Protein 7KZ3 (pdb70)

InterPro domains:
  IPR000653 DegT/DnrJ/EryC1/StrS aminotransferase [PF01041] (89-435)
  IPR000653 DegT/DnrJ/EryC1/StrS aminotransferase [PIRSF000390] (58-438)
  IPR000653 DegT/DnrJ/EryC1/StrS aminotransferase [PTHR30244] (85-436)
  IPR000653 DegT/DnrJ/EryC1/StrS aminotransferase [cd00616] (93-436)
  IPR015421 Pyridoxal phosphate-dependent transferase, major domain [G3DSA:3.40.640.10] (1-314)
  IPR015422 Pyridoxal phosphate-dependent transferase, small domain [G3DSA:3.90.1150.10] (316-441)
  IPR015424 Pyridoxal phosphate-dependent transferase [SSF53383] (87-439)
  IPR054367 Oxo-glucose-6-phosphate:glutamate aminotransferase, N-terminal domain [PF22127] (3-73)

Nearest PDB structures (foldseek):
  7kz3-assembly1_C  TM=1.001E+00  e=3.396E-87  Bacillus cereus
  4k2i-assembly1_A  TM=9.865E-01  e=1.171E-63  Bacillus subtilis subsp. subtilis str. 168
  8sng-assembly1_B  TM=9.076E-01  e=1.128E-33  Klebsiella aerogenes KCTC 2190
  8e75-assembly1_A  TM=9.270E-01  e=1.984E-32  Psychrobacter cryohalolentis K5
  1mdo-assembly1_A  TM=8.933E-01  e=9.555E-33  Salmonella enterica subsp. enterica serovar Typhimurium

Foldseek 3Di:
DEDEALLFLQSLVVVVCVLVVVDDPYWYFYDPALLAQVVCVQAHDPRTGDPPDDCQCRQQVDDLDDDQFADQPDPVLQDDVQLVVQLVVLCVVPVVVVQWADDDLLVVLQVSVCVSLVFDFKFKWQALLQLLLLLCVLLPQAAAAEEEEAFQAPVSNVVSCPVRNYHYDHAFCDDAQRKGDLVGPLVRDDPRYAEYEIECPQQHDDPQVSNLVSCVVVVHAYEYACQLHPRFPNPPVRHQKYKYWQPSLLHHFPHTMIMIGHNDVSSNQSSCCQCCFQAHVPGPPHHPDPTHHVIGHTSSRSSSRSSRSSCNSVQLSLLLVLLVVCCVLCVVCVVVVQKAAHDDDSRGSRSWGKIFGPPLCQVVLQVCCCPVQNYHKDQSPLATNLGDPDPCNVVPPPPDDRPNSVRRSSTMITHRTGNNDRVSNSVSVSVSSVVSRD/DEDEALLFQQSLVVVVCVLVVVDDPYWYFYDPALLAQVVCVQQHDPRGGDPDDDCQCRQQVADPDDDAAADQCDLVLQDDPQLVVQLVVLCVVVVVVVQWADDDLLVVLQVSLCVSQVFDFKFKWQALLQLLLLLCVLLPDAAAAEEEEAFQADCSQVVSQVVRNYHYQHAFCDDAQRKGDLVGPLVRDDPRYAEYEIECPQQHDDPQVSNLVSCVVVVHAYEYACQQHPRFPNPPVRHQKYKYWQPSLLHHFPHTMIMITHNPVSSSQSSNCQCCFQAHVVGPPHHPDPTHHVIGHTSSRSSSRSSRSSCNSVQLSLQLVLLVVCCVLCVVCVVVVQKAAHDDDSRGSRSWGKMFGDPLCQVVLQVCCCPPLNYHKDQSPQATNLGDPDPCSVVPRPVDDRPNVVRRSSTIIIHRTGRNDHVVSSVSVSVSSVVSSD/DEDEALLFQQSLVVVVCCLVVVDVPYWYFYDPALLQQVVCVQQHDPRGGDPDDDCQCRQQVADPDDDQAADQCDPVLQADVQLVVQLVVLCVVVVVVVQWADDDLLVVLQVSVCVSQVFDFKFKWQALLQLQLLLCVLLPDAAAAEEEEAFQADVSNVVSQVVRRYHYDHAFCDDAQRKGDLVGPLVSDDPRYAEYEIECPQQHDDPQVSNLVSCVVVVHAYEYACQLHPRFPPPPVRHQKYKYWQPPLLHHFPHTMIMITHNDVSSSQSSNCQCCFQAHVPGPPHHDDPTHHVIGHTSSRSSSRSSRSSCNSVFLSLQLVLLVVCCVLCVVCVVVVQKAFHDDDSRGSRSWGKMFGPPLCQVVLQVCCCPPLNYHKDQSPLATNLGDPDPVNVVPRVPDDHPVVVRSSSTMITHRTGRNDHVVSSVSVSVSNVVSVD/DEEEALLFLQSLVVVVCVLVVVDDPYWYFYDPAQLQQVVCVQAHDPRTGDPPDDCQCRQQVDDLDDDAFADQPDPVLQADVQLVVQLVVLCVVPVVVVQWADDDLLVVLQVSVCVSLVFDFKFKWQALLQLLLLLCVLLPQAAAAEEEEAFQADVSNVVSQVVRNYHYDHAFCDDAQRKGDLVGPLVRDDPRYAEYEIECPQQHDDPQVSNLVSCVVVVHAYEYACQLHPRFPNPPVRHAKYKYWQPSLLHHFPHTMIMITHNDVSSSQSSQCQCCFQAHVPGPPHHPDPTHHVIGHTSSRSSSRSSRSSNNSVQLSLQLVLLVVCCVLCVVCVVVVQKAAHDDDSGGSRSWGKMFGDPLCQVVLQVCCCPVLNYHKDQSPLATNLGDPDPCNVVPRPPDDRPVSVRRSSTIITHRTGNNDRVSNSVSVSVSSVVSRD

Structure (mmCIF, N/CA/C/O backbone):
data_7KZ3
#
_entry.id   7KZ3
#
_cell.length_a   66.460
_cell.length_b   66.680
_cell.length_c   111.830
_cell.angle_alpha   81.080
_cell.angle_beta   77.410
_cell.angle_gamma   88.050
#
_symmetry.space_group_name_H-M   'P 1'
#
loop_
_entity.id
_entity.type
_entity.pdbx_description
1 polymer 'Aminotransferase class I/II-fold pyridoxal phosphate-dependent enzyme'
2 non-polymer 1,2-ETHANEDIOL
3 non-polymer 'SODIUM ION'
4 water water
#
loop_
_atom_site.group_PDB
_atom_site.id
_atom_site.type_symbol
_atom_site.label_atom_id
_atom_site.label_alt_id
_atom_site.label_comp_id
_atom_site.label_asym_id
_atom_site.label_entity_id
_atom_site.label_seq_id
_atom_site.pdbx_PDB_ins_code
_atom_site.Cartn_x
_atom_site.Cartn_y
_atom_site.Cartn_z
_atom_site.occupancy
_atom_site.B_iso_or_equiv
_atom_site.auth_seq_id
_atom_site.auth_comp_id
_atom_site.auth_asym_id
_atom_site.auth_atom_id
_atom_site.pdbx_PDB_model_num
ATOM 1 N N . THR A 1 7 ? 0.796 -27.130 -17.279 1.00 54.39 5 THR A N 1
ATOM 2 C CA . THR A 1 7 ? -0.028 -26.323 -16.398 1.00 58.37 5 THR A CA 1
ATOM 3 C C . THR A 1 7 ? -0.261 -24.951 -17.006 1.00 53.43 5 THR A C 1
ATOM 4 O O . THR A 1 7 ? 0.690 -24.274 -17.381 1.00 58.21 5 THR A O 1
ATOM 8 N N . LEU A 1 8 ? -1.524 -24.553 -17.126 1.00 46.54 6 LEU A N 1
ATOM 9 C CA . LEU A 1 8 ? -1.866 -23.222 -17.600 1.00 31.50 6 LEU A CA 1
ATOM 10 C C . LEU A 1 8 ? -2.463 -22.420 -16.453 1.00 36.67 6 LEU A C 1
ATOM 11 O O . LEU A 1 8 ? -3.332 -22.899 -15.721 1.00 40.01 6 LEU A O 1
ATOM 16 N N . THR A 1 9 ? -1.923 -21.236 -16.266 1.00 30.33 7 THR A N 1
ATOM 17 C CA . THR A 1 9 ? -2.325 -20.317 -15.219 1.00 33.78 7 THR A CA 1
ATOM 18 C C . THR A 1 9 ? -2.835 -19.036 -15.867 1.00 29.76 7 THR A C 1
ATOM 19 O O . THR A 1 9 ? -2.195 -18.513 -16.780 1.00 27.57 7 THR A O 1
ATOM 23 N N . THR A 1 10 ? -3.968 -18.517 -15.393 1.00 28.19 8 THR A N 1
ATOM 24 C CA . THR A 1 10 ? -4.440 -17.206 -15.808 1.00 25.97 8 THR A CA 1
ATOM 25 C C . THR A 1 10 ? -3.919 -16.129 -14.872 1.00 25.21 8 THR A C 1
ATOM 26 O O . THR A 1 10 ? -4.250 -16.120 -13.681 1.00 27.76 8 THR A O 1
ATOM 30 N N . ILE A 1 11 ? -3.104 -15.229 -15.406 1.00 20.51 9 ILE A N 1
ATOM 31 C CA . ILE A 1 11 ? -2.601 -14.104 -14.621 1.00 19.27 9 ILE A CA 1
ATOM 32 C C . ILE A 1 11 ? -3.779 -13.180 -14.255 1.00 18.38 9 ILE A C 1
ATOM 33 O O . ILE A 1 11 ? -4.388 -12.564 -15.141 1.00 19.20 9 ILE A O 1
ATOM 38 N N . SER A 1 12 ? -4.075 -13.032 -12.945 1.00 17.96 10 SER A N 1
ATOM 39 C CA . SER A 1 12 ? -5.238 -12.243 -12.488 1.00 17.74 10 SER A CA 1
ATOM 40 C C . SER A 1 12 ? -4.900 -10.780 -12.255 1.00 17.50 10 SER A C 1
ATOM 41 O O . SER A 1 12 ? -5.808 -9.944 -12.061 1.00 20.24 10 SER A O 1
ATOM 44 N N . GLY A 1 13 ? -3.619 -10.442 -12.232 1.00 16.68 11 GLY A N 1
ATOM 45 C CA . GLY A 1 13 ? -3.176 -9.105 -11.906 1.00 16.59 11 GLY A CA 1
ATOM 46 C C . GLY A 1 13 ? -2.860 -8.884 -10.452 1.00 14.86 11 GLY A C 1
ATOM 47 O O . GLY A 1 13 ? -2.483 -7.758 -10.106 1.00 16.63 11 GLY A O 1
ATOM 48 N N . HIS A 1 14 ? -2.914 -9.930 -9.620 1.00 15.14 12 HIS A N 1
ATOM 49 C CA . HIS A 1 14 ? -2.567 -9.799 -8.210 1.00 15.07 12 HIS A CA 1
ATOM 50 C C . HIS A 1 14 ? -1.148 -10.314 -7.930 1.00 15.67 12 HIS A C 1
ATOM 51 O O . HIS A 1 14 ? -0.453 -10.784 -8.814 1.00 16.83 12 HIS A O 1
ATOM 58 N N . SER A 1 15 ? -0.752 -10.198 -6.666 1.00 15.80 13 SER A N 1
ATOM 59 C CA . SER A 1 15 ? 0.654 -10.389 -6.315 1.00 16.34 13 SER A CA 1
ATOM 60 C C . SER A 1 15 ? 1.061 -11.838 -6.489 1.00 17.65 13 SER A C 1
ATOM 61 O O . SER A 1 15 ? 2.214 -12.107 -6.848 1.00 18.17 13 SER A O 1
ATOM 64 N N . LYS A 1 16 ? 0.175 -12.781 -6.156 1.00 18.37 14 LYS A N 1
ATOM 65 C CA . LYS A 1 16 ? 0.619 -14.165 -6.208 1.00 19.86 14 LYS A CA 1
ATOM 66 C C . LYS A 1 16 ? 0.950 -14.543 -7.639 1.00 20.01 14 LYS A C 1
ATOM 67 O O . LYS A 1 16 ? 1.991 -15.186 -7.897 1.00 20.93 14 LYS A O 1
ATOM 73 N N . ASP A 1 17 ? 0.104 -14.153 -8.571 1.00 19.26 15 ASP A N 1
ATOM 74 C CA . ASP A 1 17 ? 0.393 -14.546 -9.944 1.00 19.59 15 ASP A CA 1
ATOM 75 C C . ASP A 1 17 ? 1.557 -13.739 -10.544 1.00 22.22 15 ASP A C 1
ATOM 76 O O . ASP A 1 17 ? 2.280 -14.269 -11.404 1.00 19.72 15 ASP A O 1
ATOM 81 N N . ASN A 1 18 ? 1.816 -12.519 -10.058 1.00 18.02 16 ASN A N 1
ATOM 82 C CA . ASN A 1 18 ? 2.992 -11.773 -10.511 1.00 17.72 16 ASN A CA 1
ATOM 83 C C . ASN A 1 18 ? 4.243 -12.499 -10.083 1.00 18.78 16 ASN A C 1
ATOM 84 O O . ASN A 1 18 ? 5.221 -12.556 -10.833 1.00 20.01 16 ASN A O 1
ATOM 89 N N . LEU A 1 19 ? 4.233 -13.066 -8.866 1.00 19.41 17 LEU A N 1
ATOM 90 C CA . LEU A 1 19 ? 5.421 -13.802 -8.434 1.00 20.67 17 LEU A CA 1
ATOM 91 C C . LEU A 1 19 ? 5.614 -15.032 -9.297 1.00 21.83 17 LEU A C 1
ATOM 92 O O . LEU A 1 19 ? 6.758 -15.354 -9.670 1.00 22.63 17 LEU A O 1
ATOM 97 N N . ALA A 1 20 ? 4.509 -15.722 -9.631 1.00 22.05 18 ALA A N 1
ATOM 98 C CA . ALA A 1 20 ? 4.647 -16.927 -10.467 1.00 24.11 18 ALA A CA 1
ATOM 99 C C . ALA A 1 20 ? 5.152 -16.551 -11.842 1.00 22.98 18 ALA A C 1
ATOM 100 O O . ALA A 1 20 ? 5.997 -17.240 -12.411 1.00 24.05 18 ALA A O 1
ATOM 102 N N . LEU A 1 21 ? 4.652 -15.427 -12.376 1.00 21.61 19 LEU A N 1
ATOM 103 C CA . LEU A 1 21 ? 5.115 -14.995 -13.698 1.00 21.41 19 LEU A CA 1
ATOM 104 C C . LEU A 1 21 ? 6.593 -14.640 -13.664 1.00 21.66 19 LEU A C 1
ATOM 105 O O . LEU A 1 21 ? 7.342 -15.029 -14.557 1.00 22.66 19 LEU A O 1
ATOM 110 N N . LEU A 1 22 ? 7.034 -13.911 -12.634 1.00 21.14 20 LEU A N 1
ATOM 111 C CA . LEU A 1 22 ? 8.438 -13.538 -12.500 1.00 24.74 20 LEU A CA 1
ATOM 112 C C . LEU A 1 22 ? 9.306 -14.768 -12.458 1.00 26.29 20 LEU A C 1
ATOM 113 O O . LEU A 1 22 ? 10.371 -14.836 -13.116 1.00 25.21 20 LEU A O 1
ATOM 118 N N . LYS A 1 23 ? 8.875 -15.756 -11.669 1.00 23.88 21 LYS A N 1
ATOM 119 C CA . LYS A 1 23 ? 9.714 -16.959 -11.582 1.00 25.65 21 LYS A CA 1
ATOM 120 C C . LYS A 1 23 ? 9.798 -17.621 -12.928 1.00 26.31 21 LYS A C 1
ATOM 121 O O . LYS A 1 23 ? 10.868 -18.130 -13.294 1.00 28.75 21 LYS A O 1
ATOM 127 N N . CYS A 1 24 ? 8.715 -17.569 -13.712 1.00 25.64 22 CYS A N 1
ATOM 128 C CA . CYS A 1 24 ? 8.776 -18.184 -15.029 1.00 31.94 22 CYS A CA 1
ATOM 129 C C . CYS A 1 24 ? 9.666 -17.376 -15.944 1.00 26.04 22 CYS A C 1
ATOM 130 O O . CYS A 1 24 ? 10.526 -17.983 -16.621 1.00 30.45 22 CYS A O 1
ATOM 133 N N . LEU A 1 25 ? 9.538 -16.056 -15.957 1.00 31.85 23 LEU A N 1
ATOM 134 C CA . LEU A 1 25 ? 10.398 -15.235 -16.798 1.00 32.66 23 LEU A CA 1
ATOM 135 C C . LEU A 1 25 ? 11.866 -15.487 -16.478 1.00 35.65 23 LEU A C 1
ATOM 136 O O . LEU A 1 25 ? 12.716 -15.380 -17.364 1.00 40.98 23 LEU A O 1
ATOM 141 N N . GLN A 1 26 ? 12.188 -15.771 -15.212 1.00 31.01 24 GLN A N 1
ATOM 142 C CA . GLN A 1 26 ? 13.584 -16.059 -14.855 1.00 36.23 24 GLN A CA 1
ATOM 143 C C . GLN A 1 26 ? 13.946 -17.539 -14.856 1.00 40.19 24 GLN A C 1
ATOM 144 O O . GLN A 1 26 ? 15.046 -17.887 -14.411 1.00 40.93 24 GLN A O 1
ATOM 150 N N . GLY A 1 27 ? 13.065 -18.428 -15.296 1.00 36.02 25 GLY A N 1
ATOM 151 C CA . GLY A 1 27 ? 13.469 -19.813 -15.414 1.00 41.79 25 GLY A CA 1
ATOM 152 C C . GLY A 1 27 ? 13.620 -20.584 -14.120 1.00 42.49 25 GLY A C 1
ATOM 153 O O . GLY A 1 27 ? 14.336 -21.593 -14.077 1.00 39.73 25 GLY A O 1
ATOM 154 N N . GLU A 1 28 ? 12.995 -20.149 -13.057 1.00 36.58 26 GLU A N 1
ATOM 155 C CA . GLU A 1 28 ? 12.957 -20.867 -11.800 1.00 36.12 26 GLU A CA 1
ATOM 156 C C . GLU A 1 28 ? 11.794 -21.836 -11.734 1.00 41.24 26 GLU A C 1
ATOM 157 O O . GLU A 1 28 ? 11.503 -22.374 -10.659 1.00 48.05 26 GLU A O 1
ATOM 163 N N . THR A 1 29 ? 11.133 -22.061 -12.874 1.00 46.62 27 THR A N 1
ATOM 164 C CA . THR A 1 29 ? 9.846 -22.726 -12.980 1.00 60.85 27 THR A CA 1
ATOM 165 C C . THR A 1 29 ? 9.927 -24.003 -13.804 1.00 67.78 27 THR A C 1
ATOM 166 O O . THR A 1 29 ? 10.684 -24.099 -14.777 1.00 67.91 27 THR A O 1
ATOM 170 N N . LYS A 1 30 ? 9.113 -24.979 -13.403 1.00 71.12 28 LYS A N 1
ATOM 171 C CA . LYS A 1 30 ? 8.629 -26.028 -14.289 1.00 73.91 28 LYS A CA 1
ATOM 172 C C . LYS A 1 30 ? 8.173 -25.401 -15.612 1.00 73.67 28 LYS A C 1
ATOM 173 O O . LYS A 1 30 ? 7.864 -24.206 -15.660 1.00 72.47 28 LYS A O 1
ATOM 179 N N . GLU A 1 31 ? 8.159 -26.169 -16.699 1.00 72.70 29 GLU A N 1
ATOM 180 C CA . GLU A 1 31 ? 7.583 -25.697 -17.956 1.00 64.20 29 GLU A CA 1
ATOM 181 C C . GLU A 1 31 ? 6.137 -25.292 -17.716 1.00 61.42 29 GLU A C 1
ATOM 182 O O . GLU A 1 31 ? 5.280 -26.161 -17.524 1.00 66.10 29 GLU A O 1
ATOM 188 N N . LYS A 1 32 ? 5.863 -23.984 -17.670 1.00 49.56 30 LYS A N 1
ATOM 189 C CA . LYS A 1 32 ? 4.541 -23.475 -17.335 1.00 48.75 30 LYS A CA 1
ATOM 190 C C . LYS A 1 32 ? 4.097 -22.520 -18.425 1.00 50.93 30 LYS A C 1
ATOM 191 O O . LYS A 1 32 ? 4.924 -21.885 -19.085 1.00 53.23 30 LYS A O 1
ATOM 197 N N . GLU A 1 33 ? 2.778 -22.444 -18.610 1.00 41.71 31 GLU A N 1
ATOM 198 C CA . GLU A 1 33 ? 2.156 -21.616 -19.625 1.00 38.02 31 GLU A CA 1
ATOM 199 C C . GLU A 1 33 ? 1.222 -20.626 -18.951 1.00 32.07 31 GLU A C 1
ATOM 200 O O . GLU A 1 33 ? 0.648 -20.905 -17.891 1.00 32.08 31 GLU A O 1
ATOM 206 N N . PHE A 1 34 ? 1.090 -19.459 -19.559 1.00 28.64 32 PHE A N 1
ATOM 207 C CA . PHE A 1 34 ? 0.276 -18.405 -18.973 1.00 25.02 32 PHE A CA 1
ATOM 208 C C . PHE A 1 34 ? -0.715 -17.821 -19.967 1.00 28.76 32 PHE A C 1
ATOM 209 O O . PHE A 1 34 ? -0.387 -17.653 -21.148 1.00 33.44 32 PHE A O 1
ATOM 217 N N . GLU A 1 35 ? -1.944 -17.597 -19.482 1.00 25.65 33 GLU A N 1
ATOM 218 C CA . GLU A 1 35 ? -3.009 -16.774 -20.051 1.00 24.40 33 GLU A CA 1
ATOM 219 C C . GLU A 1 35 ? -3.070 -15.479 -19.234 1.00 24.13 33 GLU A C 1
ATOM 220 O O . GLU A 1 35 ? -2.620 -15.433 -18.076 1.00 26.28 33 GLU A O 1
ATOM 226 N N . ILE A 1 36 ? -3.643 -14.437 -19.795 1.00 22.19 34 ILE A N 1
ATOM 227 C CA . ILE A 1 36 ? -3.847 -13.220 -18.995 1.00 20.27 34 ILE A CA 1
ATOM 228 C C . ILE A 1 36 ? -5.321 -12.845 -18.929 1.00 21.62 34 ILE A C 1
ATOM 229 O O . ILE A 1 36 ? -6.012 -12.786 -19.950 1.00 21.74 34 ILE A O 1
ATOM 234 N N . SER A 1 37 ? -5.798 -12.552 -17.730 1.00 19.36 35 SER A N 1
ATOM 235 C CA . SER A 1 37 ? -7.192 -12.159 -17.627 1.00 19.27 35 SER A CA 1
ATOM 236 C C . SER A 1 37 ? -7.402 -10.771 -18.215 1.00 18.69 35 SER A C 1
ATOM 237 O O . SER A 1 37 ? -6.600 -9.857 -17.995 1.00 18.67 35 SER A O 1
ATOM 240 N N . ASN A 1 38 ? -8.463 -10.621 -18.990 1.00 20.89 36 ASN A N 1
ATOM 241 C CA . ASN A 1 38 ? -8.728 -9.347 -19.673 1.00 22.05 36 ASN A CA 1
ATOM 242 C C . ASN A 1 38 ? -9.520 -8.386 -18.796 1.00 24.86 36 ASN A C 1
ATOM 243 O O . ASN A 1 38 ? -10.644 -7.997 -19.102 1.00 31.55 36 ASN A O 1
ATOM 248 N N . VAL A 1 39 ? -8.941 -8.105 -17.674 1.00 20.32 37 VAL A N 1
ATOM 249 C CA . VAL A 1 39 ? -9.426 -7.124 -16.710 1.00 20.67 37 VAL A CA 1
ATOM 250 C C . VAL A 1 39 ? -8.589 -5.870 -16.834 1.00 16.88 37 VAL A C 1
ATOM 251 O O . VAL A 1 39 ? -7.451 -5.902 -17.267 1.00 19.11 37 VAL A O 1
ATOM 255 N N . LEU A 1 40 ? -9.190 -4.716 -16.491 1.00 16.85 38 LEU A N 1
ATOM 256 C CA . LEU A 1 40 ? -8.510 -3.462 -16.789 1.00 18.05 38 LEU A CA 1
ATOM 257 C C . LEU A 1 40 ? -7.150 -3.344 -16.130 1.00 14.34 38 LEU A C 1
ATOM 258 O O . LEU A 1 40 ? -6.239 -2.798 -16.779 1.00 15.63 38 LEU A O 1
ATOM 263 N N . PRO A 1 41 ? -6.928 -3.829 -14.897 1.00 14.54 39 PRO A N 1
ATOM 264 C CA . PRO A 1 41 ? -5.591 -3.682 -14.306 1.00 13.26 39 PRO A CA 1
ATOM 265 C C . PRO A 1 41 ? -4.489 -4.469 -15.009 1.00 13.86 39 PRO A C 1
ATOM 266 O O . PRO A 1 41 ? -3.304 -4.246 -14.710 1.00 13.50 39 PRO A O 1
ATOM 270 N N . ASN A 1 42 ? -4.871 -5.320 -15.959 1.00 14.48 40 ASN A N 1
ATOM 271 C CA . ASN A 1 42 ? -3.860 -6.075 -16.718 1.00 15.33 40 ASN A CA 1
ATOM 272 C C . ASN A 1 42 ? -3.615 -5.505 -18.114 1.00 15.66 40 ASN A C 1
ATOM 273 O O . ASN A 1 42 ? -2.861 -6.082 -18.881 1.00 17.48 40 ASN A O 1
ATOM 278 N N A HIS A 1 43 ? -4.247 -4.384 -18.463 0.57 15.64 41 HIS A N 1
ATOM 279 N N B HIS A 1 43 ? -4.228 -4.378 -18.497 0.43 15.66 41 HIS A N 1
ATOM 280 C CA A HIS A 1 43 ? -4.180 -3.900 -19.841 0.57 16.51 41 HIS A CA 1
ATOM 281 C CA B HIS A 1 43 ? -4.152 -4.039 -19.923 0.43 16.59 41 HIS A CA 1
ATOM 282 C C A HIS A 1 43 ? -2.740 -3.715 -20.326 0.57 20.44 41 HIS A C 1
ATOM 283 C C B HIS A 1 43 ? -2.723 -3.694 -20.375 0.43 19.62 41 HIS A C 1
ATOM 284 O O A HIS A 1 43 ? -2.342 -4.227 -21.386 0.57 18.98 41 HIS A O 1
ATOM 285 O O B HIS A 1 43 ? -2.301 -4.089 -21.474 0.43 18.34 41 HIS A O 1
ATOM 298 N N . LYS A 1 44 ? -1.916 -3.033 -19.535 1.00 16.06 42 LYS A N 1
ATOM 299 C CA . LYS A 1 44 ? -0.539 -2.808 -19.976 1.00 16.40 42 LYS A CA 1
ATOM 300 C C . LYS A 1 44 ? 0.254 -4.123 -20.034 1.00 16.67 42 LYS A C 1
ATOM 301 O O . LYS A 1 44 ? 1.041 -4.358 -20.965 1.00 18.87 42 LYS A O 1
ATOM 307 N N . MET A 1 45 ? 0.066 -4.980 -19.038 1.00 16.17 43 MET A N 1
ATOM 308 C CA . MET A 1 45 ? 0.792 -6.261 -19.038 1.00 16.61 43 MET A CA 1
ATOM 309 C C . MET A 1 45 ? 0.427 -7.101 -20.246 1.00 17.61 43 MET A C 1
ATOM 310 O O . MET A 1 45 ? 1.297 -7.747 -20.872 1.00 18.37 43 MET A O 1
ATOM 315 N N . LYS A 1 46 ? -0.860 -7.097 -20.604 1.00 17.77 44 LYS A N 1
ATOM 316 C CA . LYS A 1 46 ? -1.278 -7.861 -21.763 1.00 18.87 44 LYS A CA 1
ATOM 317 C C . LYS A 1 46 ? -0.667 -7.289 -23.029 1.00 21.94 44 LYS A C 1
ATOM 318 O O . LYS A 1 46 ? -0.218 -8.033 -23.906 1.00 21.27 44 LYS A O 1
ATOM 324 N N . GLU A 1 47 ? -0.617 -5.966 -23.148 1.00 19.41 45 GLU A N 1
ATOM 325 C CA . GLU A 1 47 ? -0.023 -5.393 -24.360 1.00 20.38 45 GLU A CA 1
ATOM 326 C C . GLU A 1 47 ? 1.473 -5.673 -24.437 1.00 22.27 45 GLU A C 1
ATOM 327 O O . GLU A 1 47 ? 2.010 -5.944 -25.526 1.00 25.68 45 GLU A O 1
ATOM 333 N N . LYS A 1 48 ? 2.160 -5.564 -23.310 1.00 21.72 46 LYS A N 1
ATOM 334 C CA . LYS A 1 48 ? 3.621 -5.571 -23.307 1.00 23.44 46 LYS A CA 1
ATOM 335 C C . LYS A 1 48 ? 4.181 -7.001 -23.330 1.00 27.52 46 LYS A C 1
ATOM 336 O O . LYS A 1 48 ? 5.176 -7.294 -24.033 1.00 26.23 46 LYS A O 1
ATOM 342 N N . LEU A 1 49 ? 3.517 -7.924 -22.636 1.00 23.68 47 LEU A N 1
ATOM 343 C CA . LEU A 1 49 ? 4.076 -9.258 -22.423 1.00 23.05 47 LEU A CA 1
ATOM 344 C C . LEU A 1 49 ? 3.348 -10.391 -23.108 1.00 21.84 47 LEU A C 1
ATOM 345 O O . LEU A 1 49 ? 3.859 -11.521 -23.059 1.00 23.14 47 LEU A O 1
ATOM 350 N N . PHE A 1 50 ? 2.144 -10.173 -23.640 1.00 22.65 48 PHE A N 1
ATOM 351 C CA . PHE A 1 50 ? 1.369 -11.257 -24.229 1.00 23.33 48 PHE A CA 1
ATOM 352 C C . PHE A 1 50 ? 1.120 -11.000 -25.714 1.00 24.44 48 PHE A C 1
ATOM 353 O O . PHE A 1 50 ? 1.138 -9.850 -26.170 1.00 27.27 48 PHE A O 1
ATOM 361 N N . ARG A 1 51 ? 0.873 -12.096 -26.442 1.00 24.85 49 ARG A N 1
ATOM 362 C CA . ARG A 1 51 ? 0.512 -12.092 -27.856 1.00 26.75 49 ARG A CA 1
ATOM 363 C C . ARG A 1 51 ? -0.392 -13.293 -28.085 1.00 29.39 49 ARG A C 1
ATOM 364 O O . ARG A 1 51 ? -0.001 -14.408 -27.730 1.00 31.60 49 ARG A O 1
ATOM 372 N N . GLU A 1 52 ? -1.596 -13.073 -28.627 1.00 38.68 50 GLU A N 1
ATOM 373 C CA . GLU A 1 52 ? -2.611 -14.129 -28.807 1.00 47.24 50 GLU A CA 1
ATOM 374 C C . GLU A 1 52 ? -2.881 -14.885 -27.502 1.00 45.23 50 GLU A C 1
ATOM 375 O O . GLU A 1 52 ? -2.935 -16.114 -27.452 1.00 45.74 50 GLU A O 1
ATOM 381 N N . ASN A 1 53 ? -3.048 -14.112 -26.434 1.00 34.70 51 ASN A N 1
ATOM 382 C CA . ASN A 1 53 ? -3.313 -14.615 -25.083 1.00 43.04 51 ASN A CA 1
ATOM 383 C C . ASN A 1 53 ? -2.297 -15.657 -24.628 1.00 36.60 51 ASN A C 1
ATOM 384 O O . ASN A 1 53 ? -2.619 -16.548 -23.836 1.00 35.61 51 ASN A O 1
ATOM 389 N N . LYS A 1 54 ? -1.054 -15.564 -25.104 1.00 27.83 52 LYS A N 1
ATOM 390 C CA . LYS A 1 54 ? 0.018 -16.391 -24.575 1.00 28.15 52 LYS A CA 1
ATOM 391 C C . LYS A 1 54 ? 1.212 -15.502 -24.286 1.00 25.16 52 LYS A C 1
ATOM 392 O O . LYS A 1 54 ? 1.389 -14.455 -24.901 1.00 24.97 52 LYS A O 1
ATOM 398 N N . LEU A 1 55 ? 2.036 -15.933 -23.345 1.00 27.61 53 LEU A N 1
ATOM 399 C CA . LEU A 1 55 ? 3.214 -15.167 -23.009 1.00 24.38 53 LEU A CA 1
ATOM 400 C C . LEU A 1 55 ? 4.126 -15.055 -24.235 1.00 24.89 53 LEU A C 1
ATOM 401 O O . LEU A 1 55 ? 4.346 -16.043 -24.941 1.00 25.67 53 LEU A O 1
ATOM 406 N N . LYS A 1 56 ? 4.642 -13.849 -24.492 1.00 24.50 54 LYS A N 1
ATOM 407 C CA . LYS A 1 56 ? 5.601 -13.659 -25.582 1.00 25.00 54 LYS A CA 1
ATOM 408 C C . LYS A 1 56 ? 6.845 -14.493 -25.296 1.00 25.26 54 LYS A C 1
ATOM 409 O O . LYS A 1 56 ? 7.321 -14.555 -24.152 1.00 24.77 54 LYS A O 1
ATOM 415 N N . ILE A 1 57 ? 7.394 -15.124 -26.342 1.00 26.09 55 ILE A N 1
ATOM 416 C CA . ILE A 1 57 ? 8.548 -15.993 -26.134 1.00 26.45 55 ILE A CA 1
ATOM 417 C C . ILE A 1 57 ? 9.854 -15.218 -26.008 1.00 26.19 55 ILE A C 1
ATOM 418 O O . ILE A 1 57 ? 10.855 -15.769 -25.529 1.00 26.30 55 ILE A O 1
ATOM 423 N N . ASP A 1 58 ? 9.894 -13.957 -26.426 1.00 25.90 56 ASP A N 1
ATOM 424 C CA . ASP A 1 58 ? 11.162 -13.239 -26.540 1.00 25.86 56 ASP A CA 1
ATOM 425 C C . ASP A 1 58 ? 11.265 -12.113 -25.515 1.00 27.62 56 ASP A C 1
ATOM 426 O O . ASP A 1 58 ? 11.861 -11.077 -25.787 1.00 30.87 56 ASP A O 1
ATOM 431 N N . ILE A 1 59 ? 10.726 -12.320 -24.321 1.00 24.36 57 ILE A N 1
ATOM 432 C CA . ILE A 1 59 ? 10.850 -11.333 -23.252 1.00 23.54 57 ILE A CA 1
ATOM 433 C C . ILE A 1 59 ? 12.216 -11.419 -22.579 1.00 26.04 57 ILE A C 1
ATOM 434 O O . ILE A 1 59 ? 12.600 -12.463 -22.038 1.00 25.30 57 ILE A O 1
ATOM 439 N N . ASP A 1 60 ? 12.943 -10.312 -22.565 1.00 23.28 58 ASP A N 1
ATOM 440 C CA . ASP A 1 60 ? 14.132 -10.178 -21.723 1.00 23.34 58 ASP A CA 1
ATOM 441 C C . ASP A 1 60 ? 13.830 -9.122 -20.668 1.00 22.34 58 ASP A C 1
ATOM 442 O O . ASP A 1 60 ? 13.574 -7.961 -21.013 1.00 22.65 58 ASP A O 1
ATOM 447 N N . ILE A 1 61 ? 13.778 -9.527 -19.386 1.00 21.99 59 ILE A N 1
ATOM 448 C CA . ILE A 1 61 ? 13.345 -8.598 -18.342 1.00 21.27 59 ILE A CA 1
ATOM 449 C C . ILE A 1 61 ? 14.198 -7.343 -18.348 1.00 21.13 59 ILE A C 1
ATOM 450 O O . ILE A 1 61 ? 13.683 -6.234 -18.374 1.00 20.75 59 ILE A O 1
ATOM 455 N N . GLU A 1 62 ? 15.510 -7.504 -18.251 1.00 22.61 60 GLU A N 1
ATOM 456 C CA . GLU A 1 62 ? 16.380 -6.334 -18.137 1.00 23.00 60 GLU A CA 1
ATOM 457 C C . GLU A 1 62 ? 16.285 -5.427 -19.366 1.00 21.58 60 GLU A C 1
ATOM 458 O O . GLU A 1 62 ? 16.147 -4.201 -19.230 1.00 23.95 60 GLU A O 1
ATOM 464 N N . LYS A 1 63 ? 16.307 -6.003 -20.582 1.00 22.16 61 LYS A N 1
ATOM 465 C CA . LYS A 1 63 ? 16.356 -5.152 -21.768 1.00 22.48 61 LYS A CA 1
ATOM 466 C C . LYS A 1 63 ? 14.960 -4.661 -22.172 1.00 23.90 61 LYS A C 1
ATOM 467 O O . LYS A 1 63 ? 14.788 -3.512 -22.589 1.00 26.70 61 LYS A O 1
ATOM 473 N N . ASP A 1 64 ? 13.940 -5.505 -22.069 1.00 22.05 62 ASP A N 1
ATOM 474 C CA . ASP A 1 64 ? 12.632 -5.115 -22.591 1.00 21.91 62 ASP A CA 1
ATOM 475 C C . ASP A 1 64 ? 11.731 -4.502 -21.539 1.00 24.65 62 ASP A C 1
ATOM 476 O O . ASP A 1 64 ? 10.901 -3.623 -21.844 1.00 23.80 62 ASP A O 1
ATOM 481 N N . ILE A 1 65 ? 11.841 -4.940 -20.290 1.00 20.74 63 ILE A N 1
ATOM 482 C CA . ILE A 1 65 ? 10.935 -4.367 -19.293 1.00 20.07 63 ILE A CA 1
ATOM 483 C C . ILE A 1 65 ? 11.588 -3.161 -18.620 1.00 24.23 63 ILE A C 1
ATOM 484 O O . ILE A 1 65 ? 10.931 -2.149 -18.333 1.00 22.07 63 ILE A O 1
ATOM 489 N N . PHE A 1 66 ? 12.896 -3.240 -18.406 1.00 19.96 64 PHE A N 1
ATOM 490 C CA . PHE A 1 66 ? 13.630 -2.172 -17.737 1.00 21.20 64 PHE A CA 1
ATOM 491 C C . PHE A 1 66 ? 14.516 -1.343 -18.667 1.00 26.26 64 PHE A C 1
ATOM 492 O O . PHE A 1 66 ? 15.104 -0.371 -18.208 1.00 22.04 64 PHE A O 1
ATOM 500 N N . ASN A 1 67 ? 14.586 -1.661 -19.963 1.00 23.53 65 ASN A N 1
ATOM 501 C CA . ASN A 1 67 ? 15.280 -0.799 -20.923 1.00 23.19 65 ASN A CA 1
ATOM 502 C C . ASN A 1 67 ? 16.733 -0.610 -20.533 1.00 25.09 65 ASN A C 1
ATOM 503 O O . ASN A 1 67 ? 17.291 0.481 -20.689 1.00 29.05 65 ASN A O 1
ATOM 508 N N . TYR A 1 68 ? 17.337 -1.660 -19.993 1.00 22.38 66 TYR A N 1
ATOM 509 C CA . TYR A 1 68 ? 18.721 -1.564 -19.579 1.00 25.14 66 TYR A CA 1
ATOM 510 C C . TYR A 1 68 ? 19.603 -1.250 -20.767 1.00 30.86 66 TYR A C 1
ATOM 511 O O . TYR A 1 68 ? 19.500 -1.900 -21.822 1.00 29.78 66 TYR A O 1
ATOM 520 N N . SER A 1 69 ? 20.521 -0.290 -20.560 1.00 27.19 67 SER A N 1
ATOM 521 C CA . SER A 1 69 ? 21.463 0.073 -21.620 1.00 29.83 67 SER A CA 1
ATOM 522 C C . SER A 1 69 ? 22.809 0.569 -21.090 1.00 35.20 67 SER A C 1
ATOM 523 O O . SER A 1 69 ? 23.526 1.254 -21.833 1.00 38.29 67 SER A O 1
ATOM 526 N N . ARG A 1 70 ? 23.206 0.202 -19.859 1.00 29.68 68 ARG A N 1
ATOM 527 C CA . ARG A 1 70 ? 24.442 0.691 -19.248 1.00 29.18 68 ARG A CA 1
ATOM 528 C C . ARG A 1 70 ? 24.454 2.207 -19.149 1.00 28.41 68 ARG A C 1
ATOM 529 O O . ARG A 1 70 ? 25.503 2.830 -19.311 1.00 32.23 68 ARG A O 1
ATOM 537 N N . LYS A 1 71 ? 23.303 2.842 -18.939 1.00 27.27 69 LYS A N 1
ATOM 538 C CA . LYS A 1 71 ? 23.277 4.297 -18.811 1.00 27.38 69 LYS A CA 1
ATOM 539 C C . LYS A 1 71 ? 24.090 4.737 -17.600 1.00 30.87 69 LYS A C 1
ATOM 540 O O . LYS A 1 71 ? 24.052 4.091 -16.552 1.00 28.49 69 LYS A O 1
ATOM 546 N N . ASN A 1 72 ? 24.805 5.861 -17.727 1.00 27.75 70 ASN A N 1
ATOM 547 C CA . ASN A 1 72 ? 25.578 6.359 -16.596 1.00 31.71 70 ASN A CA 1
ATOM 548 C C . ASN A 1 72 ? 24.672 7.099 -15.624 1.00 26.53 70 ASN A C 1
ATOM 549 O O . ASN A 1 72 ? 23.846 7.919 -16.035 1.00 29.66 70 ASN A O 1
ATOM 554 N N . ILE A 1 73 ? 24.772 6.756 -14.333 1.00 27.02 71 ILE A N 1
ATOM 555 C CA . ILE A 1 73 ? 23.990 7.373 -13.265 1.00 23.96 71 ILE A CA 1
ATOM 556 C C . ILE A 1 73 ? 24.943 8.121 -12.332 1.00 23.23 71 ILE A C 1
ATOM 557 O O . ILE A 1 73 ? 26.008 7.588 -11.982 1.00 24.52 71 ILE A O 1
ATOM 562 N N . GLN A 1 74 ? 24.576 9.333 -11.929 1.00 26.51 72 GLN A N 1
ATOM 563 C CA . GLN A 1 74 ? 25.410 10.148 -11.037 1.00 22.67 72 GLN A CA 1
ATOM 564 C C . GLN A 1 74 ? 24.804 10.443 -9.674 1.00 26.00 72 GLN A C 1
ATOM 565 O O . GLN A 1 74 ? 25.544 10.850 -8.755 1.00 27.11 72 GLN A O 1
ATOM 571 N N . LYS A 1 75 ? 23.505 10.190 -9.490 1.00 22.04 73 LYS A N 1
ATOM 572 C CA . LYS A 1 75 ? 22.833 10.426 -8.214 1.00 21.01 73 LYS A CA 1
ATOM 573 C C . LYS A 1 75 ? 21.498 9.690 -8.233 1.00 20.29 73 LYS A C 1
ATOM 574 O O . LYS A 1 75 ? 20.999 9.311 -9.289 1.00 20.14 73 LYS A O 1
ATOM 580 N N . ILE A 1 76 ? 20.912 9.526 -7.042 1.00 19.91 74 ILE A N 1
ATOM 581 C CA . ILE A 1 76 ? 19.625 8.844 -6.897 1.00 19.28 74 ILE A CA 1
ATOM 582 C C . ILE A 1 76 ? 18.755 9.691 -5.992 1.00 18.94 74 ILE A C 1
ATOM 583 O O . ILE A 1 76 ? 19.161 10.042 -4.880 1.00 19.11 74 ILE A O 1
ATOM 588 N N . GLU A 1 77 ? 17.521 9.978 -6.439 1.00 18.48 75 GLU A N 1
ATOM 589 C CA . GLU A 1 77 ? 16.510 10.565 -5.566 1.00 18.10 75 GLU A CA 1
ATOM 590 C C . GLU A 1 77 ? 15.558 9.463 -5.171 1.00 17.66 75 GLU A C 1
ATOM 591 O O . GLU A 1 77 ? 15.347 8.499 -5.926 1.00 18.61 75 GLU A O 1
ATOM 597 N N . PHE A 1 78 ? 14.920 9.650 -4.019 1.00 17.44 76 PHE A N 1
ATOM 598 C CA . PHE A 1 78 ? 14.146 8.548 -3.485 1.00 17.15 76 PHE A CA 1
ATOM 599 C C . PHE A 1 78 ? 12.874 8.352 -4.278 1.00 21.00 76 PHE A C 1
ATOM 600 O O . PHE A 1 78 ? 12.498 7.212 -4.603 1.00 19.64 76 PHE A O 1
ATOM 608 N N . MET A 1 79 ? 12.191 9.448 -4.583 1.00 19.33 77 MET A N 1
ATOM 609 C CA . MET A 1 79 ? 10.911 9.359 -5.298 1.00 21.91 77 MET A CA 1
ATOM 610 C C . MET A 1 79 ? 10.670 10.637 -6.087 1.00 17.99 77 MET A C 1
ATOM 611 O O . MET A 1 79 ? 9.826 11.477 -5.722 1.00 22.02 77 MET A O 1
ATOM 616 N N . PRO A 1 80 ? 11.335 10.774 -7.198 1.00 18.36 78 PRO A N 1
ATOM 617 C CA . PRO A 1 80 ? 11.080 11.907 -8.115 1.00 19.80 78 PRO A CA 1
ATOM 618 C C . PRO A 1 80 ? 9.710 11.762 -8.775 1.00 16.30 78 PRO A C 1
ATOM 619 O O . PRO A 1 80 ? 9.496 10.850 -9.570 1.00 18.79 78 PRO A O 1
ATOM 623 N N . VAL A 1 81 ? 8.798 12.679 -8.427 1.00 19.79 79 VAL A N 1
ATOM 624 C CA . VAL A 1 81 ? 7.404 12.421 -8.803 1.00 19.10 79 VAL A CA 1
ATOM 625 C C . VAL A 1 81 ? 7.196 12.499 -10.316 1.00 19.65 79 VAL A C 1
ATOM 626 O O . VAL A 1 81 ? 6.284 11.832 -10.818 1.00 20.21 79 VAL A O 1
ATOM 630 N N . ASN A 1 82 ? 8.075 13.192 -11.060 1.00 18.33 80 ASN A N 1
ATOM 631 C CA . ASN A 1 82 ? 7.918 13.188 -12.512 1.00 23.61 80 ASN A CA 1
ATOM 632 C C . ASN A 1 82 ? 8.137 11.786 -13.094 1.00 24.42 80 ASN A C 1
ATOM 633 O O . ASN A 1 82 ? 7.621 11.477 -14.185 1.00 25.20 80 ASN A O 1
ATOM 638 N N . ARG A 1 83 ? 8.870 10.915 -12.387 1.00 21.64 81 ARG A N 1
ATOM 639 C CA . ARG A 1 83 ? 9.119 9.566 -12.877 1.00 23.02 81 ARG A CA 1
ATOM 640 C C . ARG A 1 83 ? 7.985 8.575 -12.606 1.00 23.02 81 ARG A C 1
ATOM 641 O O . ARG A 1 83 ? 8.039 7.438 -13.086 1.00 22.79 81 ARG A O 1
ATOM 649 N N . LEU A 1 84 ? 6.952 8.965 -11.852 1.00 17.47 82 LEU A N 1
ATOM 650 C CA . LEU A 1 84 ? 5.892 8.058 -11.474 1.00 18.52 82 LEU A CA 1
ATOM 651 C C . LEU A 1 84 ? 4.796 8.017 -12.497 1.00 18.73 82 LEU A C 1
ATOM 652 O O . LEU A 1 84 ? 3.943 7.119 -12.412 1.00 19.20 82 LEU A O 1
ATOM 657 N N . ILE A 1 85 ? 4.871 8.878 -13.515 1.00 17.67 83 ILE A N 1
ATOM 658 C CA . ILE A 1 85 ? 3.872 8.858 -14.576 1.00 17.81 83 ILE A CA 1
ATOM 659 C C . ILE A 1 85 ? 4.609 8.809 -15.893 1.00 19.06 83 ILE A C 1
ATOM 660 O O . ILE A 1 85 ? 5.566 9.569 -16.105 1.00 21.36 83 ILE A O 1
ATOM 665 N N . SER A 1 86 ? 4.140 7.940 -16.780 1.00 18.29 84 SER A N 1
ATOM 666 C CA . SER A 1 86 ? 4.739 7.733 -18.094 1.00 20.45 84 SER A CA 1
ATOM 667 C C . SER A 1 86 ? 4.046 8.547 -19.180 1.00 22.46 84 SER A C 1
ATOM 668 O O . SER A 1 86 ? 2.890 8.948 -19.037 1.00 19.78 84 SER A O 1
ATOM 671 N N . GLN A 1 87 ? 4.747 8.753 -20.295 1.00 21.92 85 GLN A N 1
ATOM 672 C CA . GLN A 1 87 ? 4.108 9.479 -21.391 1.00 22.49 85 GLN A CA 1
ATOM 673 C C . GLN A 1 87 ? 2.895 8.706 -21.942 1.00 22.45 85 GLN A C 1
ATOM 674 O O . GLN A 1 87 ? 1.905 9.321 -22.353 1.00 21.70 85 GLN A O 1
ATOM 680 N N . SER A 1 88 ? 2.937 7.363 -21.913 1.00 24.03 86 SER A N 1
ATOM 681 C CA . SER A 1 88 ? 1.785 6.547 -22.312 1.00 23.53 86 SER A CA 1
ATOM 682 C C . SER A 1 88 ? 0.556 6.863 -21.456 1.00 20.77 86 SER A C 1
ATOM 683 O O . SER A 1 88 ? -0.558 7.045 -21.967 1.00 22.37 86 SER A O 1
ATOM 686 N N . GLU A 1 89 ? 0.752 6.952 -20.153 1.00 18.86 87 GLU A N 1
ATOM 687 C CA . GLU A 1 89 ? -0.334 7.330 -19.268 1.00 17.82 87 GLU A CA 1
ATOM 688 C C . GLU A 1 89 ? -0.836 8.729 -19.587 1.00 20.82 87 GLU A C 1
ATOM 689 O O . GLU A 1 89 ? -2.050 8.940 -19.676 1.00 20.53 87 GLU A O 1
ATOM 695 N N . ILE A 1 90 ? 0.076 9.670 -19.821 1.00 18.26 88 ILE A N 1
ATOM 696 C CA . ILE A 1 90 ? -0.371 11.036 -20.142 1.00 18.01 88 ILE A CA 1
ATOM 697 C C . ILE A 1 90 ? -1.212 11.069 -21.402 1.00 20.49 88 ILE A C 1
ATOM 698 O O . ILE A 1 90 ? -2.266 11.713 -21.446 1.00 20.50 88 ILE A O 1
ATOM 703 N N . ASP A 1 91 ? -0.755 10.406 -22.449 1.00 19.07 89 ASP A N 1
ATOM 704 C CA . ASP A 1 91 ? -1.507 10.398 -23.700 1.00 20.64 89 ASP A CA 1
ATOM 705 C C . ASP A 1 91 ? -2.896 9.855 -23.483 1.00 21.61 89 ASP A C 1
ATOM 706 O O . ASP A 1 91 ? -3.879 10.397 -24.026 1.00 24.04 89 ASP A O 1
ATOM 711 N N . GLY A 1 92 ? -3.011 8.786 -22.702 1.00 20.42 90 GLY A N 1
ATOM 712 C CA . GLY A 1 92 ? -4.340 8.233 -22.443 1.00 20.39 90 GLY A CA 1
ATOM 713 C C . GLY A 1 92 ? -5.215 9.143 -21.599 1.00 21.13 90 GLY A C 1
ATOM 714 O O . GLY A 1 92 ? -6.455 9.114 -21.728 1.00 21.08 90 GLY A O 1
ATOM 715 N N . ILE A 1 93 ? -4.597 9.802 -20.601 1.00 18.33 91 ILE A N 1
ATOM 716 C CA . ILE A 1 93 ? -5.324 10.732 -19.742 1.00 18.44 91 ILE A CA 1
ATOM 717 C C . ILE A 1 93 ? -5.860 11.892 -20.551 1.00 22.31 91 ILE A C 1
ATOM 718 O O . ILE A 1 93 ? -7.025 12.293 -20.395 1.00 20.98 91 ILE A O 1
ATOM 723 N N . ILE A 1 94 ? -5.039 12.446 -21.442 1.00 20.43 92 ILE A N 1
ATOM 724 C CA . ILE A 1 94 ? -5.574 13.508 -22.320 1.00 21.26 92 ILE A CA 1
ATOM 725 C C . ILE A 1 94 ? -6.750 12.988 -23.156 1.00 22.57 92 ILE A C 1
ATOM 726 O O . ILE A 1 94 ? -7.789 13.668 -23.300 1.00 21.68 92 ILE A O 1
ATOM 731 N N . GLY A 1 95 ? -6.641 11.783 -23.702 1.00 19.88 93 GLY A N 1
ATOM 732 C CA . GLY A 1 95 ? -7.744 11.232 -24.470 1.00 21.48 93 GLY A CA 1
ATOM 733 C C . GLY A 1 95 ? -9.014 11.097 -23.647 1.00 21.97 93 GLY A C 1
ATOM 734 O O . GLY A 1 95 ? -10.104 11.422 -24.121 1.00 24.69 93 GLY A O 1
ATOM 735 N N . THR A 1 96 ? -8.902 10.609 -22.402 1.00 21.17 94 THR A N 1
ATOM 736 C CA . THR A 1 96 ? -10.163 10.434 -21.692 1.00 21.75 94 THR A CA 1
ATOM 737 C C . THR A 1 96 ? -10.694 11.764 -21.151 1.00 24.51 94 THR A C 1
ATOM 738 O O . THR A 1 96 ? -11.918 11.942 -21.115 1.00 27.86 94 THR A O 1
ATOM 742 N N . LEU A 1 97 ? -9.815 12.713 -20.823 1.00 21.27 95 LEU A N 1
ATOM 743 C CA . LEU A 1 97 ? -10.289 14.061 -20.452 1.00 23.59 95 LEU A CA 1
ATOM 744 C C . LEU A 1 97 ? -11.052 14.742 -21.601 1.00 21.97 95 LEU A C 1
ATOM 745 O O . LEU A 1 97 ? -12.007 15.523 -21.356 1.00 21.54 95 LEU A O 1
ATOM 750 N N . LYS A 1 98 ? -10.703 14.440 -22.875 1.00 20.46 96 LYS A N 1
ATOM 751 C CA . LYS A 1 98 ? -11.436 15.021 -23.994 1.00 20.80 96 LYS A CA 1
ATOM 752 C C . LYS A 1 98 ? -12.879 14.502 -24.062 1.00 21.03 96 LYS A C 1
ATOM 753 O O . LYS A 1 98 ? -13.764 15.195 -24.589 1.00 26.32 96 LYS A O 1
ATOM 759 N N . GLU A 1 99 ? -13.127 13.301 -23.527 1.00 22.35 97 GLU A N 1
ATOM 760 C CA . GLU A 1 99 ? -14.472 12.756 -23.398 1.00 28.70 97 GLU A CA 1
ATOM 761 C C . GLU A 1 99 ? -15.199 13.267 -22.168 1.00 23.53 97 GLU A C 1
ATOM 762 O O . GLU A 1 99 ? -16.403 13.588 -22.252 1.00 27.70 97 GLU A O 1
ATOM 768 N N . VAL A 1 100 ? -14.514 13.310 -21.024 1.00 23.82 98 VAL A N 1
ATOM 769 C CA . VAL A 1 100 ? -15.181 13.716 -19.789 1.00 20.58 98 VAL A CA 1
ATOM 770 C C . VAL A 1 100 ? -15.500 15.204 -19.802 1.00 24.36 98 VAL A C 1
ATOM 771 O O . VAL A 1 100 ? -16.597 15.605 -19.387 1.00 21.22 98 VAL A O 1
ATOM 775 N N . LEU A 1 101 ? -14.562 16.057 -20.233 1.00 19.34 99 LEU A N 1
ATOM 776 C CA . LEU A 1 101 ? -14.825 17.500 -20.047 1.00 20.21 99 LEU A CA 1
ATOM 777 C C . LEU A 1 101 ? -16.110 18.009 -20.688 1.00 20.48 99 LEU A C 1
ATOM 778 O O . LEU A 1 101 ? -16.812 18.796 -20.027 1.00 20.04 99 LEU A O 1
ATOM 783 N N . PRO A 1 102 ? -16.485 17.665 -21.924 1.00 20.80 100 PRO A N 1
ATOM 784 C CA . PRO A 1 102 ? -17.729 18.226 -22.480 1.00 22.26 100 PRO A CA 1
ATOM 785 C C . PRO A 1 102 ? -18.975 17.720 -21.810 1.00 24.53 100 PRO A C 1
ATOM 786 O O . PRO A 1 102 ? -20.021 18.353 -21.988 1.00 25.78 100 PRO A O 1
ATOM 790 N N . THR A 1 103 ? -18.923 16.606 -21.051 1.00 21.26 101 THR A N 1
ATOM 791 C CA . THR A 1 103 ? -20.130 16.183 -20.325 1.00 22.00 101 THR A CA 1
ATOM 792 C C . THR A 1 103 ? -20.471 17.145 -19.214 1.00 20.58 101 THR A C 1
ATOM 793 O O . THR A 1 103 ? -21.633 17.184 -18.765 1.00 21.21 101 THR A O 1
ATOM 797 N N . GLY A 1 104 ? -19.478 17.881 -18.686 1.00 19.40 102 GLY A N 1
ATOM 798 C CA . GLY A 1 104 ? -19.683 18.752 -17.533 1.00 18.91 102 GLY A CA 1
ATOM 799 C C . GLY A 1 104 ? -19.909 18.019 -16.236 1.00 18.30 102 GLY A C 1
ATOM 800 O O . GLY A 1 104 ? -20.225 18.663 -15.242 1.00 18.28 102 GLY A O 1
ATOM 801 N N . GLN A 1 105 ? -19.804 16.688 -16.236 1.00 18.04 103 GLN A N 1
ATOM 802 C CA . GLN A 1 105 ? -20.055 15.861 -15.049 1.00 19.20 103 GLN A CA 1
ATOM 803 C C . GLN A 1 105 ? -18.788 15.777 -14.213 1.00 17.83 103 GLN A C 1
ATOM 804 O O . GLN A 1 105 ? -17.867 15.005 -14.516 1.00 17.86 103 GLN A O 1
ATOM 810 N N . PHE A 1 106 ? -18.736 16.612 -13.170 1.00 17.65 104 PHE A N 1
ATOM 811 C CA . PHE A 1 106 ? -17.545 16.842 -12.404 1.00 16.32 104 PHE A CA 1
ATOM 812 C C . PHE A 1 106 ? -17.710 16.512 -10.930 1.00 16.00 104 PHE A C 1
ATOM 813 O O . PHE A 1 106 ? -16.793 16.774 -10.167 1.00 20.43 104 PHE A O 1
ATOM 821 N N . THR A 1 107 ? -18.851 15.986 -10.534 1.00 18.36 105 THR A N 1
ATOM 822 C CA . THR A 1 107 ? -18.990 15.519 -9.160 1.00 22.52 105 THR A CA 1
ATOM 823 C C . THR A 1 107 ? -19.193 14.013 -9.285 1.00 18.41 105 THR A C 1
ATOM 824 O O . THR A 1 107 ? -18.273 13.272 -9.656 1.00 17.35 105 THR A O 1
ATOM 828 N N . SER A 1 108 ? -20.379 13.508 -9.033 1.00 21.39 106 SER A N 1
ATOM 829 C CA . SER A 1 108 ? -20.452 12.108 -9.402 1.00 28.48 106 SER A CA 1
ATOM 830 C C . SER A 1 108 ? -20.752 11.992 -10.897 1.00 29.73 106 SER A C 1
ATOM 831 O O . SER A 1 108 ? -20.993 12.971 -11.612 1.00 33.49 106 SER A O 1
ATOM 834 N N . GLY A 1 109 ? -20.557 10.806 -11.404 1.00 22.16 107 GLY A N 1
ATOM 835 C CA . GLY A 1 109 ? -20.773 10.582 -12.812 1.00 17.63 107 GLY A CA 1
ATOM 836 C C . GLY A 1 109 ? -20.428 9.156 -13.179 1.00 20.90 107 GLY A C 1
ATOM 837 O O . GLY A 1 109 ? -20.167 8.297 -12.346 1.00 20.99 107 GLY A O 1
ATOM 838 N N . PRO A 1 110 ? -20.495 8.871 -14.461 1.00 19.69 108 PRO A N 1
ATOM 839 C CA . PRO A 1 110 ? -20.432 7.474 -14.900 1.00 19.20 108 PRO A CA 1
ATOM 840 C C . PRO A 1 110 ? -19.067 6.910 -14.767 1.00 19.84 108 PRO A C 1
ATOM 841 O O . PRO A 1 110 ? -18.942 5.689 -14.630 1.00 22.13 108 PRO A O 1
ATOM 845 N N . PHE A 1 111 ? -18.017 7.745 -14.830 1.00 16.48 109 PHE A N 1
ATOM 846 C CA . PHE A 1 111 ? -16.693 7.158 -14.616 1.00 16.76 109 PHE A CA 1
ATOM 847 C C . PHE A 1 111 ? -16.531 6.752 -13.160 1.00 18.06 109 PHE A C 1
ATOM 848 O O . PHE A 1 111 ? -15.803 5.782 -12.875 1.00 16.71 109 PHE A O 1
ATOM 856 N N . SER A 1 112 ? -17.101 7.526 -12.196 1.00 14.86 110 SER A N 1
ATOM 857 C CA . SER A 1 112 ? -17.026 7.073 -10.796 1.00 14.38 110 SER A CA 1
ATOM 858 C C . SER A 1 112 ? -17.614 5.668 -10.659 1.00 16.49 110 SER A C 1
ATOM 859 O O . SER A 1 112 ? -17.025 4.796 -9.994 1.00 14.96 110 SER A O 1
ATOM 862 N N . LYS A 1 113 ? -18.802 5.444 -11.251 1.00 16.30 111 LYS A N 1
ATOM 863 C CA . LYS A 1 113 ? -19.448 4.137 -11.172 1.00 18.52 111 LYS A CA 1
ATOM 864 C C . LYS A 1 113 ? -18.601 3.065 -11.831 1.00 17.99 111 LYS A C 1
ATOM 865 O O . LYS A 1 113 ? -18.474 1.960 -11.294 1.00 17.90 111 LYS A O 1
ATOM 871 N N . LYS A 1 114 ? -18.044 3.360 -13.010 1.00 16.07 112 LYS A N 1
ATOM 872 C CA . LYS A 1 114 ? -17.214 2.367 -13.682 1.00 20.66 112 LYS A CA 1
ATOM 873 C C . LYS A 1 114 ? -16.001 2.013 -12.831 1.00 17.61 112 LYS A C 1
ATOM 874 O O . LYS A 1 114 ? -15.586 0.839 -12.751 1.00 16.44 112 LYS A O 1
ATOM 880 N N . LEU A 1 115 ? -15.382 3.013 -12.202 1.00 14.04 113 LEU A N 1
ATOM 881 C CA . LEU A 1 115 ? -14.186 2.670 -11.405 1.00 13.74 113 LEU A CA 1
ATOM 882 C C . LEU A 1 115 ? -14.580 1.841 -10.196 1.00 13.80 113 LEU A C 1
ATOM 883 O O . LEU A 1 115 ? -13.876 0.889 -9.818 1.00 14.42 113 LEU A O 1
ATOM 888 N N . GLU A 1 116 ? -15.738 2.128 -9.609 1.00 14.16 114 GLU A N 1
ATOM 889 C CA . GLU A 1 116 ? -16.209 1.304 -8.503 1.00 15.11 114 GLU A CA 1
ATOM 890 C C . GLU A 1 116 ? -16.415 -0.138 -8.948 1.00 16.80 114 GLU A C 1
ATOM 891 O O . GLU A 1 116 ? -16.100 -1.059 -8.195 1.00 18.06 114 GLU A O 1
ATOM 897 N N . GLU A 1 117 ? -16.976 -0.344 -10.153 1.00 15.43 115 GLU A N 1
ATOM 898 C CA . GLU A 1 117 ? -17.172 -1.699 -10.651 1.00 16.09 115 GLU A CA 1
ATOM 899 C C . GLU A 1 117 ? -15.826 -2.383 -10.887 1.00 15.57 115 GLU A C 1
ATOM 900 O O . GLU A 1 117 ? -15.681 -3.565 -10.547 1.00 19.13 115 GLU A O 1
ATOM 906 N N . VAL A 1 118 ? -14.869 -1.666 -11.496 1.00 14.97 116 VAL A N 1
ATOM 907 C CA . VAL A 1 118 ? -13.528 -2.254 -11.764 1.00 13.70 116 VAL A CA 1
ATOM 908 C C . VAL A 1 118 ? -12.864 -2.663 -10.468 1.00 15.03 116 VAL A C 1
ATOM 909 O O . VAL A 1 118 ? -12.318 -3.775 -10.356 1.00 17.64 116 VAL A O 1
ATOM 913 N N . ILE A 1 119 ? -12.889 -1.781 -9.467 1.00 15.18 117 ILE A N 1
ATOM 914 C CA . ILE A 1 119 ? -12.245 -2.118 -8.193 1.00 14.47 117 ILE A CA 1
ATOM 915 C C . ILE A 1 119 ? -12.979 -3.258 -7.508 1.00 16.41 117 ILE A C 1
ATOM 916 O O . ILE A 1 119 ? -12.366 -4.155 -6.928 1.00 16.56 117 ILE A O 1
ATOM 921 N N . GLY A 1 120 ? -14.312 -3.260 -7.542 1.00 14.95 118 GLY A N 1
ATOM 922 C CA . GLY A 1 120 ? -15.024 -4.371 -6.966 1.00 16.46 118 GLY A CA 1
ATOM 923 C C . GLY A 1 120 ? -14.635 -5.685 -7.601 1.00 18.36 118 GLY A C 1
ATOM 924 O O . GLY A 1 120 ? -14.443 -6.677 -6.904 1.00 20.08 118 GLY A O 1
ATOM 925 N N . ASP A 1 121 ? -14.538 -5.709 -8.937 1.00 16.64 119 ASP A N 1
ATOM 926 C CA . ASP A 1 121 ? -14.164 -6.925 -9.662 1.00 17.51 119 ASP A CA 1
ATOM 927 C C . ASP A 1 121 ? -12.756 -7.339 -9.236 1.00 20.22 119 ASP A C 1
ATOM 928 O O . ASP A 1 121 ? -12.499 -8.521 -8.959 1.00 22.83 119 ASP A O 1
ATOM 933 N N . TYR A 1 122 ? -11.845 -6.363 -9.122 1.00 16.17 120 TYR A N 1
ATOM 934 C CA . TYR A 1 122 ? -10.448 -6.693 -8.817 1.00 19.69 120 TYR A CA 1
ATOM 935 C C . TYR A 1 122 ? -10.271 -7.151 -7.374 1.00 23.22 120 TYR A C 1
ATOM 936 O O . TYR A 1 122 ? -9.366 -7.939 -7.070 1.00 27.27 120 TYR A O 1
ATOM 945 N N . LEU A 1 123 ? -11.052 -6.613 -6.450 1.00 19.91 121 LEU A N 1
ATOM 946 C CA . LEU A 1 123 ? -10.942 -7.036 -5.073 1.00 19.90 121 LEU A CA 1
ATOM 947 C C . LEU A 1 123 ? -11.885 -8.191 -4.757 1.00 22.72 121 LEU A C 1
ATOM 948 O O . LEU A 1 123 ? -11.852 -8.701 -3.633 1.00 23.60 121 LEU A O 1
ATOM 953 N N . ASN A 1 124 ? -12.735 -8.604 -5.713 1.00 19.07 122 ASN A N 1
ATOM 954 C CA . ASN A 1 124 ? -13.766 -9.627 -5.492 1.00 19.57 122 ASN A CA 1
ATOM 955 C C . ASN A 1 124 ? -14.643 -9.281 -4.283 1.00 24.51 122 ASN A C 1
ATOM 956 O O . ASN A 1 124 ? -14.828 -10.076 -3.359 1.00 24.90 122 ASN A O 1
ATOM 961 N N . LYS A 1 125 ? -15.139 -8.045 -4.276 1.00 17.88 123 LYS A N 1
ATOM 962 C CA . LYS A 1 125 ? -16.065 -7.566 -3.259 1.00 19.28 123 LYS A CA 1
ATOM 963 C C . LYS A 1 125 ? -17.283 -6.943 -3.929 1.00 16.89 123 LYS A C 1
ATOM 964 O O . LYS A 1 125 ? -17.191 -6.388 -5.033 1.00 21.61 123 LYS A O 1
ATOM 970 N N . LYS A 1 126 ? -18.403 -7.036 -3.237 1.00 16.58 124 LYS A N 1
ATOM 971 C CA . LYS A 1 126 ? -19.715 -6.696 -3.811 1.00 15.55 124 LYS A CA 1
ATOM 972 C C . LYS A 1 126 ? -19.952 -5.186 -3.898 1.00 18.96 124 LYS A C 1
ATOM 973 O O . LYS A 1 126 ? -20.585 -4.723 -4.839 1.00 20.84 124 LYS A O 1
ATOM 979 N N . TYR A 1 127 ? -19.449 -4.408 -2.943 1.00 18.46 125 TYR A N 1
ATOM 980 C CA . TYR A 1 127 ? -19.762 -2.980 -2.839 1.00 16.07 125 TYR A CA 1
ATOM 981 C C . TYR A 1 127 ? -18.514 -2.122 -2.763 1.00 14.94 125 TYR A C 1
ATOM 982 O O . TYR A 1 127 ? -17.572 -2.394 -1.987 1.00 15.86 125 TYR A O 1
ATOM 991 N N . VAL A 1 128 ? -18.463 -1.094 -3.598 1.00 14.46 126 VAL A N 1
ATOM 992 C CA . VAL A 1 128 ? -17.364 -0.137 -3.575 1.00 13.44 126 VAL A CA 1
ATOM 993 C C . VAL A 1 128 ? -17.913 1.278 -3.584 1.00 16.53 126 VAL A C 1
ATOM 994 O O . VAL A 1 128 ? -18.828 1.615 -4.366 1.00 17.77 126 VAL A O 1
ATOM 998 N N . ILE A 1 129 ? -17.412 2.089 -2.659 1.00 12.69 127 ILE A N 1
ATOM 999 C CA . ILE A 1 129 ? -17.720 3.531 -2.648 1.00 12.14 127 ILE A CA 1
ATOM 1000 C C . ILE A 1 129 ? -16.418 4.264 -2.912 1.00 12.68 127 ILE A C 1
ATOM 1001 O O . ILE A 1 129 ? -15.495 4.203 -2.065 1.00 13.34 127 ILE A O 1
ATOM 1006 N N . ALA A 1 130 ? -16.269 4.855 -4.091 1.00 11.69 128 ALA A N 1
ATOM 1007 C CA . ALA A 1 130 ? -15.042 5.569 -4.412 1.00 11.18 128 ALA A CA 1
ATOM 1008 C C . ALA A 1 130 ? -15.090 6.944 -3.761 1.00 13.86 128 ALA A C 1
ATOM 1009 O O . ALA A 1 130 ? -16.095 7.659 -3.884 1.00 13.36 128 ALA A O 1
ATOM 1011 N N . THR A 1 131 ? -14.029 7.324 -3.062 1.00 12.50 129 THR A N 1
ATOM 1012 C CA . THR A 1 131 ? -14.006 8.480 -2.193 1.00 11.23 129 THR A CA 1
ATOM 1013 C C . THR A 1 131 ? -12.951 9.491 -2.673 1.00 12.66 129 THR A C 1
ATOM 1014 O O . THR A 1 131 ? -12.139 9.261 -3.615 1.00 13.01 129 THR A O 1
ATOM 1018 N N . SER A 1 132 ? -12.951 10.634 -1.995 1.00 10.74 130 SER A N 1
ATOM 1019 C CA . SER A 1 132 ? -12.052 11.718 -2.307 1.00 12.34 130 SER A CA 1
ATOM 1020 C C . SER A 1 132 ? -10.652 11.533 -1.747 1.00 10.07 130 SER A C 1
ATOM 1021 O O . SER A 1 132 ? -9.799 12.299 -2.094 1.00 12.56 130 SER A O 1
ATOM 1024 N N . SER A 1 133 ? -10.460 10.563 -0.891 1.00 10.86 131 SER A N 1
ATOM 1025 C CA . SER A 1 133 ? -9.174 10.234 -0.340 1.00 12.54 131 SER A CA 1
ATOM 1026 C C . SER A 1 133 ? -9.270 8.947 0.456 1.00 9.87 131 SER A C 1
ATOM 1027 O O . SER A 1 133 ? -10.326 8.542 0.798 1.00 11.31 131 SER A O 1
ATOM 1030 N N . GLY A 1 134 ? -8.145 8.328 0.711 1.00 8.92 132 GLY A N 1
ATOM 1031 C CA . GLY A 1 134 ? -8.136 7.197 1.603 1.00 12.87 132 GLY A CA 1
ATOM 1032 C C . GLY A 1 134 ? -8.438 7.643 3.036 1.00 10.58 132 GLY A C 1
ATOM 1033 O O . GLY A 1 134 ? -9.070 6.934 3.761 1.00 11.50 132 GLY A O 1
ATOM 1034 N N . THR A 1 135 ? -7.945 8.827 3.402 1.00 10.64 133 THR A N 1
ATOM 1035 C CA . THR A 1 135 ? -8.219 9.319 4.754 1.00 10.41 133 THR A CA 1
ATOM 1036 C C . THR A 1 135 ? -9.740 9.484 4.895 1.00 13.78 133 THR A C 1
ATOM 1037 O O . THR A 1 135 ? -10.327 9.055 5.891 1.00 13.06 133 THR A O 1
ATOM 1041 N N . ASP A 1 136 ? -10.391 10.054 3.879 1.00 11.94 134 ASP A N 1
ATOM 1042 C CA . ASP A 1 136 ? -11.845 10.211 3.962 1.00 12.02 134 ASP A CA 1
ATOM 1043 C C . ASP A 1 136 ? -12.538 8.853 3.969 1.00 11.62 134 ASP A C 1
ATOM 1044 O O . ASP A 1 136 ? -13.583 8.667 4.635 1.00 12.50 134 ASP A O 1
ATOM 1049 N N . ALA A 1 137 ? -12.064 7.926 3.163 1.00 9.55 135 ALA A N 1
ATOM 1050 C CA . ALA A 1 137 ? -12.650 6.604 3.163 1.00 9.82 135 ALA A CA 1
ATOM 1051 C C . ALA A 1 137 ? -12.596 6.002 4.563 1.00 11.17 135 ALA A C 1
ATOM 1052 O O . ALA A 1 137 ? -13.555 5.339 4.989 1.00 13.17 135 ALA A O 1
ATOM 1054 N N . LEU A 1 138 ? -11.426 6.111 5.237 1.00 10.38 136 LEU A N 1
ATOM 1055 C CA . LEU A 1 138 ? -11.329 5.559 6.598 1.00 11.29 136 LEU A CA 1
ATOM 1056 C C . LEU A 1 138 ? -12.317 6.239 7.558 1.00 13.58 136 LEU A C 1
ATOM 1057 O O . LEU A 1 138 ? -13.023 5.566 8.333 1.00 11.97 136 LEU A O 1
ATOM 1062 N N . MET A 1 139 ? -12.380 7.562 7.507 1.00 12.60 137 MET A N 1
ATOM 1063 C CA . MET A 1 139 ? -13.307 8.310 8.382 1.00 13.08 137 MET A CA 1
ATOM 1064 C C . MET A 1 139 ? -14.745 7.856 8.184 1.00 14.65 137 MET A C 1
ATOM 1065 O O . MET A 1 139 ? -15.443 7.573 9.155 1.00 14.09 137 MET A O 1
ATOM 1070 N N . VAL A 1 140 ? -15.187 7.784 6.921 1.00 11.81 138 VAL A N 1
ATOM 1071 C CA . VAL A 1 140 ? -16.541 7.351 6.608 1.00 14.87 138 VAL A CA 1
ATOM 1072 C C . VAL A 1 140 ? -16.756 5.916 7.061 1.00 14.01 138 VAL A C 1
ATOM 1073 O O . VAL A 1 140 ? -17.785 5.601 7.638 1.00 15.97 138 VAL A O 1
ATOM 1077 N N A SER A 1 141 ? -15.775 5.028 6.843 0.34 12.24 139 SER A N 1
ATOM 1078 N N B SER A 1 141 ? -15.749 5.044 6.875 0.66 12.35 139 SER A N 1
ATOM 1079 C CA A SER A 1 141 ? -15.998 3.638 7.229 0.34 12.30 139 SER A CA 1
ATOM 1080 C CA B SER A 1 141 ? -15.952 3.652 7.242 0.66 12.15 139 SER A CA 1
ATOM 1081 C C A SER A 1 141 ? -16.131 3.488 8.743 0.34 14.17 139 SER A C 1
ATOM 1082 C C B SER A 1 141 ? -16.105 3.478 8.745 0.66 11.45 139 SER A C 1
ATOM 1083 O O A SER A 1 141 ? -16.926 2.663 9.218 0.34 14.63 139 SER A O 1
ATOM 1084 O O B SER A 1 141 ? -16.907 2.644 9.198 0.66 14.78 139 SER A O 1
ATOM 1089 N N . LEU A 1 142 ? -15.382 4.284 9.511 1.00 11.35 140 LEU A N 1
ATOM 1090 C CA . LEU A 1 142 ? -15.499 4.232 10.961 1.00 12.69 140 LEU A CA 1
ATOM 1091 C C . LEU A 1 142 ? -16.861 4.681 11.395 1.00 15.04 140 LEU A C 1
ATOM 1092 O O . LEU A 1 142 ? -17.465 4.053 12.278 1.00 14.95 140 LEU A O 1
ATOM 1097 N N . LEU A 1 143 ? -17.361 5.746 10.779 1.00 15.58 141 LEU A N 1
ATOM 1098 C CA . LEU A 1 143 ? -18.739 6.160 11.107 1.00 13.15 141 LEU A CA 1
ATOM 1099 C C . LEU A 1 143 ? -19.731 5.053 10.749 1.00 15.08 141 LEU A C 1
ATOM 1100 O O . LEU A 1 143 ? -20.713 4.799 11.468 1.00 18.19 141 LEU A O 1
ATOM 1105 N N . SER A 1 144 ? -19.491 4.371 9.637 1.00 13.83 142 SER A N 1
ATOM 1106 C CA . SER A 1 144 ? -20.517 3.404 9.193 1.00 13.45 142 SER A CA 1
ATOM 1107 C C . SER A 1 144 ? -20.656 2.220 10.135 1.00 15.21 142 SER A C 1
ATOM 1108 O O . SER A 1 144 ? -21.751 1.635 10.249 1.00 16.05 142 SER A O 1
ATOM 1111 N N . ILE A 1 145 ? -19.553 1.842 10.821 1.00 16.64 143 ILE A N 1
ATOM 1112 C CA . ILE A 1 145 ? -19.694 0.748 11.783 1.00 16.45 143 ILE A CA 1
ATOM 1113 C C . ILE A 1 145 ? -20.158 1.233 13.129 1.00 17.88 143 ILE A C 1
ATOM 1114 O O . ILE A 1 145 ? -20.314 0.405 14.048 1.00 20.26 143 ILE A O 1
ATOM 1119 N N . GLY A 1 146 ? -20.468 2.528 13.269 1.00 17.26 144 GLY A N 1
ATOM 1120 C CA . GLY A 1 146 ? -21.116 2.998 14.462 1.00 18.24 144 GLY A CA 1
ATOM 1121 C C . GLY A 1 146 ? -20.223 3.669 15.446 1.00 17.89 144 GLY A C 1
ATOM 1122 O O . GLY A 1 146 ? -20.666 3.881 16.576 1.00 23.09 144 GLY A O 1
ATOM 1123 N N . ILE A 1 147 ? -18.992 4.010 15.058 1.00 17.25 145 ILE A N 1
ATOM 1124 C CA . ILE A 1 147 ? -18.041 4.618 15.977 1.00 23.98 145 ILE A CA 1
ATOM 1125 C C . ILE A 1 147 ? -18.620 5.925 16.482 1.00 23.95 145 ILE A C 1
ATOM 1126 O O . ILE A 1 147 ? -19.041 6.782 15.695 1.00 23.48 145 ILE A O 1
ATOM 1131 N N . GLN A 1 148 ? -18.622 6.094 17.808 1.00 20.32 146 GLN A N 1
ATOM 1132 C CA . GLN A 1 148 ? -19.049 7.314 18.471 1.00 23.50 146 GLN A CA 1
ATOM 1133 C C . GLN A 1 148 ? -17.869 7.946 19.171 1.00 21.27 146 GLN A C 1
ATOM 1134 O O . GLN A 1 148 ? -16.897 7.259 19.468 1.00 19.91 146 GLN A O 1
ATOM 1140 N N . PRO A 1 149 ? -17.931 9.232 19.526 1.00 21.74 147 PRO A N 1
ATOM 1141 C CA . PRO A 1 149 ? -16.794 9.816 20.251 1.00 20.11 147 PRO A CA 1
ATOM 1142 C C . PRO A 1 149 ? -16.516 9.044 21.530 1.00 22.68 147 PRO A C 1
ATOM 1143 O O . PRO A 1 149 ? -17.445 8.668 22.268 1.00 23.01 147 PRO A O 1
ATOM 1147 N N . GLY A 1 150 ? -15.216 8.812 21.782 1.00 20.35 148 GLY A N 1
ATOM 1148 C CA . GLY A 1 150 ? -14.824 8.035 22.942 1.00 19.03 148 GLY A CA 1
ATOM 1149 C C . GLY A 1 150 ? -14.610 6.557 22.682 1.00 24.39 148 GLY A C 1
ATOM 1150 O O . GLY A 1 150 ? -13.951 5.899 23.496 1.00 24.16 148 GLY A O 1
ATOM 1151 N N . ASP A 1 151 ? -15.136 6.005 21.586 1.00 17.93 149 ASP A N 1
ATOM 1152 C CA . ASP A 1 151 ? -14.854 4.604 21.318 1.00 19.72 149 ASP A CA 1
ATOM 1153 C C . ASP A 1 151 ? -13.378 4.414 21.005 1.00 19.00 149 ASP A C 1
ATOM 1154 O O . ASP A 1 151 ? -12.712 5.295 20.439 1.00 20.24 149 ASP A O 1
ATOM 1159 N N . GLU A 1 152 ? -12.877 3.224 21.309 1.00 16.56 150 GLU A N 1
ATOM 1160 C CA . GLU A 1 152 ? -11.457 2.920 21.081 1.00 15.06 150 GLU A CA 1
ATOM 1161 C C . GLU A 1 152 ? -11.292 2.133 19.789 1.00 16.95 150 GLU A C 1
ATOM 1162 O O . GLU A 1 152 ? -12.123 1.278 19.449 1.00 16.61 150 GLU A O 1
ATOM 1168 N N . VAL A 1 153 ? -10.160 2.377 19.107 1.00 14.91 151 VAL A N 1
ATOM 1169 C CA . VAL A 1 153 ? -9.819 1.680 17.868 1.00 13.15 151 VAL A CA 1
ATOM 1170 C C . VAL A 1 153 ? -8.390 1.222 18.063 1.00 13.56 151 VAL A C 1
ATOM 1171 O O . VAL A 1 153 ? -7.505 2.055 18.234 1.00 16.18 151 VAL A O 1
ATOM 1175 N N . ILE A 1 154 ? -8.186 -0.090 18.083 1.00 15.20 152 ILE A N 1
ATOM 1176 C CA . ILE A 1 154 ? -6.843 -0.682 18.233 1.00 13.31 152 ILE A CA 1
ATOM 1177 C C . ILE A 1 154 ? -6.106 -0.596 16.888 1.00 14.56 152 ILE A C 1
ATOM 1178 O O . ILE A 1 154 ? -6.648 -0.984 15.835 1.00 14.62 152 ILE A O 1
ATOM 1183 N N . MET A 1 155 ? -4.849 -0.130 16.916 1.00 12.76 153 MET A N 1
ATOM 1184 C CA . MET A 1 155 ? -4.132 0.114 15.682 1.00 11.82 153 MET A CA 1
ATOM 1185 C C . MET A 1 155 ? -2.652 0.143 16.020 1.00 12.04 153 MET A C 1
ATOM 1186 O O . MET A 1 155 ? -2.282 0.369 17.185 1.00 13.50 153 MET A O 1
ATOM 1191 N N . PRO A 1 156 ? -1.810 0.032 15.049 1.00 13.21 154 PRO A N 1
ATOM 1192 C CA . PRO A 1 156 ? -0.358 0.168 15.297 1.00 11.77 154 PRO A CA 1
ATOM 1193 C C . PRO A 1 156 ? 0.035 1.655 15.348 1.00 12.78 154 PRO A C 1
ATOM 1194 O O . PRO A 1 156 ? -0.729 2.542 14.954 1.00 14.34 154 PRO A O 1
ATOM 1198 N N . ALA A 1 157 ? 1.278 1.922 15.807 1.00 13.17 155 ALA A N 1
ATOM 1199 C CA . ALA A 1 157 ? 1.778 3.278 15.997 1.00 12.91 155 ALA A CA 1
ATOM 1200 C C . ALA A 1 157 ? 2.797 3.699 14.947 1.00 16.16 155 ALA A C 1
ATOM 1201 O O . ALA A 1 157 ? 3.459 4.737 15.113 1.00 14.81 155 ALA A O 1
ATOM 1203 N N . ASN A 1 158 ? 2.989 2.870 13.915 1.00 14.05 156 ASN A N 1
ATOM 1204 C CA . ASN A 1 158 ? 3.997 3.142 12.909 1.00 11.18 156 ASN A CA 1
ATOM 1205 C C . ASN A 1 158 ? 3.437 3.380 11.519 1.00 11.03 156 ASN A C 1
ATOM 1206 O O . ASN A 1 158 ? 4.232 3.374 10.534 1.00 13.96 156 ASN A O 1
ATOM 1211 N N . SER A 1 159 ? 2.136 3.700 11.425 1.00 11.34 157 SER A N 1
ATOM 1212 C CA . SER A 1 159 ? 1.562 3.994 10.101 1.00 12.14 157 SER A CA 1
ATOM 1213 C C . SER A 1 159 ? 1.701 5.493 9.760 1.00 13.50 157 SER A C 1
ATOM 1214 O O . SER A 1 159 ? 2.141 6.309 10.562 1.00 14.20 157 SER A O 1
ATOM 1217 N N . PHE A 1 160 ? 1.348 5.842 8.519 1.00 12.65 158 PHE A N 1
ATOM 1218 C CA . PHE A 1 160 ? 1.246 7.253 8.187 1.00 12.61 158 PHE A CA 1
ATOM 1219 C C . PHE A 1 160 ? 0.231 7.894 9.101 1.00 12.04 158 PHE A C 1
ATOM 1220 O O . PHE A 1 160 ? -0.730 7.241 9.527 1.00 12.31 158 PHE A O 1
ATOM 1228 N N . ALA A 1 161 ? 0.431 9.194 9.372 1.00 13.98 159 ALA A N 1
ATOM 1229 C CA . ALA A 1 161 ? -0.491 9.915 10.278 1.00 14.40 159 ALA A CA 1
ATOM 1230 C C . ALA A 1 161 ? -1.945 9.804 9.886 1.00 13.54 159 ALA A C 1
ATOM 1231 O O . ALA A 1 161 ? -2.836 9.955 10.739 1.00 13.62 159 ALA A O 1
ATOM 1233 N N . ALA A 1 162 ? -2.231 9.643 8.572 1.00 11.24 160 ALA A N 1
ATOM 1234 C CA . ALA A 1 162 ? -3.647 9.589 8.208 1.00 10.98 160 ALA A CA 1
ATOM 1235 C C . ALA A 1 162 ? -4.436 8.530 8.950 1.00 11.83 160 ALA A C 1
ATOM 1236 O O . ALA A 1 162 ? -5.639 8.740 9.197 1.00 12.68 160 ALA A O 1
ATOM 1238 N N . THR A 1 163 ? -3.824 7.377 9.286 1.00 10.28 161 THR A N 1
ATOM 1239 C CA . THR A 1 163 ? -4.555 6.296 9.914 1.00 9.43 161 THR A CA 1
ATOM 1240 C C . THR A 1 163 ? -5.111 6.750 11.270 1.00 11.98 161 THR A C 1
ATOM 1241 O O . THR A 1 163 ? -6.336 6.762 11.484 1.00 11.86 161 THR A O 1
ATOM 1245 N N . GLU A 1 164 ? -4.240 7.232 12.160 1.00 11.94 162 GLU A N 1
ATOM 1246 C CA . GLU A 1 164 ? -4.745 7.754 13.445 1.00 11.34 162 GLU A CA 1
ATOM 1247 C C . GLU A 1 164 ? -5.613 9.013 13.262 1.00 11.86 162 GLU A C 1
ATOM 1248 O O . GLU A 1 164 ? -6.543 9.252 14.049 1.00 14.08 162 GLU A O 1
ATOM 1254 N N . ASN A 1 165 ? -5.322 9.838 12.232 1.00 11.15 163 ASN A N 1
ATOM 1255 C CA . ASN A 1 165 ? -6.082 11.079 12.097 1.00 12.54 163 ASN A CA 1
ATOM 1256 C C . ASN A 1 165 ? -7.518 10.802 11.758 1.00 12.90 163 ASN A C 1
ATOM 1257 O O . ASN A 1 165 ? -8.399 11.531 12.212 1.00 13.45 163 ASN A O 1
ATOM 1262 N N . ALA A 1 166 ? -7.794 9.764 10.942 1.00 11.97 164 ALA A N 1
ATOM 1263 C CA . ALA A 1 166 ? -9.208 9.471 10.654 1.00 11.27 164 ALA A CA 1
ATOM 1264 C C . ALA A 1 166 ? -9.961 9.083 11.924 1.00 13.28 164 ALA A C 1
ATOM 1265 O O . ALA A 1 166 ? -11.126 9.434 12.083 1.00 13.86 164 ALA A O 1
ATOM 1267 N N . VAL A 1 167 ? -9.326 8.298 12.797 1.00 13.73 165 VAL A N 1
ATOM 1268 C CA . VAL A 1 167 ? -9.881 7.943 14.093 1.00 12.14 165 VAL A CA 1
ATOM 1269 C C . VAL A 1 167 ? -10.107 9.194 14.938 1.00 14.10 165 VAL A C 1
ATOM 1270 O O . VAL A 1 167 ? -11.183 9.395 15.501 1.00 14.49 165 VAL A O 1
ATOM 1274 N N . LEU A 1 168 ? -9.120 10.052 15.016 1.00 13.93 166 LEU A N 1
ATOM 1275 C CA . LEU A 1 168 ? -9.250 11.220 15.891 1.00 12.61 166 LEU A CA 1
ATOM 1276 C C . LEU A 1 168 ? -10.244 12.224 15.351 1.00 14.88 166 LEU A C 1
ATOM 1277 O O . LEU A 1 168 ? -10.939 12.886 16.150 1.00 18.00 166 LEU A O 1
ATOM 1282 N N . ALA A 1 169 ? -10.338 12.340 14.017 1.00 14.32 167 ALA A N 1
ATOM 1283 C CA . ALA A 1 169 ? -11.232 13.409 13.499 1.00 12.86 167 ALA A CA 1
ATOM 1284 C C . ALA A 1 169 ? -12.686 13.171 13.821 1.00 17.93 167 ALA A C 1
ATOM 1285 O O . ALA A 1 169 ? -13.435 14.151 13.888 1.00 22.23 167 ALA A O 1
ATOM 1287 N N . ILE A 1 170 ? -13.092 11.922 14.051 1.00 16.15 168 ILE A N 1
ATOM 1288 C CA . ILE A 1 170 ? -14.464 11.617 14.420 1.00 19.77 168 ILE A CA 1
ATOM 1289 C C . ILE A 1 170 ? -14.609 11.455 15.929 1.00 22.43 168 ILE A C 1
ATOM 1290 O O . ILE A 1 170 ? -15.704 11.094 16.416 1.00 22.74 168 ILE A O 1
ATOM 1295 N N . GLY A 1 171 ? -13.557 11.825 16.694 1.00 15.72 169 GLY A N 1
ATOM 1296 C CA . GLY A 1 171 ? -13.626 11.846 18.141 1.00 17.43 169 GLY A CA 1
ATOM 1297 C C . GLY A 1 171 ? -13.357 10.516 18.795 1.00 21.14 169 GLY A C 1
ATOM 1298 O O . GLY A 1 171 ? -13.537 10.402 20.026 1.00 21.20 169 GLY A O 1
ATOM 1299 N N . ALA A 1 172 ? -12.913 9.520 18.017 1.00 15.71 170 ALA A N 1
ATOM 1300 C CA . ALA A 1 172 ? -12.547 8.235 18.616 1.00 16.36 170 ALA A CA 1
ATOM 1301 C C . ALA A 1 172 ? -11.110 8.263 19.147 1.00 15.66 170 ALA A C 1
ATOM 1302 O O . ALA A 1 172 ? -10.337 9.210 18.923 1.00 17.19 170 ALA A O 1
ATOM 1304 N N . LYS A 1 173 ? -10.766 7.195 19.868 1.00 13.99 171 LYS A N 1
ATOM 1305 C CA . LYS A 1 173 ? -9.489 7.102 20.597 1.00 15.99 171 LYS A CA 1
ATOM 1306 C C . LYS A 1 173 ? -8.609 5.977 20.080 1.00 17.16 171 LYS A C 1
ATOM 1307 O O . LYS A 1 173 ? -8.947 4.797 20.295 1.00 16.11 171 LYS A O 1
ATOM 1313 N N . PRO A 1 174 ? -7.493 6.275 19.419 1.00 13.40 172 PRO A N 1
ATOM 1314 C CA . PRO A 1 174 ? -6.499 5.226 19.096 1.00 15.77 172 PRO A CA 1
ATOM 1315 C C . PRO A 1 174 ? -5.995 4.543 20.347 1.00 17.56 172 PRO A C 1
ATOM 1316 O O . PRO A 1 174 ? -5.756 5.181 21.384 1.00 16.89 172 PRO A O 1
ATOM 1320 N N . VAL A 1 175 ? -5.917 3.218 20.264 1.00 14.32 173 VAL A N 1
ATOM 1321 C CA . VAL A 1 175 ? -5.248 2.403 21.290 1.00 14.67 173 VAL A CA 1
ATOM 1322 C C . VAL A 1 175 ? -4.134 1.650 20.591 1.00 16.80 173 VAL A C 1
ATOM 1323 O O . VAL A 1 175 ? -4.402 0.816 19.718 1.00 14.71 173 VAL A O 1
ATOM 1327 N N . PHE A 1 176 ? -2.879 1.947 20.969 1.00 13.82 174 PHE A N 1
ATOM 1328 C CA . PHE A 1 176 ? -1.734 1.457 20.204 1.00 15.89 174 PHE A CA 1
ATOM 1329 C C . PHE A 1 176 ? -1.222 0.104 20.704 1.00 14.38 174 PHE A C 1
ATOM 1330 O O . PHE A 1 176 ? -1.081 -0.126 21.912 1.00 17.06 174 PHE A O 1
ATOM 1338 N N . VAL A 1 177 ? -0.951 -0.794 19.742 1.00 15.25 175 VAL A N 1
ATOM 1339 C CA . VAL A 1 177 ? -0.484 -2.135 20.066 1.00 16.69 175 VAL A CA 1
ATOM 1340 C C . VAL A 1 177 ? 0.796 -2.304 19.257 1.00 14.41 175 VAL A C 1
ATOM 1341 O O . VAL A 1 177 ? 0.929 -1.761 18.150 1.00 15.12 175 VAL A O 1
ATOM 1345 N N . ASP A 1 178 ? 1.719 -3.052 19.828 1.00 14.84 176 ASP A N 1
ATOM 1346 C CA . ASP A 1 178 ? 3.050 -3.230 19.254 1.00 14.84 176 ASP A CA 1
ATOM 1347 C C . ASP A 1 178 ? 2.992 -4.06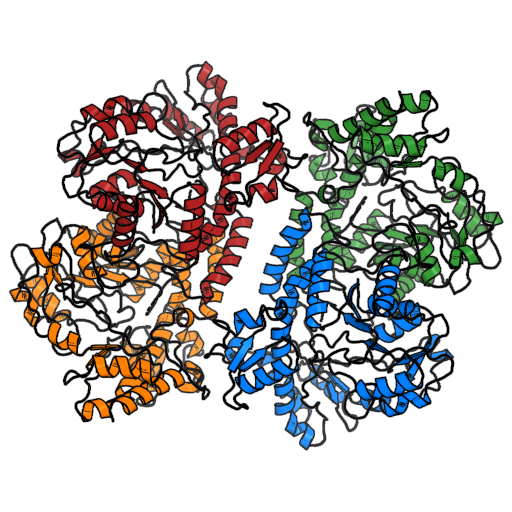5 17.975 1.00 18.64 176 ASP A C 1
ATOM 1348 O O . ASP A 1 178 ? 2.097 -4.898 17.767 1.00 17.76 176 ASP A O 1
ATOM 1353 N N . ILE A 1 179 ? 4.007 -3.889 17.159 1.00 17.07 177 ILE A N 1
ATOM 1354 C CA . ILE A 1 179 ? 4.162 -4.672 15.931 1.00 17.91 177 ILE A CA 1
ATOM 1355 C C . ILE A 1 179 ? 4.866 -5.999 16.209 1.00 24.91 177 ILE A C 1
ATOM 1356 O O . ILE A 1 179 ? 5.524 -6.161 17.254 1.00 21.79 177 ILE A O 1
ATOM 1361 N N . ASP A 1 180 ? 4.780 -6.931 15.244 1.00 23.52 178 ASP A N 1
ATOM 1362 C CA . ASP A 1 180 ? 5.411 -8.253 15.328 1.00 27.14 178 ASP A CA 1
ATOM 1363 C C . ASP A 1 180 ? 6.907 -8.143 15.060 1.00 28.24 178 ASP A C 1
ATOM 1364 O O . ASP A 1 180 ? 7.431 -7.054 14.851 1.00 26.56 178 ASP A O 1
ATOM 1369 N N . HIS A 1 181 ? 7.608 -9.300 15.027 1.00 30.56 179 HIS A N 1
ATOM 1370 C CA . HIS A 1 181 ? 9.057 -9.310 14.822 1.00 25.71 179 HIS A CA 1
ATOM 1371 C C . HIS A 1 181 ? 9.488 -9.755 13.436 1.00 26.75 179 HIS A C 1
ATOM 1372 O O . HIS A 1 181 ? 10.613 -10.243 13.274 1.00 39.59 179 HIS A O 1
ATOM 1379 N N . LYS A 1 182 ? 8.706 -9.477 12.407 1.00 32.27 180 LYS A N 1
ATOM 1380 C CA . LYS A 1 182 ? 9.071 -10.102 11.157 1.00 26.51 180 LYS A CA 1
ATOM 1381 C C . LYS A 1 182 ? 8.466 -9.361 9.983 1.00 36.09 180 LYS A C 1
ATOM 1382 O O . LYS A 1 182 ? 8.906 -9.580 8.841 1.00 33.75 180 LYS A O 1
ATOM 1388 N N . SER A 1 183 ? 7.473 -8.450 10.245 1.00 26.39 181 SER A N 1
ATOM 1389 C CA . SER A 1 183 ? 6.731 -7.924 9.096 1.00 21.85 181 SER A CA 1
ATOM 1390 C C . SER A 1 183 ? 6.268 -6.480 9.172 1.00 21.08 181 SER A C 1
ATOM 1391 O O . SER A 1 183 ? 5.667 -6.033 8.180 1.00 23.45 181 SER A O 1
ATOM 1394 N N . TYR A 1 184 ? 6.568 -5.739 10.247 1.00 15.35 182 TYR A N 1
ATOM 1395 C CA . TYR A 1 184 ? 6.193 -4.333 10.512 1.00 15.36 182 TYR A CA 1
ATOM 1396 C C . TYR A 1 184 ? 4.707 -4.200 10.749 1.00 13.66 182 TYR A C 1
ATOM 1397 O O . TYR A 1 184 ? 4.185 -3.068 10.818 1.00 16.51 182 TYR A O 1
ATOM 1406 N N . CYS A 1 185 ? 4.006 -5.306 10.944 1.00 16.41 183 CYS A N 1
ATOM 1407 C CA . CYS A 1 185 ? 2.537 -5.241 11.066 1.00 14.93 183 CYS A CA 1
ATOM 1408 C C . CYS A 1 185 ? 2.123 -5.467 12.518 1.00 13.91 183 CYS A C 1
ATOM 1409 O O . CYS A 1 185 ? 2.868 -5.992 13.332 1.00 18.21 183 CYS A O 1
ATOM 1412 N N . ILE A 1 186 ? 0.893 -5.029 12.841 1.00 14.10 184 ILE A N 1
ATOM 1413 C CA . ILE A 1 186 ? 0.384 -5.177 14.206 1.00 14.53 184 ILE A CA 1
ATOM 1414 C C . ILE A 1 186 ? 0.498 -6.633 14.681 1.00 19.00 184 ILE A C 1
ATOM 1415 O O . ILE A 1 186 ? 0.153 -7.572 13.964 1.00 19.40 184 ILE A O 1
ATOM 1420 N N . ASP A 1 187 ? 0.986 -6.827 15.921 1.00 17.50 185 ASP A N 1
ATOM 1421 C CA . ASP A 1 187 ? 1.164 -8.180 16.437 1.00 18.94 185 ASP A CA 1
ATOM 1422 C C . ASP A 1 187 ? -0.184 -8.767 16.890 1.00 16.87 185 ASP A C 1
ATOM 1423 O O . ASP A 1 187 ? -0.753 -8.280 17.868 1.00 19.16 185 ASP A O 1
ATOM 1428 N N . PRO A 1 188 ? -0.737 -9.787 16.215 1.00 19.11 186 PRO A N 1
ATOM 1429 C CA . PRO A 1 188 ? -2.013 -10.344 16.693 1.00 20.78 186 PRO A CA 1
ATOM 1430 C C . PRO A 1 188 ? -1.954 -10.793 18.141 1.00 22.77 186 PRO A C 1
ATOM 1431 O O . PRO A 1 188 ? -2.996 -10.757 18.808 1.00 23.70 186 PRO A O 1
ATOM 1435 N N . LEU A 1 189 ? -0.780 -11.218 18.631 1.00 21.95 187 LEU A N 1
ATOM 1436 C CA . LEU A 1 189 ? -0.686 -11.741 20.001 1.00 24.42 187 LEU A CA 1
ATOM 1437 C C . LEU A 1 189 ? -0.760 -10.655 21.048 1.00 27.33 187 LEU A C 1
ATOM 1438 O O . LEU A 1 189 ? -0.794 -10.985 22.238 1.00 28.56 187 LEU A O 1
ATOM 1443 N N . LYS A 1 190 ? -0.736 -9.385 20.658 1.00 22.18 188 LYS A N 1
ATOM 1444 C CA . LYS A 1 190 ? -0.835 -8.299 21.619 1.00 25.16 188 LYS A CA 1
ATOM 1445 C C . LYS A 1 190 ? -2.183 -7.593 21.531 1.00 23.09 188 LYS A C 1
ATOM 1446 O O . LYS A 1 190 ? -2.428 -6.629 22.255 1.00 21.86 188 LYS A O 1
ATOM 1452 N N . ILE A 1 191 ? -3.068 -8.027 20.641 1.00 20.38 189 ILE A N 1
ATOM 1453 C CA . ILE A 1 191 ? -4.320 -7.298 20.465 1.00 20.88 189 ILE A CA 1
ATOM 1454 C C . ILE A 1 191 ? -5.261 -7.544 21.642 1.00 21.76 189 ILE A C 1
ATOM 1455 O O . ILE A 1 191 ? -5.869 -6.601 22.181 1.00 22.58 189 ILE A O 1
ATOM 1460 N N . GLU A 1 192 ? -5.431 -8.813 22.051 1.00 23.01 190 GLU A N 1
ATOM 1461 C CA . GLU A 1 192 ? -6.510 -9.124 22.998 1.00 24.58 190 GLU A CA 1
ATOM 1462 C C . GLU A 1 192 ? -6.319 -8.382 24.324 1.00 25.59 190 GLU A C 1
ATOM 1463 O O . GLU A 1 192 ? -7.290 -7.911 24.932 1.00 27.41 190 GLU A O 1
ATOM 1469 N N . GLU A 1 193 ? -5.072 -8.240 24.780 1.00 22.42 191 GLU A N 1
ATOM 1470 C CA . GLU A 1 193 ? -4.836 -7.579 26.074 1.00 23.77 191 GLU A CA 1
ATOM 1471 C C . GLU A 1 193 ? -5.147 -6.088 26.027 1.00 24.44 191 GLU A C 1
ATOM 1472 O O . GLU A 1 193 ? -5.378 -5.485 27.089 1.00 26.39 191 GLU A O 1
ATOM 1478 N N . ALA A 1 194 ? -5.325 -5.506 24.828 1.00 20.72 192 ALA A N 1
ATOM 1479 C CA . ALA A 1 194 ? -5.700 -4.091 24.725 1.00 21.55 192 ALA A CA 1
ATOM 1480 C C . ALA A 1 194 ? -7.201 -3.856 24.584 1.00 20.57 192 ALA A C 1
ATOM 1481 O O . ALA A 1 194 ? -7.631 -2.684 24.545 1.00 23.02 192 ALA A O 1
ATOM 1483 N N . ILE A 1 195 ? -7.968 -4.915 24.448 1.00 21.54 193 ILE A N 1
ATOM 1484 C CA . ILE A 1 195 ? -9.418 -4.798 24.352 1.00 20.92 193 ILE A CA 1
ATOM 1485 C C . ILE A 1 195 ? -10.067 -4.351 25.641 1.00 22.44 193 ILE A C 1
ATOM 1486 O O . ILE A 1 195 ? -9.747 -4.884 26.683 1.00 25.52 193 ILE A O 1
ATOM 1491 N N . THR A 1 196 ? -10.894 -3.338 25.561 1.00 21.70 194 THR A N 1
ATOM 1492 C CA . THR A 1 196 ? -11.634 -2.856 26.690 1.00 20.16 194 THR A CA 1
ATOM 1493 C C . THR A 1 196 ? -13.113 -2.835 26.292 1.00 21.77 194 THR A C 1
ATOM 1494 O O . THR A 1 196 ? -13.464 -3.193 25.199 1.00 21.68 194 THR A O 1
ATOM 1498 N N . GLN A 1 197 ? -13.960 -2.385 27.202 1.00 25.01 195 GLN A N 1
ATOM 1499 C CA . GLN A 1 197 ? -15.366 -2.244 26.898 1.00 22.84 195 GLN A CA 1
ATOM 1500 C C . GLN A 1 197 ? -15.651 -1.148 25.863 1.00 24.78 195 GLN A C 1
ATOM 1501 O O . GLN A 1 197 ? -16.684 -1.157 25.262 1.00 23.75 195 GLN A O 1
ATOM 1507 N N . LYS A 1 198 ? -14.702 -0.237 25.651 1.00 21.26 196 LYS A N 1
ATOM 1508 C CA . LYS A 1 198 ? -14.843 0.834 24.651 1.00 20.05 196 LYS A CA 1
ATOM 1509 C C . LYS A 1 198 ? -14.341 0.469 23.252 1.00 19.05 196 LYS A C 1
ATOM 1510 O O . LYS A 1 198 ? -14.630 1.152 22.326 1.00 19.69 196 LYS A O 1
ATOM 1516 N N . THR A 1 199 ? -13.626 -0.623 23.164 1.00 30.00 197 THR A N 1
ATOM 1517 C CA . THR A 1 199 ? -13.129 -1.088 21.876 1.00 30.00 197 THR A CA 1
ATOM 1518 C C . THR A 1 199 ? -14.249 -1.451 20.907 1.00 30.00 197 THR A C 1
ATOM 1519 O O . THR A 1 199 ? -15.123 -2.204 21.232 1.00 30.00 197 THR A O 1
ATOM 1523 N N . LYS A 1 200 ? -14.183 -0.918 19.698 1.00 19.61 198 LYS A N 1
ATOM 1524 C CA . LYS A 1 200 ? -15.187 -1.206 18.704 1.00 21.74 198 LYS A CA 1
ATOM 1525 C C . LYS A 1 200 ? -14.600 -1.690 17.400 1.00 20.79 198 LYS A C 1
ATOM 1526 O O . LYS A 1 200 ? -15.282 -2.266 16.592 1.00 22.57 198 LYS A O 1
ATOM 1532 N N . CYS A 1 201 ? -13.304 -1.483 17.227 1.00 17.39 199 CYS A N 1
ATOM 1533 C CA . CYS A 1 201 ? -12.706 -1.831 15.992 1.00 15.70 199 CYS A CA 1
ATOM 1534 C C . CYS A 1 201 ? -11.248 -2.123 16.076 1.00 16.60 199 CYS A C 1
ATOM 1535 O O . CYS A 1 201 ? -10.570 -1.574 16.900 1.00 16.31 199 CYS A O 1
ATOM 1538 N N . ILE A 1 202 ? -10.824 -3.053 15.262 1.00 15.70 200 ILE A N 1
ATOM 1539 C CA . ILE A 1 202 ? -9.394 -3.294 15.061 1.00 13.06 200 ILE A CA 1
ATOM 1540 C C . ILE A 1 202 ? -9.060 -2.733 13.692 1.00 13.68 200 ILE A C 1
ATOM 1541 O O . ILE A 1 202 ? -9.708 -3.071 12.703 1.00 14.13 200 ILE A O 1
ATOM 1546 N N . LEU A 1 203 ? -7.996 -1.914 13.613 1.00 13.41 201 LEU A N 1
ATOM 1547 C CA . LEU A 1 203 ? -7.609 -1.214 12.375 1.00 14.08 201 LEU A CA 1
ATOM 1548 C C . LEU A 1 203 ? -6.162 -1.619 12.054 1.00 15.23 201 LEU A C 1
ATOM 1549 O O . LEU A 1 203 ? -5.192 -0.862 12.296 1.00 15.17 201 LEU A O 1
ATOM 1554 N N . PRO A 1 204 ? -5.962 -2.836 11.523 1.00 14.05 202 PRO A N 1
ATOM 1555 C CA . PRO A 1 204 ? -4.605 -3.244 11.074 1.00 13.92 202 PRO A CA 1
ATOM 1556 C C . PRO A 1 204 ? -4.215 -2.462 9.844 1.00 11.41 202 PRO A C 1
ATOM 1557 O O . PRO A 1 204 ? -5.070 -2.069 9.036 1.00 13.81 202 PRO A O 1
ATOM 1561 N N . VAL A 1 205 ? -2.914 -2.265 9.665 1.00 12.95 203 VAL A N 1
ATOM 1562 C CA . VAL A 1 205 ? -2.411 -1.539 8.501 1.00 10.69 203 VAL A CA 1
ATOM 1563 C C . VAL A 1 205 ? -1.519 -2.491 7.732 1.00 11.08 203 VAL A C 1
ATOM 1564 O O . VAL A 1 205 ? -0.610 -3.105 8.296 1.00 13.81 203 VAL A O 1
ATOM 1568 N N . HIS A 1 206 ? -1.776 -2.607 6.417 1.00 11.38 204 HIS A N 1
ATOM 1569 C CA . HIS A 1 206 ? -0.926 -3.490 5.606 1.00 13.37 204 HIS A CA 1
ATOM 1570 C C . HIS A 1 206 ? 0.306 -2.702 5.137 1.00 11.06 204 HIS A C 1
ATOM 1571 O O . HIS A 1 206 ? 0.385 -2.216 4.014 1.00 12.24 204 HIS A O 1
ATOM 1578 N N . LEU A 1 207 ? 1.221 -2.466 6.072 1.00 11.53 205 LEU A N 1
ATOM 1579 C CA . LEU A 1 207 ? 2.213 -1.440 5.874 1.00 11.80 205 LEU A CA 1
ATOM 1580 C C . LEU A 1 207 ? 3.268 -1.856 4.824 1.00 12.73 205 LEU A C 1
ATOM 1581 O O . LEU A 1 207 ? 3.718 -3.011 4.749 1.00 13.14 205 LEU A O 1
ATOM 1586 N N . TYR A 1 208 ? 3.633 -0.895 3.974 1.00 12.12 206 TYR A N 1
ATOM 1587 C CA . TYR A 1 208 ? 4.711 -1.003 2.963 1.00 10.93 206 TYR A CA 1
ATOM 1588 C C . TYR A 1 208 ? 4.258 -1.907 1.806 1.00 15.06 206 TYR A C 1
ATOM 1589 O O . TYR A 1 208 ? 5.050 -2.126 0.895 1.00 13.12 206 TYR A O 1
ATOM 1598 N N . GLY A 1 209 ? 2.984 -2.334 1.820 1.00 13.85 207 GLY A N 1
ATOM 1599 C CA . GLY A 1 209 ? 2.417 -3.246 0.812 1.00 14.63 207 GLY A CA 1
ATOM 1600 C C . GLY A 1 209 ? 2.391 -4.694 1.256 1.00 15.50 207 GLY A C 1
ATOM 1601 O O . GLY A 1 209 ? 1.948 -5.554 0.479 1.00 14.00 207 GLY A O 1
ATOM 1602 N N . LYS A 1 210 ? 2.777 -4.980 2.520 1.00 14.20 208 LYS A N 1
ATOM 1603 C CA . LYS A 1 210 ? 2.716 -6.333 3.078 1.00 14.85 208 LYS A CA 1
ATOM 1604 C C . LYS A 1 210 ? 1.444 -6.554 3.884 1.00 13.74 208 LYS A C 1
ATOM 1605 O O . LYS A 1 210 ? 1.050 -5.661 4.627 1.00 14.44 208 LYS A O 1
ATOM 1611 N N . GLN A 1 211 ? 0.761 -7.704 3.729 1.00 15.18 209 GLN A N 1
ATOM 1612 C CA . GLN A 1 211 ? -0.475 -7.885 4.516 1.00 16.03 209 GLN A CA 1
ATOM 1613 C C . GLN A 1 211 ? -0.178 -8.343 5.940 1.00 17.86 209 GLN A C 1
ATOM 1614 O O . GLN A 1 211 ? 0.725 -9.157 6.175 1.00 20.40 209 GLN A O 1
ATOM 1620 N N . CYS A 1 212 ? -0.975 -7.854 6.861 1.00 16.93 210 CYS A N 1
ATOM 1621 C CA . CYS A 1 212 ? -1.006 -8.391 8.221 1.00 16.30 210 CYS A CA 1
ATOM 1622 C C . CYS A 1 212 ? -1.551 -9.823 8.237 1.00 15.79 210 CYS A C 1
ATOM 1623 O O . CYS A 1 212 ? -2.266 -10.256 7.337 1.00 20.18 210 CYS A O 1
ATOM 1626 N N . ASP A 1 213 ? -1.354 -10.491 9.395 1.00 17.94 211 ASP A N 1
ATOM 1627 C CA . ASP A 1 213 ? -1.871 -11.840 9.627 1.00 17.01 211 ASP A CA 1
ATOM 1628 C C . ASP A 1 213 ? -3.356 -11.740 9.978 1.00 20.33 211 ASP A C 1
ATOM 1629 O O . ASP A 1 213 ? -3.777 -11.784 11.142 1.00 21.56 211 ASP A O 1
ATOM 1634 N N . MET A 1 214 ? -4.169 -11.737 8.955 1.00 18.25 212 MET A N 1
ATOM 1635 C CA . MET A 1 214 ? -5.577 -11.361 9.146 1.00 18.32 212 MET A CA 1
ATOM 1636 C C . MET A 1 214 ? -6.399 -12.517 9.690 1.00 20.97 212 MET A C 1
ATOM 1637 O O . MET A 1 214 ? -7.401 -12.295 10.386 1.00 24.02 212 MET A O 1
ATOM 1642 N N . LYS A 1 215 ? -5.984 -13.759 9.424 1.00 22.35 213 LYS A N 1
ATOM 1643 C CA . LYS A 1 215 ? -6.742 -14.872 9.969 1.00 27.96 213 LYS A CA 1
ATOM 1644 C C . LYS A 1 215 ? -6.736 -14.842 11.494 1.00 25.76 213 LYS A C 1
ATOM 1645 O O . LYS A 1 215 ? -7.804 -14.953 12.129 1.00 22.84 213 LYS A O 1
ATOM 1651 N N . ARG A 1 216 ? -5.551 -14.627 12.105 1.00 23.80 214 ARG A N 1
ATOM 1652 C CA . ARG A 1 216 ? -5.474 -14.539 13.550 1.00 21.30 214 ARG A CA 1
ATOM 1653 C C . ARG A 1 216 ? -6.226 -13.329 14.078 1.00 23.25 214 ARG A C 1
ATOM 1654 O O . ARG A 1 216 ? -6.893 -13.428 15.109 1.00 24.69 214 ARG A O 1
ATOM 1662 N N . ILE A 1 217 ? -6.121 -12.185 13.396 1.00 22.31 215 ILE A N 1
ATOM 1663 C CA . ILE A 1 217 ? -6.827 -11.005 13.881 1.00 23.71 215 ILE A CA 1
ATOM 1664 C C . ILE A 1 217 ? -8.346 -11.240 13.856 1.00 22.02 215 ILE A C 1
ATOM 1665 O O . ILE A 1 217 ? -9.046 -10.882 14.792 1.00 20.44 215 ILE A O 1
ATOM 1670 N N . ARG A 1 218 ? -8.862 -11.881 12.809 1.00 22.87 216 ARG A N 1
ATOM 1671 C CA . ARG A 1 218 ? -10.294 -12.171 12.764 1.00 20.09 216 ARG A CA 1
ATOM 1672 C C . ARG A 1 218 ? -10.717 -13.133 13.876 1.00 24.93 216 ARG A C 1
ATOM 1673 O O . ARG A 1 218 ? -11.795 -12.981 14.452 1.00 25.53 216 ARG A O 1
ATOM 1681 N N . GLU A 1 219 ? -9.853 -14.086 14.244 1.00 24.98 217 GLU A N 1
ATOM 1682 C CA . GLU A 1 219 ? -10.236 -14.993 15.311 1.00 27.36 217 GLU A CA 1
ATOM 1683 C C . GLU A 1 219 ? -10.436 -14.236 16.610 1.00 27.44 217 GLU A C 1
ATOM 1684 O O . GLU A 1 219 ? -11.403 -14.479 17.328 1.00 27.83 217 GLU A O 1
ATOM 1690 N N . ILE A 1 220 ? -9.572 -13.259 16.882 1.00 25.04 218 ILE A N 1
ATOM 1691 C CA . ILE A 1 220 ? -9.736 -12.435 18.070 1.00 24.22 218 ILE A CA 1
ATOM 1692 C C . ILE A 1 220 ? -10.981 -11.567 17.949 1.00 26.46 218 ILE A C 1
ATOM 1693 O O . ILE A 1 220 ? -11.728 -11.422 18.913 1.00 24.86 218 ILE A O 1
ATOM 1698 N N . ALA A 1 221 ? -11.145 -10.880 16.806 1.00 20.81 219 ALA A N 1
ATOM 1699 C CA . ALA A 1 221 ? -12.299 -10.001 16.608 1.00 24.51 219 ALA A CA 1
ATOM 1700 C C . ALA A 1 221 ? -13.578 -10.745 16.867 1.00 25.77 219 ALA A C 1
ATOM 1701 O O . ALA A 1 221 ? -14.518 -10.211 17.485 1.00 27.43 219 ALA A O 1
ATOM 1703 N N . ASP A 1 222 ? -13.674 -11.971 16.343 1.00 23.46 220 ASP A N 1
ATOM 1704 C CA . ASP A 1 222 ? -14.940 -12.688 16.502 1.00 25.81 220 ASP A CA 1
ATOM 1705 C C . ASP A 1 222 ? -15.219 -13.031 17.964 1.00 30.82 220 ASP A C 1
ATOM 1706 O O . ASP A 1 222 ? -16.373 -12.999 18.382 1.00 29.77 220 ASP A O 1
ATOM 1711 N N . VAL A 1 223 ? -14.197 -13.327 18.769 1.00 30.50 221 VAL A N 1
ATOM 1712 C CA . VAL A 1 223 ? -14.469 -13.583 20.192 1.00 32.63 221 VAL A CA 1
ATOM 1713 C C . VAL A 1 223 ? -15.067 -12.347 20.866 1.00 31.55 221 VAL A C 1
ATOM 1714 O O . VAL A 1 223 ? -15.965 -12.455 21.710 1.00 30.91 221 VAL A O 1
ATOM 1718 N N . TYR A 1 224 ? -14.544 -11.163 20.558 1.00 26.98 222 TYR A N 1
ATOM 1719 C CA . TYR A 1 224 ? -14.982 -9.941 21.212 1.00 29.38 222 TYR A CA 1
ATOM 1720 C C . TYR A 1 224 ? -16.013 -9.163 20.411 1.00 29.86 222 TYR A C 1
ATOM 1721 O O . TYR A 1 224 ? -16.339 -8.042 20.794 1.00 27.31 222 TYR A O 1
ATOM 1730 N N . GLN A 1 225 ? -16.529 -9.735 19.329 1.00 24.82 223 GLN A N 1
ATOM 1731 C CA . GLN A 1 225 ? -17.562 -9.118 18.495 1.00 26.07 223 GLN A CA 1
ATOM 1732 C C . GLN A 1 225 ? -17.132 -7.736 18.032 1.00 24.83 223 GLN A C 1
ATOM 1733 O O . GLN A 1 225 ? -17.887 -6.761 18.096 1.00 25.03 223 GLN A O 1
ATOM 1739 N N . LEU A 1 226 ? -15.886 -7.647 17.579 1.00 21.73 224 LEU A N 1
ATOM 1740 C CA . LEU A 1 226 ? -15.334 -6.420 17.044 1.00 16.75 224 LEU A CA 1
ATOM 1741 C C . LEU A 1 226 ? -15.394 -6.390 15.532 1.00 17.43 224 LEU A C 1
ATOM 1742 O O . LEU A 1 226 ? -15.278 -7.420 14.864 1.00 23.00 224 LEU A O 1
ATOM 1747 N N . ARG A 1 227 ? -15.530 -5.195 14.989 1.00 17.67 225 ARG A N 1
ATOM 1748 C CA . ARG A 1 227 ? -15.296 -5.044 13.556 1.00 17.57 225 ARG A CA 1
ATOM 1749 C C . ARG A 1 227 ? -13.819 -4.940 13.235 1.00 17.20 225 ARG A C 1
ATOM 1750 O O . ARG A 1 227 ? -12.972 -4.592 14.079 1.00 19.22 225 ARG A O 1
ATOM 1758 N N . ILE A 1 228 ? -13.505 -5.260 11.981 1.00 15.74 226 ILE A N 1
ATOM 1759 C CA . ILE A 1 228 ? -12.173 -5.030 11.407 1.00 15.96 226 ILE A CA 1
ATOM 1760 C C . ILE A 1 228 ? -12.280 -4.146 10.180 1.00 15.43 226 ILE A C 1
ATOM 1761 O O . ILE A 1 228 ? -12.985 -4.505 9.220 1.00 16.04 226 ILE A O 1
ATOM 1766 N N . ILE A 1 229 ? -11.607 -2.987 10.210 1.00 14.08 227 ILE A N 1
ATOM 1767 C CA . ILE A 1 229 ? -11.432 -2.116 9.033 1.00 11.13 227 ILE A CA 1
ATOM 1768 C C . ILE A 1 229 ? -9.951 -2.198 8.686 1.00 14.68 227 ILE A C 1
ATOM 1769 O O . ILE A 1 229 ? -9.077 -1.933 9.525 1.00 15.05 227 ILE A O 1
ATOM 1774 N N . GLU A 1 230 ? -9.651 -2.613 7.478 1.00 12.56 228 GLU A N 1
ATOM 1775 C CA . GLU A 1 230 ? -8.257 -2.785 7.108 1.00 13.19 228 GLU A CA 1
ATOM 1776 C C . GLU A 1 230 ? -7.777 -1.533 6.401 1.00 13.43 228 GLU A C 1
ATOM 1777 O O . GLU A 1 230 ? -8.343 -1.159 5.370 1.00 13.90 228 GLU A O 1
ATOM 1783 N N . ASP A 1 231 ? -6.626 -0.981 6.828 1.00 11.81 229 ASP A N 1
ATOM 1784 C CA . ASP A 1 231 ? -5.990 0.090 6.089 1.00 9.80 229 ASP A CA 1
ATOM 1785 C C . ASP A 1 231 ? -5.082 -0.519 5.048 1.00 14.18 229 ASP A C 1
ATOM 1786 O O . ASP A 1 231 ? -3.933 -0.917 5.346 1.00 12.85 229 ASP A O 1
ATOM 1791 N N . ALA A 1 232 ? -5.626 -0.647 3.837 1.00 12.37 230 ALA A N 1
ATOM 1792 C CA . ALA A 1 232 ? -4.916 -1.253 2.715 1.00 12.57 230 ALA A CA 1
ATOM 1793 C C . ALA A 1 232 ? -4.469 -0.187 1.728 1.00 12.02 230 ALA A C 1
ATOM 1794 O O . ALA A 1 232 ? -4.311 -0.450 0.524 1.00 12.11 230 ALA A O 1
ATOM 1796 N N . CYS A 1 233 ? -4.280 1.038 2.222 1.00 10.55 231 CYS A N 1
ATOM 1797 C CA . CYS A 1 233 ? -3.925 2.147 1.332 1.00 10.61 231 CYS A CA 1
ATOM 1798 C C . CYS A 1 233 ? -2.595 1.935 0.599 1.00 11.30 231 CYS A C 1
ATOM 1799 O O . CYS A 1 233 ? -2.446 2.544 -0.469 1.00 14.07 231 CYS A O 1
ATOM 1802 N N . GLN A 1 234 ? -1.704 1.050 1.068 1.00 10.93 232 GLN A N 1
ATOM 1803 C CA . GLN A 1 234 ? -0.428 0.766 0.398 1.00 10.51 232 GLN A CA 1
ATOM 1804 C C . GLN A 1 234 ? -0.427 -0.600 -0.262 1.00 11.60 232 GLN A C 1
ATOM 1805 O O . GLN A 1 234 ? 0.605 -0.989 -0.814 1.00 13.61 232 GLN A O 1
ATOM 1811 N N . ALA A 1 235 ? -1.552 -1.339 -0.274 1.00 11.60 233 ALA A N 1
ATOM 1812 C CA . ALA A 1 235 ? -1.504 -2.754 -0.603 1.00 13.01 233 ALA A CA 1
ATOM 1813 C C . ALA A 1 235 ? -2.344 -3.161 -1.821 1.00 13.03 233 ALA A C 1
ATOM 1814 O O . ALA A 1 235 ? -2.624 -4.365 -1.973 1.00 13.17 233 ALA A O 1
ATOM 1816 N N . ILE A 1 236 ? -2.753 -2.220 -2.682 1.00 12.74 234 ILE A N 1
ATOM 1817 C CA . ILE A 1 236 ? -3.549 -2.637 -3.839 1.00 12.18 234 ILE A CA 1
ATOM 1818 C C . ILE A 1 236 ? -2.849 -3.691 -4.687 1.00 12.27 234 ILE A C 1
ATOM 1819 O O . ILE A 1 236 ? -1.652 -3.579 -4.988 1.00 13.80 234 ILE A O 1
ATOM 1824 N N . GLY A 1 237 ? -3.627 -4.711 -5.071 1.00 12.60 235 GLY A N 1
ATOM 1825 C CA . GLY A 1 237 ? -3.069 -5.819 -5.824 1.00 16.03 235 GLY A CA 1
ATOM 1826 C C . GLY A 1 237 ? -2.677 -6.992 -4.959 1.00 12.25 235 GLY A C 1
ATOM 1827 O O . GLY A 1 237 ? -2.341 -8.053 -5.495 1.00 15.89 235 GLY A O 1
ATOM 1828 N N . SER A 1 238 ? -2.618 -6.834 -3.640 1.00 11.84 236 SER A N 1
ATOM 1829 C CA . SER A 1 238 ? -2.167 -7.980 -2.849 1.00 11.62 236 SER A CA 1
ATOM 1830 C C . SER A 1 238 ? -3.192 -9.121 -2.869 1.00 12.26 236 SER A C 1
ATOM 1831 O O . SER A 1 238 ? -4.387 -8.865 -2.660 1.00 16.12 236 SER A O 1
ATOM 1834 N N . SER A 1 239 ? -2.735 -10.366 -3.185 1.00 14.26 237 SER A N 1
ATOM 1835 C CA . SER A 1 239 ? -3.668 -11.480 -3.375 1.00 16.74 237 SER A CA 1
ATOM 1836 C C . SER A 1 239 ? -4.501 -11.710 -2.103 1.00 19.24 237 SER A C 1
ATOM 1837 O O . SER A 1 239 ? -3.996 -11.630 -0.983 1.00 18.56 237 SER A O 1
ATOM 1840 N N . ASN A 1 240 ? -5.804 -11.938 -2.293 1.00 17.62 238 ASN A N 1
ATOM 1841 C CA . ASN A 1 240 ? -6.800 -12.240 -1.247 1.00 20.34 238 ASN A CA 1
ATOM 1842 C C . ASN A 1 240 ? -6.974 -11.113 -0.224 1.00 20.58 238 ASN A C 1
ATOM 1843 O O . ASN A 1 240 ? -7.461 -11.355 0.888 1.00 20.19 238 ASN A O 1
ATOM 1848 N N . LEU A 1 241 ? -6.643 -9.890 -0.599 1.00 17.29 239 LEU A N 1
ATOM 1849 C CA . LEU A 1 241 ? -6.855 -8.748 0.280 1.00 16.86 239 LEU A CA 1
ATOM 1850 C C . LEU A 1 241 ? -8.304 -8.703 0.761 1.00 16.19 239 LEU A C 1
ATOM 1851 O O . LEU A 1 241 ? -9.237 -8.750 -0.049 1.00 19.58 239 LEU A O 1
ATOM 1856 N N . GLY A 1 242 ? -8.487 -8.560 2.089 1.00 17.12 240 GLY A N 1
ATOM 1857 C CA . GLY A 1 242 ? -9.821 -8.300 2.627 1.00 17.32 240 GLY A CA 1
ATOM 1858 C C . GLY A 1 242 ? -10.631 -9.535 2.954 1.00 15.67 240 GLY A C 1
ATOM 1859 O O . GLY A 1 242 ? -11.806 -9.395 3.310 1.00 18.68 240 GLY A O 1
ATOM 1860 N N . GLU A 1 243 ? -10.049 -10.738 2.805 1.00 19.85 241 GLU A N 1
ATOM 1861 C CA . GLU A 1 243 ? -10.800 -11.966 3.015 1.00 18.10 241 GLU A CA 1
ATOM 1862 C C . GLU A 1 243 ? -11.497 -11.965 4.373 1.00 20.79 241 GLU A C 1
ATOM 1863 O O . GLU A 1 243 ? -12.668 -12.365 4.478 1.00 22.74 241 GLU A O 1
ATOM 1869 N N . TYR A 1 244 ? -10.824 -11.459 5.409 1.00 17.59 242 TYR A N 1
ATOM 1870 C CA . TYR A 1 244 ? -11.389 -11.496 6.754 1.00 22.53 242 TYR A CA 1
ATOM 1871 C C . TYR A 1 244 ? -11.864 -10.150 7.288 1.00 16.87 242 TYR A C 1
ATOM 1872 O O . TYR A 1 244 ? -12.189 -10.061 8.488 1.00 21.75 242 TYR A O 1
ATOM 1881 N N . GLY A 1 245 ? -11.825 -9.094 6.495 1.00 14.87 243 GLY A N 1
ATOM 1882 C CA . GLY A 1 245 ? -12.108 -7.756 7.018 1.00 16.02 243 GLY A CA 1
ATOM 1883 C C . GLY A 1 245 ? -13.570 -7.397 6.788 1.00 18.73 243 GLY A C 1
ATOM 1884 O O . GLY A 1 245 ? -14.180 -7.797 5.771 1.00 19.77 243 GLY A O 1
ATOM 1885 N N . ASP A 1 246 ? -14.160 -6.610 7.682 1.00 15.95 244 ASP A N 1
ATOM 1886 C CA . ASP A 1 246 ? -15.524 -6.080 7.352 1.00 13.90 244 ASP A CA 1
ATOM 1887 C C . ASP A 1 246 ? -15.459 -5.058 6.219 1.00 15.21 244 ASP A C 1
ATOM 1888 O O . ASP A 1 246 ? -16.239 -5.111 5.273 1.00 17.21 244 ASP A O 1
ATOM 1893 N N . ILE A 1 247 ? -14.510 -4.116 6.283 1.00 13.64 245 ILE A N 1
ATOM 1894 C CA . ILE A 1 247 ? -14.323 -3.063 5.301 1.00 12.47 245 ILE A CA 1
ATOM 1895 C C . ILE A 1 247 ? -12.830 -2.976 5.006 1.00 13.04 245 ILE A C 1
ATOM 1896 O O . ILE A 1 247 ? -12.006 -3.079 5.927 1.00 14.57 245 ILE A O 1
ATOM 1901 N N . ILE A 1 248 ? -12.508 -2.753 3.735 1.00 12.28 246 ILE A N 1
ATOM 1902 C CA . ILE A 1 248 ? -11.131 -2.535 3.287 1.00 12.26 246 ILE A CA 1
ATOM 1903 C C . ILE A 1 248 ? -11.032 -1.119 2.743 1.00 11.79 246 ILE A C 1
ATOM 1904 O O . ILE A 1 248 ? -11.900 -0.691 1.961 1.00 14.03 246 ILE A O 1
ATOM 1909 N N . ILE A 1 249 ? -9.974 -0.405 3.139 1.00 11.70 247 ILE A N 1
ATOM 1910 C CA . ILE A 1 249 ? -9.770 0.977 2.693 1.00 11.84 247 ILE A CA 1
ATOM 1911 C C . ILE A 1 249 ? -8.637 0.995 1.705 1.00 10.96 247 ILE A C 1
ATOM 1912 O O . ILE A 1 249 ? -7.589 0.419 1.960 1.00 11.03 247 ILE A O 1
ATOM 1917 N N . LEU A 1 250 ? -8.859 1.649 0.558 1.00 10.73 248 LEU A N 1
ATOM 1918 C CA . LEU A 1 250 ? -7.837 1.861 -0.455 1.00 12.44 248 LEU A CA 1
ATOM 1919 C C . LEU A 1 250 ? -7.544 3.351 -0.590 1.00 10.49 248 LEU A C 1
ATOM 1920 O O . LEU A 1 250 ? -8.442 4.205 -0.382 1.00 10.33 248 LEU A O 1
ATOM 1925 N N . SER A 1 251 ? -6.322 3.686 -1.008 1.00 10.93 249 SER A N 1
ATOM 1926 C CA . SER A 1 251 ? -5.978 5.054 -1.413 1.00 9.81 249 SER A CA 1
ATOM 1927 C C . SER A 1 251 ? -5.534 4.966 -2.862 1.00 11.07 249 SER A C 1
ATOM 1928 O O . SER A 1 251 ? -4.757 4.059 -3.224 1.00 11.09 249 SER A O 1
ATOM 1931 N N . PHE A 1 252 ? -5.925 5.938 -3.654 1.00 11.35 250 PHE A N 1
ATOM 1932 C CA . PHE A 1 252 ? -5.394 6.110 -5.008 1.00 10.71 250 PHE A CA 1
ATOM 1933 C C . PHE A 1 252 ? -4.580 7.394 -5.106 1.00 10.63 250 PHE A C 1
ATOM 1934 O O . PHE A 1 252 ? -4.536 8.058 -6.153 1.00 12.33 250 PHE A O 1
ATOM 1942 N N . ASN A 1 253 ? -3.962 7.775 -3.987 1.00 11.25 251 ASN A N 1
ATOM 1943 C CA . ASN A 1 253 ? -3.069 8.892 -4.045 1.00 9.69 251 ASN A CA 1
ATOM 1944 C C . ASN A 1 253 ? -2.018 8.698 -5.142 1.00 12.08 251 ASN A C 1
ATOM 1945 O O . ASN A 1 253 ? -1.657 7.546 -5.503 1.00 12.04 251 ASN A O 1
ATOM 1950 N N . PRO A 1 254 ? -1.517 9.786 -5.731 1.00 11.84 252 PRO A N 1
ATOM 1951 C CA . PRO A 1 254 ? -0.770 9.676 -6.973 1.00 13.30 252 PRO A CA 1
ATOM 1952 C C . PRO A 1 254 ? 0.568 8.996 -6.785 1.00 14.42 252 PRO A C 1
ATOM 1953 O O . PRO A 1 254 ? 1.147 8.499 -7.758 1.00 16.66 252 PRO A O 1
ATOM 1957 N N . TYR A 1 255 ? 0.991 8.812 -5.539 1.00 12.20 253 TYR A N 1
ATOM 1958 C CA . TYR A 1 255 ? 2.296 8.170 -5.314 1.00 16.24 253 TYR A CA 1
ATOM 1959 C C . TYR A 1 255 ? 2.144 6.721 -4.847 1.00 12.47 253 TYR A C 1
ATOM 1960 O O . TYR A 1 255 ? 3.185 6.012 -4.547 1.00 16.70 253 TYR A O 1
ATOM 1993 N N . ASN A 1 257 ? 0.870 2.547 -5.405 1.00 13.31 255 ASN A N 1
ATOM 1994 C CA . ASN A 1 257 ? 1.126 1.615 -6.503 1.00 13.13 255 ASN A CA 1
ATOM 1995 C C . ASN A 1 257 ? 0.244 1.802 -7.721 1.00 11.94 255 ASN A C 1
ATOM 1996 O O . ASN A 1 257 ? 0.693 1.640 -8.843 1.00 13.72 255 ASN A O 1
ATOM 2001 N N . PHE A 1 258 ? -1.026 2.232 -7.432 1.00 13.15 256 PHE A N 1
ATOM 2002 C CA . PHE A 1 258 ? -1.994 2.728 -8.410 1.00 14.69 256 PHE A CA 1
ATOM 2003 C C . PHE A 1 258 ? -2.472 4.074 -7.897 1.00 13.29 256 PHE A C 1
ATOM 2004 O O . PHE A 1 258 ? -2.890 4.177 -6.749 1.00 14.96 256 PHE A O 1
ATOM 2012 N N . GLY A 1 259 ? -2.348 5.107 -8.724 1.00 13.18 257 GLY A N 1
ATOM 2013 C CA . GLY A 1 259 ? -2.822 6.409 -8.307 1.00 13.59 257 GLY A CA 1
ATOM 2014 C C . GLY A 1 259 ? -3.477 7.141 -9.451 1.00 12.91 257 GLY A C 1
ATOM 2015 O O . GLY A 1 259 ? -3.288 6.832 -10.625 1.00 14.20 257 GLY A O 1
ATOM 2016 N N . VAL A 1 260 ? -4.309 8.092 -9.053 1.00 12.46 258 VAL A N 1
ATOM 2017 C CA . VAL A 1 260 ? -4.913 9.049 -9.993 1.00 12.90 258 VAL A CA 1
ATOM 2018 C C . VAL A 1 260 ? -4.041 10.311 -10.075 1.00 12.46 258 VAL A C 1
ATOM 2019 O O . VAL A 1 260 ? -2.811 10.223 -9.891 1.00 14.69 258 VAL A O 1
ATOM 2023 N N . CYS A 1 261 ? -4.582 11.452 -10.538 1.00 12.89 259 CYS A N 1
ATOM 2024 C CA . CYS A 1 261 ? -3.749 12.673 -10.680 1.00 13.47 259 CYS A CA 1
ATOM 2025 C C . CYS A 1 261 ? -4.286 13.730 -9.725 1.00 14.66 259 CYS A C 1
ATOM 2026 O O . CYS A 1 261 ? -4.604 14.875 -10.096 1.00 14.18 259 CYS A O 1
ATOM 2029 N N . GLY A 1 262 ? -4.385 13.305 -8.477 1.00 12.36 260 GLY A N 1
ATOM 2030 C CA . GLY A 1 262 ? -5.015 14.090 -7.415 1.00 11.74 260 GLY A CA 1
ATOM 2031 C C . GLY A 1 262 ? -5.383 13.111 -6.304 1.00 12.47 260 GLY A C 1
ATOM 2032 O O . GLY A 1 262 ? -4.944 11.971 -6.322 1.00 14.33 260 GLY A O 1
ATOM 2033 N N . LYS A 1 263 ? -6.259 13.547 -5.390 1.00 12.55 261 LYS A N 1
ATOM 2034 C CA . LYS A 1 263 ? -6.611 12.670 -4.283 1.00 10.68 261 LYS A CA 1
ATOM 2035 C C . LYS A 1 263 ? -7.808 11.815 -4.642 1.00 11.66 261 LYS A C 1
ATOM 2036 O O . LYS A 1 263 ? -8.774 12.289 -5.300 1.00 14.14 261 LYS A O 1
ATOM 2042 N N . ALA A 1 264 ? -7.787 10.587 -4.136 1.00 11.40 262 ALA A N 1
ATOM 2043 C CA . ALA A 1 264 ? -8.913 9.675 -4.293 1.00 10.09 262 ALA A CA 1
ATOM 2044 C C . ALA A 1 264 ? -8.681 8.441 -3.419 1.00 11.95 262 ALA A C 1
ATOM 2045 O O . ALA A 1 264 ? -7.524 8.127 -3.046 1.00 12.30 262 ALA A O 1
ATOM 2047 N N . GLY A 1 265 ? -9.746 7.680 -3.192 1.00 10.98 263 GLY A N 1
ATOM 2048 C CA . GLY A 1 265 ? -9.590 6.420 -2.476 1.00 11.39 263 GLY A CA 1
ATOM 2049 C C . GLY A 1 265 ? -10.836 5.578 -2.641 1.00 11.98 263 GLY A C 1
ATOM 2050 O O . GLY A 1 265 ? -11.680 5.864 -3.520 1.00 11.04 263 GLY A O 1
ATOM 2051 N N . ALA A 1 266 ? -10.928 4.511 -1.827 1.00 11.66 264 ALA A N 1
ATOM 2052 C CA . ALA A 1 266 ? -12.161 3.750 -1.904 1.00 12.26 264 ALA A CA 1
ATOM 2053 C C . ALA A 1 266 ? -12.442 2.974 -0.630 1.00 13.67 264 ALA A C 1
ATOM 2054 O O . ALA A 1 266 ? -11.549 2.664 0.167 1.00 13.76 264 ALA A O 1
ATOM 2056 N N . ILE A 1 267 ? -13.744 2.680 -0.448 1.00 10.00 265 ILE A N 1
ATOM 2057 C CA . ILE A 1 267 ? -14.254 1.837 0.628 1.00 11.15 265 ILE A CA 1
ATOM 2058 C C . ILE A 1 267 ? -14.756 0.573 -0.064 1.00 13.44 265 ILE A C 1
ATOM 2059 O O . ILE A 1 267 ? -15.563 0.681 -1.015 1.00 13.18 265 ILE A O 1
ATOM 2064 N N . VAL A 1 268 ? -14.294 -0.623 0.371 1.00 12.27 266 VAL A N 1
ATOM 2065 C CA . VAL A 1 268 ? -14.689 -1.883 -0.255 1.00 12.09 266 VAL A CA 1
ATOM 2066 C C . VAL A 1 268 ? -15.256 -2.822 0.806 1.00 14.24 266 VAL A C 1
ATOM 2067 O O . VAL A 1 268 ? -14.651 -2.995 1.862 1.00 13.26 266 VAL A O 1
ATOM 2071 N N . THR A 1 269 ? -16.398 -3.465 0.520 1.00 12.83 267 THR A N 1
ATOM 2072 C CA . THR A 1 269 ? -17.028 -4.319 1.531 1.00 14.62 267 THR A CA 1
ATOM 2073 C C . THR A 1 269 ? -18.010 -5.262 0.851 1.00 15.81 267 THR A C 1
ATOM 2074 O O . THR A 1 269 ? -18.533 -4.959 -0.234 1.00 16.04 267 THR A O 1
ATOM 2078 N N . ASN A 1 270 ? -18.255 -6.418 1.488 1.00 15.58 268 ASN A N 1
ATOM 2079 C CA . ASN A 1 270 ? -19.393 -7.259 1.095 1.00 16.81 268 ASN A CA 1
ATOM 2080 C C . ASN A 1 270 ? -20.668 -6.996 1.890 1.00 19.00 268 ASN A C 1
ATOM 2081 O O . ASN A 1 270 ? -21.717 -7.622 1.585 1.00 19.04 268 ASN A O 1
ATOM 2086 N N . ASN A 1 271 ? -20.623 -6.087 2.876 1.00 16.36 269 ASN A N 1
ATOM 2087 C CA . ASN A 1 271 ? -21.704 -5.923 3.839 1.00 17.98 269 ASN A CA 1
ATOM 2088 C C . ASN A 1 271 ? -22.567 -4.788 3.321 1.00 15.29 269 ASN A C 1
ATOM 2089 O O . ASN A 1 271 ? -22.116 -3.624 3.271 1.00 16.29 269 ASN A O 1
ATOM 2094 N N . GLU A 1 272 ? -23.798 -5.141 2.869 1.00 18.18 270 GLU A N 1
ATOM 2095 C CA . GLU A 1 272 ? -24.662 -4.140 2.239 1.00 20.38 270 GLU A CA 1
ATOM 2096 C C . GLU A 1 272 ? -25.070 -3.033 3.215 1.00 17.74 270 GLU A C 1
ATOM 2097 O O . GLU A 1 272 ? -25.078 -1.841 2.859 1.00 17.62 270 GLU A O 1
ATOM 2103 N N . ASN A 1 273 ? -25.350 -3.390 4.466 1.00 18.64 271 ASN A N 1
ATOM 2104 C CA . ASN A 1 273 ? -25.697 -2.352 5.443 1.00 23.83 271 ASN A CA 1
ATOM 2105 C C . ASN A 1 273 ? -24.551 -1.368 5.616 1.00 18.98 271 ASN A C 1
ATOM 2106 O O . ASN A 1 273 ? -24.759 -0.157 5.628 1.00 18.63 271 ASN A O 1
ATOM 2111 N N . LEU A 1 274 ? -23.330 -1.872 5.780 1.00 15.45 272 LEU A N 1
ATOM 2112 C CA . LEU A 1 274 ? -22.224 -0.932 5.903 1.00 15.07 272 LEU A CA 1
ATOM 2113 C C . LEU A 1 274 ? -22.041 -0.129 4.624 1.00 14.95 272 LEU A C 1
ATOM 2114 O O . LEU A 1 274 ? -21.690 1.057 4.687 1.00 15.14 272 LEU A O 1
ATOM 2119 N N . ALA A 1 275 ? -22.235 -0.768 3.452 1.00 15.00 273 ALA A N 1
ATOM 2120 C CA . ALA A 1 275 ? -21.995 -0.053 2.213 1.00 14.48 273 ALA A CA 1
ATOM 2121 C C . ALA A 1 275 ? -22.983 1.111 2.052 1.00 15.35 273 ALA A C 1
ATOM 2122 O O . ALA A 1 275 ? -22.577 2.231 1.691 1.00 16.68 273 ALA A O 1
ATOM 2124 N N . ILE A 1 276 ? -24.250 0.873 2.372 1.00 15.93 274 ILE A N 1
ATOM 2125 C CA . ILE A 1 276 ? -25.265 1.930 2.333 1.00 17.24 274 ILE A CA 1
ATOM 2126 C C . ILE A 1 276 ? -24.862 3.062 3.248 1.00 16.76 274 ILE A C 1
ATOM 2127 O O . ILE A 1 276 ? -24.956 4.233 2.872 1.00 16.60 274 ILE A O 1
ATOM 2132 N N . ARG A 1 277 ? -24.529 2.739 4.502 1.00 13.35 275 ARG A N 1
ATOM 2133 C CA . ARG A 1 277 ? -24.165 3.815 5.433 1.00 14.44 275 ARG A CA 1
ATOM 2134 C C . ARG A 1 277 ? -22.926 4.581 4.977 1.00 13.72 275 ARG A C 1
ATOM 2135 O O . ARG A 1 277 ? -22.824 5.811 5.137 1.00 14.65 275 ARG A O 1
ATOM 2143 N N . CYS A 1 278 ? -21.934 3.860 4.401 1.00 13.00 276 CYS A N 1
ATOM 2144 C CA . CYS A 1 278 ? -20.789 4.551 3.815 1.00 12.86 276 CYS A CA 1
ATOM 2145 C C . CYS A 1 278 ? -21.191 5.494 2.709 1.00 15.29 276 CYS A C 1
ATOM 2146 O O . CYS A 1 278 ? -20.688 6.610 2.635 1.00 15.36 276 CYS A O 1
ATOM 2149 N N . ASN A 1 279 ? -22.102 5.055 1.822 1.00 14.76 277 ASN A N 1
ATOM 2150 C CA . ASN A 1 279 ? -22.541 5.913 0.720 1.00 13.85 277 ASN A CA 1
ATOM 2151 C C . ASN A 1 279 ? -23.200 7.162 1.295 1.00 18.88 277 ASN A C 1
ATOM 2152 O O . ASN A 1 279 ? -22.908 8.280 0.880 1.00 20.69 277 ASN A O 1
ATOM 2157 N N . GLN A 1 280 ? -24.020 6.976 2.317 1.00 15.02 278 GLN A N 1
ATOM 2158 C CA . GLN A 1 280 ? -24.739 8.125 2.922 1.00 14.87 278 GLN A CA 1
ATOM 2159 C C . GLN A 1 280 ? -23.768 9.091 3.625 1.00 17.64 278 GLN A C 1
ATOM 2160 O O . GLN A 1 280 ? -23.815 10.304 3.414 1.00 15.14 278 GLN A O 1
ATOM 2166 N N . TYR A 1 281 ? -22.880 8.580 4.494 1.00 14.28 279 TYR A N 1
ATOM 2167 C CA . TYR A 1 281 ? -21.928 9.456 5.173 1.00 13.59 279 TYR A CA 1
ATOM 2168 C C . TYR A 1 281 ? -20.954 10.136 4.204 1.00 16.35 279 TYR A C 1
ATOM 2169 O O . TYR A 1 281 ? -20.449 11.218 4.520 1.00 17.81 279 TYR A O 1
ATOM 2178 N N . SER A 1 282 ? -20.631 9.497 3.070 1.00 11.78 280 SER A N 1
ATOM 2179 C CA . SER A 1 282 ? -19.659 10.086 2.132 1.00 14.29 280 SER A CA 1
ATOM 2180 C C . SER A 1 282 ? -20.278 11.236 1.371 1.00 16.36 280 SER A C 1
ATOM 2181 O O . SER A 1 282 ? -19.561 11.984 0.721 1.00 14.98 280 SER A O 1
ATOM 2184 N N . TYR A 1 283 ? -21.615 11.439 1.477 1.00 14.96 281 TYR A N 1
ATOM 2185 C CA . TYR A 1 283 ? -22.255 12.563 0.771 1.00 14.55 281 TYR A CA 1
ATOM 2186 C C . TYR A 1 283 ? -23.351 13.151 1.678 1.00 12.83 281 TYR A C 1
ATOM 2187 O O . TYR A 1 283 ? -24.549 12.958 1.513 1.00 15.24 281 TYR A O 1
ATOM 2196 N N . HIS A 1 284 ? -22.899 13.857 2.717 1.00 13.43 282 HIS A N 1
ATOM 2197 C CA . HIS A 1 284 ? -23.715 14.780 3.515 1.00 16.58 282 HIS A CA 1
ATOM 2198 C C . HIS A 1 284 ? -24.790 14.107 4.345 1.00 13.91 282 HIS A C 1
ATOM 2199 O O . HIS A 1 284 ? -25.629 14.813 4.912 1.00 14.70 282 HIS A O 1
ATOM 2206 N N . GLY A 1 285 ? -24.767 12.775 4.488 1.00 14.81 283 GLY A N 1
ATOM 2207 C CA . GLY A 1 285 ? -25.864 12.141 5.231 1.00 14.44 283 GLY A CA 1
ATOM 2208 C C . GLY A 1 285 ? -27.096 11.925 4.389 1.00 16.62 283 GLY A C 1
ATOM 2209 O O . GLY A 1 285 ? -28.118 11.470 4.914 1.00 15.34 283 GLY A O 1
ATOM 2210 N N . PHE A 1 286 ? -27.042 12.297 3.116 1.00 14.86 284 PHE A N 1
ATOM 2211 C CA . PHE A 1 286 ? -28.270 12.216 2.298 1.00 14.29 284 PHE A CA 1
ATOM 2212 C C . PHE A 1 286 ? -28.594 10.760 1.997 1.00 17.29 284 PHE A C 1
ATOM 2213 O O . PHE A 1 286 ? -27.688 9.916 1.853 1.00 17.62 284 PHE A O 1
ATOM 2221 N N . GLU A 1 287 ? -29.883 10.461 1.832 1.00 16.65 285 GLU A N 1
ATOM 2222 C CA . GLU A 1 287 ? -30.235 9.144 1.336 1.00 15.76 285 GLU A CA 1
ATOM 2223 C C . GLU A 1 287 ? -29.644 8.975 -0.057 1.00 17.88 285 GLU A C 1
ATOM 2224 O O . GLU A 1 287 ? -29.431 9.940 -0.777 1.00 19.43 285 GLU A O 1
ATOM 2230 N N . VAL A 1 288 ? -29.283 7.734 -0.377 1.00 18.99 286 VAL A N 1
ATOM 2231 C CA . VAL A 1 288 ? -28.643 7.388 -1.634 1.00 18.37 286 VAL A CA 1
ATOM 2232 C C . VAL A 1 288 ? -29.474 7.906 -2.807 1.00 23.52 286 VAL A C 1
ATOM 2233 O O . VAL A 1 288 ? -30.669 7.583 -2.933 1.00 24.14 286 VAL A O 1
ATOM 2237 N N . ASP A 1 289 ? -28.846 8.720 -3.669 1.00 23.80 287 ASP A N 1
ATOM 2238 C CA . ASP A 1 289 ? -29.455 9.334 -4.851 1.00 22.81 287 ASP A CA 1
ATOM 2239 C C . ASP A 1 289 ? -30.572 10.321 -4.517 1.00 23.21 287 ASP A C 1
ATOM 2240 O O . ASP A 1 289 ? -31.333 10.705 -5.399 1.00 24.37 287 ASP A O 1
ATOM 2245 N N . LYS A 1 290 ? -30.651 10.816 -3.271 1.00 19.25 288 LYS A N 1
ATOM 2246 C CA . LYS A 1 290 ? -31.676 11.790 -2.899 1.00 20.89 288 LYS A CA 1
ATOM 2247 C C . LYS A 1 290 ? -30.936 13.023 -2.366 1.00 21.05 288 LYS A C 1
ATOM 2248 O O . LYS A 1 290 ? -30.892 13.275 -1.162 1.00 20.38 288 LYS A O 1
ATOM 2254 N N . LYS A 1 291 ? -30.384 13.833 -3.259 1.00 21.06 289 LYS A N 1
ATOM 2255 C CA . LYS A 1 291 ? -29.653 15.007 -2.782 1.00 21.05 289 LYS A CA 1
ATOM 2256 C C . LYS A 1 291 ? -30.566 15.928 -1.955 1.00 17.52 289 LYS A C 1
ATOM 2257 O O . LYS A 1 291 ? -31.795 16.070 -2.208 1.00 18.71 289 LYS A O 1
ATOM 2263 N N . ASN A 1 292 ? -29.982 16.504 -0.911 1.00 17.29 290 ASN A N 1
ATOM 2264 C CA . ASN A 1 292 ? -30.635 17.463 0.007 1.00 17.79 290 ASN A CA 1
ATOM 2265 C C . ASN A 1 292 ? -31.604 16.829 0.981 1.00 21.08 290 ASN A C 1
ATOM 2266 O O . ASN A 1 292 ? -32.200 17.556 1.791 1.00 21.80 290 ASN A O 1
ATOM 2271 N N . LYS A 1 293 ? -31.764 15.513 0.983 1.00 15.18 291 LYS A N 1
ATOM 2272 C CA . LYS A 1 293 ? -32.653 14.846 1.908 1.00 16.73 291 LYS A CA 1
ATOM 2273 C C . LYS A 1 293 ? -31.862 13.989 2.876 1.00 18.18 291 LYS A C 1
ATOM 2274 O O . LYS A 1 293 ? -31.489 12.883 2.540 1.00 19.31 291 LYS A O 1
ATOM 2280 N N . LYS A 1 294 ? -31.596 14.473 4.091 1.00 17.56 292 LYS A N 1
ATOM 2281 C CA . LYS A 1 294 ? -30.720 13.684 5.003 1.00 16.81 292 LYS A CA 1
ATOM 2282 C C . LYS A 1 294 ? -31.520 12.519 5.610 1.00 17.26 292 LYS A C 1
ATOM 2283 O O . LYS A 1 294 ? -32.716 12.631 5.932 1.00 21.24 292 LYS A O 1
ATOM 2289 N N . VAL A 1 295 ? -30.809 11.383 5.751 1.00 15.97 293 VAL A N 1
ATOM 2290 C CA . VAL A 1 295 ? -31.318 10.247 6.515 1.00 16.47 293 VAL A CA 1
ATOM 2291 C C . VAL A 1 295 ? -30.400 9.973 7.689 1.00 15.85 293 VAL A C 1
ATOM 2292 O O . VAL A 1 295 ? -30.882 9.624 8.784 1.00 19.04 293 VAL A O 1
ATOM 2296 N N . LEU A 1 296 ? -29.081 10.214 7.511 1.00 15.40 294 LEU A N 1
ATOM 2297 C CA . LEU A 1 296 ? -28.191 10.214 8.671 1.00 16.30 294 LEU A CA 1
ATOM 2298 C C . LEU A 1 296 ? -27.959 11.626 9.189 1.00 18.55 294 LEU A C 1
ATOM 2299 O O . LEU A 1 296 ? -28.331 12.624 8.564 1.00 17.12 294 LEU A O 1
ATOM 2304 N N . ASP A 1 297 ? -27.384 11.723 10.397 1.00 18.38 295 ASP A N 1
ATOM 2305 C CA . ASP A 1 297 ? -27.439 13.004 11.074 1.00 19.57 295 ASP A CA 1
ATOM 2306 C C . ASP A 1 297 ? -26.606 14.074 10.386 1.00 16.12 295 ASP A C 1
ATOM 2307 O O . ASP A 1 297 ? -26.973 15.270 10.441 1.00 18.86 295 ASP A O 1
ATOM 2312 N N . PHE A 1 298 ? -25.500 13.671 9.761 1.00 15.40 296 PHE A N 1
ATOM 2313 C CA . PHE A 1 298 ? -24.629 14.543 9.010 1.00 19.00 296 PHE A CA 1
ATOM 2314 C C . PHE A 1 298 ? -23.815 13.657 8.084 1.00 15.76 296 PHE A C 1
ATOM 2315 O O . PHE A 1 298 ? -23.932 12.428 8.111 1.00 15.46 296 PHE A O 1
ATOM 2323 N N . GLY A 1 299 ? -23.020 14.289 7.249 1.00 14.36 297 GLY A N 1
ATOM 2324 C CA . GLY A 1 299 ? -21.977 13.545 6.565 1.00 13.30 297 GLY A CA 1
ATOM 2325 C C . GLY A 1 299 ? -20.961 14.507 6.000 1.00 14.20 297 GLY A C 1
ATOM 2326 O O . GLY A 1 299 ? -20.905 15.669 6.375 1.00 16.13 297 GLY A O 1
ATOM 2327 N N . PHE A 1 300 ? -20.111 13.987 5.121 1.00 16.72 298 PHE A N 1
ATOM 2328 C CA . PHE A 1 300 ? -18.961 14.714 4.536 1.00 13.41 298 PHE A CA 1
ATOM 2329 C C . PHE A 1 300 ? -19.179 14.926 3.037 1.00 13.91 298 PHE A C 1
ATOM 2330 O O . PHE A 1 300 ? -20.174 14.460 2.455 1.00 17.23 298 PHE A O 1
ATOM 2338 N N . ASN A 1 301 ? -18.269 15.664 2.406 1.00 13.39 299 ASN A N 1
ATOM 2339 C CA . ASN A 1 301 ? -18.302 15.779 0.931 1.00 13.36 299 ASN A CA 1
ATOM 2340 C C . ASN A 1 301 ? -17.107 15.003 0.384 1.00 13.68 299 ASN A C 1
ATOM 2341 O O . ASN A 1 301 ? -16.041 15.585 0.069 1.00 16.60 299 ASN A O 1
ATOM 2346 N N . SER A 1 302 ? -17.257 13.667 0.343 1.00 11.84 300 SER A N 1
ATOM 2347 C CA . SER A 1 302 ? -16.100 12.768 0.263 1.00 11.48 300 SER A CA 1
ATOM 2348 C C . SER A 1 302 ? -16.247 11.705 -0.809 1.00 12.58 300 SER A C 1
ATOM 2349 O O . SER A 1 302 ? -15.522 10.713 -0.724 1.00 13.92 300 SER A O 1
ATOM 2352 N N . LYS A 1 303 ? -17.108 11.895 -1.834 1.00 15.04 301 LYS A N 1
ATOM 2353 C CA . LYS A 1 303 ? -17.030 10.962 -2.973 1.00 15.91 301 LYS A CA 1
ATOM 2354 C C . LYS A 1 303 ? -15.887 11.338 -3.913 1.00 10.95 301 LYS A C 1
ATOM 2355 O O . LYS A 1 303 ? -15.372 12.466 -3.859 1.00 13.05 301 LYS A O 1
ATOM 2361 N N . ILE A 1 304 ? -15.434 10.358 -4.718 1.00 11.65 302 ILE A N 1
ATOM 2362 C CA . ILE A 1 304 ? -14.428 10.683 -5.744 1.00 12.79 302 ILE A CA 1
ATOM 2363 C C . ILE A 1 304 ? -14.974 11.712 -6.742 1.00 12.03 302 ILE A C 1
ATOM 2364 O O . ILE A 1 304 ? -16.178 11.730 -7.058 1.00 12.59 302 ILE A O 1
ATOM 2369 N N . ASP A 1 305 ? -14.085 12.527 -7.285 1.00 12.91 303 ASP A N 1
ATOM 2370 C CA . ASP A 1 305 ? -14.413 13.329 -8.478 1.00 11.89 303 ASP A CA 1
ATOM 2371 C C . ASP A 1 305 ? -14.547 12.424 -9.710 1.00 12.84 303 ASP A C 1
ATOM 2372 O O . ASP A 1 305 ? -13.673 11.576 -9.951 1.00 12.76 303 ASP A O 1
ATOM 2377 N N . ASN A 1 306 ? -15.623 12.589 -10.485 1.00 12.40 304 ASN A N 1
ATOM 2378 C CA . ASN A 1 306 ? -15.757 11.868 -11.753 1.00 11.92 304 ASN A CA 1
ATOM 2379 C C . ASN A 1 306 ? -14.502 12.022 -12.620 1.00 11.68 304 ASN A C 1
ATOM 2380 O O . ASN A 1 306 ? -14.092 11.089 -13.323 1.00 13.01 304 ASN A O 1
ATOM 2385 N N . LEU A 1 307 ? -13.917 13.220 -12.668 1.00 11.76 305 LEU A N 1
ATOM 2386 C CA . LEU A 1 307 ? -12.713 13.393 -13.481 1.00 13.72 305 LEU A CA 1
ATOM 2387 C C . LEU A 1 307 ? -11.569 12.506 -12.997 1.00 14.33 305 LEU A C 1
ATOM 2388 O O . LEU A 1 307 ? -10.807 11.942 -13.804 1.00 12.98 305 LEU A O 1
ATOM 2393 N N . GLN A 1 308 ? -11.370 12.428 -11.670 1.00 13.68 306 GLN A N 1
ATOM 2394 C CA . GLN A 1 308 ? -10.296 11.563 -11.222 1.00 11.14 306 GLN A CA 1
ATOM 2395 C C . GLN A 1 308 ? -10.638 10.103 -11.424 1.00 12.29 306 GLN A C 1
ATOM 2396 O O . GLN A 1 308 ? -9.740 9.293 -11.642 1.00 12.83 306 GLN A O 1
ATOM 2402 N N . ALA A 1 309 ? -11.907 9.727 -11.379 1.00 12.50 307 ALA A N 1
ATOM 2403 C CA . ALA A 1 309 ? -12.260 8.337 -11.677 1.00 12.10 307 ALA A CA 1
ATOM 2404 C C . ALA A 1 309 ? -11.949 8.005 -13.126 1.00 12.06 307 ALA A C 1
ATOM 2405 O O . ALA A 1 309 ? -11.427 6.893 -13.410 1.00 13.44 307 ALA A O 1
ATOM 2407 N N . ALA A 1 310 ? -12.185 8.957 -14.045 1.00 12.25 308 ALA A N 1
ATOM 2408 C CA . ALA A 1 310 ? -11.821 8.744 -15.455 1.00 13.64 308 ALA A CA 1
ATOM 2409 C C . ALA A 1 310 ? -10.318 8.595 -15.577 1.00 12.38 308 ALA A C 1
ATOM 2410 O O . ALA A 1 310 ? -9.827 7.690 -16.293 1.00 13.58 308 ALA A O 1
ATOM 2412 N N . ILE A 1 311 ? -9.560 9.451 -14.882 1.00 11.70 309 ILE A N 1
ATOM 2413 C CA . ILE A 1 311 ? -8.107 9.312 -14.914 1.00 12.80 309 ILE A CA 1
ATOM 2414 C C . ILE A 1 311 ? -7.724 7.953 -14.350 1.00 14.08 309 ILE A C 1
ATOM 2415 O O . ILE A 1 311 ? -6.781 7.304 -14.843 1.00 13.59 309 ILE A O 1
ATOM 2420 N N . GLY A 1 312 ? -8.325 7.578 -13.230 1.00 11.43 310 GLY A N 1
ATOM 2421 C CA . GLY A 1 312 ? -8.034 6.257 -12.637 1.00 12.89 310 GLY A CA 1
ATOM 2422 C C . GLY A 1 312 ? -8.256 5.088 -13.583 1.00 15.20 310 GLY A C 1
ATOM 2423 O O . GLY A 1 312 ? -7.515 4.102 -13.560 1.00 13.62 310 GLY A O 1
ATOM 2424 N N . LEU A 1 313 ? -9.326 5.149 -14.399 1.00 14.29 311 LEU A N 1
ATOM 2425 C CA . LEU A 1 313 ? -9.549 4.051 -15.333 1.00 14.81 311 LEU A CA 1
ATOM 2426 C C . LEU A 1 313 ? -8.482 3.962 -16.398 1.00 16.43 311 LEU A C 1
ATOM 2427 O O . LEU A 1 313 ? -8.268 2.864 -16.931 1.00 18.80 311 LEU A O 1
ATOM 2432 N N . GLU A 1 314 ? -7.806 5.065 -16.741 1.00 12.93 312 GLU A N 1
ATOM 2433 C CA . GLU A 1 314 ? -6.656 5.022 -17.625 1.00 16.52 312 GLU A CA 1
ATOM 2434 C C . GLU A 1 314 ? -5.406 4.548 -16.886 1.00 15.35 312 GLU A C 1
ATOM 2435 O O . GLU A 1 314 ? -4.669 3.668 -17.384 1.00 16.55 312 GLU A O 1
ATOM 2441 N N . ARG A 1 315 ? -5.151 5.086 -15.680 1.00 12.03 313 ARG A N 1
ATOM 2442 C CA . ARG A 1 315 ? -3.884 4.748 -15.027 1.00 10.58 313 ARG A CA 1
ATOM 2443 C C . ARG A 1 315 ? -3.892 3.327 -14.504 1.00 13.85 313 ARG A C 1
ATOM 2444 O O . ARG A 1 315 ? -2.788 2.725 -14.407 1.00 12.92 313 ARG A O 1
ATOM 2452 N N . ILE A 1 316 ? -5.049 2.796 -14.069 1.00 12.68 314 ILE A N 1
ATOM 2453 C CA . ILE A 1 316 ? -5.055 1.452 -13.511 1.00 11.85 314 ILE A CA 1
ATOM 2454 C C . ILE A 1 316 ? -4.664 0.428 -14.547 1.00 13.94 314 ILE A C 1
ATOM 2455 O O . ILE A 1 316 ? -4.296 -0.683 -14.168 1.00 13.83 314 ILE A O 1
ATOM 2460 N N . LYS A 1 317 ? -4.706 0.765 -15.837 1.00 13.45 315 LYS A N 1
ATOM 2461 C CA . LYS A 1 317 ? -4.240 -0.203 -16.829 1.00 12.88 315 LYS A CA 1
ATOM 2462 C C . LYS A 1 317 ? -2.806 -0.624 -16.570 1.00 13.24 315 LYS A C 1
ATOM 2463 O O . LYS A 1 317 ? -2.384 -1.695 -17.050 1.00 13.97 315 LYS A O 1
ATOM 2469 N N . PHE A 1 318 ? -2.029 0.217 -15.921 1.00 13.88 316 PHE A N 1
ATOM 2470 C CA . PHE A 1 318 ? -0.614 -0.104 -15.705 1.00 12.07 316 PHE A CA 1
ATOM 2471 C C . PHE A 1 318 ? -0.362 -0.834 -14.394 1.00 14.71 316 PHE A C 1
ATOM 2472 O O . PHE A 1 318 ? 0.785 -1.213 -14.108 1.00 14.93 316 PHE A O 1
ATOM 2480 N N . LEU A 1 319 ? -1.390 -1.124 -13.596 1.00 13.40 317 LEU A N 1
ATOM 2481 C CA . LEU A 1 319 ? -1.136 -1.570 -12.209 1.00 12.60 317 LEU A CA 1
ATOM 2482 C C . LEU A 1 319 ? -0.466 -2.941 -12.144 1.00 13.88 317 LEU A C 1
ATOM 2483 O O . LEU A 1 319 ? 0.533 -3.094 -11.432 1.00 13.97 317 LEU A O 1
ATOM 2488 N N . SER A 1 320 ? -0.972 -3.942 -12.857 1.00 11.12 318 SER A N 1
ATOM 2489 C CA . SER A 1 320 ? -0.319 -5.233 -12.632 1.00 11.46 318 SER A CA 1
ATOM 2490 C C . SER A 1 320 ? 1.103 -5.230 -13.163 1.00 14.62 318 SER A C 1
ATOM 2491 O O . SER A 1 320 ? 2.004 -5.851 -12.548 1.00 14.10 318 SER A O 1
ATOM 2494 N N . TYR A 1 321 ? 1.343 -4.532 -14.278 1.00 13.55 319 TYR A N 1
ATOM 2495 C CA . TYR A 1 321 ? 2.682 -4.468 -14.860 1.00 13.88 319 TYR A CA 1
ATOM 2496 C C . TYR A 1 321 ? 3.630 -3.698 -13.934 1.00 12.34 319 TYR A C 1
ATOM 2497 O O . TYR A 1 321 ? 4.772 -4.146 -13.699 1.00 13.87 319 TYR A O 1
ATOM 2506 N N . ASN A 1 322 ? 3.182 -2.546 -13.403 1.00 13.74 320 ASN A N 1
ATOM 2507 C CA . ASN A 1 322 ? 4.022 -1.809 -12.477 1.00 12.09 320 ASN A CA 1
ATOM 2508 C C . ASN A 1 322 ? 4.280 -2.609 -11.220 1.00 14.48 320 ASN A C 1
ATOM 2509 O O . ASN A 1 322 ? 5.402 -2.584 -10.689 1.00 12.73 320 ASN A O 1
ATOM 2514 N N . ASN A 1 323 ? 3.295 -3.385 -10.769 1.00 13.99 321 ASN A N 1
ATOM 2515 C CA . ASN A 1 323 ? 3.496 -4.227 -9.589 1.00 13.11 321 ASN A CA 1
ATOM 2516 C C . ASN A 1 323 ? 4.507 -5.308 -9.885 1.00 13.25 321 ASN A C 1
ATOM 2517 O O . ASN A 1 323 ? 5.320 -5.649 -9.011 1.00 14.44 321 ASN A O 1
ATOM 2522 N N . LEU A 1 324 ? 4.482 -5.857 -11.108 1.00 11.26 322 LEU A N 1
ATOM 2523 C CA . LEU A 1 324 ? 5.481 -6.877 -11.450 1.00 14.21 322 LEU A CA 1
ATOM 2524 C C . LEU A 1 324 ? 6.880 -6.274 -11.425 1.00 15.46 322 LEU A C 1
ATOM 2525 O O . LEU A 1 324 ? 7.863 -6.899 -10.930 1.00 14.19 322 LEU A O 1
ATOM 2530 N N . LYS A 1 325 ? 7.032 -5.086 -11.991 1.00 12.71 323 LYS A N 1
ATOM 2531 C CA . LYS A 1 325 ? 8.312 -4.405 -11.954 1.00 14.63 323 LYS A CA 1
ATOM 2532 C C . LYS A 1 325 ? 8.788 -4.181 -10.521 1.00 15.55 323 LYS A C 1
ATOM 2533 O O . LYS A 1 325 ? 9.978 -4.369 -10.235 1.00 14.13 323 LYS A O 1
ATOM 2539 N N . ARG A 1 326 ? 7.876 -3.769 -9.614 1.00 11.58 324 ARG A N 1
ATOM 2540 C CA . ARG A 1 326 ? 8.242 -3.637 -8.205 1.00 10.59 324 ARG A CA 1
ATOM 2541 C C . ARG A 1 326 ? 8.774 -4.948 -7.605 1.00 13.16 324 ARG A C 1
ATOM 2542 O O . ARG A 1 326 ? 9.744 -4.904 -6.825 1.00 13.92 324 ARG A O 1
ATOM 2550 N N A VAL A 1 327 ? 8.117 -6.087 -7.868 0.37 12.71 325 VAL A N 1
ATOM 2551 N N B VAL A 1 327 ? 8.082 -6.082 -7.837 0.63 12.62 325 VAL A N 1
ATOM 2552 C CA A VAL A 1 327 ? 8.583 -7.316 -7.231 0.37 14.11 325 VAL A CA 1
ATOM 2553 C CA B VAL A 1 327 ? 8.552 -7.359 -7.291 0.63 13.78 325 VAL A CA 1
ATOM 2554 C C A VAL A 1 327 ? 9.912 -7.748 -7.826 0.37 14.17 325 VAL A C 1
ATOM 2555 C C B VAL A 1 327 ? 9.952 -7.639 -7.788 0.63 14.75 325 VAL A C 1
ATOM 2556 O O A VAL A 1 327 ? 10.746 -8.366 -7.126 0.37 15.08 325 VAL A O 1
ATOM 2557 O O B VAL A 1 327 ? 10.843 -8.108 -7.024 0.63 12.68 325 VAL A O 1
ATOM 2564 N N . PHE A 1 328 ? 10.178 -7.404 -9.098 1.00 12.65 326 PHE A N 1
ATOM 2565 C CA . PHE A 1 328 ? 11.517 -7.704 -9.627 1.00 13.01 326 PHE A CA 1
ATOM 2566 C C . PHE A 1 328 ? 12.574 -6.853 -8.933 1.00 14.60 326 PHE A C 1
ATOM 2567 O O . PHE A 1 328 ? 13.643 -7.380 -8.523 1.00 14.92 326 PHE A O 1
ATOM 2575 N N . LEU A 1 329 ? 12.289 -5.565 -8.745 1.00 14.40 327 LEU A N 1
ATOM 2576 C CA . LEU A 1 329 ? 13.249 -4.701 -8.064 1.00 13.54 327 LEU A CA 1
ATOM 2577 C C . LEU A 1 329 ? 13.463 -5.185 -6.631 1.00 17.37 327 LEU A C 1
ATOM 2578 O O . LEU A 1 329 ? 14.591 -5.168 -6.149 1.00 15.44 327 LEU A O 1
ATOM 2583 N N . ALA A 1 330 ? 12.379 -5.555 -5.920 1.00 13.95 328 ALA A N 1
ATOM 2584 C CA . ALA A 1 330 ? 12.517 -6.057 -4.541 1.00 13.83 328 ALA A CA 1
ATOM 2585 C C . ALA A 1 330 ? 13.426 -7.291 -4.489 1.00 15.82 328 ALA A C 1
ATOM 2586 O O . ALA A 1 330 ? 14.338 -7.346 -3.655 1.00 13.87 328 ALA A O 1
ATOM 2588 N N . GLN A 1 331 ? 13.127 -8.311 -5.313 1.00 12.92 329 GLN A N 1
ATOM 2589 C CA . GLN A 1 331 ? 13.991 -9.503 -5.408 1.00 13.29 329 GLN A CA 1
ATOM 2590 C C . GLN A 1 331 ? 15.441 -9.126 -5.641 1.00 15.79 329 GLN A C 1
ATOM 2591 O O . GLN A 1 331 ? 16.338 -9.757 -5.056 1.00 17.46 329 GLN A O 1
ATOM 2597 N N . ARG A 1 332 ? 15.686 -8.164 -6.526 1.00 16.14 330 ARG A N 1
ATOM 2598 C CA . ARG A 1 332 ? 17.041 -7.809 -6.891 1.00 18.75 330 ARG A CA 1
ATOM 2599 C C . ARG A 1 332 ? 17.762 -7.142 -5.708 1.00 18.77 330 ARG A C 1
ATOM 2600 O O . ARG A 1 332 ? 18.930 -7.450 -5.444 1.00 17.88 330 ARG A O 1
ATOM 2608 N N . TYR A 1 333 ? 17.069 -6.336 -4.915 1.00 16.09 331 TYR A N 1
ATOM 2609 C CA . TYR A 1 333 ? 17.679 -5.833 -3.676 1.00 15.45 331 TYR A CA 1
ATOM 2610 C C . TYR A 1 333 ? 17.977 -6.983 -2.721 1.00 20.92 331 TYR A C 1
ATOM 2611 O O . TYR A 1 333 ? 19.047 -7.020 -2.111 1.00 19.05 331 TYR A O 1
ATOM 2620 N N . ILE A 1 334 ? 17.017 -7.877 -2.515 1.00 18.29 332 ILE A N 1
ATOM 2621 C CA . ILE A 1 334 ? 17.205 -8.965 -1.544 1.00 20.79 332 ILE A CA 1
ATOM 2622 C C . ILE A 1 334 ? 18.403 -9.826 -1.921 1.00 19.68 332 ILE A C 1
ATOM 2623 O O . ILE A 1 334 ? 19.271 -10.132 -1.079 1.00 21.24 332 ILE A O 1
ATOM 2628 N N . ARG A 1 335 ? 18.486 -10.201 -3.215 1.00 15.41 333 ARG A N 1
ATOM 2629 C CA . ARG A 1 335 ? 19.554 -11.133 -3.625 1.00 15.24 333 ARG A CA 1
ATOM 2630 C C . ARG A 1 335 ? 20.918 -10.465 -3.588 1.00 20.94 333 ARG A C 1
ATOM 2631 O O . ARG A 1 335 ? 21.906 -11.115 -3.211 1.00 24.29 333 ARG A O 1
ATOM 2639 N N . ASN A 1 336 ? 21.012 -9.178 -3.973 1.00 19.68 334 ASN A N 1
ATOM 2640 C CA . ASN A 1 336 ? 22.323 -8.524 -4.108 1.00 20.11 334 ASN A CA 1
ATOM 2641 C C . ASN A 1 336 ? 22.849 -7.925 -2.818 1.00 23.86 334 ASN A C 1
ATOM 2642 O O . ASN A 1 336 ? 24.049 -7.588 -2.763 1.00 24.76 334 ASN A O 1
ATOM 2647 N N . LEU A 1 337 ? 22.011 -7.814 -1.804 1.00 23.06 335 LEU A N 1
ATOM 2648 C CA . LEU A 1 337 ? 22.365 -7.305 -0.468 1.00 20.00 335 LEU A CA 1
ATOM 2649 C C . LEU A 1 337 ? 22.531 -8.424 0.559 1.00 21.79 335 LEU A C 1
ATOM 2650 O O . LEU A 1 337 ? 22.855 -8.141 1.733 1.00 21.88 335 LEU A O 1
ATOM 2655 N N . LYS A 1 338 ? 22.338 -9.692 0.139 1.00 20.64 336 LYS A N 1
ATOM 2656 C CA . LYS A 1 338 ? 22.422 -10.817 1.061 1.00 25.12 336 LYS A CA 1
ATOM 2657 C C . LYS A 1 338 ? 23.752 -10.832 1.825 1.00 21.81 336 LYS A C 1
ATOM 2658 O O . LYS A 1 338 ? 23.775 -11.148 3.020 1.00 26.31 336 LYS A O 1
ATOM 2664 N N . GLU A 1 339 ? 24.862 -10.462 1.174 1.00 26.42 337 GLU A N 1
ATOM 2665 C CA . GLU A 1 339 ? 26.138 -10.499 1.888 1.00 29.25 337 GLU A CA 1
ATOM 2666 C C . GLU A 1 339 ? 26.112 -9.606 3.129 1.00 25.17 337 GLU A C 1
ATOM 2667 O O . GLU A 1 339 ? 26.774 -9.937 4.147 1.00 29.05 337 GLU A O 1
ATOM 2673 N N . LEU A 1 340 ? 25.429 -8.448 3.057 1.00 23.53 338 LEU A N 1
ATOM 2674 C CA . LEU A 1 340 ? 25.417 -7.547 4.201 1.00 18.57 338 LEU A CA 1
ATOM 2675 C C . LEU A 1 340 ? 24.635 -8.149 5.336 1.00 21.96 338 LEU A C 1
ATOM 2676 O O . LEU A 1 340 ? 24.933 -7.862 6.505 1.00 23.09 338 LEU A O 1
ATOM 2681 N N . GLU A 1 341 ? 23.606 -8.940 5.006 1.00 25.03 339 GLU A N 1
ATOM 2682 C CA . GLU A 1 341 ? 22.866 -9.657 6.027 1.00 22.98 339 GLU A CA 1
ATOM 2683 C C . GLU A 1 341 ? 23.692 -10.819 6.589 1.00 21.32 339 GLU A C 1
ATOM 2684 O O . GLU A 1 341 ? 23.669 -11.070 7.810 1.00 25.82 339 GLU A O 1
ATOM 2690 N N . ASP A 1 342 ? 24.488 -11.519 5.739 1.00 28.51 340 ASP A N 1
ATOM 2691 C CA . ASP A 1 342 ? 25.320 -12.590 6.278 1.00 29.93 340 ASP A CA 1
ATOM 2692 C C . ASP A 1 342 ? 26.368 -12.018 7.228 1.00 31.02 340 ASP A C 1
ATOM 2693 O O . ASP A 1 342 ? 26.762 -12.687 8.188 1.00 35.49 340 ASP A O 1
ATOM 2698 N N . ARG A 1 343 ? 26.826 -10.783 6.995 1.00 26.95 341 ARG A N 1
ATOM 2699 C CA . ARG A 1 343 ? 27.779 -10.112 7.893 1.00 26.24 341 ARG A CA 1
ATOM 2700 C C . ARG A 1 343 ? 27.120 -9.482 9.097 1.00 27.09 341 ARG A C 1
ATOM 2701 O O . ARG A 1 343 ? 27.811 -8.845 9.898 1.00 26.58 341 ARG A O 1
ATOM 2709 N N . GLU A 1 344 ? 25.814 -9.678 9.258 1.00 23.39 342 GLU A N 1
ATOM 2710 C CA . GLU A 1 344 ? 25.063 -9.188 10.402 1.00 26.86 342 GLU A CA 1
ATOM 2711 C C . GLU A 1 344 ? 25.135 -7.664 10.501 1.00 25.96 342 GLU A C 1
ATOM 2712 O O . GLU A 1 344 ? 25.148 -7.094 11.597 1.00 27.51 342 GLU A O 1
ATOM 2718 N N . LEU A 1 345 ? 25.147 -6.995 9.344 1.00 21.86 343 LEU A N 1
ATOM 2719 C CA . LEU A 1 345 ? 25.060 -5.544 9.345 1.00 21.05 343 LEU A CA 1
ATOM 2720 C C . LEU A 1 345 ? 23.647 -5.056 9.092 1.00 17.98 343 LEU A C 1
ATOM 2721 O O . LEU A 1 345 ? 23.250 -3.977 9.553 1.00 22.19 343 LEU A O 1
ATOM 2726 N N . ILE A 1 346 ? 22.858 -5.835 8.329 1.00 17.72 344 ILE A N 1
ATOM 2727 C CA . ILE A 1 346 ? 21.480 -5.443 8.034 1.00 15.41 344 ILE A CA 1
ATOM 2728 C C . ILE A 1 346 ? 20.588 -6.661 8.156 1.00 21.83 344 ILE A C 1
ATOM 2729 O O . ILE A 1 346 ? 21.054 -7.799 8.222 1.00 24.21 344 ILE A O 1
ATOM 2734 N N . LYS A 1 347 ? 19.279 -6.390 8.171 1.00 21.69 345 LYS A N 1
ATOM 2735 C CA . LYS A 1 347 ? 18.246 -7.403 7.990 1.00 22.28 345 LYS A CA 1
ATOM 2736 C C . LYS A 1 347 ? 17.402 -7.031 6.775 1.00 19.70 345 LYS A C 1
ATOM 2737 O O . LYS A 1 347 ? 17.034 -5.865 6.593 1.00 18.17 345 LYS A O 1
ATOM 2743 N N . LEU A 1 348 ? 17.155 -8.007 5.929 1.00 17.61 346 LEU A N 1
ATOM 2744 C CA . LEU A 1 348 ? 16.425 -7.812 4.700 1.00 17.14 346 LEU A CA 1
ATOM 2745 C C . LEU A 1 348 ? 15.015 -8.371 4.802 1.00 16.47 346 LEU A C 1
ATOM 2746 O O . LEU A 1 348 ? 14.755 -9.298 5.578 1.00 19.75 346 LEU A O 1
ATOM 2751 N N . PRO A 1 349 ? 14.076 -7.816 4.028 1.00 17.62 347 PRO A N 1
ATOM 2752 C CA . PRO A 1 349 ? 12.764 -8.469 3.909 1.00 18.67 347 PRO A CA 1
ATOM 2753 C C . PRO A 1 349 ? 12.890 -9.780 3.146 1.00 19.87 347 PRO A C 1
ATOM 2754 O O . PRO A 1 349 ? 13.888 -10.036 2.471 1.00 22.11 347 PRO A O 1
ATOM 2758 N N . ARG A 1 350 ? 11.882 -10.633 3.318 1.00 21.21 348 ARG A N 1
ATOM 2759 C CA . ARG A 1 350 ? 11.756 -11.881 2.607 1.00 25.28 348 ARG A CA 1
ATOM 2760 C C . ARG A 1 350 ? 10.747 -11.726 1.494 1.00 19.75 348 ARG A C 1
ATOM 2761 O O . ARG A 1 350 ? 9.820 -10.900 1.558 1.00 22.22 348 ARG A O 1
ATOM 2769 N N . MET A 1 351 ? 10.930 -12.504 0.463 1.00 21.05 349 MET A N 1
ATOM 2770 C CA . MET A 1 351 ? 9.968 -12.521 -0.623 1.00 19.91 349 MET A CA 1
ATOM 2771 C C . MET A 1 351 ? 8.741 -13.318 -0.189 1.00 18.72 349 MET A C 1
ATOM 2772 O O . MET A 1 351 ? 8.869 -14.418 0.326 1.00 23.23 349 MET A O 1
ATOM 2777 N N . THR A 1 352 ? 7.532 -12.694 -0.256 1.00 18.02 350 THR A N 1
ATOM 2778 C CA . THR A 1 352 ? 6.319 -13.456 0.028 1.00 19.23 350 THR A CA 1
ATOM 2779 C C . THR A 1 352 ? 5.289 -13.116 -1.059 1.00 18.74 350 THR A C 1
ATOM 2780 O O . THR A 1 352 ? 5.446 -12.126 -1.787 1.00 18.04 350 THR A O 1
ATOM 2784 N N . GLU A 1 353 ? 4.282 -13.968 -1.195 1.00 20.40 351 GLU A N 1
ATOM 2785 C CA . GLU A 1 353 ? 3.339 -13.856 -2.293 1.00 19.92 351 GLU A CA 1
ATOM 2786 C C . GLU A 1 353 ? 2.321 -12.750 -2.098 1.00 18.84 351 GLU A C 1
ATOM 2787 O O . GLU A 1 353 ? 1.668 -12.382 -3.069 1.00 20.12 351 GLU A O 1
ATOM 2793 N N . ASP A 1 354 ? 2.236 -12.165 -0.900 1.00 18.44 352 ASP A N 1
ATOM 2794 C CA . ASP A 1 354 ? 1.247 -11.105 -0.680 1.00 17.93 352 ASP A CA 1
ATOM 2795 C C . ASP A 1 354 ? 1.847 -9.706 -0.815 1.00 15.95 352 ASP A C 1
ATOM 2796 O O . ASP A 1 354 ? 1.079 -8.746 -1.001 1.00 17.59 352 ASP A O 1
ATOM 2801 N N . ASN A 1 355 ? 3.172 -9.543 -0.787 1.00 15.36 353 ASN A N 1
ATOM 2802 C CA . ASN A 1 355 ? 3.721 -8.197 -0.721 1.00 14.18 353 ASN A CA 1
ATOM 2803 C C . ASN A 1 355 ? 3.650 -7.540 -2.095 1.00 15.28 353 ASN A C 1
ATOM 2804 O O . ASN A 1 355 ? 4.025 -8.177 -3.095 1.00 15.22 353 ASN A O 1
ATOM 2809 N N . VAL A 1 356 ? 3.153 -6.279 -2.159 1.00 12.47 354 VAL A N 1
ATOM 2810 C CA . VAL A 1 356 ? 3.188 -5.553 -3.423 1.00 11.91 354 VAL A CA 1
ATOM 2811 C C . VAL A 1 356 ? 4.255 -4.481 -3.427 1.00 11.11 354 VAL A C 1
ATOM 2812 O O . VAL A 1 356 ? 4.382 -3.772 -4.429 1.00 11.91 354 VAL A O 1
ATOM 2816 N N . TRP A 1 357 ? 5.098 -4.392 -2.375 1.00 12.51 355 TRP A N 1
ATOM 2817 C CA . TRP A 1 357 ? 6.355 -3.661 -2.463 1.00 12.22 355 TRP A CA 1
ATOM 2818 C C . TRP A 1 357 ? 6.096 -2.201 -2.818 1.00 12.12 355 TRP A C 1
ATOM 2819 O O . TRP A 1 357 ? 6.742 -1.631 -3.710 1.00 12.71 355 TRP A O 1
ATOM 2830 N N . HIS A 1 358 ? 5.158 -1.574 -2.062 1.00 12.38 356 HIS A N 1
ATOM 2831 C CA . HIS A 1 358 ? 5.001 -0.129 -2.152 1.00 10.31 356 HIS A CA 1
ATOM 2832 C C . HIS A 1 358 ? 6.270 0.567 -1.649 1.00 12.94 356 HIS A C 1
ATOM 2833 O O . HIS A 1 358 ? 6.730 1.569 -2.252 1.00 13.29 356 HIS A O 1
ATOM 2840 N N . LEU A 1 359 ? 6.828 0.089 -0.533 1.00 12.41 357 LEU A N 1
ATOM 2841 C CA . LEU A 1 359 ? 8.083 0.615 0.029 1.00 11.46 357 LEU A CA 1
ATOM 2842 C C . LEU A 1 359 ? 8.950 -0.591 0.386 1.00 13.46 357 LEU A C 1
ATOM 2843 O O . LEU A 1 359 ? 8.424 -1.687 0.616 1.00 13.66 357 LEU A O 1
ATOM 2848 N N . PHE A 1 360 ? 10.276 -0.390 0.422 1.00 11.47 358 PHE A N 1
ATOM 2849 C CA . PHE A 1 360 ? 11.249 -1.487 0.540 1.00 12.73 358 PHE A CA 1
ATOM 2850 C C . PHE A 1 360 ? 12.039 -1.218 1.812 1.00 12.69 358 PHE A C 1
ATOM 2851 O O . PHE A 1 360 ? 12.952 -0.384 1.791 1.00 13.37 358 PHE A O 1
ATOM 2859 N N . PRO A 1 361 ? 11.683 -1.836 2.933 1.00 11.11 359 PRO A N 1
ATOM 2860 C CA . PRO A 1 361 ? 12.410 -1.559 4.176 1.00 12.83 359 PRO A CA 1
ATOM 2861 C C . PRO A 1 361 ? 13.557 -2.519 4.399 1.00 14.65 359 PRO A C 1
ATOM 2862 O O . PRO A 1 361 ? 13.444 -3.733 4.209 1.00 14.82 359 PRO A O 1
ATOM 2866 N N . ILE A 1 362 ? 14.642 -1.975 4.964 1.00 14.06 360 ILE A N 1
ATOM 2867 C CA . ILE A 1 362 ? 15.675 -2.823 5.512 1.00 13.51 360 ILE A CA 1
ATOM 2868 C C . ILE A 1 362 ? 15.871 -2.336 6.951 1.00 17.51 360 ILE A C 1
ATOM 2869 O O . ILE A 1 362 ? 15.434 -1.260 7.333 1.00 15.84 360 ILE A O 1
ATOM 2874 N N . ARG A 1 363 ? 16.573 -3.129 7.747 1.00 16.26 361 ARG A N 1
ATOM 2875 C CA . ARG A 1 363 ? 16.958 -2.698 9.091 1.00 15.72 361 ARG A CA 1
ATOM 2876 C C . ARG A 1 363 ? 18.483 -2.643 9.142 1.00 16.68 361 ARG A C 1
ATOM 2877 O O . ARG A 1 363 ? 19.143 -3.597 8.755 1.00 19.05 361 ARG A O 1
ATOM 2885 N N . ILE A 1 364 ? 19.014 -1.510 9.595 1.00 16.47 362 ILE A N 1
ATOM 2886 C CA . ILE A 1 364 ? 20.446 -1.331 9.846 1.00 14.16 362 ILE A CA 1
ATOM 2887 C C . ILE A 1 364 ? 20.653 -1.531 11.342 1.00 14.99 362 ILE A C 1
ATOM 2888 O O . ILE A 1 364 ? 20.182 -0.716 12.124 1.00 20.51 362 ILE A O 1
ATOM 2893 N N . ILE A 1 365 ? 21.411 -2.580 11.740 1.00 20.13 363 ILE A N 1
ATOM 2894 C CA . ILE A 1 365 ? 21.387 -2.877 13.168 1.00 23.47 363 ILE A CA 1
ATOM 2895 C C . ILE A 1 365 ? 22.642 -2.304 13.811 1.00 25.95 363 ILE A C 1
ATOM 2896 O O . ILE A 1 365 ? 23.410 -1.582 13.163 1.00 25.01 363 ILE A O 1
ATOM 2901 N N . ASN A 1 366 ? 22.824 -2.554 15.108 1.00 26.56 364 ASN A N 1
ATOM 2902 C CA . ASN A 1 366 ? 24.048 -2.106 15.827 1.00 34.16 364 ASN A CA 1
ATOM 2903 C C . ASN A 1 366 ? 24.139 -0.586 15.848 1.00 30.34 364 ASN A C 1
ATOM 2904 O O . ASN A 1 366 ? 25.243 -0.023 15.844 1.00 26.49 364 ASN A O 1
ATOM 2909 N N . GLY A 1 367 ? 22.991 0.059 15.762 1.00 27.24 365 GLY A N 1
ATOM 2910 C CA . GLY A 1 367 ? 22.838 1.486 15.890 1.00 27.49 365 GLY A CA 1
ATOM 2911 C C . GLY A 1 367 ? 23.395 2.299 14.743 1.00 27.25 365 GLY A C 1
ATOM 2912 O O . GLY A 1 367 ? 23.552 3.514 14.878 1.00 25.43 365 GLY A O 1
ATOM 2913 N N . ARG A 1 368 ? 23.671 1.672 13.612 1.00 22.07 366 ARG A N 1
ATOM 2914 C CA . ARG A 1 368 ? 24.302 2.397 12.532 1.00 18.99 366 ARG A CA 1
ATOM 2915 C C . ARG A 1 368 ? 23.358 3.014 11.520 1.00 20.15 366 ARG A C 1
ATOM 2916 O O . ARG A 1 368 ? 23.836 3.575 10.535 1.00 18.53 366 ARG A O 1
ATOM 2924 N N . ARG A 1 369 ? 22.033 3.017 11.750 1.00 16.03 367 ARG A N 1
ATOM 2925 C CA . ARG A 1 369 ? 21.119 3.458 10.699 1.00 18.33 367 ARG A CA 1
ATOM 2926 C C . ARG A 1 369 ? 21.369 4.917 10.312 1.00 17.82 367 ARG A C 1
ATOM 2927 O O . ARG A 1 369 ? 21.416 5.255 9.121 1.00 17.61 367 ARG A O 1
ATOM 2935 N N . ASP A 1 370 ? 21.531 5.807 11.301 1.00 18.58 368 ASP A N 1
ATOM 2936 C CA . ASP A 1 370 ? 21.620 7.223 10.950 1.00 17.64 368 ASP A CA 1
ATOM 2937 C C . ASP A 1 370 ? 22.916 7.492 10.172 1.00 19.05 368 ASP A C 1
ATOM 2938 O O . ASP A 1 370 ? 22.913 8.264 9.194 1.00 19.08 368 ASP A O 1
ATOM 2943 N N . GLU A 1 371 ? 24.003 6.819 10.574 1.00 19.69 369 GLU A N 1
ATOM 2944 C CA . GLU A 1 371 ? 25.295 7.023 9.923 1.00 18.06 369 GLU A CA 1
ATOM 2945 C C . GLU A 1 371 ? 25.195 6.496 8.494 1.00 18.47 369 GLU A C 1
ATOM 2946 O O . GLU A 1 371 ? 25.688 7.133 7.556 1.00 19.50 369 GLU A O 1
ATOM 2952 N N . VAL A 1 372 ? 24.543 5.352 8.307 1.00 17.63 370 VAL A N 1
ATOM 2953 C CA . VAL A 1 372 ? 24.479 4.818 6.942 1.00 18.50 370 VAL A CA 1
ATOM 2954 C C . VAL A 1 372 ? 23.592 5.722 6.086 1.00 18.33 370 VAL A C 1
ATOM 2955 O O . VAL A 1 372 ? 23.942 6.023 4.930 1.00 18.09 370 VAL A O 1
ATOM 2959 N N . LYS A 1 373 ? 22.400 6.125 6.617 1.00 16.44 371 LYS A N 1
ATOM 2960 C CA . LYS A 1 373 ? 21.532 7.038 5.858 1.00 15.17 371 LYS A CA 1
ATOM 2961 C C . LYS A 1 373 ? 22.291 8.303 5.466 1.00 15.00 371 LYS A C 1
ATOM 2962 O O . LYS A 1 373 ? 22.275 8.736 4.310 1.00 18.27 371 LYS A O 1
ATOM 2968 N N . ASN A 1 374 ? 22.988 8.900 6.408 1.00 15.99 372 ASN A N 1
ATOM 2969 C CA . ASN A 1 374 ? 23.568 10.211 6.135 1.00 15.87 372 ASN A CA 1
ATOM 2970 C C . ASN A 1 374 ? 24.762 10.092 5.166 1.00 19.71 372 ASN A C 1
ATOM 2971 O O . ASN A 1 374 ? 24.968 10.947 4.296 1.00 21.26 372 ASN A O 1
ATOM 2976 N N . LYS A 1 375 ? 25.579 9.056 5.340 1.00 17.70 373 LYS A N 1
ATOM 2977 C CA . LYS A 1 375 ? 26.714 8.808 4.439 1.00 16.88 373 LYS A CA 1
ATOM 2978 C C . LYS A 1 375 ? 26.236 8.388 3.051 1.00 17.83 373 LYS A C 1
ATOM 2979 O O . LYS A 1 375 ? 26.853 8.810 2.045 1.00 19.04 373 LYS A O 1
ATOM 2985 N N . LEU A 1 376 ? 25.110 7.666 2.955 1.00 17.73 374 LEU A N 1
ATOM 2986 C CA . LEU A 1 376 ? 24.640 7.343 1.611 1.00 15.63 374 LEU A CA 1
ATOM 2987 C C . LEU A 1 376 ? 24.373 8.632 0.841 1.00 17.02 374 LEU A C 1
ATOM 2988 O O . LEU A 1 376 ? 24.657 8.710 -0.376 1.00 17.42 374 LEU A O 1
ATOM 2993 N N . TYR A 1 377 ? 23.741 9.627 1.512 1.00 20.47 375 TYR A N 1
ATOM 2994 C CA . TYR A 1 377 ? 23.439 10.879 0.845 1.00 16.28 375 TYR A CA 1
ATOM 2995 C C . TYR A 1 377 ? 24.701 11.718 0.620 1.00 16.40 375 TYR A C 1
ATOM 2996 O O . TYR A 1 377 ? 25.001 12.128 -0.506 1.00 19.86 375 TYR A O 1
ATOM 3005 N N . GLN A 1 378 ? 25.483 11.970 1.693 1.00 18.25 376 GLN A N 1
ATOM 3006 C CA . GLN A 1 378 ? 26.569 12.931 1.609 1.00 21.50 376 GLN A CA 1
ATOM 3007 C C . GLN A 1 378 ? 27.769 12.385 0.843 1.00 27.25 376 GLN A C 1
ATOM 3008 O O . GLN A 1 378 ? 28.428 13.123 0.092 1.00 29.20 376 GLN A O 1
ATOM 3014 N N . LEU A 1 379 ? 28.073 11.094 1.018 1.00 22.82 377 LEU A N 1
ATOM 3015 C CA . LEU A 1 379 ? 29.247 10.505 0.373 1.00 23.91 377 LEU A CA 1
ATOM 3016 C C . LEU A 1 379 ? 28.891 9.852 -0.956 1.00 25.63 377 LEU A C 1
ATOM 3017 O O . LEU A 1 379 ? 29.740 9.843 -1.862 1.00 28.01 377 LEU A O 1
ATOM 3022 N N . TYR A 1 380 ? 27.636 9.349 -1.136 1.00 22.01 378 TYR A N 1
ATOM 3023 C CA . TYR A 1 380 ? 27.339 8.559 -2.325 1.00 22.61 378 TYR A CA 1
ATOM 3024 C C . TYR A 1 380 ? 26.233 9.154 -3.181 1.00 21.49 378 TYR A C 1
ATOM 3025 O O . TYR A 1 380 ? 25.932 8.590 -4.240 1.00 23.06 378 TYR A O 1
ATOM 3034 N N . ASN A 1 381 ? 25.652 10.285 -2.755 1.00 17.60 379 ASN A N 1
ATOM 3035 C CA . ASN A 1 381 ? 24.558 10.965 -3.493 1.00 18.99 379 ASN A CA 1
ATOM 3036 C C . ASN A 1 381 ? 23.341 10.070 -3.693 1.00 20.24 379 ASN A C 1
ATOM 3037 O O . ASN A 1 381 ? 22.744 10.040 -4.770 1.00 18.16 379 ASN A O 1
ATOM 3042 N N . ILE A 1 382 ? 22.985 9.317 -2.667 1.00 15.14 380 ILE A N 1
ATOM 3043 C CA . ILE A 1 382 ? 21.820 8.440 -2.694 1.00 19.82 380 ILE A CA 1
ATOM 3044 C C . ILE A 1 382 ? 20.871 8.902 -1.610 1.00 19.95 380 ILE A C 1
ATOM 3045 O O . ILE A 1 382 ? 21.212 8.850 -0.411 1.00 16.82 380 ILE A O 1
ATOM 3050 N N . GLU A 1 383 ? 19.669 9.279 -2.010 1.00 18.30 381 GLU A N 1
ATOM 3051 C CA . GLU A 1 383 ? 18.599 9.588 -1.045 1.00 13.69 381 GLU A CA 1
ATOM 3052 C C . GLU A 1 383 ? 17.957 8.317 -0.589 1.00 15.36 381 GLU A C 1
ATOM 3053 O O . GLU A 1 383 ? 17.535 7.500 -1.406 1.00 19.91 381 GLU A O 1
ATOM 3059 N N . THR A 1 384 ? 17.844 8.140 0.718 1.00 13.13 382 THR A N 1
ATOM 3060 C CA . THR A 1 384 ? 16.982 7.125 1.280 1.00 16.19 382 THR A CA 1
ATOM 3061 C C . THR A 1 384 ? 16.024 7.861 2.201 1.00 17.62 382 THR A C 1
ATOM 3062 O O . THR A 1 384 ? 16.205 9.047 2.492 1.00 20.43 382 THR A O 1
ATOM 3066 N N . ASP A 1 385 ? 15.056 7.142 2.718 1.00 15.69 383 ASP A N 1
ATOM 3067 C CA . ASP A 1 385 ? 14.064 7.830 3.566 1.00 13.94 383 ASP A CA 1
ATOM 3068 C C . ASP A 1 385 ? 13.605 6.893 4.678 1.00 16.67 383 ASP A C 1
ATOM 3069 O O . ASP A 1 385 ? 13.838 5.690 4.649 1.00 14.48 383 ASP A O 1
ATOM 3074 N N . ILE A 1 386 ? 12.871 7.457 5.662 1.00 15.30 384 ILE A N 1
ATOM 3075 C CA . ILE A 1 386 ? 12.342 6.696 6.797 1.00 15.69 384 ILE A CA 1
ATOM 3076 C C . ILE A 1 386 ? 10.839 6.943 6.806 1.00 14.31 384 ILE A C 1
ATOM 3077 O O . ILE A 1 386 ? 10.398 8.030 7.187 1.00 17.42 384 ILE A O 1
ATOM 3082 N N . TYR A 1 387 ? 10.078 5.943 6.370 1.00 11.47 385 TYR A N 1
ATOM 3083 C CA . TYR A 1 387 ? 8.589 5.994 6.436 1.00 12.01 385 TYR A CA 1
ATOM 3084 C C . TYR A 1 387 ? 8.200 5.228 7.692 1.00 10.23 385 TYR A C 1
ATOM 3085 O O . TYR A 1 387 ? 8.128 3.993 7.650 1.00 14.35 385 TYR A O 1
ATOM 3094 N N . TYR A 1 388 ? 7.956 5.902 8.828 1.00 13.20 386 TYR A N 1
ATOM 3095 C CA . TYR A 1 388 ? 7.761 7.362 8.974 1.00 13.80 386 TYR A CA 1
ATOM 3096 C C . TYR A 1 388 ? 8.647 7.867 10.110 1.00 12.30 386 TYR A C 1
ATOM 3097 O O . TYR A 1 388 ? 8.957 7.105 10.997 1.00 15.55 386 TYR A O 1
ATOM 3106 N N . PRO A 1 389 ? 8.988 9.146 10.143 1.00 14.83 387 PRO A N 1
ATOM 3107 C CA . PRO A 1 389 ? 10.078 9.567 11.038 1.00 16.92 387 PRO A CA 1
ATOM 3108 C C . PRO A 1 389 ? 9.680 9.686 12.500 1.00 15.36 387 PRO A C 1
ATOM 3109 O O . PRO A 1 389 ? 10.590 9.704 13.340 1.00 17.61 387 PRO A O 1
ATOM 3113 N N . VAL A 1 390 ? 8.384 9.824 12.813 1.00 16.32 388 VAL A N 1
ATOM 3114 C CA . VAL A 1 390 ? 7.953 9.955 14.215 1.00 13.80 388 VAL A CA 1
ATOM 3115 C C . VAL A 1 390 ? 6.848 8.935 14.459 1.00 14.59 388 VAL A C 1
ATOM 3116 O O . VAL A 1 390 ? 5.914 8.832 13.642 1.00 15.98 388 VAL A O 1
ATOM 3120 N N . LEU A 1 391 ? 6.931 8.200 15.573 1.00 13.28 389 LEU A N 1
ATOM 3121 C CA . LEU A 1 391 ? 5.856 7.248 15.878 1.00 13.17 389 LEU A CA 1
ATOM 3122 C C . LEU A 1 391 ? 4.659 7.995 16.489 1.00 13.26 389 LEU A C 1
ATOM 3123 O O . LEU A 1 391 ? 4.815 9.092 17.055 1.00 15.24 389 LEU A O 1
ATOM 3128 N N . SER A 1 392 ? 3.485 7.345 16.452 1.00 13.75 390 SER A N 1
ATOM 3129 C CA . SER A 1 392 ? 2.254 8.058 16.830 1.00 12.77 390 SER A CA 1
ATOM 3130 C C . SER A 1 392 ? 2.294 8.599 18.256 1.00 13.98 390 SER A C 1
ATOM 3131 O O . SER A 1 392 ? 1.666 9.639 18.551 1.00 15.61 390 SER A O 1
ATOM 3134 N N . HIS A 1 393 ? 2.855 7.827 19.187 1.00 14.34 391 HIS A N 1
ATOM 3135 C CA . HIS A 1 393 ? 2.871 8.226 20.584 1.00 13.43 391 HIS A CA 1
ATOM 3136 C C . HIS A 1 393 ? 4.102 9.115 20.923 1.00 16.14 391 HIS A C 1
ATOM 3137 O O . HIS A 1 393 ? 4.383 9.358 22.119 1.00 16.73 391 HIS A O 1
ATOM 3144 N N . LYS A 1 394 ? 4.778 9.664 19.914 1.00 16.22 392 LYS A N 1
ATOM 3145 C CA . LYS A 1 394 ? 5.968 10.451 20.162 1.00 16.51 392 LYS A CA 1
ATOM 3146 C C . LYS A 1 394 ? 5.916 11.859 19.574 1.00 18.25 392 LYS A C 1
ATOM 3147 O O . LYS A 1 394 ? 6.910 12.583 19.690 1.00 21.84 392 LYS A O 1
ATOM 3153 N N . HIS A 1 395 ? 4.776 12.315 19.058 1.00 17.76 393 HIS A N 1
ATOM 3154 C CA . HIS A 1 395 ? 4.631 13.735 18.686 1.00 19.75 393 HIS A CA 1
ATOM 3155 C C . HIS A 1 395 ? 4.488 14.671 19.881 1.00 17.68 393 HIS A C 1
ATOM 3156 O O . HIS A 1 395 ? 3.962 14.306 20.922 1.00 19.14 393 HIS A O 1
ATOM 3163 N N . ASN A 1 396 ? 4.880 15.941 19.696 1.00 19.22 394 ASN A N 1
ATOM 3164 C CA . ASN A 1 396 ? 4.683 16.946 20.740 1.00 20.61 394 ASN A CA 1
ATOM 3165 C C . ASN A 1 396 ? 3.346 17.618 20.458 1.00 22.34 394 ASN A C 1
ATOM 3166 O O . ASN A 1 396 ? 3.250 18.754 20.035 1.00 27.18 394 ASN A O 1
ATOM 3171 N N . THR A 1 397 ? 2.310 16.859 20.690 1.00 16.97 395 THR A N 1
ATOM 3172 C CA . THR A 1 397 ? 0.948 17.379 20.641 1.00 15.72 395 THR A CA 1
ATOM 3173 C C . THR A 1 397 ? 0.275 17.236 21.996 1.00 19.16 395 THR A C 1
ATOM 3174 O O . THR A 1 397 ? 0.642 16.377 22.805 1.00 19.73 395 THR A O 1
ATOM 3178 N N . LYS A 1 398 ? -0.742 18.071 22.248 1.00 17.74 396 LYS A N 1
ATOM 3179 C CA . LYS A 1 398 ? -1.494 17.939 23.496 1.00 16.94 396 LYS A CA 1
ATOM 3180 C C . LYS A 1 398 ? -2.100 16.551 23.636 1.00 17.59 396 LYS A C 1
ATOM 3181 O O . LYS A 1 398 ? -2.150 15.989 24.750 1.00 19.87 396 LYS A O 1
ATOM 3187 N N . LEU A 1 399 ? -2.555 15.961 22.520 1.00 15.83 397 LEU A N 1
ATOM 3188 C CA . LEU A 1 399 ? -3.141 14.628 22.611 1.00 16.39 397 LEU A CA 1
ATOM 3189 C C . LEU A 1 399 ? -2.114 13.644 23.150 1.00 15.08 397 LEU A C 1
ATOM 3190 O O . LEU A 1 399 ? -2.387 12.858 24.078 1.00 17.04 397 LEU A O 1
ATOM 3195 N N . VAL A 1 400 ? -0.925 13.654 22.586 1.00 16.95 398 VAL A N 1
ATOM 3196 C CA . VAL A 1 400 ? 0.076 12.682 23.030 1.00 15.54 398 VAL A CA 1
ATOM 3197 C C . VAL A 1 400 ? 0.471 12.970 24.475 1.00 17.13 398 VAL A C 1
ATOM 3198 O O . VAL A 1 400 ? 0.514 12.060 25.319 1.00 18.57 398 VAL A O 1
ATOM 3202 N N . LYS A 1 401 ? 0.763 14.244 24.782 1.00 16.08 399 LYS A N 1
ATOM 3203 C CA . LYS A 1 401 ? 1.185 14.576 26.138 1.00 16.32 399 LYS A CA 1
ATOM 3204 C C . LYS A 1 401 ? 0.139 14.260 27.181 1.00 18.52 399 LYS A C 1
ATOM 3205 O O . LYS A 1 401 ? 0.502 14.032 28.343 1.00 18.05 399 LYS A O 1
ATOM 3211 N N . LYS A 1 402 ? -1.164 14.301 26.835 1.00 15.92 400 LYS A N 1
ATOM 3212 C CA . LYS A 1 402 ? -2.186 13.982 27.811 1.00 17.05 400 LYS A CA 1
ATOM 3213 C C . LYS A 1 402 ? -2.565 12.497 27.896 1.00 20.66 400 LYS A C 1
ATOM 3214 O O . LYS A 1 402 ? -3.137 12.069 28.904 1.00 24.02 400 LYS A O 1
ATOM 3220 N N . ASN A 1 403 ? -2.353 11.731 26.851 1.00 18.85 401 ASN A N 1
ATOM 3221 C CA . ASN A 1 403 ? -2.912 10.383 26.737 1.00 20.78 401 ASN A CA 1
ATOM 3222 C C . ASN A 1 403 ? -1.940 9.264 26.469 1.00 20.28 401 ASN A C 1
ATOM 3223 O O . ASN A 1 403 ? -2.270 8.121 26.815 1.00 22.75 401 ASN A O 1
ATOM 3228 N N . TYR A 1 404 ? -0.779 9.521 25.861 1.00 17.43 402 TYR A N 1
ATOM 3229 C CA . TYR A 1 404 ? 0.044 8.426 25.355 1.00 17.25 402 TYR A CA 1
ATOM 3230 C C . TYR A 1 404 ? 1.424 8.412 25.959 1.00 22.72 402 TYR A C 1
ATOM 3231 O O . TYR A 1 404 ? 2.300 7.675 25.467 1.00 20.29 402 TYR A O 1
ATOM 3240 N N . MET A 1 405 ? 1.620 9.145 27.060 1.00 19.43 403 MET A N 1
ATOM 3241 C CA . MET A 1 405 ? 2.949 9.202 27.674 1.00 20.52 403 MET A CA 1
ATOM 3242 C C . MET A 1 405 ? 3.332 7.916 28.387 1.00 25.90 403 MET A C 1
ATOM 3243 O O . MET A 1 405 ? 4.511 7.723 28.675 1.00 28.16 403 MET A O 1
ATOM 3248 N N . GLN A 1 406 ? 2.378 7.062 28.726 1.00 24.25 404 GLN A N 1
ATOM 3249 C CA . GLN A 1 406 ? 2.764 5.818 29.373 1.00 27.32 404 GLN A CA 1
ATOM 3250 C C . GLN A 1 406 ? 2.785 4.653 28.401 1.00 23.53 404 GLN A C 1
ATOM 3251 O O . GLN A 1 406 ? 3.090 3.527 28.807 1.00 29.66 404 GLN A O 1
ATOM 3257 N N . ASP A 1 407 ? 2.557 4.903 27.109 1.00 21.12 405 ASP A N 1
ATOM 3258 C CA . ASP A 1 407 ? 2.640 3.829 26.125 1.00 23.27 405 ASP A CA 1
ATOM 3259 C C . ASP A 1 407 ? 4.088 3.425 25.902 1.00 28.68 405 ASP A C 1
ATOM 3260 O O . ASP A 1 407 ? 4.944 4.283 25.650 1.00 26.61 405 ASP A O 1
ATOM 3265 N N . THR A 1 408 ? 4.357 2.125 25.969 1.00 24.17 406 THR A N 1
ATOM 3266 C CA . THR A 1 408 ? 5.662 1.563 25.624 1.00 24.96 406 THR A CA 1
ATOM 3267 C C . THR A 1 408 ? 5.429 0.473 24.601 1.00 19.57 406 THR A C 1
ATOM 3268 O O . THR A 1 408 ? 4.625 -0.443 24.832 1.00 26.45 406 THR A O 1
ATOM 3272 N N . LEU A 1 409 ? 5.975 0.671 23.433 1.00 17.58 407 LEU A N 1
ATOM 3273 C CA . LEU A 1 409 ? 5.802 -0.235 22.321 1.00 17.28 407 LEU A CA 1
ATOM 3274 C C . LEU A 1 409 ? 7.219 -0.679 21.957 1.00 18.78 407 LEU A C 1
ATOM 3275 O O . LEU A 1 409 ? 7.871 -0.070 21.088 1.00 18.61 407 LEU A O 1
ATOM 3280 N N . LEU A 1 410 ? 7.669 -1.771 22.586 1.00 21.36 408 LEU A N 1
ATOM 3281 C CA . LEU A 1 410 ? 9.110 -2.045 22.600 1.00 20.73 408 LEU A CA 1
ATOM 3282 C C . LEU A 1 410 ? 9.632 -2.406 21.213 1.00 21.46 408 LEU A C 1
ATOM 3283 O O . LEU A 1 410 ? 10.677 -1.882 20.781 1.00 20.59 408 LEU A O 1
ATOM 3288 N N A ASN A 1 411 ? 8.959 -3.339 20.512 0.55 18.44 409 ASN A N 1
ATOM 3289 N N B ASN A 1 411 ? 8.908 -3.253 20.483 0.45 19.02 409 ASN A N 1
ATOM 3290 C CA A ASN A 1 411 ? 9.349 -3.677 19.147 0.55 17.49 409 ASN A CA 1
ATOM 3291 C CA B ASN A 1 411 ? 9.364 -3.656 19.167 0.45 17.77 409 ASN A CA 1
ATOM 3292 C C A ASN A 1 411 ? 9.265 -2.471 18.246 0.55 17.74 409 ASN A C 1
ATOM 3293 C C B ASN A 1 411 ? 9.197 -2.544 18.151 0.45 17.91 409 ASN A C 1
ATOM 3294 O O A ASN A 1 411 ? 10.214 -2.177 17.509 0.55 16.97 409 ASN A O 1
ATOM 3295 O O B ASN A 1 411 ? 10.030 -2.384 17.250 0.45 17.29 409 ASN A O 1
ATOM 3304 N N . THR A 1 412 ? 8.101 -1.778 18.248 1.00 16.52 410 THR A N 1
ATOM 3305 C CA . THR A 1 412 ? 7.946 -0.617 17.370 1.00 13.63 410 THR A CA 1
ATOM 3306 C C . THR A 1 412 ? 9.119 0.335 17.561 1.00 15.38 410 THR A C 1
ATOM 3307 O O . THR A 1 412 ? 9.666 0.840 16.589 1.00 15.72 410 THR A O 1
ATOM 3311 N N . GLU A 1 413 ? 9.450 0.628 18.822 1.00 13.44 411 GLU A N 1
ATOM 3312 C CA . GLU A 1 413 ? 10.461 1.635 19.096 1.00 14.55 411 GLU A CA 1
ATOM 3313 C C . GLU A 1 413 ? 11.835 1.127 18.700 1.00 15.44 411 GLU A C 1
ATOM 3314 O O . GLU A 1 413 ? 12.602 1.895 18.124 1.00 18.00 411 GLU A O 1
ATOM 3320 N N . GLN A 1 414 ? 12.132 -0.152 18.910 1.00 18.04 412 GLN A N 1
ATOM 3321 C CA . GLN A 1 414 ? 13.440 -0.634 18.501 1.00 20.23 412 GLN A CA 1
ATOM 3322 C C . GLN A 1 414 ? 13.565 -0.634 16.980 1.00 18.22 412 GLN A C 1
ATOM 3323 O O . GLN A 1 414 ? 14.606 -0.233 16.414 1.00 18.21 412 GLN A O 1
ATOM 3329 N N . VAL A 1 415 ? 12.577 -1.197 16.303 1.00 15.46 413 VAL A N 1
ATOM 3330 C CA . VAL A 1 415 ? 12.661 -1.256 14.845 1.00 16.78 413 VAL A CA 1
ATOM 3331 C C . VAL A 1 415 ? 12.782 0.136 14.279 1.00 16.72 413 VAL A C 1
ATOM 3332 O O . VAL A 1 415 ? 13.408 0.327 13.245 1.00 17.65 413 VAL A O 1
ATOM 3336 N N . HIS A 1 416 ? 12.089 1.123 14.900 1.00 15.94 414 HIS A N 1
ATOM 3337 C CA . HIS A 1 416 ? 12.116 2.495 14.386 1.00 17.32 414 HIS A CA 1
ATOM 3338 C C . HIS A 1 416 ? 13.542 3.088 14.386 1.00 17.46 414 HIS A C 1
ATOM 3339 O O . HIS A 1 416 ? 13.825 4.000 13.593 1.00 16.11 414 HIS A O 1
ATOM 3346 N N . LYS A 1 417 ? 14.419 2.625 15.299 1.00 15.60 415 LYS A N 1
ATOM 3347 C CA . LYS A 1 417 ? 15.832 3.031 15.321 1.00 16.96 415 LYS A CA 1
ATOM 3348 C C . LYS A 1 417 ? 16.619 2.415 14.182 1.00 14.82 415 LYS A C 1
ATOM 3349 O O . LYS A 1 417 ? 17.762 2.833 13.956 1.00 17.76 415 LYS A O 1
ATOM 3355 N N . GLU A 1 418 ? 16.080 1.378 13.525 1.00 16.14 416 GLU A N 1
ATOM 3356 C CA . GLU A 1 418 ? 16.855 0.574 12.563 1.00 15.96 416 GLU A CA 1
ATOM 3357 C C . GLU A 1 418 ? 16.338 0.711 11.154 1.00 15.75 416 GLU A C 1
ATOM 3358 O O . GLU A 1 418 ? 17.060 0.394 10.193 1.00 16.14 416 GLU A O 1
ATOM 3364 N N . ILE A 1 419 ? 15.090 1.137 10.987 1.00 12.86 417 ILE A N 1
ATOM 3365 C CA . ILE A 1 419 ? 14.529 1.008 9.637 1.00 12.79 417 ILE A CA 1
ATOM 3366 C C . ILE A 1 419 ? 15.132 2.026 8.666 1.00 14.56 417 ILE A C 1
ATOM 3367 O O . ILE A 1 419 ? 15.432 3.193 9.016 1.00 14.38 417 ILE A O 1
ATOM 3372 N N . LEU A 1 420 ? 15.205 1.611 7.397 1.00 13.91 418 LEU A N 1
ATOM 3373 C CA . LEU A 1 420 ? 15.575 2.527 6.326 1.00 14.86 418 LEU A CA 1
ATOM 3374 C C . LEU A 1 420 ? 14.900 2.031 5.061 1.00 15.30 418 LEU A C 1
ATOM 3375 O O . LEU A 1 420 ? 14.855 0.822 4.809 1.00 16.55 418 LEU A O 1
ATOM 3380 N N . HIS A 1 421 ? 14.351 2.958 4.276 1.00 12.03 419 HIS A N 1
ATOM 3381 C CA . HIS A 1 421 ? 13.703 2.560 3.025 1.00 12.12 419 HIS A CA 1
ATOM 3382 C C . HIS A 1 421 ? 14.587 2.923 1.864 1.00 13.98 419 HIS A C 1
ATOM 3383 O O . HIS A 1 421 ? 15.178 4.009 1.818 1.00 14.20 419 HIS A O 1
ATOM 3390 N N . LEU A 1 422 ? 14.733 1.946 0.935 1.00 13.18 420 LEU A N 1
ATOM 3391 C CA . LEU A 1 422 ? 15.528 2.156 -0.261 1.00 13.49 420 LEU A CA 1
ATOM 3392 C C . LEU A 1 422 ? 14.654 2.542 -1.442 1.00 13.53 420 LEU A C 1
ATOM 3393 O O . LEU A 1 422 ? 13.491 2.105 -1.539 1.00 15.88 420 LEU A O 1
ATOM 3398 N N . PRO A 1 423 ? 15.219 3.312 -2.380 1.00 12.60 421 PRO A N 1
ATOM 3399 C CA . PRO A 1 423 ? 14.415 3.736 -3.548 1.00 13.51 421 PRO A CA 1
ATOM 3400 C C . PRO A 1 423 ? 13.859 2.534 -4.316 1.00 15.57 421 PRO A C 1
ATOM 3401 O O . PRO A 1 423 ? 14.553 1.560 -4.606 1.00 14.49 421 PRO A O 1
ATOM 3405 N N . LEU A 1 424 ? 12.589 2.584 -4.603 1.00 13.01 422 LEU A N 1
ATOM 3406 C CA . LEU A 1 424 ? 11.944 1.477 -5.289 1.00 12.10 422 LEU A CA 1
ATOM 3407 C C . LEU A 1 424 ? 10.673 2.070 -5.912 1.00 10.66 422 LEU A C 1
ATOM 3408 O O . LEU A 1 424 ? 9.650 2.287 -5.234 1.00 15.15 422 LEU A O 1
ATOM 3413 N N . HIS A 1 425 ? 10.691 2.222 -7.245 1.00 11.05 423 HIS A N 1
ATOM 3414 C CA . HIS A 1 425 ? 9.494 2.678 -7.934 1.00 15.15 423 HIS A CA 1
ATOM 3415 C C . HIS A 1 425 ? 9.598 2.108 -9.339 1.00 14.73 423 HIS A C 1
ATOM 3416 O O . HIS A 1 425 ? 10.706 1.793 -9.776 1.00 15.83 423 HIS A O 1
ATOM 3423 N N . PRO A 1 426 ? 8.481 1.780 -9.966 1.00 13.94 424 PRO A N 1
ATOM 3424 C CA . PRO A 1 426 ? 8.513 0.873 -11.149 1.00 13.47 424 PRO A CA 1
ATOM 3425 C C . PRO A 1 426 ? 9.184 1.456 -12.364 1.00 16.08 424 PRO A C 1
ATOM 3426 O O . PRO A 1 426 ? 9.702 0.664 -13.180 1.00 19.08 424 PRO A O 1
ATOM 3430 N N . ASN A 1 427 ? 9.318 2.748 -12.439 1.00 15.43 425 ASN A N 1
ATOM 3431 C CA . ASN A 1 427 ? 10.013 3.336 -13.561 1.00 15.83 425 ASN A CA 1
ATOM 3432 C C . ASN A 1 427 ? 11.501 3.496 -13.305 1.00 16.02 425 ASN A C 1
ATOM 3433 O O . ASN A 1 427 ? 12.174 4.062 -14.130 1.00 23.52 425 ASN A O 1
ATOM 3438 N N . MET A 1 428 ? 12.012 3.013 -12.176 1.00 16.27 426 MET A N 1
ATOM 3439 C CA . MET A 1 428 ? 13.467 3.016 -11.918 1.00 16.16 426 MET A CA 1
ATOM 3440 C C . MET A 1 428 ? 14.167 2.229 -13.001 1.00 19.92 426 MET A C 1
ATOM 3441 O O . MET A 1 428 ? 13.650 1.195 -13.458 1.00 19.61 426 MET A O 1
ATOM 3446 N N . LEU A 1 429 ? 15.373 2.685 -13.368 1.00 19.52 427 LEU A N 1
ATOM 3447 C CA . LEU A 1 429 ? 16.277 1.887 -14.192 1.00 19.66 427 LEU A CA 1
ATOM 3448 C C . LEU A 1 429 ? 17.076 0.895 -13.337 1.00 21.43 427 LEU A C 1
ATOM 3449 O O . LEU A 1 429 ? 17.396 1.157 -12.166 1.00 18.68 427 LEU A O 1
ATOM 3454 N N . LEU A 1 430 ? 17.419 -0.247 -13.937 1.00 20.64 428 LEU A N 1
ATOM 3455 C CA . LEU A 1 430 ? 18.297 -1.144 -13.190 1.00 20.03 428 LEU A CA 1
ATOM 3456 C C . LEU A 1 430 ? 19.651 -0.500 -12.970 1.00 18.30 428 LEU A C 1
ATOM 3457 O O . LEU A 1 430 ? 20.301 -0.832 -11.977 1.00 21.62 428 LEU A O 1
ATOM 3462 N N . GLU A 1 431 ? 20.088 0.435 -13.859 1.00 21.58 429 GLU A N 1
ATOM 3463 C CA . GLU A 1 431 ? 21.338 1.178 -13.596 1.00 20.51 429 GLU A CA 1
ATOM 3464 C C . GLU A 1 431 ? 21.213 2.003 -12.320 1.00 17.78 429 GLU A C 1
ATOM 3465 O O . GLU A 1 431 ? 22.198 2.232 -11.590 1.00 18.80 429 GLU A O 1
ATOM 3471 N N . GLU A 1 432 ? 19.993 2.514 -12.063 1.00 16.46 430 GLU A N 1
ATOM 3472 C CA . GLU A 1 432 ? 19.827 3.287 -10.866 1.00 16.32 430 GLU A CA 1
ATOM 3473 C C . GLU A 1 432 ? 19.869 2.389 -9.646 1.00 15.63 430 GLU A C 1
ATOM 3474 O O . GLU A 1 432 ? 20.432 2.753 -8.603 1.00 17.92 430 GLU A O 1
ATOM 3480 N N . GLN A 1 433 ? 19.218 1.215 -9.723 1.00 17.07 431 GLN A N 1
ATOM 3481 C CA . GLN A 1 433 ? 19.275 0.298 -8.574 1.00 15.33 431 GLN A CA 1
ATOM 3482 C C . GLN A 1 433 ? 20.713 -0.165 -8.343 1.00 18.50 431 GLN A C 1
ATOM 3483 O O . GLN A 1 433 ? 21.156 -0.300 -7.194 1.00 17.37 431 GLN A O 1
ATOM 3489 N N . ASN A 1 434 ? 21.469 -0.363 -9.420 1.00 17.96 432 ASN A N 1
ATOM 3490 C CA . ASN A 1 434 ? 22.881 -0.726 -9.262 1.00 16.85 432 ASN A CA 1
ATOM 3491 C C . ASN A 1 434 ? 23.647 0.355 -8.528 1.00 18.34 432 ASN A C 1
ATOM 3492 O O . ASN A 1 434 ? 24.563 0.062 -7.748 1.00 22.08 432 ASN A O 1
ATOM 3497 N N . PHE A 1 435 ? 23.313 1.625 -8.796 1.00 18.88 433 PHE A N 1
ATOM 3498 C CA . PHE A 1 435 ? 23.983 2.730 -8.118 1.00 16.01 433 PHE A CA 1
ATOM 3499 C C . PHE A 1 435 ? 23.686 2.679 -6.633 1.00 18.71 433 PHE A C 1
ATOM 3500 O O . PHE A 1 435 ? 24.588 2.836 -5.814 1.00 21.58 433 PHE A O 1
ATOM 3508 N N . VAL A 1 436 ? 22.416 2.415 -6.258 1.00 18.00 434 VAL A N 1
ATOM 3509 C CA . VAL A 1 436 ? 22.081 2.255 -4.833 1.00 15.13 434 VAL A CA 1
ATOM 3510 C C . VAL A 1 436 ? 22.823 1.061 -4.218 1.00 18.82 434 VAL A C 1
ATOM 3511 O O . VAL A 1 436 ? 23.378 1.148 -3.107 1.00 19.94 434 VAL A O 1
ATOM 3515 N N . LEU A 1 437 ? 22.814 -0.085 -4.925 1.00 17.65 435 LEU A N 1
ATOM 3516 C CA . LEU A 1 437 ? 23.446 -1.299 -4.412 1.00 17.88 435 LEU A CA 1
ATOM 3517 C C . LEU A 1 437 ? 24.927 -1.049 -4.140 1.00 19.11 435 LEU A C 1
ATOM 3518 O O . LEU A 1 437 ? 25.440 -1.420 -3.074 1.00 21.03 435 LEU A O 1
ATOM 3523 N N . GLU A 1 438 ? 25.617 -0.390 -5.080 1.00 19.84 436 GLU A N 1
ATOM 3524 C CA . GLU A 1 438 ? 27.062 -0.138 -4.885 1.00 19.92 436 GLU A CA 1
ATOM 3525 C C . GLU A 1 438 ? 27.318 0.807 -3.701 1.00 20.89 436 GLU A C 1
ATOM 3526 O O . GLU A 1 438 ? 28.255 0.631 -2.913 1.00 23.43 436 GLU A O 1
ATOM 3532 N N . GLY A 1 439 ? 26.433 1.792 -3.508 1.00 20.81 437 GLY A N 1
ATOM 3533 C CA . GLY A 1 439 ? 26.600 2.662 -2.349 1.00 22.71 437 GLY A CA 1
ATOM 3534 C C . GLY A 1 439 ? 26.407 1.921 -1.039 1.00 20.54 437 GLY A C 1
ATOM 3535 O O . GLY A 1 439 ? 27.160 2.123 -0.078 1.00 18.16 437 GLY A O 1
ATOM 3536 N N . LEU A 1 440 ? 25.399 1.059 -0.984 1.00 19.29 438 LEU A N 1
ATOM 3537 C CA . LEU A 1 440 ? 25.114 0.292 0.223 1.00 19.91 438 LEU A CA 1
ATOM 3538 C C . LEU A 1 440 ? 26.264 -0.635 0.551 1.00 20.56 438 LEU A C 1
ATOM 3539 O O . LEU A 1 440 ? 26.655 -0.754 1.714 1.00 22.80 438 LEU A O 1
ATOM 3544 N N . ILE A 1 441 ? 26.822 -1.286 -0.474 1.00 19.30 439 ILE A N 1
ATOM 3545 C CA . ILE A 1 441 ? 27.993 -2.134 -0.245 1.00 20.00 439 ILE A CA 1
ATOM 3546 C C . ILE A 1 441 ? 29.167 -1.292 0.234 1.00 22.29 439 ILE A C 1
ATOM 3547 O O . ILE A 1 441 ? 29.841 -1.639 1.224 1.00 22.81 439 ILE A O 1
ATOM 3552 N N . ASN A 1 442 ? 29.447 -0.175 -0.444 1.00 22.28 440 ASN A N 1
ATOM 3553 C CA . ASN A 1 442 ? 30.637 0.621 -0.113 1.00 21.01 440 ASN A CA 1
ATOM 3554 C C . ASN A 1 442 ? 30.509 1.221 1.271 1.00 19.72 440 ASN A C 1
ATOM 3555 O O . ASN A 1 442 ? 31.453 1.225 2.045 1.00 26.61 440 ASN A O 1
ATOM 3560 N N . VAL A 1 443 ? 29.305 1.678 1.635 1.00 18.81 441 VAL A N 1
ATOM 3561 C CA . VAL A 1 443 ? 29.209 2.331 2.927 1.00 18.07 441 VAL A CA 1
ATOM 3562 C C . VAL A 1 443 ? 29.276 1.346 4.077 1.00 24.96 441 VAL A C 1
ATOM 3563 O O . VAL A 1 443 ? 29.431 1.755 5.225 1.00 25.55 441 VAL A O 1
ATOM 3567 N N . ASN A 1 444 ? 29.209 0.055 3.788 1.00 24.46 442 ASN A N 1
ATOM 3568 C CA . ASN A 1 444 ? 29.306 -0.982 4.803 1.00 26.95 442 ASN A CA 1
ATOM 3569 C C . ASN A 1 444 ? 30.568 -1.831 4.707 1.00 30.21 442 ASN A C 1
ATOM 3570 O O . ASN A 1 444 ? 30.572 -2.925 5.284 1.00 26.69 442 ASN A O 1
ATOM 3575 N N . LYS A 1 445 ? 31.626 -1.368 4.022 1.00 25.01 443 LYS A N 1
ATOM 3576 C CA . LYS A 1 445 ? 32.825 -2.174 3.941 1.00 28.62 443 LYS A CA 1
ATOM 3577 C C . LYS A 1 445 ? 33.454 -2.297 5.336 1.00 43.41 443 LYS A C 1
ATOM 3578 O O . LYS A 1 445 ? 33.200 -1.449 6.189 1.00 38.03 443 LYS A O 1
ATOM 3584 N N . THR B 1 7 ? 46.004 -3.438 -37.961 1.00 38.35 5 THR B N 1
ATOM 3585 C CA . THR B 1 7 ? 45.380 -3.030 -39.224 1.00 39.49 5 THR B CA 1
ATOM 3586 C C . THR B 1 7 ? 43.935 -2.553 -38.922 1.00 37.73 5 THR B C 1
ATOM 3587 O O . THR B 1 7 ? 43.396 -2.862 -37.868 1.00 39.10 5 THR B O 1
ATOM 3591 N N . LEU B 1 8 ? 43.319 -1.785 -39.809 1.00 28.94 6 LEU B N 1
ATOM 3592 C CA . LEU B 1 8 ? 42.043 -1.139 -39.450 1.00 29.83 6 LEU B CA 1
ATOM 3593 C C . LEU B 1 8 ? 41.075 -1.153 -40.608 1.00 32.03 6 LEU B C 1
ATOM 3594 O O . LEU B 1 8 ? 41.433 -0.729 -41.707 1.00 34.40 6 LEU B O 1
ATOM 3599 N N . THR B 1 9 ? 39.833 -1.594 -40.338 1.00 28.84 7 THR B N 1
ATOM 3600 C CA . THR B 1 9 ? 38.714 -1.642 -41.268 1.00 30.42 7 THR B CA 1
ATOM 3601 C C . THR B 1 9 ? 37.620 -0.708 -40.782 1.00 28.63 7 THR B C 1
ATOM 3602 O O . THR B 1 9 ? 37.208 -0.781 -39.622 1.00 29.54 7 THR B O 1
ATOM 3606 N N . THR B 1 10 ? 37.074 0.102 -41.682 1.00 23.64 8 THR B N 1
ATOM 3607 C CA . THR B 1 10 ? 35.919 0.904 -41.341 1.00 22.27 8 THR B CA 1
ATOM 3608 C C . THR B 1 10 ? 34.713 0.166 -41.894 1.00 25.01 8 THR B C 1
ATOM 3609 O O . THR B 1 10 ? 34.595 0.001 -43.122 1.00 27.20 8 THR B O 1
ATOM 3613 N N . ILE B 1 11 ? 33.825 -0.276 -41.006 1.00 22.25 9 ILE B N 1
ATOM 3614 C CA . ILE B 1 11 ? 32.604 -0.997 -41.394 1.00 22.13 9 ILE B CA 1
ATOM 3615 C C . ILE B 1 11 ? 31.687 -0.065 -42.178 1.00 25.80 9 ILE B C 1
ATOM 3616 O O . ILE B 1 11 ? 31.284 0.996 -41.689 1.00 21.08 9 ILE B O 1
ATOM 3621 N N . SER B 1 12 ? 31.389 -0.426 -43.446 1.00 22.93 10 SER B N 1
ATOM 3622 C CA . SER B 1 12 ? 30.586 0.410 -44.334 1.00 19.89 10 SER B CA 1
ATOM 3623 C C . SER B 1 12 ? 29.091 0.175 -44.213 1.00 17.60 10 SER B C 1
ATOM 3624 O O . SER B 1 12 ? 28.296 0.959 -44.772 1.00 22.43 10 SER B O 1
ATOM 3627 N N . GLY B 1 13 ? 28.688 -0.911 -43.551 1.00 16.48 11 GLY B N 1
ATOM 3628 C CA . GLY B 1 13 ? 27.311 -1.302 -43.462 1.00 19.88 11 GLY B CA 1
ATOM 3629 C C . GLY B 1 13 ? 26.881 -2.327 -44.475 1.00 17.98 11 GLY B C 1
ATOM 3630 O O . GLY B 1 13 ? 25.720 -2.731 -44.422 1.00 17.69 11 GLY B O 1
ATOM 3631 N N . HIS B 1 14 ? 27.812 -2.833 -45.312 1.00 16.84 12 HIS B N 1
ATOM 3632 C CA . HIS B 1 14 ? 27.492 -3.819 -46.338 1.00 15.71 12 HIS B CA 1
ATOM 3633 C C . HIS B 1 14 ? 27.984 -5.226 -45.981 1.00 20.58 12 HIS B C 1
ATOM 3634 O O . HIS B 1 14 ? 28.483 -5.479 -44.880 1.00 17.52 12 HIS B O 1
ATOM 3641 N N . SER B 1 15 ? 27.693 -6.167 -46.879 1.00 17.88 13 SER B N 1
ATOM 3642 C CA . SER B 1 15 ? 27.790 -7.589 -46.540 1.00 20.01 13 SER B CA 1
ATOM 3643 C C . SER B 1 15 ? 29.233 -8.019 -46.333 1.00 21.44 13 SER B C 1
ATOM 3644 O O . SER B 1 15 ? 29.503 -8.755 -45.387 1.00 18.05 13 SER B O 1
ATOM 3647 N N . LYS B 1 16 ? 30.153 -7.514 -47.117 1.00 17.17 14 LYS B N 1
ATOM 3648 C CA . LYS B 1 16 ? 31.523 -7.953 -46.947 1.00 18.30 14 LYS B CA 1
ATOM 3649 C C . LYS B 1 16 ? 32.059 -7.606 -45.567 1.00 18.32 14 LYS B C 1
ATOM 3650 O O . LYS B 1 16 ? 32.665 -8.435 -44.921 1.00 23.88 14 LYS B O 1
ATOM 3656 N N . ASP B 1 17 ? 31.864 -6.379 -45.138 1.00 19.57 15 ASP B N 1
ATOM 3657 C CA . ASP B 1 17 ? 32.332 -5.973 -43.823 1.00 20.10 15 ASP B CA 1
ATOM 3658 C C . ASP B 1 17 ? 31.609 -6.675 -42.680 1.00 18.60 15 ASP B C 1
ATOM 3659 O O . ASP B 1 17 ? 32.184 -6.878 -41.643 1.00 18.27 15 ASP B O 1
ATOM 3664 N N . ASN B 1 18 ? 30.314 -6.978 -42.859 1.00 17.98 16 ASN B N 1
ATOM 3665 C CA . ASN B 1 18 ? 29.652 -7.776 -41.819 1.00 19.74 16 ASN B CA 1
ATOM 3666 C C . ASN B 1 18 ? 30.301 -9.141 -41.643 1.00 24.14 16 ASN B C 1
ATOM 3667 O O . ASN B 1 18 ? 30.487 -9.626 -40.507 1.00 21.88 16 ASN B O 1
ATOM 3672 N N . LEU B 1 19 ? 30.652 -9.800 -42.744 1.00 18.70 17 LEU B N 1
ATOM 3673 C CA . LEU B 1 19 ? 31.318 -11.101 -42.591 1.00 20.17 17 LEU B CA 1
ATOM 3674 C C . LEU B 1 19 ? 32.656 -10.921 -41.909 1.00 24.02 17 LEU B C 1
ATOM 3675 O O . LEU B 1 19 ? 33.070 -11.754 -41.082 1.00 23.95 17 LEU B O 1
ATOM 3680 N N . ALA B 1 20 ? 33.358 -9.840 -42.248 1.00 20.85 18 ALA B N 1
ATOM 3681 C CA . ALA B 1 20 ? 34.670 -9.656 -41.615 1.00 21.99 18 ALA B CA 1
ATOM 3682 C C . ALA B 1 20 ? 34.499 -9.415 -40.122 1.00 22.07 18 ALA B C 1
ATOM 3683 O O . ALA B 1 20 ? 35.226 -10.010 -39.297 1.00 27.43 18 ALA B O 1
ATOM 3685 N N . LEU B 1 21 ? 33.480 -8.609 -39.770 1.00 20.74 19 LEU B N 1
ATOM 3686 C CA . LEU B 1 21 ? 33.246 -8.311 -38.367 1.00 20.91 19 LEU B CA 1
ATOM 3687 C C . LEU B 1 21 ? 32.851 -9.573 -37.620 1.00 23.16 19 LEU B C 1
ATOM 3688 O O . LEU B 1 21 ? 33.308 -9.814 -36.498 1.00 25.10 19 LEU B O 1
ATOM 3693 N N . LEU B 1 22 ? 31.997 -10.393 -38.228 1.00 23.75 20 LEU B N 1
ATOM 3694 C CA . LEU B 1 22 ? 31.557 -11.616 -37.588 1.00 22.67 20 LEU B CA 1
ATOM 3695 C C . LEU B 1 22 ? 32.727 -12.532 -37.284 1.00 27.12 20 LEU B C 1
ATOM 3696 O O . LEU B 1 22 ? 32.795 -13.132 -36.208 1.00 30.95 20 LEU B O 1
ATOM 3701 N N . LYS B 1 23 ? 33.656 -12.670 -38.234 1.00 27.30 21 LYS B N 1
ATOM 3702 C CA . LYS B 1 23 ? 34.843 -13.494 -38.003 1.00 34.10 21 LYS B CA 1
ATOM 3703 C C . LYS B 1 23 ? 35.672 -12.972 -36.827 1.00 33.30 21 LYS B C 1
ATOM 3704 O O . LYS B 1 23 ? 36.196 -13.756 -36.010 1.00 32.16 21 LYS B O 1
ATOM 3710 N N . CYS B 1 24 ? 35.780 -11.653 -36.704 1.00 30.58 22 CYS B N 1
ATOM 3711 C CA . CYS B 1 24 ? 36.473 -11.055 -35.562 1.00 33.27 22 CYS B CA 1
ATOM 3712 C C . CYS B 1 24 ? 35.732 -11.331 -34.252 1.00 32.89 22 CYS B C 1
ATOM 3713 O O . CYS B 1 24 ? 36.351 -11.722 -33.250 1.00 36.08 22 CYS B O 1
ATOM 3716 N N . LEU B 1 25 ? 34.415 -11.136 -34.228 1.00 35.47 23 LEU B N 1
ATOM 3717 C CA . LEU B 1 25 ? 33.671 -11.377 -32.999 1.00 34.96 23 LEU B CA 1
ATOM 3718 C C . LEU B 1 25 ? 33.795 -12.833 -32.561 1.00 39.47 23 LEU B C 1
ATOM 3719 O O . LEU B 1 25 ? 33.756 -13.128 -31.356 1.00 39.65 23 LEU B O 1
ATOM 3724 N N . GLN B 1 26 ? 33.994 -13.753 -33.507 1.00 33.51 24 GLN B N 1
ATOM 3725 C CA . GLN B 1 26 ? 34.151 -15.168 -33.167 1.00 38.06 24 GLN B CA 1
ATOM 3726 C C . GLN B 1 26 ? 35.584 -15.580 -32.961 1.00 45.18 24 GLN B C 1
ATOM 3727 O O . GLN B 1 26 ? 35.832 -16.758 -32.694 1.00 50.42 24 GLN B O 1
ATOM 3733 N N . GLY B 1 27 ? 36.532 -14.663 -33.133 1.00 50.92 25 GLY B N 1
ATOM 3734 C CA . GLY B 1 27 ? 37.928 -15.010 -32.953 1.00 49.41 25 GLY B CA 1
ATOM 3735 C C . GLY B 1 27 ? 38.526 -15.860 -34.052 1.00 53.38 25 GLY B C 1
ATOM 3736 O O . GLY B 1 27 ? 39.539 -16.520 -33.821 1.00 57.01 25 GLY B O 1
ATOM 3737 N N . GLU B 1 28 ? 37.900 -15.903 -35.238 1.00 49.78 26 GLU B N 1
ATOM 3738 C CA . GLU B 1 28 ? 38.565 -16.444 -36.413 1.00 53.65 26 GLU B CA 1
ATOM 3739 C C . GLU B 1 28 ? 39.536 -15.445 -37.014 1.00 62.36 26 GLU B C 1
ATOM 3740 O O . GLU B 1 28 ? 40.241 -15.785 -37.969 1.00 68.47 26 GLU B O 1
ATOM 3746 N N . THR B 1 29 ? 39.550 -14.212 -36.501 1.00 58.75 27 THR B N 1
ATOM 3747 C CA . THR B 1 29 ? 40.564 -13.220 -36.815 1.00 57.34 27 THR B CA 1
ATOM 3748 C C . THR B 1 29 ? 40.971 -12.560 -35.514 1.00 56.65 27 THR B C 1
ATOM 3749 O O . THR B 1 29 ? 40.143 -12.360 -34.621 1.00 49.24 27 THR B O 1
ATOM 3753 N N . LYS B 1 30 ? 42.235 -12.162 -35.419 1.00 58.06 28 LYS B N 1
ATOM 3754 C CA . LYS B 1 30 ? 42.735 -11.585 -34.186 1.00 60.26 28 LYS B CA 1
ATOM 3755 C C . LYS B 1 30 ? 43.446 -10.300 -34.414 1.00 63.28 28 LYS B C 1
ATOM 3756 O O . LYS B 1 30 ? 43.538 -9.454 -33.540 1.00 57.27 28 LYS B O 1
ATOM 3762 N N . GLU B 1 31 ? 43.952 -10.142 -35.607 1.00 65.58 29 GLU B N 1
ATOM 3763 C CA . GLU B 1 31 ? 44.765 -8.993 -35.851 1.00 74.89 29 GLU B CA 1
ATOM 3764 C C . GLU B 1 31 ? 44.077 -7.775 -36.427 1.00 69.36 29 GLU B C 1
ATOM 3765 O O . GLU B 1 31 ? 44.754 -6.886 -36.925 1.00 68.53 29 GLU B O 1
ATOM 3771 N N . LYS B 1 32 ? 42.763 -7.706 -36.335 1.00 61.46 30 LYS B N 1
ATOM 3772 C CA . LYS B 1 32 ? 42.061 -6.613 -36.971 1.00 56.92 30 LYS B CA 1
ATOM 3773 C C . LYS B 1 32 ? 41.295 -5.669 -36.078 1.00 54.18 30 LYS B C 1
ATOM 3774 O O . LYS B 1 32 ? 40.575 -6.076 -35.189 1.00 58.25 30 LYS B O 1
ATOM 3780 N N . GLU B 1 33 ? 41.507 -4.392 -36.290 1.00 37.26 31 GLU B N 1
ATOM 3781 C CA . GLU B 1 33 ? 40.764 -3.374 -35.559 1.00 32.75 31 GLU B CA 1
ATOM 3782 C C . GLU B 1 33 ? 39.627 -2.854 -36.431 1.00 26.37 31 GLU B C 1
ATOM 3783 O O . GLU B 1 33 ? 39.724 -2.836 -37.669 1.00 27.18 31 GLU B O 1
ATOM 3789 N N . PHE B 1 34 ? 38.484 -2.500 -35.794 1.00 26.37 32 PHE B N 1
ATOM 3790 C CA . PHE B 1 34 ? 37.357 -1.997 -36.539 1.00 27.63 32 PHE B CA 1
ATOM 3791 C C . PHE B 1 34 ? 36.900 -0.637 -36.052 1.00 22.10 32 PHE B C 1
ATOM 3792 O O . PHE B 1 34 ? 36.854 -0.366 -34.844 1.00 23.32 32 PHE B O 1
ATOM 3800 N N . GLU B 1 35 ? 36.613 0.225 -37.017 1.00 21.34 33 GLU B N 1
ATOM 3801 C CA . GLU B 1 35 ? 35.822 1.425 -36.814 1.00 20.69 33 GLU B CA 1
ATOM 3802 C C . GLU B 1 35 ? 34.537 1.275 -37.600 1.00 23.09 33 GLU B C 1
ATOM 3803 O O . GLU B 1 35 ? 34.350 0.283 -38.295 1.00 21.89 33 GLU B O 1
ATOM 3809 N N . ILE B 1 36 ? 33.635 2.252 -37.500 1.00 18.97 34 ILE B N 1
ATOM 3810 C CA . ILE B 1 36 ? 32.370 2.129 -38.222 1.00 18.54 34 ILE B CA 1
ATOM 3811 C C . ILE B 1 36 ? 31.956 3.484 -38.788 1.00 17.42 34 ILE B C 1
ATOM 3812 O O . ILE B 1 36 ? 32.086 4.515 -38.132 1.00 22.64 34 ILE B O 1
ATOM 3817 N N . SER B 1 37 ? 31.474 3.486 -40.026 1.00 19.08 35 SER B N 1
ATOM 3818 C CA . SER B 1 37 ? 31.154 4.769 -40.636 1.00 21.99 35 SER B CA 1
ATOM 3819 C C . SER B 1 37 ? 29.831 5.286 -40.093 1.00 20.22 35 SER B C 1
ATOM 3820 O O . SER B 1 37 ? 28.999 4.525 -39.612 1.00 21.69 35 SER B O 1
ATOM 3823 N N . ASN B 1 38 ? 29.652 6.611 -40.166 1.00 22.29 36 ASN B N 1
ATOM 3824 C CA . ASN B 1 38 ? 28.516 7.306 -39.570 1.00 27.29 36 ASN B CA 1
ATOM 3825 C C . ASN B 1 38 ? 27.314 7.407 -40.480 1.00 29.62 36 ASN B C 1
ATOM 3826 O O . ASN B 1 38 ? 26.436 8.247 -40.231 1.00 37.09 36 ASN B O 1
ATOM 3831 N N . VAL B 1 39 ? 27.166 6.490 -41.417 1.00 20.11 37 VAL B N 1
ATOM 3832 C CA . VAL B 1 39 ? 26.008 6.518 -42.310 1.00 18.00 37 VAL B CA 1
ATOM 3833 C C . VAL B 1 39 ? 24.791 5.949 -41.575 1.00 19.72 37 VAL B C 1
ATOM 3834 O O . VAL B 1 39 ? 24.894 5.186 -40.605 1.00 19.25 37 VAL B O 1
ATOM 3838 N N . LEU B 1 40 ? 23.607 6.350 -42.024 1.00 16.56 38 LEU B N 1
ATOM 3839 C CA . LEU B 1 40 ? 22.410 5.991 -41.277 1.00 15.69 38 LEU B CA 1
ATOM 3840 C C . LEU B 1 40 ? 22.211 4.488 -41.156 1.00 15.97 38 LEU B C 1
ATOM 3841 O O . LEU B 1 40 ? 21.826 4.043 -40.062 1.00 17.87 38 LEU B O 1
ATOM 3846 N N . PRO B 1 41 ? 22.530 3.659 -42.152 1.00 15.21 39 PRO B N 1
ATOM 3847 C CA . PRO B 1 41 ? 22.289 2.212 -42.006 1.00 14.41 39 PRO B CA 1
ATOM 3848 C C . PRO B 1 41 ? 23.178 1.548 -40.944 1.00 16.39 39 PRO B C 1
ATOM 3849 O O . PRO B 1 41 ? 22.897 0.386 -40.582 1.00 17.80 39 PRO B O 1
ATOM 3853 N N . ASN B 1 42 ? 24.150 2.280 -40.398 1.00 15.33 40 ASN B N 1
ATOM 3854 C CA . ASN B 1 42 ? 25.033 1.791 -39.347 1.00 18.21 40 ASN B CA 1
ATOM 3855 C C . ASN B 1 42 ? 24.648 2.277 -37.967 1.00 19.16 40 ASN B C 1
ATOM 3856 O O . ASN B 1 42 ? 25.322 1.941 -37.005 1.00 18.21 40 ASN B O 1
ATOM 3861 N N A HIS B 1 43 ? 23.595 3.083 -37.851 0.63 18.38 41 HIS B N 1
ATOM 3862 N N B HIS B 1 43 ? 23.581 3.074 -37.804 0.37 17.86 41 HIS B N 1
ATOM 3863 C CA A HIS B 1 43 ? 23.270 3.722 -36.585 0.63 16.64 41 HIS B CA 1
ATOM 3864 C CA B HIS B 1 43 ? 23.380 3.750 -36.515 0.37 14.99 41 HIS B CA 1
ATOM 3865 C C A HIS B 1 43 ? 23.174 2.735 -35.421 0.63 15.25 41 HIS B C 1
ATOM 3866 C C B HIS B 1 43 ? 23.127 2.768 -35.357 0.37 16.91 41 HIS B C 1
ATOM 3867 O O A HIS B 1 43 ? 23.820 2.907 -34.376 0.63 18.55 41 HIS B O 1
ATOM 3868 O O B HIS B 1 43 ? 23.648 2.969 -34.250 0.37 17.04 41 HIS B O 1
ATOM 3881 N N . LYS B 1 44 ? 22.315 1.716 -35.564 1.00 16.21 42 LYS B N 1
ATOM 3882 C CA . LYS B 1 44 ? 22.123 0.749 -34.476 1.00 17.39 42 LYS B CA 1
ATOM 3883 C C . LYS B 1 44 ? 23.392 -0.081 -34.219 1.00 15.77 42 LYS B C 1
ATOM 3884 O O . LYS B 1 44 ? 23.760 -0.299 -33.042 1.00 17.81 42 LYS B O 1
ATOM 3890 N N . MET B 1 45 ? 24.059 -0.538 -35.256 1.00 15.98 43 MET B N 1
ATOM 3891 C CA . MET B 1 45 ? 25.323 -1.277 -34.993 1.00 15.83 43 MET B CA 1
ATOM 3892 C C . MET B 1 45 ? 26.308 -0.416 -34.201 1.00 19.41 43 MET B C 1
ATOM 3893 O O . MET B 1 45 ? 27.013 -0.899 -33.291 1.00 18.59 43 MET B O 1
ATOM 3898 N N . LYS B 1 46 ? 26.425 0.863 -34.572 1.00 18.97 44 LYS B N 1
ATOM 3899 C CA . LYS B 1 46 ? 27.392 1.710 -33.862 1.00 17.96 44 LYS B CA 1
ATOM 3900 C C . LYS B 1 46 ? 26.988 1.898 -32.418 1.00 18.56 44 LYS B C 1
ATOM 3901 O O . LYS B 1 46 ? 27.803 1.817 -31.490 1.00 20.32 44 LYS B O 1
ATOM 3907 N N . GLU B 1 47 ? 25.683 2.065 -32.182 1.00 19.75 45 GLU B N 1
ATOM 3908 C CA . GLU B 1 47 ? 25.254 2.252 -30.803 1.00 21.33 45 GLU B CA 1
ATOM 3909 C C . GLU B 1 47 ? 25.439 0.971 -29.976 1.00 21.23 45 GLU B C 1
ATOM 3910 O O . GLU B 1 47 ? 25.845 1.030 -28.799 1.00 25.71 45 GLU B O 1
ATOM 3916 N N . LYS B 1 48 ? 25.149 -0.195 -30.574 1.00 21.40 46 LYS B N 1
ATOM 3917 C CA . LYS B 1 48 ? 25.133 -1.452 -29.832 1.00 20.13 46 LYS B CA 1
ATOM 3918 C C . LYS B 1 48 ? 26.540 -2.003 -29.644 1.00 21.82 46 LYS B C 1
ATOM 3919 O O . LYS B 1 48 ? 26.884 -2.460 -28.562 1.00 23.03 46 LYS B O 1
ATOM 3925 N N . LEU B 1 49 ? 27.374 -1.954 -30.669 1.00 20.94 47 LEU B N 1
ATOM 3926 C CA . LEU B 1 49 ? 28.652 -2.673 -30.624 1.00 21.91 47 LEU B CA 1
ATOM 3927 C C . LEU B 1 49 ? 29.899 -1.795 -30.468 1.00 24.01 47 LEU B C 1
ATOM 3928 O O . LEU B 1 49 ? 30.995 -2.343 -30.262 1.00 25.64 47 LEU B O 1
ATOM 3933 N N . PHE B 1 50 ? 29.786 -0.474 -30.559 1.00 24.98 48 PHE B N 1
ATOM 3934 C CA . PHE B 1 50 ? 30.955 0.399 -30.514 1.00 26.02 48 PHE B CA 1
ATOM 3935 C C . PHE B 1 50 ? 30.836 1.385 -29.379 1.00 30.23 48 PHE B C 1
ATOM 3936 O O . PHE B 1 50 ? 29.741 1.735 -28.955 1.00 29.84 48 PHE B O 1
ATOM 3944 N N . ARG B 1 51 ? 31.986 1.826 -28.904 1.00 29.21 49 ARG B N 1
ATOM 3945 C CA . ARG B 1 51 ? 32.087 2.955 -28.002 1.00 31.51 49 ARG B CA 1
ATOM 3946 C C . ARG B 1 51 ? 33.260 3.804 -28.462 1.00 30.94 49 ARG B C 1
ATOM 3947 O O . ARG B 1 51 ? 34.389 3.300 -28.566 1.00 35.33 49 ARG B O 1
ATOM 3955 N N . GLU B 1 52 ? 32.994 5.088 -28.690 1.00 37.18 50 GLU B N 1
ATOM 3956 C CA . GLU B 1 52 ? 34.002 6.012 -29.181 1.00 41.19 50 GLU B CA 1
ATOM 3957 C C . GLU B 1 52 ? 34.657 5.450 -30.436 1.00 35.65 50 GLU B C 1
ATOM 3958 O O . GLU B 1 52 ? 35.883 5.487 -30.605 1.00 38.35 50 GLU B O 1
ATOM 3964 N N . ASN B 1 53 ? 33.820 4.891 -31.302 1.00 32.32 51 ASN B N 1
ATOM 3965 C CA . ASN B 1 53 ? 34.219 4.391 -32.621 1.00 33.78 51 ASN B CA 1
ATOM 3966 C C . ASN B 1 53 ? 35.272 3.301 -32.503 1.00 34.89 51 ASN B C 1
ATOM 3967 O O . ASN B 1 53 ? 36.203 3.198 -33.310 1.00 30.85 51 ASN B O 1
ATOM 3972 N N . LYS B 1 54 ? 35.168 2.512 -31.456 1.00 33.00 52 LYS B N 1
ATOM 3973 C CA . LYS B 1 54 ? 36.000 1.344 -31.278 1.00 32.17 52 LYS B CA 1
ATOM 3974 C C . LYS B 1 54 ? 35.068 0.237 -30.815 1.00 32.72 52 LYS B C 1
ATOM 3975 O O . LYS B 1 54 ? 34.111 0.492 -30.076 1.00 33.89 52 LYS B O 1
ATOM 3981 N N . LEU B 1 55 ? 35.313 -0.971 -31.303 1.00 33.65 53 LEU B N 1
ATOM 3982 C CA . LEU B 1 55 ? 34.514 -2.119 -30.919 1.00 28.10 53 LEU B CA 1
ATOM 3983 C C . LEU B 1 55 ? 34.539 -2.313 -29.402 1.00 28.86 53 LEU B C 1
ATOM 3984 O O . LEU B 1 55 ? 35.582 -2.182 -28.753 1.00 32.49 53 LEU B O 1
ATOM 3989 N N . LYS B 1 56 ? 33.394 -2.584 -28.817 1.00 29.79 54 LYS B N 1
ATOM 3990 C CA . LYS B 1 56 ? 33.324 -2.882 -27.405 1.00 28.94 54 LYS B CA 1
ATOM 3991 C C . LYS B 1 56 ? 34.155 -4.118 -27.159 1.00 35.27 54 LYS B C 1
ATOM 3992 O O . LYS B 1 56 ? 34.234 -4.987 -27.972 1.00 36.21 54 LYS B O 1
ATOM 3998 N N . ILE B 1 57 ? 34.786 -4.168 -26.013 1.00 41.59 55 ILE B N 1
ATOM 3999 C CA . ILE B 1 57 ? 35.688 -5.245 -25.717 1.00 47.45 55 ILE B CA 1
ATOM 4000 C C . ILE B 1 57 ? 34.984 -6.465 -25.254 1.00 45.31 55 ILE B C 1
ATOM 4001 O O . ILE B 1 57 ? 35.403 -7.568 -25.533 1.00 52.59 55 ILE B O 1
ATOM 4006 N N . ASP B 1 58 ? 33.886 -6.264 -24.593 1.00 38.99 56 ASP B N 1
ATOM 4007 C CA . ASP B 1 58 ? 33.164 -7.367 -24.071 1.00 48.05 56 ASP B CA 1
ATOM 4008 C C . ASP B 1 58 ? 31.956 -7.842 -24.878 1.00 47.01 56 ASP B C 1
ATOM 4009 O O . ASP B 1 58 ? 30.869 -7.792 -24.360 1.00 57.17 56 ASP B O 1
ATOM 4014 N N . ILE B 1 59 ? 32.095 -8.292 -26.111 1.00 34.34 57 ILE B N 1
ATOM 4015 C CA . ILE B 1 59 ? 30.901 -8.655 -26.847 1.00 28.30 57 ILE B CA 1
ATOM 4016 C C . ILE B 1 59 ? 30.676 -10.135 -26.879 1.00 36.07 57 ILE B C 1
ATOM 4017 O O . ILE B 1 59 ? 31.483 -10.877 -27.401 1.00 35.01 57 ILE B O 1
ATOM 4022 N N . ASP B 1 60 ? 29.562 -10.558 -26.315 1.00 29.08 58 ASP B N 1
ATOM 4023 C CA . ASP B 1 60 ? 29.224 -11.965 -26.408 1.00 28.65 58 ASP B CA 1
ATOM 4024 C C . ASP B 1 60 ? 28.054 -12.068 -27.367 1.00 27.28 58 ASP B C 1
ATOM 4025 O O . ASP B 1 60 ? 27.000 -11.464 -27.101 1.00 27.17 58 ASP B O 1
ATOM 4030 N N . ILE B 1 61 ? 28.261 -12.747 -28.504 1.00 26.33 59 ILE B N 1
ATOM 4031 C CA . ILE B 1 61 ? 27.250 -12.697 -29.559 1.00 26.61 59 ILE B CA 1
ATOM 4032 C C . ILE B 1 61 ? 25.956 -13.293 -29.040 1.00 23.64 59 ILE B C 1
ATOM 4033 O O . ILE B 1 61 ? 24.880 -12.707 -29.184 1.00 25.32 59 ILE B O 1
ATOM 4038 N N . GLU B 1 62 ? 26.051 -14.453 -28.393 1.00 25.42 60 GLU B N 1
ATOM 4039 C CA . GLU B 1 62 ? 24.855 -15.146 -27.932 1.00 25.64 60 GLU B CA 1
ATOM 4040 C C . GLU B 1 62 ? 24.073 -14.343 -26.889 1.00 24.83 60 GLU B C 1
ATOM 4041 O O . GLU B 1 62 ? 22.859 -14.197 -27.018 1.00 28.25 60 GLU B O 1
ATOM 4047 N N . LYS B 1 63 ? 24.748 -13.805 -25.856 1.00 28.10 61 LYS B N 1
ATOM 4048 C CA . LYS B 1 63 ? 24.043 -13.057 -24.811 1.00 25.51 61 LYS B CA 1
ATOM 4049 C C . LYS B 1 63 ? 23.706 -11.640 -25.220 1.00 28.07 61 LYS B C 1
ATOM 4050 O O . LYS B 1 63 ? 22.596 -11.141 -24.966 1.00 30.66 61 LYS B O 1
ATOM 4056 N N . ASP B 1 64 ? 24.670 -10.927 -25.774 1.00 27.79 62 ASP B N 1
ATOM 4057 C CA . ASP B 1 64 ? 24.480 -9.503 -25.979 1.00 27.80 62 ASP B CA 1
ATOM 4058 C C . ASP B 1 64 ? 23.701 -9.215 -27.239 1.00 25.32 62 ASP B C 1
ATOM 4059 O O . ASP B 1 64 ? 22.932 -8.253 -27.280 1.00 25.60 62 ASP B O 1
ATOM 4064 N N . ILE B 1 65 ? 23.881 -10.019 -28.282 1.00 22.65 63 ILE B N 1
ATOM 4065 C CA . ILE B 1 65 ? 23.202 -9.740 -29.527 1.00 23.66 63 ILE B CA 1
ATOM 4066 C C . ILE B 1 65 ? 21.918 -10.554 -29.658 1.00 23.32 63 ILE B C 1
ATOM 4067 O O . ILE B 1 65 ? 20.897 -10.016 -30.071 1.00 26.00 63 ILE B O 1
ATOM 4072 N N . PHE B 1 66 ? 21.909 -11.794 -29.171 1.00 21.41 64 PHE B N 1
ATOM 4073 C CA . PHE B 1 66 ? 20.709 -12.613 -29.326 1.00 24.05 64 PHE B CA 1
ATOM 4074 C C . PHE B 1 66 ? 19.944 -12.811 -28.029 1.00 24.20 64 PHE B C 1
ATOM 4075 O O . PHE B 1 66 ? 18.940 -13.511 -28.033 1.00 23.04 64 PHE B O 1
ATOM 4083 N N . ASN B 1 67 ? 20.382 -12.207 -26.927 1.00 22.34 65 ASN B N 1
ATOM 4084 C CA . ASN B 1 67 ? 19.705 -12.340 -25.641 1.00 22.85 65 ASN B CA 1
ATOM 4085 C C . ASN B 1 67 ? 19.469 -13.812 -25.273 1.00 24.45 65 ASN B C 1
ATOM 4086 O O . ASN B 1 67 ? 18.435 -14.172 -24.705 1.00 29.83 65 ASN B O 1
ATOM 4091 N N . TYR B 1 68 ? 20.450 -14.681 -25.547 1.00 23.72 66 TYR B N 1
ATOM 4092 C CA . TYR B 1 68 ? 20.303 -16.096 -25.213 1.00 24.31 66 TYR B CA 1
ATOM 4093 C C . TYR B 1 68 ? 20.059 -16.275 -23.716 1.00 28.74 66 TYR B C 1
ATOM 4094 O O . TYR B 1 68 ? 20.800 -15.738 -22.905 1.00 29.88 66 TYR B O 1
ATOM 4103 N N . SER B 1 69 ? 19.024 -17.055 -23.352 1.00 25.80 67 SER B N 1
ATOM 4104 C CA . SER B 1 69 ? 18.676 -17.213 -21.940 1.00 26.72 67 SER B CA 1
ATOM 4105 C C . SER B 1 69 ? 18.072 -18.588 -21.659 1.00 29.81 67 SER B C 1
ATOM 4106 O O . SER B 1 69 ? 17.397 -18.750 -20.640 1.00 31.46 67 SER B O 1
ATOM 4109 N N . ARG B 1 70 ? 18.360 -19.601 -22.484 1.00 30.66 68 ARG B N 1
ATOM 4110 C CA . ARG B 1 70 ? 17.845 -20.958 -22.301 1.00 28.39 68 ARG B CA 1
ATOM 4111 C C . ARG B 1 70 ? 16.320 -21.020 -22.311 1.00 33.30 68 ARG B C 1
ATOM 4112 O O . ARG B 1 70 ? 15.724 -21.803 -21.559 1.00 34.69 68 ARG B O 1
ATOM 4120 N N . LYS B 1 71 ? 15.688 -20.203 -23.151 1.00 29.71 69 LYS B N 1
ATOM 4121 C CA . LYS B 1 71 ? 14.238 -20.242 -23.276 1.00 29.49 69 LYS B CA 1
ATOM 4122 C C . LYS B 1 71 ? 13.795 -21.606 -23.766 1.00 35.19 69 LYS B C 1
ATOM 4123 O O . LYS B 1 71 ? 14.453 -22.224 -24.618 1.00 30.03 69 LYS B O 1
ATOM 4129 N N . ASN B 1 72 ? 12.643 -22.043 -23.273 1.00 30.46 70 ASN B N 1
ATOM 4130 C CA . ASN B 1 72 ? 12.051 -23.301 -23.692 1.00 32.86 70 ASN B CA 1
ATOM 4131 C C . ASN B 1 72 ? 11.107 -23.038 -24.862 1.00 33.13 70 ASN B C 1
ATOM 4132 O O . ASN B 1 72 ? 10.134 -22.290 -24.734 1.00 31.42 70 ASN B O 1
ATOM 4137 N N . ILE B 1 73 ? 11.417 -23.599 -26.012 1.00 28.34 71 ILE B N 1
ATOM 4138 C CA . ILE B 1 73 ? 10.658 -23.334 -27.232 1.00 26.45 71 ILE B CA 1
ATOM 4139 C C . ILE B 1 73 ? 9.625 -24.429 -27.455 1.00 27.37 71 ILE B C 1
ATOM 4140 O O . ILE B 1 73 ? 9.908 -25.608 -27.245 1.00 31.15 71 ILE B O 1
ATOM 4145 N N . GLN B 1 74 ? 8.440 -24.044 -27.953 1.00 28.36 72 GLN B N 1
ATOM 4146 C CA . GLN B 1 74 ? 7.369 -24.994 -28.228 1.00 32.20 72 GLN B CA 1
ATOM 4147 C C . GLN B 1 74 ? 6.973 -25.071 -29.693 1.00 32.25 72 GLN B C 1
ATOM 4148 O O . GLN B 1 74 ? 6.419 -26.092 -30.118 1.00 32.20 72 GLN B O 1
ATOM 4154 N N . LYS B 1 75 ? 7.244 -24.044 -30.468 1.00 23.86 73 LYS B N 1
ATOM 4155 C CA . LYS B 1 75 ? 6.833 -24.070 -31.859 1.00 23.08 73 LYS B CA 1
ATOM 4156 C C . LYS B 1 75 ? 7.575 -22.977 -32.617 1.00 22.00 73 LYS B C 1
ATOM 4157 O O . LYS B 1 75 ? 8.090 -22.026 -32.021 1.00 23.61 73 LYS B O 1
ATOM 4163 N N . ILE B 1 76 ? 7.623 -23.125 -33.942 1.00 21.60 74 ILE B N 1
ATOM 4164 C CA . ILE B 1 76 ? 8.343 -22.212 -34.818 1.00 20.70 74 ILE B CA 1
ATOM 4165 C C . ILE B 1 76 ? 7.414 -21.836 -35.939 1.00 21.52 74 ILE B C 1
ATOM 4166 O O . ILE B 1 76 ? 6.922 -22.713 -36.644 1.00 22.34 74 ILE B O 1
ATOM 4171 N N . GLU B 1 77 ? 7.158 -20.548 -36.089 1.00 22.83 75 GLU B N 1
ATOM 4172 C CA . GLU B 1 77 ? 6.561 -20.003 -37.290 1.00 20.63 75 GLU B CA 1
ATOM 4173 C C . GLU B 1 77 ? 7.642 -19.514 -38.226 1.00 18.25 75 GLU B C 1
ATOM 4174 O O . GLU B 1 77 ? 8.692 -19.022 -37.800 1.00 19.48 75 GLU B O 1
ATOM 4180 N N . PHE B 1 78 ? 7.356 -19.602 -39.524 1.00 18.07 76 PHE B N 1
ATOM 4181 C CA . PHE B 1 78 ? 8.371 -19.257 -40.498 1.00 18.79 76 PHE B CA 1
ATOM 4182 C C . PHE B 1 78 ? 8.756 -17.783 -40.425 1.00 20.33 76 PHE B C 1
ATOM 4183 O O . PHE B 1 78 ? 9.936 -17.435 -40.420 1.00 21.60 76 PHE B O 1
ATOM 4191 N N . MET B 1 79 ? 7.773 -16.902 -40.400 1.00 17.61 77 MET B N 1
ATOM 4192 C CA . MET B 1 79 ? 8.028 -15.459 -40.471 1.00 21.73 77 MET B CA 1
ATOM 4193 C C . MET B 1 79 ? 6.910 -14.732 -39.743 1.00 22.94 77 MET B C 1
ATOM 4194 O O . MET B 1 79 ? 6.023 -14.140 -40.368 1.00 25.59 77 MET B O 1
ATOM 4199 N N . PRO B 1 80 ? 6.913 -14.780 -38.443 1.00 19.59 78 PRO B N 1
ATOM 4200 C CA . PRO B 1 80 ? 5.876 -14.096 -37.675 1.00 22.09 78 PRO B CA 1
ATOM 4201 C C . PRO B 1 80 ? 6.126 -12.589 -37.781 1.00 20.38 78 PRO B C 1
ATOM 4202 O O . PRO B 1 80 ? 7.185 -12.116 -37.321 1.00 18.68 78 PRO B O 1
ATOM 4206 N N . VAL B 1 81 ? 5.196 -11.861 -38.441 1.00 19.33 79 VAL B N 1
ATOM 4207 C CA . VAL B 1 81 ? 5.523 -10.469 -38.776 1.00 19.62 79 VAL B CA 1
ATOM 4208 C C . VAL B 1 81 ? 5.630 -9.587 -37.532 1.00 18.80 79 VAL B C 1
ATOM 4209 O O . VAL B 1 81 ? 6.374 -8.610 -37.537 1.00 18.61 79 VAL B O 1
ATOM 4213 N N . ASN B 1 82 ? 5.040 -9.986 -36.424 1.00 21.48 80 ASN B N 1
ATOM 4214 C CA . ASN B 1 82 ? 5.254 -9.187 -35.220 1.00 28.20 80 ASN B CA 1
ATOM 4215 C C . ASN B 1 82 ? 6.720 -9.217 -34.731 1.00 33.49 80 ASN B C 1
ATOM 4216 O O . ASN B 1 82 ? 7.190 -8.249 -34.077 1.00 28.65 80 ASN B O 1
ATOM 4221 N N . ARG B 1 83 ? 7.482 -10.284 -35.075 1.00 19.27 81 ARG B N 1
ATOM 4222 C CA . ARG B 1 83 ? 8.881 -10.346 -34.651 1.00 25.12 81 ARG B CA 1
ATOM 4223 C C . ARG B 1 83 ? 9.823 -9.517 -35.517 1.00 18.05 81 ARG B C 1
ATOM 4224 O O . ARG B 1 83 ? 11.012 -9.350 -35.179 1.00 24.36 81 ARG B O 1
ATOM 4232 N N . LEU B 1 84 ? 9.330 -8.946 -36.654 1.00 17.64 82 LEU B N 1
ATOM 4233 C CA . LEU B 1 84 ? 10.234 -8.259 -37.556 1.00 17.39 82 LEU B CA 1
ATOM 4234 C C . LEU B 1 84 ? 10.431 -6.792 -37.207 1.00 18.27 82 LEU B C 1
ATOM 4235 O O . LEU B 1 84 ? 11.323 -6.141 -37.777 1.00 21.24 82 LEU B O 1
ATOM 4240 N N . ILE B 1 85 ? 9.666 -6.254 -36.237 1.00 17.22 83 ILE B N 1
ATOM 4241 C CA . ILE B 1 85 ? 9.867 -4.875 -35.816 1.00 15.71 83 ILE B CA 1
ATOM 4242 C C . ILE B 1 85 ? 10.086 -4.871 -34.331 1.00 18.76 83 ILE B C 1
ATOM 4243 O O . ILE B 1 85 ? 9.423 -5.622 -33.620 1.00 21.26 83 ILE B O 1
ATOM 4248 N N . SER B 1 86 ? 11.042 -4.067 -33.889 1.00 17.01 84 SER B N 1
ATOM 4249 C CA . SER B 1 86 ? 11.419 -3.972 -32.478 1.00 19.98 84 SER B CA 1
ATOM 4250 C C . SER B 1 86 ? 10.735 -2.797 -31.799 1.00 19.59 84 SER B C 1
ATOM 4251 O O . SER B 1 86 ? 10.337 -1.806 -32.430 1.00 19.43 84 SER B O 1
ATOM 4254 N N . GLN B 1 87 ? 10.675 -2.874 -30.453 1.00 21.82 85 GLN B N 1
ATOM 4255 C CA . GLN B 1 87 ? 10.169 -1.750 -29.704 1.00 21.61 85 GLN B CA 1
ATOM 4256 C C . GLN B 1 87 ? 10.994 -0.503 -29.952 1.00 21.24 85 GLN B C 1
ATOM 4257 O O . GLN B 1 87 ? 10.447 0.598 -30.011 1.00 21.27 85 GLN B O 1
ATOM 4263 N N . SER B 1 88 ? 12.320 -0.637 -30.117 1.00 19.14 86 SER B N 1
ATOM 4264 C CA . SER B 1 88 ? 13.116 0.549 -30.378 1.00 19.22 86 SER B CA 1
ATOM 4265 C C . SER B 1 88 ? 12.692 1.208 -31.690 1.00 20.46 86 SER B C 1
ATOM 4266 O O . SER B 1 88 ? 12.647 2.444 -31.785 1.00 20.87 86 SER B O 1
ATOM 4269 N N . GLU B 1 89 ? 12.419 0.400 -32.702 1.00 20.98 87 GLU B N 1
ATOM 4270 C CA . GLU B 1 89 ? 11.973 0.932 -33.978 1.00 17.62 87 GLU B CA 1
ATOM 4271 C C . GLU B 1 89 ? 10.633 1.642 -33.787 1.00 18.09 87 GLU B C 1
ATOM 4272 O O . GLU B 1 89 ? 10.462 2.776 -34.253 1.00 19.50 87 GLU B O 1
ATOM 4278 N N . ILE B 1 90 ? 9.701 0.972 -33.106 1.00 19.02 88 ILE B N 1
ATOM 4279 C CA . ILE B 1 90 ? 8.371 1.569 -32.887 1.00 16.37 88 ILE B CA 1
ATOM 4280 C C . ILE B 1 90 ? 8.514 2.921 -32.203 1.00 19.38 88 ILE B C 1
ATOM 4281 O O . ILE B 1 90 ? 7.906 3.916 -32.612 1.00 19.66 88 ILE B O 1
ATOM 4286 N N . ASP B 1 91 ? 9.318 2.992 -31.124 1.00 21.92 89 ASP B N 1
ATOM 4287 C CA . ASP B 1 91 ? 9.498 4.269 -30.419 1.00 22.31 89 ASP B CA 1
ATOM 4288 C C . ASP B 1 91 ? 10.030 5.362 -31.335 1.00 21.67 89 ASP B C 1
ATOM 4289 O O . ASP B 1 91 ? 9.557 6.510 -31.301 1.00 21.89 89 ASP B O 1
ATOM 4294 N N . GLY B 1 92 ? 11.013 5.024 -32.159 1.00 20.44 90 GLY B N 1
ATOM 4295 C CA . GLY B 1 92 ? 11.554 5.987 -33.109 1.00 20.15 90 GLY B CA 1
ATOM 4296 C C . GLY B 1 92 ? 10.521 6.402 -34.155 1.00 18.29 90 GLY B C 1
ATOM 4297 O O . GLY B 1 92 ? 10.496 7.557 -34.568 1.00 20.52 90 GLY B O 1
ATOM 4298 N N . ILE B 1 93 ? 9.717 5.456 -34.618 1.00 18.20 91 ILE B N 1
ATOM 4299 C CA . ILE B 1 93 ? 8.696 5.765 -35.623 1.00 17.63 91 ILE B CA 1
ATOM 4300 C C . ILE B 1 93 ? 7.671 6.726 -35.044 1.00 19.84 91 ILE B C 1
ATOM 4301 O O . ILE B 1 93 ? 7.303 7.710 -35.699 1.00 21.22 91 ILE B O 1
ATOM 4306 N N . ILE B 1 94 ? 7.212 6.470 -33.808 1.00 19.04 92 ILE B N 1
ATOM 4307 C CA . ILE B 1 94 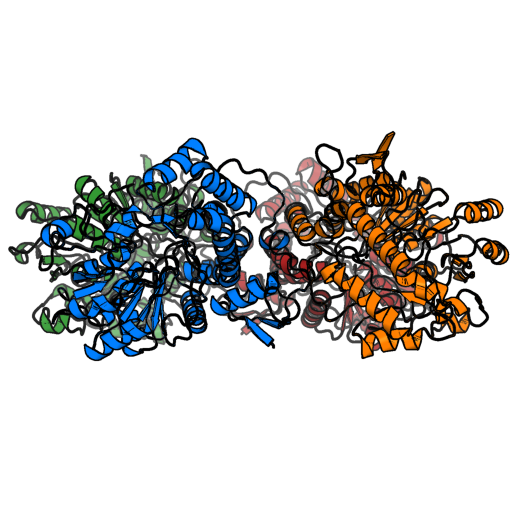? 6.229 7.372 -33.190 1.00 19.82 92 ILE B CA 1
ATOM 4308 C C . ILE B 1 94 ? 6.845 8.755 -33.051 1.00 23.21 92 ILE B C 1
ATOM 4309 O O . ILE B 1 94 ? 6.189 9.780 -33.307 1.00 21.65 92 ILE B O 1
ATOM 4314 N N . GLY B 1 95 ? 8.133 8.823 -32.651 1.00 19.82 93 GLY B N 1
ATOM 4315 C CA . GLY B 1 95 ? 8.806 10.117 -32.542 1.00 23.75 93 GLY B CA 1
ATOM 4316 C C . GLY B 1 95 ? 8.878 10.883 -33.852 1.00 22.23 93 GLY B C 1
ATOM 4317 O O . GLY B 1 95 ? 8.582 12.089 -33.899 1.00 25.29 93 GLY B O 1
ATOM 4318 N N . THR B 1 96 ? 9.207 10.202 -34.937 1.00 18.86 94 THR B N 1
ATOM 4319 C CA . THR B 1 96 ? 9.307 10.938 -36.198 1.00 23.47 94 THR B CA 1
ATOM 4320 C C . THR B 1 96 ? 7.928 11.293 -36.722 1.00 26.57 94 THR B C 1
ATOM 4321 O O . THR B 1 96 ? 7.758 12.374 -37.283 1.00 27.26 94 THR B O 1
ATOM 4325 N N . LEU B 1 97 ? 6.939 10.415 -36.543 1.00 19.31 95 LEU B N 1
ATOM 4326 C CA . LEU B 1 97 ? 5.610 10.776 -37.045 1.00 20.97 95 LEU B CA 1
ATOM 4327 C C . LEU B 1 97 ? 4.992 11.942 -36.267 1.00 25.42 95 LEU B C 1
ATOM 4328 O O . LEU B 1 97 ? 4.185 12.697 -36.834 1.00 23.55 95 LEU B O 1
ATOM 4333 N N . LYS B 1 98 ? 5.384 12.158 -35.001 1.00 20.76 96 LYS B N 1
ATOM 4334 C CA . LYS B 1 98 ? 4.951 13.366 -34.316 1.00 22.28 96 LYS B CA 1
ATOM 4335 C C . LYS B 1 98 ? 5.528 14.610 -34.981 1.00 20.97 96 LYS B C 1
ATOM 4336 O O . LYS B 1 98 ? 4.943 15.679 -34.845 1.00 25.29 96 LYS B O 1
ATOM 4342 N N . GLU B 1 99 ? 6.635 14.478 -35.759 1.00 23.64 97 GLU B N 1
ATOM 4343 C CA . GLU B 1 99 ? 7.100 15.667 -36.462 1.00 25.57 97 GLU B CA 1
ATOM 4344 C C . GLU B 1 99 ? 6.516 15.764 -37.870 1.00 23.50 97 GLU B C 1
ATOM 4345 O O . GLU B 1 99 ? 6.323 16.862 -38.389 1.00 26.44 97 GLU B O 1
ATOM 4351 N N . VAL B 1 100 ? 6.278 14.637 -38.510 1.00 21.26 98 VAL B N 1
ATOM 4352 C CA . VAL B 1 100 ? 5.788 14.668 -39.892 1.00 21.26 98 VAL B CA 1
ATOM 4353 C C . VAL B 1 100 ? 4.319 15.042 -39.909 1.00 24.70 98 VAL B C 1
ATOM 4354 O O . VAL B 1 100 ? 3.891 15.852 -40.734 1.00 19.56 98 VAL B O 1
ATOM 4358 N N . LEU B 1 101 ? 3.534 14.461 -39.001 1.00 18.96 99 LEU B N 1
ATOM 4359 C CA . LEU B 1 101 ? 2.085 14.636 -39.134 1.00 21.37 99 LEU B CA 1
ATOM 4360 C C . LEU B 1 101 ? 1.683 16.099 -39.125 1.00 19.57 99 LEU B C 1
ATOM 4361 O O . LEU B 1 101 ? 0.861 16.467 -39.991 1.00 20.55 99 LEU B O 1
ATOM 4366 N N . PRO B 1 102 ? 2.188 16.984 -38.252 1.00 19.24 100 PRO B N 1
ATOM 4367 C CA . PRO B 1 102 ? 1.698 18.363 -38.291 1.00 19.55 100 PRO B CA 1
ATOM 4368 C C . PRO B 1 102 ? 2.092 19.137 -39.539 1.00 20.98 100 PRO B C 1
ATOM 4369 O O . PRO B 1 102 ? 1.463 20.182 -39.771 1.00 22.00 100 PRO B O 1
ATOM 4373 N N . THR B 1 103 ? 3.066 18.670 -40.352 1.00 19.57 101 THR B N 1
ATOM 4374 C CA . THR B 1 103 ? 3.402 19.378 -41.592 1.00 19.11 101 THR B CA 1
ATOM 4375 C C . THR B 1 103 ? 2.317 19.207 -42.654 1.00 19.24 101 THR B C 1
ATOM 4376 O O . THR B 1 103 ? 2.229 20.045 -43.547 1.00 19.02 101 THR B O 1
ATOM 4380 N N . GLY B 1 104 ? 1.467 18.171 -42.532 1.00 18.10 102 GLY B N 1
ATOM 4381 C CA . GLY B 1 104 ? 0.523 17.780 -43.554 1.00 17.68 102 GLY B CA 1
ATOM 4382 C C . GLY B 1 104 ? 1.129 17.375 -44.882 1.00 17.20 102 GLY B C 1
ATOM 4383 O O . GLY B 1 104 ? 0.409 17.231 -45.879 1.00 17.01 102 GLY B O 1
ATOM 4384 N N . GLN B 1 105 ? 2.448 17.163 -44.920 1.00 18.29 103 GLN B N 1
ATOM 4385 C CA . GLN B 1 105 ? 3.118 16.750 -46.167 1.00 18.73 103 GLN B CA 1
ATOM 4386 C C . GLN B 1 105 ? 3.107 15.244 -46.282 1.00 15.95 103 GLN B C 1
ATOM 4387 O O . GLN B 1 105 ? 3.901 14.573 -45.646 1.00 19.84 103 GLN B O 1
ATOM 4393 N N . PHE B 1 106 ? 2.114 14.738 -47.032 1.00 17.37 104 PHE B N 1
ATOM 4394 C CA . PHE B 1 106 ? 1.873 13.313 -47.112 1.00 20.68 104 PHE B CA 1
ATOM 4395 C C . PHE B 1 106 ? 2.022 12.756 -48.524 1.00 15.76 104 PHE B C 1
ATOM 4396 O O . PHE B 1 106 ? 1.730 11.584 -48.747 1.00 21.19 104 PHE B O 1
ATOM 4404 N N . THR B 1 107 ? 2.426 13.565 -49.470 1.00 19.46 105 THR B N 1
ATOM 4405 C CA . THR B 1 107 ? 2.697 13.019 -50.779 1.00 25.88 105 THR B CA 1
ATOM 4406 C C . THR B 1 107 ? 4.206 13.181 -50.975 1.00 18.90 105 THR B C 1
ATOM 4407 O O . THR B 1 107 ? 5.003 12.388 -50.390 1.00 17.36 105 THR B O 1
ATOM 4411 N N . SER B 1 108 ? 4.638 14.153 -51.728 1.00 24.25 106 SER B N 1
ATOM 4412 C CA . SER B 1 108 ? 6.033 14.500 -51.755 1.00 27.47 106 SER B CA 1
ATOM 4413 C C . SER B 1 108 ? 6.401 15.154 -50.439 1.00 25.58 106 SER B C 1
ATOM 4414 O O . SER B 1 108 ? 5.542 15.572 -49.652 1.00 26.66 106 SER B O 1
ATOM 4417 N N . GLY B 1 109 ? 7.680 15.194 -50.159 1.00 23.48 107 GLY B N 1
ATOM 4418 C CA . GLY B 1 109 ? 8.086 16.011 -49.053 1.00 20.25 107 GLY B CA 1
ATOM 4419 C C . GLY B 1 109 ? 9.538 15.764 -48.768 1.00 19.07 107 GLY B C 1
ATOM 4420 O O . GLY B 1 109 ? 10.206 14.978 -49.451 1.00 19.68 107 GLY B O 1
ATOM 4421 N N . PRO B 1 110 ? 10.051 16.409 -47.730 1.00 19.07 108 PRO B N 1
ATOM 4422 C CA . PRO B 1 110 ? 11.499 16.408 -47.521 1.00 20.55 108 PRO B CA 1
ATOM 4423 C C . PRO B 1 110 ? 12.044 15.089 -47.036 1.00 19.48 108 PRO B C 1
ATOM 4424 O O . PRO B 1 110 ? 13.254 14.825 -47.215 1.00 21.94 108 PRO B O 1
ATOM 4428 N N . PHE B 1 111 ? 11.219 14.224 -46.424 1.00 17.83 109 PHE B N 1
ATOM 4429 C CA . PHE B 1 111 ? 11.756 12.939 -46.021 1.00 16.30 109 PHE B CA 1
ATOM 4430 C C . PHE B 1 111 ? 11.972 12.043 -47.224 1.00 18.52 109 PHE B C 1
ATOM 4431 O O . PHE B 1 111 ? 12.942 11.271 -47.223 1.00 17.13 109 PHE B O 1
ATOM 4439 N N . SER B 1 112 ? 11.104 12.101 -48.250 1.00 16.20 110 SER B N 1
ATOM 4440 C CA . SER B 1 112 ? 11.378 11.356 -49.483 1.00 15.45 110 SER B CA 1
ATOM 4441 C C . SER B 1 112 ? 12.753 11.703 -50.027 1.00 16.02 110 SER B C 1
ATOM 4442 O O . SER B 1 112 ? 13.539 10.814 -50.411 1.00 17.02 110 SER B O 1
ATOM 4445 N N . LYS B 1 113 ? 13.046 12.997 -50.125 1.00 16.67 111 LYS B N 1
ATOM 4446 C CA . LYS B 1 113 ? 14.315 13.422 -50.705 1.00 19.54 111 LYS B CA 1
ATOM 4447 C C . LYS B 1 113 ? 15.461 12.957 -49.841 1.00 19.00 111 LYS B C 1
ATOM 4448 O O . LYS B 1 113 ? 16.493 12.544 -50.367 1.00 18.32 111 LYS B O 1
ATOM 4454 N N . LYS B 1 114 ? 15.306 13.047 -48.511 1.00 17.38 112 LYS B N 1
ATOM 4455 C CA . LYS B 1 114 ? 16.404 12.595 -47.645 1.00 17.58 112 LYS B CA 1
ATOM 4456 C C . LYS B 1 114 ? 16.654 11.098 -47.794 1.00 17.31 112 LYS B C 1
ATOM 4457 O O . LYS B 1 114 ? 17.805 10.658 -47.839 1.00 17.35 112 LYS B O 1
ATOM 4463 N N . LEU B 1 115 ? 15.578 10.298 -47.892 1.00 17.73 113 LEU B N 1
ATOM 4464 C CA . LEU B 1 115 ? 15.808 8.858 -48.048 1.00 16.65 113 LEU B CA 1
ATOM 4465 C C . LEU B 1 115 ? 16.458 8.545 -49.384 1.00 16.68 113 LEU B C 1
ATOM 4466 O O . LEU B 1 115 ? 17.337 7.635 -49.463 1.00 16.19 113 LEU B O 1
ATOM 4471 N N . GLU B 1 116 ? 16.067 9.286 -50.438 1.00 16.32 114 GLU B N 1
ATOM 4472 C CA . GLU B 1 116 ? 16.750 9.081 -51.731 1.00 16.73 114 GLU B CA 1
ATOM 4473 C C . GLU B 1 116 ? 18.250 9.355 -51.626 1.00 17.46 114 GLU B C 1
ATOM 4474 O O . GLU B 1 116 ? 19.065 8.625 -52.210 1.00 17.98 114 GLU B O 1
ATOM 4480 N N . GLU B 1 117 ? 18.637 10.394 -50.866 1.00 17.90 115 GLU B N 1
ATOM 4481 C CA . GLU B 1 117 ? 20.052 10.726 -50.662 1.00 18.70 115 GLU B CA 1
ATOM 4482 C C . GLU B 1 117 ? 20.761 9.610 -49.899 1.00 18.54 115 GLU B C 1
ATOM 4483 O O . GLU B 1 117 ? 21.881 9.218 -50.227 1.00 19.05 115 GLU B O 1
ATOM 4489 N N . VAL B 1 118 ? 20.124 9.119 -48.827 1.00 17.92 116 VAL B N 1
ATOM 4490 C CA . VAL B 1 118 ? 20.720 8.077 -47.999 1.00 17.80 116 VAL B CA 1
ATOM 4491 C C . VAL B 1 118 ? 20.930 6.822 -48.825 1.00 17.64 116 VAL B C 1
ATOM 4492 O O . VAL B 1 118 ? 21.966 6.160 -48.715 1.00 17.92 116 VAL B O 1
ATOM 4496 N N . ILE B 1 119 ? 19.910 6.450 -49.608 1.00 17.21 117 ILE B N 1
ATOM 4497 C CA . ILE B 1 119 ? 20.014 5.248 -50.440 1.00 16.90 117 ILE B CA 1
ATOM 4498 C C . ILE B 1 119 ? 21.056 5.439 -51.524 1.00 18.75 117 ILE B C 1
ATOM 4499 O O . ILE B 1 119 ? 21.840 4.511 -51.816 1.00 17.93 117 ILE B O 1
ATOM 4504 N N . GLY B 1 120 ? 21.096 6.619 -52.155 1.00 18.12 118 GLY B N 1
ATOM 4505 C CA . GLY B 1 120 ? 22.164 6.861 -53.131 1.00 19.01 118 GLY B CA 1
ATOM 4506 C C . GLY B 1 120 ? 23.545 6.736 -52.527 1.00 21.95 118 GLY B C 1
ATOM 4507 O O . GLY B 1 120 ? 24.437 6.199 -53.151 1.00 20.19 118 GLY B O 1
ATOM 4508 N N . ASP B 1 121 ? 23.754 7.276 -51.335 1.00 19.67 119 ASP B N 1
ATOM 4509 C CA . ASP B 1 121 ? 25.086 7.140 -50.773 1.00 20.73 119 ASP B CA 1
ATOM 4510 C C . ASP B 1 121 ? 25.400 5.682 -50.460 1.00 21.98 119 ASP B C 1
ATOM 4511 O O . ASP B 1 121 ? 26.546 5.216 -50.666 1.00 22.68 119 ASP B O 1
ATOM 4516 N N . TYR B 1 122 ? 24.421 4.960 -49.890 1.00 19.18 120 TYR B N 1
ATOM 4517 C CA . TYR B 1 122 ? 24.627 3.562 -49.520 1.00 19.25 120 TYR B CA 1
ATOM 4518 C C . TYR B 1 122 ? 24.879 2.680 -50.731 1.00 25.47 120 TYR B C 1
ATOM 4519 O O . TYR B 1 122 ? 25.695 1.742 -50.681 1.00 25.55 120 TYR B O 1
ATOM 4528 N N . LEU B 1 123 ? 24.219 2.986 -51.853 1.00 21.82 121 LEU B N 1
ATOM 4529 C CA . LEU B 1 123 ? 24.415 2.203 -53.070 1.00 22.08 121 LEU B CA 1
ATOM 4530 C C . LEU B 1 123 ? 25.569 2.737 -53.928 1.00 24.39 121 LEU B C 1
ATOM 4531 O O . LEU B 1 123 ? 25.948 2.092 -54.919 1.00 25.52 121 LEU B O 1
ATOM 4536 N N . ASN B 1 124 ? 26.129 3.880 -53.588 1.00 21.92 122 ASN B N 1
ATOM 4537 C CA . ASN B 1 124 ? 27.163 4.511 -54.437 1.00 20.21 122 ASN B CA 1
ATOM 4538 C C . ASN B 1 124 ? 26.630 4.781 -55.836 1.00 21.97 122 ASN B C 1
ATOM 4539 O O . ASN B 1 124 ? 27.240 4.453 -56.816 1.00 24.54 122 ASN B O 1
ATOM 4544 N N . LYS B 1 125 ? 25.446 5.355 -55.887 1.00 18.18 123 LYS B N 1
ATOM 4545 C CA . LYS B 1 125 ? 24.828 5.693 -57.155 1.00 23.02 123 LYS B CA 1
ATOM 4546 C C . LYS B 1 125 ? 24.320 7.117 -57.154 1.00 16.59 123 LYS B C 1
ATOM 4547 O O . LYS B 1 125 ? 24.001 7.640 -56.143 1.00 20.68 123 LYS B O 1
ATOM 4553 N N . LYS B 1 126 ? 24.293 7.731 -58.329 1.00 17.83 124 LYS B N 1
ATOM 4554 C CA . LYS B 1 126 ? 23.962 9.136 -58.400 1.00 18.78 124 LYS B CA 1
ATOM 4555 C C . LYS B 1 126 ? 22.516 9.537 -58.301 1.00 18.60 124 LYS B C 1
ATOM 4556 O O . LYS B 1 126 ? 22.207 10.559 -57.786 1.00 21.32 124 LYS B O 1
ATOM 4562 N N . TYR B 1 127 ? 21.663 8.690 -58.792 1.00 18.53 125 TYR B N 1
ATOM 4563 C CA . TYR B 1 127 ? 20.250 9.095 -58.891 1.00 15.55 125 TYR B CA 1
ATOM 4564 C C . TYR B 1 127 ? 19.361 8.053 -58.217 1.00 16.79 125 TYR B C 1
ATOM 4565 O O . TYR B 1 127 ? 19.492 6.845 -58.468 1.00 17.79 125 TYR B O 1
ATOM 4574 N N . VAL B 1 128 ? 18.407 8.503 -57.393 1.00 16.11 126 VAL B N 1
ATOM 4575 C CA . VAL B 1 128 ? 17.500 7.569 -56.735 1.00 13.68 126 VAL B CA 1
ATOM 4576 C C . VAL B 1 128 ? 16.115 8.162 -56.851 1.00 16.20 126 VAL B C 1
ATOM 4577 O O . VAL B 1 128 ? 15.927 9.331 -56.503 1.00 18.77 126 VAL B O 1
ATOM 4581 N N . ILE B 1 129 ? 15.159 7.365 -57.292 1.00 14.33 127 ILE B N 1
ATOM 4582 C CA . ILE B 1 129 ? 13.737 7.758 -57.310 1.00 14.04 127 ILE B CA 1
ATOM 4583 C C . ILE B 1 129 ? 13.069 6.797 -56.346 1.00 18.40 127 ILE B C 1
ATOM 4584 O O . ILE B 1 129 ? 12.995 5.583 -56.616 1.00 15.55 127 ILE B O 1
ATOM 4589 N N . ALA B 1 130 ? 12.649 7.300 -55.174 1.00 15.08 128 ALA B N 1
ATOM 4590 C CA . ALA B 1 130 ? 11.940 6.424 -54.243 1.00 13.51 128 ALA B CA 1
ATOM 4591 C C . ALA B 1 130 ? 10.483 6.256 -54.652 1.00 14.39 128 ALA B C 1
ATOM 4592 O O . ALA B 1 130 ? 9.829 7.254 -54.985 1.00 13.59 128 ALA B O 1
ATOM 4594 N N . THR B 1 131 ? 9.994 5.018 -54.728 1.00 12.94 129 THR B N 1
ATOM 4595 C CA . THR B 1 131 ? 8.725 4.659 -55.358 1.00 13.81 129 THR B CA 1
ATOM 4596 C C . THR B 1 131 ? 7.783 4.081 -54.327 1.00 11.01 129 THR B C 1
ATOM 4597 O O . THR B 1 131 ? 8.158 3.877 -53.139 1.00 12.08 129 THR B O 1
ATOM 4601 N N . SER B 1 132 ? 6.541 3.853 -54.754 1.00 12.03 130 SER B N 1
ATOM 4602 C CA . SER B 1 132 ? 5.529 3.290 -53.888 1.00 12.32 130 SER B CA 1
ATOM 4603 C C . SER B 1 132 ? 5.631 1.792 -53.689 1.00 12.42 130 SER B C 1
ATOM 4604 O O . SER B 1 132 ? 4.868 1.209 -52.882 1.00 13.26 130 SER B O 1
ATOM 4607 N N . SER B 1 133 ? 6.492 1.111 -54.463 1.00 12.31 131 SER B N 1
ATOM 4608 C CA . SER B 1 133 ? 6.733 -0.308 -54.297 1.00 13.58 131 SER B CA 1
ATOM 4609 C C . SER B 1 133 ? 7.893 -0.692 -55.214 1.00 13.08 131 SER B C 1
ATOM 4610 O O . SER B 1 133 ? 8.256 0.051 -56.132 1.00 11.95 131 SER B O 1
ATOM 4613 N N . GLY B 1 134 ? 8.468 -1.874 -54.936 1.00 11.61 132 GLY B N 1
ATOM 4614 C CA . GLY B 1 134 ? 9.446 -2.433 -55.864 1.00 11.45 132 GLY B CA 1
ATOM 4615 C C . GLY B 1 134 ? 8.805 -2.791 -57.192 1.00 11.85 132 GLY B C 1
ATOM 4616 O O . GLY B 1 134 ? 9.445 -2.611 -58.245 1.00 13.99 132 GLY B O 1
ATOM 4617 N N . THR B 1 135 ? 7.581 -3.335 -57.167 1.00 11.85 133 THR B N 1
ATOM 4618 C CA . THR B 1 135 ? 6.929 -3.657 -58.447 1.00 10.97 133 THR B CA 1
ATOM 4619 C C . THR B 1 135 ? 6.768 -2.398 -59.300 1.00 11.38 133 THR B C 1
ATOM 4620 O O . THR B 1 135 ? 7.055 -2.427 -60.505 1.00 13.17 133 THR B O 1
ATOM 4624 N N . ASP B 1 136 ? 6.340 -1.283 -58.682 1.00 14.53 134 ASP B N 1
ATOM 4625 C CA . ASP B 1 136 ? 6.189 -0.068 -59.459 1.00 14.63 134 ASP B CA 1
ATOM 4626 C C . ASP B 1 136 ? 7.519 0.465 -59.945 1.00 15.08 134 ASP B C 1
ATOM 4627 O O . ASP B 1 136 ? 7.620 0.988 -61.078 1.00 14.65 134 ASP B O 1
ATOM 4632 N N . ALA B 1 137 ? 8.577 0.326 -59.112 1.00 13.56 135 ALA B N 1
ATOM 4633 C CA . ALA B 1 137 ? 9.910 0.719 -59.567 1.00 13.56 135 ALA B CA 1
ATOM 4634 C C . ALA B 1 137 ? 10.329 -0.055 -60.813 1.00 12.77 135 ALA B C 1
ATOM 4635 O O . ALA B 1 137 ? 10.822 0.537 -61.775 1.00 14.57 135 ALA B O 1
ATOM 4637 N N . LEU B 1 138 ? 10.083 -1.350 -60.827 1.00 12.79 136 LEU B N 1
ATOM 4638 C CA . LEU B 1 138 ? 10.448 -2.153 -61.978 1.00 15.73 136 LEU B CA 1
ATOM 4639 C C . LEU B 1 138 ? 9.660 -1.753 -63.241 1.00 15.61 136 LEU B C 1
ATOM 4640 O O . LEU B 1 138 ? 10.225 -1.610 -64.289 1.00 14.87 136 LEU B O 1
ATOM 4645 N N . MET B 1 139 ? 8.361 -1.560 -63.096 1.00 13.15 137 MET B N 1
ATOM 4646 C CA . MET B 1 139 ? 7.538 -1.170 -64.229 1.00 14.71 137 MET B CA 1
ATOM 4647 C C . MET B 1 139 ? 8.035 0.155 -64.792 1.00 14.74 137 MET B C 1
ATOM 4648 O O . MET B 1 139 ? 8.155 0.288 -65.971 1.00 16.13 137 MET B O 1
ATOM 4653 N N . VAL B 1 140 ? 8.232 1.118 -63.906 1.00 14.98 138 VAL B N 1
ATOM 4654 C CA . VAL B 1 140 ? 8.690 2.438 -64.380 1.00 13.18 138 VAL B CA 1
ATOM 4655 C C . VAL B 1 140 ? 10.063 2.333 -65.068 1.00 15.34 138 VAL B C 1
ATOM 4656 O O . VAL B 1 140 ? 10.311 2.976 -66.103 1.00 16.91 138 VAL B O 1
ATOM 4660 N N . SER B 1 141 ? 10.963 1.528 -64.514 1.00 13.41 139 SER B N 1
ATOM 4661 C CA . SER B 1 141 ? 12.319 1.397 -65.087 1.00 13.49 139 SER B CA 1
ATOM 4662 C C . SER B 1 141 ? 12.262 0.734 -66.463 1.00 14.37 139 SER B C 1
ATOM 4663 O O . SER B 1 141 ? 12.996 1.128 -67.380 1.00 15.51 139 SER B O 1
ATOM 4666 N N . LEU B 1 142 ? 11.377 -0.270 -66.593 1.00 14.26 140 LEU B N 1
ATOM 4667 C CA . LEU B 1 142 ? 11.200 -0.902 -67.913 1.00 14.43 140 LEU B CA 1
ATOM 4668 C C . LEU B 1 142 ? 10.714 0.115 -68.928 1.00 16.45 140 LEU B C 1
ATOM 4669 O O . LEU B 1 142 ? 11.174 0.142 -70.087 1.00 16.30 140 LEU B O 1
ATOM 4674 N N . LEU B 1 143 ? 9.728 0.961 -68.534 1.00 14.67 141 LEU B N 1
ATOM 4675 C CA . LEU B 1 143 ? 9.307 1.979 -69.493 1.00 13.81 141 LEU B CA 1
ATOM 4676 C C . LEU B 1 143 ? 10.416 3.019 -69.785 1.00 14.52 141 LEU B C 1
ATOM 4677 O O . LEU B 1 143 ? 10.576 3.464 -70.944 1.00 17.30 141 LEU B O 1
ATOM 4682 N N . SER B 1 144 ? 11.236 3.335 -68.785 1.00 17.03 142 SER B N 1
ATOM 4683 C CA . SER B 1 144 ? 12.282 4.331 -69.004 1.00 18.29 142 SER B CA 1
ATOM 4684 C C . SER B 1 144 ? 13.317 3.883 -70.013 1.00 17.29 142 SER B C 1
ATOM 4685 O O . SER B 1 144 ? 13.840 4.721 -70.740 1.00 19.89 142 SER B O 1
ATOM 4688 N N . ILE B 1 145 ? 13.622 2.584 -70.090 1.00 18.34 143 ILE B N 1
ATOM 4689 C CA . ILE B 1 145 ? 14.571 2.153 -71.105 1.00 16.26 143 ILE B CA 1
ATOM 4690 C C . ILE B 1 145 ? 13.891 1.914 -72.436 1.00 18.15 143 ILE B C 1
ATOM 4691 O O . ILE B 1 145 ? 14.565 1.563 -73.404 1.00 20.51 143 ILE B O 1
ATOM 4696 N N . GLY B 1 146 ? 12.588 2.181 -72.558 1.00 19.72 144 GLY B N 1
ATOM 4697 C CA . GLY B 1 146 ? 11.982 2.157 -73.885 1.00 19.69 144 GLY B CA 1
ATOM 4698 C C . GLY B 1 146 ? 11.241 0.884 -74.225 1.00 18.57 144 GLY B C 1
ATOM 4699 O O . GLY B 1 146 ? 10.926 0.673 -75.417 1.00 22.79 144 GLY B O 1
ATOM 4700 N N . ILE B 1 147 ? 10.954 0.031 -73.241 1.00 18.68 145 ILE B N 1
ATOM 4701 C CA . ILE B 1 147 ? 10.235 -1.215 -73.505 1.00 22.20 145 ILE B CA 1
ATOM 4702 C C . ILE B 1 147 ? 8.866 -0.877 -74.072 1.00 24.41 145 ILE B C 1
ATOM 4703 O O . ILE B 1 147 ? 8.136 -0.055 -73.494 1.00 23.80 145 ILE B O 1
ATOM 4708 N N . GLN B 1 148 ? 8.532 -1.485 -75.202 1.00 21.50 146 GLN B N 1
ATOM 4709 C CA . GLN B 1 148 ? 7.281 -1.376 -75.943 1.00 24.46 146 GLN B CA 1
ATOM 4710 C C . GLN B 1 148 ? 6.546 -2.695 -75.870 1.00 22.74 146 GLN B C 1
ATOM 4711 O O . GLN B 1 148 ? 7.155 -3.745 -75.690 1.00 22.14 146 GLN B O 1
ATOM 4717 N N . PRO B 1 149 ? 5.229 -2.700 -76.037 1.00 22.04 147 PRO B N 1
ATOM 4718 C CA . PRO B 1 149 ? 4.519 -3.974 -76.092 1.00 22.91 147 PRO B CA 1
ATOM 4719 C C . PRO B 1 149 ? 5.117 -4.917 -77.129 1.00 21.61 147 PRO B C 1
ATOM 4720 O O . PRO B 1 149 ? 5.477 -4.534 -78.257 1.00 26.82 147 PRO B O 1
ATOM 4724 N N . GLY B 1 150 ? 5.279 -6.164 -76.711 1.00 20.62 148 GLY B N 1
ATOM 4725 C CA . GLY B 1 150 ? 5.846 -7.181 -77.533 1.00 22.35 148 GLY B CA 1
ATOM 4726 C C . GLY B 1 150 ? 7.350 -7.323 -77.419 1.00 19.23 148 GLY B C 1
ATOM 4727 O O . GLY B 1 150 ? 7.910 -8.312 -77.938 1.00 25.48 148 GLY B O 1
ATOM 4728 N N . ASP B 1 151 ? 8.046 -6.361 -76.803 1.00 18.91 149 ASP B N 1
ATOM 4729 C CA . ASP B 1 151 ? 9.486 -6.533 -76.580 1.00 20.35 149 ASP B CA 1
ATOM 4730 C C . ASP B 1 151 ? 9.710 -7.649 -75.586 1.00 19.57 149 ASP B C 1
ATOM 4731 O O . ASP B 1 151 ? 8.876 -7.896 -74.743 1.00 20.77 149 ASP B O 1
ATOM 4736 N N . GLU B 1 152 ? 10.868 -8.308 -75.685 1.00 17.29 150 GLU B N 1
ATOM 4737 C CA . GLU B 1 152 ? 11.176 -9.467 -74.843 1.00 19.65 150 GLU B CA 1
ATOM 4738 C C . GLU B 1 152 ? 12.167 -9.103 -73.748 1.00 17.97 150 GLU B C 1
ATOM 4739 O O . GLU B 1 152 ? 13.076 -8.288 -73.963 1.00 18.82 150 GLU B O 1
ATOM 4745 N N . VAL B 1 153 ? 11.946 -9.669 -72.561 1.00 16.47 151 VAL B N 1
ATOM 4746 C CA . VAL B 1 153 ? 12.796 -9.433 -71.382 1.00 14.92 151 VAL B CA 1
ATOM 4747 C C . VAL B 1 153 ? 13.199 -10.792 -70.840 1.00 15.53 151 VAL B C 1
ATOM 4748 O O . VAL B 1 153 ? 12.331 -11.598 -70.449 1.00 16.96 151 VAL B O 1
ATOM 4752 N N . ILE B 1 154 ? 14.517 -11.066 -70.835 1.00 16.61 152 ILE B N 1
ATOM 4753 C CA . ILE B 1 154 ? 15.027 -12.345 -70.370 1.00 15.21 152 ILE B CA 1
ATOM 4754 C C . ILE B 1 154 ? 15.135 -12.329 -68.849 1.00 16.50 152 ILE B C 1
ATOM 4755 O O . ILE B 1 154 ? 15.640 -11.364 -68.280 1.00 18.48 152 ILE B O 1
ATOM 4760 N N . MET B 1 155 ? 14.629 -13.375 -68.205 1.00 15.71 153 MET B N 1
ATOM 4761 C CA . MET B 1 155 ? 14.558 -13.405 -66.739 1.00 15.62 153 MET B CA 1
ATOM 4762 C C . MET B 1 155 ? 14.466 -14.873 -66.285 1.00 18.22 153 MET B C 1
ATOM 4763 O O . MET B 1 155 ? 14.102 -15.752 -67.065 1.00 17.91 153 MET B O 1
ATOM 4768 N N . PRO B 1 156 ? 14.752 -15.166 -65.023 1.00 16.01 154 PRO B N 1
ATOM 4769 C CA . PRO B 1 156 ? 14.531 -16.515 -64.501 1.00 17.67 154 PRO B CA 1
ATOM 4770 C C . PRO B 1 156 ? 13.058 -16.724 -64.214 1.00 18.86 154 PRO B C 1
ATOM 4771 O O . PRO B 1 156 ? 12.255 -15.784 -64.220 1.00 17.71 154 PRO B O 1
ATOM 4775 N N . ALA B 1 157 ? 12.707 -17.986 -63.988 1.00 17.16 155 ALA B N 1
ATOM 4776 C CA . ALA B 1 157 ? 11.330 -18.416 -63.772 1.00 16.57 155 ALA B CA 1
ATOM 4777 C C . ALA B 1 157 ? 11.077 -18.773 -62.331 1.00 15.34 155 ALA B C 1
ATOM 4778 O O . ALA B 1 157 ? 10.010 -19.315 -62.031 1.00 17.37 155 ALA B O 1
ATOM 4780 N N . ASN B 1 158 ? 11.984 -18.430 -61.418 1.00 13.87 156 ASN B N 1
ATOM 4781 C CA . ASN B 1 158 ? 11.847 -18.833 -60.022 1.00 13.45 156 ASN B CA 1
ATOM 4782 C C . ASN B 1 158 ? 11.796 -17.654 -59.066 1.00 15.10 156 ASN B C 1
ATOM 4783 O O . ASN B 1 158 ? 11.926 -17.852 -57.854 1.00 16.71 156 ASN B O 1
ATOM 4788 N N . SER B 1 159 ? 11.507 -16.454 -59.568 1.00 14.37 157 SER B N 1
ATOM 4789 C CA . SER B 1 159 ? 11.412 -15.264 -58.716 1.00 13.69 157 SER B CA 1
ATOM 4790 C C . SER B 1 159 ? 9.982 -15.086 -58.199 1.00 14.47 157 SER B C 1
ATOM 4791 O O . SER B 1 159 ? 9.047 -15.829 -58.555 1.00 15.68 157 SER B O 1
ATOM 4794 N N . PHE B 1 160 ? 9.843 -14.127 -57.277 1.00 12.57 158 PHE B N 1
ATOM 4795 C CA . PHE B 1 160 ? 8.502 -13.703 -56.883 1.00 12.90 158 PHE B CA 1
ATOM 4796 C C . PHE B 1 160 ? 7.773 -13.237 -58.121 1.00 11.89 158 PHE B C 1
ATOM 4797 O O . PHE B 1 160 ? 8.364 -12.702 -59.061 1.00 14.67 158 PHE B O 1
ATOM 4805 N N . ALA B 1 161 ? 6.434 -13.384 -58.092 1.00 12.09 159 ALA B N 1
ATOM 4806 C CA . ALA B 1 161 ? 5.673 -13.056 -59.306 1.00 15.47 159 ALA B CA 1
ATOM 4807 C C . ALA B 1 161 ? 5.791 -11.593 -59.737 1.00 13.35 159 ALA B C 1
ATOM 4808 O O . ALA B 1 161 ? 5.556 -11.287 -60.915 1.00 14.38 159 ALA B O 1
ATOM 4810 N N . ALA B 1 162 ? 6.144 -10.683 -58.815 1.00 12.80 160 ALA B N 1
ATOM 4811 C CA . ALA B 1 162 ? 6.290 -9.287 -59.206 1.00 16.00 160 ALA B CA 1
ATOM 4812 C C . ALA B 1 162 ? 7.269 -9.089 -60.353 1.00 14.35 160 ALA B C 1
ATOM 4813 O O . ALA B 1 162 ? 7.053 -8.216 -61.188 1.00 15.95 160 ALA B O 1
ATOM 4815 N N . THR B 1 163 ? 8.337 -9.894 -60.462 1.00 12.62 161 THR B N 1
ATOM 4816 C CA . THR B 1 163 ? 9.323 -9.683 -61.517 1.00 12.85 161 THR B CA 1
ATOM 4817 C C . THR B 1 163 ? 8.663 -9.843 -62.898 1.00 15.87 161 THR B C 1
ATOM 4818 O O . THR B 1 163 ? 8.723 -8.937 -63.742 1.00 16.68 161 THR B O 1
ATOM 4822 N N . GLU B 1 164 ? 7.949 -10.959 -63.107 1.00 13.92 162 GLU B N 1
ATOM 4823 C CA . GLU B 1 164 ? 7.288 -11.188 -64.393 1.00 14.32 162 GLU B CA 1
ATOM 4824 C C . GLU B 1 164 ? 6.143 -10.242 -64.565 1.00 13.96 162 GLU B C 1
ATOM 4825 O O . GLU B 1 164 ? 5.860 -9.817 -65.686 1.00 15.22 162 GLU B O 1
ATOM 4831 N N . ASN B 1 165 ? 5.454 -9.930 -63.468 1.00 14.83 163 ASN B N 1
ATOM 4832 C CA . ASN B 1 165 ? 4.241 -9.107 -63.566 1.00 13.04 163 ASN B CA 1
ATOM 4833 C C . ASN B 1 165 ? 4.559 -7.708 -64.052 1.00 13.71 163 ASN B C 1
ATOM 4834 O O . ASN B 1 165 ? 3.785 -7.143 -64.849 1.00 15.12 163 ASN B O 1
ATOM 4839 N N . ALA B 1 166 ? 5.688 -7.148 -63.626 1.00 13.93 164 ALA B N 1
ATOM 4840 C CA . ALA B 1 166 ? 6.029 -5.796 -64.088 1.00 13.66 164 ALA B CA 1
ATOM 4841 C C . ALA B 1 166 ? 6.226 -5.801 -65.599 1.00 15.38 164 ALA B C 1
ATOM 4842 O O . ALA B 1 166 ? 5.863 -4.835 -66.296 1.00 16.47 164 ALA B O 1
ATOM 4844 N N . VAL B 1 167 ? 6.855 -6.886 -66.130 1.00 13.36 165 VAL B N 1
ATOM 4845 C CA . VAL B 1 167 ? 7.068 -7.013 -67.561 1.00 14.73 165 VAL B CA 1
ATOM 4846 C C . VAL B 1 167 ? 5.724 -7.135 -68.297 1.00 18.85 165 VAL B C 1
ATOM 4847 O O . VAL B 1 167 ? 5.457 -6.427 -69.296 1.00 16.88 165 VAL B O 1
ATOM 4851 N N . LEU B 1 168 ? 4.852 -8.029 -67.792 1.00 16.37 166 LEU B N 1
ATOM 4852 C CA . LEU B 1 168 ? 3.542 -8.244 -68.418 1.00 16.34 166 LEU B CA 1
ATOM 4853 C C . LEU B 1 168 ? 2.646 -7.011 -68.339 1.00 16.77 166 LEU B C 1
ATOM 4854 O O . LEU B 1 168 ? 1.864 -6.762 -69.285 1.00 17.84 166 LEU B O 1
ATOM 4859 N N . ALA B 1 169 ? 2.742 -6.250 -67.251 1.00 15.92 167 ALA B N 1
ATOM 4860 C CA . ALA B 1 169 ? 1.803 -5.143 -67.079 1.00 15.83 167 ALA B CA 1
ATOM 4861 C C . ALA B 1 169 ? 1.998 -4.069 -68.132 1.00 21.96 167 ALA B C 1
ATOM 4862 O O . ALA B 1 169 ? 1.035 -3.388 -68.470 1.00 21.90 167 ALA B O 1
ATOM 4864 N N . ILE B 1 170 ? 3.209 -3.895 -68.657 1.00 18.77 168 ILE B N 1
ATOM 4865 C CA . ILE B 1 170 ? 3.447 -2.957 -69.736 1.00 19.39 168 ILE B CA 1
ATOM 4866 C C . ILE B 1 170 ? 3.421 -3.647 -71.105 1.00 19.59 168 ILE B C 1
ATOM 4867 O O . ILE B 1 170 ? 3.780 -3.029 -72.139 1.00 22.90 168 ILE B O 1
ATOM 4872 N N . GLY B 1 171 ? 2.883 -4.860 -71.185 1.00 16.05 169 GLY B N 1
ATOM 4873 C CA . GLY B 1 171 ? 2.685 -5.456 -72.498 1.00 17.98 169 GLY B CA 1
ATOM 4874 C C . GLY B 1 171 ? 3.908 -6.154 -73.083 1.00 18.93 169 GLY B C 1
ATOM 4875 O O . GLY B 1 171 ? 3.868 -6.576 -74.242 1.00 21.11 169 GLY B O 1
ATOM 4876 N N . ALA B 1 172 ? 4.977 -6.323 -72.308 1.00 18.48 170 ALA B N 1
ATOM 4877 C CA . ALA B 1 172 ? 6.193 -6.966 -72.775 1.00 18.98 170 ALA B CA 1
ATOM 4878 C C . ALA B 1 172 ? 6.134 -8.446 -72.458 1.00 19.23 170 ALA B C 1
ATOM 4879 O O . ALA B 1 172 ? 5.216 -8.919 -71.758 1.00 17.34 170 ALA B O 1
ATOM 4881 N N . LYS B 1 173 ? 7.108 -9.191 -73.011 1.00 17.54 171 LYS B N 1
ATOM 4882 C CA . LYS B 1 173 ? 7.073 -10.656 -73.017 1.00 18.48 171 LYS B CA 1
ATOM 4883 C C . LYS B 1 173 ? 8.209 -11.254 -72.211 1.00 17.73 171 LYS B C 1
ATOM 4884 O O . LYS B 1 173 ? 9.373 -11.183 -72.671 1.00 19.57 171 LYS B O 1
ATOM 4890 N N . PRO B 1 174 ? 7.937 -11.924 -71.071 1.00 17.63 172 PRO B N 1
ATOM 4891 C CA . PRO B 1 174 ? 9.023 -12.619 -70.374 1.00 14.64 172 PRO B CA 1
ATOM 4892 C C . PRO B 1 174 ? 9.546 -13.740 -71.236 1.00 19.45 172 PRO B C 1
ATOM 4893 O O . PRO B 1 174 ? 8.772 -14.495 -71.835 1.00 20.63 172 PRO B O 1
ATOM 4897 N N . VAL B 1 175 ? 10.867 -13.904 -71.221 1.00 16.53 173 VAL B N 1
ATOM 4898 C CA . VAL B 1 175 ? 11.504 -15.037 -71.912 1.00 17.47 173 VAL B CA 1
ATOM 4899 C C . VAL B 1 175 ? 12.331 -15.729 -70.825 1.00 19.11 173 VAL B C 1
ATOM 4900 O O . VAL B 1 175 ? 13.262 -15.126 -70.295 1.00 19.00 173 VAL B O 1
ATOM 4904 N N . PHE B 1 176 ? 11.968 -16.963 -70.463 1.00 16.84 174 PHE B N 1
ATOM 4905 C CA . PHE B 1 176 ? 12.561 -17.580 -69.274 1.00 18.58 174 PHE B CA 1
ATOM 4906 C C . PHE B 1 176 ? 13.843 -18.328 -69.633 1.00 16.57 174 PHE B C 1
ATOM 4907 O O . PHE B 1 176 ? 13.906 -19.017 -70.659 1.00 19.35 174 PHE B O 1
ATOM 4915 N N . VAL B 1 177 ? 14.833 -18.215 -68.759 1.00 18.85 175 VAL B N 1
ATOM 4916 C CA . VAL B 1 177 ? 16.135 -18.869 -68.886 1.00 20.54 175 VAL B CA 1
ATOM 4917 C C . VAL B 1 177 ? 16.417 -19.639 -67.592 1.00 19.34 175 VAL B C 1
ATOM 4918 O O . VAL B 1 177 ? 16.060 -19.185 -66.501 1.00 17.81 175 VAL B O 1
ATOM 4922 N N . ASP B 1 178 ? 17.070 -20.787 -67.718 1.00 19.70 176 ASP B N 1
ATOM 4923 C CA . ASP B 1 178 ? 17.314 -21.672 -66.574 1.00 20.07 176 ASP B CA 1
ATOM 4924 C C . ASP B 1 178 ? 18.324 -21.079 -65.592 1.00 22.78 176 ASP B C 1
ATOM 4925 O O . ASP B 1 178 ? 19.136 -20.198 -65.915 1.00 21.18 176 ASP B O 1
ATOM 4930 N N . ILE B 1 179 ? 18.243 -21.559 -64.343 1.00 20.91 177 ILE B N 1
ATOM 4931 C CA . ILE B 1 179 ? 19.134 -21.088 -63.307 1.00 20.62 177 ILE B CA 1
ATOM 4932 C C . ILE B 1 179 ? 20.400 -21.932 -63.322 1.00 20.62 177 ILE B C 1
ATOM 4933 O O . ILE B 1 179 ? 20.464 -22.994 -63.951 1.00 26.86 177 ILE B O 1
ATOM 4938 N N . ASP B 1 180 ? 21.434 -21.411 -62.657 1.00 24.87 178 ASP B N 1
ATOM 4939 C CA . ASP B 1 180 ? 22.731 -22.084 -62.590 1.00 27.37 178 ASP B CA 1
ATOM 4940 C C . ASP B 1 180 ? 22.663 -23.277 -61.643 1.00 35.84 178 ASP B C 1
ATOM 4941 O O . ASP B 1 180 ? 21.621 -23.636 -61.109 1.00 30.46 178 ASP B O 1
ATOM 4946 N N . HIS B 1 181 ? 23.807 -23.897 -61.394 1.00 32.35 179 HIS B N 1
ATOM 4947 C CA . HIS B 1 181 ? 23.834 -25.059 -60.512 1.00 33.25 179 HIS B CA 1
ATOM 4948 C C . HIS B 1 181 ? 24.448 -24.762 -59.159 1.00 32.98 179 HIS B C 1
ATOM 4949 O O . HIS B 1 181 ? 24.994 -25.661 -58.525 1.00 41.07 179 HIS B O 1
ATOM 4956 N N . LYS B 1 182 ? 24.313 -23.537 -58.655 1.00 34.71 180 LYS B N 1
ATOM 4957 C CA . LYS B 1 182 ? 25.092 -23.270 -57.458 1.00 33.18 180 LYS B CA 1
ATOM 4958 C C . LYS B 1 182 ? 24.551 -22.126 -56.646 1.00 33.90 180 LYS B C 1
ATOM 4959 O O . LYS B 1 182 ? 24.948 -22.001 -55.480 1.00 34.33 180 LYS B O 1
ATOM 4965 N N . SER B 1 183 ? 23.634 -21.289 -57.223 1.00 26.72 181 SER B N 1
ATOM 4966 C CA . SER B 1 183 ? 23.256 -20.065 -56.512 1.00 26.17 181 SER B CA 1
ATOM 4967 C C . SER B 1 183 ? 21.787 -19.681 -56.604 1.00 25.14 181 SER B C 1
ATOM 4968 O O . SER B 1 183 ? 21.428 -18.661 -56.000 1.00 23.79 181 SER B O 1
ATOM 4971 N N . TYR B 1 184 ? 20.953 -20.456 -57.317 1.00 19.09 182 TYR B N 1
ATOM 4972 C CA . TYR B 1 184 ? 19.548 -20.157 -57.622 1.00 16.83 182 TYR B CA 1
ATOM 4973 C C . TYR B 1 184 ? 19.355 -18.972 -58.557 1.00 18.24 182 TYR B C 1
ATOM 4974 O O . TYR B 1 184 ? 18.230 -18.515 -58.694 1.00 19.35 182 TYR B O 1
ATOM 4983 N N . CYS B 1 185 ? 20.420 -18.416 -59.130 1.00 18.14 183 CYS B N 1
ATOM 4984 C CA . CYS B 1 185 ? 20.374 -17.253 -60.004 1.00 17.82 183 CYS B CA 1
ATOM 4985 C C . CYS B 1 185 ? 20.383 -17.694 -61.461 1.00 16.98 183 CYS B C 1
ATOM 4986 O O . CYS B 1 185 ? 20.837 -18.795 -61.817 1.00 20.62 183 CYS B O 1
ATOM 4989 N N . ILE B 1 186 ? 19.890 -16.789 -62.305 1.00 17.91 184 ILE B N 1
ATOM 4990 C CA . ILE B 1 186 ? 19.910 -17.016 -63.758 1.00 17.32 184 ILE B CA 1
ATOM 4991 C C . ILE B 1 186 ? 21.286 -17.419 -64.232 1.00 21.38 184 ILE B C 1
ATOM 4992 O O . ILE B 1 186 ? 22.294 -16.797 -63.876 1.00 20.69 184 ILE B O 1
ATOM 4997 N N . ASP B 1 187 ? 21.323 -18.459 -65.095 1.00 19.70 185 ASP B N 1
ATOM 4998 C CA . ASP B 1 187 ? 22.609 -19.005 -65.556 1.00 20.87 185 ASP B CA 1
ATOM 4999 C C . ASP B 1 187 ? 23.147 -18.116 -66.679 1.00 23.17 185 ASP B C 1
ATOM 5000 O O . ASP B 1 187 ? 22.550 -18.062 -67.762 1.00 21.69 185 ASP B O 1
ATOM 5005 N N . PRO B 1 188 ? 24.238 -17.372 -66.472 1.00 24.52 186 PRO B N 1
ATOM 5006 C CA . PRO B 1 188 ? 24.753 -16.543 -67.579 1.00 23.91 186 PRO B CA 1
ATOM 5007 C C . PRO B 1 188 ? 25.016 -17.340 -68.838 1.00 22.51 186 PRO B C 1
ATOM 5008 O O . PRO B 1 188 ? 24.906 -16.788 -69.933 1.00 26.97 186 PRO B O 1
ATOM 5012 N N . LEU B 1 189 ? 25.365 -18.623 -68.714 1.00 22.98 187 LEU B N 1
ATOM 5013 C CA . LEU B 1 189 ? 25.701 -19.440 -69.868 1.00 25.98 187 LEU B CA 1
ATOM 5014 C C . LEU B 1 189 ? 24.478 -19.841 -70.687 1.00 22.04 187 LEU B C 1
ATOM 5015 O O . LEU B 1 189 ? 24.651 -20.445 -71.748 1.00 26.86 187 LEU B O 1
ATOM 5020 N N . LYS B 1 190 ? 23.260 -19.576 -70.201 1.00 22.29 188 LYS B N 1
ATOM 5021 C CA . LYS B 1 190 ? 22.024 -19.864 -70.925 1.00 27.28 188 LYS B CA 1
ATOM 5022 C C . LYS B 1 190 ? 21.342 -18.611 -71.471 1.00 27.35 188 LYS B C 1
ATOM 5023 O O . LYS B 1 190 ? 20.298 -18.723 -72.137 1.00 24.37 188 LYS B O 1
ATOM 5029 N N . ILE B 1 191 ? 21.900 -17.425 -71.231 1.00 22.86 189 ILE B N 1
ATOM 5030 C CA . ILE B 1 191 ? 21.200 -16.204 -71.625 1.00 24.98 189 ILE B CA 1
ATOM 5031 C C . ILE B 1 191 ? 21.329 -15.971 -73.114 1.00 23.80 189 ILE B C 1
ATOM 5032 O O . ILE B 1 191 ? 20.349 -15.634 -73.774 1.00 22.26 189 ILE B O 1
ATOM 5037 N N . GLU B 1 192 ? 22.532 -16.160 -73.673 1.00 22.97 190 GLU B N 1
ATOM 5038 C CA . GLU B 1 192 ? 22.786 -15.780 -75.055 1.00 23.77 190 GLU B CA 1
ATOM 5039 C C . GLU B 1 192 ? 21.856 -16.511 -76.015 1.00 22.73 190 GLU B C 1
ATOM 5040 O O . GLU B 1 192 ? 21.314 -15.911 -76.965 1.00 25.53 190 GLU B O 1
ATOM 5046 N N . GLU B 1 193 ? 21.600 -17.798 -75.747 1.00 22.45 191 GLU B N 1
ATOM 5047 C CA . GLU B 1 193 ? 20.813 -18.572 -76.698 1.00 25.07 191 GLU B CA 1
ATOM 5048 C C . GLU B 1 193 ? 19.356 -18.148 -76.714 1.00 26.26 191 GLU B C 1
ATOM 5049 O O . GLU B 1 193 ? 18.637 -18.522 -77.645 1.00 29.50 191 GLU B O 1
ATOM 5055 N N . ALA B 1 194 ? 18.919 -17.362 -75.722 1.00 21.75 192 ALA B N 1
ATOM 5056 C CA . ALA B 1 194 ? 17.547 -16.876 -75.627 1.00 20.79 192 ALA B CA 1
ATOM 5057 C C . ALA B 1 194 ? 17.381 -15.511 -76.242 1.00 22.21 192 ALA B C 1
ATOM 5058 O O . ALA B 1 194 ? 16.246 -15.035 -76.383 1.00 22.50 192 ALA B O 1
ATOM 5060 N N . ILE B 1 195 ? 18.432 -14.897 -76.699 1.00 21.22 193 ILE B N 1
ATOM 5061 C CA . ILE B 1 195 ? 18.299 -13.571 -77.311 1.00 23.44 193 ILE B CA 1
ATOM 5062 C C . ILE B 1 195 ? 17.740 -13.687 -78.723 1.00 21.73 193 ILE B C 1
ATOM 5063 O O . ILE B 1 195 ? 18.153 -14.549 -79.528 1.00 23.95 193 ILE B O 1
ATOM 5068 N N . THR B 1 196 ? 16.803 -12.789 -79.036 1.00 22.84 194 THR B N 1
ATOM 5069 C CA . THR B 1 196 ? 16.204 -12.673 -80.374 1.00 23.35 194 THR B CA 1
ATOM 5070 C C . THR B 1 196 ? 16.245 -11.205 -80.781 1.00 23.45 194 THR B C 1
ATOM 5071 O O . THR B 1 196 ? 16.639 -10.353 -79.975 1.00 28.07 194 THR B O 1
ATOM 5075 N N . GLN B 1 197 ? 15.778 -10.894 -82.027 1.00 25.37 195 GLN B N 1
ATOM 5076 C CA . GLN B 1 197 ? 15.639 -9.497 -82.451 1.00 25.92 195 GLN B CA 1
ATOM 5077 C C . GLN B 1 197 ? 14.771 -8.680 -81.519 1.00 26.23 195 GLN B C 1
ATOM 5078 O O . GLN B 1 197 ? 14.867 -7.448 -81.536 1.00 29.22 195 GLN B O 1
ATOM 5084 N N . LYS B 1 198 ? 13.885 -9.320 -80.757 1.00 26.87 196 LYS B N 1
ATOM 5085 C CA . LYS B 1 198 ? 12.943 -8.619 -79.913 1.00 21.01 196 LYS B CA 1
ATOM 5086 C C . LYS B 1 198 ? 13.461 -8.387 -78.504 1.00 18.67 196 LYS B C 1
ATOM 5087 O O . LYS B 1 198 ? 12.825 -7.645 -77.757 1.00 20.31 196 LYS B O 1
ATOM 5093 N N . THR B 1 199 ? 14.615 -8.961 -78.142 1.00 19.63 197 THR B N 1
ATOM 5094 C CA . THR B 1 199 ? 15.094 -8.829 -76.762 1.00 18.07 197 THR B CA 1
ATOM 5095 C C . THR B 1 199 ? 15.529 -7.390 -76.527 1.00 21.37 197 THR B C 1
ATOM 5096 O O . THR B 1 199 ? 16.255 -6.810 -77.358 1.00 25.32 197 THR B O 1
ATOM 5100 N N . LYS B 1 200 ? 15.105 -6.803 -75.411 1.00 19.38 198 LYS B N 1
ATOM 5101 C CA . LYS B 1 200 ? 15.571 -5.460 -75.100 1.00 26.64 198 LYS B CA 1
ATOM 5102 C C . LYS B 1 200 ? 16.262 -5.375 -73.746 1.00 25.02 198 LYS B C 1
ATOM 5103 O O . LYS B 1 200 ? 16.933 -4.371 -73.477 1.00 25.65 198 LYS B O 1
ATOM 5109 N N . CYS B 1 201 ? 16.111 -6.389 -72.896 1.00 19.15 199 CYS B N 1
ATOM 5110 C CA . CYS B 1 201 ? 16.543 -6.226 -71.506 1.00 20.91 199 CYS B CA 1
ATOM 5111 C C . CYS B 1 201 ? 16.834 -7.592 -70.945 1.00 22.49 199 CYS B C 1
ATOM 5112 O O . CYS B 1 201 ? 16.100 -8.531 -71.246 1.00 19.52 199 CYS B O 1
ATOM 5115 N N . ILE B 1 202 ? 17.855 -7.675 -70.086 1.00 17.72 200 ILE B N 1
ATOM 5116 C CA . ILE B 1 202 ? 18.074 -8.813 -69.202 1.00 17.81 200 ILE B CA 1
ATOM 5117 C C . ILE B 1 202 ? 17.686 -8.356 -67.798 1.00 17.82 200 ILE B C 1
ATOM 5118 O O . ILE B 1 202 ? 18.106 -7.286 -67.361 1.00 17.99 200 ILE B O 1
ATOM 5123 N N . LEU B 1 203 ? 16.847 -9.145 -67.127 1.00 14.92 201 LEU B N 1
ATOM 5124 C CA . LEU B 1 203 ? 16.307 -8.850 -65.807 1.00 14.58 201 LEU B CA 1
ATOM 5125 C C . LEU B 1 203 ? 16.754 -9.941 -64.830 1.00 14.65 201 LEU B C 1
ATOM 5126 O O . LEU B 1 203 ? 15.955 -10.829 -64.473 1.00 17.08 201 LEU B O 1
ATOM 5131 N N . PRO B 1 204 ? 18.027 -9.925 -64.412 1.00 14.04 202 PRO B N 1
ATOM 5132 C CA . PRO B 1 204 ? 18.483 -10.892 -63.395 1.00 13.38 202 PRO B CA 1
ATOM 5133 C C . PRO B 1 204 ? 17.937 -10.552 -62.028 1.00 13.85 202 PRO B C 1
ATOM 5134 O O . PRO B 1 204 ? 17.591 -9.402 -61.736 1.00 15.88 202 PRO B O 1
ATOM 5138 N N . VAL B 1 205 ? 17.724 -11.592 -61.236 1.00 13.24 203 VAL B N 1
ATOM 5139 C CA . VAL B 1 205 ? 17.170 -11.466 -59.892 1.00 15.40 203 VAL B CA 1
ATOM 5140 C C . VAL B 1 205 ? 18.177 -11.924 -58.864 1.00 16.03 203 VAL B C 1
ATOM 5141 O O . VAL B 1 205 ? 18.686 -13.048 -58.950 1.00 15.16 203 VAL B O 1
ATOM 5145 N N . HIS B 1 206 ? 18.464 -11.074 -57.872 1.00 13.82 204 HIS B N 1
ATOM 5146 C CA . HIS B 1 206 ? 19.438 -11.457 -56.820 1.00 16.06 204 HIS B CA 1
ATOM 5147 C C . HIS B 1 206 ? 18.677 -12.238 -55.744 1.00 16.13 204 HIS B C 1
ATOM 5148 O O . HIS B 1 206 ? 18.329 -11.732 -54.675 1.00 14.93 204 HIS B O 1
ATOM 5155 N N . LEU B 1 207 ? 18.352 -13.468 -56.088 1.00 14.85 205 LEU B N 1
ATOM 5156 C CA . LEU B 1 207 ? 17.310 -14.190 -55.338 1.00 13.93 205 LEU B CA 1
ATOM 5157 C C . LEU B 1 207 ? 17.832 -14.632 -53.960 1.00 14.18 205 LEU B C 1
ATOM 5158 O O . LEU B 1 207 ? 18.980 -15.100 -53.810 1.00 14.69 205 LEU B O 1
ATOM 5163 N N . TYR B 1 208 ? 16.979 -14.484 -52.953 1.00 13.54 206 TYR B N 1
ATOM 5164 C CA . TYR B 1 208 ? 17.189 -14.882 -51.547 1.00 12.46 206 TYR B CA 1
ATOM 5165 C C . TYR B 1 208 ? 18.250 -14.003 -50.871 1.00 14.01 206 TYR B C 1
ATOM 5166 O O . TYR B 1 208 ? 18.584 -14.250 -49.737 1.00 15.28 206 TYR B O 1
ATOM 5175 N N . GLY B 1 209 ? 18.717 -12.942 -51.534 1.00 15.37 207 GLY B N 1
ATOM 5176 C CA . GLY B 1 209 ? 19.771 -12.098 -51.004 1.00 14.85 207 GLY B CA 1
ATOM 5177 C C . GLY B 1 209 ? 21.125 -12.366 -51.593 1.00 17.87 207 GLY B C 1
ATOM 5178 O O . GLY B 1 209 ? 22.074 -11.689 -51.229 1.00 15.94 207 GLY B O 1
ATOM 5179 N N . LYS B 1 210 ? 21.218 -13.291 -52.551 1.00 15.97 208 LYS B N 1
ATOM 5180 C CA . LYS B 1 210 ? 22.489 -13.644 -53.189 1.00 19.43 208 LYS B CA 1
ATOM 5181 C C . LYS B 1 210 ? 22.607 -12.909 -54.518 1.00 17.99 208 LYS B C 1
ATOM 5182 O O . LYS B 1 210 ? 21.644 -12.828 -55.269 1.00 18.93 208 LYS B O 1
ATOM 5188 N N . GLN B 1 211 ? 23.777 -12.356 -54.822 1.00 17.00 209 GLN B N 1
ATOM 5189 C CA . GLN B 1 211 ? 23.900 -11.676 -56.109 1.00 18.80 209 GLN B CA 1
ATOM 5190 C C . GLN B 1 211 ? 24.176 -12.643 -57.255 1.00 20.43 209 GLN B C 1
ATOM 5191 O O . GLN B 1 211 ? 24.971 -13.606 -57.111 1.00 20.26 209 GLN B O 1
ATOM 5197 N N . CYS B 1 212 ? 23.603 -12.319 -58.410 1.00 17.23 210 CYS B N 1
ATOM 5198 C CA . CYS B 1 212 ? 23.893 -13.010 -59.665 1.00 21.12 210 CYS B CA 1
ATOM 5199 C C . CYS B 1 212 ? 25.339 -12.741 -60.126 1.00 20.86 210 CYS B C 1
ATOM 5200 O O . CYS B 1 212 ? 25.996 -11.811 -59.671 1.00 24.00 210 CYS B O 1
ATOM 5203 N N . ASP B 1 213 ? 25.800 -13.496 -61.148 1.00 22.34 211 ASP B N 1
ATOM 5204 C CA . ASP B 1 213 ? 27.145 -13.289 -61.743 1.00 25.29 211 ASP B CA 1
ATOM 5205 C C . ASP B 1 213 ? 27.085 -12.135 -62.754 1.00 29.81 211 ASP B C 1
ATOM 5206 O O . ASP B 1 213 ? 27.038 -12.322 -63.983 1.00 31.30 211 ASP B O 1
ATOM 5211 N N . MET B 1 214 ? 27.168 -10.915 -62.236 1.00 22.70 212 MET B N 1
ATOM 5212 C CA . MET B 1 214 ? 26.805 -9.754 -63.052 1.00 23.26 212 MET B CA 1
ATOM 5213 C C . MET B 1 214 ? 27.882 -9.402 -64.068 1.00 24.47 212 MET B C 1
ATOM 5214 O O . MET B 1 214 ? 27.571 -8.871 -65.146 1.00 25.43 212 MET B O 1
ATOM 5219 N N . LYS B 1 215 ? 29.152 -9.672 -63.760 1.00 26.81 213 LYS B N 1
ATOM 5220 C CA . LYS B 1 215 ? 30.194 -9.413 -64.748 1.00 25.43 213 LYS B CA 1
ATOM 5221 C C . LYS B 1 215 ? 29.951 -10.195 -66.028 1.00 27.41 213 LYS B C 1
ATOM 5222 O O . LYS B 1 215 ? 30.052 -9.669 -67.160 1.00 26.80 213 LYS B O 1
ATOM 5228 N N . ARG B 1 216 ? 29.629 -11.468 -65.888 1.00 29.43 214 ARG B N 1
ATOM 5229 C CA . ARG B 1 216 ? 29.404 -12.235 -67.101 1.00 31.17 214 ARG B CA 1
ATOM 5230 C C . ARG B 1 216 ? 28.126 -11.782 -67.826 1.00 25.50 214 ARG B C 1
ATOM 5231 O O . ARG B 1 216 ? 28.095 -11.760 -69.070 1.00 28.09 214 ARG B O 1
ATOM 5239 N N . ILE B 1 217 ? 27.082 -11.387 -67.078 1.00 26.19 215 ILE B N 1
ATOM 5240 C CA . ILE B 1 217 ? 25.859 -10.965 -67.772 1.00 29.50 215 ILE B CA 1
ATOM 5241 C C . ILE B 1 217 ? 26.065 -9.631 -68.489 1.00 27.45 215 ILE B C 1
ATOM 5242 O O . ILE B 1 217 ? 25.512 -9.400 -69.575 1.00 22.23 215 ILE B O 1
ATOM 5247 N N . ARG B 1 218 ? 26.905 -8.756 -67.928 1.00 22.34 216 ARG B N 1
ATOM 5248 C CA . ARG B 1 218 ? 27.206 -7.491 -68.599 1.00 24.06 216 ARG B CA 1
ATOM 5249 C C . ARG B 1 218 ? 28.023 -7.708 -69.867 1.00 25.07 216 ARG B C 1
ATOM 5250 O O . ARG B 1 218 ? 27.824 -7.009 -70.865 1.00 25.49 216 ARG B O 1
ATOM 5258 N N . GLU B 1 219 ? 28.925 -8.688 -69.865 1.00 25.56 217 GLU B N 1
ATOM 5259 C CA . GLU B 1 219 ? 29.658 -8.975 -71.087 1.00 31.44 217 GLU B CA 1
ATOM 5260 C C . GLU B 1 219 ? 28.694 -9.327 -72.208 1.00 31.13 217 GLU B C 1
ATOM 5261 O O . GLU B 1 219 ? 28.784 -8.769 -73.304 1.00 29.00 217 GLU B O 1
ATOM 5267 N N . ILE B 1 220 ? 27.694 -10.169 -71.913 1.00 26.09 218 ILE B N 1
ATOM 5268 C CA . ILE B 1 220 ? 26.694 -10.543 -72.911 1.00 25.00 218 ILE B CA 1
ATOM 5269 C C . ILE B 1 220 ? 25.848 -9.341 -73.321 1.00 26.89 218 ILE B C 1
ATOM 5270 O O . ILE B 1 220 ? 25.593 -9.120 -74.502 1.00 24.83 218 ILE B O 1
ATOM 5275 N N . ALA B 1 221 ? 25.362 -8.575 -72.341 1.00 24.08 219 ALA B N 1
ATOM 5276 C CA . ALA B 1 221 ? 24.516 -7.412 -72.650 1.00 27.07 219 ALA B CA 1
ATOM 5277 C C . ALA B 1 221 ? 25.234 -6.406 -73.540 1.00 28.77 219 ALA B C 1
ATOM 5278 O O . ALA B 1 221 ? 24.635 -5.827 -74.454 1.00 25.18 219 ALA B O 1
ATOM 5280 N N . ASP B 1 222 ? 26.515 -6.161 -73.288 1.00 25.19 220 ASP B N 1
ATOM 5281 C CA . ASP B 1 222 ? 27.223 -5.206 -74.144 1.00 24.88 220 ASP B CA 1
ATOM 5282 C C . ASP B 1 222 ? 27.312 -5.717 -75.588 1.00 28.22 220 ASP B C 1
ATOM 5283 O O . ASP B 1 222 ? 27.115 -4.948 -76.534 1.00 32.16 220 ASP B O 1
ATOM 5288 N N . VAL B 1 223 ? 27.679 -6.998 -75.776 1.00 26.44 221 VAL B N 1
ATOM 5289 C CA . VAL B 1 223 ? 27.781 -7.561 -77.141 1.00 27.45 221 VAL B CA 1
ATOM 5290 C C . VAL B 1 223 ? 26.469 -7.367 -77.905 1.00 29.20 221 VAL B C 1
ATOM 5291 O O . VAL B 1 223 ? 26.463 -7.059 -79.116 1.00 30.27 221 VAL B O 1
ATOM 5295 N N . TYR B 1 224 ? 25.345 -7.577 -77.227 1.00 28.70 222 TYR B N 1
ATOM 5296 C CA . TYR B 1 224 ? 24.032 -7.566 -77.859 1.00 24.85 222 TYR B CA 1
ATOM 5297 C C . TYR B 1 224 ? 23.308 -6.233 -77.687 1.00 25.84 222 TYR B C 1
ATOM 5298 O O . TYR B 1 224 ? 22.147 -6.112 -78.099 1.00 27.19 222 TYR B O 1
ATOM 5307 N N . GLN B 1 225 ? 23.993 -5.225 -77.147 1.00 24.05 223 GLN B N 1
ATOM 5308 C CA . GLN B 1 225 ? 23.411 -3.901 -76.935 1.00 24.38 223 GLN B CA 1
ATOM 5309 C C . GLN B 1 225 ? 22.088 -3.970 -76.171 1.00 26.57 223 GLN B C 1
ATOM 5310 O O . GLN B 1 225 ? 21.066 -3.384 -76.558 1.00 28.74 223 GLN B O 1
ATOM 5316 N N . LEU B 1 226 ? 22.091 -4.707 -75.066 1.00 26.48 224 LEU B N 1
ATOM 5317 C CA . LEU B 1 226 ? 20.927 -4.808 -74.203 1.00 23.55 224 LEU B CA 1
ATOM 5318 C C . LEU B 1 226 ? 21.135 -4.009 -72.922 1.00 25.24 224 LEU B C 1
ATOM 5319 O O . LEU B 1 226 ? 22.253 -3.803 -72.470 1.00 25.40 224 LEU B O 1
ATOM 5324 N N . ARG B 1 227 ? 20.039 -3.542 -72.355 1.00 19.83 225 ARG B N 1
ATOM 5325 C CA . ARG B 1 227 ? 20.017 -3.014 -70.996 1.00 17.33 225 ARG B CA 1
ATOM 5326 C C . ARG B 1 227 ? 19.983 -4.148 -69.985 1.00 18.93 225 ARG B C 1
ATOM 5327 O O . ARG B 1 227 ? 19.472 -5.247 -70.253 1.00 22.51 225 ARG B O 1
ATOM 5335 N N . ILE B 1 228 ? 20.435 -3.828 -68.773 1.00 17.19 226 ILE B N 1
ATOM 5336 C CA . ILE B 1 228 ? 20.295 -4.681 -67.588 1.00 16.34 226 ILE B CA 1
ATOM 5337 C C . ILE B 1 228 ? 19.561 -3.903 -66.531 1.00 17.77 226 ILE B C 1
ATOM 5338 O O . ILE B 1 228 ? 20.002 -2.818 -66.154 1.00 17.27 226 ILE B O 1
ATOM 5343 N N . ILE B 1 229 ? 18.402 -4.418 -66.114 1.00 14.45 227 ILE B N 1
ATOM 5344 C CA . ILE B 1 229 ? 17.728 -3.911 -64.931 1.00 13.29 227 ILE B CA 1
ATOM 5345 C C . ILE B 1 229 ? 17.819 -5.019 -63.903 1.00 16.44 227 ILE B C 1
ATOM 5346 O O . ILE B 1 229 ? 17.383 -6.139 -64.155 1.00 15.74 227 ILE B O 1
ATOM 5351 N N . GLU B 1 230 ? 18.408 -4.739 -62.741 1.00 17.34 228 GLU B N 1
ATOM 5352 C CA . GLU B 1 230 ? 18.648 -5.785 -61.755 1.00 15.32 228 GLU B CA 1
ATOM 5353 C C . GLU B 1 230 ? 17.499 -5.737 -60.758 1.00 15.56 228 GLU B C 1
ATOM 5354 O O . GLU B 1 230 ? 17.276 -4.699 -60.159 1.00 15.01 228 GLU B O 1
ATOM 5360 N N . ASP B 1 231 ? 16.845 -6.872 -60.527 1.00 13.88 229 ASP B N 1
ATOM 5361 C CA . ASP B 1 231 ? 15.875 -6.998 -59.449 1.00 17.20 229 ASP B CA 1
ATOM 5362 C C . ASP B 1 231 ? 16.648 -7.316 -58.171 1.00 13.06 229 ASP B C 1
ATOM 5363 O O . ASP B 1 231 ? 16.986 -8.491 -57.884 1.00 15.26 229 ASP B O 1
ATOM 5368 N N . ALA B 1 232 ? 16.905 -6.256 -57.382 1.00 11.85 230 ALA B N 1
ATOM 5369 C CA . ALA B 1 232 ? 17.618 -6.427 -56.130 1.00 15.48 230 ALA B CA 1
ATOM 5370 C C . ALA B 1 232 ? 16.687 -6.220 -54.955 1.00 10.45 230 ALA B C 1
ATOM 5371 O O . ALA B 1 232 ? 17.169 -5.820 -53.868 1.00 12.10 230 ALA B O 1
ATOM 5373 N N . CYS B 1 233 ? 15.404 -6.561 -55.119 1.00 12.63 231 CYS B N 1
ATOM 5374 C CA . CYS B 1 233 ? 14.406 -6.337 -54.071 1.00 10.60 231 CYS B CA 1
ATOM 5375 C C . CYS B 1 233 ? 14.685 -7.148 -52.822 1.00 13.82 231 CYS B C 1
ATOM 5376 O O . CYS B 1 233 ? 14.167 -6.754 -51.752 1.00 16.50 231 CYS B O 1
ATOM 5379 N N . GLN B 1 234 ? 15.520 -8.201 -52.891 1.00 13.09 232 GLN B N 1
ATOM 5380 C CA . GLN B 1 234 ? 15.848 -8.987 -51.699 1.00 13.27 232 GLN B CA 1
ATOM 5381 C C . GLN B 1 234 ? 17.304 -8.820 -51.275 1.00 15.36 232 GLN B C 1
ATOM 5382 O O . GLN B 1 234 ? 17.703 -9.498 -50.320 1.00 15.56 232 GLN B O 1
ATOM 5388 N N . ALA B 1 235 ? 18.077 -7.896 -51.885 1.00 13.57 233 ALA B N 1
ATOM 5389 C CA . ALA B 1 235 ? 19.525 -7.894 -51.685 1.00 15.23 233 ALA B CA 1
ATOM 5390 C C . ALA B 1 235 ? 20.093 -6.586 -51.127 1.00 14.84 233 ALA B C 1
ATOM 5391 O O . ALA B 1 235 ? 21.293 -6.314 -51.287 1.00 15.88 233 ALA B O 1
ATOM 5393 N N . ILE B 1 236 ? 19.272 -5.761 -50.475 1.00 14.49 234 ILE B N 1
ATOM 5394 C CA . ILE B 1 236 ? 19.825 -4.520 -49.921 1.00 15.54 234 ILE B CA 1
ATOM 5395 C C . ILE B 1 236 ? 20.955 -4.805 -48.944 1.00 16.70 234 ILE B C 1
ATOM 5396 O O . ILE B 1 236 ? 20.888 -5.729 -48.124 1.00 17.30 234 ILE B O 1
ATOM 5401 N N . GLY B 1 237 ? 22.049 -4.043 -49.077 1.00 16.16 235 GLY B N 1
ATOM 5402 C CA . GLY B 1 237 ? 23.197 -4.248 -48.229 1.00 15.84 235 GLY B CA 1
ATOM 5403 C C . GLY B 1 237 ? 24.262 -5.125 -48.851 1.00 17.28 235 GLY B C 1
ATOM 5404 O O . GLY B 1 237 ? 25.417 -5.134 -48.360 1.00 18.55 235 GLY B O 1
ATOM 5405 N N . SER B 1 238 ? 23.974 -5.749 -50.018 1.00 14.02 236 SER B N 1
ATOM 5406 C CA . SER B 1 238 ? 24.971 -6.626 -50.639 1.00 15.67 236 SER B CA 1
ATOM 5407 C C . SER B 1 238 ? 26.135 -5.790 -51.186 1.00 19.86 236 SER B C 1
ATOM 5408 O O . SER B 1 238 ? 25.911 -4.859 -51.973 1.00 16.86 236 SER B O 1
ATOM 5411 N N . SER B 1 239 ? 27.386 -6.165 -50.855 1.00 17.63 237 SER B N 1
ATOM 5412 C CA . SER B 1 239 ? 28.508 -5.340 -51.295 1.00 15.71 237 SER B CA 1
ATOM 5413 C C . SER B 1 239 ? 28.551 -5.257 -52.825 1.00 22.33 237 SER B C 1
ATOM 5414 O O . SER B 1 239 ? 28.372 -6.255 -53.540 1.00 21.76 237 SER B O 1
ATOM 5417 N N . ASN B 1 240 ? 28.844 -4.065 -53.312 1.00 18.58 238 ASN B N 1
ATOM 5418 C CA . ASN B 1 240 ? 29.098 -3.845 -54.746 1.00 18.77 238 ASN B CA 1
ATOM 5419 C C . ASN B 1 240 ? 27.846 -4.067 -55.585 1.00 27.81 238 ASN B C 1
ATOM 5420 O O . ASN B 1 240 ? 27.931 -4.188 -56.813 1.00 25.68 238 ASN B O 1
ATOM 5425 N N . LEU B 1 241 ? 26.676 -4.102 -54.962 1.00 18.24 239 LEU B N 1
ATOM 5426 C CA . LEU B 1 241 ? 25.419 -4.221 -55.693 1.00 20.10 239 LEU B CA 1
ATOM 5427 C C . LEU B 1 241 ? 25.295 -3.159 -56.779 1.00 20.92 239 LEU B C 1
ATOM 5428 O O . LEU B 1 241 ? 25.510 -1.968 -56.534 1.00 18.82 239 LEU B O 1
ATOM 5433 N N . GLY B 1 242 ? 24.999 -3.623 -58.004 1.00 19.39 240 GLY B N 1
ATOM 5434 C CA . GLY B 1 242 ? 24.696 -2.816 -59.170 1.00 22.15 240 GLY B CA 1
ATOM 5435 C C . GLY B 1 242 ? 25.858 -2.243 -59.922 1.00 20.62 240 GLY B C 1
ATOM 5436 O O . GLY B 1 242 ? 25.655 -1.386 -60.780 1.00 21.81 240 GLY B O 1
ATOM 5437 N N . GLU B 1 243 ? 27.085 -2.734 -59.683 1.00 20.09 241 GLU B N 1
ATOM 5438 C CA . GLU B 1 243 ? 28.254 -2.256 -60.418 1.00 22.30 241 GLU B CA 1
ATOM 5439 C C . GLU B 1 243 ? 28.043 -2.307 -61.928 1.00 23.36 241 GLU B C 1
ATOM 5440 O O . GLU B 1 243 ? 28.470 -1.397 -62.655 1.00 29.54 241 GLU B O 1
ATOM 5446 N N . TYR B 1 244 ? 27.372 -3.350 -62.420 1.00 20.00 242 TYR B N 1
ATOM 5447 C CA . TYR B 1 244 ? 27.262 -3.556 -63.863 1.00 23.28 242 TYR B CA 1
ATOM 5448 C C . TYR B 1 244 ? 25.868 -3.273 -64.433 1.00 26.42 242 TYR B C 1
ATOM 5449 O O . TYR B 1 244 ? 25.667 -3.425 -65.649 1.00 27.80 242 TYR B O 1
ATOM 5458 N N . GLY B 1 245 ? 24.880 -2.912 -63.609 1.00 16.75 243 GLY B N 1
ATOM 5459 C CA . GLY B 1 245 ? 23.529 -2.727 -64.101 1.00 19.76 243 GLY B CA 1
ATOM 5460 C C . GLY B 1 245 ? 23.216 -1.309 -64.544 1.00 20.44 243 GLY B C 1
ATOM 5461 O O . GLY B 1 245 ? 23.854 -0.340 -64.112 1.00 21.92 243 GLY B O 1
ATOM 5462 N N . ASP B 1 246 ? 22.292 -1.196 -65.515 1.00 17.25 244 ASP B N 1
ATOM 5463 C CA . ASP B 1 246 ? 21.855 0.149 -65.898 1.00 18.90 244 ASP B CA 1
ATOM 5464 C C . ASP B 1 246 ? 21.005 0.760 -64.809 1.00 20.03 244 ASP B C 1
ATOM 5465 O O . ASP B 1 246 ? 21.144 1.945 -64.478 1.00 18.82 244 ASP B O 1
ATOM 5470 N N . ILE B 1 247 ? 20.056 -0.010 -64.306 1.00 17.59 245 ILE B N 1
ATOM 5471 C CA . ILE B 1 247 ? 19.164 0.420 -63.239 1.00 14.96 245 ILE B CA 1
ATOM 5472 C C . ILE B 1 247 ? 19.137 -0.705 -62.246 1.00 17.39 245 ILE B C 1
ATOM 5473 O O . ILE B 1 247 ? 19.092 -1.877 -62.641 1.00 18.07 245 ILE B O 1
ATOM 5478 N N . ILE B 1 248 ? 19.077 -0.358 -60.951 1.00 15.95 246 ILE B N 1
ATOM 5479 C CA . ILE B 1 248 ? 18.942 -1.344 -59.877 1.00 15.05 246 ILE B CA 1
ATOM 5480 C C . ILE B 1 248 ? 17.587 -1.075 -59.209 1.00 14.46 246 ILE B C 1
ATOM 5481 O O . ILE B 1 248 ? 17.267 0.087 -58.879 1.00 15.88 246 ILE B O 1
ATOM 5486 N N . ILE B 1 249 ? 16.788 -2.137 -58.984 1.00 13.88 247 ILE B N 1
ATOM 5487 C CA . ILE B 1 249 ? 15.460 -1.996 -58.334 1.00 13.57 247 ILE B CA 1
ATOM 5488 C C . ILE B 1 249 ? 15.573 -2.486 -56.906 1.00 15.04 247 ILE B C 1
ATOM 5489 O O . ILE B 1 249 ? 16.115 -3.572 -56.651 1.00 13.92 247 ILE B O 1
ATOM 5494 N N . LEU B 1 250 ? 15.105 -1.669 -55.959 1.00 12.19 248 LEU B N 1
ATOM 5495 C CA . LEU B 1 250 ? 15.012 -2.059 -54.550 1.00 12.76 248 LEU B CA 1
ATOM 5496 C C . LEU B 1 250 ? 13.550 -2.146 -54.134 1.00 13.09 248 LEU B C 1
ATOM 5497 O O . LEU B 1 250 ? 12.710 -1.421 -54.675 1.00 13.69 248 LEU B O 1
ATOM 5502 N N . SER B 1 251 ? 13.269 -2.973 -53.119 1.00 11.82 249 SER B N 1
ATOM 5503 C CA . SER B 1 251 ? 11.967 -2.975 -52.418 1.00 10.50 249 SER B CA 1
ATOM 5504 C C . SER B 1 251 ? 12.235 -2.691 -50.950 1.00 13.27 249 SER B C 1
ATOM 5505 O O . SER B 1 251 ? 13.224 -3.193 -50.394 1.00 13.36 249 SER B O 1
ATOM 5508 N N . PHE B 1 252 ? 11.426 -1.817 -50.382 1.00 13.52 250 PHE B N 1
ATOM 5509 C CA . PHE B 1 252 ? 11.379 -1.589 -48.939 1.00 14.14 250 PHE B CA 1
ATOM 5510 C C . PHE B 1 252 ? 10.087 -2.136 -48.359 1.00 11.88 250 PHE B C 1
ATOM 5511 O O . PHE B 1 252 ? 9.608 -1.659 -47.312 1.00 13.08 250 PHE B O 1
ATOM 5519 N N . ASN B 1 253 ? 9.570 -3.197 -48.948 1.00 10.96 251 ASN B N 1
ATOM 5520 C CA . ASN B 1 253 ? 8.433 -3.923 -48.359 1.00 12.39 251 ASN B CA 1
ATOM 5521 C C . ASN B 1 253 ? 8.785 -4.290 -46.906 1.00 14.56 251 ASN B C 1
ATOM 5522 O O . ASN B 1 253 ? 9.981 -4.501 -46.558 1.00 12.22 251 ASN B O 1
ATOM 5527 N N . PRO B 1 254 ? 7.815 -4.336 -46.016 1.00 10.81 252 PRO B N 1
ATOM 5528 C CA . PRO B 1 254 ? 8.080 -4.409 -44.567 1.00 11.15 252 PRO B CA 1
ATOM 5529 C C . PRO B 1 254 ? 8.741 -5.704 -44.163 1.00 15.18 252 PRO B C 1
ATOM 5530 O O . PRO B 1 254 ? 9.317 -5.743 -43.054 1.00 16.87 252 PRO B O 1
ATOM 5534 N N . TYR B 1 255 ? 8.741 -6.718 -45.030 1.00 12.79 253 TYR B N 1
ATOM 5535 C CA . TYR B 1 255 ? 9.322 -7.995 -44.622 1.00 15.01 253 TYR B CA 1
ATOM 5536 C C . TYR B 1 255 ? 10.663 -8.195 -45.301 1.00 14.49 253 TYR B C 1
ATOM 5537 O O . TYR B 1 255 ? 11.251 -9.272 -45.159 1.00 17.12 253 TYR B O 1
ATOM 5570 N N . ASN B 1 257 ? 14.911 -7.132 -45.854 1.00 15.09 255 ASN B N 1
ATOM 5571 C CA . ASN B 1 257 ? 15.962 -6.963 -44.851 1.00 14.52 255 ASN B CA 1
ATOM 5572 C C . ASN B 1 257 ? 15.921 -5.547 -44.255 1.00 14.83 255 ASN B C 1
ATOM 5573 O O . ASN B 1 257 ? 16.252 -5.376 -43.091 1.00 16.17 255 ASN B O 1
ATOM 5578 N N . PHE B 1 258 ? 15.551 -4.570 -45.086 1.00 15.57 256 PHE B N 1
ATOM 5579 C CA . PHE B 1 258 ? 15.154 -3.230 -44.643 1.00 15.63 256 PHE B CA 1
ATOM 5580 C C . PHE B 1 258 ? 13.731 -2.987 -45.137 1.00 12.56 256 PHE B C 1
ATOM 5581 O O . PHE B 1 258 ? 13.461 -3.108 -46.319 1.00 13.89 256 PHE B O 1
ATOM 5589 N N . GLY B 1 259 ? 12.829 -2.625 -44.254 1.00 13.72 257 GLY B N 1
ATOM 5590 C CA . GLY B 1 259 ? 11.501 -2.281 -44.710 1.00 15.90 257 GLY B CA 1
ATOM 5591 C C . GLY B 1 259 ? 10.982 -1.016 -44.054 1.00 15.20 257 GLY B C 1
ATOM 5592 O O . GLY B 1 259 ? 11.425 -0.623 -42.986 1.00 15.96 257 GLY B O 1
ATOM 5593 N N . VAL B 1 260 ? 9.910 -0.493 -44.651 1.00 14.89 258 VAL B N 1
ATOM 5594 C CA . VAL B 1 260 ? 9.171 0.604 -44.061 1.00 13.48 258 VAL B CA 1
ATOM 5595 C C . VAL B 1 260 ? 7.937 -0.052 -43.377 1.00 14.43 258 VAL B C 1
ATOM 5596 O O . VAL B 1 260 ? 7.994 -1.195 -43.045 1.00 15.57 258 VAL B O 1
ATOM 5600 N N . CYS B 1 261 ? 6.870 0.710 -43.166 1.00 11.54 259 CYS B N 1
ATOM 5601 C CA . CYS B 1 261 ? 5.651 0.171 -42.555 1.00 13.48 259 CYS B CA 1
ATOM 5602 C C . CYS B 1 261 ? 4.513 0.233 -43.533 1.00 13.40 259 CYS B C 1
ATOM 5603 O O . CYS B 1 261 ? 3.469 0.738 -43.218 1.00 12.74 259 CYS B O 1
ATOM 5606 N N . GLY B 1 262 ? 4.762 -0.309 -44.706 1.00 12.12 260 GLY B N 1
ATOM 5607 C CA . GLY B 1 262 ? 3.825 -0.245 -45.780 1.00 12.34 260 GLY B CA 1
ATOM 5608 C C . GLY B 1 262 ? 4.655 -0.533 -47.029 1.00 11.19 260 GLY B C 1
ATOM 5609 O O . GLY B 1 262 ? 5.744 -1.022 -46.920 1.00 13.47 260 GLY B O 1
ATOM 5610 N N . LYS B 1 263 ? 4.120 -0.186 -48.189 1.00 12.85 261 LYS B N 1
ATOM 5611 C CA . LYS B 1 263 ? 4.838 -0.440 -49.416 1.00 10.68 261 LYS B CA 1
ATOM 5612 C C . LYS B 1 263 ? 5.752 0.729 -49.822 1.00 12.11 261 LYS B C 1
ATOM 5613 O O . LYS B 1 263 ? 5.384 1.904 -49.679 1.00 13.73 261 LYS B O 1
ATOM 5619 N N . ALA B 1 264 ? 6.920 0.382 -50.366 1.00 11.44 262 ALA B N 1
ATOM 5620 C CA . ALA B 1 264 ? 7.825 1.379 -50.923 1.00 11.42 262 ALA B CA 1
ATOM 5621 C C . ALA B 1 264 ? 8.933 0.639 -51.668 1.00 11.98 262 ALA B C 1
ATOM 5622 O O . ALA B 1 264 ? 9.121 -0.565 -51.492 1.00 13.02 262 ALA B O 1
ATOM 5624 N N . GLY B 1 265 ? 9.668 1.375 -52.471 1.00 12.01 263 GLY B N 1
ATOM 5625 C CA . GLY B 1 265 ? 10.862 0.804 -53.093 1.00 12.05 263 GLY B CA 1
ATOM 5626 C C . GLY B 1 265 ? 11.667 1.902 -53.735 1.00 12.81 263 GLY B C 1
ATOM 5627 O O . GLY B 1 265 ? 11.524 3.071 -53.353 1.00 12.58 263 GLY B O 1
ATOM 5628 N N . ALA B 1 266 ? 12.577 1.532 -54.646 1.00 13.14 264 ALA B N 1
ATOM 5629 C CA . ALA B 1 266 ? 13.365 2.592 -55.254 1.00 12.45 264 ALA B CA 1
ATOM 5630 C C . ALA B 1 266 ? 13.935 2.157 -56.592 1.00 14.15 264 ALA B C 1
ATOM 5631 O O . ALA B 1 266 ? 14.195 0.963 -56.840 1.00 14.34 264 ALA B O 1
ATOM 5633 N N . ILE B 1 267 ? 14.212 3.165 -57.401 1.00 12.07 265 ILE B N 1
ATOM 5634 C CA . ILE B 1 267 ? 14.921 3.021 -58.670 1.00 14.94 265 ILE B CA 1
ATOM 5635 C C . ILE B 1 267 ? 16.270 3.679 -58.447 1.00 14.08 265 ILE B C 1
ATOM 5636 O O . ILE B 1 267 ? 16.334 4.835 -58.023 1.00 15.76 265 ILE B O 1
ATOM 5641 N N . VAL B 1 268 ? 17.371 2.984 -58.769 1.00 14.28 266 VAL B N 1
ATOM 5642 C CA . VAL B 1 268 ? 18.707 3.516 -58.497 1.00 14.95 266 VAL B CA 1
ATOM 5643 C C . VAL B 1 268 ? 19.513 3.418 -59.785 1.00 17.05 266 VAL B C 1
ATOM 5644 O O . VAL B 1 268 ? 19.496 2.380 -60.445 1.00 17.53 266 VAL B O 1
ATOM 5648 N N . THR B 1 269 ? 20.124 4.518 -60.209 1.00 16.30 267 THR B N 1
ATOM 5649 C CA . THR B 1 269 ? 20.901 4.505 -61.466 1.00 18.94 267 THR B CA 1
ATOM 5650 C C . THR B 1 269 ? 21.968 5.591 -61.466 1.00 16.07 267 THR B C 1
ATOM 5651 O O . THR B 1 269 ? 21.872 6.574 -60.746 1.00 17.23 267 THR B O 1
ATOM 5655 N N . ASN B 1 270 ? 23.039 5.373 -62.267 1.00 18.14 268 ASN B N 1
ATOM 5656 C CA . ASN B 1 270 ? 23.938 6.464 -62.612 1.00 16.78 268 ASN B CA 1
ATOM 5657 C C . ASN B 1 270 ? 23.565 7.205 -63.900 1.00 17.18 268 ASN B C 1
ATOM 5658 O O . ASN B 1 270 ? 24.237 8.186 -64.248 1.00 20.98 268 ASN B O 1
ATOM 5663 N N . ASN B 1 271 ? 22.487 6.804 -64.601 1.00 20.16 269 ASN B N 1
ATOM 5664 C CA . ASN B 1 271 ? 22.228 7.282 -65.952 1.00 21.54 269 ASN B CA 1
ATOM 5665 C C . ASN B 1 271 ? 21.199 8.403 -65.825 1.00 19.20 269 ASN B C 1
ATOM 5666 O O . ASN B 1 271 ? 20.048 8.156 -65.455 1.00 19.76 269 ASN B O 1
ATOM 5671 N N . GLU B 1 272 ? 21.639 9.641 -66.059 1.00 24.36 270 GLU B N 1
ATOM 5672 C CA . GLU B 1 272 ? 20.746 10.778 -65.816 1.00 20.92 270 GLU B CA 1
ATOM 5673 C C . GLU B 1 272 ? 19.526 10.765 -66.729 1.00 20.59 270 GLU B C 1
ATOM 5674 O O . GLU B 1 272 ? 18.433 11.082 -66.288 1.00 21.04 270 GLU B O 1
ATOM 5680 N N . ASN B 1 273 ? 19.699 10.423 -68.005 1.00 23.84 271 ASN B N 1
ATOM 5681 C CA . ASN B 1 273 ? 18.535 10.359 -68.893 1.00 19.82 271 ASN B CA 1
ATOM 5682 C C . ASN B 1 273 ? 17.504 9.341 -68.396 1.00 20.22 271 ASN B C 1
ATOM 5683 O O . ASN B 1 273 ? 16.277 9.595 -68.416 1.00 20.52 271 ASN B O 1
ATOM 5688 N N . LEU B 1 274 ? 17.974 8.163 -67.980 1.00 18.73 272 LEU B N 1
ATOM 5689 C CA . LEU B 1 274 ? 17.036 7.181 -67.472 1.00 18.77 272 LEU B CA 1
ATOM 5690 C C . LEU B 1 274 ? 16.402 7.673 -66.175 1.00 15.33 272 LEU B C 1
ATOM 5691 O O . LEU B 1 274 ? 15.209 7.451 -65.955 1.00 17.53 272 LEU B O 1
ATOM 5696 N N . ALA B 1 275 ? 17.201 8.301 -65.287 1.00 17.06 273 ALA B N 1
ATOM 5697 C CA . ALA B 1 275 ? 16.664 8.792 -64.011 1.00 19.23 273 ALA B CA 1
ATOM 5698 C C . ALA B 1 275 ? 15.568 9.819 -64.262 1.00 19.03 273 ALA B C 1
ATOM 5699 O O . ALA B 1 275 ? 14.501 9.766 -63.625 1.00 18.01 273 ALA B O 1
ATOM 5701 N N . ILE B 1 276 ? 15.795 10.741 -65.207 1.00 20.13 274 ILE B N 1
ATOM 5702 C CA . ILE B 1 276 ? 14.755 11.738 -65.531 1.00 17.53 274 ILE B CA 1
ATOM 5703 C C . ILE B 1 276 ? 13.466 11.065 -66.016 1.00 19.96 274 ILE B C 1
ATOM 5704 O O . ILE B 1 276 ? 12.353 11.435 -65.578 1.00 17.59 274 ILE B O 1
ATOM 5709 N N . ARG B 1 277 ? 13.589 10.124 -66.974 1.00 16.08 275 ARG B N 1
ATOM 5710 C CA . ARG B 1 277 ? 12.404 9.426 -67.497 1.00 17.07 275 ARG B CA 1
ATOM 5711 C C . ARG B 1 277 ? 11.680 8.638 -66.395 1.00 20.37 275 ARG B C 1
ATOM 5712 O O . ARG B 1 277 ? 10.435 8.655 -66.305 1.00 18.60 275 ARG B O 1
ATOM 5720 N N . CYS B 1 278 ? 12.450 7.980 -65.494 1.00 17.16 276 CYS B N 1
ATOM 5721 C CA . CYS B 1 278 ? 11.831 7.297 -64.365 1.00 15.63 276 CYS B CA 1
ATOM 5722 C C . CYS B 1 278 ? 11.066 8.279 -63.481 1.00 13.80 276 CYS B C 1
ATOM 5723 O O . CYS B 1 278 ? 9.951 7.971 -62.989 1.00 15.90 276 CYS B O 1
ATOM 5726 N N . ASN B 1 279 ? 11.676 9.453 -63.223 1.00 15.43 277 ASN B N 1
ATOM 5727 C CA . ASN B 1 279 ? 11.005 10.418 -62.373 1.00 16.38 277 ASN B CA 1
ATOM 5728 C C . ASN B 1 279 ? 9.702 10.870 -63.020 1.00 16.82 277 ASN B C 1
ATOM 5729 O O . ASN B 1 279 ? 8.650 10.904 -62.371 1.00 18.19 277 ASN B O 1
ATOM 5734 N N . GLN B 1 280 ? 9.735 11.156 -64.315 1.00 14.96 278 GLN B N 1
ATOM 5735 C CA . GLN B 1 280 ? 8.497 11.562 -65.002 1.00 16.17 278 GLN B CA 1
ATOM 5736 C C . GLN B 1 280 ? 7.437 10.454 -65.030 1.00 16.50 278 GLN B C 1
ATOM 5737 O O . GLN B 1 280 ? 6.246 10.715 -64.771 1.00 17.45 278 GLN B O 1
ATOM 5743 N N . TYR B 1 281 ? 7.824 9.220 -65.432 1.00 14.14 279 TYR B N 1
ATOM 5744 C CA . TYR B 1 281 ? 6.855 8.114 -65.429 1.00 13.62 279 TYR B CA 1
ATOM 5745 C C . TYR B 1 281 ? 6.294 7.815 -64.049 1.00 14.60 279 TYR B C 1
ATOM 5746 O O . TYR B 1 281 ? 5.124 7.389 -63.949 1.00 16.81 279 TYR B O 1
ATOM 5755 N N . SER B 1 282 ? 7.091 8.020 -62.989 1.00 13.67 280 SER B N 1
ATOM 5756 C CA . SER B 1 282 ? 6.604 7.723 -61.650 1.00 13.00 280 SER B CA 1
ATOM 5757 C C . SER B 1 282 ? 5.546 8.695 -61.154 1.00 16.90 280 SER B C 1
ATOM 5758 O O . SER B 1 282 ? 4.904 8.410 -60.136 1.00 16.56 280 SER B O 1
ATOM 5761 N N . TYR B 1 283 ? 5.354 9.877 -61.823 1.00 14.40 281 TYR B N 1
ATOM 5762 C CA . TYR B 1 283 ? 4.321 10.790 -61.406 1.00 13.68 281 TYR B CA 1
ATOM 5763 C C . TYR B 1 283 ? 3.687 11.350 -62.707 1.00 14.30 281 TYR B C 1
ATOM 5764 O O . TYR B 1 283 ? 3.896 12.505 -63.126 1.00 15.12 281 TYR B O 1
ATOM 5773 N N . HIS B 1 284 ? 2.799 10.535 -63.291 1.00 14.04 282 HIS B N 1
ATOM 5774 C CA . HIS B 1 284 ? 1.776 10.954 -64.285 1.00 14.65 282 HIS B CA 1
ATOM 5775 C C . HIS B 1 284 ? 2.341 11.435 -65.618 1.00 15.37 282 HIS B C 1
ATOM 5776 O O . HIS B 1 284 ? 1.562 11.893 -66.479 1.00 16.07 282 HIS B O 1
ATOM 5783 N N . GLY B 1 285 ? 3.668 11.221 -65.862 1.00 15.27 283 GLY B N 1
ATOM 5784 C CA . GLY B 1 285 ? 4.248 11.758 -67.085 1.00 16.11 283 GLY B CA 1
ATOM 5785 C C . GLY B 1 285 ? 4.520 13.234 -67.042 1.00 19.52 283 GLY B C 1
ATOM 5786 O O . GLY B 1 285 ? 4.855 13.804 -68.077 1.00 18.85 283 GLY B O 1
ATOM 5787 N N . PHE B 1 286 ? 4.353 13.892 -65.900 1.00 17.06 284 PHE B N 1
ATOM 5788 C CA . PHE B 1 286 ? 4.541 15.351 -65.851 1.00 18.21 284 PHE B CA 1
ATOM 5789 C C . PHE B 1 286 ? 6.014 15.705 -65.909 1.00 19.60 284 PHE B C 1
ATOM 5790 O O . PHE B 1 286 ? 6.866 14.933 -65.450 1.00 20.04 284 PHE B O 1
ATOM 5798 N N . GLU B 1 287 ? 6.311 16.890 -66.448 1.00 22.04 285 GLU B N 1
ATOM 5799 C CA . GLU B 1 287 ? 7.670 17.409 -66.289 1.00 25.36 285 GLU B CA 1
ATOM 5800 C C . GLU B 1 287 ? 7.997 17.452 -64.808 1.00 26.30 285 GLU B C 1
ATOM 5801 O O . GLU B 1 287 ? 7.113 17.669 -63.977 1.00 27.32 285 GLU B O 1
ATOM 5807 N N . VAL B 1 288 ? 9.259 17.147 -64.481 1.00 23.93 286 VAL B N 1
ATOM 5808 C CA . VAL B 1 288 ? 9.707 17.186 -63.092 1.00 32.44 286 VAL B CA 1
ATOM 5809 C C . VAL B 1 288 ? 9.431 18.581 -62.516 1.00 39.89 286 VAL B C 1
ATOM 5810 O O . VAL B 1 288 ? 9.745 19.612 -63.135 1.00 39.32 286 VAL B O 1
ATOM 5814 N N . ASP B 1 289 ? 8.763 18.629 -61.364 1.00 44.07 287 ASP B N 1
ATOM 5815 C CA . ASP B 1 289 ? 8.420 19.920 -60.737 1.00 52.97 287 ASP B CA 1
ATOM 5816 C C . ASP B 1 289 ? 7.640 20.862 -61.670 1.00 49.92 287 ASP B C 1
ATOM 5817 O O . ASP B 1 289 ? 7.789 22.077 -61.621 1.00 51.10 287 ASP B O 1
ATOM 5822 N N . LYS B 1 290 ? 6.766 20.298 -62.522 1.00 42.93 288 LYS B N 1
ATOM 5823 C CA . LYS B 1 290 ? 5.783 21.069 -63.308 1.00 42.30 288 LYS B CA 1
ATOM 5824 C C . LYS B 1 290 ? 4.539 20.182 -63.354 1.00 41.32 288 LYS B C 1
ATOM 5825 O O . LYS B 1 290 ? 4.157 19.625 -64.384 1.00 39.46 288 LYS B O 1
ATOM 5831 N N . LYS B 1 291 ? 3.928 19.996 -62.195 1.00 35.08 289 LYS B N 1
ATOM 5832 C CA . LYS B 1 291 ? 2.648 19.309 -62.073 1.00 34.84 289 LYS B CA 1
ATOM 5833 C C . LYS B 1 291 ? 1.679 19.716 -63.184 1.00 30.81 289 LYS B C 1
ATOM 5834 O O . LYS B 1 291 ? 1.691 20.860 -63.670 1.00 32.93 289 LYS B O 1
ATOM 5840 N N . ASN B 1 292 ? 0.863 18.763 -63.624 1.00 35.49 290 ASN B N 1
ATOM 5841 C CA . ASN B 1 292 ? -0.200 18.993 -64.600 1.00 34.29 290 ASN B CA 1
ATOM 5842 C C . ASN B 1 292 ? 0.308 19.339 -66.002 1.00 31.25 290 ASN B C 1
ATOM 5843 O O . ASN B 1 292 ? -0.496 19.631 -66.894 1.00 28.80 290 ASN B O 1
ATOM 5848 N N . LYS B 1 293 ? 1.613 19.315 -66.258 1.00 28.15 291 LYS B N 1
ATOM 5849 C CA . LYS B 1 293 ? 2.056 19.531 -67.647 1.00 29.00 291 LYS B CA 1
ATOM 5850 C C . LYS B 1 293 ? 2.777 18.264 -68.127 1.00 26.62 291 LYS B C 1
ATOM 5851 O O . LYS B 1 293 ? 3.911 17.988 -67.718 1.00 24.83 291 LYS B O 1
ATOM 5857 N N . LYS B 1 294 ? 2.119 17.481 -68.983 1.00 23.11 292 LYS B N 1
ATOM 5858 C CA . LYS B 1 294 ? 2.699 16.196 -69.390 1.00 20.76 292 LYS B CA 1
ATOM 5859 C C . LYS B 1 294 ? 3.779 16.370 -70.443 1.00 21.53 292 LYS B C 1
ATOM 5860 O O . LYS B 1 294 ? 3.601 17.117 -71.421 1.00 25.68 292 LYS B O 1
ATOM 5866 N N . VAL B 1 295 ? 4.833 15.574 -70.291 1.00 20.71 293 VAL B N 1
ATOM 5867 C CA . VAL B 1 295 ? 5.895 15.517 -71.289 1.00 24.15 293 VAL B CA 1
ATOM 5868 C C . VAL B 1 295 ? 6.001 14.093 -71.817 1.00 22.69 293 VAL B C 1
ATOM 5869 O O . VAL B 1 295 ? 6.312 13.902 -72.994 1.00 24.75 293 VAL B O 1
ATOM 5873 N N . LEU B 1 296 ? 5.689 13.090 -70.998 1.00 19.20 294 LEU B N 1
ATOM 5874 C CA . LEU B 1 296 ? 5.504 11.736 -71.504 1.00 18.63 294 LEU B CA 1
ATOM 5875 C C . LEU B 1 296 ? 4.026 11.452 -71.738 1.00 18.87 294 LEU B C 1
ATOM 5876 O O . LEU B 1 296 ? 3.132 12.178 -71.265 1.00 19.57 294 LEU B O 1
ATOM 5881 N N . ASP B 1 297 ? 3.754 10.439 -72.554 1.00 18.67 295 ASP B N 1
ATOM 5882 C CA . ASP B 1 297 ? 2.364 10.170 -72.942 1.00 21.92 295 ASP B CA 1
ATOM 5883 C C . ASP B 1 297 ? 1.466 9.816 -71.744 1.00 17.95 295 ASP B C 1
ATOM 5884 O O . ASP B 1 297 ? 0.258 10.077 -71.804 1.00 19.65 295 ASP B O 1
ATOM 5889 N N . PHE B 1 298 ? 2.004 9.139 -70.707 1.00 16.89 296 PHE B N 1
ATOM 5890 C CA . PHE B 1 298 ? 1.245 8.772 -69.535 1.00 16.09 296 PHE B CA 1
ATOM 5891 C C . PHE B 1 298 ? 2.274 8.550 -68.451 1.00 15.59 296 PHE B C 1
ATOM 5892 O O . PHE B 1 298 ? 3.475 8.589 -68.704 1.00 16.38 296 PHE B O 1
ATOM 5900 N N . GLY B 1 299 ? 1.797 8.362 -67.252 1.00 14.65 297 GLY B N 1
ATOM 5901 C CA . GLY B 1 299 ? 2.635 7.862 -66.199 1.00 15.30 297 GLY B CA 1
ATOM 5902 C C . GLY B 1 299 ? 1.751 7.306 -65.100 1.00 13.67 297 GLY B C 1
ATOM 5903 O O . GLY B 1 299 ? 0.533 7.150 -65.255 1.00 13.78 297 GLY B O 1
ATOM 5904 N N . PHE B 1 300 ? 2.399 7.003 -63.967 1.00 14.45 298 PHE B N 1
ATOM 5905 C CA . PHE B 1 300 ? 1.706 6.353 -62.828 1.00 14.31 298 PHE B CA 1
ATOM 5906 C C . PHE B 1 300 ? 1.642 7.287 -61.643 1.00 13.86 298 PHE B C 1
ATOM 5907 O O . PHE B 1 300 ? 2.198 8.387 -61.646 1.00 15.48 298 PHE B O 1
ATOM 5915 N N . ASN B 1 301 ? 1.016 6.811 -60.573 1.00 12.13 299 ASN B N 1
ATOM 5916 C CA . ASN B 1 301 ? 1.089 7.514 -59.312 1.00 12.84 299 ASN B CA 1
ATOM 5917 C C . ASN B 1 301 ? 1.920 6.677 -58.357 1.00 15.73 299 ASN B C 1
ATOM 5918 O O . ASN B 1 301 ? 1.382 5.998 -57.454 1.00 15.53 299 ASN B O 1
ATOM 5923 N N . SER B 1 302 ? 3.268 6.742 -58.551 1.00 12.75 300 SER B N 1
ATOM 5924 C CA . SER B 1 302 ? 4.162 5.707 -58.003 1.00 11.42 300 SER B CA 1
ATOM 5925 C C . SER B 1 302 ? 5.358 6.239 -57.233 1.00 12.43 300 SER B C 1
ATOM 5926 O O . SER B 1 302 ? 6.335 5.475 -57.082 1.00 13.30 300 SER B O 1
ATOM 5929 N N . LYS B 1 303 ? 5.336 7.444 -56.683 1.00 12.65 301 LYS B N 1
ATOM 5930 C CA . LYS B 1 303 ? 6.445 7.878 -55.801 1.00 12.58 301 LYS B CA 1
ATOM 5931 C C . LYS B 1 303 ? 6.183 7.377 -54.392 1.00 12.39 301 LYS B C 1
ATOM 5932 O O . LYS B 1 303 ? 5.035 7.038 -54.030 1.00 12.77 301 LYS B O 1
ATOM 5938 N N . ILE B 1 304 ? 7.207 7.401 -53.576 1.00 12.30 302 ILE B N 1
ATOM 5939 C CA . ILE B 1 304 ? 7.025 7.019 -52.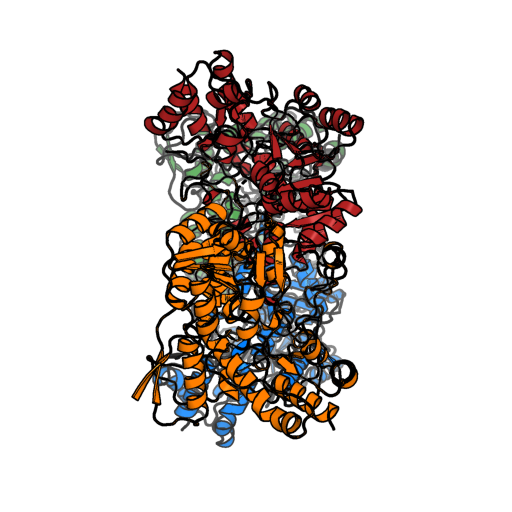199 1.00 13.80 302 ILE B CA 1
ATOM 5940 C C . ILE B 1 304 ? 6.200 8.029 -51.434 1.00 15.73 302 ILE B C 1
ATOM 5941 O O . ILE B 1 304 ? 6.118 9.169 -51.791 1.00 15.42 302 ILE B O 1
ATOM 5946 N N . ASP B 1 305 ? 5.549 7.555 -50.388 1.00 13.14 303 ASP B N 1
ATOM 5947 C CA . ASP B 1 305 ? 4.873 8.475 -49.504 1.00 13.80 303 ASP B CA 1
ATOM 5948 C C . ASP B 1 305 ? 5.915 9.101 -48.560 1.00 15.15 303 ASP B C 1
ATOM 5949 O O . ASP B 1 305 ? 6.731 8.412 -48.019 1.00 14.50 303 ASP B O 1
ATOM 5954 N N . ASN B 1 306 ? 5.840 10.413 -48.387 1.00 13.99 304 ASN B N 1
ATOM 5955 C CA . ASN B 1 306 ? 6.732 11.127 -47.467 1.00 13.07 304 ASN B CA 1
ATOM 5956 C C . ASN B 1 306 ? 6.679 10.513 -46.071 1.00 12.91 304 ASN B C 1
ATOM 5957 O O . ASN B 1 306 ? 7.730 10.333 -45.422 1.00 13.16 304 ASN B O 1
ATOM 5962 N N . LEU B 1 307 ? 5.482 10.054 -45.657 1.00 13.05 305 LEU B N 1
ATOM 5963 C CA . LEU B 1 307 ? 5.362 9.415 -44.342 1.00 13.37 305 LEU B CA 1
ATOM 5964 C C . LEU B 1 307 ? 6.148 8.125 -44.302 1.00 18.49 305 LEU B C 1
ATOM 5965 O O . LEU B 1 307 ? 6.787 7.831 -43.307 1.00 13.55 305 LEU B O 1
ATOM 5970 N N . GLN B 1 308 ? 6.068 7.285 -45.341 1.00 14.02 306 GLN B N 1
ATOM 5971 C CA . GLN B 1 308 ? 6.855 6.061 -45.306 1.00 11.92 306 GLN B CA 1
ATOM 5972 C C . GLN B 1 308 ? 8.329 6.358 -45.439 1.00 11.82 306 GLN B C 1
ATOM 5973 O O . GLN B 1 308 ? 9.122 5.616 -44.897 1.00 14.15 306 GLN B O 1
ATOM 5979 N N . ALA B 1 309 ? 8.721 7.439 -46.155 1.00 12.31 307 ALA B N 1
ATOM 5980 C CA . ALA B 1 309 ? 10.143 7.794 -46.190 1.00 12.11 307 ALA B CA 1
ATOM 5981 C C . ALA B 1 309 ? 10.634 8.145 -44.788 1.00 13.71 307 ALA B C 1
ATOM 5982 O O . ALA B 1 309 ? 11.773 7.771 -44.411 1.00 13.23 307 ALA B O 1
ATOM 5984 N N . ALA B 1 310 ? 9.804 8.855 -44.030 1.00 14.93 308 ALA B N 1
ATOM 5985 C CA . ALA B 1 310 ? 10.205 9.180 -42.664 1.00 14.70 308 ALA B CA 1
ATOM 5986 C C . ALA B 1 310 ? 10.379 7.919 -41.859 1.00 15.29 308 ALA B C 1
ATOM 5987 O O . ALA B 1 310 ? 11.341 7.802 -41.064 1.00 14.82 308 ALA B O 1
ATOM 5989 N N . ILE B 1 311 ? 9.424 6.998 -41.977 1.00 14.16 309 ILE B N 1
ATOM 5990 C CA . ILE B 1 311 ? 9.534 5.714 -41.287 1.00 11.91 309 ILE B CA 1
ATOM 5991 C C . ILE B 1 311 ? 10.794 4.997 -41.729 1.00 15.64 309 ILE B C 1
ATOM 5992 O O . ILE B 1 311 ? 11.534 4.434 -40.895 1.00 14.28 309 ILE B O 1
ATOM 5997 N N . GLY B 1 312 ? 11.077 5.021 -43.033 1.00 12.44 310 GLY B N 1
ATOM 5998 C CA . GLY B 1 312 ? 12.265 4.306 -43.515 1.00 11.70 310 GLY B CA 1
ATOM 5999 C C . GLY B 1 312 ? 13.550 4.896 -42.960 1.00 14.18 310 GLY B C 1
ATOM 6000 O O . GLY B 1 312 ? 14.502 4.166 -42.669 1.00 16.22 310 GLY B O 1
ATOM 6001 N N . LEU B 1 313 ? 13.610 6.225 -42.803 1.00 15.16 311 LEU B N 1
ATOM 6002 C CA . LEU B 1 313 ? 14.836 6.822 -42.207 1.00 14.83 311 LEU B CA 1
ATOM 6003 C C . LEU B 1 313 ? 15.032 6.407 -40.744 1.00 17.04 311 LEU B C 1
ATOM 6004 O O . LEU B 1 313 ? 16.194 6.392 -40.265 1.00 20.14 311 LEU B O 1
ATOM 6009 N N . GLU B 1 314 ? 13.966 6.001 -40.041 1.00 15.23 312 GLU B N 1
ATOM 6010 C CA . GLU B 1 314 ? 14.116 5.438 -38.702 1.00 16.93 312 GLU B CA 1
ATOM 6011 C C . GLU B 1 314 ? 14.507 3.970 -38.758 1.00 17.37 312 GLU B C 1
ATOM 6012 O O . GLU B 1 314 ? 15.474 3.532 -38.078 1.00 16.95 312 GLU B O 1
ATOM 6018 N N . ARG B 1 315 ? 13.775 3.180 -39.548 1.00 13.89 313 ARG B N 1
ATOM 6019 C CA . ARG B 1 315 ? 14.021 1.742 -39.568 1.00 15.39 313 ARG B CA 1
ATOM 6020 C C . ARG B 1 315 ? 15.366 1.399 -40.208 1.00 11.85 313 ARG B C 1
ATOM 6021 O O . ARG B 1 315 ? 15.960 0.338 -39.876 1.00 15.23 313 ARG B O 1
ATOM 6029 N N . ILE B 1 316 ? 15.815 2.189 -41.191 1.00 12.31 314 ILE B N 1
ATOM 6030 C CA . ILE B 1 316 ? 17.103 1.823 -41.869 1.00 12.02 314 ILE B CA 1
ATOM 6031 C C . ILE B 1 316 ? 18.272 1.927 -40.905 1.00 16.14 314 ILE B C 1
ATOM 6032 O O . ILE B 1 316 ? 19.275 1.255 -41.123 1.00 14.60 314 ILE B O 1
ATOM 6037 N N . LYS B 1 317 ? 18.127 2.640 -39.780 1.00 15.31 315 LYS B N 1
ATOM 6038 C CA . LYS B 1 317 ? 19.146 2.631 -38.728 1.00 17.19 315 LYS B CA 1
ATOM 6039 C C . LYS B 1 317 ? 19.549 1.231 -38.306 1.00 14.86 315 LYS B C 1
ATOM 6040 O O . LYS B 1 317 ? 20.690 1.027 -37.837 1.00 15.13 315 LYS B O 1
ATOM 6046 N N . PHE B 1 318 ? 18.628 0.273 -38.407 1.00 15.17 316 PHE B N 1
ATOM 6047 C CA . PHE B 1 318 ? 18.854 -1.085 -37.937 1.00 15.96 316 PHE B CA 1
ATOM 6048 C C . PHE B 1 318 ? 19.427 -2.002 -39.017 1.00 14.65 316 PHE B C 1
ATOM 6049 O O . PHE B 1 318 ? 19.704 -3.159 -38.722 1.00 15.89 316 PHE B O 1
ATOM 6057 N N . LEU B 1 319 ? 19.628 -1.515 -40.263 1.00 14.32 317 LEU B N 1
ATOM 6058 C CA . LEU B 1 319 ? 19.889 -2.436 -41.363 1.00 13.27 317 LEU B CA 1
ATOM 6059 C C . LEU B 1 319 ? 21.210 -3.191 -41.201 1.00 16.29 317 LEU B C 1
ATOM 6060 O O . LEU B 1 319 ? 21.222 -4.429 -41.316 1.00 16.08 317 LEU B O 1
ATOM 6065 N N . SER B 1 320 ? 22.321 -2.495 -40.966 1.00 15.24 318 SER B N 1
ATOM 6066 C CA . SER B 1 320 ? 23.548 -3.264 -40.965 1.00 15.68 318 SER B CA 1
ATOM 6067 C C . SER B 1 320 ? 23.546 -4.237 -39.798 1.00 16.29 318 SER B C 1
ATOM 6068 O O . SER B 1 320 ? 24.077 -5.347 -39.923 1.00 16.49 318 SER B O 1
ATOM 6071 N N . TYR B 1 321 ? 22.981 -3.834 -38.659 1.00 14.49 319 TYR B N 1
ATOM 6072 C CA . TYR B 1 321 ? 22.957 -4.707 -37.499 1.00 15.99 319 TYR B CA 1
ATOM 6073 C C . TYR B 1 321 ? 22.062 -5.914 -37.742 1.00 14.97 319 TYR B C 1
ATOM 6074 O O . TYR B 1 321 ? 22.423 -7.045 -37.387 1.00 14.59 319 TYR B O 1
ATOM 6083 N N . ASN B 1 322 ? 20.860 -5.689 -38.242 1.00 15.65 320 ASN B N 1
ATOM 6084 C CA . ASN B 1 322 ? 20.015 -6.826 -38.591 1.00 13.07 320 ASN B CA 1
ATOM 6085 C C . ASN B 1 322 ? 20.654 -7.700 -39.671 1.00 14.85 320 ASN B C 1
ATOM 6086 O O . ASN B 1 322 ? 20.559 -8.927 -39.581 1.00 14.49 320 ASN B O 1
ATOM 6091 N N . ASN B 1 323 ? 21.382 -7.104 -40.649 1.00 15.33 321 ASN B N 1
ATOM 6092 C CA . ASN B 1 323 ? 22.063 -7.952 -41.620 1.00 14.73 321 ASN B CA 1
ATOM 6093 C C . ASN B 1 323 ? 23.152 -8.786 -40.943 1.00 14.50 321 ASN B C 1
ATOM 6094 O O . ASN B 1 323 ? 23.334 -9.972 -41.288 1.00 15.33 321 ASN B O 1
ATOM 6099 N N . LEU B 1 324 ? 23.840 -8.218 -39.932 1.00 14.53 322 LEU B N 1
ATOM 6100 C CA . LEU B 1 324 ? 24.875 -8.988 -39.204 1.00 17.44 322 LEU B CA 1
ATOM 6101 C C . LEU B 1 324 ? 24.235 -10.180 -38.494 1.00 19.56 322 LEU B C 1
ATOM 6102 O O . LEU B 1 324 ? 24.761 -11.287 -38.537 1.00 18.15 322 LEU B O 1
ATOM 6107 N N . LYS B 1 325 ? 23.075 -9.988 -37.850 1.00 16.42 323 LYS B N 1
ATOM 6108 C CA . LYS B 1 325 ? 22.409 -11.108 -37.166 1.00 15.62 323 LYS B CA 1
ATOM 6109 C C . LYS B 1 325 ? 22.023 -12.208 -38.152 1.00 16.88 323 LYS B C 1
ATOM 6110 O O . LYS B 1 325 ? 22.210 -13.406 -37.865 1.00 18.36 323 LYS B O 1
ATOM 6116 N N . ARG B 1 326 ? 21.594 -11.814 -39.364 1.00 14.01 324 ARG B N 1
ATOM 6117 C CA . ARG B 1 326 ? 21.234 -12.785 -40.391 1.00 14.34 324 ARG B CA 1
ATOM 6118 C C . ARG B 1 326 ? 22.425 -13.598 -40.813 1.00 14.90 324 ARG B C 1
ATOM 6119 O O . ARG B 1 326 ? 22.304 -14.804 -40.988 1.00 17.04 324 ARG B O 1
ATOM 6127 N N . VAL B 1 327 ? 23.577 -12.944 -41.020 1.00 14.70 325 VAL B N 1
ATOM 6128 C CA . VAL B 1 327 ? 24.751 -13.726 -41.424 1.00 15.41 325 VAL B CA 1
ATOM 6129 C C . VAL B 1 327 ? 25.134 -14.703 -40.303 1.00 20.47 325 VAL B C 1
ATOM 6130 O O . VAL B 1 327 ? 25.514 -15.837 -40.582 1.00 19.09 325 VAL B O 1
ATOM 6134 N N . PHE B 1 328 ? 25.021 -14.292 -39.025 1.00 17.23 326 PHE B N 1
ATOM 6135 C CA . PHE B 1 328 ? 25.370 -15.250 -37.960 1.00 19.09 326 PHE B CA 1
ATOM 6136 C C . PHE B 1 328 ? 24.411 -16.448 -37.985 1.00 17.10 326 PHE B C 1
ATOM 6137 O O . PHE B 1 328 ? 24.820 -17.618 -37.826 1.00 18.11 326 PHE B O 1
ATOM 6145 N N . LEU B 1 329 ? 23.116 -16.167 -38.122 1.00 17.63 327 LEU B N 1
ATOM 6146 C CA . LEU B 1 329 ? 22.139 -17.250 -38.208 1.00 18.09 327 LEU B CA 1
ATOM 6147 C C . LEU B 1 329 ? 22.436 -18.164 -39.379 1.00 17.02 327 LEU B C 1
ATOM 6148 O O . LEU B 1 329 ? 22.310 -19.382 -39.269 1.00 17.62 327 LEU B O 1
ATOM 6153 N N . ALA B 1 330 ? 22.743 -17.585 -40.543 1.00 16.93 328 ALA B N 1
ATOM 6154 C CA . ALA B 1 330 ? 23.028 -18.432 -41.708 1.00 16.03 328 ALA B CA 1
ATOM 6155 C C . ALA B 1 330 ? 24.266 -19.287 -41.493 1.00 17.41 328 ALA B C 1
ATOM 6156 O O . ALA B 1 330 ? 24.243 -20.494 -41.751 1.00 20.17 328 ALA B O 1
ATOM 6158 N N . GLN B 1 331 ? 25.322 -18.706 -40.901 1.00 18.51 329 GLN B N 1
ATOM 6159 C CA . GLN B 1 331 ? 26.489 -19.512 -40.618 1.00 18.30 329 GLN B CA 1
ATOM 6160 C C . GLN B 1 331 ? 26.175 -20.605 -39.620 1.00 18.79 329 GLN B C 1
ATOM 6161 O O . GLN B 1 331 ? 26.730 -21.720 -39.714 1.00 21.14 329 GLN B O 1
ATOM 6167 N N . ARG B 1 332 ? 25.305 -20.334 -38.673 1.00 21.44 330 ARG B N 1
ATOM 6168 C CA . ARG B 1 332 ? 24.979 -21.328 -37.666 1.00 21.51 330 ARG B CA 1
ATOM 6169 C C . ARG B 1 332 ? 24.190 -22.479 -38.273 1.00 20.37 330 ARG B C 1
ATOM 6170 O O . ARG B 1 332 ? 24.419 -23.641 -37.920 1.00 24.16 330 ARG B O 1
ATOM 6178 N N . TYR B 1 333 ? 23.326 -22.194 -39.242 1.00 20.20 331 TYR B N 1
ATOM 6179 C CA . TYR B 1 333 ? 22.630 -23.268 -39.933 1.00 20.61 331 TYR B CA 1
ATOM 6180 C C . TYR B 1 333 ? 23.628 -24.114 -40.727 1.00 21.48 331 TYR B C 1
ATOM 6181 O O . TYR B 1 333 ? 23.564 -25.350 -40.713 1.00 21.68 331 TYR B O 1
ATOM 6190 N N . ILE B 1 334 ? 24.508 -23.452 -41.480 1.00 18.70 332 ILE B N 1
ATOM 6191 C CA . ILE B 1 334 ? 25.483 -24.176 -42.313 1.00 20.12 332 ILE B CA 1
ATOM 6192 C C . ILE B 1 334 ? 26.339 -25.104 -41.453 1.00 25.66 332 ILE B C 1
ATOM 6193 O O . ILE B 1 334 ? 26.555 -26.261 -41.809 1.00 25.83 332 ILE B O 1
ATOM 6198 N N . ARG B 1 335 ? 26.871 -24.604 -40.338 1.00 22.22 333 ARG B N 1
ATOM 6199 C CA . ARG B 1 335 ? 27.749 -25.420 -39.504 1.00 24.37 333 ARG B CA 1
ATOM 6200 C C . ARG B 1 335 ? 26.983 -26.549 -38.816 1.00 25.71 333 ARG B C 1
ATOM 6201 O O . ARG B 1 335 ? 27.505 -27.671 -38.681 1.00 27.47 333 ARG B O 1
ATOM 6209 N N . ASN B 1 336 ? 25.758 -26.278 -38.352 1.00 24.06 334 ASN B N 1
ATOM 6210 C CA . ASN B 1 336 ? 25.075 -27.286 -37.554 1.00 22.75 334 ASN B CA 1
ATOM 6211 C C . ASN B 1 336 ? 24.272 -28.297 -38.368 1.00 26.63 334 ASN B C 1
ATOM 6212 O O . ASN B 1 336 ? 23.900 -29.340 -37.804 1.00 29.93 334 ASN B O 1
ATOM 6217 N N . LEU B 1 337 ? 24.096 -28.071 -39.685 1.00 22.63 335 LEU B N 1
ATOM 6218 C CA . LEU B 1 337 ? 23.439 -29.004 -40.586 1.00 25.07 335 LEU B CA 1
ATOM 6219 C C . LEU B 1 337 ? 24.427 -29.726 -41.481 1.00 26.66 335 LEU B C 1
ATOM 6220 O O . LEU B 1 337 ? 24.035 -30.555 -42.320 1.00 25.50 335 LEU B O 1
ATOM 6225 N N . LYS B 1 338 ? 25.713 -29.447 -41.326 1.00 25.03 336 LYS B N 1
ATOM 6226 C CA . LYS B 1 338 ? 26.669 -30.013 -42.273 1.00 29.64 336 LYS B CA 1
ATOM 6227 C C . LYS B 1 338 ? 26.625 -31.552 -42.305 1.00 30.89 336 LYS B C 1
ATOM 6228 O O . LYS B 1 338 ? 26.784 -32.162 -43.374 1.00 28.95 336 LYS B O 1
ATOM 6234 N N . GLU B 1 339 ? 26.371 -32.194 -41.159 1.00 27.59 337 GLU B N 1
ATOM 6235 C CA . GLU B 1 339 ? 26.242 -33.638 -41.136 1.00 34.68 337 GLU B CA 1
ATOM 6236 C C . GLU B 1 339 ? 25.192 -34.140 -42.114 1.00 31.64 337 GLU B C 1
ATOM 6237 O O . GLU B 1 339 ? 25.367 -35.218 -42.710 1.00 32.29 337 GLU B O 1
ATOM 6243 N N . LEU B 1 340 ? 24.068 -33.402 -42.264 1.00 25.91 338 LEU B N 1
ATOM 6244 C CA . LEU B 1 340 ? 23.050 -33.878 -43.178 1.00 24.53 338 LEU B CA 1
ATOM 6245 C C . LEU B 1 340 ? 23.522 -33.771 -44.630 1.00 26.37 338 LEU B C 1
ATOM 6246 O O . LEU B 1 340 ? 23.043 -34.516 -45.500 1.00 29.24 338 LEU B O 1
ATOM 6251 N N . GLU B 1 341 ? 24.397 -32.803 -44.917 1.00 24.08 339 GLU B N 1
ATOM 6252 C CA . GLU B 1 341 ? 24.968 -32.694 -46.244 1.00 24.21 339 GLU B CA 1
ATOM 6253 C C . GLU B 1 341 ? 26.079 -33.730 -46.462 1.00 25.62 339 GLU B C 1
ATOM 6254 O O . GLU B 1 341 ? 26.177 -34.297 -47.552 1.00 28.11 339 GLU B O 1
ATOM 6260 N N . ASP B 1 342 ? 26.896 -34.001 -45.434 1.00 31.73 340 ASP B N 1
ATOM 6261 C CA . ASP B 1 342 ? 27.916 -35.049 -45.518 1.00 37.78 340 ASP B CA 1
ATOM 6262 C C . ASP B 1 342 ? 27.269 -36.404 -45.800 1.00 38.03 340 ASP B C 1
ATOM 6263 O O . ASP B 1 342 ? 27.834 -37.250 -46.511 1.00 37.64 340 ASP B O 1
ATOM 6268 N N . ARG B 1 343 ? 26.080 -36.636 -45.231 1.00 29.03 341 ARG B N 1
ATOM 6269 C CA . ARG B 1 343 ? 25.335 -37.865 -45.450 1.00 33.69 341 ARG B CA 1
ATOM 6270 C C . ARG B 1 343 ? 24.561 -37.849 -46.750 1.00 31.05 341 ARG B C 1
ATOM 6271 O O . ARG B 1 343 ? 23.818 -38.794 -47.008 1.00 30.58 341 ARG B O 1
ATOM 6279 N N . GLU B 1 344 ? 24.723 -36.805 -47.565 1.00 28.85 342 GLU B N 1
ATOM 6280 C CA . GLU B 1 344 ? 24.030 -36.685 -48.860 1.00 31.83 342 GLU B CA 1
ATOM 6281 C C . GLU B 1 344 ? 22.508 -36.758 -48.729 1.00 27.08 342 GLU B C 1
ATOM 6282 O O . GLU B 1 344 ? 21.807 -37.264 -49.615 1.00 30.85 342 GLU B O 1
ATOM 6288 N N . LEU B 1 345 ? 21.977 -36.163 -47.650 1.00 27.11 343 LEU B N 1
ATOM 6289 C CA . LEU B 1 345 ? 20.540 -35.945 -47.492 1.00 28.55 343 LEU B CA 1
ATOM 6290 C C . LEU B 1 345 ? 20.094 -34.575 -47.958 1.00 25.55 343 LEU B C 1
ATOM 6291 O O . LEU B 1 345 ? 18.943 -34.418 -48.405 1.00 27.74 343 LEU B O 1
ATOM 6296 N N . ILE B 1 346 ? 20.948 -33.553 -47.841 1.00 24.56 344 ILE B N 1
ATOM 6297 C CA . ILE B 1 346 ? 20.564 -32.193 -48.208 1.00 23.48 344 ILE B CA 1
ATOM 6298 C C . ILE B 1 346 ? 21.779 -31.547 -48.840 1.00 25.64 344 ILE B C 1
ATOM 6299 O O . ILE B 1 346 ? 22.907 -32.055 -48.718 1.00 25.79 344 ILE B O 1
ATOM 6304 N N . LYS B 1 347 ? 21.538 -30.444 -49.537 1.00 25.73 345 LYS B N 1
ATOM 6305 C CA . LYS B 1 347 ? 22.582 -29.522 -49.965 1.00 23.54 345 LYS B CA 1
ATOM 6306 C C . LYS B 1 347 ? 22.376 -28.218 -49.222 1.00 25.17 345 LYS B C 1
ATOM 6307 O O . LYS B 1 347 ? 21.236 -27.748 -49.113 1.00 24.40 345 LYS B O 1
ATOM 6313 N N . LEU B 1 348 ? 23.442 -27.654 -48.682 1.00 21.11 346 LEU B N 1
ATOM 6314 C CA . LEU B 1 348 ? 23.450 -26.386 -47.980 1.00 21.13 346 LEU B CA 1
ATOM 6315 C C . LEU B 1 348 ? 24.034 -25.262 -48.825 1.00 21.06 346 LEU B C 1
ATOM 6316 O O . LEU B 1 348 ? 24.811 -25.494 -49.760 1.00 23.44 346 LEU B O 1
ATOM 6321 N N . PRO B 1 349 ? 23.621 -24.024 -48.532 1.00 21.28 347 PRO B N 1
ATOM 6322 C CA . PRO B 1 349 ? 24.321 -22.880 -49.110 1.00 21.45 347 PRO B CA 1
ATOM 6323 C C . PRO B 1 349 ? 25.719 -22.770 -48.534 1.00 22.91 347 PRO B C 1
ATOM 6324 O O . PRO B 1 349 ? 26.078 -23.389 -47.521 1.00 26.96 347 PRO B O 1
ATOM 6328 N N . ARG B 1 350 ? 26.535 -22.019 -49.267 1.00 27.68 348 ARG B N 1
ATOM 6329 C CA . ARG B 1 350 ? 27.895 -21.717 -48.854 1.00 32.58 348 ARG B CA 1
ATOM 6330 C C . ARG B 1 350 ? 27.943 -20.256 -48.443 1.00 30.03 348 ARG B C 1
ATOM 6331 O O . ARG B 1 350 ? 27.145 -19.431 -48.916 1.00 27.24 348 ARG B O 1
ATOM 6339 N N . MET B 1 351 ? 28.800 -19.958 -47.482 1.00 26.04 349 MET B N 1
ATOM 6340 C CA . MET B 1 351 ? 29.005 -18.576 -47.080 1.00 23.65 349 MET B CA 1
ATOM 6341 C C . MET B 1 351 ? 29.831 -17.835 -48.142 1.00 23.12 349 MET B C 1
ATOM 6342 O O . MET B 1 351 ? 30.907 -18.287 -48.560 1.00 26.84 349 MET B O 1
ATOM 6347 N N . THR B 1 352 ? 29.304 -16.694 -48.589 1.00 20.05 350 THR B N 1
ATOM 6348 C CA . THR B 1 352 ? 29.928 -15.808 -49.540 1.00 22.00 350 THR B CA 1
ATOM 6349 C C . THR B 1 352 ? 29.717 -14.386 -49.035 1.00 22.46 350 THR B C 1
ATOM 6350 O O . THR B 1 352 ? 28.799 -14.120 -48.231 1.00 21.12 350 THR B O 1
ATOM 6354 N N . GLU B 1 353 ? 30.595 -13.499 -49.510 1.00 25.13 351 GLU B N 1
ATOM 6355 C CA . GLU B 1 353 ? 30.682 -12.131 -49.026 1.00 21.07 351 GLU B CA 1
ATOM 6356 C C . GLU B 1 353 ? 29.552 -11.264 -49.503 1.00 22.72 351 GLU B C 1
ATOM 6357 O O . GLU B 1 353 ? 29.348 -10.206 -48.922 1.00 21.29 351 GLU B O 1
ATOM 6363 N N . ASP B 1 354 ? 28.812 -11.697 -50.525 1.00 18.89 352 ASP B N 1
ATOM 6364 C CA . ASP B 1 354 ? 27.752 -10.859 -51.084 1.00 18.77 352 ASP B CA 1
ATOM 6365 C C . ASP B 1 354 ? 26.396 -11.214 -50.543 1.00 21.22 352 ASP B C 1
ATOM 6366 O O . ASP B 1 354 ? 25.438 -10.425 -50.672 1.00 18.55 352 ASP B O 1
ATOM 6371 N N . ASN B 1 355 ? 26.237 -12.376 -49.933 1.00 20.51 353 ASN B N 1
ATOM 6372 C CA . ASN B 1 355 ? 24.877 -12.789 -49.603 1.00 16.49 353 ASN B CA 1
ATOM 6373 C C . ASN B 1 355 ? 24.375 -12.008 -48.382 1.00 18.39 353 ASN B C 1
ATOM 6374 O O . ASN B 1 355 ? 25.086 -11.912 -47.401 1.00 19.52 353 ASN B O 1
ATOM 6379 N N . VAL B 1 356 ? 23.155 -11.470 -48.450 1.00 15.69 354 VAL B N 1
ATOM 6380 C CA . VAL B 1 356 ? 22.587 -10.815 -47.274 1.00 16.21 354 VAL B CA 1
ATOM 6381 C C . VAL B 1 356 ? 21.534 -11.686 -46.588 1.00 14.05 354 VAL B C 1
ATOM 6382 O O . VAL B 1 356 ? 20.942 -11.235 -45.613 1.00 14.31 354 VAL B O 1
ATOM 6386 N N . TRP B 1 357 ? 21.253 -12.909 -47.091 1.00 14.92 355 TRP B N 1
ATOM 6387 C CA . TRP B 1 357 ? 20.508 -13.912 -46.324 1.00 12.87 355 TRP B CA 1
ATOM 6388 C C . TRP B 1 357 ? 19.104 -13.435 -46.007 1.00 14.31 355 TRP B C 1
ATOM 6389 O O . TRP B 1 357 ? 18.632 -13.486 -44.862 1.00 13.97 355 TRP B O 1
ATOM 6400 N N . HIS B 1 358 ? 18.447 -12.954 -47.042 1.00 15.75 356 HIS B N 1
ATOM 6401 C CA . HIS B 1 358 ? 17.037 -12.615 -46.898 1.00 12.79 356 HIS B CA 1
ATOM 6402 C C . HIS B 1 358 ? 16.208 -13.873 -46.647 1.00 12.56 356 HIS B C 1
ATOM 6403 O O . HIS B 1 358 ? 15.292 -13.887 -45.789 1.00 15.00 356 HIS B O 1
ATOM 6410 N N . LEU B 1 359 ? 16.547 -14.953 -47.368 1.00 15.28 357 LEU B N 1
ATOM 6411 C CA . LEU B 1 359 ? 15.882 -16.245 -47.215 1.00 14.87 357 LEU B CA 1
ATOM 6412 C C . LEU B 1 359 ? 16.997 -17.267 -47.212 1.00 15.55 357 LEU B C 1
ATOM 6413 O O . LEU B 1 359 ? 18.060 -17.038 -47.779 1.00 17.02 357 LEU B O 1
ATOM 6418 N N . PHE B 1 360 ? 16.731 -18.386 -46.548 1.00 15.50 358 PHE B N 1
ATOM 6419 C CA . PHE B 1 360 ? 17.782 -19.388 -46.342 1.00 14.91 358 PHE B CA 1
ATOM 6420 C C . PHE B 1 360 ? 17.392 -20.697 -46.996 1.00 17.13 358 PHE B C 1
ATOM 6421 O O . PHE B 1 360 ? 16.585 -21.460 -46.436 1.00 16.57 358 PHE B O 1
ATOM 6429 N N . PRO B 1 361 ? 17.929 -20.995 -48.184 1.00 16.83 359 PRO B N 1
ATOM 6430 C CA . PRO B 1 361 ? 17.484 -22.163 -48.938 1.00 15.87 359 PRO B CA 1
ATOM 6431 C C . PRO B 1 361 ? 18.332 -23.386 -48.630 1.00 15.64 359 PRO B C 1
ATOM 6432 O O . PRO B 1 361 ? 19.565 -23.313 -48.612 1.00 19.26 359 PRO B O 1
ATOM 6436 N N . ILE B 1 362 ? 17.669 -24.539 -48.457 1.00 16.53 360 ILE B N 1
ATOM 6437 C CA . ILE B 1 362 ? 18.372 -25.819 -48.573 1.00 17.55 360 ILE B CA 1
ATOM 6438 C C . ILE B 1 362 ? 17.702 -26.659 -49.660 1.00 20.22 360 ILE B C 1
ATOM 6439 O O . ILE B 1 362 ? 16.583 -26.408 -50.083 1.00 19.04 360 ILE B O 1
ATOM 6444 N N . ARG B 1 363 ? 18.391 -27.695 -50.113 1.00 18.08 361 ARG B N 1
ATOM 6445 C CA . ARG B 1 363 ? 17.784 -28.639 -51.047 1.00 18.63 361 ARG B CA 1
ATOM 6446 C C . ARG B 1 363 ? 17.707 -29.997 -50.379 1.00 21.30 361 ARG B C 1
ATOM 6447 O O . ARG B 1 363 ? 18.705 -30.476 -49.839 1.00 22.55 361 ARG B O 1
ATOM 6455 N N . ILE B 1 364 ? 16.518 -30.574 -50.357 1.00 21.67 362 ILE B N 1
ATOM 6456 C CA . ILE B 1 364 ? 16.342 -31.912 -49.815 1.00 21.35 362 ILE B CA 1
ATOM 6457 C C . ILE B 1 364 ? 16.214 -32.856 -51.006 1.00 25.99 362 ILE B C 1
ATOM 6458 O O . ILE B 1 364 ? 15.251 -32.783 -51.779 1.00 24.47 362 ILE B O 1
ATOM 6463 N N . ILE B 1 365 ? 17.174 -33.748 -51.152 1.00 26.99 363 ILE B N 1
ATOM 6464 C CA . ILE B 1 365 ? 17.309 -34.500 -52.390 1.00 31.23 363 ILE B CA 1
ATOM 6465 C C . ILE B 1 365 ? 16.677 -35.882 -52.237 1.00 30.46 363 ILE B C 1
ATOM 6466 O O . ILE B 1 365 ? 15.959 -36.149 -51.260 1.00 33.76 363 ILE B O 1
ATOM 6471 N N . ASN B 1 366 ? 16.831 -36.735 -53.257 1.00 33.26 364 ASN B N 1
ATOM 6472 C CA . ASN B 1 366 ? 16.201 -38.057 -53.241 1.00 40.21 364 ASN B CA 1
ATOM 6473 C C . ASN B 1 366 ? 14.689 -37.970 -53.036 1.00 38.36 364 ASN B C 1
ATOM 6474 O O . ASN B 1 366 ? 14.079 -38.856 -52.410 1.00 37.04 364 ASN B O 1
ATOM 6479 N N . GLY B 1 367 ? 14.077 -36.887 -53.494 1.00 32.19 365 GLY B N 1
ATOM 6480 C CA . GLY B 1 367 ? 12.631 -36.802 -53.473 1.00 28.16 365 GLY B CA 1
ATOM 6481 C C . GLY B 1 367 ? 11.983 -36.599 -52.110 1.00 30.38 365 GLY B C 1
ATOM 6482 O O . GLY B 1 367 ? 10.755 -36.630 -52.018 1.00 32.44 365 GLY B O 1
ATOM 6483 N N . ARG B 1 368 ? 12.750 -36.396 -51.044 1.00 29.10 366 ARG B N 1
ATOM 6484 C CA . ARG B 1 368 ? 12.179 -36.352 -49.690 1.00 25.73 366 ARG B CA 1
ATOM 6485 C C . ARG B 1 368 ? 11.715 -34.965 -49.227 1.00 25.28 366 ARG B C 1
ATOM 6486 O O . ARG B 1 368 ? 11.362 -34.818 -48.055 1.00 25.38 366 ARG B O 1
ATOM 6494 N N . ARG B 1 369 ? 11.708 -33.953 -50.082 1.00 26.20 367 ARG B N 1
ATOM 6495 C CA . ARG B 1 369 ? 11.414 -32.600 -49.583 1.00 22.10 367 ARG B CA 1
ATOM 6496 C C . ARG B 1 369 ? 10.018 -32.502 -48.963 1.00 23.35 367 ARG B C 1
ATOM 6497 O O . ARG B 1 369 ? 9.847 -31.920 -47.879 1.00 23.10 367 ARG B O 1
ATOM 6505 N N . ASP B 1 370 ? 8.992 -32.994 -49.665 1.00 24.39 368 ASP B N 1
ATOM 6506 C CA . ASP B 1 370 ? 7.646 -32.860 -49.106 1.00 22.30 368 ASP B CA 1
ATOM 6507 C C . ASP B 1 370 ? 7.496 -33.603 -47.792 1.00 27.16 368 ASP B C 1
ATOM 6508 O O . ASP B 1 370 ? 6.869 -33.068 -46.868 1.00 27.78 368 ASP B O 1
ATOM 6513 N N . GLU B 1 371 ? 8.032 -34.841 -47.704 1.00 25.78 369 GLU B N 1
ATOM 6514 C CA . GLU B 1 371 ? 8.015 -35.599 -46.450 1.00 29.70 369 GLU B CA 1
ATOM 6515 C C . GLU B 1 371 ? 8.647 -34.794 -45.310 1.00 30.07 369 GLU B C 1
ATOM 6516 O O . GLU B 1 371 ? 8.105 -34.746 -44.197 1.00 27.75 369 GLU B O 1
ATOM 6522 N N . VAL B 1 372 ? 9.815 -34.191 -45.555 1.00 23.92 370 VAL B N 1
ATOM 6523 C CA . VAL B 1 372 ? 10.529 -33.472 -44.495 1.00 24.95 370 VAL B CA 1
ATOM 6524 C C . VAL B 1 372 ? 9.736 -32.248 -44.062 1.00 23.08 370 VAL B C 1
ATOM 6525 O O . VAL B 1 372 ? 9.555 -32.014 -42.848 1.00 22.60 370 VAL B O 1
ATOM 6529 N N . LYS B 1 373 ? 9.231 -31.467 -45.041 1.00 22.39 371 LYS B N 1
ATOM 6530 C CA . LYS B 1 373 ? 8.415 -30.302 -44.725 1.00 21.03 371 LYS B CA 1
ATOM 6531 C C . LYS B 1 373 ? 7.182 -30.700 -43.918 1.00 24.80 371 LYS B C 1
ATOM 6532 O O . LYS B 1 373 ? 6.848 -30.051 -42.918 1.00 22.66 371 LYS B O 1
ATOM 6538 N N . ASN B 1 374 ? 6.484 -31.773 -44.332 1.00 27.07 372 ASN B N 1
ATOM 6539 C CA . ASN B 1 374 ? 5.249 -32.142 -43.632 1.00 28.21 372 ASN B CA 1
ATOM 6540 C C . ASN B 1 374 ? 5.531 -32.657 -42.234 1.00 28.41 372 ASN B C 1
ATOM 6541 O O . ASN B 1 374 ? 4.788 -32.335 -41.301 1.00 28.55 372 ASN B O 1
ATOM 6546 N N . LYS B 1 375 ? 6.594 -33.457 -42.063 1.00 24.13 373 LYS B N 1
ATOM 6547 C CA . LYS B 1 375 ? 6.861 -34.022 -40.745 1.00 26.15 373 LYS B CA 1
ATOM 6548 C C . LYS B 1 375 ? 7.367 -32.961 -39.780 1.00 24.96 373 LYS B C 1
ATOM 6549 O O . LYS B 1 375 ? 7.016 -32.983 -38.587 1.00 26.66 373 LYS B O 1
ATOM 6555 N N . LEU B 1 376 ? 8.200 -32.045 -40.264 1.00 24.11 374 LEU B N 1
ATOM 6556 C CA . LEU B 1 376 ? 8.659 -30.945 -39.423 1.00 25.22 374 LEU B CA 1
ATOM 6557 C C . LEU B 1 376 ? 7.480 -30.187 -38.836 1.00 24.45 374 LEU B C 1
ATOM 6558 O O . LEU B 1 376 ? 7.494 -29.863 -37.643 1.00 23.46 374 LEU B O 1
ATOM 6563 N N . TYR B 1 377 ? 6.423 -29.998 -39.629 1.00 23.77 375 TYR B N 1
ATOM 6564 C CA . TYR B 1 377 ? 5.232 -29.282 -39.136 1.00 23.00 375 TYR B CA 1
ATOM 6565 C C . TYR B 1 377 ? 4.342 -30.186 -38.282 1.00 27.40 375 TYR B C 1
ATOM 6566 O O . TYR B 1 377 ? 4.021 -29.859 -37.125 1.00 29.47 375 TYR B O 1
ATOM 6575 N N . GLN B 1 378 ? 3.958 -31.348 -38.812 1.00 26.64 376 GLN B N 1
ATOM 6576 C CA . GLN B 1 378 ? 3.037 -32.198 -38.051 1.00 31.33 376 GLN B CA 1
ATOM 6577 C C . GLN B 1 378 ? 3.682 -32.764 -36.782 1.00 31.06 376 GLN B C 1
ATOM 6578 O O . GLN B 1 378 ? 3.025 -32.846 -35.736 1.00 34.27 376 GLN B O 1
ATOM 6584 N N . LEU B 1 379 ? 4.957 -33.173 -36.838 1.00 31.13 377 LEU B N 1
ATOM 6585 C CA . LEU B 1 379 ? 5.573 -33.846 -35.692 1.00 32.89 377 LEU B CA 1
ATOM 6586 C C . LEU B 1 379 ? 6.353 -32.911 -34.777 1.00 34.24 377 LEU B C 1
ATOM 6587 O O . LEU B 1 379 ? 6.414 -33.156 -33.565 1.00 34.96 377 LEU B O 1
ATOM 6592 N N . TYR B 1 380 ? 6.933 -31.830 -35.301 1.00 30.29 378 TYR B N 1
ATOM 6593 C CA . TYR B 1 380 ? 7.787 -31.000 -34.466 1.00 32.97 378 TYR B CA 1
ATOM 6594 C C . TYR B 1 380 ? 7.269 -29.578 -34.303 1.00 31.85 378 TYR B C 1
ATOM 6595 O O . TYR B 1 380 ? 7.883 -28.819 -33.547 1.00 32.84 378 TYR B O 1
ATOM 6604 N N . ASN B 1 381 ? 6.107 -29.233 -34.908 1.00 27.40 379 ASN B N 1
ATOM 6605 C CA . ASN B 1 381 ? 5.531 -27.877 -34.921 1.00 28.68 379 ASN B CA 1
ATOM 6606 C C . ASN B 1 381 ? 6.520 -26.828 -35.440 1.00 26.06 379 ASN B C 1
ATOM 6607 O O . ASN B 1 381 ? 6.595 -25.687 -34.945 1.00 27.06 379 ASN B O 1
ATOM 6612 N N . ILE B 1 382 ? 7.265 -27.198 -36.474 1.00 23.46 380 ILE B N 1
ATOM 6613 C CA . ILE B 1 382 ? 8.160 -26.278 -37.169 1.00 23.56 380 ILE B CA 1
ATOM 6614 C C . ILE B 1 382 ? 7.579 -25.978 -38.538 1.00 20.07 380 ILE B C 1
ATOM 6615 O O . ILE B 1 382 ? 7.490 -26.879 -39.375 1.00 20.82 380 ILE B O 1
ATOM 6620 N N . GLU B 1 383 ? 7.249 -24.705 -38.789 1.00 17.71 381 GLU B N 1
ATOM 6621 C CA . GLU B 1 383 ? 6.916 -24.238 -40.136 1.00 16.75 381 GLU B CA 1
ATOM 6622 C C . GLU B 1 383 ? 8.174 -23.963 -40.947 1.00 23.88 381 GLU B C 1
ATOM 6623 O O . GLU B 1 383 ? 9.003 -23.143 -40.561 1.00 25.43 381 GLU B O 1
ATOM 6629 N N . THR B 1 384 ? 8.255 -24.568 -42.109 1.00 20.23 382 THR B N 1
ATOM 6630 C CA . THR B 1 384 ? 9.185 -24.174 -43.150 1.00 20.15 382 THR B CA 1
ATOM 6631 C C . THR B 1 384 ? 8.351 -23.726 -44.337 1.00 24.48 382 THR B C 1
ATOM 6632 O O . THR B 1 384 ? 7.127 -23.893 -44.335 1.00 24.73 382 THR B O 1
ATOM 6636 N N . ASP B 1 385 ? 8.999 -23.137 -45.351 1.00 17.48 383 ASP B N 1
ATOM 6637 C CA . ASP B 1 385 ? 8.227 -22.651 -46.483 1.00 19.34 383 ASP B CA 1
ATOM 6638 C C . ASP B 1 385 ? 8.985 -22.872 -47.772 1.00 17.86 383 ASP B C 1
ATOM 6639 O O . ASP B 1 385 ? 10.148 -23.271 -47.782 1.00 17.50 383 ASP B O 1
ATOM 6644 N N . ILE B 1 386 ? 8.284 -22.698 -48.899 1.00 18.55 384 ILE B N 1
ATOM 6645 C CA . ILE B 1 386 ? 8.895 -22.833 -50.216 1.00 16.84 384 ILE B CA 1
ATOM 6646 C C . ILE B 1 386 ? 8.685 -21.501 -50.940 1.00 18.61 384 ILE B C 1
ATOM 6647 O O . ILE B 1 386 ? 7.555 -21.177 -51.340 1.00 20.32 384 ILE B O 1
ATOM 6652 N N . TYR B 1 387 ? 9.749 -20.720 -51.086 1.00 14.48 385 TYR B N 1
ATOM 6653 C CA . TYR B 1 387 ? 9.723 -19.460 -51.840 1.00 15.10 385 TYR B CA 1
ATOM 6654 C C . TYR B 1 387 ? 10.333 -19.773 -53.195 1.00 15.75 385 TYR B C 1
ATOM 6655 O O . TYR B 1 387 ? 11.562 -19.775 -53.349 1.00 16.62 385 TYR B O 1
ATOM 6664 N N . TYR B 1 388 ? 9.528 -20.035 -54.230 1.00 14.38 386 TYR B N 1
ATOM 6665 C CA . TYR B 1 388 ? 8.098 -19.834 -54.315 1.00 13.33 386 TYR B CA 1
ATOM 6666 C C . TYR B 1 388 ? 7.452 -21.089 -54.818 1.00 15.83 386 TYR B C 1
ATOM 6667 O O . TYR B 1 388 ? 8.122 -21.884 -55.485 1.00 17.88 386 TYR B O 1
ATOM 6676 N N . PRO B 1 389 ? 6.166 -21.319 -54.514 1.00 14.33 387 PRO B N 1
ATOM 6677 C CA . PRO B 1 389 ? 5.611 -22.668 -54.752 1.00 18.38 387 PRO B CA 1
ATOM 6678 C C . PRO B 1 389 ? 5.286 -23.012 -56.190 1.00 16.94 387 PRO B C 1
ATOM 6679 O O . PRO B 1 389 ? 5.148 -24.209 -56.475 1.00 19.24 387 PRO B O 1
ATOM 6683 N N . VAL B 1 390 ? 5.180 -22.037 -57.089 1.00 17.07 388 VAL B N 1
ATOM 6684 C CA . VAL B 1 390 ? 4.848 -22.327 -58.488 1.00 19.23 388 VAL B CA 1
ATOM 6685 C C . VAL B 1 390 ? 5.816 -21.557 -59.374 1.00 16.97 388 VAL B C 1
ATOM 6686 O O . VAL B 1 390 ? 5.995 -20.350 -59.214 1.00 16.78 388 VAL B O 1
ATOM 6690 N N . LEU B 1 391 ? 6.478 -22.278 -60.291 1.00 16.48 389 LEU B N 1
ATOM 6691 C CA . LEU B 1 391 ? 7.360 -21.580 -61.224 1.00 16.41 389 LEU B CA 1
ATOM 6692 C C . LEU B 1 391 ? 6.556 -20.759 -62.263 1.00 18.81 389 LEU B C 1
ATOM 6693 O O . LEU B 1 391 ? 5.383 -21.041 -62.571 1.00 18.77 389 LEU B O 1
ATOM 6698 N N . SER B 1 392 ? 7.214 -19.720 -62.813 1.00 19.40 390 SER B N 1
ATOM 6699 C CA . SER B 1 392 ? 6.509 -18.781 -63.694 1.00 16.63 390 SER B CA 1
ATOM 6700 C C . SER B 1 392 ? 5.781 -19.449 -64.839 1.00 18.84 390 SER B C 1
ATOM 6701 O O . SER B 1 392 ? 4.692 -18.996 -65.231 1.00 18.49 390 SER B O 1
ATOM 6704 N N . HIS B 1 393 ? 6.397 -20.463 -65.445 1.00 19.47 391 HIS B N 1
ATOM 6705 C CA . HIS B 1 393 ? 5.831 -21.097 -66.624 1.00 20.95 391 HIS B CA 1
ATOM 6706 C C . HIS B 1 393 ? 4.874 -22.217 -66.271 1.00 21.52 391 HIS B C 1
ATOM 6707 O O . HIS B 1 393 ? 4.497 -22.994 -67.161 1.00 23.49 391 HIS B O 1
ATOM 6714 N N . LYS B 1 394 ? 4.528 -22.349 -64.982 1.00 21.63 392 LYS B N 1
ATOM 6715 C CA . LYS B 1 394 ? 3.648 -23.412 -64.527 1.00 22.87 392 LYS B CA 1
ATOM 6716 C C . LYS B 1 394 ? 2.346 -22.931 -63.878 1.00 20.77 392 LYS B C 1
ATOM 6717 O O . LYS B 1 394 ? 1.560 -23.771 -63.438 1.00 23.06 392 LYS B O 1
ATOM 6723 N N . HIS B 1 395 ? 2.079 -21.617 -63.810 1.00 18.73 393 HIS B N 1
ATOM 6724 C CA . HIS B 1 395 ? 0.826 -21.155 -63.225 1.00 18.62 393 HIS B CA 1
ATOM 6725 C C . HIS B 1 395 ? -0.346 -21.588 -64.090 1.00 21.72 393 HIS B C 1
ATOM 6726 O O . HIS B 1 395 ? -0.234 -21.667 -65.313 1.00 24.32 393 HIS B O 1
ATOM 6733 N N . ASN B 1 396 ? -1.493 -21.840 -63.489 1.00 25.02 394 ASN B N 1
ATOM 6734 C CA . ASN B 1 396 ? -2.531 -22.256 -64.450 1.00 30.84 394 ASN B CA 1
ATOM 6735 C C . ASN B 1 396 ? -3.278 -20.991 -64.847 1.00 25.20 394 ASN B C 1
ATOM 6736 O O . ASN B 1 396 ? -4.308 -20.593 -64.278 1.00 28.95 394 ASN B O 1
ATOM 6741 N N . THR B 1 397 ? -2.715 -20.338 -65.847 1.00 22.35 395 THR B N 1
ATOM 6742 C CA . THR B 1 397 ? -3.326 -19.120 -66.387 1.00 21.12 395 THR B CA 1
ATOM 6743 C C . THR B 1 397 ? -3.500 -19.311 -67.869 1.00 22.20 395 THR B C 1
ATOM 6744 O O . THR B 1 397 ? -2.833 -20.156 -68.465 1.00 23.99 395 THR B O 1
ATOM 6748 N N . LYS B 1 398 ? -4.331 -18.435 -68.450 1.00 23.22 396 LYS B N 1
ATOM 6749 C CA . LYS B 1 398 ? -4.511 -18.406 -69.902 1.00 24.46 396 LYS B CA 1
ATOM 6750 C C . LYS B 1 398 ? -3.206 -18.068 -70.598 1.00 23.36 396 LYS B C 1
ATOM 6751 O O . LYS B 1 398 ? -2.871 -18.686 -71.624 1.00 27.32 396 LYS B O 1
ATOM 6757 N N . LEU B 1 399 ? -2.414 -17.189 -70.002 1.00 22.18 397 LEU B N 1
ATOM 6758 C CA . LEU B 1 399 ? -1.143 -16.822 -70.606 1.00 23.41 397 LEU B CA 1
ATOM 6759 C C . LEU B 1 399 ? -0.164 -18.001 -70.660 1.00 25.14 397 LEU B C 1
ATOM 6760 O O . LEU B 1 399 ? 0.482 -18.217 -71.693 1.00 24.94 397 LEU B O 1
ATOM 6765 N N . VAL B 1 400 ? -0.054 -18.780 -69.578 1.00 23.29 398 VAL B N 1
ATOM 6766 C CA . VAL B 1 400 ? 0.805 -19.973 -69.588 1.00 21.85 398 VAL B CA 1
ATOM 6767 C C . VAL B 1 400 ? 0.319 -20.979 -70.629 1.00 27.51 398 VAL B C 1
ATOM 6768 O O . VAL B 1 400 ? 1.106 -21.505 -71.429 1.00 28.53 398 VAL B O 1
ATOM 6772 N N . LYS B 1 401 ? -0.991 -21.237 -70.673 1.00 24.45 399 LYS B N 1
ATOM 6773 C CA . LYS B 1 401 ? -1.457 -22.203 -71.649 1.00 25.39 399 LYS B CA 1
ATOM 6774 C C . LYS B 1 401 ? -1.305 -21.707 -73.083 1.00 27.14 399 LYS B C 1
ATOM 6775 O O . LYS B 1 401 ? -1.166 -22.550 -73.993 1.00 31.47 399 LYS B O 1
ATOM 6781 N N . LYS B 1 402 ? -1.257 -20.392 -73.299 1.00 29.97 400 LYS B N 1
ATOM 6782 C CA . LYS B 1 402 ? -1.122 -19.858 -74.651 1.00 32.20 400 LYS B CA 1
ATOM 6783 C C . LYS B 1 402 ? 0.335 -19.818 -75.119 1.00 31.68 400 LYS B C 1
ATOM 6784 O O . LYS B 1 402 ? 0.607 -20.140 -76.288 1.00 33.82 400 LYS B O 1
ATOM 6790 N N . ASN B 1 403 ? 1.283 -19.478 -74.216 1.00 29.79 401 ASN B N 1
ATOM 6791 C CA . ASN B 1 403 ? 2.638 -19.060 -74.587 1.00 33.46 401 ASN B CA 1
ATOM 6792 C C . ASN B 1 403 ? 3.776 -19.889 -73.994 1.00 35.16 401 ASN B C 1
ATOM 6793 O O . ASN B 1 403 ? 4.891 -19.842 -74.532 1.00 36.37 401 ASN B O 1
ATOM 6798 N N . TYR B 1 404 ? 3.556 -20.611 -72.895 1.00 31.68 402 TYR B N 1
ATOM 6799 C CA . TYR B 1 404 ? 4.663 -21.168 -72.123 1.00 23.83 402 TYR B CA 1
ATOM 6800 C C . TYR B 1 404 ? 4.607 -22.695 -71.972 1.00 29.72 402 TYR B C 1
ATOM 6801 O O . TYR B 1 404 ? 5.380 -23.259 -71.184 1.00 31.43 402 TYR B O 1
ATOM 6810 N N . MET B 1 405 ? 3.716 -23.384 -72.694 1.00 34.86 403 MET B N 1
ATOM 6811 C CA . MET B 1 405 ? 3.597 -24.832 -72.539 1.00 34.13 403 MET B CA 1
ATOM 6812 C C . MET B 1 405 ? 4.800 -25.607 -73.074 1.00 34.61 403 MET B C 1
ATOM 6813 O O . MET B 1 405 ? 5.039 -26.728 -72.612 1.00 42.34 403 MET B O 1
ATOM 6818 N N . GLN B 1 406 ? 5.584 -25.047 -73.988 1.00 32.43 404 GLN B N 1
ATOM 6819 C CA . GLN B 1 406 ? 6.757 -25.777 -74.466 1.00 38.46 404 GLN B CA 1
ATOM 6820 C C . GLN B 1 406 ? 8.046 -25.401 -73.733 1.00 31.48 404 GLN B C 1
ATOM 6821 O O . GLN B 1 406 ? 9.108 -25.943 -74.060 1.00 37.18 404 GLN B O 1
ATOM 6827 N N . ASP B 1 407 ? 7.968 -24.540 -72.724 1.00 31.81 405 ASP B N 1
ATOM 6828 C CA . ASP B 1 407 ? 9.121 -24.143 -71.934 1.00 30.62 405 ASP B CA 1
ATOM 6829 C C . ASP B 1 407 ? 9.573 -25.300 -71.037 1.00 31.66 405 ASP B C 1
ATOM 6830 O O . ASP B 1 407 ? 8.783 -25.844 -70.260 1.00 33.34 405 ASP B O 1
ATOM 6835 N N . THR B 1 408 ? 10.838 -25.684 -71.146 1.00 30.86 406 THR B N 1
ATOM 6836 C CA . THR B 1 408 ? 11.420 -26.631 -70.192 1.00 36.46 406 THR B CA 1
ATOM 6837 C C . THR B 1 408 ? 12.688 -26.011 -69.648 1.00 29.78 406 THR B C 1
ATOM 6838 O O . THR B 1 408 ? 13.525 -25.543 -70.420 1.00 31.19 406 THR B O 1
ATOM 6842 N N . LEU B 1 409 ? 12.784 -25.961 -68.324 1.00 26.39 407 LEU B N 1
ATOM 6843 C CA . LEU B 1 409 ? 13.870 -25.323 -67.580 1.00 25.10 407 LEU B CA 1
ATOM 6844 C C . LEU B 1 409 ? 14.302 -26.422 -66.630 1.00 27.34 407 LEU B C 1
ATOM 6845 O O . LEU B 1 409 ? 13.806 -26.476 -65.498 1.00 27.21 407 LEU B O 1
ATOM 6850 N N . LEU B 1 410 ? 15.201 -27.289 -67.102 1.00 25.36 408 LEU B N 1
ATOM 6851 C CA . LEU B 1 410 ? 15.495 -28.547 -66.396 1.00 26.46 408 LEU B CA 1
ATOM 6852 C C . LEU B 1 410 ? 16.062 -28.332 -65.002 1.00 27.26 408 LEU B C 1
ATOM 6853 O O . LEU B 1 410 ? 15.634 -28.979 -64.038 1.00 27.76 408 LEU B O 1
ATOM 6858 N N A ASN B 1 411 ? 17.000 -27.413 -64.855 0.52 25.12 409 ASN B N 1
ATOM 6859 N N B ASN B 1 411 ? 17.063 -27.462 -64.869 0.48 25.58 409 ASN B N 1
ATOM 6860 C CA A ASN B 1 411 ? 17.576 -27.251 -63.536 0.52 23.73 409 ASN B CA 1
ATOM 6861 C CA B ASN B 1 411 ? 17.595 -27.183 -63.542 0.48 24.04 409 ASN B CA 1
ATOM 6862 C C A ASN B 1 411 ? 16.643 -26.478 -62.601 0.52 23.04 409 ASN B C 1
ATOM 6863 C C B ASN B 1 411 ? 16.540 -26.572 -62.650 0.48 22.77 409 ASN B C 1
ATOM 6864 O O A ASN B 1 411 ? 16.563 -26.777 -61.400 0.52 23.00 409 ASN B O 1
ATOM 6865 O O B ASN B 1 411 ? 16.315 -27.041 -61.530 0.48 23.88 409 ASN B O 1
ATOM 6874 N N . THR B 1 412 ? 15.903 -25.493 -63.120 1.00 20.64 410 THR B N 1
ATOM 6875 C CA . THR B 1 412 ? 14.925 -24.813 -62.287 1.00 20.89 410 THR B CA 1
ATOM 6876 C C . THR B 1 412 ? 13.893 -25.802 -61.781 1.00 19.17 410 THR B C 1
ATOM 6877 O O . THR B 1 412 ? 13.494 -25.748 -60.614 1.00 20.46 410 THR B O 1
ATOM 6881 N N . GLU B 1 413 ? 13.382 -26.648 -62.675 1.00 20.97 411 GLU B N 1
ATOM 6882 C CA . GLU B 1 413 ? 12.328 -27.595 -62.304 1.00 22.27 411 GLU B CA 1
ATOM 6883 C C . GLU B 1 413 ? 12.813 -28.651 -61.315 1.00 21.78 411 GLU B C 1
ATOM 6884 O O . GLU B 1 413 ? 12.074 -29.006 -60.394 1.00 24.52 411 GLU B O 1
ATOM 6890 N N . GLN B 1 414 ? 14.018 -29.192 -61.526 1.00 22.53 412 GLN B N 1
ATOM 6891 C CA . GLN B 1 414 ? 14.594 -30.161 -60.584 1.00 23.18 412 GLN B CA 1
ATOM 6892 C C . GLN B 1 414 ? 14.847 -29.533 -59.221 1.00 25.13 412 GLN B C 1
ATOM 6893 O O . GLN B 1 414 ? 14.484 -30.109 -58.191 1.00 25.63 412 GLN B O 1
ATOM 6899 N N . VAL B 1 415 ? 15.453 -28.338 -59.188 1.00 22.10 413 VAL B N 1
ATOM 6900 C CA . VAL B 1 415 ? 15.715 -27.675 -57.906 1.00 21.44 413 VAL B CA 1
ATOM 6901 C C . VAL B 1 415 ? 14.396 -27.360 -57.182 1.00 20.47 413 VAL B C 1
ATOM 6902 O O . VAL B 1 415 ? 14.313 -27.397 -55.948 1.00 20.64 413 VAL B O 1
ATOM 6906 N N . HIS B 1 416 ? 13.324 -27.053 -57.942 1.00 19.65 414 HIS B N 1
ATOM 6907 C CA . HIS B 1 416 ? 12.028 -26.722 -57.375 1.00 19.25 414 HIS B CA 1
ATOM 6908 C C . HIS B 1 416 ? 11.430 -27.872 -56.571 1.00 18.28 414 HIS B C 1
ATOM 6909 O O . HIS B 1 416 ? 10.755 -27.636 -55.551 1.00 19.25 414 HIS B O 1
ATOM 6916 N N . LYS B 1 417 ? 11.735 -29.116 -56.976 1.00 20.15 415 LYS B N 1
ATOM 6917 C CA . LYS B 1 417 ? 11.312 -30.328 -56.293 1.00 22.95 415 LYS B CA 1
ATOM 6918 C C . LYS B 1 417 ? 12.106 -30.595 -55.012 1.00 21.30 415 LYS B C 1
ATOM 6919 O O . LYS B 1 417 ? 11.673 -31.428 -54.204 1.00 23.65 415 LYS B O 1
ATOM 6925 N N . GLU B 1 418 ? 13.219 -29.868 -54.808 1.00 19.32 416 GLU B N 1
ATOM 6926 C CA . GLU B 1 418 ? 14.108 -30.076 -53.670 1.00 19.76 416 GLU B CA 1
ATOM 6927 C C . GLU B 1 418 ? 14.161 -28.911 -52.681 1.00 22.60 416 GLU B C 1
ATOM 6928 O O . GLU B 1 418 ? 14.518 -29.116 -51.515 1.00 21.05 416 GLU B O 1
ATOM 6934 N N . ILE B 1 419 ? 13.777 -27.711 -53.097 1.00 19.53 417 ILE B N 1
ATOM 6935 C CA . ILE B 1 419 ? 14.004 -26.513 -52.294 1.00 20.29 417 ILE B CA 1
ATOM 6936 C C . ILE B 1 419 ? 13.118 -26.491 -51.050 1.00 18.40 417 ILE B C 1
ATOM 6937 O O . ILE B 1 419 ? 11.941 -26.893 -51.090 1.00 19.93 417 ILE B O 1
ATOM 6942 N N . LEU B 1 420 ? 13.693 -26.010 -49.934 1.00 17.48 418 LEU B N 1
ATOM 6943 C CA . LEU B 1 420 ? 12.951 -25.759 -48.695 1.00 18.11 418 LEU B CA 1
ATOM 6944 C C . LEU B 1 420 ? 13.664 -24.617 -48.000 1.00 17.77 418 LEU B C 1
ATOM 6945 O O . LEU B 1 420 ? 14.897 -24.613 -47.954 1.00 20.84 418 LEU B O 1
ATOM 6950 N N . HIS B 1 421 ? 12.914 -23.636 -47.514 1.00 15.62 419 HIS B N 1
ATOM 6951 C CA . HIS B 1 421 ? 13.495 -22.490 -46.797 1.00 14.12 419 HIS B CA 1
ATOM 6952 C C . HIS B 1 421 ? 13.311 -22.650 -45.304 1.00 17.80 419 HIS B C 1
ATOM 6953 O O . HIS B 1 421 ? 12.259 -23.086 -44.850 1.00 16.74 419 HIS B O 1
ATOM 6960 N N . LEU B 1 422 ? 14.351 -22.386 -44.567 1.00 14.88 420 LEU B N 1
ATOM 6961 C CA . LEU B 1 422 ? 14.369 -22.517 -43.089 1.00 14.68 420 LEU B CA 1
ATOM 6962 C C . LEU B 1 422 ? 14.126 -21.157 -42.447 1.00 17.05 420 LEU B C 1
ATOM 6963 O O . LEU B 1 422 ? 14.631 -20.151 -42.939 1.00 17.36 420 LEU B O 1
ATOM 6968 N N . PRO B 1 423 ? 13.394 -21.099 -41.336 1.00 14.81 421 PRO B N 1
ATOM 6969 C CA . PRO B 1 423 ? 13.122 -19.786 -40.700 1.00 13.94 421 PRO B CA 1
ATOM 6970 C C . PRO B 1 423 ? 14.429 -19.052 -40.416 1.00 14.77 421 PRO B C 1
ATOM 6971 O O . PRO B 1 423 ? 15.400 -19.631 -39.883 1.00 16.37 421 PRO B O 1
ATOM 6975 N N . LEU B 1 424 ? 14.484 -17.780 -40.816 1.00 16.29 422 LEU B N 1
ATOM 6976 C CA . LEU B 1 424 ? 15.704 -16.991 -40.592 1.00 13.27 422 LEU B CA 1
ATOM 6977 C C . LEU B 1 424 ? 15.280 -15.520 -40.602 1.00 15.47 422 LEU B C 1
ATOM 6978 O O . LEU B 1 424 ? 14.916 -14.992 -41.659 1.00 16.71 422 LEU B O 1
ATOM 6983 N N . HIS B 1 425 ? 15.228 -14.902 -39.420 1.00 14.58 423 HIS B N 1
ATOM 6984 C CA . HIS B 1 425 ? 14.916 -13.499 -39.370 1.00 18.62 423 HIS B CA 1
ATOM 6985 C C . HIS B 1 425 ? 15.658 -12.936 -38.170 1.00 17.24 423 HIS B C 1
ATOM 6986 O O . HIS B 1 425 ? 15.979 -13.686 -37.244 1.00 15.40 423 HIS B O 1
ATOM 6993 N N . PRO B 1 426 ? 16.048 -11.670 -38.213 1.00 16.90 424 PRO B N 1
ATOM 6994 C CA . PRO B 1 426 ? 17.104 -11.221 -37.289 1.00 16.92 424 PRO B CA 1
ATOM 6995 C C . PRO B 1 426 ? 16.672 -11.228 -35.830 1.00 17.53 424 PRO B C 1
ATOM 6996 O O . PRO B 1 426 ? 17.550 -11.238 -34.976 1.00 18.92 424 PRO B O 1
ATOM 7000 N N . ASN B 1 427 ? 15.371 -11.079 -35.498 1.00 13.70 425 ASN B N 1
ATOM 7001 C CA . ASN B 1 427 ? 14.974 -11.131 -34.095 1.00 16.37 425 ASN B CA 1
ATOM 7002 C C . ASN B 1 427 ? 14.562 -12.505 -33.645 1.00 16.80 425 ASN B C 1
ATOM 7003 O O . ASN B 1 427 ? 14.061 -12.630 -32.519 1.00 18.82 425 ASN B O 1
ATOM 7008 N N . MET B 1 428 ? 14.936 -13.565 -34.397 1.00 16.02 426 MET B N 1
ATOM 7009 C CA . MET B 1 428 ? 14.703 -14.908 -33.890 1.00 15.85 426 MET B CA 1
ATOM 7010 C C . MET B 1 428 ? 15.696 -15.178 -32.754 1.00 18.42 426 MET B C 1
ATOM 7011 O O . MET B 1 428 ? 16.757 -14.540 -32.681 1.00 18.50 426 MET B O 1
ATOM 7016 N N . LEU B 1 429 ? 15.289 -16.050 -31.829 1.00 18.00 427 LEU B N 1
ATOM 7017 C CA . LEU B 1 429 ? 16.119 -16.512 -30.734 1.00 17.59 427 LEU B CA 1
ATOM 7018 C C . LEU B 1 429 ? 17.062 -17.620 -31.216 1.00 19.50 427 LEU B C 1
ATOM 7019 O O . LEU B 1 429 ? 16.695 -18.439 -32.043 1.00 20.03 427 LEU B O 1
ATOM 7024 N N . LEU B 1 430 ? 18.266 -17.696 -30.643 1.00 19.97 428 LEU B N 1
ATOM 7025 C CA . LEU B 1 430 ? 19.091 -18.860 -30.945 1.00 18.79 428 LEU B CA 1
ATOM 7026 C C . LEU B 1 430 ? 18.435 -20.134 -30.437 1.00 20.86 428 LEU B C 1
ATOM 7027 O O . LEU B 1 430 ? 18.617 -21.195 -31.036 1.00 21.11 428 LEU B O 1
ATOM 7032 N N . GLU B 1 431 ? 17.635 -20.046 -29.357 1.00 21.66 429 GLU B N 1
ATOM 7033 C CA . GLU B 1 431 ? 16.873 -21.211 -28.917 1.00 20.62 429 GLU B CA 1
ATOM 7034 C C . GLU B 1 431 ? 15.878 -21.650 -29.983 1.00 20.46 429 GLU B C 1
ATOM 7035 O O . GLU B 1 431 ? 15.585 -22.844 -30.110 1.00 20.44 429 GLU B O 1
ATOM 7041 N N . GLU B 1 432 ? 15.227 -20.691 -30.641 1.00 19.79 430 GLU B N 1
ATOM 7042 C CA . GLU B 1 432 ? 14.374 -21.039 -31.767 1.00 19.83 430 GLU B CA 1
ATOM 7043 C C . GLU B 1 432 ? 15.155 -21.691 -32.903 1.00 23.88 430 GLU B C 1
ATOM 7044 O O . GLU B 1 432 ? 14.709 -22.708 -33.462 1.00 20.13 430 GLU B O 1
ATOM 7050 N N . GLN B 1 433 ? 16.317 -21.125 -33.276 1.00 19.93 431 GLN B N 1
ATOM 7051 C CA . GLN B 1 433 ? 17.099 -21.810 -34.309 1.00 18.28 431 GLN B CA 1
ATOM 7052 C C . GLN B 1 433 ? 17.502 -23.210 -33.856 1.00 18.97 431 GLN B C 1
ATOM 7053 O O . GLN B 1 433 ? 17.459 -24.168 -34.653 1.00 21.18 431 GLN B O 1
ATOM 7059 N N . ASN B 1 434 ? 17.845 -23.379 -32.556 1.00 19.61 432 ASN B N 1
ATOM 7060 C CA . ASN B 1 434 ? 18.238 -24.701 -32.079 1.00 20.69 432 ASN B CA 1
ATOM 7061 C C . ASN B 1 434 ? 17.063 -25.654 -32.212 1.00 25.56 432 ASN B C 1
ATOM 7062 O O . ASN B 1 434 ? 17.246 -26.828 -32.545 1.00 23.57 432 ASN B O 1
ATOM 7067 N N . PHE B 1 435 ? 15.833 -25.144 -32.018 1.00 21.37 433 PHE B N 1
ATOM 7068 C CA . PHE B 1 435 ? 14.661 -26.014 -32.127 1.00 21.62 433 PHE B CA 1
ATOM 7069 C C . PHE B 1 435 ? 14.488 -26.491 -33.586 1.00 21.41 433 PHE B C 1
ATOM 7070 O O . PHE B 1 435 ? 14.197 -27.672 -33.833 1.00 22.87 433 PHE B O 1
ATOM 7078 N N . VAL B 1 436 ? 14.722 -25.593 -34.544 1.00 19.53 434 VAL B N 1
ATOM 7079 C CA . VAL B 1 436 ? 14.685 -25.969 -35.953 1.00 19.65 434 VAL B CA 1
ATOM 7080 C C . VAL B 1 436 ? 15.780 -26.988 -36.248 1.00 23.31 434 VAL B C 1
ATOM 7081 O O . VAL B 1 436 ? 15.537 -28.000 -36.907 1.00 22.46 434 VAL B O 1
ATOM 7085 N N . LEU B 1 437 ? 17.001 -26.719 -35.784 1.00 22.39 435 LEU B N 1
ATOM 7086 C CA . LEU B 1 437 ? 18.136 -27.638 -35.976 1.00 22.77 435 LEU B CA 1
ATOM 7087 C C . LEU B 1 437 ? 17.834 -29.029 -35.457 1.00 27.22 435 LEU B C 1
ATOM 7088 O O . LEU B 1 437 ? 18.067 -30.033 -36.144 1.00 24.02 435 LEU B O 1
ATOM 7093 N N . GLU B 1 438 ? 17.335 -29.117 -34.221 1.00 26.18 436 GLU B N 1
ATOM 7094 C CA . GLU B 1 438 ? 17.033 -30.421 -33.651 1.00 24.61 436 GLU B CA 1
ATOM 7095 C C . GLU B 1 438 ? 15.950 -31.148 -34.444 1.00 26.22 436 GLU B C 1
ATOM 7096 O O . GLU B 1 438 ? 16.028 -32.373 -34.624 1.00 27.20 436 GLU B O 1
ATOM 7102 N N . GLY B 1 439 ? 14.925 -30.425 -34.907 1.00 26.79 437 GLY B N 1
ATOM 7103 C CA . GLY B 1 439 ? 13.897 -31.065 -35.711 1.00 26.40 437 GLY B CA 1
ATOM 7104 C C . GLY B 1 439 ? 14.444 -31.606 -37.018 1.00 26.71 437 GLY B C 1
ATOM 7105 O O . GLY B 1 439 ? 14.113 -32.727 -37.435 1.00 25.18 437 GLY B O 1
ATOM 7106 N N . LEU B 1 440 ? 15.271 -30.808 -37.694 1.00 23.44 438 LEU B N 1
ATOM 7107 C CA . LEU B 1 440 ? 15.781 -31.249 -38.984 1.00 22.64 438 LEU B CA 1
ATOM 7108 C C . LEU B 1 440 ? 16.712 -32.442 -38.827 1.00 24.32 438 LEU B C 1
ATOM 7109 O O . LEU B 1 440 ? 16.739 -33.340 -39.687 1.00 27.44 438 LEU B O 1
ATOM 7114 N N . ILE B 1 441 ? 17.471 -32.501 -37.740 1.00 23.49 439 ILE B N 1
ATOM 7115 C CA . ILE B 1 441 ? 18.340 -33.649 -37.518 1.00 26.08 439 ILE B CA 1
ATOM 7116 C C . ILE B 1 441 ? 17.493 -34.868 -37.182 1.00 31.62 439 ILE B C 1
ATOM 7117 O O . ILE B 1 441 ? 17.673 -35.949 -37.761 1.00 32.55 439 ILE B O 1
ATOM 7122 N N . ASN B 1 442 ? 16.477 -34.676 -36.331 1.00 28.10 440 ASN B N 1
ATOM 7123 C CA . ASN B 1 442 ? 15.662 -35.802 -35.896 1.00 31.07 440 ASN B CA 1
ATOM 7124 C C . ASN B 1 442 ? 14.806 -36.364 -37.028 1.00 33.88 440 ASN B C 1
ATOM 7125 O O . ASN B 1 442 ? 14.609 -37.591 -37.105 1.00 36.43 440 ASN B O 1
ATOM 7130 N N . VAL B 1 443 ? 14.298 -35.507 -37.914 1.00 30.85 441 VAL B N 1
ATOM 7131 C CA . VAL B 1 443 ? 13.477 -36.007 -39.011 1.00 30.70 441 VAL B CA 1
ATOM 7132 C C . VAL B 1 443 ? 14.314 -36.757 -40.048 1.00 39.61 441 VAL B C 1
ATOM 7133 O O . VAL B 1 443 ? 13.752 -37.504 -40.858 1.00 42.89 441 VAL B O 1
ATOM 7137 N N . ASN B 1 444 ? 15.645 -36.592 -40.033 1.00 35.83 442 ASN B N 1
ATOM 7138 C CA . ASN B 1 444 ? 16.542 -37.190 -41.014 1.00 33.01 442 ASN B CA 1
ATOM 7139 C C . ASN B 1 444 ? 17.371 -38.319 -40.417 1.00 42.25 442 ASN B C 1
ATOM 7140 O O . ASN B 1 444 ? 18.426 -38.676 -40.963 1.00 46.81 442 ASN B O 1
ATOM 7145 N N . LYS B 1 445 ? 16.903 -38.904 -39.321 1.00 42.51 443 LYS B N 1
ATOM 7146 C CA . LYS B 1 445 ? 17.547 -40.077 -38.736 1.00 44.88 443 LYS B CA 1
ATOM 7147 C C . LYS B 1 445 ? 17.540 -41.276 -39.680 1.00 53.77 443 LYS B C 1
ATOM 7148 O O . LYS B 1 445 ? 16.626 -41.446 -40.489 1.00 59.18 443 LYS B O 1
ATOM 7154 N N . THR C 1 7 ? -14.299 60.711 -15.031 1.00 49.58 5 THR C N 1
ATOM 7155 C CA . THR C 1 7 ? -15.437 60.098 -15.697 1.00 38.38 5 THR C CA 1
ATOM 7156 C C . THR C 1 7 ? -15.083 58.646 -16.080 1.00 37.67 5 THR C C 1
ATOM 7157 O O . THR C 1 7 ? -15.666 58.083 -17.011 1.00 38.67 5 THR C O 1
ATOM 7161 N N . LEU C 1 8 ? -14.169 58.026 -15.331 1.00 32.09 6 LEU C N 1
ATOM 7162 C CA . LEU C 1 8 ? -13.594 56.734 -15.710 1.00 31.77 6 LEU C CA 1
ATOM 7163 C C . LEU C 1 8 ? -13.665 55.743 -14.554 1.00 33.58 6 LEU C C 1
ATOM 7164 O O . LEU C 1 8 ? -13.187 56.026 -13.452 1.00 39.45 6 LEU C O 1
ATOM 7169 N N . THR C 1 9 ? -14.230 54.574 -14.816 1.00 28.09 7 THR C N 1
ATOM 7170 C CA . THR C 1 9 ? -14.278 53.458 -13.876 1.00 29.63 7 THR C CA 1
ATOM 7171 C C . THR C 1 9 ? -13.380 52.333 -14.376 1.00 29.99 7 THR C C 1
ATOM 7172 O O . THR C 1 9 ? -13.461 51.971 -15.547 1.00 29.30 7 THR C O 1
ATOM 7176 N N . THR C 1 10 ? -12.525 51.778 -13.501 1.00 28.85 8 THR C N 1
ATOM 7177 C CA . THR C 1 10 ? -11.771 50.578 -13.835 1.00 24.73 8 THR C CA 1
ATOM 7178 C C . THR C 1 10 ? -12.541 49.384 -13.309 1.00 27.25 8 THR C C 1
ATOM 7179 O O . THR C 1 10 ? -12.745 49.260 -12.096 1.00 31.59 8 THR C O 1
ATOM 7183 N N . ILE C 1 11 ? -12.952 48.502 -14.217 1.00 23.30 9 ILE C N 1
ATOM 7184 C CA . ILE C 1 11 ? -13.729 47.315 -13.862 1.00 23.79 9 ILE C CA 1
ATOM 7185 C C . ILE C 1 11 ? -12.865 46.366 -13.051 1.00 28.22 9 ILE C C 1
ATOM 7186 O O . ILE C 1 11 ? -11.836 45.890 -13.534 1.00 23.70 9 ILE C O 1
ATOM 7191 N N . SER C 1 12 ? -13.253 46.114 -11.792 1.00 27.90 10 SER C N 1
ATOM 7192 C CA . SER C 1 12 ? -12.428 45.314 -10.894 1.00 24.70 10 SER C CA 1
ATOM 7193 C C . SER C 1 12 ? -12.712 43.833 -10.995 1.00 22.07 10 SER C C 1
ATOM 7194 O O . SER C 1 12 ? -11.945 43.019 -10.452 1.00 23.82 10 SER C O 1
ATOM 7197 N N . GLY C 1 13 ? -13.811 43.462 -11.659 1.00 20.52 11 GLY C N 1
ATOM 7198 C CA . GLY C 1 13 ? -14.220 42.083 -11.741 1.00 19.73 11 GLY C CA 1
ATOM 7199 C C . GLY C 1 13 ? -15.225 41.660 -10.710 1.00 21.80 11 GLY C C 1
ATOM 7200 O O . GLY C 1 13 ? -15.622 40.465 -10.711 1.00 20.55 11 GLY C O 1
ATOM 7201 N N . HIS C 1 14 ? -15.694 42.607 -9.867 1.00 21.23 12 HIS C N 1
ATOM 7202 C CA . HIS C 1 14 ? -16.622 42.295 -8.806 1.00 19.41 12 HIS C CA 1
ATOM 7203 C C . HIS C 1 14 ? -18.013 42.788 -9.192 1.00 21.47 12 HIS C C 1
ATOM 7204 O O . HIS C 1 14 ? -18.227 43.376 -10.276 1.00 19.93 12 HIS C O 1
ATOM 7211 N N . SER C 1 15 ? -18.956 42.544 -8.297 1.00 19.74 13 SER C N 1
ATOM 7212 C CA . SER C 1 15 ? -20.382 42.742 -8.625 1.00 20.10 13 SER C CA 1
ATOM 7213 C C . SER C 1 15 ? -20.739 44.201 -8.856 1.00 21.72 13 SER C C 1
ATOM 7214 O O . SER C 1 15 ? -21.479 44.490 -9.795 1.00 21.26 13 SER C O 1
ATOM 7217 N N . LYS C 1 16 ? -20.275 45.128 -8.002 1.00 21.40 14 LYS C N 1
ATOM 7218 C CA . LYS C 1 16 ? -20.628 46.537 -8.182 1.00 24.74 14 LYS C CA 1
ATOM 7219 C C . LYS C 1 16 ? -20.243 47.018 -9.579 1.00 27.03 14 LYS C C 1
ATOM 7220 O O . LYS C 1 16 ? -21.033 47.683 -10.255 1.00 25.21 14 LYS C O 1
ATOM 7226 N N . ASP C 1 17 ? -19.009 46.753 -10.016 1.00 23.91 15 ASP C N 1
ATOM 7227 C CA . ASP C 1 17 ? -18.636 47.287 -11.336 1.00 22.83 15 ASP C CA 1
ATOM 7228 C C . ASP C 1 17 ? -19.352 46.570 -12.482 1.00 24.89 15 ASP C C 1
ATOM 7229 O O . ASP C 1 17 ? -19.592 47.185 -13.542 1.00 22.65 15 ASP C O 1
ATOM 7234 N N . ASN C 1 18 ? -19.705 45.280 -12.305 1.00 24.27 16 ASN C N 1
ATOM 7235 C CA . ASN C 1 18 ? -20.508 44.599 -13.321 1.00 21.80 16 ASN C CA 1
ATOM 7236 C C . ASN C 1 18 ? -21.856 45.271 -13.509 1.00 22.17 16 ASN C C 1
ATOM 7237 O O . ASN C 1 18 ? -22.335 45.412 -14.642 1.00 24.40 16 ASN C O 1
ATOM 7242 N N . LEU C 1 19 ? -22.494 45.666 -12.415 1.00 22.23 17 LEU C N 1
ATOM 7243 C CA . LEU C 1 19 ? -23.790 46.336 -12.530 1.00 23.13 17 LEU C CA 1
ATOM 7244 C C . LEU C 1 19 ? -23.633 47.682 -13.205 1.00 24.76 17 LEU C C 1
ATOM 7245 O O . LEU C 1 19 ? -24.499 48.084 -14.005 1.00 27.43 17 LEU C O 1
ATOM 7250 N N . ALA C 1 20 ? -22.524 48.391 -12.923 1.00 24.18 18 ALA C N 1
ATOM 7251 C CA . ALA C 1 20 ? -22.317 49.686 -13.557 1.00 25.19 18 ALA C CA 1
ATOM 7252 C C . ALA C 1 20 ? -22.069 49.516 -15.055 1.00 28.16 18 ALA C C 1
ATOM 7253 O O . ALA C 1 20 ? -22.519 50.345 -15.867 1.00 30.05 18 ALA C O 1
ATOM 7255 N N . LEU C 1 21 ? -21.345 48.467 -15.425 1.00 28.07 19 LEU C N 1
ATOM 7256 C CA . LEU C 1 21 ? -21.048 48.198 -16.826 1.00 24.58 19 LEU C CA 1
ATOM 7257 C C . LEU C 1 21 ? -22.315 47.819 -17.580 1.00 28.00 19 LEU C C 1
ATOM 7258 O O . LEU C 1 21 ? -22.538 48.271 -18.705 1.00 29.77 19 LEU C O 1
ATOM 7263 N N . LEU C 1 22 ? -23.163 47.002 -16.963 1.00 25.90 20 LEU C N 1
ATOM 7264 C CA . LEU C 1 22 ? -24.385 46.593 -17.620 1.00 24.82 20 LEU C CA 1
ATOM 7265 C C . LEU C 1 22 ? -25.268 47.803 -17.878 1.00 26.22 20 LEU C C 1
ATOM 7266 O O . LEU C 1 22 ? -25.867 47.917 -18.956 1.00 28.90 20 LEU C O 1
ATOM 7271 N N . LYS C 1 23 ? -25.293 48.744 -16.939 1.00 26.62 21 LYS C N 1
ATOM 7272 C CA . LYS C 1 23 ? -26.115 49.936 -17.142 1.00 34.54 21 LYS C CA 1
ATOM 7273 C C . LYS C 1 23 ? -25.561 50.752 -18.299 1.00 36.10 21 LYS C C 1
ATOM 7274 O O . LYS C 1 23 ? -26.321 51.287 -19.116 1.00 41.13 21 LYS C O 1
ATOM 7280 N N . CYS C 1 24 ? -24.234 50.792 -18.422 1.00 33.64 22 CYS C N 1
ATOM 7281 C CA . CYS C 1 24 ? -23.613 51.423 -19.580 1.00 40.80 22 CYS C CA 1
ATOM 7282 C C . CYS C 1 24 ? -23.964 50.691 -20.870 1.00 36.06 22 CYS C C 1
ATOM 7283 O O . CYS C 1 24 ? -24.434 51.308 -21.840 1.00 46.94 22 CYS C O 1
ATOM 7286 N N . LEU C 1 25 ? -23.774 49.379 -20.898 1.00 38.16 23 LEU C N 1
ATOM 7287 C CA . LEU C 1 25 ? -24.059 48.612 -22.105 1.00 37.62 23 LEU C CA 1
ATOM 7288 C C . LEU C 1 25 ? -25.513 48.766 -22.550 1.00 45.14 23 LEU C C 1
ATOM 7289 O O . LEU C 1 25 ? -25.816 48.622 -23.742 1.00 40.05 23 LEU C O 1
ATOM 7294 N N . GLN C 1 26 ? -26.425 49.077 -21.629 1.00 42.41 24 GLN C N 1
ATOM 7295 C CA . GLN C 1 26 ? -27.826 49.231 -22.007 1.00 45.04 24 GLN C CA 1
ATOM 7296 C C . GLN C 1 26 ? -28.194 50.675 -22.286 1.00 48.15 24 GLN C C 1
ATOM 7297 O O . GLN C 1 26 ? -29.371 50.970 -22.534 1.00 53.55 24 GLN C O 1
ATOM 7303 N N . GLY C 1 27 ? -27.226 51.588 -22.244 1.00 44.46 25 GLY C N 1
ATOM 7304 C CA . GLY C 1 27 ? -27.527 52.972 -22.502 1.00 44.98 25 GLY C CA 1
ATOM 7305 C C . GLY C 1 27 ? -28.281 53.658 -21.394 1.00 54.54 25 GLY C C 1
ATOM 7306 O O . GLY C 1 27 ? -28.951 54.664 -21.648 1.00 55.50 25 GLY C O 1
ATOM 7307 N N . GLU C 1 28 ? -28.247 53.127 -20.191 1.00 56.93 26 GLU C N 1
ATOM 7308 C CA . GLU C 1 28 ? -28.891 53.777 -19.085 1.00 55.80 26 GLU C CA 1
ATOM 7309 C C . GLU C 1 28 ? -27.996 54.897 -18.644 1.00 65.20 26 GLU C C 1
ATOM 7310 O O . GLU C 1 28 ? -28.465 55.873 -18.082 1.00 72.48 26 GLU C O 1
ATOM 7316 N N . THR C 1 29 ? -26.706 54.771 -18.868 1.00 67.75 27 THR C N 1
ATOM 7317 C CA . THR C 1 29 ? -25.793 55.865 -18.572 1.00 69.56 27 THR C CA 1
ATOM 7318 C C . THR C 1 29 ? -24.983 55.962 -19.818 1.00 76.64 27 THR C C 1
ATOM 7319 O O . THR C 1 29 ? -24.863 54.988 -20.529 1.00 78.89 27 THR C O 1
ATOM 7323 N N . LYS C 1 30 ? -24.456 57.142 -20.121 1.00 79.29 28 LYS C N 1
ATOM 7324 C CA . LYS C 1 30 ? -23.590 57.313 -21.262 1.00 79.09 28 LYS C CA 1
ATOM 7325 C C . LYS C 1 30 ? -22.582 58.340 -20.823 1.00 80.37 28 LYS C C 1
ATOM 7326 O O . LYS C 1 30 ? -21.747 58.787 -21.597 1.00 81.84 28 LYS C O 1
ATOM 7332 N N . GLU C 1 31 ? -22.627 58.679 -19.548 1.00 80.68 29 GLU C N 1
ATOM 7333 C CA . GLU C 1 31 ? -21.687 59.629 -19.010 1.00 83.27 29 GLU C CA 1
ATOM 7334 C C . GLU C 1 31 ? -20.362 58.996 -18.616 1.00 76.95 29 GLU C C 1
ATOM 7335 O O . GLU C 1 31 ? -19.398 59.707 -18.347 1.00 73.11 29 GLU C O 1
ATOM 7341 N N . LYS C 1 32 ? -20.290 57.674 -18.561 1.00 71.54 30 LYS C N 1
ATOM 7342 C CA . LYS C 1 32 ? -19.084 57.029 -18.038 1.00 64.53 30 LYS C CA 1
ATOM 7343 C C . LYS C 1 32 ? -18.256 56.224 -18.981 1.00 56.10 30 LYS C C 1
ATOM 7344 O O . LYS C 1 32 ? -18.778 55.550 -19.843 1.00 52.78 30 LYS C O 1
ATOM 7350 N N . GLU C 1 33 ? -16.950 56.283 -18.791 1.00 44.98 31 GLU C N 1
ATOM 7351 C CA . GLU C 1 33 ? -16.060 55.467 -19.595 1.00 40.54 31 GLU C CA 1
ATOM 7352 C C . GLU C 1 33 ? -15.419 54.376 -18.741 1.00 29.35 31 GLU C C 1
ATOM 7353 O O . GLU C 1 33 ? -15.232 54.522 -17.521 1.00 29.42 31 GLU C O 1
ATOM 7359 N N . PHE C 1 34 ? -15.111 53.240 -19.378 1.00 28.69 32 PHE C N 1
ATOM 7360 C CA . PHE C 1 34 ? -14.608 52.095 -18.640 1.00 27.37 32 PHE C CA 1
ATOM 7361 C C . PHE C 1 34 ? -13.262 51.602 -19.134 1.00 27.45 32 PHE C C 1
ATOM 7362 O O . PHE C 1 34 ? -13.003 51.493 -20.336 1.00 27.81 32 PHE C O 1
ATOM 7370 N N . GLU C 1 35 ? -12.445 51.231 -18.175 1.00 26.56 33 GLU C N 1
ATOM 7371 C CA . GLU C 1 35 ? -11.269 50.430 -18.407 1.00 26.21 33 GLU C CA 1
ATOM 7372 C C . GLU C 1 35 ? -11.460 49.156 -17.610 1.00 24.96 33 GLU C C 1
ATOM 7373 O O . GLU C 1 35 ? -12.432 49.022 -16.880 1.00 24.87 33 GLU C O 1
ATOM 7379 N N . ILE C 1 36 ? -10.534 48.218 -17.733 1.00 24.55 34 ILE C N 1
ATOM 7380 C CA . ILE C 1 36 ? -10.665 46.973 -16.990 1.00 23.48 34 ILE C CA 1
ATOM 7381 C C . ILE C 1 36 ? -9.318 46.562 -16.407 1.00 23.36 34 ILE C C 1
ATOM 7382 O O . ILE C 1 36 ? -8.287 46.656 -17.074 1.00 23.94 34 ILE C O 1
ATOM 7387 N N . SER C 1 37 ? -9.324 46.094 -15.161 1.00 22.92 35 SER C N 1
ATOM 7388 C CA . SER C 1 37 ? -8.057 45.698 -14.557 1.00 27.97 35 SER C CA 1
ATOM 7389 C C . SER C 1 37 ? -7.584 44.352 -15.112 1.00 22.40 35 SER C C 1
ATOM 7390 O O . SER C 1 37 ? -8.372 43.523 -15.591 1.00 22.92 35 SER C O 1
ATOM 7393 N N . ASN C 1 38 ? -6.269 44.109 -15.009 1.00 22.87 36 ASN C N 1
ATOM 7394 C CA . ASN C 1 38 ? -5.636 42.961 -15.635 1.00 30.53 36 ASN C CA 1
ATOM 7395 C C . ASN C 1 38 ? -5.562 41.738 -14.733 1.00 33.39 36 ASN C C 1
ATOM 7396 O O . ASN C 1 38 ? -4.753 40.829 -14.978 1.00 40.87 36 ASN C O 1
ATOM 7401 N N . VAL C 1 39 ? -6.425 41.651 -13.739 1.00 22.12 37 VAL C N 1
ATOM 7402 C CA . VAL C 1 39 ? -6.440 40.467 -12.898 1.00 23.25 37 VAL C CA 1
ATOM 7403 C C . VAL C 1 39 ? -7.023 39.300 -13.669 1.00 25.06 37 VAL C C 1
ATOM 7404 O O . VAL C 1 39 ? -7.831 39.471 -14.600 1.00 20.85 37 VAL C O 1
ATOM 7408 N N . LEU C 1 40 ? -6.619 38.099 -13.264 1.00 20.07 38 LEU C N 1
ATOM 7409 C CA . LEU C 1 40 ? -7.051 36.905 -13.962 1.00 19.59 38 LEU C CA 1
ATOM 7410 C C . LEU C 1 40 ? -8.573 36.760 -14.085 1.00 19.19 38 LEU C C 1
ATOM 7411 O O . LEU C 1 40 ? -9.029 36.351 -15.167 1.00 19.97 38 LEU C O 1
ATOM 7416 N N . PRO C 1 41 ? -9.395 37.048 -13.066 1.00 18.57 39 PRO C N 1
ATOM 7417 C CA . PRO C 1 41 ? -10.867 36.892 -13.225 1.00 18.04 39 PRO C CA 1
ATOM 7418 C C . PRO C 1 41 ? -11.456 37.785 -14.297 1.00 18.88 39 PRO C C 1
ATOM 7419 O O . PRO C 1 41 ? -12.618 37.562 -14.645 1.00 19.63 39 PRO C O 1
ATOM 7423 N N . ASN C 1 42 ? -10.716 38.771 -14.795 1.00 18.91 40 ASN C N 1
ATOM 7424 C CA . ASN C 1 42 ? -11.226 39.627 -15.853 1.00 19.31 40 ASN C CA 1
ATOM 7425 C C . ASN C 1 42 ? -10.767 39.214 -17.243 1.00 19.65 40 ASN C C 1
ATOM 7426 O O . ASN C 1 42 ? -11.060 39.915 -18.201 1.00 20.18 40 ASN C O 1
ATOM 7431 N N A HIS C 1 43 ? -10.004 38.126 -17.377 0.65 19.51 41 HIS C N 1
ATOM 7432 N N B HIS C 1 43 ? -10.032 38.112 -17.399 0.35 19.50 41 HIS C N 1
ATOM 7433 C CA A HIS C 1 43 ? -9.374 37.813 -18.654 0.65 20.04 41 HIS C CA 1
ATOM 7434 C CA B HIS C 1 43 ? -9.373 37.902 -18.684 0.35 20.08 41 HIS C CA 1
ATOM 7435 C C A HIS C 1 43 ? -10.373 37.720 -19.810 0.65 20.13 41 HIS C C 1
ATOM 7436 C C B HIS C 1 43 ? -10.365 37.716 -19.838 0.35 20.14 41 HIS C C 1
ATOM 7437 O O A HIS C 1 43 ? -10.174 38.339 -20.858 0.65 20.91 41 HIS C O 1
ATOM 7438 O O B HIS C 1 43 ? -10.169 38.291 -20.913 0.35 20.92 41 HIS C O 1
ATOM 7451 N N . LYS C 1 44 ? -11.437 36.941 -19.642 1.00 19.46 42 LYS C N 1
ATOM 7452 C CA . LYS C 1 44 ? -12.414 36.760 -20.720 1.00 20.51 42 LYS C CA 1
ATOM 7453 C C . LYS C 1 44 ? -13.144 38.060 -21.015 1.00 20.13 42 LYS C C 1
ATOM 7454 O O . LYS C 1 44 ? -13.355 38.413 -22.173 1.00 20.86 42 LYS C O 1
ATOM 7460 N N . MET C 1 45 ? -13.596 38.762 -19.969 1.00 19.86 43 MET C N 1
ATOM 7461 C CA . MET C 1 45 ? -14.284 40.030 -20.228 1.00 20.47 43 MET C CA 1
ATOM 7462 C C . MET C 1 45 ? -13.400 40.990 -21.018 1.00 21.57 43 MET C C 1
ATOM 7463 O O . MET C 1 45 ? -13.876 41.708 -21.901 1.00 22.24 43 MET C O 1
ATOM 7468 N N . LYS C 1 46 ? -12.114 41.071 -20.672 1.00 21.53 44 LYS C N 1
ATOM 7469 C CA . LYS C 1 46 ? -11.238 41.988 -21.373 1.00 22.54 44 LYS C CA 1
ATOM 7470 C C . LYS C 1 46 ? -11.058 41.563 -22.815 1.00 23.21 44 LYS C C 1
ATOM 7471 O O . LYS C 1 46 ? -11.173 42.383 -23.736 1.00 24.21 44 LYS C O 1
ATOM 7477 N N . GLU C 1 47 ? -10.874 40.262 -23.058 1.00 22.77 45 GLU C N 1
ATOM 7478 C CA . GLU C 1 47 ? -10.747 39.798 -24.434 1.00 23.49 45 GLU C CA 1
ATOM 7479 C C . GLU C 1 47 ? -12.028 40.041 -25.235 1.00 23.87 45 GLU C C 1
ATOM 7480 O O . GLU C 1 47 ? -11.968 40.423 -26.415 1.00 26.50 45 GLU C O 1
ATOM 7486 N N . LYS C 1 48 ? -13.200 39.843 -24.617 1.00 23.10 46 LYS C N 1
ATOM 7487 C CA . LYS C 1 48 ? -14.440 39.861 -25.376 1.00 23.65 46 LYS C CA 1
ATOM 7488 C C . LYS C 1 48 ? -14.968 41.285 -25.567 1.00 24.36 46 LYS C C 1
ATOM 7489 O O . LYS C 1 48 ? -15.519 41.600 -26.623 1.00 25.85 46 LYS C O 1
ATOM 7495 N N . LEU C 1 49 ? -14.885 42.128 -24.534 1.00 24.08 47 LEU C N 1
ATOM 7496 C CA . LEU C 1 49 ? -15.591 43.400 -24.588 1.00 24.84 47 LEU C CA 1
ATOM 7497 C C . LEU C 1 49 ? -14.691 44.608 -24.726 1.00 27.94 47 LEU C C 1
ATOM 7498 O O . LEU C 1 49 ? -15.212 45.716 -24.898 1.00 26.58 47 LEU C O 1
ATOM 7503 N N . PHE C 1 50 ? -13.372 44.445 -24.667 1.00 25.69 48 PHE C N 1
ATOM 7504 C CA . PHE C 1 50 ? -12.454 45.583 -24.701 1.00 26.55 48 PHE C CA 1
ATOM 7505 C C . PHE C 1 50 ? -11.454 45.462 -25.833 1.00 27.52 48 PHE C C 1
ATOM 7506 O O . PHE C 1 50 ? -11.122 44.369 -26.270 1.00 29.67 48 PHE C O 1
ATOM 7514 N N . ARG C 1 51 ? -11.035 46.606 -26.361 1.00 28.78 49 ARG C N 1
ATOM 7515 C CA . ARG C 1 51 ? -9.887 46.692 -27.256 1.00 32.89 49 ARG C CA 1
ATOM 7516 C C . ARG C 1 51 ? -8.994 47.812 -26.740 1.00 36.39 49 ARG C C 1
ATOM 7517 O O . ARG C 1 51 ? -9.451 48.955 -26.580 1.00 33.72 49 ARG C O 1
ATOM 7525 N N . GLU C 1 52 ? -7.728 47.472 -26.491 1.00 42.83 50 GLU C N 1
ATOM 7526 C CA . GLU C 1 52 ? -6.745 48.393 -25.923 1.00 43.30 50 GLU C CA 1
ATOM 7527 C C . GLU C 1 52 ? -7.316 49.104 -24.697 1.00 35.60 50 GLU C C 1
ATOM 7528 O O . GLU C 1 52 ? -7.174 50.321 -24.516 1.00 38.16 50 GLU C O 1
ATOM 7534 N N . ASN C 1 53 ? -7.966 48.319 -23.840 1.00 32.28 51 ASN C N 1
ATOM 7535 C CA . ASN C 1 53 ? -8.413 48.783 -22.518 1.00 33.02 51 ASN C CA 1
ATOM 7536 C C . ASN C 1 53 ? -9.444 49.889 -22.679 1.00 30.19 51 ASN C C 1
ATOM 7537 O O . ASN C 1 53 ? -9.513 50.854 -21.891 1.00 31.21 51 ASN C O 1
ATOM 7542 N N . LYS C 1 54 ? -10.193 49.799 -23.754 1.00 31.20 52 LYS C N 1
ATOM 7543 C CA . LYS C 1 54 ? -11.336 50.660 -23.988 1.00 32.58 52 LYS C CA 1
ATOM 7544 C C . LYS C 1 54 ? -12.490 49.763 -24.391 1.00 30.15 52 LYS C C 1
ATOM 7545 O O . LYS C 1 54 ? -12.303 48.780 -25.116 1.00 30.45 52 LYS C O 1
ATOM 7551 N N . LEU C 1 55 ? -13.671 50.103 -23.906 1.00 30.83 53 LEU C N 1
ATOM 7552 C CA . LEU C 1 55 ? -14.845 49.294 -24.192 1.00 32.15 53 LEU C CA 1
ATOM 7553 C C . LEU C 1 55 ? -15.136 49.333 -25.688 1.00 30.27 53 LEU C C 1
ATOM 7554 O O . LEU C 1 55 ? -15.052 50.385 -26.311 1.00 33.72 53 LEU C O 1
ATOM 7559 N N . LYS C 1 56 ? -15.341 48.165 -26.289 1.00 29.46 54 LYS C N 1
ATOM 7560 C CA . LYS C 1 56 ? -15.694 48.093 -27.710 1.00 32.15 54 LYS C CA 1
ATOM 7561 C C . LYS C 1 56 ? -16.918 48.958 -27.988 1.00 32.11 54 LYS C C 1
ATOM 7562 O O . LYS C 1 56 ? -17.827 49.056 -27.163 1.00 32.70 54 LYS C O 1
ATOM 7568 N N . ILE C 1 57 ? -16.935 49.589 -29.149 1.00 41.74 55 ILE C N 1
ATOM 7569 C CA . ILE C 1 57 ? -17.993 50.559 -29.422 1.00 44.94 55 ILE C CA 1
ATOM 7570 C C . ILE C 1 57 ? -19.265 49.915 -29.954 1.00 44.72 55 ILE C C 1
ATOM 7571 O O . ILE C 1 57 ? -20.343 50.508 -29.825 1.00 52.73 55 ILE C O 1
ATOM 7576 N N . ASP C 1 58 ? -19.184 48.704 -30.496 1.00 36.69 56 ASP C N 1
ATOM 7577 C CA . ASP C 1 58 ? -20.299 48.074 -31.194 1.00 50.34 56 ASP C CA 1
ATOM 7578 C C . ASP C 1 58 ? -20.835 46.833 -30.467 1.00 46.97 56 ASP C C 1
ATOM 7579 O O . ASP C 1 58 ? -21.192 45.843 -31.112 1.00 52.95 56 ASP C O 1
ATOM 7584 N N . ILE C 1 59 ? -20.913 46.865 -29.127 1.00 31.85 57 ILE C N 1
ATOM 7585 C CA . ILE C 1 59 ? -21.373 45.715 -28.341 1.00 30.30 57 ILE C CA 1
ATOM 7586 C C . ILE C 1 59 ? -22.892 45.602 -28.374 1.00 39.41 57 ILE C C 1
ATOM 7587 O O . ILE C 1 59 ? -23.596 46.472 -27.853 1.00 33.92 57 ILE C O 1
ATOM 7592 N N . ASP C 1 60 ? -23.400 44.494 -28.925 1.00 33.27 58 ASP C N 1
ATOM 7593 C CA . ASP C 1 60 ? -24.826 44.175 -28.883 1.00 32.21 58 ASP C CA 1
ATOM 7594 C C . ASP C 1 60 ? -24.955 43.057 -27.857 1.00 30.77 58 ASP C C 1
ATOM 7595 O O . ASP C 1 60 ? -24.397 41.968 -28.067 1.00 28.43 58 ASP C O 1
ATOM 7600 N N . ILE C 1 61 ? -25.616 43.315 -26.729 1.00 28.54 59 ILE C N 1
ATOM 7601 C CA . ILE C 1 61 ? -25.602 42.291 -25.672 1.00 27.32 59 ILE C CA 1
ATOM 7602 C C . ILE C 1 61 ? -26.245 41.008 -26.168 1.00 26.73 59 ILE C C 1
ATOM 7603 O O . ILE C 1 61 ? -25.693 39.908 -25.993 1.00 25.64 59 ILE C O 1
ATOM 7608 N N . GLU C 1 62 ? -27.438 41.126 -26.740 1.00 29.12 60 GLU C N 1
ATOM 7609 C CA . GLU C 1 62 ? -28.182 39.954 -27.195 1.00 27.78 60 GLU C CA 1
ATOM 7610 C C . GLU C 1 62 ? -27.396 39.138 -28.212 1.00 31.67 60 GLU C C 1
ATOM 7611 O O . GLU C 1 62 ? -27.212 37.923 -28.036 1.00 27.21 60 GLU C O 1
ATOM 7617 N N . LYS C 1 63 ? -26.880 39.791 -29.253 1.00 31.94 61 LYS C N 1
ATOM 7618 C CA . LYS C 1 63 ? -26.223 39.035 -30.315 1.00 29.14 61 LYS C CA 1
ATOM 7619 C C . LYS C 1 63 ? -24.776 38.702 -29.980 1.00 28.04 61 LYS C C 1
ATOM 7620 O O . LYS C 1 63 ? -24.309 37.584 -30.260 1.00 30.57 61 LYS C O 1
ATOM 7626 N N . ASP C 1 64 ? -24.033 39.626 -29.382 1.00 27.80 62 ASP C N 1
ATOM 7627 C CA . ASP C 1 64 ? -22.610 39.367 -29.184 1.00 28.65 62 ASP C CA 1
ATOM 7628 C C . ASP C 1 64 ? -22.316 38.591 -27.918 1.00 30.99 62 ASP C C 1
ATOM 7629 O O . ASP C 1 64 ? -21.340 37.810 -27.876 1.00 30.01 62 ASP C O 1
ATOM 7634 N N . ILE C 1 65 ? -23.093 38.798 -26.860 1.00 24.77 63 ILE C N 1
ATOM 7635 C CA . ILE C 1 65 ? -22.832 38.106 -25.609 1.00 23.33 63 ILE C CA 1
ATOM 7636 C C . ILE C 1 65 ? -23.697 36.851 -25.455 1.00 22.77 63 ILE C C 1
ATOM 7637 O O . ILE C 1 65 ? -23.214 35.832 -24.934 1.00 24.49 63 ILE C O 1
ATOM 7642 N N . PHE C 1 66 ? -24.954 36.890 -25.907 1.00 23.51 64 PHE C N 1
ATOM 7643 C CA . PHE C 1 66 ? -25.847 35.740 -25.780 1.00 23.11 64 PHE C CA 1
ATOM 7644 C C . PHE C 1 66 ? -26.104 34.992 -27.076 1.00 23.81 64 PHE C C 1
ATOM 7645 O O . PHE C 1 66 ? -26.873 34.038 -27.071 1.00 23.61 64 PHE C O 1
ATOM 7653 N N . ASN C 1 67 ? -25.494 35.415 -28.186 1.00 27.65 65 ASN C N 1
ATOM 7654 C CA . ASN C 1 67 ? -25.584 34.724 -29.476 1.00 25.55 65 ASN C CA 1
ATOM 7655 C C . ASN C 1 67 ? -27.036 34.550 -29.899 1.00 26.40 65 ASN C C 1
ATOM 7656 O O . ASN C 1 67 ? -27.424 33.532 -30.467 1.00 26.57 65 ASN C O 1
ATOM 7661 N N . TYR C 1 68 ? -27.853 35.548 -29.617 1.00 27.04 66 TYR C N 1
ATOM 7662 C CA . TYR C 1 68 ? -29.270 35.424 -29.874 1.00 27.90 66 TYR C CA 1
ATOM 7663 C C . TYR C 1 68 ? -29.520 35.192 -31.370 1.00 30.01 66 TYR C C 1
ATOM 7664 O O . TYR C 1 68 ? -28.972 35.908 -32.212 1.00 33.40 66 TYR C O 1
ATOM 7673 N N . SER C 1 69 ? -30.373 34.194 -31.691 1.00 29.59 67 SER C N 1
ATOM 7674 C CA . SER C 1 69 ? -30.519 33.715 -33.067 1.00 30.87 67 SER C CA 1
ATOM 7675 C C . SER C 1 69 ? -31.947 33.287 -33.383 1.00 33.79 67 SER C C 1
ATOM 7676 O O . SER C 1 69 ? -32.161 32.577 -34.383 1.00 39.09 67 SER C O 1
ATOM 7679 N N . ARG C 1 70 ? -32.937 33.723 -32.590 1.00 29.68 68 ARG C N 1
ATOM 7680 C CA . ARG C 1 70 ? -34.311 33.227 -32.684 1.00 28.95 68 ARG C CA 1
ATOM 7681 C C . ARG C 1 70 ? -34.382 31.698 -32.724 1.00 34.76 68 ARG C C 1
ATOM 7682 O O . ARG C 1 70 ? -35.171 31.134 -33.477 1.00 36.22 68 ARG C O 1
ATOM 7690 N N . LYS C 1 71 ? -33.578 31.023 -31.905 1.00 32.02 69 LYS C N 1
ATOM 7691 C CA . LYS C 1 71 ? -33.685 29.571 -31.768 1.00 30.74 69 LYS C CA 1
ATOM 7692 C C . LYS C 1 71 ? -35.053 29.161 -31.221 1.00 35.76 69 LYS C C 1
ATOM 7693 O O . LYS C 1 71 ? -35.666 29.864 -30.404 1.00 30.39 69 LYS C O 1
ATOM 7699 N N . ASN C 1 72 ? -35.516 27.995 -31.676 1.00 30.65 70 ASN C N 1
ATOM 7700 C CA . ASN C 1 72 ? -36.786 27.413 -31.257 1.00 29.87 70 ASN C CA 1
ATOM 7701 C C . ASN C 1 72 ? -36.550 26.478 -30.089 1.00 30.08 70 ASN C C 1
ATOM 7702 O O . ASN C 1 72 ? -35.815 25.482 -30.223 1.00 32.63 70 ASN C O 1
ATOM 7707 N N . ILE C 1 73 ? -37.107 26.810 -28.926 1.00 27.83 71 ILE C N 1
ATOM 7708 C CA . ILE C 1 73 ? -36.900 26.037 -27.707 1.00 27.13 71 ILE C CA 1
ATOM 7709 C C . ILE C 1 73 ? -38.047 25.053 -27.486 1.00 28.09 71 ILE C C 1
ATOM 7710 O O . ILE C 1 73 ? -39.211 25.411 -27.688 1.00 33.27 71 ILE C O 1
ATOM 7715 N N . GLN C 1 74 ? -37.724 23.831 -27.002 1.00 31.01 72 GLN C N 1
ATOM 7716 C CA . GLN C 1 74 ? -38.733 22.829 -26.667 1.00 41.72 72 GLN C CA 1
ATOM 7717 C C . GLN C 1 74 ? -38.813 22.479 -25.184 1.00 34.56 72 GLN C C 1
ATOM 7718 O O . GLN C 1 74 ? -39.858 22.003 -24.734 1.00 33.48 72 GLN C O 1
ATOM 7724 N N . LYS C 1 75 ? -37.766 22.728 -24.413 1.00 27.35 73 LYS C N 1
ATOM 7725 C CA . LYS C 1 75 ? -37.772 22.290 -23.030 1.00 27.03 73 LYS C CA 1
ATOM 7726 C C . LYS C 1 75 ? -36.675 23.051 -22.294 1.00 26.87 73 LYS C C 1
ATOM 7727 O O . LYS C 1 75 ? -35.700 23.510 -22.898 1.00 26.46 73 LYS C O 1
ATOM 7733 N N . ILE C 1 76 ? -36.814 23.119 -20.973 1.00 25.30 74 ILE C N 1
ATOM 7734 C CA . ILE C 1 76 ? -35.853 23.819 -20.115 1.00 24.14 74 ILE C CA 1
ATOM 7735 C C . ILE C 1 76 ? -35.486 22.874 -18.983 1.00 24.10 74 ILE C C 1
ATOM 7736 O O . ILE C 1 76 ? -36.367 22.435 -18.237 1.00 24.89 74 ILE C O 1
ATOM 7741 N N . GLU C 1 77 ? -34.190 22.580 -18.842 1.00 23.28 75 GLU C N 1
ATOM 7742 C CA . GLU C 1 77 ? -33.641 21.940 -17.650 1.00 23.06 75 GLU C CA 1
ATOM 7743 C C . GLU C 1 77 ? -33.095 23.000 -16.706 1.00 22.27 75 GLU C C 1
ATOM 7744 O O . GLU C 1 77 ? -32.619 24.038 -17.157 1.00 21.65 75 GLU C O 1
ATOM 7750 N N . PHE C 1 78 ? -33.191 22.747 -15.406 1.00 22.50 76 PHE C N 1
ATOM 7751 C CA . PHE C 1 78 ? -32.814 23.801 -14.466 1.00 22.05 76 PHE C CA 1
ATOM 7752 C C . PHE C 1 78 ? -31.325 24.085 -14.517 1.00 21.02 76 PHE C C 1
ATOM 7753 O O . PHE C 1 78 ? -30.911 25.247 -14.597 1.00 23.82 76 PHE C O 1
ATOM 7761 N N . MET C 1 79 ? -30.506 23.033 -14.539 1.00 20.75 77 MET C N 1
ATOM 7762 C CA . MET C 1 79 ? -29.045 23.198 -14.495 1.00 23.29 77 MET C CA 1
ATOM 7763 C C . MET C 1 79 ? -28.368 22.052 -15.224 1.00 23.88 77 MET C C 1
ATOM 7764 O O . MET C 1 79 ? -27.777 21.151 -14.626 1.00 24.87 77 MET C O 1
ATOM 7769 N N . PRO C 1 80 ? -28.420 22.075 -16.547 1.00 20.54 78 PRO C N 1
ATOM 7770 C CA . PRO C 1 80 ? -27.801 20.994 -17.317 1.00 19.72 78 PRO C CA 1
ATOM 7771 C C . PRO C 1 80 ? -26.303 21.233 -17.261 1.00 18.86 78 PRO C C 1
ATOM 7772 O O . PRO C 1 80 ? -25.820 22.258 -17.758 1.00 18.44 78 PRO C O 1
ATOM 7776 N N . VAL C 1 81 ? -25.582 20.272 -16.674 1.00 19.32 79 VAL C N 1
ATOM 7777 C CA . VAL C 1 81 ? -24.178 20.533 -16.350 1.00 18.61 79 VAL C CA 1
ATOM 7778 C C . VAL C 1 81 ? -23.322 20.570 -17.603 1.00 18.03 79 VAL C C 1
ATOM 7779 O O . VAL C 1 81 ? -22.328 21.304 -17.613 1.00 20.43 79 VAL C O 1
ATOM 7783 N N . ASN C 1 82 ? -23.761 19.952 -18.706 1.00 18.57 80 ASN C N 1
ATOM 7784 C CA . ASN C 1 82 ? -22.985 20.153 -19.922 1.00 27.46 80 ASN C CA 1
ATOM 7785 C C . ASN C 1 82 ? -22.953 21.634 -20.348 1.00 31.92 80 ASN C C 1
ATOM 7786 O O . ASN C 1 82 ? -21.983 22.098 -20.977 1.00 31.66 80 ASN C O 1
ATOM 7791 N N . ARG C 1 83 ? -23.964 22.426 -19.967 1.00 21.14 81 ARG C N 1
ATOM 7792 C CA . ARG C 1 83 ? -23.949 23.805 -20.448 1.00 24.55 81 ARG C CA 1
ATOM 7793 C C . ARG C 1 83 ? -23.127 24.740 -19.600 1.00 23.61 81 ARG C C 1
ATOM 7794 O O . ARG C 1 83 ? -22.957 25.920 -19.964 1.00 25.55 81 ARG C O 1
ATOM 7802 N N . LEU C 1 84 ? -22.545 24.252 -18.496 1.00 21.49 82 LEU C N 1
ATOM 7803 C CA . LEU C 1 84 ? -21.890 25.153 -17.580 1.00 19.07 82 LEU C CA 1
ATOM 7804 C C . LEU C 1 84 ? -20.410 25.300 -17.895 1.00 20.51 82 LEU C C 1
ATOM 7805 O O . LEU C 1 84 ? -19.743 26.146 -17.291 1.00 22.43 82 LEU C O 1
ATOM 7810 N N . ILE C 1 85 ? -19.892 24.535 -18.876 1.00 18.69 83 ILE C N 1
ATOM 7811 C CA . ILE C 1 85 ? -18.505 24.670 -19.300 1.00 18.28 83 ILE C CA 1
ATOM 7812 C C . ILE C 1 85 ? -18.519 24.885 -20.797 1.00 21.75 83 ILE C C 1
ATOM 7813 O O . ILE C 1 85 ? -19.302 24.242 -21.501 1.00 22.54 83 ILE C O 1
ATOM 7818 N N . SER C 1 86 ? -17.688 25.807 -21.257 1.00 19.13 84 SER C N 1
ATOM 7819 C CA . SER C 1 86 ? -17.605 26.207 -22.663 1.00 21.35 84 SER C CA 1
ATOM 7820 C C . SER C 1 86 ? -16.431 25.522 -23.350 1.00 20.06 84 SER C C 1
ATOM 7821 O O . SER C 1 86 ? -15.460 25.049 -22.723 1.00 20.61 84 SER C O 1
ATOM 7824 N N . GLN C 1 87 ? -16.514 25.437 -24.695 1.00 22.52 85 GLN C N 1
ATOM 7825 C CA . GLN C 1 87 ? -15.407 24.840 -25.416 1.00 22.85 85 GLN C CA 1
ATOM 7826 C C . GLN C 1 87 ? -14.120 25.631 -25.245 1.00 19.46 85 GLN C C 1
ATOM 7827 O O . GLN C 1 87 ? -13.039 25.048 -25.186 1.00 20.83 85 GLN C O 1
ATOM 7833 N N . SER C 1 88 ? -14.205 26.963 -25.123 1.00 22.06 86 SER C N 1
ATOM 7834 C CA . SER C 1 88 ? -12.981 27.719 -24.885 1.00 21.24 86 SER C CA 1
ATOM 7835 C C . SER C 1 88 ? -12.352 27.307 -23.551 1.00 20.11 86 SER C C 1
ATOM 7836 O O . SER C 1 88 ? -11.120 27.190 -23.422 1.00 21.62 86 SER C O 1
ATOM 7839 N N . GLU C 1 89 ? -13.196 27.052 -22.547 1.00 20.44 87 GLU C N 1
ATOM 7840 C CA . GLU C 1 89 ? -12.673 26.577 -21.267 1.00 18.76 87 GLU C CA 1
ATOM 7841 C C . GLU C 1 89 ? -12.013 25.227 -21.439 1.00 19.67 87 GLU C C 1
ATOM 7842 O O . GLU C 1 89 ? -10.887 25.024 -20.994 1.00 20.97 87 GLU C O 1
ATOM 7848 N N . ILE C 1 90 ? -12.691 24.307 -22.086 1.00 19.60 88 ILE C N 1
ATOM 7849 C CA . ILE C 1 90 ? -12.139 22.976 -22.323 1.00 19.16 88 ILE C CA 1
ATOM 7850 C C . ILE C 1 90 ? -10.799 23.039 -23.047 1.00 19.86 88 ILE C C 1
ATOM 7851 O O . ILE C 1 90 ? -9.856 22.376 -22.688 1.00 18.91 88 ILE C O 1
ATOM 7856 N N . ASP C 1 91 ? -10.728 23.862 -24.078 1.00 20.76 89 ASP C N 1
ATOM 7857 C CA . ASP C 1 91 ? -9.492 23.965 -24.806 1.00 23.48 89 ASP C CA 1
ATOM 7858 C C . ASP C 1 91 ? -8.343 24.423 -23.942 1.00 22.24 89 ASP C C 1
ATOM 7859 O O . ASP C 1 91 ? -7.247 23.905 -24.009 1.00 23.37 89 ASP C O 1
ATOM 7864 N N . GLY C 1 92 ? -8.600 25.417 -23.124 1.00 20.12 90 GLY C N 1
ATOM 7865 C CA . GLY C 1 92 ? -7.592 25.883 -22.222 1.00 20.82 90 GLY C CA 1
ATOM 7866 C C . GLY C 1 92 ? -7.216 24.894 -21.128 1.00 20.60 90 GLY C C 1
ATOM 7867 O O . GLY C 1 92 ? -6.092 24.854 -20.727 1.00 21.83 90 GLY C O 1
ATOM 7868 N N . ILE C 1 93 ? -8.185 24.160 -20.651 1.00 19.05 91 ILE C N 1
ATOM 7869 C CA . ILE C 1 93 ? -7.926 23.127 -19.647 1.00 17.36 91 ILE C CA 1
ATOM 7870 C C . ILE C 1 93 ? -7.025 22.042 -20.211 1.00 20.53 91 ILE C C 1
ATOM 7871 O O . ILE C 1 93 ? -6.041 21.621 -19.567 1.00 22.05 91 ILE C O 1
ATOM 7876 N N . ILE C 1 94 ? -7.302 21.606 -21.450 1.00 19.86 92 ILE C N 1
ATOM 7877 C CA . ILE C 1 94 ? -6.482 20.578 -22.077 1.00 21.24 92 ILE C CA 1
ATOM 7878 C C . ILE C 1 94 ? -5.085 21.106 -22.250 1.00 19.25 92 ILE C C 1
ATOM 7879 O O . ILE C 1 94 ? -4.085 20.409 -21.986 1.00 23.28 92 ILE C O 1
ATOM 7884 N N . GLY C 1 95 ? -4.982 22.384 -22.632 1.00 21.73 93 GLY C N 1
ATOM 7885 C CA . GLY C 1 95 ? -3.677 22.992 -22.763 1.00 21.84 93 GLY C CA 1
ATOM 7886 C C . GLY C 1 95 ? -2.902 23.029 -21.459 1.00 23.75 93 GLY C C 1
ATOM 7887 O O . GLY C 1 95 ? -1.715 22.671 -21.422 1.00 24.76 93 GLY C O 1
ATOM 7888 N N . THR C 1 96 ? -3.558 23.399 -20.365 1.00 21.97 94 THR C N 1
ATOM 7889 C CA . THR C 1 96 ? -2.776 23.505 -19.133 1.00 29.16 94 THR C CA 1
ATOM 7890 C C . THR C 1 96 ? -2.463 22.132 -18.576 1.00 27.08 94 THR C C 1
ATOM 7891 O O . THR C 1 96 ? -1.383 21.952 -17.990 1.00 26.91 94 THR C O 1
ATOM 7895 N N . LEU C 1 97 ? -3.366 21.154 -18.768 1.00 21.27 95 LEU C N 1
ATOM 7896 C CA . LEU C 1 97 ? -3.040 19.815 -18.272 1.00 21.68 95 LEU C CA 1
ATOM 7897 C C . LEU C 1 97 ? -1.874 19.196 -19.040 1.00 20.74 95 LEU C C 1
ATOM 7898 O O . LEU C 1 97 ? -1.141 18.396 -18.478 1.00 21.57 95 LEU C O 1
ATOM 7903 N N . LYS C 1 98 ? -1.672 19.552 -20.304 1.00 21.62 96 LYS C N 1
ATOM 7904 C CA . LYS C 1 98 ? -0.473 19.079 -20.982 1.00 22.88 96 LYS C CA 1
ATOM 7905 C C . LYS C 1 98 ? 0.820 19.628 -20.343 1.00 21.86 96 LYS C C 1
ATOM 7906 O O . LYS C 1 98 ? 1.872 18.979 -20.453 1.00 25.63 96 LYS C O 1
ATOM 7912 N N . GLU C 1 99 ? 0.750 20.778 -19.635 1.00 24.65 97 GLU C N 1
ATOM 7913 C CA . GLU C 1 99 ? 1.912 21.271 -18.886 1.00 27.37 97 GLU C CA 1
ATOM 7914 C C . GLU C 1 99 ? 1.998 20.629 -17.501 1.00 27.91 97 GLU C C 1
ATOM 7915 O O . GLU C 1 99 ? 3.093 20.381 -16.993 1.00 25.83 97 GLU C O 1
ATOM 7921 N N . VAL C 1 100 ? 0.860 20.413 -16.845 1.00 20.54 98 VAL C N 1
ATOM 7922 C CA . VAL C 1 100 ? 0.903 19.897 -15.464 1.00 19.90 98 VAL C CA 1
ATOM 7923 C C . VAL C 1 100 ? 1.266 18.419 -15.432 1.00 22.11 98 VAL C C 1
ATOM 7924 O O . VAL C 1 100 ? 2.028 17.962 -14.561 1.00 22.32 98 VAL C O 1
ATOM 7928 N N . LEU C 1 101 ? 0.626 17.626 -16.291 1.00 19.20 99 LEU C N 1
ATOM 7929 C CA . LEU C 1 101 ? 0.780 16.171 -16.172 1.00 17.24 99 LEU C CA 1
ATOM 7930 C C . LEU C 1 101 ? 2.219 15.673 -16.211 1.00 17.76 99 LEU C C 1
ATOM 7931 O O . LEU C 1 101 ? 2.550 14.809 -15.386 1.00 18.83 99 LEU C O 1
ATOM 7936 N N . PRO C 1 102 ? 3.101 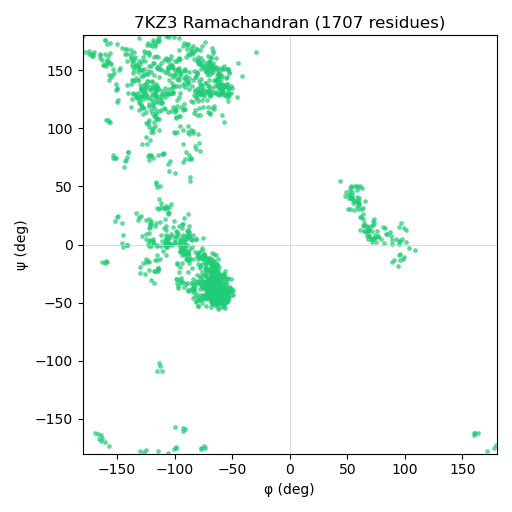16.152 -17.090 1.00 18.96 100 PRO C N 1
ATOM 7937 C CA . PRO C 1 102 ? 4.474 15.637 -17.086 1.00 19.52 100 PRO C CA 1
ATOM 7938 C C . PRO C 1 102 ? 5.264 16.011 -15.837 1.00 19.03 100 PRO C C 1
ATOM 7939 O O . PRO C 1 102 ? 6.285 15.338 -15.570 1.00 20.74 100 PRO C O 1
ATOM 7943 N N . THR C 1 103 ? 4.810 17.013 -15.056 1.00 20.18 101 THR C N 1
ATOM 7944 C CA . THR C 1 103 ? 5.511 17.327 -13.803 1.00 19.47 101 THR C CA 1
ATOM 7945 C C . THR C 1 103 ? 5.333 16.242 -12.750 1.00 17.29 101 THR C C 1
ATOM 7946 O O . THR C 1 103 ? 6.147 16.170 -11.803 1.00 18.22 101 THR C O 1
ATOM 7950 N N . GLY C 1 104 ? 4.261 15.450 -12.848 1.00 19.82 102 GLY C N 1
ATOM 7951 C CA . GLY C 1 104 ? 3.865 14.513 -11.806 1.00 19.33 102 GLY C CA 1
ATOM 7952 C C . GLY C 1 104 ? 3.448 15.109 -10.471 1.00 18.40 102 GLY C C 1
ATOM 7953 O O . GLY C 1 104 ? 3.302 14.370 -9.478 1.00 18.28 102 GLY C O 1
ATOM 7954 N N . GLN C 1 105 ? 3.243 16.431 -10.423 1.00 18.16 103 GLN C N 1
ATOM 7955 C CA . GLN C 1 105 ? 2.957 17.082 -9.152 1.00 17.78 103 GLN C CA 1
ATOM 7956 C C . GLN C 1 105 ? 1.453 17.124 -9.009 1.00 18.69 103 GLN C C 1
ATOM 7957 O O . GLN C 1 105 ? 0.800 17.962 -9.596 1.00 18.25 103 GLN C O 1
ATOM 7963 N N . PHE C 1 106 ? 0.910 16.177 -8.251 1.00 16.45 104 PHE C N 1
ATOM 7964 C CA . PHE C 1 106 ? -0.502 15.953 -8.167 1.00 15.81 104 PHE C CA 1
ATOM 7965 C C . PHE C 1 106 ? -1.061 16.133 -6.759 1.00 15.83 104 PHE C C 1
ATOM 7966 O O . PHE C 1 106 ? -2.251 15.943 -6.551 1.00 20.08 104 PHE C O 1
ATOM 7974 N N . THR C 1 107 ? -0.255 16.519 -5.818 1.00 23.18 105 THR C N 1
ATOM 7975 C CA . THR C 1 107 ? -0.787 16.899 -4.525 1.00 26.62 105 THR C CA 1
ATOM 7976 C C . THR C 1 107 ? -0.545 18.380 -4.375 1.00 24.11 105 THR C C 1
ATOM 7977 O O . THR C 1 107 ? -1.302 19.219 -4.970 1.00 15.88 105 THR C O 1
ATOM 7981 N N . SER C 1 108 ? 0.427 18.797 -3.588 1.00 24.46 106 SER C N 1
ATOM 7982 C CA . SER C 1 108 ? 0.900 20.163 -3.574 1.00 28.47 106 SER C CA 1
ATOM 7983 C C . SER C 1 108 ? 1.563 20.482 -4.892 1.00 28.72 106 SER C C 1
ATOM 7984 O O . SER C 1 108 ? 2.004 19.600 -5.622 1.00 34.83 106 SER C O 1
ATOM 7987 N N . GLY C 1 109 ? 1.559 21.749 -5.236 1.00 22.55 107 GLY C N 1
ATOM 7988 C CA . GLY C 1 109 ? 2.312 22.139 -6.390 1.00 21.21 107 GLY C CA 1
ATOM 7989 C C . GLY C 1 109 ? 2.199 23.611 -6.607 1.00 20.26 107 GLY C C 1
ATOM 7990 O O . GLY C 1 109 ? 1.491 24.329 -5.884 1.00 21.06 107 GLY C O 1
ATOM 7991 N N . PRO C 1 110 ? 2.869 24.082 -7.647 1.00 20.24 108 PRO C N 1
ATOM 7992 C CA . PRO C 1 110 ? 2.944 25.530 -7.862 1.00 23.24 108 PRO C CA 1
ATOM 7993 C C . PRO C 1 110 ? 1.648 26.104 -8.336 1.00 20.12 108 PRO C C 1
ATOM 7994 O O . PRO C 1 110 ? 1.436 27.309 -8.115 1.00 21.51 108 PRO C O 1
ATOM 7998 N N . PHE C 1 111 ? 0.772 25.315 -8.992 1.00 17.02 109 PHE C N 1
ATOM 7999 C CA . PHE C 1 111 ? -0.524 25.880 -9.367 1.00 16.47 109 PHE C CA 1
ATOM 8000 C C . PHE C 1 111 ? -1.397 26.118 -8.146 1.00 18.03 109 PHE C C 1
ATOM 8001 O O . PHE C 1 111 ? -2.093 27.130 -8.094 1.00 17.88 109 PHE C O 1
ATOM 8009 N N . SER C 1 112 ? -1.317 25.264 -7.117 1.00 15.90 110 SER C N 1
ATOM 8010 C CA . SER C 1 112 ? -2.027 25.565 -5.861 1.00 15.07 110 SER C CA 1
ATOM 8011 C C . SER C 1 112 ? -1.659 26.937 -5.318 1.00 16.93 110 SER C C 1
ATOM 8012 O O . SER C 1 112 ? -2.516 27.715 -4.885 1.00 17.53 110 SER C O 1
ATOM 8015 N N . LYS C 1 113 ? -0.358 27.219 -5.243 1.00 17.40 111 LYS C N 1
ATOM 8016 C CA . LYS C 1 113 ? 0.109 28.459 -4.642 1.00 17.99 111 LYS C CA 1
ATOM 8017 C C . LYS C 1 113 ? -0.291 29.646 -5.522 1.00 23.18 111 LYS C C 1
ATOM 8018 O O . LYS C 1 113 ? -0.703 30.689 -5.005 1.00 21.91 111 LYS C O 1
ATOM 8024 N N . LYS C 1 114 ? -0.257 29.471 -6.855 1.00 17.79 112 LYS C N 1
ATOM 8025 C CA . LYS C 1 114 ? -0.665 30.582 -7.716 1.00 17.91 112 LYS C CA 1
ATOM 8026 C C . LYS C 1 114 ? -2.150 30.871 -7.544 1.00 18.20 112 LYS C C 1
ATOM 8027 O O . LYS C 1 114 ? -2.572 32.047 -7.487 1.00 18.54 112 LYS C O 1
ATOM 8033 N N . LEU C 1 115 ? -2.961 29.828 -7.438 1.00 17.25 113 LEU C N 1
ATOM 8034 C CA . LEU C 1 115 ? -4.391 30.092 -7.272 1.00 14.55 113 LEU C CA 1
ATOM 8035 C C . LEU C 1 115 ? -4.679 30.768 -5.933 1.00 19.16 113 LEU C C 1
ATOM 8036 O O . LEU C 1 115 ? -5.565 31.653 -5.836 1.00 17.97 113 LEU C O 1
ATOM 8041 N N . GLU C 1 116 ? -3.964 30.352 -4.891 1.00 15.47 114 GLU C N 1
ATOM 8042 C CA . GLU C 1 116 ? -4.094 31.057 -3.608 1.00 15.87 114 GLU C CA 1
ATOM 8043 C C . GLU C 1 116 ? -3.795 32.530 -3.744 1.00 18.42 114 GLU C C 1
ATOM 8044 O O . GLU C 1 116 ? -4.482 33.358 -3.135 1.00 19.05 114 GLU C O 1
ATOM 8050 N N . GLU C 1 117 ? -2.753 32.887 -4.502 1.00 18.03 115 GLU C N 1
ATOM 8051 C CA . GLU C 1 117 ? -2.368 34.290 -4.704 1.00 18.80 115 GLU C CA 1
ATOM 8052 C C . GLU C 1 117 ? -3.426 35.055 -5.499 1.00 19.62 115 GLU C C 1
ATOM 8053 O O . GLU C 1 117 ? -3.789 36.185 -5.129 1.00 21.17 115 GLU C O 1
ATOM 8059 N N . VAL C 1 118 ? -3.953 34.431 -6.552 1.00 18.45 116 VAL C N 1
ATOM 8060 C CA . VAL C 1 118 ? -5.000 35.061 -7.353 1.00 20.30 116 VAL C CA 1
ATOM 8061 C C . VAL C 1 118 ? -6.244 35.283 -6.498 1.00 17.99 116 VAL C C 1
ATOM 8062 O O . VAL C 1 118 ? -6.849 36.370 -6.543 1.00 18.38 116 VAL C O 1
ATOM 8066 N N . ILE C 1 119 ? -6.632 34.294 -5.684 1.00 17.46 117 ILE C N 1
ATOM 8067 C CA . ILE C 1 119 ? -7.827 34.457 -4.853 1.00 16.80 117 ILE C CA 1
ATOM 8068 C C . ILE C 1 119 ? -7.589 35.528 -3.783 1.00 21.45 117 ILE C C 1
ATOM 8069 O O . ILE C 1 119 ? -8.475 36.357 -3.486 1.00 18.64 117 ILE C O 1
ATOM 8074 N N . GLY C 1 120 ? -6.414 35.510 -3.158 1.00 17.72 118 GLY C N 1
ATOM 8075 C CA . GLY C 1 120 ? -6.091 36.535 -2.158 1.00 17.58 118 GLY C CA 1
ATOM 8076 C C . GLY C 1 120 ? -6.165 37.939 -2.725 1.00 21.85 118 GLY C C 1
ATOM 8077 O O . GLY C 1 120 ? -6.704 38.849 -2.087 1.00 23.58 118 GLY C O 1
ATOM 8078 N N . ASP C 1 121 ? -5.654 38.136 -3.940 1.00 19.26 119 ASP C N 1
ATOM 8079 C CA . ASP C 1 121 ? -5.733 39.484 -4.504 1.00 22.38 119 ASP C CA 1
ATOM 8080 C C . ASP C 1 121 ? -7.188 39.844 -4.816 1.00 22.92 119 ASP C C 1
ATOM 8081 O O . ASP C 1 121 ? -7.627 40.986 -4.602 1.00 23.81 119 ASP C O 1
ATOM 8086 N N . TYR C 1 122 ? -7.943 38.889 -5.395 1.00 18.55 120 TYR C N 1
ATOM 8087 C CA . TYR C 1 122 ? -9.319 39.139 -5.775 1.00 20.76 120 TYR C CA 1
ATOM 8088 C C . TYR C 1 122 ? -10.184 39.441 -4.573 1.00 22.71 120 TYR C C 1
ATOM 8089 O O . TYR C 1 122 ? -11.093 40.272 -4.662 1.00 25.67 120 TYR C O 1
ATOM 8098 N N . LEU C 1 123 ? -9.910 38.796 -3.441 1.00 21.51 121 LEU C N 1
ATOM 8099 C CA . LEU C 1 123 ? -10.640 39.049 -2.216 1.00 22.56 121 LEU C CA 1
ATOM 8100 C C . LEU C 1 123 ? -10.017 40.137 -1.339 1.00 26.22 121 LEU C C 1
ATOM 8101 O O . LEU C 1 123 ? -10.640 40.513 -0.349 1.00 26.47 121 LEU C O 1
ATOM 8106 N N . ASN C 1 124 ? -8.799 40.618 -1.649 1.00 24.53 122 ASN C N 1
ATOM 8107 C CA . ASN C 1 124 ? -8.097 41.596 -0.839 1.00 22.45 122 ASN C CA 1
ATOM 8108 C C . ASN C 1 124 ? -7.906 41.062 0.575 1.00 26.25 122 ASN C C 1
ATOM 8109 O O . ASN C 1 124 ? -8.196 41.722 1.571 1.00 26.14 122 ASN C O 1
ATOM 8114 N N . LYS C 1 125 ? -7.384 39.840 0.650 1.00 21.95 123 LYS C N 1
ATOM 8115 C CA . LYS C 1 125 ? -7.099 39.222 1.930 1.00 21.80 123 LYS C CA 1
ATOM 8116 C C . LYS C 1 125 ? -5.688 38.655 1.896 1.00 20.96 123 LYS C C 1
ATOM 8117 O O . LYS C 1 125 ? -5.194 38.224 0.858 1.00 26.34 123 LYS C O 1
ATOM 8123 N N . LYS C 1 126 ? -5.038 38.653 3.058 1.00 20.42 124 LYS C N 1
ATOM 8124 C CA . LYS C 1 126 ? -3.621 38.336 3.109 1.00 20.21 124 LYS C CA 1
ATOM 8125 C C . LYS C 1 126 ? -3.319 36.850 2.960 1.00 22.31 124 LYS C C 1
ATOM 8126 O O . LYS C 1 126 ? -2.278 36.505 2.401 1.00 22.98 124 LYS C O 1
ATOM 8132 N N . TYR C 1 127 ? -4.167 35.969 3.504 1.00 18.50 125 TYR C N 1
ATOM 8133 C CA . TYR C 1 127 ? -3.879 34.535 3.599 1.00 17.04 125 TYR C CA 1
ATOM 8134 C C . TYR C 1 127 ? -4.974 33.696 2.961 1.00 19.62 125 TYR C C 1
ATOM 8135 O O . TYR C 1 127 ? -6.170 33.903 3.209 1.00 18.10 125 TYR C O 1
ATOM 8144 N N . VAL C 1 128 ? -4.582 32.764 2.084 1.00 16.75 126 VAL C N 1
ATOM 8145 C CA . VAL C 1 128 ? -5.533 31.881 1.389 1.00 16.66 126 VAL C CA 1
ATOM 8146 C C . VAL C 1 128 ? -4.997 30.463 1.478 1.00 15.29 126 VAL C C 1
ATOM 8147 O O . VAL C 1 128 ? -3.822 30.196 1.154 1.00 18.70 126 VAL C O 1
ATOM 8151 N N . ILE C 1 129 ? -5.841 29.561 1.954 1.00 14.47 127 ILE C N 1
ATOM 8152 C CA . ILE C 1 129 ? -5.515 28.126 1.984 1.00 14.73 127 ILE C CA 1
ATOM 8153 C C . ILE C 1 129 ? -6.505 27.478 1.039 1.00 15.23 127 ILE C C 1
ATOM 8154 O O . ILE C 1 129 ? -7.734 27.477 1.306 1.00 14.56 127 ILE C O 1
ATOM 8159 N N . ALA C 1 130 ? -6.033 27.034 -0.139 1.00 14.51 128 ALA C N 1
ATOM 8160 C CA . ALA C 1 130 ? -6.921 26.346 -1.075 1.00 14.45 128 ALA C CA 1
ATOM 8161 C C . ALA C 1 130 ? -7.158 24.930 -0.618 1.00 12.88 128 ALA C C 1
ATOM 8162 O O . ALA C 1 130 ? -6.174 24.177 -0.317 1.00 14.39 128 ALA C O 1
ATOM 8164 N N . THR C 1 131 ? -8.427 24.553 -0.554 1.00 13.15 129 THR C N 1
ATOM 8165 C CA . THR C 1 131 ? -8.823 23.271 0.031 1.00 14.54 129 THR C CA 1
ATOM 8166 C C . THR C 1 131 ? -9.440 22.327 -1.003 1.00 13.14 129 THR C C 1
ATOM 8167 O O . THR C 1 131 ? -9.707 22.680 -2.169 1.00 13.88 129 THR C O 1
ATOM 8171 N N . SER C 1 132 ? -9.738 21.118 -0.527 1.00 13.08 130 SER C N 1
ATOM 8172 C CA . SER C 1 132 ? -10.318 20.067 -1.365 1.00 14.76 130 SER C CA 1
ATOM 8173 C C . SER C 1 132 ? -11.816 20.220 -1.552 1.00 13.22 130 SER C C 1
ATOM 8174 O O . SER C 1 132 ? -12.407 19.484 -2.367 1.00 13.61 130 SER C O 1
ATOM 8177 N N . SER C 1 133 ? -12.443 21.130 -0.792 1.00 12.21 131 SER C N 1
ATOM 8178 C CA . SER C 1 133 ? -13.852 21.466 -0.954 1.00 11.98 131 SER C CA 1
ATOM 8179 C C . SER C 1 133 ? -14.167 22.620 -0.012 1.00 15.51 131 SER C C 1
ATOM 8180 O O . SER C 1 133 ? -13.422 22.926 0.918 1.00 14.54 131 SER C O 1
ATOM 8183 N N . GLY C 1 134 ? -15.338 23.223 -0.262 1.00 11.15 132 GLY C N 1
ATOM 8184 C CA . GLY C 1 134 ? -15.890 24.241 0.660 1.00 15.32 132 GLY C CA 1
ATOM 8185 C C . GLY C 1 134 ? -16.291 23.653 2.000 1.00 12.97 132 GLY C C 1
ATOM 8186 O O . GLY C 1 134 ? -16.011 24.244 3.071 1.00 13.37 132 GLY C O 1
ATOM 8187 N N . THR C 1 135 ? -16.872 22.444 1.998 1.00 13.51 133 THR C N 1
ATOM 8188 C CA . THR C 1 135 ? -17.176 21.752 3.267 1.00 14.10 133 THR C CA 1
ATOM 8189 C C . THR C 1 135 ? -15.908 21.545 4.102 1.00 14.33 133 THR C C 1
ATOM 8190 O O . THR C 1 135 ? -15.894 21.823 5.310 1.00 16.24 133 THR C O 1
ATOM 8194 N N . ASP C 1 136 ? -14.834 21.056 3.478 1.00 14.22 134 ASP C N 1
ATOM 8195 C CA . ASP C 1 136 ? -13.601 20.875 4.229 1.00 15.12 134 ASP C CA 1
ATOM 8196 C C . ASP C 1 136 ? -13.051 22.187 4.718 1.00 12.82 134 ASP C C 1
ATOM 8197 O O . ASP C 1 136 ? -12.578 22.264 5.860 1.00 14.91 134 ASP C O 1
ATOM 8202 N N . ALA C 1 137 ? -13.099 23.231 3.883 1.00 12.55 135 ALA C N 1
ATOM 8203 C CA . ALA C 1 137 ? -12.684 24.560 4.314 1.00 12.89 135 ALA C CA 1
ATOM 8204 C C . ALA C 1 137 ? -13.403 25.004 5.567 1.00 14.50 135 ALA C C 1
ATOM 8205 O O . ALA C 1 137 ? -12.786 25.462 6.531 1.00 15.21 135 ALA C O 1
ATOM 8207 N N . LEU C 1 138 ? -14.720 24.787 5.594 1.00 13.86 136 LEU C N 1
ATOM 8208 C CA . LEU C 1 138 ? -15.470 25.202 6.761 1.00 14.50 136 LEU C CA 1
ATOM 8209 C C . LEU C 1 138 ? -15.128 24.375 7.984 1.00 13.32 136 LEU C C 1
ATOM 8210 O O . LEU C 1 138 ? -14.989 24.937 9.098 1.00 14.99 136 LEU C O 1
ATOM 8215 N N . MET C 1 139 ? -14.977 23.040 7.849 1.00 15.05 137 MET C N 1
ATOM 8216 C CA . MET C 1 139 ? -14.592 22.225 9.024 1.00 16.18 137 MET C CA 1
ATOM 8217 C C . MET C 1 139 ? -13.238 22.646 9.568 1.00 16.12 137 MET C C 1
ATOM 8218 O O . MET C 1 139 ? -13.046 22.806 10.796 1.00 16.16 137 MET C O 1
ATOM 8223 N N . VAL C 1 140 ? -12.288 22.890 8.680 1.00 16.01 138 VAL C N 1
ATOM 8224 C CA . VAL C 1 140 ? -10.947 23.297 9.113 1.00 14.55 138 VAL C CA 1
ATOM 8225 C C . VAL C 1 140 ? -10.987 24.647 9.817 1.00 15.88 138 VAL C C 1
ATOM 8226 O O . VAL C 1 140 ? -10.326 24.839 10.863 1.00 16.19 138 VAL C O 1
ATOM 8230 N N . SER C 1 141 ? -11.782 25.599 9.260 1.00 16.29 139 SER C N 1
ATOM 8231 C CA . SER C 1 141 ? -11.843 26.971 9.818 1.00 14.99 139 SER C CA 1
ATOM 8232 C C . SER C 1 141 ? -12.476 26.961 11.195 1.00 16.18 139 SER C C 1
ATOM 8233 O O . SER C 1 141 ? -12.009 27.648 12.121 1.00 16.60 139 SER C O 1
ATOM 8236 N N . LEU C 1 142 ? -13.476 26.111 11.370 1.00 15.41 140 LEU C N 1
ATOM 8237 C CA . LEU C 1 142 ? -14.084 25.989 12.716 1.00 19.20 140 LEU C CA 1
ATOM 8238 C C . LEU C 1 142 ? -13.112 25.411 13.735 1.00 17.76 140 LEU C C 1
ATOM 8239 O O . LEU C 1 142 ? -13.054 25.866 14.882 1.00 17.46 140 LEU C O 1
ATOM 8244 N N . LEU C 1 143 ? -12.329 24.410 13.353 1.00 17.20 141 LEU C N 1
ATOM 8245 C CA . LEU C 1 143 ? -11.319 23.891 14.261 1.00 17.31 141 LEU C CA 1
ATOM 8246 C C . LEU C 1 143 ? -10.237 24.939 14.540 1.00 17.02 141 LEU C C 1
ATOM 8247 O O . LEU C 1 143 ? -9.797 25.078 15.684 1.00 17.85 141 LEU C O 1
ATOM 8252 N N . SER C 1 144 ? -9.889 25.746 13.522 1.00 17.36 142 SER C N 1
ATOM 8253 C CA . SER C 1 144 ? -8.865 26.785 13.713 1.00 17.89 142 SER C CA 1
ATOM 8254 C C . SER C 1 144 ? -9.257 27.831 14.743 1.00 20.27 142 SER C C 1
ATOM 8255 O O . SER C 1 144 ? -8.363 28.330 15.446 1.00 21.43 142 SER C O 1
ATOM 8258 N N . ILE C 1 145 ? -10.570 28.160 14.884 1.00 18.34 143 ILE C N 1
ATOM 8259 C CA . ILE C 1 145 ? -10.915 29.184 15.889 1.00 19.44 143 ILE C CA 1
ATOM 8260 C C . ILE C 1 145 ? -11.115 28.523 17.238 1.00 20.60 143 ILE C C 1
ATOM 8261 O O . ILE C 1 145 ? -11.504 29.200 18.195 1.00 23.56 143 ILE C O 1
ATOM 8266 N N . GLY C 1 146 ? -10.840 27.224 17.357 1.00 21.15 144 GLY C N 1
ATOM 8267 C CA . GLY C 1 146 ? -10.907 26.569 18.642 1.00 22.05 144 GLY C CA 1
ATOM 8268 C C . GLY C 1 146 ? -12.214 25.868 18.970 1.00 21.41 144 GLY C C 1
ATOM 8269 O O . GLY C 1 146 ? -12.433 25.561 20.155 1.00 26.92 144 GLY C O 1
ATOM 8270 N N . ILE C 1 147 ? -13.084 25.617 17.999 1.00 20.98 145 ILE C N 1
ATOM 8271 C CA . ILE C 1 147 ? -14.348 24.951 18.290 1.00 23.46 145 ILE C CA 1
ATOM 8272 C C . ILE C 1 147 ? -14.048 23.577 18.869 1.00 28.35 145 ILE C C 1
ATOM 8273 O O . ILE C 1 147 ? -13.255 22.795 18.314 1.00 27.70 145 ILE C O 1
ATOM 8278 N N . GLN C 1 148 ? -14.687 23.278 19.982 1.00 25.60 146 GLN C N 1
ATOM 8279 C CA . GLN C 1 148 ? -14.612 21.995 20.643 1.00 29.13 146 GLN C CA 1
ATOM 8280 C C . GLN C 1 148 ? -16.000 21.353 20.667 1.00 24.53 146 GLN C C 1
ATOM 8281 O O . GLN C 1 148 ? -17.032 22.045 20.544 1.00 26.06 146 GLN C O 1
ATOM 8287 N N . PRO C 1 149 ? -16.066 20.041 20.875 1.00 22.21 147 PRO C N 1
ATOM 8288 C CA . PRO C 1 149 ? -17.362 19.372 20.981 1.00 23.73 147 PRO C CA 1
ATOM 8289 C C . PRO C 1 149 ? -18.255 20.019 22.019 1.00 25.87 147 PRO C C 1
ATOM 8290 O O . PRO C 1 149 ? -17.834 20.342 23.144 1.00 28.52 147 PRO C O 1
ATOM 8294 N N . GLY C 1 150 ? -19.514 20.215 21.627 1.00 25.33 148 GLY C N 1
ATOM 8295 C CA . GLY C 1 150 ? -20.521 20.869 22.439 1.00 26.53 148 GLY C CA 1
ATOM 8296 C C . GLY C 1 150 ? -20.588 22.373 22.276 1.00 24.85 148 GLY C C 1
ATOM 8297 O O . GLY C 1 150 ? -21.573 22.987 22.725 1.00 29.23 148 GLY C O 1
ATOM 8298 N N . ASP C 1 151 ? -19.574 23.007 21.674 1.00 26.21 149 ASP C N 1
ATOM 8299 C CA . ASP C 1 151 ? -19.655 24.455 21.491 1.00 23.68 149 ASP C CA 1
ATOM 8300 C C . ASP C 1 151 ? -20.767 24.753 20.507 1.00 22.39 149 ASP C C 1
ATOM 8301 O O . ASP C 1 151 ? -21.059 23.951 19.642 1.00 23.44 149 ASP C O 1
ATOM 8306 N N . GLU C 1 152 ? -21.380 25.918 20.639 1.00 25.28 150 GLU C N 1
ATOM 8307 C CA . GLU C 1 152 ? -22.542 26.252 19.817 1.00 25.65 150 GLU C CA 1
ATOM 8308 C C . GLU C 1 152 ? -22.154 27.174 18.679 1.00 25.92 150 GLU C C 1
ATOM 8309 O O . GLU C 1 152 ? -21.286 28.035 18.845 1.00 22.56 150 GLU C O 1
ATOM 8315 N N . VAL C 1 153 ? -22.792 26.989 17.510 1.00 21.70 151 VAL C N 1
ATOM 8316 C CA . VAL C 1 153 ? -22.532 27.833 16.337 1.00 20.55 151 VAL C CA 1
ATOM 8317 C C . VAL C 1 153 ? -23.868 28.351 15.806 1.00 24.55 151 VAL C C 1
ATOM 8318 O O . VAL C 1 153 ? -24.721 27.548 15.437 1.00 22.31 151 VAL C O 1
ATOM 8322 N N . ILE C 1 154 ? -24.069 29.687 15.811 1.00 21.74 152 ILE C N 1
ATOM 8323 C CA . ILE C 1 154 ? -25.327 30.268 15.332 1.00 21.71 152 ILE C CA 1
ATOM 8324 C C . ILE C 1 154 ? -25.278 30.363 13.824 1.00 22.63 152 ILE C C 1
ATOM 8325 O O . ILE C 1 154 ? -24.267 30.786 13.246 1.00 24.25 152 ILE C O 1
ATOM 8330 N N . MET C 1 155 ? -26.355 29.928 13.191 1.00 20.43 153 MET C N 1
ATOM 8331 C CA . MET C 1 155 ? -26.421 29.798 11.736 1.00 19.48 153 MET C CA 1
ATOM 8332 C C . MET C 1 155 ? -27.904 29.792 11.322 1.00 21.79 153 MET C C 1
ATOM 8333 O O . MET C 1 155 ? -28.795 29.478 12.134 1.00 22.12 153 MET C O 1
ATOM 8338 N N . PRO C 1 156 ? -28.210 30.106 10.071 1.00 22.01 154 PRO C N 1
ATOM 8339 C CA . PRO C 1 156 ? -29.579 29.913 9.584 1.00 23.48 154 PRO C CA 1
ATOM 8340 C C . PRO C 1 156 ? -29.860 28.439 9.299 1.00 18.96 154 PRO C C 1
ATOM 8341 O O . PRO C 1 156 ? -28.947 27.584 9.252 1.00 18.95 154 PRO C O 1
ATOM 8345 N N . ALA C 1 157 ? -31.138 28.156 9.045 1.00 22.75 155 ALA C N 1
ATOM 8346 C CA . ALA C 1 157 ? -31.609 26.802 8.808 1.00 19.24 155 ALA C CA 1
ATOM 8347 C C . ALA C 1 157 ? -32.007 26.555 7.358 1.00 20.26 155 ALA C C 1
ATOM 8348 O O . ALA C 1 157 ? -32.584 25.502 7.064 1.00 22.11 155 ALA C O 1
ATOM 8350 N N . ASN C 1 158 ? -31.618 27.443 6.443 1.00 18.09 156 ASN C N 1
ATOM 8351 C CA . ASN C 1 158 ? -32.033 27.350 5.040 1.00 17.85 156 ASN C CA 1
ATOM 8352 C C . ASN C 1 158 ? -30.876 27.245 4.077 1.00 20.16 156 ASN C C 1
ATOM 8353 O O . ASN C 1 158 ? -31.081 27.426 2.863 1.00 18.79 156 ASN C O 1
ATOM 8358 N N . SER C 1 159 ? -29.688 26.905 4.574 1.00 17.07 157 SER C N 1
ATOM 8359 C CA . SER C 1 159 ? -28.521 26.741 3.698 1.00 17.97 157 SER C CA 1
ATOM 8360 C C . SER C 1 159 ? -28.413 25.314 3.152 1.00 19.45 157 SER C C 1
ATOM 8361 O O . SER C 1 159 ? -29.171 24.415 3.513 1.00 18.70 157 SER C O 1
ATOM 8364 N N . PHE C 1 160 ? -27.468 25.118 2.222 1.00 15.76 158 PHE C N 1
ATOM 8365 C CA . PHE C 1 160 ? -27.156 23.765 1.836 1.00 17.62 158 PHE C CA 1
ATOM 8366 C C . PHE C 1 160 ? -26.676 22.980 3.053 1.00 18.42 158 PHE C C 1
ATOM 8367 O O . PHE C 1 160 ? -26.131 23.557 3.985 1.00 17.89 158 PHE C O 1
ATOM 8375 N N . ALA C 1 161 ? -26.892 21.658 3.055 1.00 16.91 159 ALA C N 1
ATOM 8376 C CA . ALA C 1 161 ? -26.580 20.861 4.245 1.00 16.31 159 ALA C CA 1
ATOM 8377 C C . ALA C 1 161 ? -25.123 20.967 4.656 1.00 16.30 159 ALA C C 1
ATOM 8378 O O . ALA C 1 161 ? -24.787 20.739 5.824 1.00 16.46 159 ALA C O 1
ATOM 8380 N N . ALA C 1 162 ? -24.229 21.252 3.712 1.00 16.00 160 ALA C N 1
ATOM 8381 C CA . ALA C 1 162 ? -22.806 21.328 4.061 1.00 16.19 160 ALA C CA 1
ATOM 8382 C C . ALA C 1 162 ? -22.539 22.245 5.247 1.00 16.53 160 ALA C C 1
ATOM 8383 O O . ALA C 1 162 ? -21.686 21.957 6.079 1.00 18.94 160 ALA C O 1
ATOM 8385 N N . THR C 1 163 ? -23.284 23.364 5.368 1.00 14.59 161 THR C N 1
ATOM 8386 C CA . THR C 1 163 ? -22.984 24.345 6.418 1.00 15.21 161 THR C CA 1
ATOM 8387 C C . THR C 1 163 ? -23.171 23.729 7.796 1.00 18.55 161 THR C C 1
ATOM 8388 O O . THR C 1 163 ? -22.254 23.762 8.639 1.00 19.53 161 THR C O 1
ATOM 8392 N N . GLU C 1 164 ? -24.361 23.144 8.035 1.00 17.38 162 GLU C N 1
ATOM 8393 C CA . GLU C 1 164 ? -24.595 22.471 9.311 1.00 17.46 162 GLU C CA 1
ATOM 8394 C C . GLU C 1 164 ? -23.703 21.238 9.442 1.00 16.84 162 GLU C C 1
ATOM 8395 O O . GLU C 1 164 ? -23.308 20.898 10.545 1.00 17.72 162 GLU C O 1
ATOM 8401 N N . ASN C 1 165 ? -23.436 20.522 8.339 1.00 17.79 163 ASN C N 1
ATOM 8402 C CA . ASN C 1 165 ? -22.683 19.280 8.465 1.00 16.48 163 ASN C CA 1
ATOM 8403 C C . ASN C 1 165 ? -21.266 19.547 8.938 1.00 16.87 163 ASN C C 1
ATOM 8404 O O . ASN C 1 165 ? -20.713 18.750 9.694 1.00 17.73 163 ASN C O 1
ATOM 8409 N N . ALA C 1 166 ? -20.650 20.640 8.491 1.00 17.04 164 ALA C N 1
ATOM 8410 C CA . ALA C 1 166 ? -19.286 20.915 8.942 1.00 14.31 164 ALA C CA 1
ATOM 8411 C C . ALA C 1 166 ? -19.268 21.144 10.451 1.00 16.70 164 ALA C C 1
ATOM 8412 O O . ALA C 1 166 ? -18.321 20.748 11.150 1.00 19.59 164 ALA C O 1
ATOM 8414 N N . VAL C 1 167 ? -20.313 21.802 10.983 1.00 18.13 165 VAL C N 1
ATOM 8415 C CA . VAL C 1 167 ? -20.382 22.036 12.414 1.00 15.68 165 VAL C CA 1
ATOM 8416 C C . VAL C 1 167 ? -20.556 20.705 13.149 1.00 19.44 165 VAL C C 1
ATOM 8417 O O . VAL C 1 167 ? -19.863 20.399 14.132 1.00 19.81 165 VAL C O 1
ATOM 8421 N N . LEU C 1 168 ? -21.522 19.892 12.684 1.00 18.32 166 LEU C N 1
ATOM 8422 C CA . LEU C 1 168 ? -21.775 18.592 13.327 1.00 19.27 166 LEU C CA 1
ATOM 8423 C C . LEU C 1 168 ? -20.580 17.633 13.238 1.00 16.70 166 LEU C C 1
ATOM 8424 O O . LEU C 1 168 ? -20.374 16.821 14.158 1.00 18.18 166 LEU C O 1
ATOM 8429 N N . ALA C 1 169 ? -19.876 17.642 12.115 1.00 16.04 167 ALA C N 1
ATOM 8430 C CA . ALA C 1 169 ? -18.763 16.668 11.898 1.00 15.40 167 ALA C CA 1
ATOM 8431 C C . ALA C 1 169 ? -17.684 16.805 12.937 1.00 19.70 167 ALA C C 1
ATOM 8432 O O . ALA C 1 169 ? -16.970 15.825 13.196 1.00 22.51 167 ALA C O 1
ATOM 8434 N N . ILE C 1 170 ? -17.486 18.003 13.481 1.00 18.40 168 ILE C N 1
ATOM 8435 C CA . ILE C 1 170 ? -16.458 18.206 14.504 1.00 20.85 168 ILE C CA 1
ATOM 8436 C C . ILE C 1 170 ? -17.050 18.205 15.912 1.00 20.61 168 ILE C C 1
ATOM 8437 O O . ILE C 1 170 ? -16.340 18.550 16.900 1.00 22.08 168 ILE C O 1
ATOM 8442 N N . GLY C 1 171 ? -18.332 17.799 16.057 1.00 18.44 169 GLY C N 1
ATOM 8443 C CA . GLY C 1 171 ? -18.956 17.632 17.362 1.00 20.51 169 GLY C CA 1
ATOM 8444 C C . GLY C 1 171 ? -19.587 18.875 17.943 1.00 23.47 169 GLY C C 1
ATOM 8445 O O . GLY C 1 171 ? -19.975 18.864 19.104 1.00 25.35 169 GLY C O 1
ATOM 8446 N N . ALA C 1 172 ? -19.727 19.939 17.149 1.00 21.98 170 ALA C N 1
ATOM 8447 C CA . ALA C 1 172 ? -20.304 21.169 17.651 1.00 23.16 170 ALA C CA 1
ATOM 8448 C C . ALA C 1 172 ? -21.797 21.142 17.389 1.00 21.61 170 ALA C C 1
ATOM 8449 O O . ALA C 1 172 ? -22.327 20.239 16.716 1.00 23.25 170 ALA C O 1
ATOM 8451 N N . LYS C 1 173 ? -22.477 22.155 17.921 1.00 22.40 171 LYS C N 1
ATOM 8452 C CA . LYS C 1 173 ? -23.946 22.217 17.960 1.00 24.17 171 LYS C CA 1
ATOM 8453 C C . LYS C 1 173 ? -24.487 23.388 17.154 1.00 24.41 171 LYS C C 1
ATOM 8454 O O . LYS C 1 173 ? -24.358 24.553 17.595 1.00 23.43 171 LYS C O 1
ATOM 8460 N N . PRO C 1 174 ? -25.183 23.144 16.046 1.00 22.63 172 PRO C N 1
ATOM 8461 C CA . PRO C 1 174 ? -25.844 24.248 15.336 1.00 19.65 172 PRO C CA 1
ATOM 8462 C C . PRO C 1 174 ? -26.947 24.813 16.215 1.00 25.09 172 PRO C C 1
ATOM 8463 O O . PRO C 1 174 ? -27.676 24.063 16.880 1.00 23.71 172 PRO C O 1
ATOM 8467 N N . VAL C 1 175 ? -27.093 26.141 16.187 1.00 21.98 173 VAL C N 1
ATOM 8468 C CA . VAL C 1 175 ? -28.165 26.837 16.895 1.00 24.10 173 VAL C CA 1
ATOM 8469 C C . VAL C 1 175 ? -28.799 27.704 15.827 1.00 26.08 173 VAL C C 1
ATOM 8470 O O . VAL C 1 175 ? -28.144 28.596 15.274 1.00 25.14 173 VAL C O 1
ATOM 8474 N N . PHE C 1 176 ? -30.028 27.387 15.467 1.00 24.85 174 PHE C N 1
ATOM 8475 C CA . PHE C 1 176 ? -30.631 28.018 14.296 1.00 25.44 174 PHE C CA 1
ATOM 8476 C C . PHE C 1 176 ? -31.334 29.316 14.675 1.00 23.38 174 PHE C C 1
ATOM 8477 O O . PHE C 1 176 ? -32.013 29.401 15.702 1.00 27.40 174 PHE C O 1
ATOM 8485 N N . VAL C 1 177 ? -31.169 30.316 13.805 1.00 24.32 175 VAL C N 1
ATOM 8486 C CA . VAL C 1 177 ? -31.817 31.623 13.934 1.00 28.93 175 VAL C CA 1
ATOM 8487 C C . VAL C 1 177 ? -32.590 31.910 12.647 1.00 27.56 175 VAL C C 1
ATOM 8488 O O . VAL C 1 177 ? -32.208 31.483 11.556 1.00 26.01 175 VAL C O 1
ATOM 8492 N N . ASP C 1 178 ? -33.715 32.615 12.789 1.00 25.66 176 ASP C N 1
ATOM 8493 C CA . ASP C 1 178 ? -34.570 32.944 11.659 1.00 26.83 176 ASP C CA 1
ATOM 8494 C C . ASP C 1 178 ? -33.899 33.901 10.668 1.00 26.22 176 ASP C C 1
ATOM 8495 O O . ASP C 1 178 ? -32.990 34.674 10.995 1.00 30.57 176 ASP C O 1
ATOM 8500 N N . ILE C 1 179 ? -34.381 33.847 9.424 1.00 26.66 177 ILE C N 1
ATOM 8501 C CA . ILE C 1 179 ? -33.945 34.767 8.374 1.00 26.49 177 ILE C CA 1
ATOM 8502 C C . ILE C 1 179 ? -34.722 36.073 8.411 1.00 29.43 177 ILE C C 1
ATOM 8503 O O . 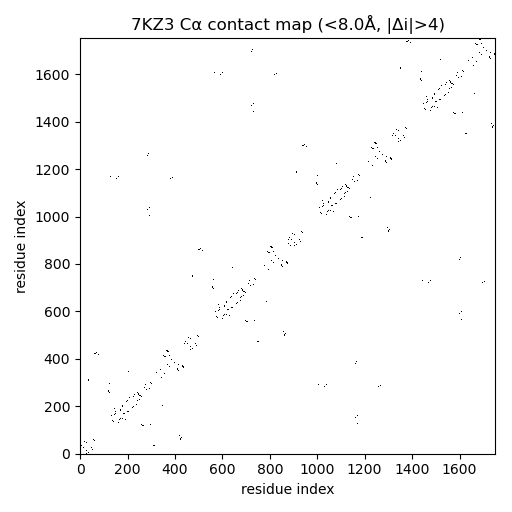ILE C 1 179 ? -35.776 36.187 9.064 1.00 33.24 177 ILE C O 1
ATOM 8508 N N . ASP C 1 180 ? -34.212 37.066 7.684 1.00 32.01 178 ASP C N 1
ATOM 8509 C CA . ASP C 1 180 ? -34.846 38.388 7.616 1.00 32.90 178 ASP C CA 1
ATOM 8510 C C . ASP C 1 180 ? -36.065 38.360 6.688 1.00 41.73 178 ASP C C 1
ATOM 8511 O O . ASP C 1 180 ? -36.446 37.314 6.169 1.00 39.31 178 ASP C O 1
ATOM 8516 N N . HIS C 1 181 ? -36.679 39.527 6.444 1.00 40.03 179 HIS C N 1
ATOM 8517 C CA . HIS C 1 181 ? -37.828 39.663 5.533 1.00 36.26 179 HIS C CA 1
ATOM 8518 C C . HIS C 1 181 ? -37.469 40.249 4.181 1.00 37.20 179 HIS C C 1
ATOM 8519 O O . HIS C 1 181 ? -38.306 40.925 3.557 1.00 48.17 179 HIS C O 1
ATOM 8526 N N . LYS C 1 182 ? -36.283 39.966 3.630 1.00 40.20 180 LYS C N 1
ATOM 8527 C CA . LYS C 1 182 ? -35.932 40.760 2.467 1.00 37.26 180 LYS C CA 1
ATOM 8528 C C . LYS C 1 182 ? -34.814 40.150 1.654 1.00 37.71 180 LYS C C 1
ATOM 8529 O O . LYS C 1 182 ? -34.599 40.578 0.513 1.00 32.92 180 LYS C O 1
ATOM 8535 N N . SER C 1 183 ? -34.064 39.169 2.209 1.00 35.15 181 SER C N 1
ATOM 8536 C CA . SER C 1 183 ? -32.863 38.746 1.508 1.00 36.05 181 SER C CA 1
ATOM 8537 C C . SER C 1 183 ? -32.540 37.258 1.617 1.00 29.84 181 SER C C 1
ATOM 8538 O O . SER C 1 183 ? -31.515 36.826 1.037 1.00 27.01 181 SER C O 1
ATOM 8541 N N . TYR C 1 184 ? -33.330 36.468 2.369 1.00 25.34 182 TYR C N 1
ATOM 8542 C CA . TYR C 1 184 ? -33.065 35.059 2.673 1.00 26.50 182 TYR C CA 1
ATOM 8543 C C . TYR C 1 184 ? -31.867 34.854 3.586 1.00 20.31 182 TYR C C 1
ATOM 8544 O O . TYR C 1 184 ? -31.419 33.716 3.753 1.00 27.44 182 TYR C O 1
ATOM 8553 N N . CYS C 1 185 ? -31.349 35.899 4.223 1.00 21.62 183 CYS C N 1
ATOM 8554 C CA . CYS C 1 185 ? -30.106 35.792 5.006 1.00 22.91 183 CYS C CA 1
ATOM 8555 C C . CYS C 1 185 ? -30.491 35.867 6.483 1.00 22.06 183 CYS C C 1
ATOM 8556 O O . CYS C 1 185 ? -31.561 36.385 6.845 1.00 25.94 183 CYS C O 1
ATOM 8559 N N . ILE C 1 186 ? -29.591 35.399 7.336 1.00 22.93 184 ILE C N 1
ATOM 8560 C CA . ILE C 1 186 ? -29.840 35.385 8.780 1.00 21.99 184 ILE C CA 1
ATOM 8561 C C . ILE C 1 186 ? -30.216 36.782 9.302 1.00 25.44 184 ILE C C 1
ATOM 8562 O O . ILE C 1 186 ? -29.642 37.812 8.921 1.00 27.78 184 ILE C O 1
ATOM 8567 N N . ASP C 1 187 ? -31.196 36.810 10.181 1.00 27.82 185 ASP C N 1
ATOM 8568 C CA . ASP C 1 187 ? -31.698 38.092 10.682 1.00 27.69 185 ASP C CA 1
ATOM 8569 C C . ASP C 1 187 ? -30.775 38.549 11.812 1.00 32.83 185 ASP C C 1
ATOM 8570 O O . ASP C 1 187 ? -30.739 37.905 12.862 1.00 31.09 185 ASP C O 1
ATOM 8575 N N . PRO C 1 188 ? -30.028 39.642 11.645 1.00 31.84 186 PRO C N 1
ATOM 8576 C CA . PRO C 1 188 ? -29.123 40.077 12.714 1.00 35.72 186 PRO C CA 1
ATOM 8577 C C . PRO C 1 188 ? -29.885 40.423 13.974 1.00 34.93 186 PRO C C 1
ATOM 8578 O O . PRO C 1 188 ? -29.328 40.344 15.071 1.00 34.43 186 PRO C O 1
ATOM 8582 N N . LEU C 1 189 ? -31.160 40.781 13.844 1.00 35.98 187 LEU C N 1
ATOM 8583 C CA . LEU C 1 189 ? -31.971 41.187 14.985 1.00 38.53 187 LEU C CA 1
ATOM 8584 C C . LEU C 1 189 ? -32.413 40.003 15.826 1.00 38.80 187 LEU C C 1
ATOM 8585 O O . LEU C 1 189 ? -33.094 40.202 16.842 1.00 39.74 187 LEU C O 1
ATOM 8590 N N . LYS C 1 190 ? -32.077 38.792 15.405 1.00 33.29 188 LYS C N 1
ATOM 8591 C CA . LYS C 1 190 ? -32.451 37.573 16.113 1.00 32.07 188 LYS C CA 1
ATOM 8592 C C . LYS C 1 190 ? -31.236 36.821 16.655 1.00 30.28 188 LYS C C 1
ATOM 8593 O O . LYS C 1 190 ? -31.398 35.803 17.342 1.00 31.37 188 LYS C O 1
ATOM 8599 N N . ILE C 1 191 ? -30.039 37.321 16.406 1.00 29.78 189 ILE C N 1
ATOM 8600 C CA . ILE C 1 191 ? -28.837 36.583 16.789 1.00 28.46 189 ILE C CA 1
ATOM 8601 C C . ILE C 1 191 ? -28.549 36.702 18.285 1.00 33.96 189 ILE C C 1
ATOM 8602 O O . ILE C 1 191 ? -28.269 35.698 18.963 1.00 36.26 189 ILE C O 1
ATOM 8607 N N . GLU C 1 192 ? -28.593 37.932 18.826 1.00 37.19 190 GLU C N 1
ATOM 8608 C CA . GLU C 1 192 ? -28.153 38.165 20.196 1.00 36.12 190 GLU C CA 1
ATOM 8609 C C . GLU C 1 192 ? -28.932 37.298 21.180 1.00 38.58 190 GLU C C 1
ATOM 8610 O O . GLU C 1 192 ? -28.367 36.763 22.138 1.00 32.54 190 GLU C O 1
ATOM 8616 N N . GLU C 1 193 ? -30.232 37.117 20.939 1.00 34.26 191 GLU C N 1
ATOM 8617 C CA . GLU C 1 193 ? -31.029 36.354 21.887 1.00 38.04 191 GLU C CA 1
ATOM 8618 C C . GLU C 1 193 ? -30.727 34.870 21.870 1.00 33.76 191 GLU C C 1
ATOM 8619 O O . GLU C 1 193 ? -31.161 34.173 22.786 1.00 35.98 191 GLU C O 1
ATOM 8625 N N . ALA C 1 194 ? -30.003 34.364 20.871 1.00 30.53 192 ALA C N 1
ATOM 8626 C CA . ALA C 1 194 ? -29.599 32.966 20.819 1.00 29.47 192 ALA C CA 1
ATOM 8627 C C . ALA C 1 194 ? -28.229 32.748 21.406 1.00 36.74 192 ALA C C 1
ATOM 8628 O O . ALA C 1 194 ? -27.799 31.597 21.511 1.00 32.75 192 ALA C O 1
ATOM 8630 N N . ILE C 1 195 ? -27.528 33.813 21.789 1.00 34.64 193 ILE C N 1
ATOM 8631 C CA . ILE C 1 195 ? -26.185 33.630 22.319 1.00 31.33 193 ILE C CA 1
ATOM 8632 C C . ILE C 1 195 ? -26.296 33.041 23.721 1.00 32.21 193 ILE C C 1
ATOM 8633 O O . ILE C 1 195 ? -27.123 33.492 24.543 1.00 35.54 193 ILE C O 1
ATOM 8638 N N . THR C 1 196 ? -25.513 31.993 23.978 1.00 30.45 194 THR C N 1
ATOM 8639 C CA . THR C 1 196 ? -25.425 31.414 25.325 1.00 31.42 194 THR C CA 1
ATOM 8640 C C . THR C 1 196 ? -23.961 31.387 25.750 1.00 32.93 194 THR C C 1
ATOM 8641 O O . THR C 1 196 ? -23.065 31.824 25.012 1.00 33.94 194 THR C O 1
ATOM 8645 N N . GLN C 1 197 ? -23.706 30.824 26.947 1.00 33.19 195 GLN C N 1
ATOM 8646 C CA . GLN C 1 197 ? -22.320 30.684 27.379 1.00 35.58 195 GLN C CA 1
ATOM 8647 C C . GLN C 1 197 ? -21.531 29.772 26.467 1.00 37.34 195 GLN C C 1
ATOM 8648 O O . GLN C 1 197 ? -20.287 29.839 26.438 1.00 34.99 195 GLN C O 1
ATOM 8654 N N . LYS C 1 198 ? -22.216 28.977 25.665 1.00 33.50 196 LYS C N 1
ATOM 8655 C CA . LYS C 1 198 ? -21.543 28.013 24.798 1.00 30.94 196 LYS C CA 1
ATOM 8656 C C . LYS C 1 198 ? -21.293 28.506 23.378 1.00 29.86 196 LYS C C 1
ATOM 8657 O O . LYS C 1 198 ? -20.630 27.849 22.620 1.00 30.51 196 LYS C O 1
ATOM 8663 N N . THR C 1 199 ? -21.804 29.669 23.056 1.00 27.05 197 THR C N 1
ATOM 8664 C CA . THR C 1 199 ? -21.638 30.204 21.708 1.00 25.87 197 THR C CA 1
ATOM 8665 C C . THR C 1 199 ? -20.205 30.587 21.435 1.00 26.64 197 THR C C 1
ATOM 8666 O O . THR C 1 199 ? -19.579 31.265 22.230 1.00 29.48 197 THR C O 1
ATOM 8670 N N . LYS C 1 200 ? -19.662 30.107 20.311 1.00 24.12 198 LYS C N 1
ATOM 8671 C CA . LYS C 1 200 ? -18.306 30.470 19.933 1.00 30.50 198 LYS C CA 1
ATOM 8672 C C . LYS C 1 200 ? -18.224 31.133 18.572 1.00 32.03 198 LYS C C 1
ATOM 8673 O O . LYS C 1 200 ? -17.217 31.776 18.279 1.00 31.56 198 LYS C O 1
ATOM 8679 N N . CYS C 1 201 ? -19.273 31.043 17.754 1.00 25.44 199 CYS C N 1
ATOM 8680 C CA . CYS C 1 201 ? -19.128 31.471 16.377 1.00 25.87 199 CYS C CA 1
ATOM 8681 C C . CYS C 1 201 ? -20.498 31.800 15.839 1.00 27.43 199 CYS C C 1
ATOM 8682 O O . CYS C 1 201 ? -21.476 31.124 16.167 1.00 25.93 199 CYS C O 1
ATOM 8685 N N . ILE C 1 202 ? -20.554 32.849 15.029 1.00 22.81 200 ILE C N 1
ATOM 8686 C CA . ILE C 1 202 ? -21.664 33.085 14.111 1.00 24.23 200 ILE C CA 1
ATOM 8687 C C . ILE C 1 202 ? -21.235 32.698 12.710 1.00 21.63 200 ILE C C 1
ATOM 8688 O O . ILE C 1 202 ? -20.185 33.143 12.240 1.00 20.83 200 ILE C O 1
ATOM 8693 N N . LEU C 1 203 ? -22.063 31.907 12.041 1.00 19.28 201 LEU C N 1
ATOM 8694 C CA . LEU C 1 203 ? -21.811 31.352 10.705 1.00 18.16 201 LEU C CA 1
ATOM 8695 C C . LEU C 1 203 ? -22.908 31.830 9.749 1.00 20.13 201 LEU C C 1
ATOM 8696 O O . LEU C 1 203 ? -23.836 31.073 9.428 1.00 20.11 201 LEU C O 1
ATOM 8701 N N . PRO C 1 204 ? -22.863 33.080 9.305 1.00 20.37 202 PRO C N 1
ATOM 8702 C CA . PRO C 1 204 ? -23.894 33.574 8.359 1.00 18.67 202 PRO C CA 1
ATOM 8703 C C . PRO C 1 204 ? -23.606 33.006 6.981 1.00 21.61 202 PRO C C 1
ATOM 8704 O O . PRO C 1 204 ? -22.462 32.687 6.643 1.00 17.94 202 PRO C O 1
ATOM 8708 N N . VAL C 1 205 ? -24.640 32.870 6.173 1.00 18.21 203 VAL C N 1
ATOM 8709 C CA . VAL C 1 205 ? -24.524 32.321 4.833 1.00 16.57 203 VAL C CA 1
ATOM 8710 C C . VAL C 1 205 ? -24.967 33.365 3.827 1.00 18.63 203 VAL C C 1
ATOM 8711 O O . VAL C 1 205 ? -26.087 33.913 3.921 1.00 18.40 203 VAL C O 1
ATOM 8715 N N . HIS C 1 206 ? -24.129 33.606 2.816 1.00 16.55 204 HIS C N 1
ATOM 8716 C CA . HIS C 1 206 ? -24.433 34.572 1.764 1.00 18.74 204 HIS C CA 1
ATOM 8717 C C . HIS C 1 206 ? -25.225 33.830 0.701 1.00 20.72 204 HIS C C 1
ATOM 8718 O O . HIS C 1 206 ? -24.722 33.457 -0.378 1.00 19.72 204 HIS C O 1
ATOM 8725 N N . LEU C 1 207 ? -26.493 33.623 1.017 1.00 16.63 205 LEU C N 1
ATOM 8726 C CA . LEU C 1 207 ? -27.255 32.638 0.271 1.00 16.89 205 LEU C CA 1
ATOM 8727 C C . LEU C 1 207 ? -27.704 33.164 -1.091 1.00 16.39 205 LEU C C 1
ATOM 8728 O O . LEU C 1 207 ? -28.216 34.301 -1.223 1.00 18.69 205 LEU C O 1
ATOM 8733 N N . TYR C 1 208 ? -27.578 32.278 -2.076 1.00 16.14 206 TYR C N 1
ATOM 8734 C CA . TYR C 1 208 ? -28.000 32.469 -3.471 1.00 15.86 206 TYR C CA 1
ATOM 8735 C C . TYR C 1 208 ? -27.095 33.445 -4.180 1.00 16.11 206 TYR C C 1
ATOM 8736 O O . TYR C 1 208 ? -27.352 33.776 -5.343 1.00 18.77 206 TYR C O 1
ATOM 8745 N N . GLY C 1 209 ? -26.028 33.911 -3.547 1.00 17.77 207 GLY C N 1
ATOM 8746 C CA . GLY C 1 209 ? -25.188 34.931 -4.155 1.00 16.64 207 GLY C CA 1
ATOM 8747 C C . GLY C 1 209 ? -25.306 36.276 -3.507 1.00 21.07 207 GLY C C 1
ATOM 8748 O O . GLY C 1 209 ? -24.614 37.214 -3.936 1.00 18.23 207 GLY C O 1
ATOM 8749 N N . LYS C 1 210 ? -26.215 36.411 -2.529 1.00 19.64 208 LYS C N 1
ATOM 8750 C CA . LYS C 1 210 ? -26.524 37.686 -1.900 1.00 19.62 208 LYS C CA 1
ATOM 8751 C C . LYS C 1 210 ? -25.822 37.797 -0.550 1.00 19.43 208 LYS C C 1
ATOM 8752 O O . LYS C 1 210 ? -25.808 36.840 0.222 1.00 22.17 208 LYS C O 1
ATOM 8758 N N . GLN C 1 211 ? -25.225 38.962 -0.266 1.00 20.51 209 GLN C N 1
ATOM 8759 C CA . GLN C 1 211 ? -24.487 39.073 1.012 1.00 23.14 209 GLN C CA 1
ATOM 8760 C C . GLN C 1 211 ? -25.404 39.427 2.179 1.00 24.23 209 GLN C C 1
ATOM 8761 O O . GLN C 1 211 ? -26.356 40.204 2.048 1.00 23.83 209 GLN C O 1
ATOM 8767 N N . CYS C 1 212 ? -25.113 38.810 3.335 1.00 21.74 210 CYS C N 1
ATOM 8768 C CA . CYS C 1 212 ? -25.765 39.162 4.590 1.00 22.56 210 CYS C CA 1
ATOM 8769 C C . CYS C 1 212 ? -25.383 40.575 5.037 1.00 25.75 210 CYS C C 1
ATOM 8770 O O . CYS C 1 212 ? -24.382 41.134 4.585 1.00 31.79 210 CYS C O 1
ATOM 8773 N N . ASP C 1 213 ? -26.157 41.118 5.998 1.00 26.12 211 ASP C N 1
ATOM 8774 C CA . ASP C 1 213 ? -25.871 42.403 6.638 1.00 31.80 211 ASP C CA 1
ATOM 8775 C C . ASP C 1 213 ? -24.754 42.244 7.681 1.00 33.78 211 ASP C C 1
ATOM 8776 O O . ASP C 1 213 ? -24.974 42.252 8.901 1.00 35.04 211 ASP C O 1
ATOM 8781 N N . MET C 1 214 ? -23.513 42.217 7.183 1.00 29.64 212 MET C N 1
ATOM 8782 C CA . MET C 1 214 ? -22.371 41.830 8.001 1.00 33.13 212 MET C CA 1
ATOM 8783 C C . MET C 1 214 ? -21.976 42.911 9.005 1.00 32.35 212 MET C C 1
ATOM 8784 O O . MET C 1 214 ? -21.419 42.608 10.085 1.00 29.50 212 MET C O 1
ATOM 8789 N N . LYS C 1 215 ? -22.266 44.179 8.692 1.00 35.61 213 LYS C N 1
ATOM 8790 C CA . LYS C 1 215 ? -21.897 45.220 9.633 1.00 32.34 213 LYS C CA 1
ATOM 8791 C C . LYS C 1 215 ? -22.652 45.045 10.936 1.00 32.55 213 LYS C C 1
ATOM 8792 O O . LYS C 1 215 ? -22.064 45.110 12.023 1.00 29.84 213 LYS C O 1
ATOM 8798 N N . ARG C 1 216 ? -23.950 44.753 10.854 1.00 37.96 214 ARG C N 1
ATOM 8799 C CA . ARG C 1 216 ? -24.689 44.537 12.092 1.00 37.80 214 ARG C CA 1
ATOM 8800 C C . ARG C 1 216 ? -24.263 43.242 12.778 1.00 34.87 214 ARG C C 1
ATOM 8801 O O . ARG C 1 216 ? -24.174 43.192 14.011 1.00 37.96 214 ARG C O 1
ATOM 8809 N N . ILE C 1 217 ? -23.985 42.191 12.015 1.00 33.41 215 ILE C N 1
ATOM 8810 C CA . ILE C 1 217 ? -23.581 40.960 12.684 1.00 35.32 215 ILE C CA 1
ATOM 8811 C C . ILE C 1 217 ? -22.226 41.142 13.386 1.00 35.70 215 ILE C C 1
ATOM 8812 O O . ILE C 1 217 ? -22.021 40.646 14.495 1.00 31.35 215 ILE C O 1
ATOM 8817 N N . ARG C 1 218 ? -21.297 41.884 12.780 1.00 31.57 216 ARG C N 1
ATOM 8818 C CA . ARG C 1 218 ? -20.035 42.171 13.459 1.00 30.93 216 ARG C CA 1
ATOM 8819 C C . ARG C 1 218 ? -20.258 42.955 14.739 1.00 37.24 216 ARG C C 1
ATOM 8820 O O . ARG C 1 218 ? -19.623 42.679 15.763 1.00 29.51 216 ARG C O 1
ATOM 8828 N N . GLU C 1 219 ? -21.171 43.932 14.710 1.00 37.99 217 GLU C N 1
ATOM 8829 C CA . GLU C 1 219 ? -21.438 44.695 15.927 1.00 38.86 217 GLU C CA 1
ATOM 8830 C C . GLU C 1 219 ? -21.847 43.778 17.073 1.00 36.16 217 GLU C C 1
ATOM 8831 O O . GLU C 1 219 ? -21.380 43.954 18.197 1.00 37.11 217 GLU C O 1
ATOM 8837 N N . ILE C 1 220 ? -22.684 42.767 16.797 1.00 31.02 218 ILE C N 1
ATOM 8838 C CA . ILE C 1 220 ? -23.097 41.842 17.859 1.00 36.43 218 ILE C CA 1
ATOM 8839 C C . ILE C 1 220 ? -21.946 40.938 18.278 1.00 38.65 218 ILE C C 1
ATOM 8840 O O . ILE C 1 220 ? -21.765 40.646 19.469 1.00 36.60 218 ILE C O 1
ATOM 8845 N N . ALA C 1 221 ? -21.200 40.422 17.298 1.00 31.68 219 ALA C N 1
ATOM 8846 C CA . ALA C 1 221 ? -20.080 39.531 17.598 1.00 31.75 219 ALA C CA 1
ATOM 8847 C C . ALA C 1 221 ? -19.039 40.192 18.495 1.00 35.77 219 ALA C C 1
ATOM 8848 O O . ALA C 1 221 ? -18.461 39.540 19.373 1.00 31.05 219 ALA C O 1
ATOM 8850 N N . ASP C 1 222 ? -18.758 41.476 18.271 1.00 32.86 220 ASP C N 1
ATOM 8851 C CA . ASP C 1 222 ? -17.778 42.180 19.100 1.00 30.67 220 ASP C CA 1
ATOM 8852 C C . ASP C 1 222 ? -18.257 42.324 20.542 1.00 33.14 220 ASP C C 1
ATOM 8853 O O . ASP C 1 222 ? -17.484 42.122 21.480 1.00 36.59 220 ASP C O 1
ATOM 8858 N N . VAL C 1 223 ? -19.537 42.647 20.740 1.00 36.09 221 VAL C N 1
ATOM 8859 C CA . VAL C 1 223 ? -20.056 42.740 22.105 1.00 35.88 221 VAL C CA 1
ATOM 8860 C C . VAL C 1 223 ? -19.782 41.447 22.871 1.00 40.03 221 VAL C C 1
ATOM 8861 O O . VAL C 1 223 ? -19.379 41.467 24.034 1.00 38.75 221 VAL C O 1
ATOM 8865 N N . TYR C 1 224 ? -19.969 40.304 22.218 1.00 33.38 222 TYR C N 1
ATOM 8866 C CA . TYR C 1 224 ? -19.897 39.009 22.877 1.00 34.26 222 TYR C CA 1
ATOM 8867 C C . TYR C 1 224 ? -18.595 38.276 22.600 1.00 32.75 222 TYR C C 1
ATOM 8868 O O . TYR C 1 224 ? -18.452 37.116 22.998 1.00 33.03 222 TYR C O 1
ATOM 8877 N N . GLN C 1 225 ? -17.629 38.941 21.972 1.00 33.25 223 GLN C N 1
ATOM 8878 C CA . GLN C 1 225 ? -16.312 38.359 21.666 1.00 34.28 223 GLN C CA 1
ATOM 8879 C C . GLN C 1 225 ? -16.421 37.011 20.949 1.00 32.98 223 GLN C C 1
ATOM 8880 O O . GLN C 1 225 ? -15.675 36.058 21.224 1.00 33.31 223 GLN C O 1
ATOM 8886 N N . LEU C 1 226 ? -17.340 36.941 19.999 1.00 29.02 224 LEU C N 1
ATOM 8887 C CA . LEU C 1 226 ? -17.515 35.805 19.100 1.00 28.75 224 LEU C CA 1
ATOM 8888 C C . LEU C 1 226 ? -16.727 35.962 17.800 1.00 30.33 224 LEU C C 1
ATOM 8889 O O . LEU C 1 226 ? -16.565 37.062 17.269 1.00 28.15 224 LEU C O 1
ATOM 8894 N N . ARG C 1 227 ? -16.326 34.824 17.231 1.00 26.11 225 ARG C N 1
ATOM 8895 C CA . ARG C 1 227 ? -15.827 34.811 15.863 1.00 24.54 225 ARG C CA 1
ATOM 8896 C C . ARG C 1 227 ? -16.992 34.837 14.862 1.00 23.49 225 ARG C C 1
ATOM 8897 O O . ARG C 1 227 ? -18.111 34.404 15.160 1.00 25.13 225 ARG C O 1
ATOM 8905 N N . ILE C 1 228 ? -16.686 35.314 13.654 1.00 21.54 226 ILE C N 1
ATOM 8906 C CA . ILE C 1 228 ? -17.544 35.168 12.492 1.00 21.38 226 ILE C CA 1
ATOM 8907 C C . ILE C 1 228 ? -16.804 34.391 11.424 1.00 23.38 226 ILE C C 1
ATOM 8908 O O . ILE C 1 228 ? -15.726 34.808 10.981 1.00 19.14 226 ILE C O 1
ATOM 8913 N N . ILE C 1 229 ? -17.408 33.299 10.968 1.00 18.48 227 ILE C N 1
ATOM 8914 C CA . ILE C 1 229 ? -16.913 32.561 9.805 1.00 18.95 227 ILE C CA 1
ATOM 8915 C C . ILE C 1 229 ? -18.015 32.671 8.762 1.00 19.49 227 ILE C C 1
ATOM 8916 O O . ILE C 1 229 ? -19.172 32.333 9.041 1.00 19.43 227 ILE C O 1
ATOM 8921 N N . GLU C 1 230 ? -17.680 33.207 7.605 1.00 18.85 228 GLU C N 1
ATOM 8922 C CA . GLU C 1 230 ? -18.673 33.513 6.573 1.00 18.89 228 GLU C CA 1
ATOM 8923 C C . GLU C 1 230 ? -18.710 32.394 5.531 1.00 18.66 228 GLU C C 1
ATOM 8924 O O . GLU C 1 230 ? -17.676 32.086 4.912 1.00 19.79 228 GLU C O 1
ATOM 8930 N N . ASP C 1 231 ? -19.877 31.753 5.383 1.00 18.80 229 ASP C N 1
ATOM 8931 C CA . ASP C 1 231 ? -20.107 30.806 4.282 1.00 15.70 229 ASP C CA 1
ATOM 8932 C C . ASP C 1 231 ? -20.418 31.589 3.022 1.00 16.69 229 ASP C C 1
ATOM 8933 O O . ASP C 1 231 ? -21.572 31.997 2.764 1.00 16.80 229 ASP C O 1
ATOM 8938 N N . ALA C 1 232 ? -19.375 31.822 2.240 1.00 15.19 230 ALA C N 1
ATOM 8939 C CA . ALA C 1 232 ? -19.458 32.547 0.990 1.00 17.64 230 ALA C CA 1
ATOM 8940 C C . ALA C 1 232 ? -19.362 31.607 -0.200 1.00 13.69 230 ALA C C 1
ATOM 8941 O O . ALA C 1 232 ? -19.026 32.045 -1.300 1.00 15.11 230 ALA C O 1
ATOM 8943 N N . CYS C 1 233 ? -19.775 30.341 -0.005 1.00 15.17 231 CYS C N 1
ATOM 8944 C CA . CYS C 1 233 ? -19.598 29.331 -1.049 1.00 14.22 231 CYS C CA 1
ATOM 8945 C C . CYS C 1 233 ? -20.400 29.645 -2.301 1.00 16.31 231 CYS C C 1
ATOM 8946 O O . CYS C 1 233 ? -20.033 29.133 -3.349 1.00 18.42 231 CYS C O 1
ATOM 8949 N N . GLN C 1 234 ? -21.432 30.497 -2.228 1.00 15.12 232 GLN C N 1
ATOM 8950 C CA . GLN C 1 234 ? -22.191 30.892 -3.415 1.00 17.88 232 GLN C CA 1
ATOM 8951 C C . GLN C 1 234 ? -21.930 32.320 -3.857 1.00 20.39 232 GLN C C 1
ATOM 8952 O O . GLN C 1 234 ? -22.638 32.798 -4.759 1.00 19.81 232 GLN C O 1
ATOM 8958 N N . ALA C 1 235 ? -20.949 33.028 -3.261 1.00 15.70 233 ALA C N 1
ATOM 8959 C CA . ALA C 1 235 ? -20.942 34.476 -3.402 1.00 17.38 233 ALA C CA 1
ATOM 8960 C C . ALA C 1 235 ? -19.622 35.008 -3.970 1.00 14.82 233 ALA C C 1
ATOM 8961 O O . ALA C 1 235 ? -19.348 36.220 -3.886 1.00 17.04 233 ALA C O 1
ATOM 8963 N N . ILE C 1 236 ? -18.842 34.157 -4.648 1.00 16.26 234 ILE C N 1
ATOM 8964 C CA . ILE C 1 236 ? -17.604 34.664 -5.242 1.00 14.98 234 ILE C CA 1
ATOM 8965 C C . ILE C 1 236 ? -17.865 35.801 -6.233 1.00 18.56 234 ILE C C 1
ATOM 8966 O O . ILE C 1 236 ? -18.819 35.768 -7.064 1.00 18.11 234 ILE C O 1
ATOM 8971 N N . GLY C 1 237 ? -17.070 36.875 -6.076 1.00 15.73 235 GLY C N 1
ATOM 8972 C CA . GLY C 1 237 ? -17.234 38.038 -6.926 1.00 17.92 235 GLY C CA 1
ATOM 8973 C C . GLY C 1 237 ? -18.031 39.149 -6.275 1.00 22.49 235 GLY C C 1
ATOM 8974 O O . GLY C 1 237 ? -18.023 40.291 -6.774 1.00 19.02 235 GLY C O 1
ATOM 8975 N N . SER C 1 238 ? -18.657 38.889 -5.137 1.00 20.20 236 SER C N 1
ATOM 8976 C CA . SER C 1 238 ? -19.469 39.906 -4.476 1.00 18.83 236 SER C CA 1
ATOM 8977 C C . SER C 1 238 ? -18.575 41.024 -3.916 1.00 20.07 236 SER C C 1
ATOM 8978 O O . SER C 1 238 ? -17.600 40.743 -3.201 1.00 20.37 236 SER C O 1
ATOM 8981 N N . SER C 1 239 ? -18.889 42.257 -4.256 1.00 20.35 237 SER C N 1
ATOM 8982 C CA . SER C 1 239 ? -18.084 43.382 -3.819 1.00 21.46 237 SER C CA 1
ATOM 8983 C C . SER C 1 239 ? -18.028 43.420 -2.300 1.00 23.46 237 SER C C 1
ATOM 8984 O O . SER C 1 239 ? -19.062 43.328 -1.615 1.00 24.94 237 SER C O 1
ATOM 8987 N N . ASN C 1 240 ? -16.830 43.703 -1.812 1.00 22.54 238 ASN C N 1
ATOM 8988 C CA . ASN C 1 240 ? -16.541 43.935 -0.386 1.00 26.11 238 ASN C CA 1
ATOM 8989 C C . ASN C 1 240 ? -16.801 42.705 0.470 1.00 28.53 238 ASN C C 1
ATOM 8990 O O . ASN C 1 240 ? -16.926 42.815 1.714 1.00 27.89 238 ASN C O 1
ATOM 8995 N N . LEU C 1 241 ? -16.792 41.545 -0.169 1.00 24.04 239 LEU C N 1
ATOM 8996 C CA . LEU C 1 241 ? -16.988 40.274 0.523 1.00 26.05 239 LEU C CA 1
ATOM 8997 C C . LEU C 1 241 ? -15.945 40.110 1.616 1.00 25.57 239 LEU C C 1
ATOM 8998 O O . LEU C 1 241 ? -14.757 40.299 1.375 1.00 23.77 239 LEU C O 1
ATOM 9003 N N . GLY C 1 242 ? -16.401 39.811 2.827 1.00 25.28 240 GLY C N 1
ATOM 9004 C CA . GLY C 1 242 ? -15.487 39.463 3.898 1.00 24.46 240 GLY C CA 1
ATOM 9005 C C . GLY C 1 242 ? -14.936 40.619 4.713 1.00 23.11 240 GLY C C 1
ATOM 9006 O O . GLY C 1 242 ? -14.098 40.383 5.588 1.00 26.91 240 GLY C O 1
ATOM 9007 N N . GLU C 1 243 ? -15.429 41.850 4.510 1.00 24.31 241 GLU C N 1
ATOM 9008 C CA . GLU C 1 243 ? -14.910 43.021 5.229 1.00 24.46 241 GLU C CA 1
ATOM 9009 C C . GLU C 1 243 ? -14.873 42.805 6.744 1.00 30.84 241 GLU C C 1
ATOM 9010 O O . GLU C 1 243 ? -13.898 43.183 7.413 1.00 33.29 241 GLU C O 1
ATOM 9016 N N . TYR C 1 244 ? -15.899 42.165 7.294 1.00 25.90 242 TYR C N 1
ATOM 9017 C CA . TYR C 1 244 ? -16.096 42.073 8.733 1.00 27.97 242 TYR C CA 1
ATOM 9018 C C . TYR C 1 244 ? -15.929 40.671 9.304 1.00 28.45 242 TYR C C 1
ATOM 9019 O O . TYR C 1 244 ? -16.089 40.507 10.519 1.00 32.20 242 TYR C O 1
ATOM 9028 N N . GLY C 1 245 ? -15.647 39.650 8.487 1.00 22.11 243 GLY C N 1
ATOM 9029 C CA . GLY C 1 245 ? -15.512 38.295 9.008 1.00 24.53 243 GLY C CA 1
ATOM 9030 C C . GLY C 1 245 ? -14.087 37.907 9.408 1.00 21.31 243 GLY C C 1
ATOM 9031 O O . GLY C 1 245 ? -13.110 38.424 8.882 1.00 25.45 243 GLY C O 1
ATOM 9032 N N . ASP C 1 246 ? -13.981 37.042 10.409 1.00 20.57 244 ASP C N 1
ATOM 9033 C CA . ASP C 1 246 ? -12.644 36.504 10.729 1.00 21.75 244 ASP C CA 1
ATOM 9034 C C . ASP C 1 246 ? -12.122 35.652 9.592 1.00 22.60 244 ASP C C 1
ATOM 9035 O O . ASP C 1 246 ? -10.931 35.753 9.217 1.00 22.01 244 ASP C O 1
ATOM 9040 N N . ILE C 1 247 ? -12.969 34.750 9.080 1.00 18.68 245 ILE C N 1
ATOM 9041 C CA . ILE C 1 247 ? -12.570 33.816 8.027 1.00 18.50 245 ILE C CA 1
ATOM 9042 C C . ILE C 1 247 ? -13.712 33.796 7.047 1.00 17.08 245 ILE C C 1
ATOM 9043 O O . ILE C 1 247 ? -14.875 33.879 7.447 1.00 20.48 245 ILE C O 1
ATOM 9048 N N . ILE C 1 248 ? -13.383 33.736 5.754 1.00 16.09 246 ILE C N 1
ATOM 9049 C CA . ILE C 1 248 ? -14.361 33.606 4.685 1.00 18.14 246 ILE C CA 1
ATOM 9050 C C . ILE C 1 248 ? -14.109 32.280 3.983 1.00 16.65 246 ILE C C 1
ATOM 9051 O O . ILE C 1 248 ? -12.959 31.914 3.676 1.00 16.23 246 ILE C O 1
ATOM 9056 N N . ILE C 1 249 ? -15.168 31.526 3.802 1.00 14.59 247 ILE C N 1
ATOM 9057 C CA . ILE C 1 249 ? -15.125 30.231 3.102 1.00 13.65 247 ILE C CA 1
ATOM 9058 C C . ILE C 1 249 ? -15.665 30.386 1.680 1.00 14.22 247 ILE C C 1
ATOM 9059 O O . ILE C 1 249 ? -16.789 30.882 1.463 1.00 14.65 247 ILE C O 1
ATOM 9064 N N . LEU C 1 250 ? -14.894 29.882 0.730 1.00 13.60 248 LEU C N 1
ATOM 9065 C CA . LEU C 1 250 ? -15.274 29.784 -0.678 1.00 14.95 248 LEU C CA 1
ATOM 9066 C C . LEU C 1 250 ? -15.437 28.321 -1.058 1.00 14.43 248 LEU C C 1
ATOM 9067 O O . LEU C 1 250 ? -14.734 27.449 -0.555 1.00 14.86 248 LEU C O 1
ATOM 9072 N N . SER C 1 251 ? -16.315 28.066 -2.030 1.00 13.00 249 SER C N 1
ATOM 9073 C CA . SER C 1 251 ? -16.380 26.799 -2.749 1.00 13.32 249 SER C CA 1
ATOM 9074 C C . SER C 1 251 ? -16.076 27.041 -4.212 1.00 14.49 249 SER C C 1
ATOM 9075 O O . SER C 1 251 ? -16.554 28.014 -4.791 1.00 14.36 249 SER C O 1
ATOM 9078 N N . PHE C 1 252 ? -15.264 26.174 -4.783 1.00 13.78 250 PHE C N 1
ATOM 9079 C CA . PHE C 1 252 ? -15.060 26.110 -6.238 1.00 15.09 250 PHE C CA 1
ATOM 9080 C C . PHE C 1 252 ? -15.638 24.832 -6.825 1.00 13.85 250 PHE C C 1
ATOM 9081 O O . PHE C 1 252 ? -15.185 24.340 -7.865 1.00 14.31 250 PHE C O 1
ATOM 9089 N N . ASN C 1 253 ? -16.707 24.340 -6.239 1.00 15.57 251 ASN C N 1
ATOM 9090 C CA . ASN C 1 253 ? -17.457 23.231 -6.808 1.00 14.54 251 ASN C CA 1
ATOM 9091 C C . ASN C 1 253 ? -17.810 23.592 -8.259 1.00 15.96 251 ASN C C 1
ATOM 9092 O O . ASN C 1 253 ? -17.994 24.775 -8.590 1.00 14.93 251 ASN C O 1
ATOM 9097 N N . PRO C 1 254 ? -17.903 22.613 -9.135 1.00 12.93 252 PRO C N 1
ATOM 9098 C CA . PRO C 1 254 ? -17.954 22.890 -10.585 1.00 13.29 252 PRO C CA 1
ATOM 9099 C C . PRO C 1 254 ? -19.201 23.622 -10.999 1.00 13.95 252 PRO C C 1
ATOM 9100 O O . PRO C 1 254 ? -19.197 24.156 -12.125 1.00 15.87 252 PRO C O 1
ATOM 9104 N N . TYR C 1 255 ? -20.249 23.668 -10.130 1.00 14.54 253 TYR C N 1
ATOM 9105 C CA . TYR C 1 255 ? -21.492 24.305 -10.529 1.00 15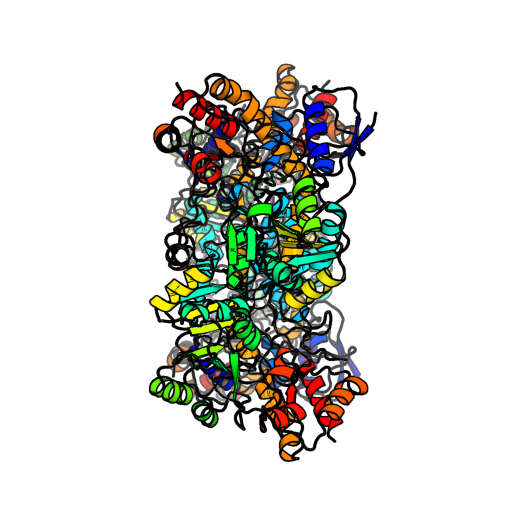.68 253 TYR C CA 1
ATOM 9106 C C . TYR C 1 255 ? -21.612 25.646 -9.870 1.00 16.76 253 TYR C C 1
ATOM 9107 O O . TYR C 1 255 ? -22.672 26.284 -10.024 1.00 18.34 253 TYR C O 1
ATOM 9140 N N . ASN C 1 257 ? -20.526 29.851 -9.298 1.00 14.24 255 ASN C N 1
ATOM 9141 C CA . ASN C 1 257 ? -20.281 30.890 -10.313 1.00 18.06 255 ASN C CA 1
ATOM 9142 C C . ASN C 1 257 ? -18.853 30.808 -10.929 1.00 15.35 255 ASN C C 1
ATOM 9143 O O . ASN C 1 257 ? -18.692 31.178 -12.081 1.00 16.90 255 ASN C O 1
ATOM 9148 N N . PHE C 1 258 ? -17.879 30.370 -10.121 1.00 15.19 256 PHE C N 1
ATOM 9149 C CA . PHE C 1 258 ? -16.559 29.920 -10.537 1.00 16.97 256 PHE C CA 1
ATOM 9150 C C . PHE C 1 258 ? -16.365 28.513 -10.011 1.00 14.82 256 PHE C C 1
ATOM 9151 O O . PHE C 1 258 ? -16.458 28.290 -8.805 1.00 16.99 256 PHE C O 1
ATOM 9159 N N . GLY C 1 259 ? -16.026 27.577 -10.897 1.00 15.47 257 GLY C N 1
ATOM 9160 C CA . GLY C 1 259 ? -15.732 26.235 -10.430 1.00 18.93 257 GLY C CA 1
ATOM 9161 C C . GLY C 1 259 ? -14.516 25.663 -11.131 1.00 18.59 257 GLY C C 1
ATOM 9162 O O . GLY C 1 259 ? -14.094 26.139 -12.188 1.00 16.36 257 GLY C O 1
ATOM 9163 N N . VAL C 1 260 ? -13.955 24.633 -10.496 1.00 15.04 258 VAL C N 1
ATOM 9164 C CA . VAL C 1 260 ? -12.985 23.776 -11.156 1.00 14.91 258 VAL C CA 1
ATOM 9165 C C . VAL C 1 260 ? -13.676 22.584 -11.828 1.00 14.23 258 VAL C C 1
ATOM 9166 O O . VAL C 1 260 ? -14.837 22.648 -12.201 1.00 16.96 258 VAL C O 1
ATOM 9170 N N . CYS C 1 261 ? -12.926 21.505 -12.087 1.00 12.66 259 CYS C N 1
ATOM 9171 C CA . CYS C 1 261 ? -13.522 20.316 -12.686 1.00 13.52 259 CYS C CA 1
ATOM 9172 C C . CYS C 1 261 ? -13.519 19.138 -11.721 1.00 11.56 259 CYS C C 1
ATOM 9173 O O . CYS C 1 261 ? -12.975 18.056 -12.033 1.00 13.56 259 CYS C O 1
ATOM 9176 N N . GLY C 1 262 ? -14.017 19.400 -10.518 1.00 10.97 260 GLY C N 1
ATOM 9177 C CA . GLY C 1 262 ? -14.053 18.492 -9.384 1.00 12.77 260 GLY C CA 1
ATOM 9178 C C . GLY C 1 262 ? -14.237 19.355 -8.162 1.00 10.48 260 GLY C C 1
ATOM 9179 O O . GLY C 1 262 ? -14.705 20.496 -8.251 1.00 14.68 260 GLY C O 1
ATOM 9180 N N . LYS C 1 263 ? -13.942 18.788 -7.019 1.00 12.47 261 LYS C N 1
ATOM 9181 C CA . LYS C 1 263 ? -14.147 19.514 -5.776 1.00 10.52 261 LYS C CA 1
ATOM 9182 C C . LYS C 1 263 ? -12.932 20.382 -5.380 1.00 11.78 261 LYS C C 1
ATOM 9183 O O . LYS C 1 263 ? -11.787 19.953 -5.568 1.00 13.20 261 LYS C O 1
ATOM 9189 N N . ALA C 1 264 ? -13.200 21.546 -4.810 1.00 12.44 262 ALA C N 1
ATOM 9190 C CA . ALA C 1 264 ? -12.173 22.475 -4.337 1.00 11.54 262 ALA C CA 1
ATOM 9191 C C . ALA C 1 264 ? -12.846 23.571 -3.554 1.00 13.55 262 ALA C C 1
ATOM 9192 O O . ALA C 1 264 ? -14.027 23.802 -3.724 1.00 12.76 262 ALA C O 1
ATOM 9194 N N . GLY C 1 265 ? -12.076 24.276 -2.766 1.00 12.10 263 GLY C N 1
ATOM 9195 C CA . GLY C 1 265 ? -12.590 25.465 -2.105 1.00 13.80 263 GLY C CA 1
ATOM 9196 C C . GLY C 1 265 ? -11.436 26.278 -1.530 1.00 12.75 263 GLY C C 1
ATOM 9197 O O . GLY C 1 265 ? -10.258 26.057 -1.902 1.00 13.11 263 GLY C O 1
ATOM 9198 N N . ALA C 1 266 ? -11.767 27.196 -0.610 1.00 13.83 264 ALA C N 1
ATOM 9199 C CA . ALA C 1 266 ? -10.693 27.961 0.012 1.00 12.64 264 ALA C CA 1
ATOM 9200 C C . ALA C 1 266 ? -11.115 28.570 1.327 1.00 14.63 264 ALA C C 1
ATOM 9201 O O . ALA C 1 266 ? -12.294 28.823 1.578 1.00 15.75 264 ALA C O 1
ATOM 9203 N N . ILE C 1 267 ? -10.103 28.775 2.158 1.00 15.25 265 ILE C N 1
ATOM 9204 C CA . ILE C 1 267 ? -10.180 29.496 3.417 1.00 13.45 265 ILE C CA 1
ATOM 9205 C C . ILE C 1 267 ? -9.460 30.803 3.191 1.00 15.38 265 ILE C C 1
ATOM 9206 O O . ILE C 1 267 ? -8.296 30.802 2.770 1.00 16.27 265 ILE C O 1
ATOM 9211 N N . VAL C 1 268 ? -10.115 31.914 3.495 1.00 15.47 266 VAL C N 1
ATOM 9212 C CA . VAL C 1 268 ? -9.549 33.237 3.270 1.00 17.12 266 VAL C CA 1
ATOM 9213 C C . VAL C 1 268 ? -9.593 34.017 4.584 1.00 17.30 266 VAL C C 1
ATOM 9214 O O . VAL C 1 268 ? -10.642 34.076 5.231 1.00 18.89 266 VAL C O 1
ATOM 9218 N N . THR C 1 269 ? -8.471 34.639 4.957 1.00 15.16 267 THR C N 1
ATOM 9219 C CA . THR C 1 269 ? -8.415 35.382 6.226 1.00 16.99 267 THR C CA 1
ATOM 9220 C C . THR C 1 269 ? -7.294 36.419 6.196 1.00 19.62 267 THR C C 1
ATOM 9221 O O . THR C 1 269 ? -6.299 36.261 5.481 1.00 19.23 267 THR C O 1
ATOM 9225 N N . ASN C 1 270 ? -7.418 37.452 7.053 1.00 18.91 268 ASN C N 1
ATOM 9226 C CA . ASN C 1 270 ? -6.285 38.329 7.326 1.00 19.79 268 ASN C CA 1
ATOM 9227 C C . ASN C 1 270 ? -5.537 37.956 8.597 1.00 23.09 268 ASN C C 1
ATOM 9228 O O . ASN C 1 270 ? -4.528 38.611 8.928 1.00 21.70 268 ASN C O 1
ATOM 9233 N N . ASN C 1 271 ? -5.969 36.914 9.300 1.00 21.53 269 ASN C N 1
ATOM 9234 C CA . ASN C 1 271 ? -5.487 36.605 10.635 1.00 21.12 269 ASN C CA 1
ATOM 9235 C C . ASN C 1 271 ? -4.423 35.524 10.469 1.00 18.15 269 ASN C C 1
ATOM 9236 O O . ASN C 1 271 ? -4.757 34.389 10.093 1.00 19.69 269 ASN C O 1
ATOM 9241 N N . GLU C 1 272 ? -3.148 35.884 10.693 1.00 21.58 270 GLU C N 1
ATOM 9242 C CA . GLU C 1 272 ? -2.067 34.924 10.473 1.00 21.20 270 GLU C CA 1
ATOM 9243 C C . GLU C 1 272 ? -2.158 33.729 11.407 1.00 22.61 270 GLU C C 1
ATOM 9244 O O . GLU C 1 272 ? -1.892 32.599 10.989 1.00 21.69 270 GLU C O 1
ATOM 9250 N N . ASN C 1 273 ? -2.480 33.948 12.683 1.00 23.52 271 ASN C N 1
ATOM 9251 C CA . ASN C 1 273 ? -2.620 32.808 13.586 1.00 22.11 271 ASN C CA 1
ATOM 9252 C C . ASN C 1 273 ? -3.691 31.841 13.100 1.00 20.85 271 ASN C C 1
ATOM 9253 O O . ASN C 1 273 ? -3.475 30.619 13.094 1.00 20.92 271 ASN C O 1
ATOM 9258 N N . LEU C 1 274 ? -4.863 32.358 12.694 1.00 18.87 272 LEU C N 1
ATOM 9259 C CA . LEU C 1 274 ? -5.868 31.438 12.152 1.00 17.39 272 LEU C CA 1
ATOM 9260 C C . LEU C 1 274 ? -5.357 30.775 10.872 1.00 17.75 272 LEU C C 1
ATOM 9261 O O . LEU C 1 274 ? -5.631 29.594 10.615 1.00 16.78 272 LEU C O 1
ATOM 9266 N N . ALA C 1 275 ? -4.693 31.542 10.006 1.00 20.16 273 ALA C N 1
ATOM 9267 C CA . ALA C 1 275 ? -4.263 30.967 8.723 1.00 18.52 273 ALA C CA 1
ATOM 9268 C C . ALA C 1 275 ? -3.303 29.813 8.956 1.00 14.89 273 ALA C C 1
ATOM 9269 O O . ALA C 1 275 ? -3.395 28.779 8.299 1.00 17.51 273 ALA C O 1
ATOM 9271 N N . ILE C 1 276 ? -2.394 29.958 9.905 1.00 19.38 274 ILE C N 1
ATOM 9272 C CA . ILE C 1 276 ? -1.432 28.892 10.206 1.00 18.67 274 ILE C CA 1
ATOM 9273 C C . ILE C 1 276 ? -2.104 27.612 10.717 1.00 20.49 274 ILE C C 1
ATOM 9274 O O . ILE C 1 276 ? -1.780 26.548 10.286 1.00 16.95 274 ILE C O 1
ATOM 9279 N N . ARG C 1 277 ? -3.055 27.757 11.607 1.00 16.96 275 ARG C N 1
ATOM 9280 C CA . ARG C 1 277 ? -3.760 26.615 12.120 1.00 16.20 275 ARG C CA 1
ATOM 9281 C C . ARG C 1 277 ? -4.579 25.939 11.032 1.00 19.17 275 ARG C C 1
ATOM 9282 O O . ARG C 1 277 ? -4.680 24.760 10.989 1.00 16.55 275 ARG C O 1
ATOM 9290 N N . CYS C 1 278 ? -5.175 26.764 10.202 1.00 16.45 276 CYS C N 1
ATOM 9291 C CA . CYS C 1 278 ? -5.918 26.223 9.091 1.00 15.84 276 CYS C CA 1
ATOM 9292 C C . CYS C 1 278 ? -4.986 25.434 8.160 1.00 14.06 276 CYS C C 1
ATOM 9293 O O . CYS C 1 278 ? -5.333 24.375 7.694 1.00 15.31 276 CYS C O 1
ATOM 9296 N N . ASN C 1 279 ? -3.804 25.988 7.892 1.00 16.51 277 ASN C N 1
ATOM 9297 C CA . ASN C 1 279 ? -2.907 25.263 7.023 1.00 15.27 277 ASN C CA 1
ATOM 9298 C C . ASN C 1 279 ? -2.501 23.927 7.682 1.00 15.44 277 ASN C C 1
ATOM 9299 O O . ASN C 1 279 ? -2.476 22.884 7.035 1.00 17.44 277 ASN C O 1
ATOM 9304 N N . GLN C 1 280 ? -2.229 23.940 8.986 1.00 15.22 278 GLN C N 1
ATOM 9305 C CA . GLN C 1 280 ? -1.897 22.697 9.694 1.00 17.07 278 GLN C CA 1
ATOM 9306 C C . GLN C 1 280 ? -3.045 21.695 9.730 1.00 16.75 278 GLN C C 1
ATOM 9307 O O . GLN C 1 280 ? -2.847 20.503 9.441 1.00 15.56 278 GLN C O 1
ATOM 9313 N N . TYR C 1 281 ? -4.264 22.132 10.104 1.00 13.15 279 TYR C N 1
ATOM 9314 C CA . TYR C 1 281 ? -5.367 21.183 10.114 1.00 11.64 279 TYR C CA 1
ATOM 9315 C C . TYR C 1 281 ? -5.703 20.653 8.731 1.00 12.56 279 TYR C C 1
ATOM 9316 O O . TYR C 1 281 ? -6.288 19.568 8.621 1.00 14.47 279 TYR C O 1
ATOM 9325 N N . SER C 1 282 ? -5.435 21.440 7.688 1.00 14.26 280 SER C N 1
ATOM 9326 C CA . SER C 1 282 ? -5.784 20.959 6.348 1.00 12.72 280 SER C CA 1
ATOM 9327 C C . SER C 1 282 ? -4.848 19.891 5.840 1.00 15.26 280 SER C C 1
ATOM 9328 O O . SER C 1 282 ? -5.120 19.282 4.790 1.00 14.92 280 SER C O 1
ATOM 9331 N N . TYR C 1 283 ? -3.712 19.646 6.515 1.00 14.50 281 TYR C N 1
ATOM 9332 C CA . TYR C 1 283 ? -2.869 18.567 6.095 1.00 12.12 281 TYR C CA 1
ATOM 9333 C C . TYR C 1 283 ? -2.338 17.900 7.382 1.00 12.79 281 TYR C C 1
ATOM 9334 O O . TYR C 1 283 ? -1.169 18.087 7.794 1.00 13.97 281 TYR C O 1
ATOM 9343 N N . HIS C 1 284 ? -3.203 17.066 7.974 1.00 13.21 282 HIS C N 1
ATOM 9344 C CA . HIS C 1 284 ? -2.855 16.042 8.965 1.00 12.08 282 HIS C CA 1
ATOM 9345 C C . HIS C 1 284 ? -2.321 16.568 10.292 1.00 14.90 282 HIS C C 1
ATOM 9346 O O . HIS C 1 284 ? -1.818 15.753 11.108 1.00 13.89 282 HIS C O 1
ATOM 9353 N N . GLY C 1 285 ? -2.440 17.886 10.541 1.00 13.56 283 GLY C N 1
ATOM 9354 C CA . GLY C 1 285 ? -1.886 18.465 11.764 1.00 14.09 283 GLY C CA 1
ATOM 9355 C C . GLY C 1 285 ? -0.372 18.636 11.751 1.00 13.61 283 GLY C C 1
ATOM 9356 O O . GLY C 1 285 ? 0.172 19.010 12.776 1.00 14.25 283 GLY C O 1
ATOM 9357 N N . PHE C 1 286 ? 0.280 18.478 10.601 1.00 13.69 284 PHE C N 1
ATOM 9358 C CA . PHE C 1 286 ? 1.754 18.597 10.535 1.00 14.49 284 PHE C CA 1
ATOM 9359 C C . PHE C 1 286 ? 2.147 20.057 10.572 1.00 17.53 284 PHE C C 1
ATOM 9360 O O . PHE C 1 286 ? 1.382 20.920 10.127 1.00 19.33 284 PHE C O 1
ATOM 9368 N N . GLU C 1 287 ? 3.356 20.313 11.044 1.00 18.99 285 GLU C N 1
ATOM 9369 C CA . GLU C 1 287 ? 3.875 21.647 10.949 1.00 21.84 285 GLU C CA 1
ATOM 9370 C C . GLU C 1 287 ? 3.988 21.961 9.472 1.00 27.72 285 GLU C C 1
ATOM 9371 O O . GLU C 1 287 ? 4.269 21.093 8.669 1.00 27.83 285 GLU C O 1
ATOM 9377 N N . VAL C 1 288 ? 3.742 23.210 9.127 1.00 24.51 286 VAL C N 1
ATOM 9378 C CA . VAL C 1 288 ? 3.804 23.641 7.746 1.00 30.53 286 VAL C CA 1
ATOM 9379 C C . VAL C 1 288 ? 5.209 23.378 7.206 1.00 34.65 286 VAL C C 1
ATOM 9380 O O . VAL C 1 288 ? 6.176 23.662 7.878 1.00 32.68 286 VAL C O 1
ATOM 9384 N N . ASP C 1 289 ? 5.318 22.777 6.044 1.00 40.52 287 ASP C N 1
ATOM 9385 C CA . ASP C 1 289 ? 6.621 22.398 5.491 1.00 49.94 287 ASP C CA 1
ATOM 9386 C C . ASP C 1 289 ? 7.447 21.420 6.306 1.00 46.48 287 ASP C C 1
ATOM 9387 O O . ASP C 1 289 ? 8.648 21.383 6.182 1.00 48.90 287 ASP C O 1
ATOM 9392 N N . LYS C 1 290 ? 6.802 20.627 7.150 1.00 43.36 288 LYS C N 1
ATOM 9393 C CA . LYS C 1 290 ? 7.464 19.574 7.888 1.00 37.85 288 LYS C CA 1
ATOM 9394 C C . LYS C 1 290 ? 6.514 18.400 7.917 1.00 38.43 288 LYS C C 1
ATOM 9395 O O . LYS C 1 290 ? 5.885 18.145 8.945 1.00 37.21 288 LYS C O 1
ATOM 9401 N N . LYS C 1 291 ? 6.383 17.693 6.814 1.00 31.81 289 LYS C N 1
ATOM 9402 C CA . LYS C 1 291 ? 5.584 16.505 6.780 1.00 31.66 289 LYS C CA 1
ATOM 9403 C C . LYS C 1 291 ? 5.988 15.552 7.854 1.00 26.60 289 LYS C C 1
ATOM 9404 O O . LYS C 1 291 ? 7.115 15.552 8.305 1.00 30.37 289 LYS C O 1
ATOM 9410 N N . ASN C 1 292 ? 5.041 14.772 8.307 1.00 28.47 290 ASN C N 1
ATOM 9411 C CA . ASN C 1 292 ? 5.291 13.765 9.319 1.00 27.50 290 ASN C CA 1
ATOM 9412 C C . ASN C 1 292 ? 5.635 14.233 10.769 1.00 29.43 290 ASN C C 1
ATOM 9413 O O . ASN C 1 292 ? 5.937 13.448 11.618 1.00 28.54 290 ASN C O 1
ATOM 9418 N N . LYS C 1 293 ? 5.537 15.517 11.040 1.00 27.63 291 LYS C N 1
ATOM 9419 C CA . LYS C 1 293 ? 5.815 16.023 12.376 1.00 28.58 291 LYS C CA 1
ATOM 9420 C C . LYS C 1 293 ? 4.575 16.774 12.858 1.00 22.12 291 LYS C C 1
ATOM 9421 O O . LYS C 1 293 ? 4.350 17.883 12.446 1.00 22.20 291 LYS C O 1
ATOM 9427 N N . LYS C 1 294 ? 3.797 16.147 13.743 1.00 18.06 292 LYS C N 1
ATOM 9428 C CA . LYS C 1 294 ? 2.507 16.749 14.110 1.00 16.00 292 LYS C CA 1
ATOM 9429 C C . LYS C 1 294 ? 2.670 17.758 15.217 1.00 19.04 292 LYS C C 1
ATOM 9430 O O . LYS C 1 294 ? 3.353 17.510 16.229 1.00 20.40 292 LYS C O 1
ATOM 9436 N N . VAL C 1 295 ? 1.988 18.891 15.029 1.00 16.83 293 VAL C N 1
ATOM 9437 C CA . VAL C 1 295 ? 1.912 19.919 16.050 1.00 18.99 293 VAL C CA 1
ATOM 9438 C C . VAL C 1 295 ? 0.502 20.120 16.521 1.00 17.42 293 VAL C C 1
ATOM 9439 O O . VAL C 1 295 ? 0.325 20.561 17.669 1.00 21.25 293 VAL C O 1
ATOM 9443 N N . LEU C 1 296 ? -0.480 19.758 15.721 1.00 16.57 294 LEU C N 1
ATOM 9444 C CA . LEU C 1 296 ? -1.863 19.703 16.186 1.00 15.02 294 LEU C CA 1
ATOM 9445 C C . LEU C 1 296 ? -2.234 18.256 16.421 1.00 16.93 294 LEU C C 1
ATOM 9446 O O . LEU C 1 296 ? -1.588 17.344 15.886 1.00 17.36 294 LEU C O 1
ATOM 9451 N N . ASP C 1 297 ? -3.326 18.036 17.184 1.00 15.23 295 ASP C N 1
ATOM 9452 C CA . ASP C 1 297 ? -3.644 16.668 17.608 1.00 15.18 295 ASP C CA 1
ATOM 9453 C C . ASP C 1 297 ? -3.955 15.772 16.416 1.00 15.49 295 ASP C C 1
ATOM 9454 O O . ASP C 1 297 ? -3.681 14.573 16.477 1.00 16.15 295 ASP C O 1
ATOM 9459 N N . PHE C 1 298 ? -4.615 16.330 15.389 1.00 14.47 296 PHE C N 1
ATOM 9460 C CA . PHE C 1 298 ? -4.970 15.605 14.170 1.00 13.73 296 PHE C CA 1
ATOM 9461 C C . PHE C 1 298 ? -5.130 16.634 13.079 1.00 12.81 296 PHE C C 1
ATOM 9462 O O . PHE C 1 298 ? -5.087 17.841 13.336 1.00 14.92 296 PHE C O 1
ATOM 9470 N N . GLY C 1 299 ? -5.315 16.156 11.849 1.00 12.87 297 GLY C N 1
ATOM 9471 C CA . GLY C 1 299 ? -5.796 17.022 10.802 1.00 18.65 297 GLY C CA 1
ATOM 9472 C C . GLY C 1 299 ? -6.441 16.165 9.732 1.00 17.94 297 GLY C C 1
ATOM 9473 O O . GLY C 1 299 ? -6.619 14.955 9.898 1.00 14.38 297 GLY C O 1
ATOM 9474 N N . PHE C 1 300 ? -6.804 16.824 8.641 1.00 12.89 298 PHE C N 1
ATOM 9475 C CA . PHE C 1 300 ? -7.424 16.145 7.484 1.00 11.28 298 PHE C CA 1
ATOM 9476 C C . PHE C 1 300 ? -6.473 16.019 6.333 1.00 11.89 298 PHE C C 1
ATOM 9477 O O . PHE C 1 300 ? -5.335 16.556 6.305 1.00 14.21 298 PHE C O 1
ATOM 9485 N N . ASN C 1 301 ? -6.991 15.416 5.244 1.00 13.09 299 ASN C N 1
ATOM 9486 C CA . ASN C 1 301 ? -6.290 15.427 3.973 1.00 12.96 299 ASN C CA 1
ATOM 9487 C C . ASN C 1 301 ? -7.090 16.324 3.037 1.00 14.62 299 ASN C C 1
ATOM 9488 O O . ASN C 1 301 ? -7.790 15.823 2.124 1.00 15.27 299 ASN C O 1
ATOM 9493 N N . SER C 1 302 ? -6.930 17.639 3.220 1.00 12.68 300 SER C N 1
ATOM 9494 C CA . SER C 1 302 ? -7.918 18.589 2.724 1.00 12.25 300 SER C CA 1
ATOM 9495 C C . SER C 1 302 ? -7.340 19.784 1.982 1.00 12.73 300 SER C C 1
ATOM 9496 O O . SER C 1 302 ? -8.069 20.775 1.816 1.00 13.82 300 SER C O 1
ATOM 9499 N N . LYS C 1 303 ? -6.181 19.711 1.354 1.00 13.04 301 LYS C N 1
ATOM 9500 C CA . LYS C 1 303 ? -5.723 20.798 0.493 1.00 11.37 301 LYS C CA 1
ATOM 9501 C C . LYS C 1 303 ? -6.224 20.542 -0.902 1.00 11.28 301 LYS C C 1
ATOM 9502 O O . LYS C 1 303 ? -6.596 19.431 -1.245 1.00 15.02 301 LYS C O 1
ATOM 9508 N N . ILE C 1 304 ? -6.229 21.621 -1.696 1.00 11.46 302 ILE C N 1
ATOM 9509 C CA . ILE C 1 304 ? -6.654 21.460 -3.101 1.00 11.84 302 ILE C CA 1
ATOM 9510 C C . ILE C 1 304 ? -5.667 20.552 -3.833 1.00 14.77 302 ILE C C 1
ATOM 9511 O O . ILE C 1 304 ? -4.468 20.506 -3.490 1.00 14.73 302 ILE C O 1
ATOM 9516 N N . ASP C 1 305 ? -6.153 19.859 -4.885 1.00 12.83 303 ASP C N 1
ATOM 9517 C CA . ASP C 1 305 ? -5.245 19.144 -5.797 1.00 13.62 303 ASP C CA 1
ATOM 9518 C C . ASP C 1 305 ? -4.575 20.157 -6.727 1.00 15.99 303 ASP C C 1
ATOM 9519 O O . ASP C 1 305 ? -5.226 21.050 -7.277 1.00 14.20 303 ASP C O 1
ATOM 9524 N N . ASN C 1 306 ? -3.254 20.025 -6.949 1.00 14.20 304 ASN C N 1
ATOM 9525 C CA . ASN C 1 306 ? -2.553 20.926 -7.846 1.00 12.61 304 ASN C CA 1
ATOM 9526 C C . ASN C 1 306 ? -3.204 20.910 -9.226 1.00 12.63 304 ASN C C 1
ATOM 9527 O O . ASN C 1 306 ? -3.322 21.953 -9.889 1.00 13.47 304 ASN C O 1
ATOM 9532 N N . LEU C 1 307 ? -3.652 19.729 -9.662 1.00 13.71 305 LEU C N 1
ATOM 9533 C CA . LEU C 1 307 ? -4.266 19.659 -10.984 1.00 14.26 305 LEU C CA 1
ATOM 9534 C C . LEU C 1 307 ? -5.550 20.497 -11.006 1.00 16.82 305 LEU C C 1
ATOM 9535 O O . LEU C 1 307 ? -5.847 21.177 -12.000 1.00 14.19 305 LEU C O 1
ATOM 9540 N N . GLN C 1 308 ? -6.357 20.427 -9.950 1.00 14.44 306 GLN C N 1
ATOM 9541 C CA . GLN C 1 308 ? -7.568 21.268 -9.963 1.00 12.61 306 GLN C CA 1
ATOM 9542 C C . GLN C 1 308 ? -7.223 22.727 -9.848 1.00 13.92 306 GLN C C 1
ATOM 9543 O O . GLN C 1 308 ? -7.947 23.569 -10.380 1.00 14.24 306 GLN C O 1
ATOM 9549 N N . ALA C 1 309 ? -6.143 23.070 -9.145 1.00 13.45 307 ALA C N 1
ATOM 9550 C CA . ALA C 1 309 ? -5.715 24.474 -9.100 1.00 15.18 307 ALA C CA 1
ATOM 9551 C C . ALA C 1 309 ? -5.334 24.975 -10.486 1.00 14.28 307 ALA C C 1
ATOM 9552 O O . ALA C 1 309 ? -5.717 26.103 -10.873 1.00 14.44 307 ALA C O 1
ATOM 9554 N N . ALA C 1 310 ? -4.698 24.110 -11.269 1.00 13.89 308 ALA C N 1
ATOM 9555 C CA . ALA C 1 310 ? -4.341 24.462 -12.646 1.00 14.36 308 ALA C CA 1
ATOM 9556 C C . ALA C 1 310 ? -5.600 24.706 -13.450 1.00 16.01 308 ALA C C 1
ATOM 9557 O O . ALA C 1 310 ? -5.679 25.671 -14.234 1.00 15.39 308 ALA C O 1
ATOM 9559 N N . ILE C 1 311 ? -6.583 23.819 -13.289 1.00 14.26 309 ILE C N 1
ATOM 9560 C CA . ILE C 1 311 ? -7.864 23.961 -13.981 1.00 12.45 309 ILE C CA 1
ATOM 9561 C C . ILE C 1 311 ? -8.549 25.245 -13.537 1.00 14.13 309 ILE C C 1
ATOM 9562 O O . ILE C 1 311 ? -9.055 26.020 -14.365 1.00 15.25 309 ILE C O 1
ATOM 9567 N N . GLY C 1 312 ? -8.500 25.513 -12.227 1.00 13.02 310 GLY C N 1
ATOM 9568 C CA . GLY C 1 312 ? -9.067 26.757 -11.709 1.00 14.99 310 GLY C CA 1
ATOM 9569 C C . GLY C 1 312 ? -8.470 28.015 -12.312 1.00 15.29 310 GLY C C 1
ATOM 9570 O O . GLY C 1 312 ? -9.192 28.989 -12.583 1.00 16.87 310 GLY C O 1
ATOM 9571 N N . LEU C 1 313 ? -7.159 28.040 -12.520 1.00 14.55 311 LEU C N 1
ATOM 9572 C CA . LEU C 1 313 ? -6.542 29.228 -13.100 1.00 14.94 311 LEU C CA 1
ATOM 9573 C C . LEU C 1 313 ? -6.946 29.423 -14.541 1.00 16.18 311 LEU C C 1
ATOM 9574 O O . LEU C 1 313 ? -6.902 30.577 -15.019 1.00 19.05 311 LEU C O 1
ATOM 9579 N N . GLU C 1 314 ? -7.399 28.381 -15.225 1.00 14.04 312 GLU C N 1
ATOM 9580 C CA . GLU C 1 314 ? -7.963 28.554 -16.546 1.00 14.85 312 GLU C CA 1
ATOM 9581 C C . GLU C 1 314 ? -9.421 29.002 -16.455 1.00 15.99 312 GLU C C 1
ATOM 9582 O O . GLU C 1 314 ? -9.813 29.980 -17.101 1.00 20.22 312 GLU C O 1
ATOM 9588 N N . ARG C 1 315 ? -10.241 28.309 -15.633 1.00 15.64 313 ARG C N 1
ATOM 9589 C CA . ARG C 1 315 ? -11.671 28.603 -15.636 1.00 14.96 313 ARG C CA 1
ATOM 9590 C C . ARG C 1 315 ? -11.969 29.969 -14.986 1.00 14.33 313 ARG C C 1
ATOM 9591 O O . ARG C 1 315 ? -12.954 30.633 -15.362 1.00 16.61 313 ARG C O 1
ATOM 9599 N N . ILE C 1 316 ? -11.130 30.431 -14.028 1.00 15.23 314 ILE C N 1
ATOM 9600 C CA . ILE C 1 316 ? -11.426 31.711 -13.377 1.00 15.33 314 ILE C CA 1
ATOM 9601 C C . ILE C 1 316 ? -11.295 32.879 -14.345 1.00 18.29 314 ILE C C 1
ATOM 9602 O O . ILE C 1 316 ? -11.929 33.937 -14.126 1.00 15.98 314 ILE C O 1
ATOM 9607 N N . LYS C 1 317 ? -10.658 32.672 -15.492 1.00 15.16 315 LYS C N 1
ATOM 9608 C CA . LYS C 1 317 ? -10.568 33.729 -16.486 1.00 15.74 315 LYS C CA 1
ATOM 9609 C C . LYS C 1 317 ? -11.944 34.173 -16.942 1.00 15.90 315 LYS C C 1
ATOM 9610 O O . LYS C 1 317 ? -12.109 35.311 -17.380 1.00 17.56 315 LYS C O 1
ATOM 9616 N N . PHE C 1 318 ? -12.917 33.297 -16.843 1.00 16.42 316 PHE C N 1
ATOM 9617 C CA . PHE C 1 318 ? -14.291 33.582 -17.271 1.00 14.29 316 PHE C CA 1
ATOM 9618 C C . PHE C 1 318 ? -15.181 34.123 -16.168 1.00 19.31 316 PHE C C 1
ATOM 9619 O O . PHE C 1 318 ? -16.321 34.457 -16.450 1.00 16.84 316 PHE C O 1
ATOM 9627 N N . LEU C 1 319 ? -14.675 34.358 -14.942 1.00 16.88 317 LEU C N 1
ATOM 9628 C CA . LEU C 1 319 ? -15.585 34.652 -13.830 1.00 16.30 317 LEU C CA 1
ATOM 9629 C C . LEU C 1 319 ? -16.303 35.996 -13.959 1.00 15.22 317 LEU C C 1
ATOM 9630 O O . LEU C 1 319 ? -17.532 36.070 -13.828 1.00 18.05 317 LEU C O 1
ATOM 9635 N N . SER C 1 320 ? -15.573 37.096 -14.145 1.00 15.69 318 SER C N 1
ATOM 9636 C CA . SER C 1 320 ? -16.277 38.370 -14.220 1.00 16.30 318 SER C CA 1
ATOM 9637 C C . SER C 1 320 ? -17.246 38.414 -15.386 1.00 15.82 318 SER C C 1
ATOM 9638 O O . SER C 1 320 ? -18.337 38.940 -15.227 1.00 17.00 318 SER C O 1
ATOM 9641 N N . TYR C 1 321 ? -16.876 37.809 -16.522 1.00 16.32 319 TYR C N 1
ATOM 9642 C CA . TYR C 1 321 ? -17.744 37.801 -17.703 1.00 16.02 319 TYR C CA 1
ATOM 9643 C C . TYR C 1 321 ? -18.998 36.957 -17.453 1.00 17.80 319 TYR C C 1
ATOM 9644 O O . TYR C 1 321 ? -20.121 37.410 -17.738 1.00 18.73 319 TYR C O 1
ATOM 9653 N N . ASN C 1 322 ? -18.834 35.765 -16.895 1.00 16.19 320 ASN C N 1
ATOM 9654 C CA . ASN C 1 322 ? -19.997 34.942 -16.568 1.00 15.75 320 ASN C CA 1
ATOM 9655 C C . ASN C 1 322 ? -20.858 35.581 -15.488 1.00 17.60 320 ASN C C 1
ATOM 9656 O O . ASN C 1 322 ? -22.091 35.480 -15.550 1.00 17.35 320 ASN C O 1
ATOM 9661 N N . ASN C 1 323 ? -20.237 36.275 -14.506 1.00 17.60 321 ASN C N 1
ATOM 9662 C CA . ASN C 1 323 ? -21.058 36.972 -13.526 1.00 14.91 321 ASN C CA 1
ATOM 9663 C C . ASN C 1 323 ? -21.833 38.122 -14.184 1.00 19.74 321 ASN C C 1
ATOM 9664 O O . ASN C 1 323 ? -22.981 38.404 -13.817 1.00 18.72 321 ASN C O 1
ATOM 9669 N N . LEU C 1 324 ? -21.232 38.814 -15.158 1.00 17.97 322 LEU C N 1
ATOM 9670 C CA . LEU C 1 324 ? -21.981 39.860 -15.869 1.00 18.39 322 LEU C CA 1
ATOM 9671 C C . LEU C 1 324 ? -23.199 39.280 -16.586 1.00 18.76 322 LEU C C 1
ATOM 9672 O O . LEU C 1 324 ? -24.290 39.895 -16.564 1.00 19.37 322 LEU C O 1
ATOM 9677 N N . LYS C 1 325 ? -23.021 38.129 -17.273 1.00 19.87 323 LYS C N 1
ATOM 9678 C CA . LYS C 1 325 ? -24.135 37.443 -17.935 1.00 17.84 323 LYS C CA 1
ATOM 9679 C C . LYS C 1 325 ? -25.232 37.079 -16.939 1.00 17.24 323 LYS C C 1
ATOM 9680 O O . LYS C 1 325 ? -26.428 37.346 -17.196 1.00 20.13 323 LYS C O 1
ATOM 9686 N N . ARG C 1 326 ? -24.841 36.670 -15.729 1.00 17.32 324 ARG C N 1
ATOM 9687 C CA . ARG C 1 326 ? -25.840 36.371 -14.713 1.00 18.28 324 ARG C CA 1
ATOM 9688 C C . ARG C 1 326 ? -26.622 37.604 -14.294 1.00 17.96 324 ARG C C 1
ATOM 9689 O O . ARG C 1 326 ? -27.832 37.514 -14.133 1.00 19.89 324 ARG C O 1
ATOM 9697 N N A VAL C 1 327 ? -25.964 38.762 -14.125 0.40 17.38 325 VAL C N 1
ATOM 9698 N N B VAL C 1 327 ? -25.952 38.754 -14.075 0.60 17.66 325 VAL C N 1
ATOM 9699 C CA A VAL C 1 327 ? -26.709 39.925 -13.652 0.40 18.56 325 VAL C CA 1
ATOM 9700 C CA B VAL C 1 327 ? -26.706 39.933 -13.658 0.60 18.36 325 VAL C CA 1
ATOM 9701 C C A VAL C 1 327 ? -27.604 40.459 -14.774 0.40 20.43 325 VAL C C 1
ATOM 9702 C C B VAL C 1 327 ? -27.666 40.325 -14.772 0.60 18.22 325 VAL C C 1
ATOM 9703 O O A VAL C 1 327 ? -28.669 41.036 -14.511 0.40 21.62 325 VAL C O 1
ATOM 9704 O O B VAL C 1 327 ? -28.825 40.659 -14.517 0.60 20.68 325 VAL C O 1
ATOM 9711 N N . PHE C 1 328 ? -27.211 40.263 -16.042 1.00 18.46 326 PHE C N 1
ATOM 9712 C CA . PHE C 1 328 ? -28.129 40.578 -17.148 1.00 20.86 326 PHE C CA 1
ATOM 9713 C C . PHE C 1 328 ? -29.359 39.668 -17.118 1.00 18.77 326 PHE C C 1
ATOM 9714 O O . PHE C 1 328 ? -30.498 40.133 -17.259 1.00 21.90 326 PHE C O 1
ATOM 9722 N N . LEU C 1 329 ? -29.147 38.361 -16.955 1.00 17.96 327 LEU C N 1
ATOM 9723 C CA . LEU C 1 329 ? -30.285 37.435 -16.868 1.00 17.87 327 LEU C CA 1
ATOM 9724 C C . LEU C 1 329 ? -31.202 37.794 -15.676 1.00 19.91 327 LEU C C 1
ATOM 9725 O O . LEU C 1 329 ? -32.427 37.704 -15.797 1.00 19.74 327 LEU C O 1
ATOM 9730 N N . ALA C 1 330 ? -30.622 38.075 -14.492 1.00 19.01 328 ALA C N 1
ATOM 9731 C CA . ALA C 1 330 ? -31.450 38.385 -13.334 1.00 19.40 328 ALA C CA 1
ATOM 9732 C C . ALA C 1 330 ? -32.282 39.625 -13.586 1.00 21.05 328 ALA C C 1
ATOM 9733 O O . ALA C 1 330 ? -33.489 39.657 -13.309 1.00 22.25 328 ALA C O 1
ATOM 9735 N N . GLN C 1 331 ? -31.649 40.669 -14.120 1.00 19.84 329 GLN C N 1
ATOM 9736 C CA . GLN C 1 331 ? -32.392 41.871 -14.465 1.00 22.71 329 GLN C CA 1
ATOM 9737 C C . GLN C 1 331 ? -33.549 41.578 -15.413 1.00 21.97 329 GLN C C 1
ATOM 9738 O O . GLN C 1 331 ? -34.616 42.203 -15.305 1.00 23.78 329 GLN C O 1
ATOM 9744 N N . ARG C 1 332 ? -33.345 40.675 -16.356 1.00 24.03 330 ARG C N 1
ATOM 9745 C CA . ARG C 1 332 ? -34.339 40.367 -17.374 1.00 22.41 330 ARG C CA 1
ATOM 9746 C C . ARG C 1 332 ? -35.540 39.655 -16.754 1.00 21.20 330 ARG C C 1
ATOM 9747 O O . ARG C 1 332 ? -36.696 39.963 -17.078 1.00 24.77 330 ARG C O 1
ATOM 9755 N N . TYR C 1 333 ? -35.297 38.789 -15.776 1.00 20.97 331 TYR C N 1
ATOM 9756 C CA . TYR C 1 333 ? -36.387 38.137 -15.069 1.00 22.94 331 TYR C CA 1
ATOM 9757 C C . TYR C 1 333 ? -37.180 39.174 -14.285 1.00 22.33 331 TYR C C 1
ATOM 9758 O O . TYR C 1 333 ? -38.408 39.194 -14.327 1.00 23.69 331 TYR C O 1
ATOM 9767 N N . ILE C 1 334 ? -36.465 40.027 -13.546 1.00 25.33 332 ILE C N 1
ATOM 9768 C CA . ILE C 1 334 ? -37.110 41.063 -12.750 1.00 23.87 332 ILE C CA 1
ATOM 9769 C C . ILE C 1 334 ? -38.001 41.950 -13.631 1.00 23.40 332 ILE C C 1
ATOM 9770 O O . ILE C 1 334 ? -39.152 42.231 -13.289 1.00 27.44 332 ILE C O 1
ATOM 9775 N N . ARG C 1 335 ? -37.475 42.421 -14.751 1.00 24.94 333 ARG C N 1
ATOM 9776 C CA . ARG C 1 335 ? -38.270 43.334 -15.559 1.00 27.11 333 ARG C CA 1
ATOM 9777 C C . ARG C 1 335 ? -39.430 42.621 -16.250 1.00 24.95 333 ARG C C 1
ATOM 9778 O O . ARG C 1 335 ? -40.494 43.226 -16.430 1.00 28.90 333 ARG C O 1
ATOM 9786 N N . ASN C 1 336 ? -39.249 41.352 -16.644 1.00 26.72 334 ASN C N 1
ATOM 9787 C CA . ASN C 1 336 ? -40.292 40.714 -17.427 1.00 24.55 334 ASN C CA 1
ATOM 9788 C C . ASN C 1 336 ? -41.315 39.958 -16.600 1.00 33.31 334 ASN C C 1
ATOM 9789 O O . ASN C 1 336 ? -42.371 39.602 -17.146 1.00 30.42 334 ASN C O 1
ATOM 9794 N N . LEU C 1 337 ? -41.079 39.807 -15.294 1.00 26.90 335 LEU C N 1
ATOM 9795 C CA . LEU C 1 337 ? -42.025 39.205 -14.360 1.00 27.48 335 LEU C CA 1
ATOM 9796 C C . LEU C 1 337 ? -42.665 40.242 -13.463 1.00 27.48 335 LEU C C 1
ATOM 9797 O O . LEU C 1 337 ? -43.512 39.888 -12.615 1.00 29.76 335 LEU C O 1
ATOM 9802 N N . LYS C 1 338 ? -42.356 41.520 -13.680 1.00 29.43 336 LYS C N 1
ATOM 9803 C CA . LYS C 1 338 ? -42.871 42.565 -12.786 1.00 30.09 336 LYS C CA 1
ATOM 9804 C C . LYS C 1 338 ? -44.409 42.554 -12.696 1.00 31.06 336 LYS C C 1
ATOM 9805 O O . LYS C 1 338 ? -44.970 42.674 -11.592 1.00 28.37 336 LYS C O 1
ATOM 9811 N N . GLU C 1 339 ? -45.091 42.310 -13.825 1.00 31.30 337 GLU C N 1
ATOM 9812 C CA . GLU C 1 339 ? -46.557 42.286 -13.799 1.00 40.97 337 GLU C CA 1
ATOM 9813 C C . GLU C 1 339 ? -47.069 41.233 -12.817 1.00 36.08 337 GLU C C 1
ATOM 9814 O O . GLU C 1 339 ? -48.089 41.455 -12.156 1.00 32.94 337 GLU C O 1
ATOM 9820 N N . LEU C 1 340 ? -46.372 40.074 -12.706 1.00 28.93 338 LEU C N 1
ATOM 9821 C CA . LEU C 1 340 ? -46.808 39.038 -11.766 1.00 27.81 338 LEU C CA 1
ATOM 9822 C C . LEU C 1 340 ? -46.708 39.512 -10.321 1.00 27.99 338 LEU C C 1
ATOM 9823 O O . LEU C 1 340 ? -47.440 39.032 -9.444 1.00 35.53 338 LEU C O 1
ATOM 9828 N N . GLU C 1 341 ? -45.763 40.388 -10.036 1.00 29.13 339 GLU C N 1
ATOM 9829 C CA . GLU C 1 341 ? -45.641 40.926 -8.692 1.00 28.01 339 GLU C CA 1
ATOM 9830 C C . GLU C 1 341 ? -46.605 42.082 -8.506 1.00 29.48 339 GLU C C 1
ATOM 9831 O O . GLU C 1 341 ? -47.202 42.178 -7.450 1.00 30.47 339 GLU C O 1
ATOM 9837 N N . ASP C 1 342 ? -46.806 42.913 -9.541 1.00 30.99 340 ASP C N 1
ATOM 9838 C CA . ASP C 1 342 ? -47.800 43.981 -9.473 1.00 34.83 340 ASP C CA 1
ATOM 9839 C C . ASP C 1 342 ? -49.178 43.407 -9.204 1.00 37.65 340 ASP C C 1
ATOM 9840 O O . ASP C 1 342 ? -50.013 44.070 -8.574 1.00 36.97 340 ASP C O 1
ATOM 9845 N N . ARG C 1 343 ? -49.433 42.185 -9.669 1.00 31.83 341 ARG C N 1
ATOM 9846 C CA . ARG C 1 343 ? -50.687 41.461 -9.469 1.00 32.56 341 ARG C CA 1
ATOM 9847 C C . ARG C 1 343 ? -50.726 40.660 -8.184 1.00 33.46 341 ARG C C 1
ATOM 9848 O O . ARG C 1 343 ? -51.697 39.923 -7.958 1.00 35.15 341 ARG C O 1
ATOM 9856 N N . GLU C 1 344 ? -49.715 40.820 -7.335 1.00 33.57 342 GLU C N 1
ATOM 9857 C CA . GLU C 1 344 ? -49.586 40.129 -6.049 1.00 40.65 342 GLU C CA 1
ATOM 9858 C C . GLU C 1 344 ? -49.688 38.608 -6.197 1.00 36.06 342 GLU C C 1
ATOM 9859 O O . GLU C 1 344 ? -50.261 37.912 -5.355 1.00 37.19 342 GLU C O 1
ATOM 9865 N N . LEU C 1 345 ? -49.070 38.073 -7.261 1.00 30.27 343 LEU C N 1
ATOM 9866 C CA . LEU C 1 345 ? -48.939 36.627 -7.383 1.00 28.91 343 LEU C CA 1
ATOM 9867 C C . LEU C 1 345 ? -47.590 36.115 -6.920 1.00 32.78 343 LEU C C 1
ATOM 9868 O O . LEU C 1 345 ? -47.538 35.015 -6.394 1.00 28.63 343 LEU C O 1
ATOM 9873 N N . ILE C 1 346 ? -46.526 36.889 -7.106 1.00 29.89 344 ILE C N 1
ATOM 9874 C CA . ILE C 1 346 ? -45.169 36.480 -6.759 1.00 26.98 344 ILE C CA 1
ATOM 9875 C C . ILE C 1 346 ? -44.485 37.668 -6.111 1.00 28.33 344 ILE C C 1
ATOM 9876 O O . ILE C 1 346 ? -44.953 38.805 -6.202 1.00 27.85 344 ILE C O 1
ATOM 9881 N N . LYS C 1 347 ? -43.379 37.395 -5.443 1.00 27.85 345 LYS C N 1
ATOM 9882 C CA . LYS C 1 347 ? -42.471 38.443 -5.022 1.00 27.32 345 LYS C CA 1
ATOM 9883 C C . LYS C 1 347 ? -41.160 38.228 -5.759 1.00 26.28 345 LYS C C 1
ATOM 9884 O O . LYS C 1 347 ? -40.691 37.081 -5.871 1.00 29.64 345 LYS C O 1
ATOM 9890 N N . LEU C 1 348 ? -40.567 39.314 -6.287 1.00 25.10 346 LEU C N 1
ATOM 9891 C CA . LEU C 1 348 ? -39.302 39.181 -7.031 1.00 25.14 346 LEU C CA 1
ATOM 9892 C C . LEU C 1 348 ? -38.123 39.691 -6.212 1.00 22.46 346 LEU C C 1
ATOM 9893 O O . LEU C 1 348 ? -38.297 40.482 -5.280 1.00 24.76 346 LEU C O 1
ATOM 9898 N N . PRO C 1 349 ? -36.901 39.247 -6.514 1.00 21.71 347 PRO C N 1
ATOM 9899 C CA . PRO C 1 349 ? -35.736 39.887 -5.905 1.00 24.15 347 PRO C CA 1
ATOM 9900 C C . PRO C 1 349 ? -35.558 41.291 -6.453 1.00 25.77 347 PRO C C 1
ATOM 9901 O O . PRO C 1 349 ? -36.071 41.657 -7.523 1.00 29.38 347 PRO C O 1
ATOM 9905 N N . ARG C 1 350 ? -34.884 42.113 -5.661 1.00 30.82 348 ARG C N 1
ATOM 9906 C CA . ARG C 1 350 ? -34.492 43.426 -6.134 1.00 37.03 348 ARG C CA 1
ATOM 9907 C C . ARG C 1 350 ? -33.056 43.362 -6.634 1.00 32.11 348 ARG C C 1
ATOM 9908 O O . ARG C 1 350 ? -32.262 42.512 -6.205 1.00 30.80 348 ARG C O 1
ATOM 9916 N N . MET C 1 351 ? -32.727 44.232 -7.585 1.00 26.20 349 MET C N 1
ATOM 9917 C CA . MET C 1 351 ? -31.320 44.354 -7.972 1.00 22.06 349 MET C CA 1
ATOM 9918 C C . MET C 1 351 ? -30.537 45.125 -6.910 1.00 22.52 349 MET C C 1
ATOM 9919 O O . MET C 1 351 ? -30.962 46.219 -6.473 1.00 27.02 349 MET C O 1
ATOM 9924 N N . THR C 1 352 ? -29.401 44.528 -6.484 1.00 25.13 350 THR C N 1
ATOM 9925 C CA . THR C 1 352 ? -28.502 45.158 -5.531 1.00 24.77 350 THR C CA 1
ATOM 9926 C C . THR C 1 352 ? -27.066 44.961 -6.006 1.00 21.79 350 THR C C 1
ATOM 9927 O O . THR C 1 352 ? -26.794 44.100 -6.855 1.00 25.23 350 THR C O 1
ATOM 9931 N N . GLU C 1 353 ? -26.182 45.834 -5.536 1.00 25.46 351 GLU C N 1
ATOM 9932 C CA . GLU C 1 353 ? -24.848 45.814 -6.110 1.00 24.00 351 GLU C CA 1
ATOM 9933 C C . GLU C 1 353 ? -24.001 44.670 -5.576 1.00 22.30 351 GLU C C 1
ATOM 9934 O O . GLU C 1 353 ? -22.954 44.394 -6.170 1.00 25.94 351 GLU C O 1
ATOM 9940 N N . ASP C 1 354 ? -24.449 43.978 -4.506 1.00 23.62 352 ASP C N 1
ATOM 9941 C CA . ASP C 1 354 ? -23.644 42.886 -3.970 1.00 21.05 352 ASP C CA 1
ATOM 9942 C C . ASP C 1 354 ? -24.018 41.517 -4.531 1.00 21.60 352 ASP C C 1
ATOM 9943 O O . ASP C 1 354 ? -23.255 40.542 -4.405 1.00 20.68 352 ASP C O 1
ATOM 9948 N N . ASN C 1 355 ? -25.160 41.364 -5.161 1.00 19.47 353 ASN C N 1
ATOM 9949 C CA . ASN C 1 355 ? -25.616 40.012 -5.517 1.00 17.79 353 ASN C CA 1
ATOM 9950 C C . ASN C 1 355 ? -24.868 39.482 -6.734 1.00 19.40 353 ASN C C 1
ATOM 9951 O O . ASN C 1 355 ? -24.776 40.193 -7.737 1.00 23.01 353 ASN C O 1
ATOM 9956 N N . VAL C 1 356 ? -24.326 38.265 -6.654 1.00 17.16 354 VAL C N 1
ATOM 9957 C CA . VAL C 1 356 ? -23.747 37.647 -7.852 1.00 15.50 354 VAL C CA 1
ATOM 9958 C C . VAL C 1 356 ? -24.663 36.637 -8.528 1.00 15.13 354 VAL C C 1
ATOM 9959 O O . VAL C 1 356 ? -24.260 36.025 -9.532 1.00 16.03 354 VAL C O 1
ATOM 9963 N N . TRP C 1 357 ? -25.897 36.443 -8.020 1.00 17.21 355 TRP C N 1
ATOM 9964 C CA . TRP C 1 357 ? -26.917 35.716 -8.790 1.00 16.66 355 TRP C CA 1
ATOM 9965 C C . TRP C 1 357 ? -26.478 34.288 -9.085 1.00 17.63 355 TRP C C 1
ATOM 9966 O O . TRP C 1 357 ? -26.544 33.797 -10.219 1.00 15.82 355 TRP C O 1
ATOM 9977 N N . HIS C 1 358 ? -26.054 33.594 -8.026 1.00 16.71 356 HIS C N 1
ATOM 9978 C CA . HIS C 1 358 ? -25.813 32.171 -8.170 1.00 16.16 356 HIS C CA 1
ATOM 9979 C C . HIS C 1 358 ? -27.123 31.421 -8.417 1.00 15.19 356 HIS C C 1
ATOM 9980 O O . HIS C 1 358 ? -27.179 30.499 -9.254 1.00 15.75 356 HIS C O 1
ATOM 9987 N N . LEU C 1 359 ? -28.177 31.807 -7.702 1.00 17.17 357 LEU C N 1
ATOM 9988 C CA . LEU C 1 359 ? -29.513 31.239 -7.802 1.00 18.63 357 LEU C CA 1
ATOM 9989 C C . LEU C 1 359 ? -30.486 32.422 -7.824 1.00 19.44 357 LEU C C 1
ATOM 9990 O O . LEU C 1 359 ? -30.200 33.492 -7.275 1.00 19.46 357 LEU C O 1
ATOM 9995 N N . PHE C 1 360 ? -31.623 32.225 -8.501 1.00 16.04 358 PHE C N 1
ATOM 9996 C CA . PHE C 1 360 ? -32.584 33.298 -8.702 1.00 18.39 358 PHE C CA 1
ATOM 9997 C C . PHE C 1 360 ? -33.850 32.877 -7.997 1.00 21.04 358 PHE C C 1
ATOM 9998 O O . PHE C 1 360 ? -34.634 32.083 -8.548 1.00 20.37 358 PHE C O 1
ATOM 10006 N N . PRO C 1 361 ? -34.124 33.407 -6.806 1.00 20.49 359 PRO C N 1
ATOM 10007 C CA . PRO C 1 361 ? -35.319 33.023 -6.064 1.00 17.96 359 PRO C CA 1
ATOM 10008 C C . PRO C 1 361 ? -36.495 33.931 -6.374 1.00 18.88 359 PRO C C 1
ATOM 10009 O O . PRO C 1 361 ? -36.381 35.163 -6.376 1.00 21.67 359 PRO C O 1
ATOM 10013 N N . ILE C 1 362 ? -37.649 33.304 -6.502 1.00 19.66 360 ILE C N 1
ATOM 10014 C CA . ILE C 1 362 ? -38.896 34.078 -6.370 1.00 20.38 360 ILE C CA 1
ATOM 10015 C C . ILE C 1 362 ? -39.772 33.486 -5.270 1.00 23.76 360 ILE C C 1
ATOM 10016 O O . ILE C 1 362 ? -39.590 32.359 -4.843 1.00 22.77 360 ILE C O 1
ATOM 10021 N N . ARG C 1 363 ? -40.777 34.247 -4.837 1.00 22.72 361 ARG C N 1
ATOM 10022 C CA . ARG C 1 363 ? -41.744 33.723 -3.868 1.00 25.27 361 ARG C CA 1
ATOM 10023 C C . ARG C 1 363 ? -43.091 33.647 -4.551 1.00 26.50 361 ARG C C 1
ATOM 10024 O O . ARG C 1 363 ? -43.531 34.635 -5.110 1.00 26.80 361 ARG C O 1
ATOM 10032 N N . ILE C 1 364 ? -43.698 32.467 -4.591 1.00 24.52 362 ILE C N 1
ATOM 10033 C CA . ILE C 1 364 ? -45.068 32.339 -5.095 1.00 24.58 362 ILE C CA 1
ATOM 10034 C C . ILE C 1 364 ? -45.966 32.267 -3.877 1.00 27.61 362 ILE C C 1
ATOM 10035 O O . ILE C 1 364 ? -45.907 31.312 -3.090 1.00 30.23 362 ILE C O 1
ATOM 10040 N N . ILE C 1 365 ? -46.803 33.291 -3.716 1.00 28.27 363 ILE C N 1
ATOM 10041 C CA . ILE C 1 365 ? -47.552 33.469 -2.477 1.00 35.80 363 ILE C CA 1
ATOM 10042 C C . ILE C 1 365 ? -48.943 32.865 -2.627 1.00 37.17 363 ILE C C 1
ATOM 10043 O O . ILE C 1 365 ? -49.287 32.310 -3.673 1.00 34.26 363 ILE C O 1
ATOM 10048 N N . ASN C 1 366 ? -49.719 32.907 -1.548 1.00 41.16 364 ASN C N 1
ATOM 10049 C CA . ASN C 1 366 ? -51.083 32.354 -1.499 1.00 45.29 364 ASN C CA 1
ATOM 10050 C C . ASN C 1 366 ? -51.109 30.838 -1.746 1.00 39.21 364 ASN C C 1
ATOM 10051 O O . ASN C 1 366 ? -52.087 30.295 -2.268 1.00 37.12 364 ASN C O 1
ATOM 10056 N N . GLY C 1 367 ? -50.041 30.149 -1.346 1.00 36.16 365 GLY C N 1
ATOM 10057 C CA . GLY C 1 367 ? -49.952 28.697 -1.331 1.00 39.67 365 GLY C CA 1
ATOM 10058 C C . GLY C 1 367 ? -49.845 28.031 -2.690 1.00 34.96 365 GLY C C 1
ATOM 10059 O O . GLY C 1 367 ? -49.980 26.811 -2.777 1.00 36.37 365 GLY C O 1
ATOM 10060 N N . ARG C 1 368 ? -49.605 28.792 -3.745 1.00 31.20 366 ARG C N 1
ATOM 10061 C CA . ARG C 1 368 ? -49.641 28.297 -5.116 1.00 28.03 366 ARG C CA 1
ATOM 10062 C C . ARG C 1 368 ? -48.279 27.754 -5.595 1.00 26.62 366 ARG C C 1
ATOM 10063 O O . ARG C 1 368 ? -48.163 27.355 -6.754 1.00 27.14 366 ARG C O 1
ATOM 10071 N N . ARG C 1 369 ? -47.244 27.791 -4.766 1.00 28.29 367 ARG C N 1
ATOM 10072 C CA . ARG C 1 369 ? -45.918 27.464 -5.285 1.00 24.54 367 ARG C CA 1
ATOM 10073 C C . ARG C 1 369 ? -45.855 26.061 -5.882 1.00 29.54 367 ARG C C 1
ATOM 10074 O O . ARG C 1 369 ? -45.273 25.871 -6.959 1.00 23.72 367 ARG C O 1
ATOM 10082 N N . ASP C 1 370 ? -46.423 25.072 -5.189 1.00 27.71 368 ASP C N 1
ATOM 10083 C CA . ASP C 1 370 ? -46.363 23.693 -5.662 1.00 24.96 368 ASP C CA 1
ATOM 10084 C C . ASP C 1 370 ? -47.093 23.553 -6.993 1.00 29.17 368 ASP C C 1
ATOM 10085 O O . ASP C 1 370 ? -46.585 22.934 -7.934 1.00 27.03 368 ASP C O 1
ATOM 10090 N N . GLU C 1 371 ? -48.299 24.154 -7.093 1.00 29.43 369 GLU C N 1
ATOM 10091 C CA . GLU C 1 371 ? -49.068 24.067 -8.338 1.00 31.68 369 GLU C CA 1
ATOM 10092 C C . GLU C 1 371 ? -48.251 24.656 -9.491 1.00 27.92 369 GLU C C 1
ATOM 10093 O O . GLU C 1 371 ? -48.171 24.067 -10.573 1.00 32.03 369 GLU C O 1
ATOM 10099 N N . VAL C 1 372 ? -47.615 25.807 -9.270 1.00 27.60 370 VAL C N 1
ATOM 10100 C CA . VAL C 1 372 ? -46.891 26.478 -10.350 1.00 27.48 370 VAL C CA 1
ATOM 10101 C C . VAL C 1 372 ? -45.693 25.642 -10.776 1.00 27.58 370 VAL C C 1
ATOM 10102 O O . VAL C 1 372 ? -45.435 25.451 -11.978 1.00 24.49 370 VAL C O 1
ATOM 10106 N N . LYS C 1 373 ? -44.976 25.109 -9.796 1.00 23.33 371 LYS C N 1
ATOM 10107 C CA . LYS C 1 373 ? -43.807 24.283 -10.096 1.00 22.42 371 LYS C CA 1
ATOM 10108 C C . LYS C 1 373 ? -44.214 23.063 -10.904 1.00 29.02 371 LYS C C 1
ATOM 10109 O O . LYS C 1 373 ? -43.620 22.749 -11.951 1.00 25.58 371 LYS C O 1
ATOM 10115 N N . ASN C 1 374 ? -45.265 22.375 -10.444 1.00 27.16 372 ASN C N 1
ATOM 10116 C CA . ASN C 1 374 ? -45.739 21.161 -11.108 1.00 26.20 372 ASN C CA 1
ATOM 10117 C C . ASN C 1 374 ? -46.275 21.443 -12.502 1.00 27.99 372 ASN C C 1
ATOM 10118 O O . ASN C 1 374 ? -45.984 20.695 -13.438 1.00 35.45 372 ASN C O 1
ATOM 10123 N N . LYS C 1 375 ? -47.086 22.502 -12.653 1.00 25.88 373 LYS C N 1
ATOM 10124 C CA . LYS C 1 375 ? -47.635 22.835 -13.963 1.00 27.09 373 LYS C CA 1
ATOM 10125 C C . LYS C 1 375 ? -46.571 23.291 -14.947 1.00 25.67 373 LYS C C 1
ATOM 10126 O O . LYS C 1 375 ? -46.650 22.978 -16.140 1.00 29.64 373 LYS C O 1
ATOM 10132 N N . LEU C 1 376 ? -45.578 24.053 -14.483 1.00 24.27 374 LEU C N 1
ATOM 10133 C CA . LEU C 1 376 ? -44.463 24.429 -15.353 1.00 25.56 374 LEU C CA 1
ATOM 10134 C C . LEU C 1 376 ? -43.768 23.197 -15.922 1.00 23.14 374 LEU C C 1
ATOM 10135 O O . LEU C 1 376 ? -43.462 23.157 -17.116 1.00 26.51 374 LEU C O 1
ATOM 10140 N N . TYR C 1 377 ? -43.575 22.169 -15.100 1.00 25.67 375 TYR C N 1
ATOM 10141 C CA . TYR C 1 377 ? -42.897 20.975 -15.596 1.00 27.28 375 TYR C CA 1
ATOM 10142 C C . TYR C 1 377 ? -43.842 20.150 -16.476 1.00 30.16 375 TYR C C 1
ATOM 10143 O O . TYR C 1 377 ? -43.514 19.828 -17.626 1.00 33.12 375 TYR C O 1
ATOM 10152 N N . GLN C 1 378 ? -45.051 19.857 -15.988 1.00 25.04 376 GLN C N 1
ATOM 10153 C CA . GLN C 1 378 ? -45.938 18.931 -16.700 1.00 33.89 376 GLN C CA 1
ATOM 10154 C C . GLN C 1 378 ? -46.484 19.530 -17.996 1.00 31.50 376 GLN C C 1
ATOM 10155 O O . GLN C 1 378 ? -46.583 18.839 -19.022 1.00 34.46 376 GLN C O 1
ATOM 10161 N N . LEU C 1 379 ? -46.900 20.791 -17.970 1.00 29.10 377 LEU C N 1
ATOM 10162 C CA . LEU C 1 379 ? -47.571 21.389 -19.114 1.00 33.53 377 LEU C CA 1
ATOM 10163 C C . LEU C 1 379 ? -46.644 22.184 -20.019 1.00 36.48 377 LEU C C 1
ATOM 10164 O O . LEU C 1 379 ? -46.974 22.369 -21.195 1.00 38.36 377 LEU C O 1
ATOM 10169 N N . TYR C 1 380 ? -45.498 22.668 -19.504 1.00 31.11 378 TYR C N 1
ATOM 10170 C CA . TYR C 1 380 ? -44.683 23.589 -20.266 1.00 30.15 378 TYR C CA 1
ATOM 10171 C C . TYR C 1 380 ? -43.276 23.052 -20.454 1.00 32.58 378 TYR C C 1
ATOM 10172 O O . TYR C 1 380 ? -42.467 23.690 -21.136 1.00 36.91 378 TYR C O 1
ATOM 10181 N N . ASN C 1 381 ? -42.979 21.877 -19.893 1.00 27.41 379 ASN C N 1
ATOM 10182 C CA . ASN C 1 381 ? -41.655 21.254 -19.948 1.00 27.17 379 ASN C CA 1
ATOM 10183 C C . ASN C 1 381 ? -40.556 22.186 -19.435 1.00 27.66 379 ASN C C 1
ATOM 10184 O O . ASN C 1 381 ? -39.438 22.211 -19.956 1.00 28.64 379 ASN C O 1
ATOM 10189 N N . ILE C 1 382 ? -40.828 22.874 -18.335 1.00 26.59 380 ILE C N 1
ATOM 10190 C CA . ILE C 1 382 ? -39.882 23.802 -17.726 1.00 22.83 380 ILE C CA 1
ATOM 10191 C C . ILE C 1 382 ? -39.553 23.257 -16.348 1.00 21.55 380 ILE C C 1
ATOM 10192 O O . ILE C 1 382 ? -40.452 23.191 -15.499 1.00 21.79 380 ILE C O 1
ATOM 10197 N N . GLU C 1 383 ? -38.283 22.896 -16.118 1.00 19.41 381 GLU C N 1
ATOM 10198 C CA . GLU C 1 383 ? -37.825 22.523 -14.781 1.00 18.72 381 GLU C CA 1
ATOM 10199 C C . GLU C 1 383 ? -37.449 23.751 -13.945 1.00 22.10 381 GLU C C 1
ATOM 10200 O O . GLU C 1 383 ? -36.623 24.562 -14.352 1.00 27.47 381 GLU C O 1
ATOM 10206 N N . THR C 1 384 ? -38.095 23.909 -12.788 1.00 21.51 382 THR C N 1
ATOM 10207 C CA . THR C 1 384 ? -37.663 24.833 -11.757 1.00 20.68 382 THR C CA 1
ATOM 10208 C C . THR C 1 384 ? -37.275 23.982 -10.568 1.00 24.04 382 THR C C 1
ATOM 10209 O O . THR C 1 384 ? -37.502 22.771 -10.557 1.00 25.88 382 THR C O 1
ATOM 10213 N N . ASP C 1 385 ? -36.731 24.617 -9.534 1.00 23.10 383 ASP C N 1
ATOM 10214 C CA . ASP C 1 385 ? -36.321 23.794 -8.403 1.00 20.11 383 ASP C CA 1
ATOM 10215 C C . ASP C 1 385 ? -36.432 24.602 -7.130 1.00 17.85 383 ASP C C 1
ATOM 10216 O O . ASP C 1 385 ? -36.639 25.816 -7.159 1.00 20.83 383 ASP C O 1
ATOM 10221 N N . ILE C 1 386 ? -36.240 23.915 -5.988 1.00 18.70 384 ILE C N 1
ATOM 10222 C CA . ILE C 1 386 ? -36.313 24.520 -4.664 1.00 17.47 384 ILE C CA 1
ATOM 10223 C C . ILE C 1 386 ? -34.974 24.256 -3.964 1.00 20.07 384 ILE C C 1
ATOM 10224 O O . ILE C 1 386 ? -34.672 23.117 -3.576 1.00 21.47 384 ILE C O 1
ATOM 10229 N N . TYR C 1 387 ? -34.150 25.296 -3.875 1.00 18.14 385 TYR C N 1
ATOM 10230 C CA . TYR C 1 387 ? -32.863 25.211 -3.152 1.00 17.06 385 TYR C CA 1
ATOM 10231 C C . TYR C 1 387 ? -33.132 25.851 -1.790 1.00 16.94 385 TYR C C 1
ATOM 10232 O O . TYR C 1 387 ? -33.086 27.086 -1.673 1.00 18.31 385 TYR C O 1
ATOM 10241 N N . TYR C 1 388 ? -33.435 25.065 -0.744 1.00 19.62 386 TYR C N 1
ATOM 10242 C CA . TYR C 1 388 ? -33.316 23.610 -0.605 1.00 18.17 386 TYR C CA 1
ATOM 10243 C C . TYR C 1 388 ? -34.610 23.055 -0.066 1.00 20.43 386 TYR C C 1
ATOM 10244 O O . TYR C 1 388 ? -35.355 23.761 0.637 1.00 19.81 386 TYR C O 1
ATOM 10253 N N . PRO C 1 389 ? -34.913 21.806 -0.418 1.00 17.72 387 PRO C N 1
ATOM 10254 C CA . PRO C 1 389 ? -36.256 21.261 -0.191 1.00 20.99 387 PRO C CA 1
ATOM 10255 C C . PRO C 1 389 ? -36.602 20.943 1.259 1.00 19.40 387 PRO C C 1
ATOM 10256 O O . PRO C 1 389 ? -37.792 20.790 1.538 1.00 21.43 387 PRO C O 1
ATOM 10260 N N . VAL C 1 390 ? -35.613 20.758 2.150 1.00 20.24 388 VAL C N 1
ATOM 10261 C CA . VAL C 1 390 ? -35.883 20.453 3.555 1.00 20.95 388 VAL C CA 1
ATOM 10262 C C . VAL C 1 390 ? -35.078 21.403 4.406 1.00 20.70 388 VAL C C 1
ATOM 10263 O O . VAL C 1 390 ? -33.871 21.508 4.213 1.00 20.76 388 VAL C O 1
ATOM 10267 N N . LEU C 1 391 ? -35.747 22.102 5.345 1.00 20.43 389 LEU C N 1
ATOM 10268 C CA . LEU C 1 391 ? -35.009 22.940 6.288 1.00 20.95 389 LEU C CA 1
ATOM 10269 C C . LEU C 1 391 ? -34.183 22.093 7.280 1.00 22.27 389 LEU C C 1
ATOM 10270 O O . LEU C 1 391 ? -34.525 20.948 7.596 1.00 20.93 389 LEU C O 1
ATOM 10275 N N . SER C 1 392 ? -33.119 22.708 7.821 1.00 22.05 390 SER C N 1
ATOM 10276 C CA . SER C 1 392 ? -32.187 21.975 8.689 1.00 20.13 390 SER C CA 1
ATOM 10277 C C . SER C 1 392 ? -32.892 21.319 9.862 1.00 22.49 390 SER C C 1
ATOM 10278 O O . SER C 1 392 ? -32.574 20.189 10.212 1.00 23.52 390 SER C O 1
ATOM 10281 N N . HIS C 1 393 ? -33.878 22.010 10.475 1.00 22.20 391 HIS C N 1
ATOM 10282 C CA . HIS C 1 393 ? -34.515 21.488 11.677 1.00 26.03 391 HIS C CA 1
ATOM 10283 C C . HIS C 1 393 ? -35.711 20.586 11.352 1.00 27.98 391 HIS C C 1
ATOM 10284 O O . HIS C 1 393 ? -36.455 20.204 12.254 1.00 26.20 391 HIS C O 1
ATOM 10291 N N . LYS C 1 394 ? -35.838 20.193 10.083 1.00 27.45 392 LYS C N 1
ATOM 10292 C CA . LYS C 1 394 ? -36.947 19.410 9.596 1.00 28.63 392 LYS C CA 1
ATOM 10293 C C . LYS C 1 394 ? -36.508 18.106 8.939 1.00 25.55 392 LYS C C 1
ATOM 10294 O O . LYS C 1 394 ? -37.374 17.300 8.594 1.00 26.56 392 LYS C O 1
ATOM 10300 N N . HIS C 1 395 ? -35.224 17.781 8.864 1.00 26.04 393 HIS C N 1
ATOM 10301 C CA . HIS C 1 395 ? -34.870 16.491 8.332 1.00 22.37 393 HIS C CA 1
ATOM 10302 C C . HIS C 1 395 ? -35.321 15.412 9.292 1.00 26.98 393 HIS C C 1
ATOM 10303 O O . HIS C 1 395 ? -35.318 15.591 10.460 1.00 24.21 393 HIS C O 1
ATOM 10310 N N . ASN C 1 396 ? -35.684 14.290 8.758 1.00 24.71 394 ASN C N 1
ATOM 10311 C CA . ASN C 1 396 ? -36.125 13.203 9.591 1.00 31.28 394 ASN C CA 1
ATOM 10312 C C . ASN C 1 396 ? -34.921 12.362 9.963 1.00 28.32 394 ASN C C 1
ATOM 10313 O O . ASN C 1 396 ? -34.676 11.335 9.397 1.00 26.96 394 ASN C O 1
ATOM 10318 N N . THR C 1 397 ? -34.199 12.865 10.943 1.00 28.25 395 THR C N 1
ATOM 10319 C CA . THR C 1 397 ? -33.030 12.202 11.370 1.00 24.57 395 THR C CA 1
ATOM 10320 C C . THR C 1 397 ? -33.123 12.024 12.853 1.00 25.69 395 THR C C 1
ATOM 10321 O O . THR C 1 397 ? -33.880 12.704 13.508 1.00 26.40 395 THR C O 1
ATOM 10325 N N . LYS C 1 398 ? -32.328 11.117 13.366 1.00 25.95 396 LYS C N 1
ATOM 10326 C CA . LYS C 1 398 ? -32.292 10.947 14.810 1.00 30.08 396 LYS C CA 1
ATOM 10327 C C . LYS C 1 398 ? -31.898 12.238 15.494 1.00 26.79 396 LYS C C 1
ATOM 10328 O O . LYS C 1 398 ? -32.437 12.553 16.577 1.00 28.49 396 LYS C O 1
ATOM 10334 N N . LEU C 1 399 ? -30.923 12.951 14.925 1.00 25.52 397 LEU C N 1
ATOM 10335 C CA . LEU C 1 399 ? -30.475 14.207 15.505 1.00 27.19 397 LEU C CA 1
ATOM 10336 C C . LEU C 1 399 ? -31.632 15.195 15.603 1.00 28.67 397 LEU C C 1
ATOM 10337 O O . LEU C 1 399 ? -31.856 15.813 16.643 1.00 27.49 397 LEU C O 1
ATOM 10342 N N . VAL C 1 400 ? -32.402 15.336 14.533 1.00 25.29 398 VAL C N 1
ATOM 10343 C CA . VAL C 1 400 ? -33.512 16.304 14.590 1.00 25.75 398 VAL C CA 1
ATOM 10344 C C . VAL C 1 400 ? -34.549 15.886 15.635 1.00 35.11 398 VAL C C 1
ATOM 10345 O O . VAL C 1 400 ? -35.043 16.716 16.425 1.00 30.33 398 VAL C O 1
ATOM 10349 N N . LYS C 1 401 ? -34.872 14.588 15.692 1.00 32.23 399 LYS C N 1
ATOM 10350 C CA . LYS C 1 401 ? -35.857 14.128 16.661 1.00 29.61 399 LYS C CA 1
ATOM 10351 C C . LYS C 1 401 ? -35.357 14.334 18.080 1.00 34.17 399 LYS C C 1
ATOM 10352 O O . LYS C 1 401 ? -36.161 14.447 19.007 1.00 34.73 399 LYS C O 1
ATOM 10358 N N . LYS C 1 402 ? -34.032 14.365 18.279 1.00 32.39 400 LYS C N 1
ATOM 10359 C CA . LYS C 1 402 ? -33.529 14.490 19.643 1.00 35.50 400 LYS C CA 1
ATOM 10360 C C . LYS C 1 402 ? -33.350 15.939 20.090 1.00 38.80 400 LYS C C 1
ATOM 10361 O O . LYS C 1 402 ? -33.565 16.242 21.272 1.00 42.44 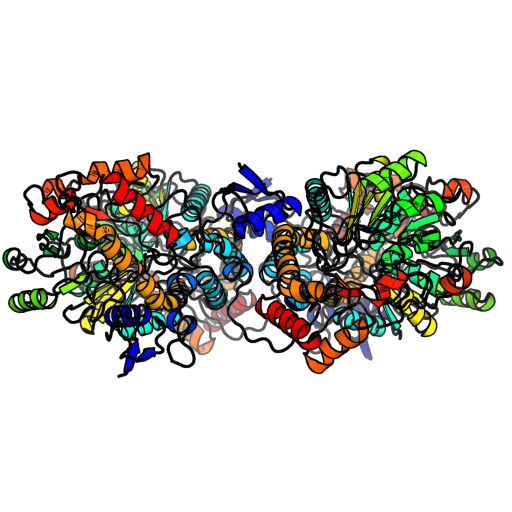400 LYS C O 1
ATOM 10367 N N . ASN C 1 403 ? -32.989 16.849 19.189 1.00 33.26 401 ASN C N 1
ATOM 10368 C CA . ASN C 1 403 ? -32.482 18.151 19.592 1.00 39.85 401 ASN C CA 1
ATOM 10369 C C . ASN C 1 403 ? -33.235 19.330 19.004 1.00 41.14 401 ASN C C 1
ATOM 10370 O O . ASN C 1 403 ? -33.060 20.454 19.492 1.00 44.58 401 ASN C O 1
ATOM 10375 N N . TYR C 1 404 ? -34.053 19.124 17.972 1.00 34.61 402 TYR C N 1
ATOM 10376 C CA . TYR C 1 404 ? -34.520 20.257 17.196 1.00 28.43 402 TYR C CA 1
ATOM 10377 C C . TYR C 1 404 ? -36.040 20.271 17.047 1.00 30.73 402 TYR C C 1
ATOM 10378 O O . TYR C 1 404 ? -36.563 21.095 16.285 1.00 36.54 402 TYR C O 1
ATOM 10387 N N . MET C 1 405 ? -36.743 19.379 17.744 1.00 36.47 403 MET C N 1
ATOM 10388 C CA . MET C 1 405 ? -38.202 19.289 17.582 1.00 37.94 403 MET C CA 1
ATOM 10389 C C . MET C 1 405 ? -38.940 20.547 18.043 1.00 42.19 403 MET C C 1
ATOM 10390 O O . MET C 1 405 ? -40.038 20.843 17.543 1.00 43.50 403 MET C O 1
ATOM 10395 N N . GLN C 1 406 ? -38.395 21.283 19.005 1.00 41.48 404 GLN C N 1
ATOM 10396 C CA . GLN C 1 406 ? -39.080 22.482 19.477 1.00 42.90 404 GLN C CA 1
ATOM 10397 C C . GLN C 1 406 ? -38.621 23.764 18.779 1.00 40.07 404 GLN C C 1
ATOM 10398 O O . GLN C 1 406 ? -39.101 24.841 19.136 1.00 43.29 404 GLN C O 1
ATOM 10404 N N . ASP C 1 407 ? -37.694 23.682 17.817 1.00 36.65 405 ASP C N 1
ATOM 10405 C CA . ASP C 1 407 ? -37.289 24.849 17.045 1.00 37.22 405 ASP C CA 1
ATOM 10406 C C . ASP C 1 407 ? -38.442 25.298 16.169 1.00 38.68 405 ASP C C 1
ATOM 10407 O O . ASP C 1 407 ? -39.094 24.480 15.513 1.00 36.89 405 ASP C O 1
ATOM 10412 N N . THR C 1 408 ? -38.677 26.606 16.157 1.00 38.22 406 THR C N 1
ATOM 10413 C CA . THR C 1 408 ? -39.731 27.219 15.353 1.00 34.92 406 THR C CA 1
ATOM 10414 C C . THR C 1 408 ? -39.138 28.484 14.749 1.00 29.83 406 THR C C 1
ATOM 10415 O O . THR C 1 408 ? -38.683 29.361 15.484 1.00 38.16 406 THR C O 1
ATOM 10419 N N . LEU C 1 409 ? -39.067 28.550 13.423 1.00 29.37 407 LEU C N 1
ATOM 10420 C CA . LEU C 1 409 ? -38.351 29.612 12.705 1.00 27.38 407 LEU C CA 1
ATOM 10421 C C . LEU C 1 409 ? -39.427 30.158 11.775 1.00 30.19 407 LEU C C 1
ATOM 10422 O O . LEU C 1 409 ? -39.648 29.639 10.685 1.00 28.31 407 LEU C O 1
ATOM 10427 N N . LEU C 1 410 ? -40.145 31.187 12.232 1.00 32.42 408 LEU C N 1
ATOM 10428 C CA . LEU C 1 410 ? -41.390 31.522 11.553 1.00 30.22 408 LEU C CA 1
ATOM 10429 C C . LEU C 1 410 ? -41.167 32.030 10.132 1.00 29.13 408 LEU C C 1
ATOM 10430 O O . LEU C 1 410 ? -41.823 31.572 9.187 1.00 29.70 408 LEU C O 1
ATOM 10435 N N . ASN C 1 411 ? -40.266 32.990 9.945 1.00 32.01 409 ASN C N 1
ATOM 10436 C CA . ASN C 1 411 ? -40.090 33.482 8.588 1.00 29.20 409 ASN C CA 1
ATOM 10437 C C . ASN C 1 411 ? -39.484 32.411 7.702 1.00 27.48 409 ASN C C 1
ATOM 10438 O O . ASN C 1 411 ? -39.906 32.248 6.549 1.00 29.02 409 ASN C O 1
ATOM 10443 N N . THR C 1 412 ? -38.474 31.686 8.201 1.00 28.43 410 THR C N 1
ATOM 10444 C CA . THR C 1 412 ? -37.865 30.657 7.374 1.00 26.96 410 THR C CA 1
ATOM 10445 C C . THR C 1 412 ? -38.912 29.684 6.869 1.00 25.21 410 THR C C 1
ATOM 10446 O O . THR C 1 412 ? -38.899 29.290 5.688 1.00 26.95 410 THR C O 1
ATOM 10450 N N . GLU C 1 413 ? -39.800 29.253 7.761 1.00 24.94 411 GLU C N 1
ATOM 10451 C CA . GLU C 1 413 ? -40.763 28.216 7.435 1.00 26.21 411 GLU C CA 1
ATOM 10452 C C . GLU C 1 413 ? -41.831 28.744 6.488 1.00 25.63 411 GLU C C 1
ATOM 10453 O O . GLU C 1 413 ? -42.208 28.028 5.560 1.00 26.66 411 GLU C O 1
ATOM 10459 N N . GLN C 1 414 ? -42.212 30.014 6.626 1.00 26.61 412 GLN C N 1
ATOM 10460 C CA . GLN C 1 414 ? -43.201 30.561 5.707 1.00 26.63 412 GLN C CA 1
ATOM 10461 C C . GLN C 1 414 ? -42.603 30.819 4.324 1.00 25.50 412 GLN C C 1
ATOM 10462 O O . GLN C 1 414 ? -43.203 30.450 3.296 1.00 26.08 412 GLN C O 1
ATOM 10468 N N . VAL C 1 415 ? -41.404 31.401 4.264 1.00 27.70 413 VAL C N 1
ATOM 10469 C CA . VAL C 1 415 ? -40.744 31.609 2.970 1.00 23.65 413 VAL C CA 1
ATOM 10470 C C . VAL C 1 415 ? -40.533 30.270 2.271 1.00 23.22 413 VAL C C 1
ATOM 10471 O O . VAL C 1 415 ? -40.611 30.169 1.038 1.00 27.41 413 VAL C O 1
ATOM 10475 N N . HIS C 1 416 ? -40.201 29.211 3.052 1.00 22.76 414 HIS C N 1
ATOM 10476 C CA . HIS C 1 416 ? -39.949 27.910 2.473 1.00 23.98 414 HIS C CA 1
ATOM 10477 C C . HIS C 1 416 ? -41.157 27.326 1.732 1.00 24.52 414 HIS C C 1
ATOM 10478 O O . HIS C 1 416 ? -40.982 26.572 0.765 1.00 23.53 414 HIS C O 1
ATOM 10485 N N . LYS C 1 417 ? -42.388 27.677 2.153 1.00 23.80 415 LYS C N 1
ATOM 10486 C CA . LYS C 1 417 ? -43.595 27.276 1.447 1.00 25.65 415 LYS C CA 1
ATOM 10487 C C . LYS C 1 417 ? -43.834 28.056 0.157 1.00 26.86 415 LYS C C 1
ATOM 10488 O O . LYS C 1 417 ? -44.696 27.644 -0.636 1.00 27.59 415 LYS C O 1
ATOM 10494 N N . GLU C 1 418 ? -43.067 29.130 -0.084 1.00 24.47 416 GLU C N 1
ATOM 10495 C CA . GLU C 1 418 ? -43.257 30.037 -1.193 1.00 23.64 416 GLU C CA 1
ATOM 10496 C C . GLU C 1 418 ? -42.118 30.064 -2.194 1.00 22.44 416 GLU C C 1
ATOM 10497 O O . GLU C 1 418 ? -42.329 30.445 -3.348 1.00 22.38 416 GLU C O 1
ATOM 10503 N N . ILE C 1 419 ? -40.910 29.675 -1.797 1.00 21.59 417 ILE C N 1
ATOM 10504 C CA . ILE C 1 419 ? -39.768 29.886 -2.675 1.00 20.58 417 ILE C CA 1
ATOM 10505 C C . ILE C 1 419 ? -39.781 28.944 -3.883 1.00 24.98 417 ILE C C 1
ATOM 10506 O O . ILE C 1 419 ? -40.171 27.757 -3.805 1.00 22.30 417 ILE C O 1
ATOM 10511 N N . LEU C 1 420 ? -39.265 29.457 -4.999 1.00 23.87 418 LEU C N 1
ATOM 10512 C CA . LEU C 1 420 ? -39.039 28.678 -6.221 1.00 21.31 418 LEU C CA 1
ATOM 10513 C C . LEU C 1 420 ? -37.840 29.311 -6.931 1.00 21.52 418 LEU C C 1
ATOM 10514 O O . LEU C 1 420 ? -37.720 30.538 -6.982 1.00 22.39 418 LEU C O 1
ATOM 10519 N N . HIS C 1 421 ? -36.898 28.509 -7.404 1.00 17.89 419 HIS C N 1
ATOM 10520 C CA . HIS C 1 421 ? -35.781 29.073 -8.149 1.00 17.09 419 HIS C CA 1
ATOM 10521 C C . HIS C 1 421 ? -35.992 28.853 -9.629 1.00 17.31 419 HIS C C 1
ATOM 10522 O O . HIS C 1 421 ? -36.495 27.808 -10.046 1.00 19.70 419 HIS C O 1
ATOM 10529 N N . LEU C 1 422 ? -35.661 29.894 -10.425 1.00 17.41 420 LEU C N 1
ATOM 10530 C CA . LEU C 1 422 ? -35.806 29.841 -11.885 1.00 17.25 420 LEU C CA 1
ATOM 10531 C C . LEU C 1 422 ? -34.456 29.600 -12.528 1.00 17.67 420 LEU C C 1
ATOM 10532 O O . LEU C 1 422 ? -33.451 30.112 -12.036 1.00 19.74 420 LEU C O 1
ATOM 10537 N N . PRO C 1 423 ? -34.438 28.852 -13.648 1.00 16.54 421 PRO C N 1
ATOM 10538 C CA . PRO C 1 423 ? -33.147 28.539 -14.326 1.00 16.09 421 PRO C CA 1
ATOM 10539 C C . PRO C 1 423 ? -32.366 29.804 -14.650 1.00 15.99 421 PRO C C 1
ATOM 10540 O O . PRO C 1 423 ? -32.923 30.802 -15.154 1.00 18.38 421 PRO C O 1
ATOM 10544 N N . LEU C 1 424 ? -31.106 29.816 -14.244 1.00 18.08 422 LEU C N 1
ATOM 10545 C CA . LEU C 1 424 ? -30.278 30.985 -14.480 1.00 15.15 422 LEU C CA 1
ATOM 10546 C C . LEU C 1 424 ? -28.858 30.485 -14.465 1.00 15.44 422 LEU C C 1
ATOM 10547 O O . LEU C 1 424 ? -28.319 30.209 -13.388 1.00 17.70 422 LEU C O 1
ATOM 10552 N N . HIS C 1 425 ? -28.263 30.404 -15.618 1.00 16.10 423 HIS C N 1
ATOM 10553 C CA . HIS C 1 425 ? -26.855 30.070 -15.714 1.00 18.74 423 HIS C CA 1
ATOM 10554 C C . HIS C 1 425 ? -26.276 30.805 -16.913 1.00 18.96 423 HIS C C 1
ATOM 10555 O O . HIS C 1 425 ? -27.009 31.096 -17.858 1.00 16.28 423 HIS C O 1
ATOM 10562 N N . PRO C 1 426 ? -24.972 31.128 -16.905 1.00 17.72 424 PRO C N 1
ATOM 10563 C CA . PRO C 1 426 ? -24.477 32.152 -17.839 1.00 15.62 424 PRO C CA 1
ATOM 10564 C C . PRO C 1 426 ? -24.513 31.737 -19.299 1.00 16.69 424 PRO C C 1
ATOM 10565 O O . PRO C 1 426 ? -24.577 32.618 -20.150 1.00 20.85 424 PRO C O 1
ATOM 10569 N N . ASN C 1 427 ? -24.461 30.459 -19.618 1.00 16.43 425 ASN C N 1
ATOM 10570 C CA . ASN C 1 427 ? -24.486 30.035 -21.000 1.00 17.25 425 ASN C CA 1
ATOM 10571 C C . ASN C 1 427 ? -25.880 29.709 -21.467 1.00 15.81 425 ASN C C 1
ATOM 10572 O O . ASN C 1 427 ? -26.059 29.105 -22.491 1.00 17.47 425 ASN C O 1
ATOM 10577 N N . MET C 1 428 ? -26.871 30.118 -20.705 1.00 17.55 426 MET C N 1
ATOM 10578 C CA . MET C 1 428 ? -28.233 29.956 -21.155 1.00 17.38 426 MET C CA 1
ATOM 10579 C C . MET C 1 428 ? -28.497 30.909 -22.300 1.00 17.54 426 MET C C 1
ATOM 10580 O O . MET C 1 428 ? -27.902 31.949 -22.361 1.00 20.59 426 MET C O 1
ATOM 10585 N N . LEU C 1 429 ? -29.403 30.514 -23.186 1.00 17.97 427 LEU C N 1
ATOM 10586 C CA . LEU C 1 429 ? -29.782 31.360 -24.291 1.00 18.43 427 LEU C CA 1
ATOM 10587 C C . LEU C 1 429 ? -30.907 32.291 -23.856 1.00 18.67 427 LEU C C 1
ATOM 10588 O O . LEU C 1 429 ? -31.693 31.930 -23.037 1.00 21.39 427 LEU C O 1
ATOM 10593 N N . LEU C 1 430 ? -30.946 33.484 -24.430 1.00 19.28 428 LEU C N 1
ATOM 10594 C CA . LEU C 1 430 ? -32.094 34.341 -24.136 1.00 21.00 428 LEU C CA 1
ATOM 10595 C C . LEU C 1 430 ? -33.387 33.726 -24.628 1.00 22.96 428 LEU C C 1
ATOM 10596 O O . LEU C 1 430 ? -34.426 33.913 -23.991 1.00 21.45 428 LEU C O 1
ATOM 10601 N N . GLU C 1 431 ? -33.365 32.972 -25.745 1.00 23.48 429 GLU C N 1
ATOM 10602 C CA . GLU C 1 431 ? -34.551 32.218 -26.131 1.00 21.38 429 GLU C CA 1
ATOM 10603 C C . GLU C 1 431 ? -35.000 31.248 -25.031 1.00 21.49 429 GLU C C 1
ATOM 10604 O O . GLU C 1 431 ? -36.205 30.990 -24.888 1.00 21.34 429 GLU C O 1
ATOM 10610 N N . GLU C 1 432 ? -34.057 30.608 -24.335 1.00 20.76 430 GLU C N 1
ATOM 10611 C CA . GLU C 1 432 ? -34.413 29.742 -23.214 1.00 21.21 430 GLU C CA 1
ATOM 10612 C C . GLU C 1 432 ? -35.043 30.551 -22.078 1.00 22.81 430 GLU C C 1
ATOM 10613 O O . GLU C 1 432 ? -36.092 30.190 -21.537 1.00 21.37 430 GLU C O 1
ATOM 10619 N N . GLN C 1 433 ? -34.438 31.673 -21.732 1.00 19.80 431 GLN C N 1
ATOM 10620 C CA . GLN C 1 433 ? -35.088 32.519 -20.722 1.00 19.29 431 GLN C CA 1
ATOM 10621 C C . GLN C 1 433 ? -36.474 32.988 -21.181 1.00 20.29 431 GLN C C 1
ATOM 10622 O O . GLN C 1 433 ? -37.414 33.051 -20.373 1.00 23.19 431 GLN C O 1
ATOM 10628 N N . ASN C 1 434 ? -36.646 33.304 -22.475 1.00 20.97 432 ASN C N 1
ATOM 10629 C CA . ASN C 1 434 ? -37.962 33.725 -22.933 1.00 23.55 432 ASN C CA 1
ATOM 10630 C C . ASN C 1 434 ? -38.973 32.595 -22.771 1.00 22.26 432 ASN C C 1
ATOM 10631 O O . ASN C 1 434 ? -40.139 32.829 -22.443 1.00 23.80 432 ASN C O 1
ATOM 10636 N N . PHE C 1 435 ? -38.540 31.352 -23.034 1.00 22.68 433 PHE C N 1
ATOM 10637 C CA . PHE C 1 435 ? -39.425 30.199 -22.849 1.00 27.48 433 PHE C CA 1
ATOM 10638 C C . PHE C 1 435 ? -39.884 30.084 -21.376 1.00 23.15 433 PHE C C 1
ATOM 10639 O O . PHE C 1 435 ? -41.071 29.882 -21.092 1.00 23.51 433 PHE C O 1
ATOM 10647 N N . VAL C 1 436 ? -38.957 30.219 -20.433 1.00 23.40 434 VAL C N 1
ATOM 10648 C CA . VAL C 1 436 ? -39.311 30.283 -19.007 1.00 20.88 434 VAL C CA 1
ATOM 10649 C C . VAL C 1 436 ? -40.285 31.419 -18.739 1.00 23.60 434 VAL C C 1
ATOM 10650 O O . VAL C 1 436 ? -41.323 31.220 -18.098 1.00 22.64 434 VAL C O 1
ATOM 10654 N N . LEU C 1 437 ? -39.941 32.631 -19.188 1.00 21.60 435 LEU C N 1
ATOM 10655 C CA . LEU C 1 437 ? -40.825 33.784 -18.987 1.00 24.45 435 LEU C CA 1
ATOM 10656 C C . LEU C 1 437 ? -42.229 33.500 -19.491 1.00 26.20 435 LEU C C 1
ATOM 10657 O O . LEU C 1 437 ? -43.223 33.840 -18.819 1.00 24.05 435 LEU C O 1
ATOM 10662 N N . GLU C 1 438 ? -42.349 32.922 -20.706 1.00 24.59 436 GLU C N 1
ATOM 10663 C CA . GLU C 1 438 ? -43.690 32.697 -21.252 1.00 31.26 436 GLU C CA 1
ATOM 10664 C C . GLU C 1 438 ? -44.458 31.683 -20.424 1.00 24.99 436 GLU C C 1
ATOM 10665 O O . GLU C 1 438 ? -45.677 31.833 -20.211 1.00 26.25 436 GLU C O 1
ATOM 10671 N N . GLY C 1 439 ? -43.766 30.650 -19.934 1.00 24.15 437 GLY C N 1
ATOM 10672 C CA . GLY C 1 439 ? -44.446 29.654 -19.134 1.00 28.15 437 GLY C CA 1
ATOM 10673 C C . GLY C 1 439 ? -44.938 30.252 -17.834 1.00 24.54 437 GLY C C 1
ATOM 10674 O O . GLY C 1 439 ? -46.063 30.012 -17.417 1.00 28.44 437 GLY C O 1
ATOM 10675 N N . LEU C 1 440 ? -44.066 31.006 -17.156 1.00 23.68 438 LEU C N 1
ATOM 10676 C CA . LEU C 1 440 ? -44.481 31.663 -15.913 1.00 26.86 438 LEU C CA 1
ATOM 10677 C C . LEU C 1 440 ? -45.657 32.600 -16.103 1.00 30.10 438 LEU C C 1
ATOM 10678 O O . LEU C 1 440 ? -46.538 32.679 -15.230 1.00 33.13 438 LEU C O 1
ATOM 10683 N N . ILE C 1 441 ? -45.691 33.353 -17.206 1.00 30.14 439 ILE C N 1
ATOM 10684 C CA . ILE C 1 441 ? -46.808 34.264 -17.392 1.00 27.99 439 ILE C CA 1
ATOM 10685 C C . ILE C 1 441 ? -48.051 33.448 -17.686 1.00 27.54 439 ILE C C 1
ATOM 10686 O O . ILE C 1 441 ? -49.134 33.684 -17.106 1.00 32.53 439 ILE C O 1
ATOM 10691 N N . ASN C 1 442 ? -47.903 32.418 -18.545 1.00 27.40 440 ASN C N 1
ATOM 10692 C CA . ASN C 1 442 ? -49.071 31.656 -18.983 1.00 30.81 440 ASN C CA 1
ATOM 10693 C C . ASN C 1 442 ? -49.669 30.856 -17.838 1.00 34.37 440 ASN C C 1
ATOM 10694 O O . ASN C 1 442 ? -50.896 30.731 -17.729 1.00 36.33 440 ASN C O 1
ATOM 10699 N N . VAL C 1 443 ? -48.826 30.302 -16.973 1.00 32.21 441 VAL C N 1
ATOM 10700 C CA . VAL C 1 443 ? -49.333 29.493 -15.886 1.00 32.75 441 VAL C CA 1
ATOM 10701 C C . VAL C 1 443 ? -50.064 30.353 -14.847 1.00 42.31 441 VAL C C 1
ATOM 10702 O O . VAL C 1 443 ? -50.912 29.835 -14.108 1.00 44.13 441 VAL C O 1
ATOM 10706 N N . ASN C 1 444 ? -49.798 31.664 -14.808 1.00 35.67 442 ASN C N 1
ATOM 10707 C CA . ASN C 1 444 ? -50.439 32.565 -13.857 1.00 37.27 442 ASN C CA 1
ATOM 10708 C C . ASN C 1 444 ? -51.585 33.357 -14.465 1.00 43.20 442 ASN C C 1
ATOM 10709 O O . ASN C 1 444 ? -51.976 34.381 -13.899 1.00 45.43 442 ASN C O 1
ATOM 10714 N N . LYS C 1 445 ? -52.154 32.902 -15.579 1.00 39.29 443 LYS C N 1
ATOM 10715 C CA . LYS C 1 445 ? -53.352 33.542 -16.101 1.00 46.42 443 LYS C CA 1
ATOM 10716 C C . LYS C 1 445 ? -54.583 32.864 -15.514 1.00 49.76 443 LYS C C 1
ATOM 10717 O O . LYS C 1 445 ? -54.707 32.724 -14.290 1.00 49.02 443 LYS C O 1
ATOM 10723 N N . THR D 1 7 ? -41.048 16.481 -38.084 1.00 58.49 5 THR D N 1
ATOM 10724 C CA . THR D 1 7 ? -40.415 15.362 -38.761 1.00 57.75 5 THR D CA 1
ATOM 10725 C C . THR D 1 7 ? -39.021 15.084 -38.175 1.00 48.48 5 THR D C 1
ATOM 10726 O O . THR D 1 7 ? -38.291 16.013 -37.831 1.00 51.30 5 THR D O 1
ATOM 10730 N N . LEU D 1 8 ? -38.683 13.800 -38.048 1.00 44.93 6 LEU D N 1
ATOM 10731 C CA . LEU D 1 8 ? -37.375 13.355 -37.580 1.00 32.91 6 LEU D CA 1
ATOM 10732 C C . LEU D 1 8 ? -36.599 12.761 -38.750 1.00 38.63 6 LEU D C 1
ATOM 10733 O O . LEU D 1 8 ? -37.146 11.978 -39.532 1.00 38.33 6 LEU D O 1
ATOM 10738 N N . THR D 1 9 ? -35.337 13.150 -38.860 1.00 32.37 7 THR D N 1
ATOM 10739 C CA . THR D 1 9 ? -34.436 12.781 -39.935 1.00 32.69 7 THR D CA 1
ATOM 10740 C C . THR D 1 9 ? -33.193 12.223 -39.283 1.00 28.43 7 THR D C 1
ATOM 10741 O O . THR D 1 9 ? -32.671 12.859 -38.370 1.00 27.46 7 THR D O 1
ATOM 10745 N N . THR D 1 10 ? -32.699 11.072 -39.756 1.00 25.22 8 THR D N 1
ATOM 10746 C CA . THR D 1 10 ? -31.402 10.560 -39.317 1.00 28.29 8 THR D CA 1
ATOM 10747 C C . THR D 1 10 ? -30.343 11.084 -40.272 1.00 27.13 8 THR D C 1
ATOM 10748 O O . THR D 1 10 ? -30.432 10.859 -41.489 1.00 26.52 8 THR D O 1
ATOM 10752 N N . ILE D 1 11 ? -29.371 11.821 -39.736 1.00 19.07 9 ILE D N 1
ATOM 10753 C CA . ILE D 1 11 ? -28.247 12.291 -40.538 1.00 19.41 9 ILE D CA 1
ATOM 10754 C C . ILE D 1 11 ? -27.358 11.090 -40.870 1.00 20.02 9 ILE D C 1
ATOM 10755 O O . ILE D 1 11 ? -26.770 10.462 -39.984 1.00 17.55 9 ILE D O 1
ATOM 10760 N N . SER D 1 12 ? -27.208 10.796 -42.171 1.00 17.97 10 SER D N 1
ATOM 10761 C CA . SER D 1 12 ? -26.484 9.643 -42.671 1.00 20.03 10 SER D CA 1
ATOM 10762 C C . SER D 1 12 ? -25.012 9.944 -42.889 1.00 18.03 10 SER D C 1
ATOM 10763 O O . SER D 1 12 ? -24.231 8.997 -43.044 1.00 19.77 10 SER D O 1
ATOM 10766 N N . GLY D 1 13 ? -24.599 11.218 -42.876 1.00 15.49 11 GLY D N 1
ATOM 10767 C CA . GLY D 1 13 ? -23.230 11.511 -43.247 1.00 18.03 11 GLY D CA 1
ATOM 10768 C C . GLY D 1 13 ? -23.020 11.883 -44.692 1.00 16.44 11 GLY D C 1
ATOM 10769 O O . GLY D 1 13 ? -21.883 12.199 -45.057 1.00 16.02 11 GLY D O 1
ATOM 10770 N N . HIS D 1 14 ? -24.077 11.921 -45.493 1.00 14.51 12 HIS D N 1
ATOM 10771 C CA . HIS D 1 14 ? -23.936 12.259 -46.911 1.00 14.64 12 HIS D CA 1
ATOM 10772 C C . HIS D 1 14 ? -24.473 13.650 -47.219 1.00 18.44 12 HIS D C 1
ATOM 10773 O O . HIS D 1 14 ? -24.882 14.377 -46.332 1.00 15.80 12 HIS D O 1
ATOM 10780 N N . SER D 1 15 ? -24.364 14.024 -48.492 1.00 15.69 13 SER D N 1
ATOM 10781 C CA . SER D 1 15 ? -24.492 15.434 -48.869 1.00 16.38 13 SER D CA 1
ATOM 10782 C C . SER D 1 15 ? -25.909 15.913 -48.680 1.00 17.55 13 SER D C 1
ATOM 10783 O O . SER D 1 15 ? -26.109 17.073 -48.288 1.00 18.10 13 SER D O 1
ATOM 10786 N N . LYS D 1 16 ? -26.892 15.090 -48.962 1.00 18.14 14 LYS D N 1
ATOM 10787 C CA . LYS D 1 16 ? -28.264 15.581 -48.864 1.00 19.57 14 LYS D CA 1
ATOM 10788 C C . LYS D 1 16 ? -28.628 15.954 -47.442 1.00 19.52 14 LYS D C 1
ATOM 10789 O O . LYS D 1 16 ? -29.177 16.984 -47.182 1.00 20.54 14 LYS D O 1
ATOM 10795 N N . ASP D 1 17 ? -28.291 15.082 -46.528 1.00 18.65 15 ASP D N 1
ATOM 10796 C CA . ASP D 1 17 ? -28.593 15.367 -45.145 1.00 18.83 15 ASP D CA 1
ATOM 10797 C C . ASP D 1 17 ? -27.759 16.515 -44.590 1.00 18.43 15 ASP D C 1
ATOM 10798 O O . ASP D 1 17 ? -28.223 17.219 -43.730 1.00 19.18 15 ASP D O 1
ATOM 10803 N N . ASN D 1 18 ? -26.520 16.656 -45.067 1.00 17.51 16 ASN D N 1
ATOM 10804 C CA . ASN D 1 18 ? -25.744 17.817 -44.632 1.00 17.42 16 ASN D CA 1
ATOM 10805 C C . ASN D 1 18 ? -26.450 19.112 -45.031 1.00 18.70 16 ASN D C 1
ATOM 10806 O O . ASN D 1 18 ? -26.457 20.086 -44.263 1.00 19.21 16 ASN D O 1
ATOM 10811 N N . LEU D 1 19 ? -26.997 19.173 -46.249 1.00 19.40 17 LEU D N 1
ATOM 10812 C CA . LEU D 1 19 ? -27.719 20.371 -46.672 1.00 20.92 17 LEU D CA 1
ATOM 10813 C C . LEU D 1 19 ? -28.941 20.576 -45.798 1.00 22.03 17 LEU D C 1
ATOM 10814 O O . LEU D 1 19 ? -29.284 21.720 -45.430 1.00 23.12 17 LEU D O 1
ATOM 10819 N N . ALA D 1 20 ? -29.642 19.488 -45.478 1.00 21.97 18 ALA D N 1
ATOM 10820 C CA . ALA D 1 20 ? -30.831 19.664 -44.643 1.00 23.23 18 ALA D CA 1
ATOM 10821 C C . ALA D 1 20 ? -30.422 20.136 -43.254 1.00 22.90 18 ALA D C 1
ATOM 10822 O O . ALA D 1 20 ? -31.051 21.008 -42.678 1.00 24.15 18 ALA D O 1
ATOM 10824 N N . LEU D 1 21 ? -29.310 19.616 -42.745 1.00 21.39 19 LEU D N 1
ATOM 10825 C CA . LEU D 1 21 ? -28.867 20.052 -41.420 1.00 21.27 19 LEU D CA 1
ATOM 10826 C C . LEU D 1 21 ? -28.468 21.507 -41.445 1.00 21.86 19 LEU D C 1
ATOM 10827 O O . LEU D 1 21 ? -28.806 22.256 -40.549 1.00 24.09 19 LEU D O 1
ATOM 10832 N N . LEU D 1 22 ? -27.779 21.923 -42.495 1.00 21.50 20 LEU D N 1
ATOM 10833 C CA . LEU D 1 22 ? -27.378 23.324 -42.619 1.00 22.25 20 LEU D CA 1
ATOM 10834 C C . LEU D 1 22 ? -28.582 24.234 -42.709 1.00 25.21 20 LEU D C 1
ATOM 10835 O O . LEU D 1 22 ? -28.618 25.283 -42.075 1.00 26.67 20 LEU D O 1
ATOM 10840 N N . LYS D 1 23 ? -29.596 23.836 -43.426 1.00 24.83 21 LYS D N 1
ATOM 10841 C CA . LYS D 1 23 ? -30.793 24.668 -43.540 1.00 26.92 21 LYS D CA 1
ATOM 10842 C C . LYS D 1 23 ? -31.475 24.815 -42.204 1.00 27.67 21 LYS D C 1
ATOM 10843 O O . LYS D 1 23 ? -31.995 25.862 -41.888 1.00 30.25 21 LYS D O 1
ATOM 10849 N N . CYS D 1 24 ? -31.453 23.766 -41.406 1.00 26.66 22 CYS D N 1
ATOM 10850 C CA . CYS D 1 24 ? -32.054 23.858 -40.108 1.00 32.69 22 CYS D CA 1
ATOM 10851 C C . CYS D 1 24 ? -31.251 24.731 -39.209 1.00 27.34 22 CYS D C 1
ATOM 10852 O O . CYS D 1 24 ? -31.804 25.558 -38.518 1.00 40.27 22 CYS D O 1
ATOM 10855 N N . LEU D 1 25 ? -29.959 24.556 -39.205 1.00 33.90 23 LEU D N 1
ATOM 10856 C CA . LEU D 1 25 ? -29.125 25.355 -38.381 1.00 31.66 23 LEU D CA 1
ATOM 10857 C C . LEU D 1 25 ? -29.356 26.825 -38.710 1.00 38.30 23 LEU D C 1
ATOM 10858 O O . LEU D 1 25 ? -29.334 27.662 -37.839 1.00 39.46 23 LEU D O 1
ATOM 10863 N N . GLN D 1 26 ? -29.562 27.121 -39.972 1.00 32.64 24 GLN D N 1
ATOM 10864 C CA . GLN D 1 26 ? -29.790 28.508 -40.379 1.00 41.40 24 GLN D CA 1
ATOM 10865 C C . GLN D 1 26 ? -31.263 28.930 -40.377 1.00 49.51 24 GLN D C 1
ATOM 10866 O O . GLN D 1 26 ? -31.576 30.038 -40.837 1.00 49.31 24 GLN D O 1
ATOM 10872 N N . GLY D 1 27 ? -32.177 28.096 -39.887 1.00 50.65 25 GLY D N 1
ATOM 10873 C CA . GLY D 1 27 ? -33.567 28.515 -39.771 1.00 44.97 25 GLY D CA 1
ATOM 10874 C C . GLY D 1 27 ? -34.352 28.630 -41.064 1.00 46.35 25 GLY D C 1
ATOM 10875 O O . GLY D 1 27 ? -35.402 29.291 -41.106 1.00 49.23 25 GLY D O 1
ATOM 10876 N N . GLU D 1 28 ? -33.871 28.049 -42.129 1.00 37.52 26 GLU D N 1
ATOM 10877 C CA . GLU D 1 28 ? -34.566 28.013 -43.400 1.00 43.73 26 GLU D CA 1
ATOM 10878 C C . GLU D 1 28 ? -35.579 26.873 -43.481 1.00 46.04 26 GLU D C 1
ATOM 10879 O O . GLU D 1 28 ? -36.090 26.595 -44.577 1.00 43.97 26 GLU D O 1
ATOM 10885 N N . THR D 1 29 ? -35.840 26.173 -42.365 1.00 46.64 27 THR D N 1
ATOM 10886 C CA . THR D 1 29 ? -36.836 25.107 -42.338 1.00 51.85 27 THR D CA 1
ATOM 10887 C C . THR D 1 29 ? -37.667 25.187 -41.067 1.00 64.95 27 THR D C 1
ATOM 10888 O O . THR D 1 29 ? -37.279 25.813 -40.075 1.00 72.23 27 THR D O 1
ATOM 10892 N N . LYS D 1 30 ? -38.834 24.533 -41.139 1.00 63.38 28 LYS D N 1
ATOM 10893 C CA . LYS D 1 30 ? -39.682 24.122 -40.023 1.00 70.56 28 LYS D CA 1
ATOM 10894 C C . LYS D 1 30 ? -38.930 23.836 -38.726 1.00 70.62 28 LYS D C 1
ATOM 10895 O O . LYS D 1 30 ? -37.709 23.646 -38.728 1.00 67.59 28 LYS D O 1
ATOM 10901 N N . GLU D 1 31 ? -39.648 23.754 -37.609 1.00 72.11 29 GLU D N 1
ATOM 10902 C CA . GLU D 1 31 ? -39.068 23.003 -36.512 1.00 70.09 29 GLU D CA 1
ATOM 10903 C C . GLU D 1 31 ? -38.849 21.605 -37.061 1.00 66.02 29 GLU D C 1
ATOM 10904 O O . GLU D 1 31 ? -39.804 20.900 -37.405 1.00 69.46 29 GLU D O 1
ATOM 10910 N N . LYS D 1 32 ? -37.595 21.240 -37.228 1.00 58.23 30 LYS D N 1
ATOM 10911 C CA . LYS D 1 32 ? -37.207 19.944 -37.743 1.00 58.96 30 LYS D CA 1
ATOM 10912 C C . LYS D 1 32 ? -36.295 19.325 -36.701 1.00 57.04 30 LYS D C 1
ATOM 10913 O O . LYS D 1 32 ? -35.491 20.029 -36.082 1.00 59.08 30 LYS D O 1
ATOM 10919 N N . GLU D 1 33 ? -36.429 18.029 -36.463 1.00 46.59 31 GLU D N 1
ATOM 10920 C CA . GLU D 1 33 ? -35.540 17.421 -35.497 1.00 37.10 31 GLU D CA 1
ATOM 10921 C C . GLU D 1 33 ? -34.645 16.404 -36.179 1.00 29.34 31 GLU D C 1
ATOM 10922 O O . GLU D 1 33 ? -34.998 15.811 -37.209 1.00 32.00 31 GLU D O 1
ATOM 10928 N N . PHE D 1 34 ? -33.461 16.223 -35.606 1.00 31.18 32 PHE D N 1
ATOM 10929 C CA . PHE D 1 34 ? -32.463 15.362 -36.196 1.00 26.07 32 PHE D CA 1
ATOM 10930 C C . PHE D 1 34 ? -31.927 14.360 -35.188 1.00 25.51 32 PHE D C 1
ATOM 10931 O O . PHE D 1 34 ? -31.818 14.653 -33.997 1.00 29.30 32 PHE D O 1
ATOM 10939 N N . GLU D 1 35 ? -31.610 13.155 -35.664 1.00 24.22 33 GLU D N 1
ATOM 10940 C CA . GLU D 1 35 ? -30.729 12.268 -34.921 1.00 23.76 33 GLU D CA 1
ATOM 10941 C C . GLU D 1 35 ? -29.571 11.982 -35.839 1.00 25.38 33 GLU D C 1
ATOM 10942 O O . GLU D 1 35 ? -29.575 12.409 -37.009 1.00 24.88 33 GLU D O 1
ATOM 10948 N N . ILE D 1 36 ? -28.546 11.317 -35.320 1.00 20.21 34 ILE D N 1
ATOM 10949 C CA . ILE D 1 36 ? -27.358 11.129 -36.128 1.00 19.15 34 ILE D CA 1
ATOM 10950 C C . ILE D 1 36 ? -27.007 9.647 -36.173 1.00 18.91 34 ILE D C 1
ATOM 10951 O O . ILE D 1 36 ? -27.021 8.958 -35.148 1.00 20.67 34 ILE D O 1
ATOM 10956 N N . SER D 1 37 ? -26.827 9.127 -37.382 1.00 17.90 35 SER D N 1
ATOM 10957 C CA . SER D 1 37 ? -26.440 7.724 -37.511 1.00 17.77 35 SER D CA 1
ATOM 10958 C C . SER D 1 37 ? -25.058 7.487 -36.924 1.00 18.97 35 SER D C 1
ATOM 10959 O O . SER D 1 37 ? -24.137 8.276 -37.128 1.00 18.91 35 SER D O 1
ATOM 10962 N N . ASN D 1 38 ? -24.950 6.405 -36.186 1.00 18.37 36 ASN D N 1
ATOM 10963 C CA . ASN D 1 38 ? -23.706 6.073 -35.475 1.00 21.96 36 ASN D CA 1
ATOM 10964 C C . ASN D 1 38 ? -22.755 5.301 -36.357 1.00 22.52 36 ASN D C 1
ATOM 10965 O O . ASN D 1 38 ? -22.363 4.175 -36.026 1.00 26.82 36 ASN D O 1
ATOM 10970 N N . VAL D 1 39 ? -22.473 5.863 -37.477 1.00 20.55 37 VAL D N 1
ATOM 10971 C CA . VAL D 1 39 ? -21.506 5.310 -38.432 1.00 18.94 37 VAL D CA 1
ATOM 10972 C C . VAL D 1 39 ? -20.224 6.093 -38.300 1.00 18.32 37 VAL D C 1
ATOM 10973 O O . VAL D 1 39 ? -20.204 7.247 -37.856 1.00 19.34 37 VAL D O 1
ATOM 10977 N N . LEU D 1 40 ? -19.116 5.462 -38.665 1.00 17.07 38 LEU D N 1
ATOM 10978 C CA . LEU D 1 40 ? -17.843 6.099 -38.407 1.00 15.14 38 LEU D CA 1
ATOM 10979 C C . LEU D 1 40 ? -17.696 7.469 -39.061 1.00 14.44 38 LEU D C 1
ATOM 10980 O O . LEU D 1 40 ? -17.140 8.353 -38.414 1.00 14.67 38 LEU D O 1
ATOM 10985 N N . PRO D 1 41 ? -18.094 7.703 -40.300 1.00 14.06 39 PRO D N 1
ATOM 10986 C CA . PRO D 1 41 ? -17.897 9.033 -40.879 1.00 13.37 39 PRO D CA 1
ATOM 10987 C C . PRO D 1 41 ? -18.683 10.131 -40.159 1.00 15.22 39 PRO D C 1
ATOM 10988 O O . PRO D 1 41 ? -18.406 11.298 -40.472 1.00 14.17 39 PRO D O 1
ATOM 10992 N N . ASN D 1 42 ? -19.583 9.778 -39.233 1.00 14.10 40 ASN D N 1
ATOM 10993 C CA . ASN D 1 42 ? -20.291 10.802 -38.435 1.00 14.56 40 ASN D CA 1
ATOM 10994 C C . ASN D 1 42 ? -19.684 11.039 -37.057 1.00 15.24 40 ASN D C 1
ATOM 10995 O O . ASN D 1 42 ? -20.224 11.819 -36.300 1.00 15.90 40 ASN D O 1
ATOM 11000 N N A HIS D 1 43 ? -18.566 10.409 -36.723 0.57 15.42 41 HIS D N 1
ATOM 11001 N N B HIS D 1 43 ? -18.554 10.428 -36.702 0.43 15.43 41 HIS D N 1
ATOM 11002 C CA A HIS D 1 43 ? -18.098 10.457 -35.340 0.57 16.41 41 HIS D CA 1
ATOM 11003 C CA B HIS D 1 43 ? -18.194 10.459 -35.281 0.43 16.45 41 HIS D CA 1
ATOM 11004 C C A HIS D 1 43 ? -17.885 11.889 -34.870 0.57 16.77 41 HIS D C 1
ATOM 11005 C C B HIS D 1 43 ? -17.815 11.870 -34.808 0.43 16.82 41 HIS D C 1
ATOM 11006 O O A HIS D 1 43 ? -18.345 12.278 -33.796 0.57 17.62 41 HIS D O 1
ATOM 11007 O O B HIS D 1 43 ? -18.130 12.242 -33.673 0.43 19.33 41 HIS D O 1
ATOM 11020 N N . LYS D 1 44 ? -17.131 12.680 -35.638 1.00 16.30 42 LYS D N 1
ATOM 11021 C CA . LYS D 1 44 ? -16.861 14.053 -35.202 1.00 16.83 42 LYS D CA 1
ATOM 11022 C C . LYS D 1 44 ? -18.152 14.887 -35.164 1.00 16.88 42 LYS D C 1
ATOM 11023 O O . LYS D 1 44 ? -18.350 15.658 -34.217 1.00 17.77 42 LYS D O 1
ATOM 11029 N N . MET D 1 45 ? -19.001 14.766 -36.205 1.00 16.13 43 MET D N 1
ATOM 11030 C CA . MET D 1 45 ? -20.276 15.551 -36.174 1.00 16.46 43 MET D CA 1
ATOM 11031 C C . MET D 1 45 ? -21.089 15.200 -34.936 1.00 17.33 43 MET D C 1
ATOM 11032 O O . MET D 1 45 ? -21.677 16.083 -34.293 1.00 18.14 43 MET D O 1
ATOM 11037 N N . LYS D 1 46 ? -21.105 13.902 -34.569 1.00 18.00 44 LYS D N 1
ATOM 11038 C CA . LYS D 1 46 ? -21.896 13.501 -33.422 1.00 21.38 44 LYS D CA 1
ATOM 11039 C C . LYS D 1 46 ? -21.315 14.090 -32.147 1.00 20.50 44 LYS D C 1
ATOM 11040 O O . LYS D 1 46 ? -22.036 14.577 -31.276 1.00 20.47 44 LYS D O 1
ATOM 11046 N N . GLU D 1 47 ? -19.999 14.071 -32.019 1.00 19.37 45 GLU D N 1
ATOM 11047 C CA . GLU D 1 47 ? -19.375 14.663 -30.834 1.00 20.61 45 GLU D CA 1
ATOM 11048 C C . GLU D 1 47 ? -19.613 16.169 -30.759 1.00 23.30 45 GLU D C 1
ATOM 11049 O O . GLU D 1 47 ? -19.880 16.708 -29.667 1.00 26.32 45 GLU D O 1
ATOM 11055 N N . LYS D 1 48 ? -19.472 16.870 -31.893 1.00 20.84 46 LYS D N 1
ATOM 11056 C CA . LYS D 1 48 ? -19.419 18.319 -31.868 1.00 20.63 46 LYS D CA 1
ATOM 11057 C C . LYS D 1 48 ? -20.832 18.934 -31.854 1.00 21.01 46 LYS D C 1
ATOM 11058 O O . LYS D 1 48 ? -21.062 19.969 -31.183 1.00 23.72 46 LYS D O 1
ATOM 11064 N N . LEU D 1 49 ? -21.798 18.285 -32.512 1.00 20.34 47 LEU D N 1
ATOM 11065 C CA . LEU D 1 49 ? -23.110 18.913 -32.699 1.00 20.82 47 LEU D CA 1
ATOM 11066 C C . LEU D 1 49 ? -24.283 18.227 -32.012 1.00 21.52 47 LEU D C 1
ATOM 11067 O O . LEU D 1 49 ? -25.381 18.812 -31.977 1.00 22.31 47 LEU D O 1
ATOM 11072 N N . PHE D 1 50 ? -24.111 17.043 -31.459 1.00 22.75 48 PHE D N 1
ATOM 11073 C CA . PHE D 1 50 ? -25.210 16.283 -30.892 1.00 23.93 48 PHE D CA 1
ATOM 11074 C C . PHE D 1 50 ? -24.959 16.019 -29.417 1.00 25.20 48 PHE D C 1
ATOM 11075 O O . PHE D 1 50 ? -23.811 15.983 -28.957 1.00 28.27 48 PHE D O 1
ATOM 11083 N N . ARG D 1 51 ? -26.059 15.841 -28.682 1.00 26.53 49 ARG D N 1
ATOM 11084 C CA . ARG D 1 51 ? -26.010 15.477 -27.271 1.00 34.79 49 ARG D CA 1
ATOM 11085 C C . ARG D 1 51 ? -27.266 14.663 -27.010 1.00 33.70 49 ARG D C 1
ATOM 11086 O O . ARG D 1 51 ? -28.350 15.145 -27.339 1.00 32.34 49 ARG D O 1
ATOM 11094 N N . GLU D 1 52 ? -27.127 13.423 -26.515 1.00 40.80 50 GLU D N 1
ATOM 11095 C CA . GLU D 1 52 ? -28.262 12.503 -26.284 1.00 52.14 50 GLU D CA 1
ATOM 11096 C C . GLU D 1 52 ? -28.962 12.084 -27.584 1.00 49.53 50 GLU D C 1
ATOM 11097 O O . GLU D 1 52 ? -30.183 11.930 -27.623 1.00 54.52 50 GLU D O 1
ATOM 11103 N N . ASN D 1 53 ? -28.188 11.875 -28.647 1.00 32.75 51 ASN D N 1
ATOM 11104 C CA . ASN D 1 53 ? -28.702 11.678 -29.997 1.00 39.75 51 ASN D CA 1
ATOM 11105 C C . ASN D 1 53 ? -29.691 12.753 -30.425 1.00 29.80 51 ASN D C 1
ATOM 11106 O O . ASN D 1 53 ? -30.608 12.470 -31.190 1.00 41.04 51 ASN D O 1
ATOM 11111 N N . LYS D 1 54 ? -29.554 13.994 -29.936 1.00 31.98 52 LYS D N 1
ATOM 11112 C CA . LYS D 1 54 ? -30.317 15.087 -30.525 1.00 30.09 52 LYS D CA 1
ATOM 11113 C C . LYS D 1 54 ? -29.396 16.281 -30.751 1.00 27.02 52 LYS D C 1
ATOM 11114 O O . LYS D 1 54 ? -28.348 16.414 -30.115 1.00 26.50 52 LYS D O 1
ATOM 11120 N N . LEU D 1 55 ? -29.757 17.102 -31.725 1.00 26.38 53 LEU D N 1
ATOM 11121 C CA . LEU D 1 55 ? -28.969 18.278 -32.055 1.00 25.06 53 LEU D CA 1
ATOM 11122 C C . LEU D 1 55 ? -28.843 19.173 -30.837 1.00 25.50 53 LEU D C 1
ATOM 11123 O O . LEU D 1 55 ? -29.845 19.451 -30.167 1.00 26.92 53 LEU D O 1
ATOM 11128 N N . LYS D 1 56 ? -27.645 19.683 -30.592 1.00 24.56 54 LYS D N 1
ATOM 11129 C CA . LYS D 1 56 ? -27.456 20.625 -29.490 1.00 25.15 54 LYS D CA 1
ATOM 11130 C C . LYS D 1 56 ? -28.261 21.892 -29.772 1.00 25.57 54 LYS D C 1
ATOM 11131 O O . LYS D 1 56 ? -28.337 22.338 -30.911 1.00 24.88 54 LYS D O 1
ATOM 11137 N N . ILE D 1 57 ? -28.874 22.483 -28.734 1.00 27.01 55 ILE D N 1
ATOM 11138 C CA . ILE D 1 57 ? -29.690 23.674 -28.932 1.00 27.86 55 ILE D CA 1
ATOM 11139 C C . ILE D 1 57 ? -28.841 24.919 -29.095 1.00 29.25 55 ILE D C 1
ATOM 11140 O O . ILE D 1 57 ? -29.328 25.922 -29.605 1.00 27.73 55 ILE D O 1
ATOM 11145 N N . ASP D 1 58 ? -27.577 24.881 -28.684 1.00 26.42 56 ASP D N 1
ATOM 11146 C CA . ASP D 1 58 ? -26.793 26.091 -28.515 1.00 26.41 56 ASP D CA 1
ATOM 11147 C C . ASP D 1 58 ? -25.727 26.230 -29.586 1.00 24.94 56 ASP D C 1
ATOM 11148 O O . ASP D 1 58 ? -24.658 26.759 -29.324 1.00 30.84 56 ASP D O 1
ATOM 11153 N N . ILE D 1 59 ? -25.982 25.736 -30.795 1.00 24.09 57 ILE D N 1
ATOM 11154 C CA . ILE D 1 59 ? -24.973 25.756 -31.853 1.00 22.96 57 ILE D CA 1
ATOM 11155 C C . ILE D 1 59 ? -25.031 27.105 -32.576 1.00 25.02 57 ILE D C 1
ATOM 11156 O O . ILE D 1 59 ? -26.063 27.481 -33.169 1.00 24.91 57 ILE D O 1
ATOM 11161 N N . ASP D 1 60 ? -23.897 27.791 -32.609 1.00 23.25 58 ASP D N 1
ATOM 11162 C CA . ASP D 1 60 ? -23.743 28.967 -33.461 1.00 23.75 58 ASP D CA 1
ATOM 11163 C C . ASP D 1 60 ? -22.746 28.608 -34.549 1.00 22.95 58 ASP D C 1
ATOM 11164 O O . ASP D 1 60 ? -21.590 28.344 -34.236 1.00 22.57 58 ASP D O 1
ATOM 11169 N N . ILE D 1 61 ? -23.166 28.591 -35.818 1.00 23.00 59 ILE D N 1
ATOM 11170 C CA . ILE D 1 61 ? -22.223 28.100 -36.838 1.00 27.55 59 ILE D CA 1
ATOM 11171 C C . ILE D 1 61 ? -20.941 28.923 -36.824 1.00 22.88 59 ILE D C 1
ATOM 11172 O O . ILE D 1 61 ? -19.816 28.396 -36.816 1.00 22.48 59 ILE D O 1
ATOM 11177 N N . GLU D 1 62 ? -21.083 30.239 -36.930 1.00 24.04 60 GLU D N 1
ATOM 11178 C CA . GLU D 1 62 ? -19.885 31.056 -37.092 1.00 24.82 60 GLU D CA 1
ATOM 11179 C C . GLU D 1 62 ? -18.944 30.937 -35.893 1.00 26.55 60 GLU D C 1
ATOM 11180 O O . GLU D 1 62 ? -17.725 30.872 -36.066 1.00 24.91 60 GLU D O 1
ATOM 11186 N N . LYS D 1 63 ? -19.447 30.925 -34.684 1.00 24.61 61 LYS D N 1
ATOM 11187 C CA . LYS D 1 63 ? -18.562 30.939 -33.536 1.00 25.01 61 LYS D CA 1
ATOM 11188 C C . LYS D 1 63 ? -18.109 29.573 -33.062 1.00 24.10 61 LYS D C 1
ATOM 11189 O O . LYS D 1 63 ? -16.979 29.400 -32.671 1.00 25.53 61 LYS D O 1
ATOM 11195 N N . ASP D 1 64 ? -18.998 28.612 -33.094 1.00 23.14 62 ASP D N 1
ATOM 11196 C CA . ASP D 1 64 ? -18.667 27.288 -32.632 1.00 22.56 62 ASP D CA 1
ATOM 11197 C C . ASP D 1 64 ? -18.023 26.379 -33.681 1.00 23.05 62 ASP D C 1
ATOM 11198 O O . ASP D 1 64 ? -17.134 25.628 -33.377 1.00 26.32 62 ASP D O 1
ATOM 11203 N N . ILE D 1 65 ? -18.495 26.463 -34.904 1.00 21.55 63 ILE D N 1
ATOM 11204 C CA . ILE D 1 65 ? -17.991 25.589 -35.954 1.00 21.17 63 ILE D CA 1
ATOM 11205 C C . ILE D 1 65 ? -16.772 26.234 -36.643 1.00 26.20 63 ILE D C 1
ATOM 11206 O O . ILE D 1 65 ? -15.792 25.581 -36.882 1.00 27.62 63 ILE D O 1
ATOM 11211 N N . PHE D 1 66 ? -16.829 27.534 -36.862 1.00 22.69 64 PHE D N 1
ATOM 11212 C CA . PHE D 1 66 ? -15.734 28.205 -37.551 1.00 23.78 64 PHE D CA 1
ATOM 11213 C C . PHE D 1 66 ? -14.845 29.029 -36.631 1.00 24.83 64 PHE D C 1
ATOM 11214 O O . PHE D 1 66 ? -13.907 29.642 -37.114 1.00 26.05 64 PHE D O 1
ATOM 11222 N N . ASN D 1 67 ? -15.122 29.055 -35.330 1.00 24.67 65 ASN D N 1
ATOM 11223 C CA . ASN D 1 67 ? -14.266 29.773 -34.377 1.00 25.95 65 ASN D CA 1
ATOM 11224 C C . ASN D 1 67 ? -14.039 31.228 -34.765 1.00 27.30 65 ASN D C 1
ATOM 11225 O O . ASN D 1 67 ? -12.954 31.775 -34.610 1.00 28.76 65 ASN D O 1
ATOM 11230 N N . TYR D 1 68 ? -15.087 31.883 -35.270 1.00 27.15 66 TYR D N 1
ATOM 11231 C CA . TYR D 1 68 ? -14.933 33.263 -35.705 1.00 28.73 66 TYR D CA 1
ATOM 11232 C C . TYR D 1 68 ? -14.557 34.160 -34.524 1.00 30.53 66 TYR D C 1
ATOM 11233 O O . TYR D 1 68 ? -15.112 34.034 -33.429 1.00 37.33 66 TYR D O 1
ATOM 11242 N N . SER D 1 69 ? -13.609 35.068 -34.762 1.00 31.90 67 SER D N 1
ATOM 11243 C CA . SER D 1 69 ? -13.178 35.976 -33.696 1.00 35.74 67 SER D CA 1
ATOM 11244 C C . SER D 1 69 ? -12.663 37.313 -34.232 1.00 38.91 67 SER D C 1
ATOM 11245 O O . SER D 1 69 ? -11.955 38.016 -33.501 1.00 37.68 67 SER D O 1
ATOM 11248 N N . ARG D 1 70 ? -13.021 37.694 -35.467 1.00 31.60 68 ARG D N 1
ATOM 11249 C CA . ARG D 1 70 ? -12.493 38.869 -36.142 1.00 32.54 68 ARG D CA 1
ATOM 11250 C C . ARG D 1 70 ? -10.967 38.875 -36.153 1.00 34.32 68 ARG D C 1
ATOM 11251 O O . ARG D 1 70 ? -10.327 39.906 -35.956 1.00 36.67 68 ARG D O 1
ATOM 11259 N N . LYS D 1 71 ? -10.378 37.712 -36.372 1.00 33.20 69 LYS D N 1
ATOM 11260 C CA . LYS D 1 71 ? -8.937 37.618 -36.554 1.00 31.76 69 LYS D CA 1
ATOM 11261 C C . LYS D 1 71 ? -8.510 38.412 -37.790 1.00 36.54 69 LYS D C 1
ATOM 11262 O O . LYS D 1 71 ? -9.157 38.362 -38.843 1.00 30.81 69 LYS D O 1
ATOM 11268 N N . ASN D 1 72 ? -7.415 39.167 -37.661 1.00 33.02 70 ASN D N 1
ATOM 11269 C CA . ASN D 1 72 ? -6.913 39.917 -38.798 1.00 28.06 70 ASN D CA 1
ATOM 11270 C C . ASN D 1 72 ? -6.192 39.001 -39.767 1.00 28.13 70 ASN D C 1
ATOM 11271 O O . ASN D 1 72 ? -5.391 38.163 -39.362 1.00 31.56 70 ASN D O 1
ATOM 11276 N N . ILE D 1 73 ? -6.526 39.117 -41.048 1.00 27.30 71 ILE D N 1
ATOM 11277 C CA . ILE D 1 73 ? -5.943 38.268 -42.079 1.00 27.24 71 ILE D CA 1
ATOM 11278 C C . ILE D 1 73 ? -5.130 39.121 -43.049 1.00 25.09 71 ILE D C 1
ATOM 11279 O O . ILE D 1 73 ? -5.566 40.202 -43.442 1.00 26.81 71 ILE D O 1
ATOM 11284 N N . GLN D 1 74 ? -3.928 38.641 -43.464 1.00 26.32 72 GLN D N 1
ATOM 11285 C CA . GLN D 1 74 ? -3.097 39.471 -44.342 1.00 27.82 72 GLN D CA 1
ATOM 11286 C C . GLN D 1 74 ? -2.835 38.869 -45.724 1.00 28.28 72 GLN D C 1
ATOM 11287 O O . GLN D 1 74 ? -2.426 39.603 -46.647 1.00 26.06 72 GLN D O 1
ATOM 11293 N N . LYS D 1 75 ? -3.123 37.587 -45.908 1.00 26.69 73 LYS D N 1
ATOM 11294 C CA . LYS D 1 75 ? -2.892 36.900 -47.168 1.00 24.47 73 LYS D CA 1
ATOM 11295 C C . LYS D 1 75 ? -3.681 35.606 -47.123 1.00 21.83 73 LYS D C 1
ATOM 11296 O O . LYS D 1 75 ? -4.054 35.115 -46.051 1.00 21.58 73 LYS D O 1
ATOM 11302 N N . ILE D 1 76 ? -3.872 35.030 -48.302 1.00 21.28 74 ILE D N 1
ATOM 11303 C CA . ILE D 1 76 ? -4.584 33.767 -48.474 1.00 20.34 74 ILE D CA 1
ATOM 11304 C C . ILE D 1 76 ? -3.793 32.847 -49.383 1.00 20.14 74 ILE D C 1
ATOM 11305 O O . ILE D 1 76 ? -3.433 33.229 -50.495 1.00 20.56 74 ILE D O 1
ATOM 11310 N N . GLU D 1 77 ? -3.523 31.634 -48.909 1.00 19.63 75 GLU D N 1
ATOM 11311 C CA . GLU D 1 77 ? -3.019 30.557 -49.754 1.00 19.40 75 GLU D CA 1
ATOM 11312 C C . GLU D 1 77 ? -4.150 29.623 -50.156 1.00 18.76 75 GLU D C 1
ATOM 11313 O O . GLU D 1 77 ? -5.104 29.438 -49.416 1.00 18.37 75 GLU D O 1
ATOM 11319 N N . PHE D 1 78 ? -4.021 29.016 -51.332 1.00 18.83 76 PHE D N 1
ATOM 11320 C CA . PHE D 1 78 ? -5.165 28.260 -51.853 1.00 18.52 76 PHE D CA 1
ATOM 11321 C C . PHE D 1 78 ? -5.400 26.988 -51.044 1.00 20.53 76 PHE D C 1
ATOM 11322 O O . PHE D 1 78 ? -6.546 26.648 -50.692 1.00 19.68 76 PHE D O 1
ATOM 11330 N N . MET D 1 79 ? -4.324 26.282 -50.717 1.00 19.04 77 MET D N 1
ATOM 11331 C CA . MET D 1 79 ? -4.421 24.981 -50.032 1.00 21.19 77 MET D CA 1
ATOM 11332 C C . MET D 1 79 ? -3.152 24.730 -49.232 1.00 19.16 77 MET D C 1
ATOM 11333 O O . MET D 1 79 ? -2.295 23.904 -49.602 1.00 22.07 77 MET D O 1
ATOM 11338 N N . PRO D 1 80 ? -3.009 25.390 -48.153 1.00 21.04 78 PRO D N 1
ATOM 11339 C CA . PRO D 1 80 ? -1.875 25.105 -47.262 1.00 20.57 78 PRO D CA 1
ATOM 11340 C C . PRO D 1 80 ? -2.028 23.740 -46.603 1.00 18.93 78 PRO D C 1
ATOM 11341 O O . PRO D 1 80 ? -2.899 23.532 -45.767 1.00 20.86 78 PRO D O 1
ATOM 11345 N N . VAL D 1 81 ? -1.155 22.795 -46.953 1.00 21.44 79 VAL D N 1
ATOM 11346 C CA . VAL D 1 81 ? -1.476 21.426 -46.556 1.00 21.35 79 VAL D CA 1
ATOM 11347 C C . VAL D 1 81 ? -1.394 21.205 -45.041 1.00 19.27 79 VAL D C 1
ATOM 11348 O O . VAL D 1 81 ? -2.084 20.303 -44.541 1.00 20.20 79 VAL D O 1
ATOM 11352 N N . ASN D 1 82 ? -0.629 22.006 -44.307 1.00 19.26 80 ASN D N 1
ATOM 11353 C CA . ASN D 1 82 ? -0.632 21.864 -42.854 1.00 21.83 80 ASN D CA 1
ATOM 11354 C C . ASN D 1 82 ? -2.027 22.153 -42.273 1.00 28.25 80 ASN D C 1
ATOM 11355 O O . ASN D 1 82 ? -2.396 21.625 -41.217 1.00 26.16 80 ASN D O 1
ATOM 11360 N N . ARG D 1 83 ? -2.840 22.945 -42.973 1.00 20.84 81 ARG D N 1
ATOM 11361 C CA . ARG D 1 83 ? -4.192 23.236 -42.486 1.00 24.50 81 ARG D CA 1
ATOM 11362 C C . ARG D 1 83 ? -5.213 22.136 -42.749 1.00 20.88 81 ARG D C 1
ATOM 11363 O O . ARG D 1 83 ? -6.358 22.221 -42.259 1.00 22.19 81 ARG D O 1
ATOM 11371 N N . LEU D 1 84 ? -4.882 21.096 -43.527 1.00 17.44 82 LEU D N 1
ATOM 11372 C CA . LEU D 1 84 ? -5.867 20.078 -43.852 1.00 18.03 82 LEU D CA 1
ATOM 11373 C C . LEU D 1 84 ? -5.939 18.966 -42.803 1.00 18.08 82 LEU D C 1
ATOM 11374 O O . LEU D 1 84 ? -6.852 18.114 -42.881 1.00 17.72 82 LEU D O 1
ATOM 11379 N N . ILE D 1 85 ? -5.075 19.002 -41.797 1.00 18.10 83 ILE D N 1
ATOM 11380 C CA . ILE D 1 85 ? -5.097 17.987 -40.749 1.00 18.92 83 ILE D CA 1
ATOM 11381 C C . ILE D 1 85 ? -5.109 18.734 -39.425 1.00 19.25 83 ILE D C 1
ATOM 11382 O O . ILE D 1 85 ? -4.353 19.697 -39.242 1.00 21.68 83 ILE D O 1
ATOM 11387 N N . SER D 1 86 ? -6.001 18.319 -38.528 1.00 18.08 84 SER D N 1
ATOM 11388 C CA . SER D 1 86 ? -6.185 18.948 -37.228 1.00 20.45 84 SER D CA 1
ATOM 11389 C C . SER D 1 86 ? -5.383 18.231 -36.153 1.00 22.04 84 SER D C 1
ATOM 11390 O O . SER D 1 86 ? -5.017 17.059 -36.288 1.00 19.42 84 SER D O 1
ATOM 11393 N N . GLN D 1 87 ? -5.134 18.939 -35.047 1.00 22.74 85 GLN D N 1
ATOM 11394 C CA . GLN D 1 87 ? -4.454 18.286 -33.931 1.00 22.09 85 GLN D CA 1
ATOM 11395 C C . GLN D 1 87 ? -5.275 17.102 -33.406 1.00 20.01 85 GLN D C 1
ATOM 11396 O O . GLN D 1 87 ? -4.709 16.091 -32.961 1.00 21.28 85 GLN D O 1
ATOM 11402 N N . SER D 1 88 ? -6.618 17.207 -33.444 1.00 22.08 86 SER D N 1
ATOM 11403 C CA . SER D 1 88 ? -7.429 16.100 -32.962 1.00 21.59 86 SER D CA 1
ATOM 11404 C C . SER D 1 88 ? -7.198 14.842 -33.812 1.00 19.11 86 SER D C 1
ATOM 11405 O O . SER D 1 88 ? -7.080 13.727 -33.280 1.00 21.76 86 SER D O 1
ATOM 11408 N N . GLU D 1 89 ? -7.118 15.011 -35.136 1.00 20.12 87 GLU D N 1
ATOM 11409 C CA . GLU D 1 89 ? -6.787 13.888 -36.005 1.00 17.64 87 GLU D CA 1
ATOM 11410 C C . GLU D 1 89 ? -5.413 13.321 -35.661 1.00 19.09 87 GLU D C 1
ATOM 11411 O O . GLU D 1 89 ? -5.242 12.097 -35.602 1.00 21.07 87 GLU D O 1
ATOM 11417 N N . ILE D 1 90 ? -4.440 14.198 -35.439 1.00 17.62 88 ILE D N 1
ATOM 11418 C CA . ILE D 1 90 ? -3.079 13.712 -35.144 1.00 17.67 88 ILE D CA 1
ATOM 11419 C C . ILE D 1 90 ? -3.043 12.890 -33.867 1.00 18.30 88 ILE D C 1
ATOM 11420 O O . ILE D 1 90 ? -2.397 11.834 -33.822 1.00 18.71 88 ILE D O 1
ATOM 11425 N N . ASP D 1 91 ? -3.716 13.365 -32.814 1.00 23.10 89 ASP D N 1
ATOM 11426 C CA . ASP D 1 91 ? -3.732 12.626 -31.554 1.00 21.78 89 ASP D CA 1
ATOM 11427 C C . ASP D 1 91 ? -4.327 11.256 -31.745 1.00 20.20 89 ASP D C 1
ATOM 11428 O O . ASP D 1 91 ? -3.768 10.245 -31.259 1.00 20.89 89 ASP D O 1
ATOM 11433 N N . GLY D 1 92 ? -5.392 11.180 -32.554 1.00 19.19 90 GLY D N 1
ATOM 11434 C CA . GLY D 1 92 ? -6.012 9.903 -32.817 1.00 19.10 90 GLY D CA 1
ATOM 11435 C C . GLY D 1 92 ? -5.127 8.993 -33.650 1.00 20.16 90 GLY D C 1
ATOM 11436 O O . GLY D 1 92 ? -5.206 7.764 -33.505 1.00 20.62 90 GLY D O 1
ATOM 11437 N N . ILE D 1 93 ? -4.413 9.579 -34.636 1.00 17.73 91 ILE D N 1
ATOM 11438 C CA . ILE D 1 93 ? -3.537 8.797 -35.508 1.00 20.43 91 ILE D CA 1
ATOM 11439 C C . ILE D 1 93 ? -2.414 8.224 -34.691 1.00 19.16 91 ILE D C 1
ATOM 11440 O O . ILE D 1 93 ? -2.052 7.053 -34.856 1.00 21.26 91 ILE D O 1
ATOM 11445 N N . ILE D 1 94 ? -1.852 9.016 -33.765 1.00 17.98 92 ILE D N 1
ATOM 11446 C CA . ILE D 1 94 ? -0.776 8.452 -32.919 1.00 18.47 92 ILE D CA 1
ATOM 11447 C C . ILE D 1 94 ? -1.325 7.296 -32.095 1.00 19.51 92 ILE D C 1
ATOM 11448 O O . ILE D 1 94 ? -0.658 6.257 -31.921 1.00 21.58 92 ILE D O 1
ATOM 11453 N N . GLY D 1 95 ? -2.535 7.470 -31.542 1.00 19.32 93 GLY D N 1
ATOM 11454 C CA . GLY D 1 95 ? -3.179 6.394 -30.786 1.00 21.53 93 GLY D CA 1
ATOM 11455 C C . GLY D 1 95 ? -3.327 5.116 -31.584 1.00 22.04 93 GLY D C 1
ATOM 11456 O O . GLY D 1 95 ? -2.916 4.032 -31.134 1.00 23.66 93 GLY D O 1
ATOM 11457 N N . THR D 1 96 ? -3.857 5.228 -32.817 1.00 19.57 94 THR D N 1
ATOM 11458 C CA . THR D 1 96 ? -4.039 3.981 -33.538 1.00 22.04 94 THR D CA 1
ATOM 11459 C C . THR D 1 96 ? -2.690 3.433 -34.039 1.00 23.04 94 THR D C 1
ATOM 11460 O O . THR D 1 96 ? -2.499 2.208 -34.086 1.00 27.37 94 THR D O 1
ATOM 11464 N N . LEU D 1 97 ? -1.725 4.304 -34.362 1.00 19.62 95 LEU D N 1
ATOM 11465 C CA . LEU D 1 97 ? -0.394 3.758 -34.725 1.00 21.50 95 LEU D CA 1
ATOM 11466 C C . LEU D 1 97 ? 0.214 2.930 -33.586 1.00 19.24 95 LEU D C 1
ATOM 11467 O O . LEU D 1 97 ? 0.910 1.931 -33.839 1.00 20.33 95 LEU D O 1
ATOM 11472 N N . LYS D 1 98 ? 0.002 3.325 -32.322 1.00 18.87 96 LYS D N 1
ATOM 11473 C CA . LYS D 1 98 ? 0.528 2.537 -31.205 1.00 19.98 96 LYS D CA 1
ATOM 11474 C C . LYS D 1 98 ? -0.086 1.154 -31.142 1.00 20.52 96 LYS D C 1
ATOM 11475 O O . LYS D 1 98 ? 0.544 0.227 -30.601 1.00 25.03 96 LYS D O 1
ATOM 11481 N N . GLU D 1 99 ? -1.279 0.995 -31.729 1.00 23.03 97 GLU D N 1
ATOM 11482 C CA . GLU D 1 99 ? -1.920 -0.315 -31.804 1.00 25.65 97 GLU D CA 1
ATOM 11483 C C . GLU D 1 99 ? -1.406 -1.121 -32.993 1.00 24.33 97 GLU D C 1
ATOM 11484 O O . GLU D 1 99 ? -1.108 -2.321 -32.861 1.00 24.49 97 GLU D O 1
ATOM 11490 N N . VAL D 1 100 ? -1.321 -0.479 -34.165 1.00 20.93 98 VAL D N 1
ATOM 11491 C CA . VAL D 1 100 ? -0.946 -1.221 -35.376 1.00 18.59 98 VAL D CA 1
ATOM 11492 C C . VAL D 1 100 ? 0.539 -1.596 -35.390 1.00 21.78 98 VAL D C 1
ATOM 11493 O O . VAL D 1 100 ? 0.908 -2.714 -35.800 1.00 20.85 98 VAL D O 1
ATOM 11497 N N . LEU D 1 101 ? 1.413 -0.672 -34.995 1.00 18.42 99 LEU D N 1
ATOM 11498 C CA . LEU D 1 101 ? 2.848 -0.933 -35.165 1.00 18.54 99 LEU D CA 1
ATOM 11499 C C . LEU D 1 101 ? 3.293 -2.222 -34.512 1.00 21.04 99 LEU D C 1
ATOM 11500 O O . LEU D 1 101 ? 3.997 -2.981 -35.184 1.00 19.29 99 LEU D O 1
ATOM 11505 N N . PRO D 1 102 ? 2.980 -2.535 -33.245 1.00 20.05 100 PRO D N 1
ATOM 11506 C CA . PRO D 1 102 ? 3.501 -3.806 -32.695 1.00 20.39 100 PRO D CA 1
ATOM 11507 C C . PRO D 1 102 ? 2.920 -5.058 -33.334 1.00 23.60 100 PRO D C 1
ATOM 11508 O O . PRO D 1 102 ? 3.509 -6.128 -33.124 1.00 24.90 100 PRO D O 1
ATOM 1151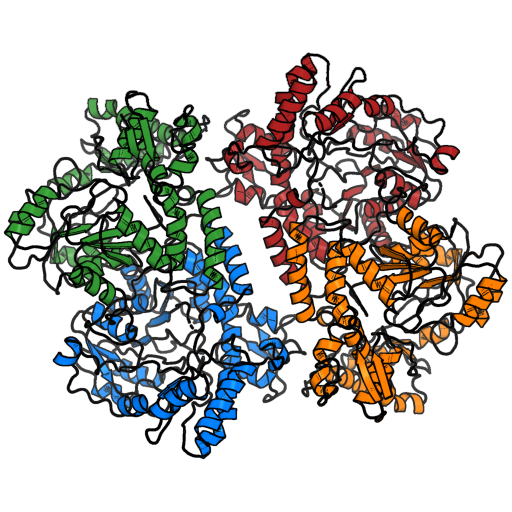2 N N . THR D 1 103 ? 1.838 -4.966 -34.128 1.00 20.26 101 THR D N 1
ATOM 11513 C CA . THR D 1 103 ? 1.357 -6.167 -34.801 1.00 21.47 101 THR D CA 1
ATOM 11514 C C . THR D 1 103 ? 2.252 -6.563 -35.947 1.00 20.19 101 THR D C 1
ATOM 11515 O O . THR D 1 103 ? 2.214 -7.730 -36.364 1.00 20.96 101 THR D O 1
ATOM 11519 N N . GLY D 1 104 ? 3.062 -5.633 -36.464 1.00 18.85 102 GLY D N 1
ATOM 11520 C CA . GLY D 1 104 ? 3.917 -5.957 -37.597 1.00 17.55 102 GLY D CA 1
ATOM 11521 C C . GLY D 1 104 ? 3.153 -6.130 -38.901 1.00 17.06 102 GLY D C 1
ATOM 11522 O O . GLY D 1 104 ? 3.782 -6.484 -39.907 1.00 17.19 102 GLY D O 1
ATOM 11523 N N . GLN D 1 105 ? 1.827 -5.939 -38.906 1.00 16.69 103 GLN D N 1
ATOM 11524 C CA . GLN D 1 105 ? 1.022 -6.206 -40.095 1.00 16.41 103 GLN D CA 1
ATOM 11525 C C . GLN D 1 105 ? 0.976 -4.950 -40.952 1.00 15.71 103 GLN D C 1
ATOM 11526 O O . GLN D 1 105 ? 0.278 -3.996 -40.627 1.00 18.57 103 GLN D O 1
ATOM 11532 N N . PHE D 1 106 ? 1.775 -4.938 -42.025 1.00 18.49 104 PHE D N 1
ATOM 11533 C CA . PHE D 1 106 ? 2.002 -3.716 -42.764 1.00 15.45 104 PHE D CA 1
ATOM 11534 C C . PHE D 1 106 ? 1.660 -3.903 -44.225 1.00 15.51 104 PHE D C 1
ATOM 11535 O O . PHE D 1 106 ? 1.936 -3.029 -45.023 1.00 20.24 104 PHE D O 1
ATOM 11543 N N . THR D 1 107 ? 1.129 -5.051 -44.597 1.00 16.26 105 THR D N 1
ATOM 11544 C CA . THR D 1 107 ? 0.623 -5.194 -45.963 1.00 17.65 105 THR D CA 1
ATOM 11545 C C . THR D 1 107 ? -0.889 -5.304 -45.851 1.00 19.01 105 THR D C 1
ATOM 11546 O O . THR D 1 107 ? -1.545 -4.322 -45.520 1.00 17.86 105 THR D O 1
ATOM 11550 N N . SER D 1 108 ? -1.499 -6.460 -46.094 1.00 22.60 106 SER D N 1
ATOM 11551 C CA . SER D 1 108 ? -2.910 -6.411 -45.742 1.00 22.99 106 SER D CA 1
ATOM 11552 C C . SER D 1 108 ? -3.010 -6.756 -44.255 1.00 29.10 106 SER D C 1
ATOM 11553 O O . SER D 1 108 ? -2.023 -7.046 -43.573 1.00 37.56 106 SER D O 1
ATOM 11556 N N . GLY D 1 109 ? -4.147 -6.494 -43.696 1.00 21.31 107 GLY D N 1
ATOM 11557 C CA . GLY D 1 109 ? -4.322 -6.783 -42.313 1.00 17.04 107 GLY D CA 1
ATOM 11558 C C . GLY D 1 109 ? -5.716 -6.353 -41.947 1.00 17.77 107 GLY D C 1
ATOM 11559 O O . GLY D 1 109 ? -6.548 -6.056 -42.800 1.00 20.12 107 GLY D O 1
ATOM 11560 N N . PRO D 1 110 ? -6.004 -6.405 -40.658 1.00 16.98 108 PRO D N 1
ATOM 11561 C CA . PRO D 1 110 ? -7.363 -6.221 -40.167 1.00 20.01 108 PRO D CA 1
ATOM 11562 C C . PRO D 1 110 ? -7.868 -4.823 -40.369 1.00 20.79 108 PRO D C 1
ATOM 11563 O O . PRO D 1 110 ? -9.091 -4.652 -40.485 1.00 18.98 108 PRO D O 1
ATOM 11567 N N . PHE D 1 111 ? -6.976 -3.819 -40.366 1.00 15.04 109 PHE D N 1
ATOM 11568 C CA . PHE D 1 111 ? -7.491 -2.466 -40.552 1.00 15.74 109 PHE D CA 1
ATOM 11569 C C . PHE D 1 111 ? -7.872 -2.256 -42.004 1.00 13.93 109 PHE D C 1
ATOM 11570 O O . PHE D 1 111 ? -8.896 -1.593 -42.253 1.00 13.77 109 PHE D O 1
ATOM 11578 N N . SER D 1 112 ? -7.178 -2.888 -42.953 1.00 14.16 110 SER D N 1
ATOM 11579 C CA . SER D 1 112 ? -7.614 -2.852 -44.357 1.00 13.99 110 SER D CA 1
ATOM 11580 C C . SER D 1 112 ? -9.019 -3.396 -44.483 1.00 14.59 110 SER D C 1
ATOM 11581 O O . SER D 1 112 ? -9.877 -2.804 -45.171 1.00 15.10 110 SER D O 1
ATOM 11584 N N . LYS D 1 113 ? -9.265 -4.546 -43.861 1.00 15.81 111 LYS D N 1
ATOM 11585 C CA . LYS D 1 113 ? -10.585 -5.162 -43.940 1.00 17.00 111 LYS D CA 1
ATOM 11586 C C . LYS D 1 113 ? -11.650 -4.264 -43.330 1.00 16.27 111 LYS D C 1
ATOM 11587 O O . LYS D 1 113 ? -12.779 -4.127 -43.866 1.00 17.08 111 LYS D O 1
ATOM 11593 N N . LYS D 1 114 ? -11.346 -3.696 -42.157 1.00 15.12 112 LYS D N 1
ATOM 11594 C CA . LYS D 1 114 ? -12.347 -2.860 -41.500 1.00 17.10 112 LYS D CA 1
ATOM 11595 C C . LYS D 1 114 ? -12.664 -1.617 -42.319 1.00 16.70 112 LYS D C 1
ATOM 11596 O O . LYS D 1 114 ? -13.841 -1.186 -42.426 1.00 15.84 112 LYS D O 1
ATOM 11602 N N . LEU D 1 115 ? -11.653 -1.008 -42.925 1.00 14.25 113 LEU D N 1
ATOM 11603 C CA . LEU D 1 115 ? -11.954 0.176 -43.750 1.00 13.38 113 LEU D CA 1
ATOM 11604 C C . LEU D 1 115 ? -12.760 -0.211 -44.982 1.00 14.13 113 LEU D C 1
ATOM 11605 O O . LEU D 1 115 ? -13.698 0.530 -45.368 1.00 14.71 113 LEU D O 1
ATOM 11610 N N . GLU D 1 116 ? -12.519 -1.386 -45.550 1.00 15.07 114 GLU D N 1
ATOM 11611 C CA . GLU D 1 116 ? -13.372 -1.836 -46.646 1.00 14.47 114 GLU D CA 1
ATOM 11612 C C . GLU D 1 116 ? -14.820 -1.953 -46.183 1.00 14.87 114 GLU D C 1
ATOM 11613 O O . GLU D 1 116 ? -15.736 -1.599 -46.913 1.00 15.29 114 GLU D O 1
ATOM 11619 N N . GLU D 1 117 ? -15.036 -2.474 -44.960 1.00 15.19 115 GLU D N 1
ATOM 11620 C CA . GLU D 1 117 ? -16.378 -2.635 -44.438 1.00 15.79 115 GLU D CA 1
ATOM 11621 C C . GLU D 1 117 ? -17.040 -1.271 -44.189 1.00 15.33 115 GLU D C 1
ATOM 11622 O O . GLU D 1 117 ? -18.232 -1.078 -44.509 1.00 16.80 115 GLU D O 1
ATOM 11628 N N . VAL D 1 118 ? -16.281 -0.334 -43.606 1.00 14.69 116 VAL D N 1
ATOM 11629 C CA . VAL D 1 118 ? -16.832 1.016 -43.347 1.00 14.43 116 VAL D CA 1
ATOM 11630 C C . VAL D 1 118 ? -17.201 1.695 -44.650 1.00 14.17 116 VAL D C 1
ATOM 11631 O O . VAL D 1 118 ? -18.292 2.271 -44.761 1.00 15.37 116 VAL D O 1
ATOM 11635 N N . ILE D 1 119 ? -16.347 1.598 -45.679 1.00 13.94 117 ILE D N 1
ATOM 11636 C CA . ILE D 1 119 ? -16.639 2.252 -46.952 1.00 13.84 117 ILE D CA 1
ATOM 11637 C C . ILE D 1 119 ? -17.831 1.580 -47.624 1.00 16.68 117 ILE D C 1
ATOM 11638 O O . ILE D 1 119 ? -18.693 2.255 -48.204 1.00 16.71 117 ILE D O 1
ATOM 11643 N N . GLY D 1 120 ? -17.894 0.240 -47.533 1.00 14.95 118 GLY D N 1
ATOM 11644 C CA . GLY D 1 120 ? -19.006 -0.490 -48.093 1.00 16.90 118 GLY D CA 1
ATOM 11645 C C . GLY D 1 120 ? -20.311 -0.067 -47.461 1.00 18.81 118 GLY D C 1
ATOM 11646 O O . GLY D 1 120 ? -21.288 0.157 -48.167 1.00 20.00 118 GLY D O 1
ATOM 11647 N N . ASP D 1 121 ? -20.321 0.132 -46.123 1.00 18.15 119 ASP D N 1
ATOM 11648 C CA . ASP D 1 121 ? -21.534 0.561 -45.436 1.00 19.29 119 ASP D CA 1
ATOM 11649 C C . ASP D 1 121 ? -21.910 1.978 -45.874 1.00 19.17 119 ASP D C 1
ATOM 11650 O O . ASP D 1 121 ? -23.091 2.292 -46.133 1.00 22.50 119 ASP D O 1
ATOM 11655 N N . TYR D 1 122 ? -20.913 2.852 -45.937 1.00 16.59 120 TYR D N 1
ATOM 11656 C CA . TYR D 1 122 ? -21.155 4.248 -46.257 1.00 17.36 120 TYR D CA 1
ATOM 11657 C C . TYR D 1 122 ? -21.610 4.427 -47.686 1.00 21.03 120 TYR D C 1
ATOM 11658 O O . TYR D 1 122 ? -22.356 5.374 -47.986 1.00 22.36 120 TYR D O 1
ATOM 11667 N N . LEU D 1 123 ? -21.141 3.582 -48.609 1.00 16.98 121 LEU D N 1
ATOM 11668 C CA . LEU D 1 123 ? -21.581 3.695 -49.992 1.00 18.33 121 LEU D CA 1
ATOM 11669 C C . LEU D 1 123 ? -22.775 2.782 -50.322 1.00 21.57 121 LEU D C 1
ATOM 11670 O O . LEU D 1 123 ? -23.295 2.857 -51.447 1.00 21.88 121 LEU D O 1
ATOM 11675 N N . ASN D 1 124 ? -23.207 1.936 -49.382 1.00 18.42 122 ASN D N 1
ATOM 11676 C CA . ASN D 1 124 ? -24.244 0.952 -49.583 1.00 17.33 122 ASN D CA 1
ATOM 11677 C C . ASN D 1 124 ? -23.931 0.054 -50.778 1.00 20.75 122 ASN D C 1
ATOM 11678 O O . ASN D 1 124 ? -24.757 -0.173 -51.659 1.00 22.77 122 ASN D O 1
ATOM 11683 N N . LYS D 1 125 ? -22.703 -0.471 -50.792 1.00 17.82 123 LYS D N 1
ATOM 11684 C CA . LYS D 1 125 ? -22.268 -1.392 -51.826 1.00 17.76 123 LYS D CA 1
ATOM 11685 C C . LYS D 1 125 ? -21.667 -2.639 -51.176 1.00 15.82 123 LYS D C 1
ATOM 11686 O O . LYS D 1 125 ? -21.094 -2.585 -50.082 1.00 19.37 123 LYS D O 1
ATOM 11692 N N . LYS D 1 126 ? -21.792 -3.766 -51.883 1.00 15.14 124 LYS D N 1
ATOM 11693 C CA . LYS D 1 126 ? -21.507 -5.067 -51.289 1.00 16.17 124 LYS D CA 1
ATOM 11694 C C . LYS D 1 126 ? -20.017 -5.349 -51.200 1.00 16.76 124 LYS D C 1
ATOM 11695 O O . LYS D 1 126 ? -19.594 -6.084 -50.285 1.00 19.16 124 LYS D O 1
ATOM 11701 N N . TYR D 1 127 ? -19.239 -4.854 -52.164 1.00 16.60 125 TYR D N 1
ATOM 11702 C CA . TYR D 1 127 ? -17.819 -5.241 -52.252 1.00 13.75 125 TYR D CA 1
ATOM 11703 C C . TYR D 1 127 ? -16.915 -4.037 -52.326 1.00 14.69 125 TYR D C 1
ATOM 11704 O O . TYR D 1 127 ? -17.167 -3.109 -53.103 1.00 14.02 125 TYR D O 1
ATOM 11713 N N . VAL D 1 128 ? -15.855 -4.044 -51.543 1.00 13.29 126 VAL D N 1
ATOM 11714 C CA . VAL D 1 128 ? -14.898 -2.939 -51.569 1.00 12.56 126 VAL D CA 1
ATOM 11715 C C . VAL D 1 128 ? -13.500 -3.535 -51.554 1.00 13.94 126 VAL D C 1
ATOM 11716 O O . VAL D 1 128 ? -13.222 -4.387 -50.718 1.00 15.51 126 VAL D O 1
ATOM 11720 N N . ILE D 1 129 ? -12.663 -3.106 -52.478 1.00 12.27 127 ILE D N 1
ATOM 11721 C CA . ILE D 1 129 ? -11.238 -3.460 -52.512 1.00 12.29 127 ILE D CA 1
ATOM 11722 C C . ILE D 1 129 ? -10.458 -2.188 -52.243 1.00 11.98 127 ILE D C 1
ATOM 11723 O O . ILE D 1 129 ? -10.496 -1.272 -53.082 1.00 14.84 127 ILE D O 1
ATOM 11728 N N . ALA D 1 130 ? -9.854 -2.056 -51.067 1.00 12.08 128 ALA D N 1
ATOM 11729 C CA . ALA D 1 130 ? -9.075 -0.858 -50.808 1.00 11.90 128 ALA D CA 1
ATOM 11730 C C . ALA D 1 130 ? -7.717 -0.949 -51.467 1.00 11.93 128 ALA D C 1
ATOM 11731 O O . ALA D 1 130 ? -7.057 -1.994 -51.362 1.00 12.21 128 ALA D O 1
ATOM 11733 N N . THR D 1 131 ? -7.313 0.118 -52.148 1.00 11.71 129 THR D N 1
ATOM 11734 C CA . THR D 1 131 ? -6.145 0.127 -53.015 1.00 12.53 129 THR D CA 1
ATOM 11735 C C . THR D 1 131 ? -5.104 1.129 -52.566 1.00 11.84 129 THR D C 1
ATOM 11736 O O . THR D 1 131 ? -5.292 1.912 -51.604 1.00 11.84 129 THR D O 1
ATOM 11740 N N . SER D 1 132 ? -3.925 1.032 -53.227 1.00 12.01 130 SER D N 1
ATOM 11741 C CA . SER D 1 132 ? -2.810 1.881 -52.937 1.00 14.54 130 SER D CA 1
ATOM 11742 C C . SER D 1 132 ? -2.974 3.309 -53.487 1.00 12.03 130 SER D C 1
ATOM 11743 O O . SER D 1 132 ? -2.179 4.176 -53.125 1.00 12.25 130 SER D O 1
ATOM 11746 N N . SER D 1 133 ? -4.010 3.545 -54.303 1.00 11.72 131 SER D N 1
ATOM 11747 C CA . SER D 1 133 ? -4.297 4.899 -54.813 1.00 11.61 131 SER D CA 1
ATOM 11748 C C . SER D 1 133 ? -5.545 4.820 -55.650 1.00 12.51 131 SER D C 1
ATOM 11749 O O . SER D 1 133 ? -6.006 3.748 -56.040 1.00 11.50 131 SER D O 1
ATOM 11752 N N . GLY D 1 134 ? -6.096 5.989 -55.920 1.00 11.25 132 GLY D N 1
ATOM 11753 C CA . GLY D 1 134 ? -7.248 6.010 -56.846 1.00 12.72 132 GLY D CA 1
ATOM 11754 C C . GLY D 1 134 ? -6.833 5.692 -58.271 1.00 11.33 132 GLY D C 1
ATOM 11755 O O . GLY D 1 134 ? -7.586 5.049 -58.992 1.00 11.00 132 GLY D O 1
ATOM 11756 N N . THR D 1 135 ? -5.624 6.098 -58.654 1.00 11.26 133 THR D N 1
ATOM 11757 C CA . THR D 1 135 ? -5.119 5.769 -60.008 1.00 11.36 133 THR D CA 1
ATOM 11758 C C . THR D 1 135 ? -5.012 4.244 -60.164 1.00 11.49 133 THR D C 1
ATOM 11759 O O . THR D 1 135 ? -5.427 3.691 -61.191 1.00 13.70 133 THR D O 1
ATOM 11763 N N . ASP D 1 136 ? -4.495 3.569 -59.151 1.00 11.58 134 ASP D N 1
ATOM 11764 C CA . ASP D 1 136 ? -4.369 2.114 -59.212 1.00 13.02 134 ASP D CA 1
ATOM 11765 C C . ASP D 1 136 ? -5.751 1.460 -59.218 1.00 14.49 134 ASP D C 1
ATOM 11766 O O . ASP D 1 136 ? -5.981 0.460 -59.926 1.00 12.34 134 ASP D O 1
ATOM 11771 N N . ALA D 1 137 ? -6.692 1.974 -58.417 1.00 11.25 135 ALA D N 1
ATOM 11772 C CA . ALA D 1 137 ? -8.058 1.452 -58.407 1.00 11.32 135 ALA D CA 1
ATOM 11773 C C . ALA D 1 137 ? -8.665 1.530 -59.816 1.00 11.16 135 ALA D C 1
ATOM 11774 O O . ALA D 1 137 ? -9.315 0.601 -60.251 1.00 13.06 135 ALA D O 1
ATOM 11776 N N . LEU D 1 138 ? -8.476 2.650 -60.501 1.00 11.08 136 LEU D N 1
ATOM 11777 C CA . LEU D 1 138 ? -9.009 2.797 -61.860 1.00 11.59 136 LEU D CA 1
ATOM 11778 C C . LEU D 1 138 ? -8.349 1.828 -62.829 1.00 11.34 136 LEU D C 1
ATOM 11779 O O . LEU D 1 138 ? -9.047 1.171 -63.605 1.00 12.02 136 LEU D O 1
ATOM 11784 N N . MET D 1 139 ? -6.997 1.677 -62.759 1.00 11.75 137 MET D N 1
ATOM 11785 C CA . MET D 1 139 ? -6.322 0.723 -63.651 1.00 12.63 137 MET D CA 1
ATOM 11786 C C . MET D 1 139 ? -6.817 -0.686 -63.419 1.00 11.94 137 MET D C 1
ATOM 11787 O O . MET D 1 139 ? -7.150 -1.398 -64.383 1.00 13.32 137 MET D O 1
ATOM 11792 N N . VAL D 1 140 ? -6.948 -1.097 -62.151 1.00 11.89 138 VAL D N 1
ATOM 11793 C CA . VAL D 1 140 ? -7.412 -2.442 -61.872 1.00 12.66 138 VAL D CA 1
ATOM 11794 C C . VAL D 1 140 ? -8.828 -2.643 -62.355 1.00 14.05 138 VAL D C 1
ATOM 11795 O O . VAL D 1 140 ? -9.162 -3.708 -62.908 1.00 14.10 138 VAL D O 1
ATOM 11799 N N . SER D 1 141 ? -9.678 -1.652 -62.123 1.00 14.48 139 SER D N 1
ATOM 11800 C CA . SER D 1 141 ? -11.072 -1.782 -62.480 1.00 11.92 139 SER D CA 1
ATOM 11801 C C . SER D 1 141 ? -11.238 -1.901 -63.971 1.00 12.12 139 SER D C 1
ATOM 11802 O O . SER D 1 141 ? -12.123 -2.656 -64.436 1.00 12.94 139 SER D O 1
ATOM 11805 N N . LEU D 1 142 ? -10.460 -1.132 -64.724 1.00 12.02 140 LEU D N 1
ATOM 11806 C CA . LEU D 1 142 ? -10.524 -1.239 -66.194 1.00 12.27 140 LEU D CA 1
ATOM 11807 C C . LEU D 1 142 ? -10.109 -2.638 -66.660 1.00 15.46 140 LEU D C 1
ATOM 11808 O O . LEU D 1 142 ? -10.762 -3.250 -67.535 1.00 15.35 140 LEU D O 1
ATOM 11813 N N . LEU D 1 143 ? -9.060 -3.202 -66.052 1.00 12.79 141 LEU D N 1
ATOM 11814 C CA . LEU D 1 143 ? -8.724 -4.592 -66.415 1.00 13.94 141 LEU D CA 1
ATOM 11815 C C . LEU D 1 143 ? -9.840 -5.561 -66.016 1.00 14.74 141 LEU D C 1
ATOM 11816 O O . LEU D 1 143 ? -10.113 -6.553 -66.730 1.00 15.28 141 LEU D O 1
ATOM 11821 N N . SER D 1 144 ? -10.483 -5.319 -64.871 1.00 13.29 142 SER D N 1
ATOM 11822 C CA . SER D 1 144 ? -11.488 -6.286 -64.402 1.00 13.62 142 SER D CA 1
ATOM 11823 C C . SER D 1 144 ? -12.660 -6.361 -65.341 1.00 14.53 142 SER D C 1
ATOM 11824 O O . SER D 1 144 ? -13.282 -7.421 -65.430 1.00 15.46 142 SER D O 1
ATOM 11827 N N . ILE D 1 145 ? -12.989 -5.258 -66.060 1.00 14.00 143 ILE D N 1
ATOM 11828 C CA . ILE D 1 145 ? -14.081 -5.373 -67.023 1.00 13.96 143 ILE D CA 1
ATOM 11829 C C . ILE D 1 145 ? -13.628 -5.888 -68.348 1.00 16.04 143 ILE D C 1
ATOM 11830 O O . ILE D 1 145 ? -14.438 -5.913 -69.277 1.00 18.67 143 ILE D O 1
ATOM 11835 N N . GLY D 1 146 ? -12.357 -6.265 -68.495 1.00 14.44 144 GLY D N 1
ATOM 11836 C CA . GLY D 1 146 ? -11.920 -6.891 -69.710 1.00 14.96 144 GLY D CA 1
ATOM 11837 C C . GLY D 1 146 ? -11.289 -5.985 -70.719 1.00 15.24 144 GLY D C 1
ATOM 11838 O O . GLY D 1 146 ? -11.187 -6.406 -71.889 1.00 20.57 144 GLY D O 1
ATOM 11839 N N . ILE D 1 147 ? -10.831 -4.801 -70.323 1.00 16.22 145 ILE D N 1
ATOM 11840 C CA . ILE D 1 147 ? -10.205 -3.887 -71.273 1.00 18.69 145 ILE D CA 1
ATOM 11841 C C . ILE D 1 147 ? -8.912 -4.506 -71.789 1.00 19.02 145 ILE D C 1
ATOM 11842 O O . ILE D 1 147 ? -8.064 -4.935 -70.992 1.00 21.29 145 ILE D O 1
ATOM 11847 N N . GLN D 1 148 ? -8.737 -4.523 -73.105 1.00 17.57 146 GLN D N 1
ATOM 11848 C CA . GLN D 1 148 ? -7.520 -5.013 -73.740 1.00 19.35 146 GLN D CA 1
ATOM 11849 C C . GLN D 1 148 ? -6.852 -3.870 -74.469 1.00 17.13 146 GLN D C 1
ATOM 11850 O O . GLN D 1 148 ? -7.505 -2.879 -74.800 1.00 18.38 146 GLN D O 1
ATOM 11856 N N . PRO D 1 149 ? -5.584 -3.976 -74.813 1.00 17.99 147 PRO D N 1
ATOM 11857 C CA . PRO D 1 149 ? -4.958 -2.913 -75.608 1.00 17.44 147 PRO D CA 1
ATOM 11858 C C . PRO D 1 149 ? -5.728 -2.609 -76.888 1.00 20.39 147 PRO D C 1
ATOM 11859 O O . PRO D 1 149 ? -6.131 -3.520 -77.634 1.00 20.53 147 PRO D O 1
ATOM 11863 N N . GLY D 1 150 ? -5.997 -1.311 -77.085 1.00 18.54 148 GLY D N 1
ATOM 11864 C CA . GLY D 1 150 ? -6.676 -0.812 -78.251 1.00 17.37 148 GLY D CA 1
ATOM 11865 C C . GLY D 1 150 ? -8.155 -0.586 -77.995 1.00 17.03 148 GLY D C 1
ATOM 11866 O O . GLY D 1 150 ? -8.836 0.075 -78.824 1.00 18.28 148 GLY D O 1
ATOM 11867 N N . ASP D 1 151 ? -8.673 -1.100 -76.869 1.00 16.89 149 ASP D N 1
ATOM 11868 C CA . ASP D 1 151 ? -10.066 -0.818 -76.535 1.00 15.08 149 ASP D CA 1
ATOM 11869 C C . ASP D 1 151 ? -10.249 0.669 -76.234 1.00 15.25 149 ASP D C 1
ATOM 11870 O O . ASP D 1 151 ? -9.329 1.342 -75.762 1.00 17.76 149 ASP D O 1
ATOM 11875 N N . GLU D 1 152 ? -11.462 1.188 -76.463 1.00 14.48 150 GLU D N 1
ATOM 11876 C CA . GLU D 1 152 ? -11.693 2.614 -76.261 1.00 14.63 150 GLU D CA 1
ATOM 11877 C C . GLU D 1 152 ? -12.475 2.869 -74.973 1.00 14.08 150 GLU D C 1
ATOM 11878 O O . GLU D 1 152 ? -13.378 2.093 -74.595 1.00 14.96 150 GLU D O 1
ATOM 11884 N N . VAL D 1 153 ? -12.172 3.994 -74.327 1.00 13.43 151 VAL D N 1
ATOM 11885 C CA . VAL D 1 153 ? -12.846 4.413 -73.098 1.00 13.32 151 VAL D CA 1
ATOM 11886 C C . VAL D 1 153 ? -13.309 5.842 -73.314 1.00 13.11 151 VAL D C 1
ATOM 11887 O O . VAL D 1 153 ? -12.489 6.732 -73.493 1.00 14.29 151 VAL D O 1
ATOM 11891 N N . ILE D 1 154 ? -14.602 6.077 -73.240 1.00 13.23 152 ILE D N 1
ATOM 11892 C CA . ILE D 1 154 ? -15.161 7.416 -73.442 1.00 13.37 152 ILE D CA 1
ATOM 11893 C C . ILE D 1 154 ? -15.067 8.193 -72.124 1.00 14.24 152 ILE D C 1
ATOM 11894 O O . ILE D 1 154 ? -15.468 7.682 -71.070 1.00 16.39 152 ILE D O 1
ATOM 11899 N N . MET D 1 155 ? -14.504 9.400 -72.164 1.00 13.53 153 MET D N 1
ATOM 11900 C CA . MET D 1 155 ? -14.258 10.148 -70.926 1.00 12.80 153 MET D CA 1
ATOM 11901 C C . MET D 1 155 ? -14.196 11.628 -71.270 1.00 13.09 153 MET D C 1
ATOM 11902 O O . MET D 1 155 ? -14.025 12.004 -72.427 1.00 13.44 153 MET D O 1
ATOM 11907 N N . PRO D 1 156 ? -14.285 12.500 -70.286 1.00 13.05 154 PRO D N 1
ATOM 11908 C CA . PRO D 1 156 ? -14.086 13.931 -70.534 1.00 13.51 154 PRO D CA 1
ATOM 11909 C C . PRO D 1 156 ? -12.606 14.268 -70.604 1.00 13.39 154 PRO D C 1
ATOM 11910 O O . PRO D 1 156 ? -11.745 13.475 -70.221 1.00 14.59 154 PRO D O 1
ATOM 11914 N N . ALA D 1 157 ? -12.326 15.495 -71.065 1.00 15.27 155 ALA D N 1
ATOM 11915 C CA . ALA D 1 157 ? -10.981 15.967 -71.294 1.00 16.40 155 ALA D CA 1
ATOM 11916 C C . ALA D 1 157 ? -10.507 16.934 -70.224 1.00 18.84 155 ALA D C 1
ATOM 11917 O O . ALA D 1 157 ? -9.445 17.541 -70.385 1.00 15.17 155 ALA D O 1
ATOM 11919 N N . ASN D 1 158 ? -11.301 17.150 -69.175 1.00 13.97 156 ASN D N 1
ATOM 11920 C CA . ASN D 1 158 ? -10.977 18.207 -68.223 1.00 14.22 156 ASN D CA 1
ATOM 11921 C C . ASN D 1 158 ? -10.698 17.680 -66.825 1.00 14.87 156 ASN D C 1
ATOM 11922 O O . ASN D 1 158 ? -10.659 18.480 -65.875 1.00 15.55 156 ASN D O 1
ATOM 11927 N N . SER D 1 159 ? -10.455 16.380 -66.677 1.00 14.77 157 SER D N 1
ATOM 11928 C CA . SER D 1 159 ? -10.141 15.765 -65.383 1.00 15.68 157 SER D CA 1
ATOM 11929 C C . SER D 1 159 ? -8.643 15.863 -65.066 1.00 13.55 157 SER D C 1
ATOM 11930 O O . SER D 1 159 ? -7.828 16.293 -65.872 1.00 15.55 157 SER D O 1
ATOM 11933 N N . PHE D 1 160 ? -8.297 15.529 -63.811 1.00 13.11 158 PHE D N 1
ATOM 11934 C CA . PHE D 1 160 ? -6.885 15.371 -63.495 1.00 12.95 158 PHE D CA 1
ATOM 11935 C C . PHE D 1 160 ? -6.289 14.322 -64.429 1.00 12.77 158 PHE D C 1
ATOM 11936 O O . PHE D 1 160 ? -6.953 13.375 -64.810 1.00 12.55 158 PHE D O 1
ATOM 11944 N N . ALA D 1 161 ? -4.970 14.435 -64.678 1.00 13.28 159 ALA D N 1
ATOM 11945 C CA . ALA D 1 161 ? -4.292 13.494 -65.587 1.00 18.23 159 ALA D CA 1
ATOM 11946 C C . ALA D 1 161 ? -4.421 12.035 -65.180 1.00 14.98 159 ALA D C 1
ATOM 11947 O O . ALA D 1 161 ? -4.353 11.148 -66.038 1.00 12.93 159 ALA D O 1
ATOM 11949 N N . ALA D 1 162 ? -4.604 11.750 -63.884 1.00 13.65 160 ALA D N 1
ATOM 11950 C CA . ALA D 1 162 ? -4.757 10.366 -63.474 1.00 15.43 160 ALA D CA 1
ATOM 11951 C C . ALA D 1 162 ? -5.807 9.590 -64.248 1.00 14.32 160 ALA D C 1
ATOM 11952 O O . ALA D 1 162 ? -5.627 8.394 -64.497 1.00 14.38 160 ALA D O 1
ATOM 11954 N N . THR D 1 163 ? -6.911 10.225 -64.579 1.00 12.85 161 THR D N 1
ATOM 11955 C CA . THR D 1 163 ? -8.003 9.514 -65.230 1.00 13.82 161 THR D CA 1
ATOM 11956 C C . THR D 1 163 ? -7.580 8.930 -66.586 1.00 13.18 161 THR D C 1
ATOM 11957 O O . THR D 1 163 ? -7.694 7.755 -66.825 1.00 14.24 161 THR D O 1
ATOM 11961 N N . GLU D 1 164 ? -7.057 9.785 -67.435 1.00 12.08 162 GLU D N 1
ATOM 11962 C CA . GLU D 1 164 ? -6.578 9.311 -68.715 1.00 12.31 162 GLU D CA 1
ATOM 11963 C C . GLU D 1 164 ? -5.363 8.396 -68.573 1.00 14.04 162 GLU D C 1
ATOM 11964 O O . GLU D 1 164 ? -5.185 7.501 -69.349 1.00 14.04 162 GLU D O 1
ATOM 11970 N N . ASN D 1 165 ? -4.548 8.674 -67.558 1.00 12.36 163 ASN D N 1
ATOM 11971 C CA . ASN D 1 165 ? -3.326 7.879 -67.443 1.00 12.53 163 ASN D CA 1
ATOM 11972 C C . ASN D 1 165 ? -3.653 6.430 -67.129 1.00 14.92 163 ASN D C 1
ATOM 11973 O O . ASN D 1 165 ? -2.932 5.527 -67.561 1.00 13.76 163 ASN D O 1
ATOM 11978 N N . ALA D 1 166 ? -4.643 6.187 -66.284 1.00 12.00 164 ALA D N 1
ATOM 11979 C CA . ALA D 1 166 ? -5.009 4.791 -65.978 1.00 14.11 164 ALA D CA 1
ATOM 11980 C C . ALA D 1 166 ? -5.447 4.041 -67.239 1.00 14.44 164 ALA D C 1
ATOM 11981 O O . ALA D 1 166 ? -5.137 2.861 -67.420 1.00 13.94 164 ALA D O 1
ATOM 11983 N N . VAL D 1 167 ? -6.184 4.723 -68.109 1.00 14.72 165 VAL D N 1
ATOM 11984 C CA . VAL D 1 167 ? -6.584 4.155 -69.382 1.00 12.43 165 VAL D CA 1
ATOM 11985 C C . VAL D 1 167 ? -5.354 3.865 -70.241 1.00 13.22 165 VAL D C 1
ATOM 11986 O O . VAL D 1 167 ? -5.191 2.775 -70.802 1.00 13.77 165 VAL D O 1
ATOM 11990 N N . LEU D 1 168 ? -4.459 4.847 -70.383 1.00 12.80 166 LEU D N 1
ATOM 11991 C CA . LEU D 1 168 ? -3.282 4.666 -71.247 1.00 13.25 166 LEU D CA 1
ATOM 11992 C C . LEU D 1 168 ? -2.316 3.622 -70.704 1.00 14.89 166 LEU D C 1
ATOM 11993 O O . LEU D 1 168 ? -1.670 2.895 -71.490 1.00 16.83 166 LEU D O 1
ATOM 11998 N N . ALA D 1 169 ? -2.189 3.542 -69.369 1.00 14.33 167 ALA D N 1
ATOM 11999 C CA . ALA D 1 169 ? -1.216 2.611 -68.808 1.00 13.38 167 ALA D CA 1
ATOM 12000 C C . ALA D 1 169 ? -1.520 1.177 -69.110 1.00 17.08 167 ALA D C 1
ATOM 12001 O O . ALA D 1 169 ? -0.574 0.365 -69.159 1.00 21.27 167 ALA D O 1
ATOM 12003 N N . ILE D 1 170 ? -2.779 0.821 -69.363 1.00 17.37 168 ILE D N 1
ATOM 12004 C CA . ILE D 1 170 ? -3.105 -0.535 -69.733 1.00 16.62 168 ILE D CA 1
ATOM 12005 C C . ILE D 1 170 ? -3.317 -0.678 -71.235 1.00 16.63 168 ILE D C 1
ATOM 12006 O O . ILE D 1 170 ? -3.801 -1.740 -71.707 1.00 20.38 168 ILE D O 1
ATOM 12011 N N . GLY D 1 171 ? -2.899 0.316 -72.017 1.00 15.40 169 GLY D N 1
ATOM 12012 C CA . GLY D 1 171 ? -2.882 0.236 -73.468 1.00 17.78 169 GLY D CA 1
ATOM 12013 C C . GLY D 1 171 ? -4.207 0.534 -74.126 1.00 20.85 169 GLY D C 1
ATOM 12014 O O . GLY D 1 171 ? -4.353 0.292 -75.324 1.00 19.86 169 GLY D O 1
ATOM 12015 N N . ALA D 1 172 ? -5.140 1.097 -73.382 1.00 15.64 170 ALA D N 1
ATOM 12016 C CA . ALA D 1 172 ? -6.435 1.517 -73.912 1.00 14.66 170 ALA D CA 1
ATOM 12017 C C . ALA D 1 172 ? -6.392 2.958 -74.419 1.00 17.15 170 ALA D C 1
ATOM 12018 O O . ALA D 1 172 ? -5.407 3.692 -74.238 1.00 16.94 170 ALA D O 1
ATOM 12020 N N . LYS D 1 173 ? -7.451 3.345 -75.138 1.00 15.85 171 LYS D N 1
ATOM 12021 C CA . LYS D 1 173 ? -7.467 4.593 -75.902 1.00 13.95 171 LYS D CA 1
ATOM 12022 C C . LYS D 1 173 ? -8.551 5.494 -75.361 1.00 15.94 171 LYS D C 1
ATOM 12023 O O . LYS D 1 173 ? -9.743 5.180 -75.559 1.00 13.79 171 LYS D O 1
ATOM 12029 N N . PRO D 1 174 ? -8.205 6.608 -74.709 1.00 15.72 172 PRO D N 1
ATOM 12030 C CA . PRO D 1 174 ? -9.211 7.629 -74.360 1.00 13.40 172 PRO D CA 1
ATOM 12031 C C . PRO D 1 174 ? -9.896 8.173 -75.615 1.00 15.49 172 PRO D C 1
ATOM 12032 O O . PRO D 1 174 ? -9.240 8.486 -76.630 1.00 15.75 172 PRO D O 1
ATOM 12036 N N . VAL D 1 175 ? -11.217 8.260 -75.528 1.00 13.69 173 VAL D N 1
ATOM 12037 C CA . VAL D 1 175 ? -12.008 8.924 -76.550 1.00 14.10 173 VAL D CA 1
ATOM 12038 C C . VAL D 1 175 ? -12.721 10.068 -75.821 1.00 14.43 173 VAL D C 1
ATOM 12039 O O . VAL D 1 175 ? -13.587 9.824 -74.965 1.00 14.70 173 VAL D O 1
ATOM 12043 N N . PHE D 1 176 ? -12.361 11.304 -76.171 1.00 14.25 174 PHE D N 1
ATOM 12044 C CA . PHE D 1 176 ? -12.835 12.473 -75.428 1.00 15.43 174 PHE D CA 1
ATOM 12045 C C . PHE D 1 176 ? -14.177 12.997 -75.934 1.00 16.85 174 PHE D C 1
ATOM 12046 O O . PHE D 1 176 ? -14.374 13.172 -77.157 1.00 17.61 174 PHE D O 1
ATOM 12054 N N . VAL D 1 177 ? -15.078 13.281 -75.010 1.00 14.79 175 VAL D N 1
ATOM 12055 C CA . VAL D 1 177 ? -16.402 13.830 -75.284 1.00 16.73 175 VAL D CA 1
ATOM 12056 C C . VAL D 1 177 ? -16.527 15.129 -74.503 1.00 16.28 175 VAL D C 1
ATOM 12057 O O . VAL D 1 177 ? -15.978 15.273 -73.394 1.00 17.37 175 VAL D O 1
ATOM 12061 N N . ASP D 1 178 ? -17.263 16.070 -75.082 1.00 15.62 176 ASP D N 1
ATOM 12062 C CA . ASP D 1 178 ? -17.389 17.409 -74.507 1.00 15.92 176 ASP D CA 1
ATOM 12063 C C . ASP D 1 178 ? -18.216 17.383 -73.210 1.00 17.26 176 ASP D C 1
ATOM 12064 O O . ASP D 1 178 ? -19.041 16.486 -72.974 1.00 18.10 176 ASP D O 1
ATOM 12069 N N . ILE D 1 179 ? -18.008 18.434 -72.374 1.00 16.03 177 ILE D N 1
ATOM 12070 C CA . ILE D 1 179 ? -18.759 18.609 -71.138 1.00 16.25 177 ILE D CA 1
ATOM 12071 C C . ILE D 1 179 ? -20.039 19.375 -71.412 1.00 20.76 177 ILE D C 1
ATOM 12072 O O . ILE D 1 179 ? -20.213 19.997 -72.451 1.00 20.98 177 ILE D O 1
ATOM 12077 N N . ASP D 1 180 ? -20.942 19.284 -70.445 1.00 19.16 178 ASP D N 1
ATOM 12078 C CA . ASP D 1 180 ? -22.239 19.942 -70.506 1.00 23.84 178 ASP D CA 1
ATOM 12079 C C . ASP D 1 180 ? -22.102 21.449 -70.291 1.00 34.15 178 ASP D C 1
ATOM 12080 O O . ASP D 1 180 ? -21.021 21.987 -70.122 1.00 29.31 178 ASP D O 1
ATOM 12085 N N . HIS D 1 181 ? -23.245 22.142 -70.231 1.00 35.89 179 HIS D N 1
ATOM 12086 C CA . HIS D 1 181 ? -23.248 23.601 -70.081 1.00 27.60 179 HIS D CA 1
ATOM 12087 C C . HIS D 1 181 ? -23.676 24.045 -68.697 1.00 28.23 179 HIS D C 1
ATOM 12088 O O . HIS D 1 181 ? -24.290 25.101 -68.542 1.00 36.11 179 HIS D O 1
ATOM 12095 N N . LYS D 1 182 ? -23.360 23.279 -67.672 1.00 32.81 180 LYS D N 1
ATOM 12096 C CA . LYS D 1 182 ? -23.923 23.667 -66.394 1.00 26.76 180 LYS D CA 1
ATOM 12097 C C . LYS D 1 182 ? -23.183 23.061 -65.238 1.00 30.31 180 LYS D C 1
ATOM 12098 O O . LYS D 1 182 ? -23.370 23.519 -64.107 1.00 29.35 180 LYS D O 1
ATOM 12104 N N . SER D 1 183 ? -22.351 22.016 -65.473 1.00 22.32 181 SER D N 1
ATOM 12105 C CA . SER D 1 183 ? -21.871 21.280 -64.306 1.00 21.40 181 SER D CA 1
ATOM 12106 C C . SER D 1 183 ? -20.432 20.827 -64.381 1.00 24.03 181 SER D C 1
ATOM 12107 O O . SER D 1 183 ? -19.976 20.237 -63.390 1.00 20.86 181 SER D O 1
ATOM 12110 N N . TYR D 1 184 ? -19.713 21.109 -65.480 1.00 16.30 182 TYR D N 1
ATOM 12111 C CA . TYR D 1 184 ? -18.320 20.683 -65.755 1.00 15.78 182 TYR D CA 1
ATOM 12112 C C . TYR D 1 184 ? -18.208 19.190 -65.940 1.00 15.10 182 TYR D C 1
ATOM 12113 O O . TYR D 1 184 ? -17.100 18.667 -66.051 1.00 16.24 182 TYR D O 1
ATOM 12122 N N . CYS D 1 185 ? -19.333 18.507 -66.150 1.00 15.24 183 CYS D N 1
ATOM 12123 C CA . CYS D 1 185 ? -19.318 17.062 -66.262 1.00 16.48 183 CYS D CA 1
ATOM 12124 C C . CYS D 1 185 ? -19.590 16.645 -67.713 1.00 14.70 183 CYS D C 1
ATOM 12125 O O . CYS D 1 185 ? -20.091 17.416 -68.518 1.00 16.18 183 CYS D O 1
ATOM 12128 N N . ILE D 1 186 ? -19.179 15.422 -68.033 1.00 14.25 184 ILE D N 1
ATOM 12129 C CA . ILE D 1 186 ? -19.381 14.904 -69.397 1.00 14.40 184 ILE D CA 1
ATOM 12130 C C . ILE D 1 186 ? -20.849 15.057 -69.866 1.00 14.96 184 ILE D C 1
ATOM 12131 O O . ILE D 1 186 ? -21.797 14.824 -69.116 1.00 18.32 184 ILE D O 1
ATOM 12136 N N . ASP D 1 187 ? -21.035 15.489 -71.109 1.00 15.40 185 ASP D N 1
ATOM 12137 C CA . ASP D 1 187 ? -22.408 15.717 -71.586 1.00 18.44 185 ASP D CA 1
ATOM 12138 C C . ASP D 1 187 ? -23.000 14.380 -72.028 1.00 16.88 185 ASP D C 1
ATOM 12139 O O . ASP D 1 187 ? -22.529 13.812 -73.019 1.00 17.00 185 ASP D O 1
ATOM 12144 N N . PRO D 1 188 ? -24.051 13.885 -71.368 1.00 18.08 186 PRO D N 1
ATOM 12145 C CA . PRO D 1 188 ? -24.626 12.583 -71.762 1.00 18.16 186 PRO D CA 1
ATOM 12146 C C . PRO D 1 188 ? -25.066 12.609 -73.207 1.00 20.14 186 PRO D C 1
ATOM 12147 O O . PRO D 1 188 ? -25.020 11.562 -73.877 1.00 21.61 186 PRO D O 1
ATOM 12151 N N . LEU D 1 189 ? -25.472 13.777 -73.717 1.00 18.79 187 LEU D N 1
ATOM 12152 C CA . LEU D 1 189 ? -25.988 13.856 -75.082 1.00 20.18 187 LEU D CA 1
ATOM 12153 C C . LEU D 1 189 ? -24.903 13.793 -76.147 1.00 21.80 187 LEU D C 1
ATOM 12154 O O . LEU D 1 189 ? -25.250 13.794 -77.350 1.00 23.75 187 LEU D O 1
ATOM 12159 N N . LYS D 1 190 ? -23.628 13.779 -75.772 1.00 19.15 188 LYS D N 1
ATOM 12160 C CA . LYS D 1 190 ? -22.534 13.670 -76.733 1.00 19.12 188 LYS D CA 1
ATOM 12161 C C . LYS D 1 190 ? -21.865 12.312 -76.671 1.00 16.53 188 LYS D C 1
ATOM 12162 O O . LYS D 1 190 ? -20.895 12.066 -77.408 1.00 19.52 188 LYS D O 1
ATOM 12168 N N . ILE D 1 191 ? -22.326 11.417 -75.791 1.00 16.26 189 ILE D N 1
ATOM 12169 C CA . ILE D 1 191 ? -21.635 10.134 -75.611 1.00 15.97 189 ILE D CA 1
ATOM 12170 C C . ILE D 1 191 ? -21.927 9.178 -76.749 1.00 16.29 189 ILE D C 1
ATOM 12171 O O . ILE D 1 191 ? -21.023 8.471 -77.232 1.00 17.76 189 ILE D O 1
ATOM 12176 N N . GLU D 1 192 ? -23.201 9.035 -77.134 1.00 16.82 190 GLU D N 1
ATOM 12177 C CA . GLU D 1 192 ? -23.573 7.985 -78.087 1.00 17.29 190 GLU D CA 1
ATOM 12178 C C . GLU D 1 192 ? -22.824 8.115 -79.420 1.00 20.37 190 GLU D C 1
ATOM 12179 O O . GLU D 1 192 ? -22.390 7.110 -80.015 1.00 19.89 190 GLU D O 1
ATOM 12185 N N . GLU D 1 193 ? -22.629 9.345 -79.892 1.00 18.15 191 GLU D N 1
ATOM 12186 C CA . GLU D 1 193 ? -21.999 9.509 -81.184 1.00 17.98 191 GLU D CA 1
ATOM 12187 C C . GLU D 1 193 ? -20.530 9.093 -81.143 1.00 17.44 191 GLU D C 1
ATOM 12188 O O . GLU D 1 193 ? -19.946 8.848 -82.192 1.00 24.19 191 GLU D O 1
ATOM 12194 N N . ALA D 1 194 ? -19.923 8.995 -79.941 1.00 16.74 192 ALA D N 1
ATOM 12195 C CA . ALA D 1 194 ? -18.522 8.576 -79.816 1.00 16.46 192 ALA D CA 1
ATOM 12196 C C . ALA D 1 194 ? -18.348 7.071 -79.685 1.00 17.05 192 ALA D C 1
ATOM 12197 O O . ALA D 1 194 ? -17.210 6.609 -79.627 1.00 16.11 192 ALA D O 1
ATOM 12199 N N . ILE D 1 195 ? -19.432 6.302 -79.576 1.00 16.43 193 ILE D N 1
ATOM 12200 C CA . ILE D 1 195 ? -19.344 4.857 -79.395 1.00 16.42 193 ILE D CA 1
ATOM 12201 C C . ILE D 1 195 ? -18.966 4.215 -80.731 1.00 16.94 193 ILE D C 1
ATOM 12202 O O . ILE D 1 195 ? -19.520 4.566 -81.778 1.00 17.75 193 ILE D O 1
ATOM 12207 N N . THR D 1 196 ? -17.992 3.299 -80.689 1.00 17.66 194 THR D N 1
ATOM 12208 C CA . THR D 1 196 ? -17.541 2.549 -81.860 1.00 17.30 194 THR D CA 1
ATOM 12209 C C . THR D 1 196 ? -17.530 1.057 -81.497 1.00 17.42 194 THR D C 1
ATOM 12210 O O . THR D 1 196 ? -17.848 0.672 -80.359 1.00 19.34 194 THR D O 1
ATOM 12214 N N . GLN D 1 197 ? -17.087 0.217 -82.438 1.00 18.17 195 GLN D N 1
ATOM 12215 C CA . GLN D 1 197 ? -16.907 -1.194 -82.125 1.00 19.25 195 GLN D CA 1
ATOM 12216 C C . GLN D 1 197 ? -15.855 -1.450 -81.065 1.00 17.96 195 GLN D C 1
ATOM 12217 O O . GLN D 1 197 ? -15.872 -2.510 -80.437 1.00 22.80 195 GLN D O 1
ATOM 12223 N N . LYS D 1 198 ? -14.977 -0.479 -80.805 1.00 17.73 196 LYS D N 1
ATOM 12224 C CA . LYS D 1 198 ? -13.919 -0.652 -79.828 1.00 17.81 196 LYS D CA 1
ATOM 12225 C C . LYS D 1 198 ? -14.298 -0.158 -78.455 1.00 17.27 196 LYS D C 1
ATOM 12226 O O . LYS D 1 198 ? -13.567 -0.422 -77.512 1.00 15.93 196 LYS D O 1
ATOM 12232 N N . THR D 1 199 ? -15.429 0.529 -78.303 1.00 15.74 197 THR D N 1
ATOM 12233 C CA . THR D 1 199 ? -15.778 1.072 -76.984 1.00 15.18 197 THR D CA 1
ATOM 12234 C C . THR D 1 199 ? -16.064 -0.028 -75.983 1.00 15.11 197 THR D C 1
ATOM 12235 O O . THR D 1 199 ? -16.862 -0.945 -76.247 1.00 16.76 197 THR D O 1
ATOM 12239 N N . LYS D 1 200 ? -15.458 0.079 -74.807 1.00 15.40 198 LYS D N 1
ATOM 12240 C CA . LYS D 1 200 ? -15.722 -0.888 -73.759 1.00 16.60 198 LYS D CA 1
ATOM 12241 C C . LYS D 1 200 ? -16.184 -0.259 -72.471 1.00 19.94 198 LYS D C 1
ATOM 12242 O O . LYS D 1 200 ? -16.666 -0.985 -71.604 1.00 20.58 198 LYS D O 1
ATOM 12248 N N . CYS D 1 201 ? -16.066 1.064 -72.317 1.00 15.37 199 CYS D N 1
ATOM 12249 C CA . CYS D 1 201 ? -16.366 1.648 -71.020 1.00 14.71 199 CYS D CA 1
ATOM 12250 C C . CYS D 1 201 ? -16.719 3.096 -71.249 1.00 15.49 199 CYS D C 1
ATOM 12251 O O . CYS D 1 201 ? -16.111 3.745 -72.101 1.00 13.75 199 CYS D O 1
ATOM 12254 N N . ILE D 1 202 ? -17.648 3.605 -70.445 1.00 14.34 200 ILE D N 1
ATOM 12255 C CA . ILE D 1 202 ? -17.829 5.023 -70.254 1.00 13.09 200 ILE D CA 1
ATOM 12256 C C . ILE D 1 202 ? -17.309 5.352 -68.873 1.00 13.82 200 ILE D C 1
ATOM 12257 O O . ILE D 1 202 ? -17.668 4.665 -67.895 1.00 13.73 200 ILE D O 1
ATOM 12262 N N . LEU D 1 203 ? -16.445 6.371 -68.819 1.00 12.45 201 LEU D N 1
ATOM 12263 C CA . LEU D 1 203 ? -15.737 6.784 -67.591 1.00 12.75 201 LEU D CA 1
ATOM 12264 C C . LEU D 1 203 ? -16.067 8.230 -67.240 1.00 13.09 201 LEU D C 1
ATOM 12265 O O . LEU D 1 203 ? -15.306 9.166 -67.520 1.00 14.06 201 LEU D O 1
ATOM 12270 N N . PRO D 1 204 ? -17.246 8.469 -66.672 1.00 12.30 202 PRO D N 1
ATOM 12271 C CA . PRO D 1 204 ? -17.595 9.838 -66.242 1.00 12.79 202 PRO D CA 1
ATOM 12272 C C . PRO D 1 204 ? -16.810 10.191 -65.015 1.00 13.54 202 PRO D C 1
ATOM 12273 O O . PRO D 1 204 ? -16.435 9.309 -64.225 1.00 16.09 202 PRO D O 1
ATOM 12277 N N . VAL D 1 205 ? -16.529 11.473 -64.889 1.00 12.45 203 VAL D N 1
ATOM 12278 C CA . VAL D 1 205 ? -15.795 11.984 -63.736 1.00 13.71 203 VAL D CA 1
ATOM 12279 C C . VAL D 1 205 ? -16.699 12.933 -62.970 1.00 12.46 203 VAL D C 1
ATOM 12280 O O . VAL D 1 205 ? -17.299 13.892 -63.532 1.00 12.93 203 VAL D O 1
ATOM 12284 N N . HIS D 1 206 ? -16.804 12.690 -61.662 1.00 12.34 204 HIS D N 1
ATOM 12285 C CA . HIS D 1 206 ? -17.674 13.586 -60.820 1.00 12.70 204 HIS D CA 1
ATOM 12286 C C . HIS D 1 206 ? -16.817 14.753 -60.357 1.00 12.85 204 HIS D C 1
ATOM 12287 O O . HIS D 1 206 ? -16.343 14.844 -59.198 1.00 12.78 204 HIS D O 1
ATOM 12294 N N . LEU D 1 207 ? -16.560 15.627 -61.309 1.00 13.10 205 LEU D N 1
ATOM 12295 C CA . LEU D 1 207 ? -15.509 16.614 -61.131 1.00 13.27 205 LEU D CA 1
ATOM 12296 C C . LEU D 1 207 ? -15.853 17.687 -60.100 1.00 13.71 205 LEU D C 1
ATOM 12297 O O . LEU D 1 207 ? -16.989 18.163 -60.017 1.00 14.09 205 LEU D O 1
ATOM 12302 N N . TYR D 1 208 ? -14.871 18.014 -59.234 1.00 13.72 206 TYR D N 1
ATOM 12303 C CA . TYR D 1 208 ? -14.955 19.070 -58.215 1.00 14.21 206 TYR D CA 1
ATOM 12304 C C . TYR D 1 208 ? -15.852 18.656 -57.061 1.00 15.12 206 TYR D C 1
ATOM 12305 O O . TYR D 1 208 ? -16.086 19.471 -56.165 1.00 14.66 206 TYR D O 1
ATOM 12314 N N . GLY D 1 209 ? -16.337 17.420 -57.053 1.00 14.00 207 GLY D N 1
ATOM 12315 C CA . GLY D 1 209 ? -17.300 17.042 -56.017 1.00 16.09 207 GLY D CA 1
ATOM 12316 C C . GLY D 1 209 ? -18.750 16.960 -56.488 1.00 15.61 207 GLY D C 1
ATOM 12317 O O . GLY D 1 209 ? -19.601 16.554 -55.704 1.00 14.19 207 GLY D O 1
ATOM 12318 N N . LYS D 1 210 ? -19.010 17.291 -57.740 1.00 14.21 208 LYS D N 1
ATOM 12319 C CA . LYS D 1 210 ? -20.384 17.300 -58.285 1.00 16.95 208 LYS D CA 1
ATOM 12320 C C . LYS D 1 210 ? -20.616 16.027 -59.094 1.00 14.15 208 LYS D C 1
ATOM 12321 O O . LYS D 1 210 ? -19.789 15.623 -59.884 1.00 15.15 208 LYS D O 1
ATOM 12327 N N . GLN D 1 211 ? -21.777 15.382 -58.926 1.00 14.79 209 GLN D N 1
ATOM 12328 C CA . GLN D 1 211 ? -22.020 14.181 -59.729 1.00 15.31 209 GLN D CA 1
ATOM 12329 C C . GLN D 1 211 ? -22.492 14.502 -61.148 1.00 14.32 209 GLN D C 1
ATOM 12330 O O . GLN D 1 211 ? -23.297 15.440 -61.360 1.00 17.90 209 GLN D O 1
ATOM 12336 N N . CYS D 1 212 ? -22.103 13.637 -62.054 1.00 16.15 210 CYS D N 1
ATOM 12337 C CA . CYS D 1 212 ? -22.618 13.708 -63.401 1.00 15.31 210 CYS D CA 1
ATOM 12338 C C . CYS D 1 212 ? -24.073 13.223 -63.433 1.00 16.65 210 CYS D C 1
ATOM 12339 O O . CYS D 1 212 ? -24.565 12.681 -62.498 1.00 16.72 210 CYS D O 1
ATOM 12342 N N . ASP D 1 213 ? -24.683 13.365 -64.595 1.00 15.14 211 ASP D N 1
ATOM 12343 C CA . ASP D 1 213 ? -26.057 12.876 -64.788 1.00 19.07 211 ASP D CA 1
ATOM 12344 C C . ASP D 1 213 ? -26.026 11.396 -65.080 1.00 16.36 211 ASP D C 1
ATOM 12345 O O . ASP D 1 213 ? -26.126 10.970 -66.201 1.00 17.43 211 ASP D O 1
ATOM 12350 N N . MET D 1 214 ? -25.989 10.614 -64.038 1.00 15.19 212 MET D N 1
ATOM 12351 C CA . MET D 1 214 ? -25.786 9.211 -64.218 1.00 15.75 212 MET D CA 1
ATOM 12352 C C . MET D 1 214 ? -26.979 8.417 -64.706 1.00 16.42 212 MET D C 1
ATOM 12353 O O . MET D 1 214 ? -26.808 7.424 -65.343 1.00 18.39 212 MET D O 1
ATOM 12358 N N . LYS D 1 215 ? -28.165 8.903 -64.404 1.00 18.22 213 LYS D N 1
ATOM 12359 C CA . LYS D 1 215 ? -29.329 8.211 -64.937 1.00 19.45 213 LYS D CA 1
ATOM 12360 C C . LYS D 1 215 ? -29.322 8.230 -66.448 1.00 20.50 213 LYS D C 1
ATOM 12361 O O . LYS D 1 215 ? -29.564 7.200 -67.087 1.00 19.62 213 LYS D O 1
ATOM 12367 N N . ARG D 1 216 ? -28.964 9.364 -67.061 1.00 20.52 214 ARG D N 1
ATOM 12368 C CA . ARG D 1 216 ? -28.932 9.406 -68.521 1.00 18.41 214 ARG D CA 1
ATOM 12369 C C . ARG D 1 216 ? -27.738 8.612 -69.072 1.00 20.37 214 ARG D C 1
ATOM 12370 O O . ARG D 1 216 ? -27.841 7.952 -70.120 1.00 20.07 214 ARG D O 1
ATOM 12378 N N . ILE D 1 217 ? -26.606 8.684 -68.396 1.00 17.13 215 ILE D N 1
ATOM 12379 C CA . ILE D 1 217 ? -25.460 7.930 -68.905 1.00 15.46 215 ILE D CA 1
ATOM 12380 C C . ILE D 1 217 ? -25.769 6.437 -68.839 1.00 18.94 215 ILE D C 1
ATOM 12381 O O . ILE D 1 217 ? -25.426 5.675 -69.746 1.00 18.08 215 ILE D O 1
ATOM 12386 N N . ARG D 1 218 ? -26.479 6.008 -67.792 1.00 15.95 216 ARG D N 1
ATOM 12387 C CA . ARG D 1 218 ? -26.846 4.595 -67.713 1.00 15.97 216 ARG D CA 1
ATOM 12388 C C . ARG D 1 218 ? -27.818 4.189 -68.808 1.00 17.41 216 ARG D C 1
ATOM 12389 O O . ARG D 1 218 ? -27.736 3.072 -69.321 1.00 18.79 216 ARG D O 1
ATOM 12397 N N . GLU D 1 219 ? -28.776 5.058 -69.164 1.00 18.12 217 GLU D N 1
ATOM 12398 C CA . GLU D 1 219 ? -29.682 4.712 -70.262 1.00 19.32 217 GLU D CA 1
ATOM 12399 C C . GLU D 1 219 ? -28.910 4.394 -71.525 1.00 24.60 217 GLU D C 1
ATOM 12400 O O . GLU D 1 219 ? -29.228 3.438 -72.220 1.00 25.81 217 GLU D O 1
ATOM 12406 N N . ILE D 1 220 ? -27.908 5.211 -71.858 1.00 20.53 218 ILE D N 1
ATOM 12407 C CA . ILE D 1 220 ? -27.103 4.942 -73.039 1.00 20.04 218 ILE D CA 1
ATOM 12408 C C . ILE D 1 220 ? -26.292 3.666 -72.873 1.00 17.61 218 ILE D C 1
ATOM 12409 O O . ILE D 1 220 ? -26.203 2.834 -73.790 1.00 18.97 218 ILE D O 1
ATOM 12414 N N . ALA D 1 221 ? -25.615 3.536 -71.741 1.00 16.38 219 ALA D N 1
ATOM 12415 C CA . ALA D 1 221 ? -24.785 2.360 -71.493 1.00 16.09 219 ALA D CA 1
ATOM 12416 C C . ALA D 1 221 ? -25.597 1.090 -71.600 1.00 19.93 219 ALA D C 1
ATOM 12417 O O . ALA D 1 221 ? -25.112 0.083 -72.149 1.00 20.64 219 ALA D O 1
ATOM 12419 N N . ASP D 1 222 ? -26.866 1.116 -71.137 1.00 19.83 220 ASP D N 1
ATOM 12420 C CA . ASP D 1 222 ? -27.655 -0.110 -71.214 1.00 19.73 220 ASP D CA 1
ATOM 12421 C C . ASP D 1 222 ? -28.034 -0.469 -72.651 1.00 23.75 220 ASP D C 1
ATOM 12422 O O . ASP D 1 222 ? -28.022 -1.642 -73.011 1.00 24.25 220 ASP D O 1
ATOM 12427 N N . VAL D 1 223 ? -28.396 0.518 -73.460 1.00 19.79 221 VAL D N 1
ATOM 12428 C CA . VAL D 1 223 ? -28.698 0.251 -74.881 1.00 20.98 221 VAL D CA 1
ATOM 12429 C C . VAL D 1 223 ? -27.501 -0.406 -75.589 1.00 21.05 221 VAL D C 1
ATOM 12430 O O . VAL D 1 223 ? -27.657 -1.270 -76.488 1.00 23.45 221 VAL D O 1
ATOM 12434 N N . TYR D 1 224 ? -26.293 0.026 -75.260 1.00 18.44 222 TYR D N 1
ATOM 12435 C CA . TYR D 1 224 ? -25.094 -0.457 -75.928 1.00 20.93 222 TYR D CA 1
ATOM 12436 C C . TYR D 1 224 ? -24.364 -1.526 -75.121 1.00 17.88 222 TYR D C 1
ATOM 12437 O O . TYR D 1 224 ? -23.251 -1.915 -75.511 1.00 20.77 222 TYR D O 1
ATOM 12446 N N . GLN D 1 225 ? -24.951 -1.991 -74.012 1.00 18.64 223 GLN D N 1
ATOM 12447 C CA . GLN D 1 225 ? -24.336 -2.967 -73.111 1.00 25.23 223 GLN D CA 1
ATOM 12448 C C . GLN D 1 225 ? -22.868 -2.636 -72.845 1.00 20.29 223 GLN D C 1
ATOM 12449 O O . GLN D 1 225 ? -21.952 -3.463 -72.999 1.00 25.35 223 GLN D O 1
ATOM 12455 N N . LEU D 1 226 ? -22.657 -1.398 -72.377 1.00 16.44 224 LEU D N 1
ATOM 12456 C CA . LEU D 1 226 ? -21.353 -0.912 -71.983 1.00 15.50 224 LEU D CA 1
ATOM 12457 C C . LEU D 1 226 ? -21.278 -0.817 -70.466 1.00 15.04 224 LEU D C 1
ATOM 12458 O O . LEU D 1 226 ? -22.276 -0.564 -69.785 1.00 21.19 224 LEU D O 1
ATOM 12463 N N . ARG D 1 227 ? -20.070 -1.041 -69.967 1.00 15.51 225 ARG D N 1
ATOM 12464 C CA . ARG D 1 227 ? -19.790 -0.822 -68.543 1.00 14.10 225 ARG D CA 1
ATOM 12465 C C . ARG D 1 227 ? -19.637 0.660 -68.263 1.00 15.34 225 ARG D C 1
ATOM 12466 O O . ARG D 1 227 ? -19.216 1.445 -69.124 1.00 17.54 225 ARG D O 1
ATOM 12474 N N . ILE D 1 228 ? -19.979 1.050 -67.023 1.00 13.45 226 ILE D N 1
ATOM 12475 C CA . ILE D 1 228 ? -19.676 2.388 -66.500 1.00 13.06 226 ILE D CA 1
ATOM 12476 C C . ILE D 1 228 ? -18.772 2.209 -65.291 1.00 13.46 226 ILE D C 1
ATOM 12477 O O . ILE D 1 228 ? -19.144 1.513 -64.329 1.00 14.67 226 ILE D O 1
ATOM 12482 N N . ILE D 1 229 ? -17.605 2.827 -65.349 1.00 12.29 227 ILE D N 1
ATOM 12483 C CA . ILE D 1 229 ? -16.703 2.996 -64.197 1.00 11.92 227 ILE D CA 1
ATOM 12484 C C . ILE D 1 229 ? -16.737 4.478 -63.888 1.00 14.56 227 ILE D C 1
ATOM 12485 O O . ILE D 1 229 ? -16.406 5.301 -64.741 1.00 12.77 227 ILE D O 1
ATOM 12490 N N . GLU D 1 230 ? -17.106 4.828 -62.669 1.00 11.96 228 GLU D N 1
ATOM 12491 C CA . GLU D 1 230 ? -17.248 6.237 -62.265 1.00 11.99 228 GLU D CA 1
ATOM 12492 C C . GLU D 1 230 ? -15.989 6.687 -61.544 1.00 13.17 228 GLU D C 1
ATOM 12493 O O . GLU D 1 230 ? -15.603 6.071 -60.546 1.00 14.39 228 GLU D O 1
ATOM 12499 N N . ASP D 1 231 ? -15.365 7.756 -62.025 1.00 13.31 229 ASP D N 1
ATOM 12500 C CA . ASP D 1 231 ? -14.255 8.377 -61.282 1.00 12.63 229 ASP D CA 1
ATOM 12501 C C . ASP D 1 231 ? -14.874 9.315 -60.257 1.00 12.89 229 ASP D C 1
ATOM 12502 O O . ASP D 1 231 ? -15.207 10.448 -60.567 1.00 11.61 229 ASP D O 1
ATOM 12507 N N . ALA D 1 232 ? -15.016 8.803 -59.046 1.00 12.66 230 ALA D N 1
ATOM 12508 C CA . ALA D 1 232 ? -15.576 9.508 -57.906 1.00 12.23 230 ALA D CA 1
ATOM 12509 C C . ALA D 1 232 ? -14.504 9.915 -56.936 1.00 12.92 230 ALA D C 1
ATOM 12510 O O . ALA D 1 232 ? -14.794 10.123 -55.735 1.00 12.22 230 ALA D O 1
ATOM 12512 N N . CYS D 1 233 ? -13.288 10.118 -57.443 1.00 10.75 231 CYS D N 1
ATOM 12513 C CA . CYS D 1 233 ? -12.168 10.409 -56.553 1.00 11.46 231 CYS D CA 1
ATOM 12514 C C . CYS D 1 233 ? -12.289 11.745 -55.838 1.00 14.40 231 CYS D C 1
ATOM 12515 O O . CYS D 1 233 ? -11.653 11.887 -54.776 1.00 14.50 231 CYS D O 1
ATOM 12518 N N . GLN D 1 234 ? -13.142 12.670 -56.298 1.00 12.08 232 GLN D N 1
ATOM 12519 C CA . GLN D 1 234 ? -13.363 13.951 -55.612 1.00 11.07 232 GLN D CA 1
ATOM 12520 C C . GLN D 1 234 ? -14.716 13.992 -54.943 1.00 12.51 232 GLN D C 1
ATOM 12521 O O . GLN D 1 234 ? -15.091 15.044 -54.418 1.00 13.15 232 GLN D O 1
ATOM 12527 N N . ALA D 1 235 ? -15.502 12.892 -54.953 1.00 11.37 233 ALA D N 1
ATOM 12528 C CA . ALA D 1 235 ? -16.917 13.020 -54.592 1.00 12.59 233 ALA D CA 1
ATOM 12529 C C . ALA D 1 235 ? -17.368 12.184 -53.391 1.00 11.46 233 ALA D C 1
ATOM 12530 O O . ALA D 1 235 ? -18.580 11.942 -53.225 1.00 13.04 233 ALA D O 1
ATOM 12532 N N . ILE D 1 236 ? -16.432 11.759 -52.536 1.00 12.62 234 ILE D N 1
ATOM 12533 C CA . ILE D 1 236 ? -16.862 10.990 -51.365 1.00 12.76 234 ILE D CA 1
ATOM 12534 C C . ILE D 1 236 ? -17.892 11.775 -50.516 1.00 13.79 234 ILE D C 1
ATOM 12535 O O . ILE D 1 236 ? -17.724 12.973 -50.213 1.00 14.84 234 ILE D O 1
ATOM 12540 N N . GLY D 1 237 ? -18.925 11.064 -50.097 1.00 11.72 235 GLY D N 1
ATOM 12541 C CA . GLY D 1 237 ? -19.969 11.643 -49.318 1.00 14.67 235 GLY D CA 1
ATOM 12542 C C . GLY D 1 237 ? -21.117 12.071 -50.155 1.00 14.42 235 GLY D C 1
ATOM 12543 O O . GLY D 1 237 ? -22.156 12.445 -49.612 1.00 13.64 235 GLY D O 1
ATOM 12544 N N . SER D 1 238 ? -20.987 12.057 -51.479 1.00 12.76 236 SER D N 1
ATOM 12545 C CA . SER D 1 238 ? -22.140 12.517 -52.278 1.00 12.52 236 SER D CA 1
ATOM 12546 C C . SER D 1 238 ? -23.315 11.523 -52.224 1.00 13.18 236 SER D C 1
ATOM 12547 O O . SER D 1 238 ? -23.118 10.334 -52.442 1.00 16.36 236 SER D O 1
ATOM 12550 N N . SER D 1 239 ? -24.532 12.025 -51.965 1.00 14.05 237 SER D N 1
ATOM 12551 C CA . SER D 1 239 ? -25.680 11.149 -51.778 1.00 12.83 237 SER D CA 1
ATOM 12552 C C . SER D 1 239 ? -25.933 10.318 -53.039 1.00 15.79 237 SER D C 1
ATOM 12553 O O . SER D 1 239 ? -25.859 10.817 -54.163 1.00 17.72 237 SER D O 1
ATOM 12556 N N . ASN D 1 240 ? -26.225 9.056 -52.822 1.00 16.03 238 ASN D N 1
ATOM 12557 C CA . ASN D 1 240 ? -26.567 8.066 -53.876 1.00 18.41 238 ASN D CA 1
ATOM 12558 C C . ASN D 1 240 ? -25.444 7.802 -54.850 1.00 19.62 238 ASN D C 1
ATOM 12559 O O . ASN D 1 240 ? -25.691 7.299 -55.952 1.00 18.06 238 ASN D O 1
ATOM 12564 N N . LEU D 1 241 ? -24.236 8.191 -54.504 1.00 16.31 239 LEU D N 1
ATOM 12565 C CA . LEU D 1 241 ? -23.062 7.869 -55.340 1.00 14.97 239 LEU D CA 1
ATOM 12566 C C . LEU D 1 241 ? -23.065 6.418 -55.778 1.00 15.94 239 LEU D C 1
ATOM 12567 O O . LEU D 1 241 ? -23.147 5.504 -54.947 1.00 17.44 239 LEU D O 1
ATOM 12572 N N . GLY D 1 242 ? -22.936 6.209 -57.107 1.00 14.54 240 GLY D N 1
ATOM 12573 C CA . GLY D 1 242 ? -22.737 4.863 -57.644 1.00 16.72 240 GLY D CA 1
ATOM 12574 C C . GLY D 1 242 ? -24.000 4.085 -57.961 1.00 17.78 240 GLY D C 1
ATOM 12575 O O . GLY D 1 242 ? -23.892 2.914 -58.349 1.00 18.82 240 GLY D O 1
ATOM 12576 N N . GLU D 1 243 ? -25.182 4.676 -57.749 1.00 17.38 241 GLU D N 1
ATOM 12577 C CA . GLU D 1 243 ? -26.449 3.992 -57.955 1.00 15.47 241 GLU D CA 1
ATOM 12578 C C . GLU D 1 243 ? -26.506 3.305 -59.314 1.00 18.01 241 GLU D C 1
ATOM 12579 O O . GLU D 1 243 ? -27.125 2.245 -59.450 1.00 21.07 241 GLU D O 1
ATOM 12585 N N . TYR D 1 244 ? -25.960 3.960 -60.338 1.00 15.36 242 TYR D N 1
ATOM 12586 C CA . TYR D 1 244 ? -26.082 3.447 -61.699 1.00 16.00 242 TYR D CA 1
ATOM 12587 C C . TYR D 1 244 ? -24.763 2.942 -62.269 1.00 15.32 242 TYR D C 1
ATOM 12588 O O . TYR D 1 244 ? -24.730 2.566 -63.450 1.00 19.00 242 TYR D O 1
ATOM 12597 N N . GLY D 1 245 ? -23.683 2.935 -61.524 1.00 15.61 243 GLY D N 1
ATOM 12598 C CA . GLY D 1 245 ? -22.388 2.575 -62.081 1.00 13.85 243 GLY D CA 1
ATOM 12599 C C . GLY D 1 245 ? -22.039 1.110 -61.817 1.00 15.92 243 GLY D C 1
ATOM 12600 O O . GLY D 1 245 ? -22.489 0.502 -60.839 1.00 17.22 243 GLY D O 1
ATOM 12601 N N . ASP D 1 246 ? -21.251 0.508 -62.713 1.00 12.73 244 ASP D N 1
ATOM 12602 C CA . ASP D 1 246 ? -20.840 -0.859 -62.404 1.00 13.10 244 ASP D CA 1
ATOM 12603 C C . ASP D 1 246 ? -19.761 -0.893 -61.342 1.00 14.81 244 ASP D C 1
ATOM 12604 O O . ASP D 1 246 ? -19.846 -1.682 -60.408 1.00 16.02 244 ASP D O 1
ATOM 12609 N N . ILE D 1 247 ? -18.761 -0.019 -61.453 1.00 12.75 245 ILE D N 1
ATOM 12610 C CA . ILE D 1 247 ? -17.714 0.127 -60.451 1.00 12.57 245 ILE D CA 1
ATOM 12611 C C . ILE D 1 247 ? -17.577 1.620 -60.150 1.00 13.26 245 ILE D C 1
ATOM 12612 O O . ILE D 1 247 ? -17.663 2.442 -61.067 1.00 12.71 245 ILE D O 1
ATOM 12617 N N . ILE D 1 248 ? -17.351 1.963 -58.872 1.00 13.25 246 ILE D N 1
ATOM 12618 C CA . ILE D 1 248 ? -17.061 3.341 -58.472 1.00 12.63 246 ILE D CA 1
ATOM 12619 C C . ILE D 1 248 ? -15.637 3.365 -57.930 1.00 12.61 246 ILE D C 1
ATOM 12620 O O . ILE D 1 248 ? -15.269 2.495 -57.128 1.00 13.45 246 ILE D O 1
ATOM 12625 N N . ILE D 1 249 ? -14.850 4.342 -58.377 1.00 12.58 247 ILE D N 1
ATOM 12626 C CA . ILE D 1 249 ? -13.461 4.564 -57.901 1.00 10.98 247 ILE D CA 1
ATOM 12627 C C . ILE D 1 249 ? -13.436 5.695 -56.907 1.00 11.55 247 ILE D C 1
ATOM 12628 O O . ILE D 1 249 ? -13.943 6.797 -57.159 1.00 11.67 247 ILE D O 1
ATOM 12633 N N . LEU D 1 250 ? -12.776 5.450 -55.781 1.00 8.94 248 LEU D N 1
ATOM 12634 C CA . LEU D 1 250 ? -12.503 6.446 -54.764 1.00 11.69 248 LEU D CA 1
ATOM 12635 C C . LEU D 1 250 ? -11.008 6.687 -54.665 1.00 12.14 248 LEU D C 1
ATOM 12636 O O . LEU D 1 250 ? -10.201 5.779 -54.895 1.00 12.15 248 LEU D O 1
ATOM 12641 N N . SER D 1 251 ? -10.644 7.903 -54.264 1.00 13.05 249 SER D N 1
ATOM 12642 C CA . SER D 1 251 ? -9.282 8.232 -53.836 1.00 8.60 249 SER D CA 1
ATOM 12643 C C . SER D 1 251 ? -9.356 8.722 -52.393 1.00 9.87 249 SER D C 1
ATOM 12644 O O . SER D 1 251 ? -10.256 9.524 -52.036 1.00 10.73 249 SER D O 1
ATOM 12647 N N . PHE D 1 252 ? -8.378 8.301 -51.616 1.00 10.49 250 PHE D N 1
ATOM 12648 C CA . PHE D 1 252 ? -8.177 8.808 -50.255 1.00 10.34 250 PHE D CA 1
ATOM 12649 C C . PHE D 1 252 ? -6.861 9.550 -50.160 1.00 12.28 250 PHE D C 1
ATOM 12650 O O . PHE D 1 252 ? -6.247 9.597 -49.096 1.00 12.10 250 PHE D O 1
ATOM 12658 N N . ASN D 1 253 ? -6.444 10.174 -51.238 1.00 12.68 251 ASN D N 1
ATOM 12659 C CA . ASN D 1 253 ? -5.271 11.030 -51.223 1.00 12.71 251 ASN D CA 1
ATOM 12660 C C . ASN D 1 253 ? -5.455 12.070 -50.126 1.00 12.34 251 ASN D C 1
ATOM 12661 O O . ASN D 1 253 ? -6.594 12.486 -49.801 1.00 11.88 251 ASN D O 1
ATOM 12666 N N . PRO D 1 254 ? -4.375 12.555 -49.527 1.00 11.58 252 PRO D N 1
ATOM 12667 C CA . PRO D 1 254 ? -4.485 13.352 -48.313 1.00 12.36 252 PRO D CA 1
ATOM 12668 C C . PRO D 1 254 ? -5.154 14.699 -48.531 1.00 14.08 252 PRO D C 1
ATOM 12669 O O . PRO D 1 254 ? -5.538 15.333 -47.543 1.00 16.65 252 PRO D O 1
ATOM 12673 N N A TYR D 1 255 ? -5.381 15.118 -49.749 0.63 11.42 253 TYR D N 1
ATOM 12674 N N B TYR D 1 255 ? -5.300 15.147 -49.792 0.37 13.87 253 TYR D N 1
ATOM 12675 C CA A TYR D 1 255 ? -5.901 16.438 -49.938 0.63 15.87 253 TYR D CA 1
ATOM 12676 C CA B TYR D 1 255 ? -5.951 16.409 -50.224 0.37 14.84 253 TYR D CA 1
ATOM 12677 C C A TYR D 1 255 ? -7.311 16.265 -50.517 0.63 10.95 253 TYR D C 1
ATOM 12678 C C B TYR D 1 255 ? -7.434 16.270 -50.324 0.37 12.63 253 TYR D C 1
ATOM 12679 O O A TYR D 1 255 ? -7.920 17.266 -50.987 0.63 16.81 253 TYR D O 1
ATOM 12680 O O B TYR D 1 255 ? -8.175 17.253 -50.452 0.37 12.12 253 TYR D O 1
ATOM 12721 N N . ASN D 1 257 ? -11.545 15.164 -49.840 1.00 12.78 255 ASN D N 1
ATOM 12722 C CA . ASN D 1 257 ? -12.428 15.513 -48.712 1.00 12.15 255 ASN D CA 1
ATOM 12723 C C . ASN D 1 257 ? -12.263 14.593 -47.526 1.00 12.33 255 ASN D C 1
ATOM 12724 O O . ASN D 1 257 ? -12.426 15.036 -46.397 1.00 14.81 255 ASN D O 1
ATOM 12729 N N . PHE D 1 258 ? -11.935 13.312 -47.813 1.00 13.25 256 PHE D N 1
ATOM 12730 C CA . PHE D 1 258 ? -11.444 12.353 -46.811 1.00 15.04 256 PHE D CA 1
ATOM 12731 C C . PHE D 1 258 ? -10.109 11.852 -47.343 1.00 11.93 256 PHE D C 1
ATOM 12732 O O . PHE D 1 258 ? -10.036 11.388 -48.484 1.00 14.22 256 PHE D O 1
ATOM 12740 N N . GLY D 1 259 ? -9.072 11.921 -46.509 1.00 12.56 257 GLY D N 1
ATOM 12741 C CA . GLY D 1 259 ? -7.735 11.492 -46.924 1.00 14.36 257 GLY D CA 1
ATOM 12742 C C . GLY D 1 259 ? -7.106 10.694 -45.816 1.00 13.80 257 GLY D C 1
ATOM 12743 O O . GLY D 1 259 ? -7.430 10.852 -44.632 1.00 15.10 257 GLY D O 1
ATOM 12744 N N . VAL D 1 260 ? -6.177 9.838 -46.232 1.00 11.52 258 VAL D N 1
ATOM 12745 C CA . VAL D 1 260 ? -5.246 9.205 -45.275 1.00 14.64 258 VAL D CA 1
ATOM 12746 C C . VAL D 1 260 ? -3.970 10.051 -45.181 1.00 14.75 258 VAL D C 1
ATOM 12747 O O . VAL D 1 260 ? -4.010 11.253 -45.433 1.00 14.51 258 VAL D O 1
ATOM 12751 N N . CYS D 1 261 ? -2.859 9.462 -44.752 1.00 12.24 259 CYS D N 1
ATOM 12752 C CA . CYS D 1 261 ? -1.605 10.228 -44.586 1.00 12.46 259 CYS D CA 1
ATOM 12753 C C . CYS D 1 261 ? -0.590 9.675 -45.573 1.00 12.15 259 CYS D C 1
ATOM 12754 O O . CYS D 1 261 ? 0.535 9.291 -45.218 1.00 13.01 259 CYS D O 1
ATOM 12757 N N . GLY D 1 262 ? -1.001 9.543 -46.816 1.00 12.04 260 GLY D N 1
ATOM 12758 C CA . GLY D 1 262 ? -0.236 8.887 -47.871 1.00 13.62 260 GLY D CA 1
ATOM 12759 C C . GLY D 1 262 ? -1.217 8.593 -48.988 1.00 10.11 260 GLY D C 1
ATOM 12760 O O . GLY D 1 262 ? -2.364 9.081 -48.971 1.00 13.19 260 GLY D O 1
ATOM 12761 N N . LYS D 1 263 ? -0.807 7.676 -49.878 1.00 12.10 261 LYS D N 1
ATOM 12762 C CA . LYS D 1 263 ? -1.685 7.335 -51.003 1.00 12.71 261 LYS D CA 1
ATOM 12763 C C . LYS D 1 263 ? -2.605 6.160 -50.640 1.00 9.14 261 LYS D C 1
ATOM 12764 O O . LYS D 1 263 ? -2.172 5.206 -49.965 1.00 13.68 261 LYS D O 1
ATOM 12770 N N . ALA D 1 264 ? -3.851 6.215 -51.138 1.00 10.42 262 ALA D N 1
ATOM 12771 C CA . ALA D 1 264 ? -4.756 5.090 -50.999 1.00 10.16 262 ALA D CA 1
ATOM 12772 C C . ALA D 1 264 ? -6.022 5.426 -51.800 1.00 9.83 262 ALA D C 1
ATOM 12773 O O . ALA D 1 264 ? -6.207 6.562 -52.227 1.00 11.00 262 ALA D O 1
ATOM 12775 N N . GLY D 1 265 ? -6.816 4.405 -52.072 1.00 11.82 263 GLY D N 1
ATOM 12776 C CA . GLY D 1 265 ? -8.103 4.579 -52.766 1.00 10.54 263 GLY D CA 1
ATOM 12777 C C . GLY D 1 265 ? -8.962 3.329 -52.582 1.00 11.14 263 GLY D C 1
ATOM 12778 O O . GLY D 1 265 ? -8.722 2.542 -51.663 1.00 10.51 263 GLY D O 1
ATOM 12779 N N . ALA D 1 266 ? -10.013 3.215 -53.431 1.00 11.05 264 ALA D N 1
ATOM 12780 C CA . ALA D 1 266 ? -10.853 2.026 -53.307 1.00 10.50 264 ALA D CA 1
ATOM 12781 C C . ALA D 1 266 ? -11.611 1.819 -54.602 1.00 12.16 264 ALA D C 1
ATOM 12782 O O . ALA D 1 266 ? -11.891 2.765 -55.358 1.00 13.20 264 ALA D O 1
ATOM 12784 N N . ILE D 1 267 ? -11.978 0.561 -54.786 1.00 11.47 265 ILE D N 1
ATOM 12785 C CA . ILE D 1 267 ? -12.830 0.045 -55.843 1.00 10.69 265 ILE D CA 1
ATOM 12786 C C . ILE D 1 267 ? -14.089 -0.420 -55.153 1.00 10.89 265 ILE D C 1
ATOM 12787 O O . ILE D 1 267 ? -14.010 -1.152 -54.167 1.00 13.01 265 ILE D O 1
ATOM 12792 N N . VAL D 1 268 ? -15.266 0.082 -55.574 1.00 10.10 266 VAL D N 1
ATOM 12793 C CA . VAL D 1 268 ? -16.531 -0.249 -54.927 1.00 12.37 266 VAL D CA 1
ATOM 12794 C C . VAL D 1 268 ? -17.492 -0.797 -55.974 1.00 13.83 266 VAL D C 1
ATOM 12795 O O . VAL D 1 268 ? -17.645 -0.199 -57.040 1.00 13.28 266 VAL D O 1
ATOM 12799 N N . THR D 1 269 ? -18.177 -1.886 -55.671 1.00 12.38 267 THR D N 1
ATOM 12800 C CA . THR D 1 269 ? -19.076 -2.495 -56.653 1.00 13.08 267 THR D CA 1
ATOM 12801 C C . THR D 1 269 ? -20.054 -3.433 -55.962 1.00 16.67 267 THR D C 1
ATOM 12802 O O . THR D 1 269 ? -19.771 -3.981 -54.894 1.00 16.06 267 THR D O 1
ATOM 12806 N N . ASN D 1 270 ? -21.220 -3.634 -56.597 1.00 15.25 268 ASN D N 1
ATOM 12807 C CA . ASN D 1 270 ? -22.080 -4.736 -56.185 1.00 14.61 268 ASN D CA 1
ATOM 12808 C C . ASN D 1 270 ? -21.884 -6.005 -57.007 1.00 16.80 268 ASN D C 1
ATOM 12809 O O . ASN D 1 270 ? -22.560 -7.023 -56.745 1.00 16.95 268 ASN D O 1
ATOM 12814 N N . ASN D 1 271 ? -20.986 -5.985 -57.976 1.00 14.54 269 ASN D N 1
ATOM 12815 C CA . ASN D 1 271 ? -20.864 -7.090 -58.922 1.00 13.70 269 ASN D CA 1
ATOM 12816 C C . ASN D 1 271 ? -19.769 -8.034 -58.410 1.00 14.62 269 ASN D C 1
ATOM 12817 O O . ASN D 1 271 ? -18.596 -7.648 -58.388 1.00 14.67 269 ASN D O 1
ATOM 12822 N N . GLU D 1 272 ? -20.160 -9.239 -57.961 1.00 16.46 270 GLU D N 1
ATOM 12823 C CA . GLU D 1 272 ? -19.174 -10.156 -57.357 1.00 16.35 270 GLU D CA 1
ATOM 12824 C C . GLU D 1 272 ? -18.098 -10.574 -58.345 1.00 17.81 270 GLU D C 1
ATOM 12825 O O . GLU D 1 272 ? -16.916 -10.648 -57.985 1.00 17.61 270 GLU D O 1
ATOM 12831 N N . ASN D 1 273 ? -18.485 -10.872 -59.590 1.00 16.69 271 ASN D N 1
ATOM 12832 C CA . ASN D 1 273 ? -17.480 -11.232 -60.575 1.00 17.29 271 ASN D CA 1
ATOM 12833 C C . ASN D 1 273 ? -16.427 -10.123 -60.741 1.00 15.45 271 ASN D C 1
ATOM 12834 O O . ASN D 1 273 ? -15.206 -10.378 -60.795 1.00 16.53 271 ASN D O 1
ATOM 12839 N N . LEU D 1 274 ? -16.874 -8.879 -60.900 1.00 14.56 272 LEU D N 1
ATOM 12840 C CA . LEU D 1 274 ? -15.922 -7.794 -61.066 1.00 16.49 272 LEU D CA 1
ATOM 12841 C C . LEU D 1 274 ? -15.099 -7.625 -59.806 1.00 13.59 272 LEU D C 1
ATOM 12842 O O . LEU D 1 274 ? -13.880 -7.409 -59.868 1.00 14.93 272 LEU D O 1
ATOM 12847 N N . ALA D 1 275 ? -15.739 -7.748 -58.634 1.00 14.31 273 ALA D N 1
ATOM 12848 C CA . ALA D 1 275 ? -15.028 -7.561 -57.379 1.00 14.19 273 ALA D CA 1
ATOM 12849 C C . ALA D 1 275 ? -13.924 -8.599 -57.232 1.00 14.46 273 ALA D C 1
ATOM 12850 O O . ALA D 1 275 ? -12.809 -8.268 -56.814 1.00 14.55 273 ALA D O 1
ATOM 12852 N N . ILE D 1 276 ? -14.231 -9.859 -57.562 1.00 14.69 274 ILE D N 1
ATOM 12853 C CA . ILE D 1 276 ? -13.216 -10.924 -57.493 1.00 15.04 274 ILE D CA 1
ATOM 12854 C C . ILE D 1 276 ? -12.051 -10.624 -58.430 1.00 14.28 274 ILE D C 1
ATOM 12855 O O . ILE D 1 276 ? -10.873 -10.713 -58.036 1.00 14.34 274 ILE D O 1
ATOM 12860 N N . ARG D 1 277 ? -12.354 -10.275 -59.701 1.00 13.33 275 ARG D N 1
ATOM 12861 C CA . ARG D 1 277 ? -11.251 -9.989 -60.601 1.00 13.11 275 ARG D CA 1
ATOM 12862 C C . ARG D 1 277 ? -10.451 -8.781 -60.147 1.00 14.36 275 ARG D C 1
ATOM 12863 O O . ARG D 1 277 ? -9.240 -8.731 -60.322 1.00 13.32 275 ARG D O 1
ATOM 12871 N N . CYS D 1 278 ? -11.124 -7.757 -59.575 1.00 14.02 276 CYS D N 1
ATOM 12872 C CA . CYS D 1 278 ? -10.393 -6.612 -59.037 1.00 12.44 276 CYS D CA 1
ATOM 12873 C C . CYS D 1 278 ? -9.462 -7.033 -57.928 1.00 14.58 276 CYS D C 1
ATOM 12874 O O . CYS D 1 278 ? -8.321 -6.546 -57.843 1.00 13.20 276 CYS D O 1
ATOM 12877 N N . ASN D 1 279 ? -9.952 -7.885 -57.034 1.00 13.89 277 ASN D N 1
ATOM 12878 C CA . ASN D 1 279 ? -9.131 -8.370 -55.938 1.00 13.84 277 ASN D CA 1
ATOM 12879 C C . ASN D 1 279 ? -7.906 -9.089 -56.495 1.00 15.18 277 ASN D C 1
ATOM 12880 O O . ASN D 1 279 ? -6.765 -8.797 -56.094 1.00 17.87 277 ASN D O 1
ATOM 12885 N N . GLN D 1 280 ? -8.107 -9.954 -57.494 1.00 13.73 278 GLN D N 1
ATOM 12886 C CA . GLN D 1 280 ? -6.964 -10.676 -58.077 1.00 12.25 278 GLN D CA 1
ATOM 12887 C C . GLN D 1 280 ? -5.985 -9.736 -58.790 1.00 15.75 278 GLN D C 1
ATOM 12888 O O . GLN D 1 280 ? -4.767 -9.852 -58.598 1.00 14.36 278 GLN D O 1
ATOM 12894 N N . TYR D 1 281 ? -6.477 -8.830 -59.664 1.00 13.82 279 TYR D N 1
ATOM 12895 C CA . TYR D 1 281 ? -5.570 -7.911 -60.357 1.00 14.11 279 TYR D CA 1
ATOM 12896 C C . TYR D 1 281 ? -4.851 -6.960 -59.395 1.00 12.71 279 TYR D C 1
ATOM 12897 O O . TYR D 1 281 ? -3.740 -6.496 -59.698 1.00 15.11 279 TYR D O 1
ATOM 12906 N N . SER D 1 282 ? -5.499 -6.606 -58.265 1.00 11.52 280 SER D N 1
ATOM 12907 C CA . SER D 1 282 ? -4.863 -5.700 -57.305 1.00 12.09 280 SER D CA 1
ATOM 12908 C C . SER D 1 282 ? -3.702 -6.359 -56.560 1.00 13.88 280 SER D C 1
ATOM 12909 O O . SER D 1 282 ? -2.926 -5.652 -55.922 1.00 12.50 280 SER D O 1
ATOM 12912 N N . TYR D 1 283 ? -3.534 -7.679 -56.657 1.00 15.37 281 TYR D N 1
ATOM 12913 C CA . TYR D 1 283 ? -2.469 -8.342 -55.924 1.00 12.50 281 TYR D CA 1
ATOM 12914 C C . TYR D 1 283 ? -1.913 -9.487 -56.829 1.00 12.07 281 TYR D C 1
ATOM 12915 O O . TYR D 1 283 ? -2.169 -10.676 -56.620 1.00 13.59 281 TYR D O 1
ATOM 12924 N N . HIS D 1 284 ? -1.194 -9.066 -57.879 1.00 11.61 282 HIS D N 1
ATOM 12925 C CA . HIS D 1 284 ? -0.285 -9.939 -58.667 1.00 11.96 282 HIS D CA 1
ATOM 12926 C C . HIS D 1 284 ? -1.009 -10.999 -59.479 1.00 13.70 282 HIS D C 1
ATOM 12927 O O . HIS D 1 284 ? -0.337 -11.876 -60.051 1.00 14.22 282 HIS D O 1
ATOM 12934 N N . GLY D 1 285 ? -2.344 -10.914 -59.608 1.00 12.05 283 GLY D N 1
ATOM 12935 C CA . GLY D 1 285 ? -3.055 -11.948 -60.342 1.00 13.07 283 GLY D CA 1
ATOM 12936 C C . GLY D 1 285 ? -3.277 -13.192 -59.520 1.00 15.00 283 GLY D C 1
ATOM 12937 O O . GLY D 1 285 ? -3.757 -14.196 -60.055 1.00 13.29 283 GLY D O 1
ATOM 12938 N N . PHE D 1 286 ? -2.913 -13.178 -58.236 1.00 13.29 284 PHE D N 1
ATOM 12939 C CA . PHE D 1 286 ? -3.112 -14.366 -57.412 1.00 12.93 284 PHE D CA 1
ATOM 12940 C C . PHE D 1 286 ? -4.579 -14.644 -57.143 1.00 14.97 284 PHE D C 1
ATOM 12941 O O . PHE D 1 286 ? -5.392 -13.747 -57.073 1.00 14.90 284 PHE D O 1
ATOM 12949 N N . GLU D 1 287 ? -4.893 -15.921 -56.995 1.00 14.79 285 GLU D N 1
ATOM 12950 C CA . GLU D 1 287 ? -6.212 -16.262 -56.497 1.00 15.26 285 GLU D CA 1
ATOM 12951 C C . GLU D 1 287 ? -6.365 -15.651 -55.106 1.00 14.41 285 GLU D C 1
ATOM 12952 O O . GLU D 1 287 ? -5.403 -15.483 -54.354 1.00 15.55 285 GLU D O 1
ATOM 12958 N N . VAL D 1 288 ? -7.612 -15.252 -54.811 1.00 17.28 286 VAL D N 1
ATOM 12959 C CA . VAL D 1 288 ? -7.901 -14.609 -53.537 1.00 15.54 286 VAL D CA 1
ATOM 12960 C C . VAL D 1 288 ? -7.435 -15.475 -52.379 1.00 19.63 286 VAL D C 1
ATOM 12961 O O . VAL D 1 288 ? -7.833 -16.631 -52.262 1.00 19.19 286 VAL D O 1
ATOM 12965 N N . ASP D 1 289 ? -6.632 -14.886 -51.490 1.00 21.36 287 ASP D N 1
ATOM 12966 C CA . ASP D 1 289 ? -6.052 -15.540 -50.300 1.00 20.52 287 ASP D CA 1
ATOM 12967 C C . ASP D 1 289 ? -5.090 -16.676 -50.642 1.00 22.34 287 ASP D C 1
ATOM 12968 O O . ASP D 1 289 ? -4.809 -17.521 -49.781 1.00 19.71 287 ASP D O 1
ATOM 12973 N N . LYS D 1 290 ? -4.586 -16.764 -51.886 1.00 18.34 288 LYS D N 1
ATOM 12974 C CA . LYS D 1 290 ? -3.638 -17.792 -52.291 1.00 17.32 288 LYS D CA 1
ATOM 12975 C C . LYS D 1 290 ? -2.369 -17.114 -52.813 1.00 19.01 288 LYS D C 1
ATOM 12976 O O . LYS D 1 290 ? -2.045 -17.093 -54.017 1.00 16.76 288 LYS D O 1
ATOM 12982 N N . LYS D 1 291 ? -1.610 -16.554 -51.902 1.00 17.30 289 LYS D N 1
ATOM 12983 C CA . LYS D 1 291 ? -0.373 -15.892 -52.291 1.00 19.05 289 LYS D CA 1
ATOM 12984 C C . LYS D 1 291 ? 0.494 -16.847 -53.099 1.00 17.28 289 LYS D C 1
ATOM 12985 O O . LYS D 1 291 ? 0.515 -18.047 -52.836 1.00 17.69 289 LYS D O 1
ATOM 12991 N N . ASN D 1 292 ? 1.096 -16.301 -54.168 1.00 15.61 290 ASN D N 1
ATOM 12992 C CA . ASN D 1 292 ? 2.078 -16.933 -55.073 1.00 13.94 290 ASN D CA 1
ATOM 12993 C C . ASN D 1 292 ? 1.420 -17.888 -56.055 1.00 18.05 290 ASN D C 1
ATOM 12994 O O . ASN D 1 292 ? 2.109 -18.606 -56.784 1.00 17.37 290 ASN D O 1
ATOM 12999 N N . LYS D 1 293 ? 0.102 -17.940 -56.109 1.00 14.34 291 LYS D N 1
ATOM 13000 C CA . LYS D 1 293 ? -0.580 -18.863 -57.003 1.00 17.12 291 LYS D CA 1
ATOM 13001 C C . LYS D 1 293 ? -1.420 -18.032 -57.963 1.00 15.51 291 LYS D C 1
ATOM 13002 O O . LYS D 1 293 ? -2.500 -17.602 -57.610 1.00 17.04 291 LYS D O 1
ATOM 13008 N N . LYS D 1 294 ? -0.935 -17.804 -59.179 1.00 15.39 292 LYS D N 1
ATOM 13009 C CA . LYS D 1 294 ? -1.681 -16.974 -60.138 1.00 13.95 292 LYS D CA 1
ATOM 13010 C C . LYS D 1 294 ? -2.854 -17.714 -60.780 1.00 13.61 292 LYS D C 1
ATOM 13011 O O . LYS D 1 294 ? -2.792 -18.912 -61.103 1.00 16.88 292 LYS D O 1
ATOM 13017 N N A VAL D 1 295 ? -3.956 -16.962 -60.918 0.76 13.39 293 VAL D N 1
ATOM 13018 N N B VAL D 1 295 ? -3.932 -16.952 -60.986 0.24 14.79 293 VAL D N 1
ATOM 13019 C CA A VAL D 1 295 ? -5.108 -17.384 -61.716 0.76 15.14 293 VAL D CA 1
ATOM 13020 C CA B VAL D 1 295 ? -5.093 -17.389 -61.752 0.24 16.34 293 VAL D CA 1
ATOM 13021 C C A VAL D 1 295 ? -5.362 -16.416 -62.855 0.76 15.12 293 VAL D C 1
ATOM 13022 C C B VAL D 1 295 ? -5.319 -16.415 -62.898 0.24 16.01 293 VAL D C 1
ATOM 13023 O O A VAL D 1 295 ? -5.845 -16.839 -63.927 0.76 17.90 293 VAL D O 1
ATOM 13024 O O B VAL D 1 295 ? -5.764 -16.817 -63.985 0.24 17.09 293 VAL D O 1
ATOM 13031 N N . LEU D 1 296 ? -4.996 -15.137 -62.688 1.00 13.65 294 LEU D N 1
ATOM 13032 C CA . LEU D 1 296 ? -5.002 -14.184 -63.808 1.00 15.08 294 LEU D CA 1
ATOM 13033 C C . LEU D 1 296 ? -3.585 -14.079 -64.346 1.00 14.58 294 LEU D C 1
ATOM 13034 O O . LEU D 1 296 ? -2.636 -14.494 -63.695 1.00 16.25 294 LEU D O 1
ATOM 13039 N N . ASP D 1 297 ? -3.449 -13.549 -65.548 1.00 15.49 295 ASP D N 1
ATOM 13040 C CA . ASP D 1 297 ? -2.177 -13.617 -66.236 1.00 15.85 295 ASP D CA 1
ATOM 13041 C C . ASP D 1 297 ? -1.116 -12.800 -65.523 1.00 16.62 295 ASP D C 1
ATOM 13042 O O . ASP D 1 297 ? 0.059 -13.140 -65.621 1.00 16.71 295 ASP D O 1
ATOM 13047 N N . PHE D 1 298 ? -1.495 -11.688 -64.899 1.00 13.20 296 PHE D N 1
ATOM 13048 C CA . PHE D 1 298 ? -0.588 -10.846 -64.157 1.00 13.53 296 PHE D CA 1
ATOM 13049 C C . PHE D 1 298 ? -1.449 -10.018 -63.237 1.00 13.26 296 PHE D C 1
ATOM 13050 O O . PHE D 1 298 ? -2.674 -10.104 -63.271 1.00 14.65 296 PHE D O 1
ATOM 13058 N N . GLY D 1 299 ? -0.803 -9.225 -62.399 1.00 11.69 297 GLY D N 1
ATOM 13059 C CA . GLY D 1 299 ? -1.501 -8.205 -61.636 1.00 12.80 297 GLY D CA 1
ATOM 13060 C C . GLY D 1 299 ? -0.472 -7.227 -61.106 1.00 13.87 297 GLY D C 1
ATOM 13061 O O . GLY D 1 299 ? 0.685 -7.217 -61.526 1.00 14.65 297 GLY D O 1
ATOM 13062 N N . PHE D 1 300 ? -0.926 -6.361 -60.196 1.00 13.94 298 PHE D N 1
ATOM 13063 C CA . PHE D 1 300 ? -0.132 -5.259 -59.674 1.00 14.75 298 PHE D CA 1
ATOM 13064 C C . PHE D 1 300 ? 0.114 -5.500 -58.198 1.00 14.85 298 PHE D C 1
ATOM 13065 O O . PHE D 1 300 ? -0.464 -6.412 -57.608 1.00 14.37 298 PHE D O 1
ATOM 13073 N N . ASN D 1 301 ? 0.793 -4.547 -57.557 1.00 11.24 299 ASN D N 1
ATOM 13074 C CA . ASN D 1 301 ? 0.919 -4.571 -56.097 1.00 11.82 299 ASN D CA 1
ATOM 13075 C C . ASN D 1 301 ? 0.184 -3.350 -55.560 1.00 13.52 299 ASN D C 1
ATOM 13076 O O . ASN D 1 301 ? 0.786 -2.288 -55.290 1.00 14.43 299 ASN D O 1
ATOM 13081 N N . SER D 1 302 ? -1.159 -3.464 -55.549 1.00 11.01 300 SER D N 1
ATOM 13082 C CA . SER D 1 302 ? -1.995 -2.274 -55.475 1.00 11.74 300 SER D CA 1
ATOM 13083 C C . SER D 1 302 ? -3.050 -2.339 -54.384 1.00 12.56 300 SER D C 1
ATOM 13084 O O . SER D 1 302 ? -4.022 -1.579 -54.479 1.00 13.41 300 SER D O 1
ATOM 13087 N N . LYS D 1 303 ? -2.865 -3.122 -53.334 1.00 13.75 301 LYS D N 1
ATOM 13088 C CA . LYS D 1 303 ? -3.775 -2.996 -52.198 1.00 12.93 301 LYS D CA 1
ATOM 13089 C C . LYS D 1 303 ? -3.341 -1.864 -51.278 1.00 12.24 301 LYS D C 1
ATOM 13090 O O . LYS D 1 303 ? -2.184 -1.404 -51.298 1.00 13.51 301 LYS D O 1
ATOM 13096 N N . ILE D 1 304 ? -4.300 -1.383 -50.468 1.00 10.75 302 ILE D N 1
ATOM 13097 C CA . ILE D 1 304 ? -3.940 -0.389 -49.468 1.00 11.10 302 ILE D CA 1
ATOM 13098 C C . ILE D 1 304 ? -2.975 -0.978 -48.460 1.00 13.81 302 ILE D C 1
ATOM 13099 O O . ILE D 1 304 ? -3.010 -2.176 -48.156 1.00 13.74 302 ILE D O 1
ATOM 13104 N N . ASP D 1 305 ? -2.140 -0.108 -47.910 1.00 12.08 303 ASP D N 1
ATOM 13105 C CA . ASP D 1 305 ? -1.326 -0.466 -46.720 1.00 11.05 303 ASP D CA 1
ATOM 13106 C C . ASP D 1 305 ? -2.213 -0.566 -45.476 1.00 13.71 303 ASP D C 1
ATOM 13107 O O . ASP D 1 305 ? -3.015 0.349 -45.221 1.00 12.32 303 ASP D O 1
ATOM 13112 N N . ASN D 1 306 ? -2.083 -1.639 -44.681 1.00 10.89 304 ASN D N 1
ATOM 13113 C CA . ASN D 1 306 ? -2.813 -1.754 -43.414 1.00 12.97 304 ASN D CA 1
ATOM 13114 C C . ASN D 1 306 ? -2.616 -0.524 -42.537 1.00 14.57 304 ASN D C 1
ATOM 13115 O O . ASN D 1 306 ? -3.570 -0.057 -41.908 1.00 13.22 304 ASN D O 1
ATOM 13120 N N . LEU D 1 307 ? -1.398 0.055 -42.499 1.00 11.93 305 LEU D N 1
ATOM 13121 C CA . LEU D 1 307 ? -1.168 1.250 -41.690 1.00 11.86 305 LEU D CA 1
ATOM 13122 C C . LEU D 1 307 ? -2.018 2.434 -42.189 1.00 12.96 305 LEU D C 1
ATOM 13123 O O . LEU D 1 307 ? -2.535 3.190 -41.381 1.00 13.61 305 LEU D O 1
ATOM 13128 N N . GLN D 1 308 ? -2.121 2.632 -43.500 1.00 12.53 306 GLN D N 1
ATOM 13129 C CA . GLN D 1 308 ? -2.906 3.735 -44.005 1.00 11.28 306 GLN D CA 1
ATOM 13130 C C . GLN D 1 308 ? -4.375 3.466 -43.782 1.00 11.77 306 GLN D C 1
ATOM 13131 O O . GLN D 1 308 ? -5.147 4.408 -43.551 1.00 12.95 306 GLN D O 1
ATOM 13137 N N . ALA D 1 309 ? -4.809 2.200 -43.840 1.00 12.07 307 ALA D N 1
ATOM 13138 C CA . ALA D 1 309 ? -6.210 1.917 -43.529 1.00 13.63 307 ALA D CA 1
ATOM 13139 C C . ALA D 1 309 ? -6.530 2.270 -42.073 1.00 12.22 307 ALA D C 1
ATOM 13140 O O . ALA D 1 309 ? -7.619 2.817 -41.773 1.00 13.34 307 ALA D O 1
ATOM 13142 N N . ALA D 1 310 ? -5.630 1.975 -41.163 1.00 11.91 308 ALA D N 1
ATOM 13143 C CA . ALA D 1 310 ? -5.805 2.358 -39.759 1.00 11.09 308 ALA D CA 1
ATOM 13144 C C . ALA D 1 310 ? -5.867 3.875 -39.616 1.00 13.08 308 ALA D C 1
ATOM 13145 O O . ALA D 1 310 ? -6.753 4.408 -38.903 1.00 13.32 308 ALA D O 1
ATOM 13147 N N . ILE D 1 311 ? -4.968 4.592 -40.312 1.00 12.12 309 ILE D N 1
ATOM 13148 C CA . ILE D 1 311 ? -5.041 6.064 -40.327 1.00 12.28 309 ILE D CA 1
ATOM 13149 C C . ILE D 1 311 ? -6.383 6.501 -40.892 1.00 16.53 309 ILE D C 1
ATOM 13150 O O . ILE D 1 311 ? -7.013 7.434 -40.358 1.00 14.66 309 ILE D O 1
ATOM 13155 N N . GLY D 1 312 ? -6.827 5.888 -41.960 1.00 12.97 310 GLY D N 1
ATOM 13156 C CA . GLY D 1 312 ? -8.126 6.238 -42.509 1.00 12.83 310 GLY D CA 1
ATOM 13157 C C . GLY D 1 312 ? -9.323 6.069 -41.603 1.00 14.26 310 GLY D C 1
ATOM 13158 O O . GLY D 1 312 ? -10.237 6.821 -41.654 1.00 14.97 310 GLY D O 1
ATOM 13159 N N . LEU D 1 313 ? -9.280 5.036 -40.784 1.00 14.76 311 LEU D N 1
ATOM 13160 C CA . LEU D 1 313 ? -10.360 4.822 -39.857 1.00 13.77 311 LEU D CA 1
ATOM 13161 C C . LEU D 1 313 ? -10.419 5.920 -38.812 1.00 17.20 311 LEU D C 1
ATOM 13162 O O . LEU D 1 313 ? -11.472 6.191 -38.279 1.00 19.76 311 LEU D O 1
ATOM 13167 N N . GLU D 1 314 ? -9.300 6.535 -38.512 1.00 13.11 312 GLU D N 1
ATOM 13168 C CA . GLU D 1 314 ? -9.315 7.680 -37.618 1.00 15.81 312 GLU D CA 1
ATOM 13169 C C . GLU D 1 314 ? -9.743 8.965 -38.341 1.00 16.17 312 GLU D C 1
ATOM 13170 O O . GLU D 1 314 ? -10.536 9.715 -37.850 1.00 16.69 312 GLU D O 1
ATOM 13176 N N . ARG D 1 315 ? -9.190 9.199 -39.524 1.00 13.78 313 ARG D N 1
ATOM 13177 C CA . ARG D 1 315 ? -9.501 10.429 -40.214 1.00 10.68 313 ARG D CA 1
ATOM 13178 C C . ARG D 1 315 ? -10.936 10.509 -40.749 1.00 13.03 313 ARG D C 1
ATOM 13179 O O . ARG D 1 315 ? -11.499 11.553 -40.797 1.00 14.86 313 ARG D O 1
ATOM 13187 N N . ILE D 1 316 ? -11.482 9.374 -41.153 1.00 11.38 314 ILE D N 1
ATOM 13188 C CA . ILE D 1 316 ? -12.822 9.378 -41.686 1.00 12.75 314 ILE D CA 1
ATOM 13189 C C . ILE D 1 316 ? -13.842 9.811 -40.649 1.00 12.09 314 ILE D C 1
ATOM 13190 O O . ILE D 1 316 ? -14.909 10.209 -40.998 1.00 13.09 314 ILE D O 1
ATOM 13195 N N . LYS D 1 317 ? -13.449 9.770 -39.378 1.00 12.26 315 LYS D N 1
ATOM 13196 C CA . LYS D 1 317 ? -14.394 10.261 -38.360 1.00 15.83 315 LYS D CA 1
ATOM 13197 C C . LYS D 1 317 ? -14.787 11.695 -38.640 1.00 13.04 315 LYS D C 1
ATOM 13198 O O . LYS D 1 317 ? -15.853 12.153 -38.168 1.00 13.86 315 LYS D O 1
ATOM 13204 N N . PHE D 1 318 ? -13.899 12.433 -39.311 1.00 13.85 316 PHE D N 1
ATOM 13205 C CA . PHE D 1 318 ? -14.187 13.850 -39.542 1.00 14.78 316 PHE D CA 1
ATOM 13206 C C . PHE D 1 318 ? -14.902 14.128 -40.835 1.00 16.07 316 PHE D C 1
ATOM 13207 O O . PHE D 1 318 ? -15.183 15.307 -41.116 1.00 14.38 316 PHE D O 1
ATOM 13215 N N . LEU D 1 319 ? -15.269 13.108 -41.605 1.00 11.77 317 LEU D N 1
ATOM 13216 C CA . LEU D 1 319 ? -15.689 13.352 -42.987 1.00 12.07 317 LEU D CA 1
ATOM 13217 C C . LEU D 1 319 ? -17.020 14.115 -43.046 1.00 12.21 317 LEU D C 1
ATOM 13218 O O . LEU D 1 319 ? -17.106 15.116 -43.748 1.00 13.50 317 LEU D O 1
ATOM 13223 N N . SER D 1 320 ? -18.061 13.661 -42.335 1.00 13.17 318 SER D N 1
ATOM 13224 C CA . SER D 1 320 ? -19.334 14.368 -42.565 1.00 13.06 318 SER D CA 1
ATOM 13225 C C . SER D 1 320 ? -19.259 15.792 -42.033 1.00 15.34 318 SER D C 1
ATOM 13226 O O . SER D 1 320 ? -19.883 16.736 -42.614 1.00 13.90 318 SER D O 1
ATOM 13229 N N . TYR D 1 321 ? -18.520 15.990 -40.934 1.00 13.72 319 TYR D N 1
ATOM 13230 C CA . TYR D 1 321 ? -18.436 17.328 -40.362 1.00 13.01 319 TYR D CA 1
ATOM 13231 C C . TYR D 1 321 ? -17.631 18.248 -41.273 1.00 11.37 319 TYR D C 1
ATOM 13232 O O . TYR D 1 321 ? -18.038 19.404 -41.497 1.00 14.75 319 TYR D O 1
ATOM 13241 N N . ASN D 1 322 ? -16.489 17.778 -41.792 1.00 11.54 320 ASN D N 1
ATOM 13242 C CA . ASN D 1 322 ? -15.715 18.570 -42.757 1.00 12.34 320 ASN D CA 1
ATOM 13243 C C . ASN D 1 322 ? -16.518 18.841 -44.021 1.00 17.90 320 ASN D C 1
ATOM 13244 O O . ASN D 1 322 ? -16.474 19.972 -44.547 1.00 14.15 320 ASN D O 1
ATOM 13249 N N . ASN D 1 323 ? -17.388 17.896 -44.444 1.00 15.53 321 ASN D N 1
ATOM 13250 C CA . ASN D 1 323 ? -18.171 18.143 -45.646 1.00 11.59 321 ASN D CA 1
ATOM 13251 C C . ASN D 1 323 ? -19.230 19.169 -45.333 1.00 11.99 321 ASN D C 1
ATOM 13252 O O . ASN D 1 323 ? -19.534 19.999 -46.184 1.00 13.33 321 ASN D O 1
ATOM 13257 N N . LEU D 1 324 ? -19.749 19.147 -44.117 1.00 11.30 322 LEU D N 1
ATOM 13258 C CA . LEU D 1 324 ? -20.749 20.177 -43.743 1.00 11.73 322 LEU D CA 1
ATOM 13259 C C . LEU D 1 324 ? -20.100 21.558 -43.798 1.00 15.30 322 LEU D C 1
ATOM 13260 O O . LEU D 1 324 ? -20.715 22.521 -44.274 1.00 15.42 322 LEU D O 1
ATOM 13265 N N . LYS D 1 325 ? -18.895 21.694 -43.234 1.00 13.93 323 LYS D N 1
ATOM 13266 C CA . LYS D 1 325 ? -18.157 22.963 -43.285 1.00 13.35 323 LYS D CA 1
ATOM 13267 C C . LYS D 1 325 ? -17.944 23.422 -44.728 1.00 17.58 323 LYS D C 1
ATOM 13268 O O . LYS D 1 325 ? -18.111 24.622 -45.034 1.00 15.42 323 LYS D O 1
ATOM 13274 N N . ARG D 1 326 ? -17.590 22.478 -45.632 1.00 14.77 324 ARG D N 1
ATOM 13275 C CA . ARG D 1 326 ? -17.464 22.829 -47.044 1.00 12.22 324 ARG D CA 1
ATOM 13276 C C . ARG D 1 326 ? -18.755 23.399 -47.646 1.00 14.94 324 ARG D C 1
ATOM 13277 O O . ARG D 1 326 ? -18.697 24.371 -48.415 1.00 14.72 324 ARG D O 1
ATOM 13285 N N A VAL D 1 327 ? -19.915 22.802 -47.347 0.36 14.59 325 VAL D N 1
ATOM 13286 N N B VAL D 1 327 ? -19.919 22.754 -47.392 0.64 15.26 325 VAL D N 1
ATOM 13287 C CA A VAL D 1 327 ? -21.138 23.288 -47.982 0.36 14.17 325 VAL D CA 1
ATOM 13288 C CA B VAL D 1 327 ? -21.191 23.264 -47.924 0.64 13.64 325 VAL D CA 1
ATOM 13289 C C A VAL D 1 327 ? -21.545 24.632 -47.393 0.36 12.45 325 VAL D C 1
ATOM 13290 C C B VAL D 1 327 ? -21.414 24.675 -47.439 0.64 12.93 325 VAL D C 1
ATOM 13291 O O A VAL D 1 327 ? -22.080 25.488 -48.109 0.36 13.60 325 VAL D O 1
ATOM 13292 O O B VAL D 1 327 ? -21.746 25.577 -48.230 0.64 13.41 325 VAL D O 1
ATOM 13299 N N . PHE D 1 328 ? -21.226 24.897 -46.115 1.00 14.29 326 PHE D N 1
ATOM 13300 C CA . PHE D 1 328 ? -21.416 26.250 -45.603 1.00 15.68 326 PHE D CA 1
ATOM 13301 C C . PHE D 1 328 ? -20.506 27.250 -46.311 1.00 15.16 326 PHE D C 1
ATOM 13302 O O . PHE D 1 328 ? -20.951 28.341 -46.674 1.00 14.22 326 PHE D O 1
ATOM 13310 N N . LEU D 1 329 ? -19.219 26.911 -46.499 1.00 13.95 327 LEU D N 1
ATOM 13311 C CA . LEU D 1 329 ? -18.331 27.828 -47.218 1.00 12.71 327 LEU D CA 1
ATOM 13312 C C . LEU D 1 329 ? -18.814 28.065 -48.653 1.00 13.56 327 LEU D C 1
ATOM 13313 O O . LEU D 1 329 ? -18.782 29.195 -49.152 1.00 15.65 327 LEU D O 1
ATOM 13318 N N . ALA D 1 330 ? -19.304 27.012 -49.308 1.00 14.14 328 ALA D N 1
ATOM 13319 C CA . ALA D 1 330 ? -19.749 27.166 -50.690 1.00 12.62 328 ALA D CA 1
ATOM 13320 C C . ALA D 1 330 ? -20.944 28.100 -50.746 1.00 13.12 328 ALA D C 1
ATOM 13321 O O . ALA D 1 330 ? -20.999 28.970 -51.624 1.00 15.83 328 ALA D O 1
ATOM 13323 N N . GLN D 1 331 ? -21.927 27.838 -49.876 1.00 13.22 329 GLN D N 1
ATOM 13324 C CA . GLN D 1 331 ? -23.128 28.691 -49.830 1.00 13.75 329 GLN D CA 1
ATOM 13325 C C . GLN D 1 331 ? -22.719 30.122 -49.578 1.00 17.17 329 GLN D C 1
ATOM 13326 O O . GLN D 1 331 ? -23.283 31.034 -50.184 1.00 18.46 329 GLN D O 1
ATOM 13332 N N . ARG D 1 332 ? -21.718 30.349 -48.709 1.00 16.15 330 ARG D N 1
ATOM 13333 C CA . ARG D 1 332 ? -21.311 31.711 -48.401 1.00 18.65 330 ARG D CA 1
ATOM 13334 C C . ARG D 1 332 ? -20.649 32.400 -49.602 1.00 17.39 330 ARG D C 1
ATOM 13335 O O . ARG D 1 332 ? -20.873 33.594 -49.830 1.00 18.38 330 ARG D O 1
ATOM 13343 N N . TYR D 1 333 ? -19.841 31.694 -50.374 1.00 16.27 331 TYR D N 1
ATOM 13344 C CA . TYR D 1 333 ? -19.352 32.289 -51.626 1.00 18.86 331 TYR D CA 1
ATOM 13345 C C . TYR D 1 333 ? -20.524 32.642 -52.548 1.00 20.10 331 TYR D C 1
ATOM 13346 O O . TYR D 1 333 ? -20.569 33.723 -53.139 1.00 19.60 331 TYR D O 1
ATOM 13355 N N . ILE D 1 334 ? -21.460 31.736 -52.745 1.00 17.42 332 ILE D N 1
ATOM 13356 C CA . ILE D 1 334 ? -22.545 31.970 -53.700 1.00 17.21 332 ILE D CA 1
ATOM 13357 C C . ILE D 1 334 ? -23.374 33.192 -53.321 1.00 20.07 332 ILE D C 1
ATOM 13358 O O . ILE D 1 334 ? -23.663 34.047 -54.131 1.00 23.22 332 ILE D O 1
ATOM 13363 N N . ARG D 1 335 ? -23.703 33.261 -52.053 1.00 15.76 333 ARG D N 1
ATOM 13364 C CA . ARG D 1 335 ? -24.527 34.366 -51.611 1.00 18.00 333 ARG D CA 1
ATOM 13365 C C . ARG D 1 335 ? -23.825 35.699 -51.628 1.00 20.86 333 ARG D C 1
ATOM 13366 O O . ARG D 1 335 ? -24.435 36.685 -51.963 1.00 23.00 333 ARG D O 1
ATOM 13374 N N . ASN D 1 336 ? -22.551 35.731 -51.312 1.00 21.58 334 ASN D N 1
ATOM 13375 C CA . ASN D 1 336 ? -21.828 37.004 -51.201 1.00 21.07 334 ASN D CA 1
ATOM 13376 C C . ASN D 1 336 ? -21.237 37.518 -52.496 1.00 21.66 334 ASN D C 1
ATOM 13377 O O . ASN D 1 336 ? -20.881 38.672 -52.571 1.00 25.87 334 ASN D O 1
ATOM 13382 N N . LEU D 1 337 ? -21.142 36.670 -53.499 1.00 21.10 335 LEU D N 1
ATOM 13383 C CA . LEU D 1 337 ? -20.679 37.060 -54.839 1.00 22.86 335 LEU D CA 1
ATOM 13384 C C . LEU D 1 337 ? -21.832 37.252 -55.831 1.00 25.03 335 LEU D C 1
ATOM 13385 O O . LEU D 1 337 ? -21.571 37.539 -57.015 1.00 21.70 335 LEU D O 1
ATOM 13390 N N . LYS D 1 338 ? -23.095 37.074 -55.383 1.00 22.51 336 LYS D N 1
ATOM 13391 C CA . LYS D 1 338 ? -24.260 37.214 -56.269 1.00 28.28 336 LYS D CA 1
ATOM 13392 C C . LYS D 1 338 ? -24.205 38.510 -57.071 1.00 26.54 336 LYS D C 1
ATOM 13393 O O . LYS D 1 338 ? -24.492 38.515 -58.272 1.00 28.56 336 LYS D O 1
ATOM 13399 N N . GLU D 1 339 ? -23.850 39.620 -56.424 1.00 23.45 337 GLU D N 1
ATOM 13400 C CA . GLU D 1 339 ? -23.782 40.902 -57.133 1.00 29.91 337 GLU D CA 1
ATOM 13401 C C . GLU D 1 339 ? -22.916 40.822 -58.393 1.00 26.03 337 GLU D C 1
ATOM 13402 O O . GLU D 1 339 ? -23.249 41.432 -59.427 1.00 28.12 337 GLU D O 1
ATOM 13408 N N . LEU D 1 340 ? -21.789 40.095 -58.334 1.00 24.13 338 LEU D N 1
ATOM 13409 C CA . LEU D 1 340 ? -20.923 40.036 -59.502 1.00 20.67 338 LEU D CA 1
ATOM 13410 C C . LEU D 1 340 ? -21.533 39.222 -60.628 1.00 22.05 338 LEU D C 1
ATOM 13411 O O . LEU D 1 340 ? -21.249 39.477 -61.817 1.00 27.12 338 LEU D O 1
ATOM 13416 N N . GLU D 1 341 ? -22.339 38.217 -60.292 1.00 21.48 339 GLU D N 1
ATOM 13417 C CA . GLU D 1 341 ? -23.050 37.518 -61.344 1.00 21.39 339 GLU D CA 1
ATOM 13418 C C . GLU D 1 341 ? -24.159 38.401 -61.907 1.00 25.59 339 GLU D C 1
ATOM 13419 O O . GLU D 1 341 ? -24.423 38.400 -63.119 1.00 27.07 339 GLU D O 1
ATOM 13425 N N . ASP D 1 342 ? -24.810 39.172 -61.037 1.00 26.41 340 ASP D N 1
ATOM 13426 C CA . ASP D 1 342 ? -25.878 40.059 -61.514 1.00 32.46 340 ASP D CA 1
ATOM 13427 C C . ASP D 1 342 ? -25.344 41.060 -62.539 1.00 32.64 340 ASP D C 1
ATOM 13428 O O . ASP D 1 342 ? -26.024 41.402 -63.513 1.00 33.04 340 ASP D O 1
ATOM 13433 N N . ARG D 1 343 ? -24.164 41.599 -62.295 1.00 26.03 341 ARG D N 1
ATOM 13434 C CA . ARG D 1 343 ? -23.440 42.492 -63.196 1.00 32.15 341 ARG D CA 1
ATOM 13435 C C . ARG D 1 343 ? -22.790 41.773 -64.398 1.00 29.57 341 ARG D C 1
ATOM 13436 O O . ARG D 1 343 ? -22.120 42.433 -65.208 1.00 28.13 341 ARG D O 1
ATOM 13444 N N . GLU D 1 344 ? -23.041 40.474 -64.561 1.00 25.44 342 GLU D N 1
ATOM 13445 C CA . GLU D 1 344 ? -22.571 39.709 -65.712 1.00 25.29 342 GLU D CA 1
ATOM 13446 C C . GLU D 1 344 ? -21.037 39.738 -65.806 1.00 24.43 342 GLU D C 1
ATOM 13447 O O . GLU D 1 344 ? -20.439 39.765 -66.889 1.00 29.30 342 GLU D O 1
ATOM 13453 N N . LEU D 1 345 ? -20.388 39.680 -64.647 1.00 23.46 343 LEU D N 1
ATOM 13454 C CA . LEU D 1 345 ? -18.929 39.546 -64.634 1.00 23.23 343 LEU D CA 1
ATOM 13455 C C . LEU D 1 345 ? -18.427 38.130 -64.406 1.00 20.75 343 LEU D C 1
ATOM 13456 O O . LEU D 1 345 ? -17.294 37.784 -64.818 1.00 23.51 343 LEU D O 1
ATOM 13461 N N . ILE D 1 346 ? -19.198 37.329 -63.682 1.00 19.19 344 ILE D N 1
ATOM 13462 C CA . ILE D 1 346 ? -18.818 35.962 -63.351 1.00 18.17 344 ILE D CA 1
ATOM 13463 C C . ILE D 1 346 ? -20.076 35.117 -63.437 1.00 23.44 344 ILE D C 1
ATOM 13464 O O . ILE D 1 346 ? -21.208 35.630 -63.473 1.00 25.53 344 ILE D O 1
ATOM 13469 N N . LYS D 1 347 ? -19.877 33.802 -63.489 1.00 20.72 345 LYS D N 1
ATOM 13470 C CA . LYS D 1 347 ? -20.949 32.841 -63.245 1.00 20.79 345 LYS D CA 1
ATOM 13471 C C . LYS D 1 347 ? -20.572 32.003 -62.045 1.00 21.07 345 LYS D C 1
ATOM 13472 O O . LYS D 1 347 ? -19.417 31.637 -61.892 1.00 21.50 345 LYS D O 1
ATOM 13478 N N . LEU D 1 348 ? -21.536 31.776 -61.150 1.00 20.57 346 LEU D N 1
ATOM 13479 C CA . LEU D 1 348 ? -21.375 31.036 -59.904 1.00 17.55 346 LEU D CA 1
ATOM 13480 C C . LEU D 1 348 ? -22.014 29.648 -59.993 1.00 17.52 346 LEU D C 1
ATOM 13481 O O . LEU D 1 348 ? -22.902 29.426 -60.811 1.00 20.45 346 LEU D O 1
ATOM 13486 N N . PRO D 1 349 ? -21.487 28.658 -59.255 1.00 17.23 347 PRO D N 1
ATOM 13487 C CA . PRO D 1 349 ? -22.184 27.372 -59.113 1.00 16.98 347 PRO D CA 1
ATOM 13488 C C . PRO D 1 349 ? -23.507 27.566 -58.383 1.00 22.16 347 PRO D C 1
ATOM 13489 O O . PRO D 1 349 ? -23.755 28.596 -57.746 1.00 20.88 347 PRO D O 1
ATOM 13493 N N . ARG D 1 350 ? -24.368 26.588 -58.549 1.00 19.40 348 ARG D N 1
ATOM 13494 C CA . ARG D 1 350 ? -25.635 26.516 -57.845 1.00 25.83 348 ARG D CA 1
ATOM 13495 C C . ARG D 1 350 ? -25.526 25.516 -56.704 1.00 20.30 348 ARG D C 1
ATOM 13496 O O . ARG D 1 350 ? -24.714 24.570 -56.732 1.00 21.77 348 ARG D O 1
ATOM 13504 N N . MET D 1 351 ? -26.327 25.719 -55.685 1.00 22.41 349 MET D N 1
ATOM 13505 C CA . MET D 1 351 ? -26.312 24.782 -54.582 1.00 19.86 349 MET D CA 1
ATOM 13506 C C . MET D 1 351 ? -27.162 23.597 -54.991 1.00 20.01 349 MET D C 1
ATOM 13507 O O . MET D 1 351 ? -28.277 23.784 -55.481 1.00 22.79 349 MET D O 1
ATOM 13512 N N . THR D 1 352 ? -26.592 22.380 -54.915 1.00 19.78 350 THR D N 1
ATOM 13513 C CA . THR D 1 352 ? -27.345 21.170 -55.221 1.00 19.71 350 THR D CA 1
ATOM 13514 C C . THR D 1 352 ? -27.054 20.120 -54.162 1.00 19.22 350 THR D C 1
ATOM 13515 O O . THR D 1 352 ? -26.042 20.201 -53.483 1.00 20.03 350 THR D O 1
ATOM 13519 N N . GLU D 1 353 ? -27.962 19.125 -54.044 1.00 20.46 351 GLU D N 1
ATOM 13520 C CA . GLU D 1 353 ? -27.888 18.212 -52.928 1.00 20.31 351 GLU D CA 1
ATOM 13521 C C . GLU D 1 353 ? -26.775 17.198 -53.096 1.00 19.22 351 GLU D C 1
ATOM 13522 O O . GLU D 1 353 ? -26.461 16.556 -52.116 1.00 19.99 351 GLU D O 1
ATOM 13528 N N . ASP D 1 354 ? -26.185 17.076 -54.287 1.00 18.88 352 ASP D N 1
ATOM 13529 C CA . ASP D 1 354 ? -25.156 16.046 -54.501 1.00 18.16 352 ASP D CA 1
ATOM 13530 C C . ASP D 1 354 ? -23.744 16.571 -54.321 1.00 16.57 352 ASP D C 1
ATOM 13531 O O . ASP D 1 354 ? -22.837 15.769 -54.176 1.00 17.27 352 ASP D O 1
ATOM 13536 N N . ASN D 1 355 ? -23.535 17.875 -54.395 1.00 16.04 353 ASN D N 1
ATOM 13537 C CA . ASN D 1 355 ? -22.162 18.408 -54.503 1.00 14.82 353 ASN D CA 1
ATOM 13538 C C . ASN D 1 355 ? -21.490 18.349 -53.128 1.00 15.13 353 ASN D C 1
ATOM 13539 O O . ASN D 1 355 ? -22.081 18.770 -52.140 1.00 14.76 353 ASN D O 1
ATOM 13544 N N . VAL D 1 356 ? -20.276 17.777 -53.073 1.00 13.42 354 VAL D N 1
ATOM 13545 C CA . VAL D 1 356 ? -19.558 17.807 -51.814 1.00 12.93 354 VAL D CA 1
ATOM 13546 C C . VAL D 1 356 ? -18.452 18.846 -51.808 1.00 13.72 354 VAL D C 1
ATOM 13547 O O . VAL D 1 356 ? -17.743 18.945 -50.821 1.00 13.07 354 VAL D O 1
ATOM 13551 N N . TRP D 1 357 ? -18.358 19.672 -52.838 1.00 13.66 355 TRP D N 1
ATOM 13552 C CA . TRP D 1 357 ? -17.547 20.891 -52.810 1.00 13.54 355 TRP D CA 1
ATOM 13553 C C . TRP D 1 357 ? -16.088 20.597 -52.477 1.00 12.92 355 TRP D C 1
ATOM 13554 O O . TRP D 1 357 ? -15.533 21.211 -51.540 1.00 12.27 355 TRP D O 1
ATOM 13565 N N . HIS D 1 358 ? -15.516 19.638 -53.211 1.00 13.68 356 HIS D N 1
ATOM 13566 C CA . HIS D 1 358 ? -14.074 19.434 -53.116 1.00 12.31 356 HIS D CA 1
ATOM 13567 C C . HIS D 1 358 ? -13.338 20.641 -53.618 1.00 13.44 356 HIS D C 1
ATOM 13568 O O . HIS D 1 358 ? -12.310 21.049 -53.038 1.00 13.91 356 HIS D O 1
ATOM 13575 N N . LEU D 1 359 ? -13.804 21.213 -54.735 1.00 12.31 357 LEU D N 1
ATOM 13576 C CA . LEU D 1 359 ? -13.255 22.439 -55.314 1.00 14.49 357 LEU D CA 1
ATOM 13577 C C . LEU D 1 359 ? -14.428 23.348 -55.660 1.00 14.02 357 LEU D C 1
ATOM 13578 O O . LEU D 1 359 ? -15.553 22.865 -55.887 1.00 17.01 357 LEU D O 1
ATOM 13583 N N . PHE D 1 360 ? -14.167 24.653 -55.667 1.00 12.54 358 PHE D N 1
ATOM 13584 C CA . PHE D 1 360 ? -15.223 25.664 -55.850 1.00 13.75 358 PHE D CA 1
ATOM 13585 C C . PHE D 1 360 ? -14.936 26.481 -57.102 1.00 13.03 358 PHE D C 1
ATOM 13586 O O . PHE D 1 360 ? -14.087 27.398 -57.058 1.00 12.92 358 PHE D O 1
ATOM 13594 N N . PRO D 1 361 ? -15.555 26.121 -58.219 1.00 12.27 359 PRO D N 1
ATOM 13595 C CA . PRO D 1 361 ? -15.315 26.814 -59.499 1.00 12.73 359 PRO D CA 1
ATOM 13596 C C . PRO D 1 361 ? -16.232 28.007 -59.699 1.00 14.34 359 PRO D C 1
ATOM 13597 O O . PRO D 1 361 ? -17.439 27.930 -59.464 1.00 16.13 359 PRO D O 1
ATOM 13601 N N . ILE D 1 362 ? -15.639 29.083 -60.211 1.00 15.86 360 ILE D N 1
ATOM 13602 C CA . ILE D 1 362 ? -16.437 30.165 -60.799 1.00 16.57 360 ILE D CA 1
ATOM 13603 C C . ILE D 1 362 ? -15.964 30.335 -62.238 1.00 17.96 360 ILE D C 1
ATOM 13604 O O . ILE D 1 362 ? -14.902 29.836 -62.637 1.00 16.70 360 ILE D O 1
ATOM 13609 N N . ARG D 1 363 ? -16.771 31.004 -63.039 1.00 17.28 361 ARG D N 1
ATOM 13610 C CA . ARG D 1 363 ? -16.311 31.408 -64.359 1.00 18.11 361 ARG D CA 1
ATOM 13611 C C . ARG D 1 363 ? -16.223 32.931 -64.445 1.00 19.42 361 ARG D C 1
ATOM 13612 O O . ARG D 1 363 ? -17.167 33.641 -64.095 1.00 22.38 361 ARG D O 1
ATOM 13620 N N . ILE D 1 364 ? -15.060 33.416 -64.880 1.00 18.69 362 ILE D N 1
ATOM 13621 C CA . ILE D 1 364 ? -14.848 34.845 -65.119 1.00 18.76 362 ILE D CA 1
ATOM 13622 C C . ILE D 1 364 ? -14.993 35.049 -66.613 1.00 21.03 362 ILE D C 1
ATOM 13623 O O . ILE D 1 364 ? -14.194 34.518 -67.372 1.00 21.18 362 ILE D O 1
ATOM 13628 N N . ILE D 1 365 ? -16.003 35.800 -67.047 1.00 19.98 363 ILE D N 1
ATOM 13629 C CA . ILE D 1 365 ? -16.269 35.851 -68.474 1.00 20.66 363 ILE D CA 1
ATOM 13630 C C . ILE D 1 365 ? -15.666 37.092 -69.113 1.00 24.21 363 ILE D C 1
ATOM 13631 O O . ILE D 1 365 ? -14.893 37.825 -68.479 1.00 24.98 363 ILE D O 1
ATOM 13636 N N . ASN D 1 366 ? -15.951 37.285 -70.407 1.00 27.69 364 ASN D N 1
ATOM 13637 C CA . ASN D 1 366 ? -15.450 38.420 -71.166 1.00 32.68 364 ASN D CA 1
ATOM 13638 C C . ASN D 1 366 ? -13.938 38.471 -71.188 1.00 25.50 364 ASN D C 1
ATOM 13639 O O . ASN D 1 366 ? -13.360 39.570 -71.240 1.00 27.50 364 ASN D O 1
ATOM 13644 N N . GLY D 1 367 ? -13.310 37.291 -71.132 1.00 25.22 365 GLY D N 1
ATOM 13645 C CA . GLY D 1 367 ? -11.885 37.227 -71.276 1.00 27.06 365 GLY D CA 1
ATOM 13646 C C . GLY D 1 367 ? -11.092 37.712 -70.082 1.00 31.73 365 GLY D C 1
ATOM 13647 O O . GLY D 1 367 ? -9.860 37.742 -70.160 1.00 26.84 365 GLY D O 1
ATOM 13648 N N . ARG D 1 368 ? -11.736 37.997 -68.952 1.00 23.02 366 ARG D N 1
ATOM 13649 C CA . ARG D 1 368 ? -11.026 38.635 -67.844 1.00 20.89 366 ARG D CA 1
ATOM 13650 C C . ARG D 1 368 ? -10.376 37.654 -66.847 1.00 19.85 366 ARG D C 1
ATOM 13651 O O . ARG D 1 368 ? -9.823 38.091 -65.821 1.00 20.58 366 ARG D O 1
ATOM 13659 N N . ARG D 1 369 ? -10.411 36.339 -67.103 1.00 18.47 367 ARG D N 1
ATOM 13660 C CA . ARG D 1 369 ? -10.035 35.401 -66.053 1.00 18.31 367 ARG D CA 1
ATOM 13661 C C . ARG D 1 369 ? -8.573 35.594 -65.657 1.00 18.24 367 ARG D C 1
ATOM 13662 O O . ARG D 1 369 ? -8.238 35.589 -64.468 1.00 18.11 367 ARG D O 1
ATOM 13670 N N . ASP D 1 370 ? -7.682 35.685 -66.644 1.00 20.11 368 ASP D N 1
ATOM 13671 C CA . ASP D 1 370 ? -6.251 35.787 -66.331 1.00 18.59 368 ASP D CA 1
ATOM 13672 C C . ASP D 1 370 ? -5.971 37.064 -65.537 1.00 20.08 368 ASP D C 1
ATOM 13673 O O . ASP D 1 370 ? -5.217 37.037 -64.554 1.00 20.97 368 ASP D O 1
ATOM 13678 N N . GLU D 1 371 ? -6.584 38.181 -65.947 1.00 21.46 369 GLU D N 1
ATOM 13679 C CA . GLU D 1 371 ? -6.348 39.437 -65.252 1.00 21.56 369 GLU D CA 1
ATOM 13680 C C . GLU D 1 371 ? -6.857 39.364 -63.813 1.00 20.50 369 GLU D C 1
ATOM 13681 O O . GLU D 1 371 ? -6.162 39.818 -62.885 1.00 20.75 369 GLU D O 1
ATOM 13687 N N . VAL D 1 372 ? -8.062 38.817 -63.603 1.00 18.58 370 VAL D N 1
ATOM 13688 C CA . VAL D 1 372 ? -8.578 38.677 -62.239 1.00 17.86 370 VAL D CA 1
ATOM 13689 C C . VAL D 1 372 ? -7.651 37.772 -61.403 1.00 19.19 370 VAL D C 1
ATOM 13690 O O . VAL D 1 372 ? -7.301 38.115 -60.253 1.00 19.59 370 VAL D O 1
ATOM 13694 N N . LYS D 1 373 ? -7.204 36.619 -61.964 1.00 16.86 371 LYS D N 1
ATOM 13695 C CA . LYS D 1 373 ? -6.356 35.723 -61.187 1.00 17.24 371 LYS D CA 1
ATOM 13696 C C . LYS D 1 373 ? -5.042 36.398 -60.819 1.00 17.45 371 LYS D C 1
ATOM 13697 O O . LYS D 1 373 ? -4.562 36.300 -59.672 1.00 19.36 371 LYS D O 1
ATOM 13703 N N . ASN D 1 374 ? -4.451 37.100 -61.772 1.00 18.35 372 ASN D N 1
ATOM 13704 C CA . ASN D 1 374 ? -3.139 37.684 -61.545 1.00 18.69 372 ASN D CA 1
ATOM 13705 C C . ASN D 1 374 ? -3.238 38.876 -60.592 1.00 21.42 372 ASN D C 1
ATOM 13706 O O . ASN D 1 374 ? -2.384 39.043 -59.710 1.00 20.94 372 ASN D O 1
ATOM 13711 N N . LYS D 1 375 ? -4.310 39.685 -60.728 1.00 19.19 373 LYS D N 1
ATOM 13712 C CA . LYS D 1 375 ? -4.470 40.794 -59.797 1.00 19.60 373 LYS D CA 1
ATOM 13713 C C . LYS D 1 375 ? -4.861 40.306 -58.412 1.00 18.81 373 LYS D C 1
ATOM 13714 O O . LYS D 1 375 ? -4.443 40.918 -57.428 1.00 19.19 373 LYS D O 1
ATOM 13720 N N . LEU D 1 376 ? -5.722 39.287 -58.304 1.00 18.17 374 LEU D N 1
ATOM 13721 C CA . LEU D 1 376 ? -6.027 38.763 -56.967 1.00 17.22 374 LEU D CA 1
ATOM 13722 C C . LEU D 1 376 ? -4.742 38.401 -56.212 1.00 20.46 374 LEU D C 1
ATOM 13723 O O . LEU D 1 376 ? -4.627 38.682 -55.009 1.00 19.49 374 LEU D O 1
ATOM 13728 N N . TYR D 1 377 ? -3.733 37.832 -56.902 1.00 17.44 375 TYR D N 1
ATOM 13729 C CA . TYR D 1 377 ? -2.514 37.502 -56.201 1.00 18.36 375 TYR D CA 1
ATOM 13730 C C . TYR D 1 377 ? -1.623 38.720 -56.003 1.00 20.45 375 TYR D C 1
ATOM 13731 O O . TYR D 1 377 ? -1.186 39.011 -54.889 1.00 22.07 375 TYR D O 1
ATOM 13740 N N . GLN D 1 378 ? -1.315 39.444 -57.082 1.00 19.53 376 GLN D N 1
ATOM 13741 C CA . GLN D 1 378 ? -0.269 40.457 -56.980 1.00 20.72 376 GLN D CA 1
ATOM 13742 C C . GLN D 1 378 ? -0.769 41.684 -56.237 1.00 27.45 376 GLN D C 1
ATOM 13743 O O . GLN D 1 378 ? -0.007 42.273 -55.469 1.00 23.61 376 GLN D O 1
ATOM 13749 N N . LEU D 1 379 ? -2.043 42.077 -56.432 1.00 22.79 377 LEU D N 1
ATOM 13750 C CA . LEU D 1 379 ? -2.604 43.237 -55.735 1.00 26.37 377 LEU D CA 1
ATOM 13751 C C . LEU D 1 379 ? -3.262 42.909 -54.400 1.00 26.47 377 LEU D C 1
ATOM 13752 O O . LEU D 1 379 ? -3.229 43.757 -53.496 1.00 27.25 377 LEU D O 1
ATOM 13757 N N . TYR D 1 380 ? -3.902 41.731 -54.236 1.00 21.24 378 TYR D N 1
ATOM 13758 C CA . TYR D 1 380 ? -4.708 41.456 -53.048 1.00 23.70 378 TYR D CA 1
ATOM 13759 C C . TYR D 1 380 ? -4.137 40.312 -52.196 1.00 19.26 378 TYR D C 1
ATOM 13760 O O . TYR D 1 380 ? -4.681 40.009 -51.136 1.00 23.23 378 TYR D O 1
ATOM 13769 N N . ASN D 1 381 ? -3.034 39.711 -52.611 1.00 19.77 379 ASN D N 1
ATOM 13770 C CA . ASN D 1 381 ? -2.387 38.633 -51.849 1.00 19.29 379 ASN D CA 1
ATOM 13771 C C . ASN D 1 381 ? -3.315 37.441 -51.656 1.00 24.54 379 ASN D C 1
ATOM 13772 O O . ASN D 1 381 ? -3.344 36.803 -50.599 1.00 23.09 379 ASN D O 1
ATOM 13777 N N . ILE D 1 382 ? -4.069 37.110 -52.696 1.00 20.89 380 ILE D N 1
ATOM 13778 C CA . ILE D 1 382 ? -4.950 35.970 -52.673 1.00 18.53 380 ILE D CA 1
ATOM 13779 C C . ILE D 1 382 ? -4.515 34.983 -53.756 1.00 20.20 380 ILE D C 1
ATOM 13780 O O . ILE D 1 382 ? -4.544 35.317 -54.952 1.00 18.77 380 ILE D O 1
ATOM 13785 N N . GLU D 1 383 ? -4.158 33.773 -53.346 1.00 17.91 381 GLU D N 1
ATOM 13786 C CA . GLU D 1 383 ? -3.925 32.669 -54.290 1.00 14.66 381 GLU D CA 1
ATOM 13787 C C . GLU D 1 383 ? -5.235 32.073 -54.761 1.00 18.76 381 GLU D C 1
ATOM 13788 O O . GLU D 1 383 ? -6.073 31.690 -53.955 1.00 20.89 381 GLU D O 1
ATOM 13794 N N . THR D 1 384 ? -5.394 31.932 -56.086 1.00 15.54 382 THR D N 1
ATOM 13795 C CA . THR D 1 384 ? -6.450 31.101 -56.633 1.00 16.93 382 THR D CA 1
ATOM 13796 C C . THR D 1 384 ? -5.747 30.102 -57.541 1.00 19.61 382 THR D C 1
ATOM 13797 O O . THR D 1 384 ? -4.563 30.256 -57.826 1.00 24.73 382 THR D O 1
ATOM 13801 N N . ASP D 1 385 ? -6.484 29.113 -58.039 1.00 17.03 383 ASP D N 1
ATOM 13802 C CA . ASP D 1 385 ? -5.838 28.115 -58.891 1.00 18.01 383 ASP D CA 1
ATOM 13803 C C . ASP D 1 385 ? -6.773 27.728 -60.021 1.00 16.57 383 ASP D C 1
ATOM 13804 O O . ASP D 1 385 ? -7.942 28.085 -60.032 1.00 16.74 383 ASP D O 1
ATOM 13809 N N . ILE D 1 386 ? -6.230 27.007 -61.015 1.00 15.63 384 ILE D N 1
ATOM 13810 C CA . ILE D 1 386 ? -7.009 26.516 -62.157 1.00 16.09 384 ILE D CA 1
ATOM 13811 C C . ILE D 1 386 ? -6.843 24.998 -62.165 1.00 14.80 384 ILE D C 1
ATOM 13812 O O . ILE D 1 386 ? -5.754 24.499 -62.509 1.00 17.71 384 ILE D O 1
ATOM 13817 N N . TYR D 1 387 ? -7.840 24.253 -61.671 1.00 15.68 385 TYR D N 1
ATOM 13818 C CA . TYR D 1 387 ? -7.811 22.768 -61.768 1.00 15.46 385 TYR D CA 1
ATOM 13819 C C . TYR D 1 387 ? -8.624 22.399 -63.022 1.00 13.85 385 TYR D C 1
ATOM 13820 O O . TYR D 1 387 ? -9.873 22.391 -62.970 1.00 14.76 385 TYR D O 1
ATOM 13829 N N . TYR D 1 388 ? -7.981 22.076 -64.145 1.00 14.41 386 TYR D N 1
ATOM 13830 C CA . TYR D 1 388 ? -6.544 21.827 -64.310 1.00 15.16 386 TYR D CA 1
ATOM 13831 C C . TYR D 1 388 ? -6.023 22.690 -65.451 1.00 16.53 386 TYR D C 1
ATOM 13832 O O . TYR D 1 388 ? -6.806 23.065 -66.325 1.00 16.81 386 TYR D O 1
ATOM 13841 N N . PRO D 1 389 ? -4.717 22.963 -65.482 1.00 16.99 387 PRO D N 1
ATOM 13842 C CA . PRO D 1 389 ? -4.234 24.012 -66.386 1.00 16.95 387 PRO D CA 1
ATOM 13843 C C . PRO D 1 389 ? -4.167 23.609 -67.842 1.00 15.94 387 PRO D C 1
ATOM 13844 O O . PRO D 1 389 ? -4.145 24.530 -68.706 1.00 20.09 387 PRO D O 1
ATOM 13848 N N . VAL D 1 390 ? -4.060 22.296 -68.153 1.00 16.69 388 VAL D N 1
ATOM 13849 C CA . VAL D 1 390 ? -3.954 21.868 -69.560 1.00 16.85 388 VAL D CA 1
ATOM 13850 C C . VAL D 1 390 ? -5.028 20.815 -69.800 1.00 19.48 388 VAL D C 1
ATOM 13851 O O . VAL D 1 390 ? -5.154 19.856 -69.028 1.00 19.12 388 VAL D O 1
ATOM 13855 N N . LEU D 1 391 ? -5.779 20.961 -70.891 1.00 17.02 389 LEU D N 1
ATOM 13856 C CA . LEU D 1 391 ? -6.770 19.921 -71.189 1.00 17.33 389 LEU D CA 1
ATOM 13857 C C . LEU D 1 391 ? -6.094 18.680 -71.794 1.00 17.48 389 LEU D C 1
ATOM 13858 O O . LEU D 1 391 ? -5.024 18.769 -72.407 1.00 18.30 389 LEU D O 1
ATOM 13863 N N . SER D 1 392 ? -6.788 17.533 -71.744 1.00 17.27 390 SER D N 1
ATOM 13864 C CA . SER D 1 392 ? -6.137 16.269 -72.114 1.00 17.79 390 SER D CA 1
ATOM 13865 C C . SER D 1 392 ? -5.646 16.248 -73.553 1.00 19.05 390 SER D C 1
ATOM 13866 O O . SER D 1 392 ? -4.612 15.616 -73.858 1.00 21.49 390 SER D O 1
ATOM 13869 N N . HIS D 1 393 ? -6.392 16.846 -74.462 1.00 19.53 391 HIS D N 1
ATOM 13870 C CA . HIS D 1 393 ? -6.016 16.759 -75.857 1.00 20.87 391 HIS D CA 1
ATOM 13871 C C . HIS D 1 393 ? -5.041 17.873 -76.244 1.00 21.51 391 HIS D C 1
ATOM 13872 O O . HIS D 1 393 ? -4.805 18.092 -77.435 1.00 24.33 391 HIS D O 1
ATOM 13879 N N . LYS D 1 394 ? -4.511 18.608 -75.272 1.00 20.83 392 LYS D N 1
ATOM 13880 C CA . LYS D 1 394 ? -3.674 19.759 -75.562 1.00 24.55 392 LYS D CA 1
ATOM 13881 C C . LYS D 1 394 ? -2.292 19.656 -74.944 1.00 27.17 392 LYS D C 1
ATOM 13882 O O . LYS D 1 394 ? -1.492 20.584 -75.099 1.00 25.47 392 LYS D O 1
ATOM 13888 N N . HIS D 1 395 ? -1.973 18.545 -74.281 1.00 21.06 393 HIS D N 1
ATOM 13889 C CA . HIS D 1 395 ? -0.594 18.363 -73.827 1.00 25.08 393 HIS D CA 1
ATOM 13890 C C . HIS D 1 395 ? 0.340 18.295 -75.010 1.00 26.85 393 HIS D C 1
ATOM 13891 O O . HIS D 1 395 ? -0.024 17.810 -76.084 1.00 25.11 393 HIS D O 1
ATOM 13898 N N . ASN D 1 396 ? 1.592 18.714 -74.788 1.00 29.10 394 ASN D N 1
ATOM 13899 C CA . ASN D 1 396 ? 2.627 18.595 -75.811 1.00 32.37 394 ASN D CA 1
ATOM 13900 C C . ASN D 1 396 ? 3.353 17.252 -75.654 1.00 35.01 394 ASN D C 1
ATOM 13901 O O . ASN D 1 396 ? 4.492 17.170 -75.187 1.00 38.75 394 ASN D O 1
ATOM 13906 N N . THR D 1 397 ? 2.662 16.173 -76.043 1.00 28.24 395 THR D N 1
ATOM 13907 C CA . THR D 1 397 ? 3.211 14.814 -75.994 1.00 25.89 395 THR D CA 1
ATOM 13908 C C . THR D 1 397 ? 3.092 14.186 -77.364 1.00 27.18 395 THR D C 1
ATOM 13909 O O . THR D 1 397 ? 2.250 14.593 -78.169 1.00 33.57 395 THR D O 1
ATOM 13913 N N . LYS D 1 398 ? 3.930 13.164 -77.624 1.00 28.19 396 LYS D N 1
ATOM 13914 C CA . LYS D 1 398 ? 3.812 12.382 -78.859 1.00 29.48 396 LYS D CA 1
ATOM 13915 C C . LYS D 1 398 ? 2.397 11.843 -79.052 1.00 38.28 396 LYS D C 1
ATOM 13916 O O . LYS D 1 398 ? 1.871 11.849 -80.182 1.00 29.78 396 LYS D O 1
ATOM 13922 N N . LEU D 1 399 ? 1.768 11.369 -77.959 1.00 27.31 397 LEU D N 1
ATOM 13923 C CA . LEU D 1 399 ? 0.443 10.770 -78.065 1.00 29.49 397 LEU D CA 1
ATOM 13924 C C . LEU D 1 399 ? -0.554 11.782 -78.620 1.00 26.49 397 LEU D C 1
ATOM 13925 O O . LEU D 1 399 ? -1.369 11.449 -79.490 1.00 27.02 397 LEU D O 1
ATOM 13930 N N . VAL D 1 400 ? -0.508 13.003 -78.104 1.00 25.78 398 VAL D N 1
ATOM 13931 C CA . VAL D 1 400 ? -1.439 14.036 -78.553 1.00 25.59 398 VAL D CA 1
ATOM 13932 C C . VAL D 1 400 ? -1.140 14.418 -79.995 1.00 27.37 398 VAL D C 1
ATOM 13933 O O . VAL D 1 400 ? -2.046 14.500 -80.836 1.00 31.02 398 VAL D O 1
ATOM 13937 N N . LYS D 1 401 ? 0.145 14.612 -80.319 1.00 28.28 399 LYS D N 1
ATOM 13938 C CA . LYS D 1 401 ? 0.503 14.938 -81.703 1.00 30.04 399 LYS D CA 1
ATOM 13939 C C . LYS D 1 401 ? 0.102 13.849 -82.679 1.00 39.62 399 LYS D C 1
ATOM 13940 O O . LYS D 1 401 ? -0.217 14.145 -83.839 1.00 39.27 399 LYS D O 1
ATOM 13946 N N . LYS D 1 402 ? 0.119 12.587 -82.254 1.00 34.97 400 LYS D N 1
ATOM 13947 C CA . LYS D 1 402 ? -0.208 11.498 -83.156 1.00 39.87 400 LYS D CA 1
ATOM 13948 C C . LYS D 1 402 ? -1.709 11.242 -83.268 1.00 40.73 400 LYS D C 1
ATOM 13949 O O . LYS D 1 402 ? -2.188 10.803 -84.334 1.00 37.78 400 LYS D O 1
ATOM 13955 N N . ASN D 1 403 ? -2.473 11.514 -82.209 1.00 37.25 401 ASN D N 1
ATOM 13956 C CA . ASN D 1 403 ? -3.813 10.958 -82.101 1.00 37.84 401 ASN D CA 1
ATOM 13957 C C . ASN D 1 403 ? -4.911 11.951 -81.772 1.00 35.42 401 ASN D C 1
ATOM 13958 O O . ASN D 1 403 ? -6.083 11.624 -82.022 1.00 35.72 401 ASN D O 1
ATOM 13963 N N . TYR D 1 404 ? -4.602 13.132 -81.222 1.00 27.17 402 TYR D N 1
ATOM 13964 C CA . TYR D 1 404 ? -5.640 14.004 -80.693 1.00 26.16 402 TYR D CA 1
ATOM 13965 C C . TYR D 1 404 ? -5.638 15.381 -81.346 1.00 26.69 402 TYR D C 1
ATOM 13966 O O . TYR D 1 404 ? -6.336 16.277 -80.874 1.00 28.33 402 TYR D O 1
ATOM 13975 N N . MET D 1 405 ? -4.937 15.548 -82.477 1.00 29.63 403 MET D N 1
ATOM 13976 C CA . MET D 1 405 ? -4.823 16.891 -83.039 1.00 34.21 403 MET D CA 1
ATOM 13977 C C . MET D 1 405 ? -6.127 17.375 -83.677 1.00 39.00 403 MET D C 1
ATOM 13978 O O . MET D 1 405 ? -6.302 18.587 -83.852 1.00 40.53 403 MET D O 1
ATOM 13983 N N . GLN D 1 406 ? -7.034 16.466 -84.045 1.00 33.08 404 GLN D N 1
ATOM 13984 C CA . GLN D 1 406 ? -8.294 16.848 -84.676 1.00 39.87 404 GLN D CA 1
ATOM 13985 C C . GLN D 1 406 ? -9.432 16.971 -83.673 1.00 37.74 404 GLN D C 1
ATOM 13986 O O . GLN D 1 406 ? -10.553 17.285 -84.070 1.00 39.42 404 GLN D O 1
ATOM 13992 N N . ASP D 1 407 ? -9.178 16.691 -82.392 1.00 29.85 405 ASP D N 1
ATOM 13993 C CA . ASP D 1 407 ? -10.210 16.800 -81.377 1.00 29.89 405 ASP D CA 1
ATOM 13994 C C . ASP D 1 407 ? -10.571 18.262 -81.139 1.00 35.91 405 ASP D C 1
ATOM 13995 O O . ASP D 1 407 ? -9.694 19.106 -80.907 1.00 30.09 405 ASP D O 1
ATOM 14000 N N . THR D 1 408 ? -11.871 18.555 -81.194 1.00 30.50 406 THR D N 1
ATOM 14001 C CA . THR D 1 408 ? -12.397 19.877 -80.856 1.00 29.63 406 THR D CA 1
ATOM 14002 C C . THR D 1 408 ? -13.520 19.646 -79.862 1.00 26.84 406 THR D C 1
ATOM 14003 O O . THR D 1 408 ? -14.450 18.876 -80.125 1.00 32.38 406 THR D O 1
ATOM 14007 N N . LEU D 1 409 ? -13.362 20.213 -78.694 1.00 23.55 407 LEU D N 1
ATOM 14008 C CA . LEU D 1 409 ? -14.296 20.058 -77.575 1.00 21.59 407 LEU D CA 1
ATOM 14009 C C . LEU D 1 409 ? -14.677 21.474 -77.232 1.00 21.28 407 LEU D C 1
ATOM 14010 O O . LEU D 1 409 ? -14.049 22.099 -76.368 1.00 21.56 407 LEU D O 1
ATOM 14015 N N . LEU D 1 410 ? -15.696 22.002 -77.920 1.00 22.89 408 LEU D N 1
ATOM 14016 C CA . LEU D 1 410 ? -15.949 23.447 -77.911 1.00 23.81 408 LEU D CA 1
ATOM 14017 C C . LEU D 1 410 ? -16.262 23.960 -76.519 1.00 21.91 408 LEU D C 1
ATOM 14018 O O . LEU D 1 410 ? -15.700 24.977 -76.070 1.00 24.03 408 LEU D O 1
ATOM 14023 N N . ASN D 1 411 ? -17.135 23.267 -75.790 1.00 20.58 409 ASN D N 1
ATOM 14024 C CA A ASN D 1 411 ? -17.523 23.763 -74.462 0.61 20.98 409 ASN D CA 1
ATOM 14025 C CA B ASN D 1 411 ? -17.510 23.785 -74.490 0.39 21.13 409 ASN D CA 1
ATOM 14026 C C . ASN D 1 411 ? -16.390 23.620 -73.479 1.00 19.59 409 ASN D C 1
ATOM 14027 O O . ASN D 1 411 ? -16.167 24.507 -72.656 1.00 21.21 409 ASN D O 1
ATOM 14036 N N . THR D 1 412 ? -15.707 22.471 -73.512 1.00 18.22 410 THR D N 1
ATOM 14037 C CA . THR D 1 412 ? -14.557 22.276 -72.631 1.00 17.39 410 THR D CA 1
ATOM 14038 C C . THR D 1 412 ? -13.539 23.388 -72.827 1.00 18.82 410 THR D C 1
ATOM 14039 O O . THR D 1 412 ? -13.048 23.989 -71.855 1.00 18.46 410 THR D O 1
ATOM 14043 N N . GLU D 1 413 ? -13.247 23.700 -74.082 1.00 19.06 411 GLU D N 1
ATOM 14044 C CA . GLU D 1 413 ? -12.228 24.700 -74.389 1.00 19.13 411 GLU D CA 1
ATOM 14045 C C . GLU D 1 413 ? -12.669 26.091 -73.982 1.00 20.24 411 GLU D C 1
ATOM 14046 O O . GLU D 1 413 ? -11.857 26.851 -73.459 1.00 19.56 411 GLU D O 1
ATOM 14052 N N . GLN D 1 414 ? -13.934 26.448 -74.222 1.00 19.39 412 GLN D N 1
ATOM 14053 C CA . GLN D 1 414 ? -14.400 27.766 -73.812 1.00 22.00 412 GLN D CA 1
ATOM 14054 C C . GLN D 1 414 ? -14.389 27.905 -72.309 1.00 20.23 412 GLN D C 1
ATOM 14055 O O . GLN D 1 414 ? -13.883 28.900 -71.764 1.00 20.73 412 GLN D O 1
ATOM 14061 N N . VAL D 1 415 ? -14.917 26.901 -71.603 1.00 17.68 413 VAL D N 1
ATOM 14062 C CA . VAL D 1 415 ? -14.951 26.979 -70.143 1.00 18.89 413 VAL D CA 1
ATOM 14063 C C . VAL D 1 415 ? -13.544 27.038 -69.579 1.00 17.67 413 VAL D C 1
ATOM 14064 O O . VAL D 1 415 ? -13.288 27.711 -68.573 1.00 18.78 413 VAL D O 1
ATOM 14068 N N . HIS D 1 416 ? -12.604 26.359 -70.225 1.00 18.44 414 HIS D N 1
ATOM 14069 C CA . HIS D 1 416 ? -11.237 26.351 -69.725 1.00 17.41 414 HIS D CA 1
ATOM 14070 C C . HIS D 1 416 ? -10.628 27.763 -69.696 1.00 21.74 414 HIS D C 1
ATOM 14071 O O . HIS D 1 416 ? -9.777 28.039 -68.829 1.00 19.91 414 HIS D O 1
ATOM 14078 N N . LYS D 1 417 ? -11.106 28.670 -70.563 1.00 17.44 415 LYS D N 1
ATOM 14079 C CA . LYS D 1 417 ? -10.630 30.051 -70.618 1.00 19.26 415 LYS D CA 1
ATOM 14080 C C . LYS D 1 417 ? -11.252 30.913 -69.520 1.00 20.48 415 LYS D C 1
ATOM 14081 O O . LYS D 1 417 ? -10.763 32.022 -69.279 1.00 21.44 415 LYS D O 1
ATOM 14087 N N . GLU D 1 418 ? -12.285 30.414 -68.851 1.00 18.29 416 GLU D N 1
ATOM 14088 C CA . GLU D 1 418 ? -13.041 31.200 -67.872 1.00 18.89 416 GLU D CA 1
ATOM 14089 C C . GLU D 1 418 ? -12.908 30.675 -66.460 1.00 17.56 416 GLU D C 1
ATOM 14090 O O . GLU D 1 418 ? -13.113 31.442 -65.527 1.00 18.59 416 GLU D O 1
ATOM 14096 N N . ILE D 1 419 ? -12.559 29.396 -66.258 1.00 16.29 417 ILE D N 1
ATOM 14097 C CA . ILE D 1 419 ? -12.655 28.836 -64.915 1.00 15.02 417 ILE D CA 1
ATOM 14098 C C . ILE D 1 419 ? -11.615 29.397 -63.955 1.00 17.90 417 ILE D C 1
ATOM 14099 O O . ILE D 1 419 ? -10.456 29.674 -64.317 1.00 15.07 417 ILE D O 1
ATOM 14104 N N . LEU D 1 420 ? -12.031 29.515 -62.691 1.00 17.21 418 LEU D N 1
ATOM 14105 C CA . LEU D 1 420 ? -11.105 29.899 -61.622 1.00 15.72 418 LEU D CA 1
ATOM 14106 C C . LEU D 1 420 ? -11.630 29.252 -60.350 1.00 12.61 418 LEU D C 1
ATOM 14107 O O . LEU D 1 420 ? -12.838 29.273 -60.099 1.00 15.65 418 LEU D O 1
ATOM 14112 N N . HIS D 1 421 ? -10.735 28.615 -59.594 1.00 13.42 419 HIS D N 1
ATOM 14113 C CA . HIS D 1 421 ? -11.102 27.964 -58.333 1.00 13.75 419 HIS D CA 1
ATOM 14114 C C . HIS D 1 421 ? -10.707 28.851 -57.167 1.00 14.40 419 HIS D C 1
ATOM 14115 O O . HIS D 1 421 ? -9.596 29.396 -57.141 1.00 16.22 419 HIS D O 1
ATOM 14122 N N . LEU D 1 422 ? -11.709 29.066 -56.218 1.00 13.45 420 LEU D N 1
ATOM 14123 C CA . LEU D 1 422 ? -11.497 29.895 -55.013 1.00 13.06 420 LEU D CA 1
ATOM 14124 C C . LEU D 1 422 ? -11.123 29.003 -53.831 1.00 16.43 420 LEU D C 1
ATOM 14125 O O . LEU D 1 422 ? -11.565 27.846 -53.745 1.00 16.32 420 LEU D O 1
ATOM 14130 N N . PRO D 1 423 ? -10.253 29.489 -52.939 1.00 15.04 421 PRO D N 1
ATOM 14131 C CA . PRO D 1 423 ? -9.874 28.695 -51.757 1.00 12.50 421 PRO D CA 1
ATOM 14132 C C . PRO D 1 423 ? -11.100 28.186 -51.019 1.00 14.14 421 PRO D C 1
ATOM 14133 O O . PRO D 1 423 ? -12.019 28.931 -50.720 1.00 15.05 421 PRO D O 1
ATOM 14137 N N . LEU D 1 424 ? -11.109 26.891 -50.732 1.00 13.77 422 LEU D N 1
ATOM 14138 C CA . LEU D 1 424 ? -12.228 26.292 -50.023 1.00 13.69 422 LEU D CA 1
ATOM 14139 C C . LEU D 1 424 ? -11.718 25.008 -49.387 1.00 12.12 422 LEU D C 1
ATOM 14140 O O . LEU D 1 424 ? -11.464 24.000 -50.077 1.00 15.43 422 LEU D O 1
ATOM 14145 N N . HIS D 1 425 ? -11.559 25.035 -48.063 1.00 12.65 423 HIS D N 1
ATOM 14146 C CA . HIS D 1 425 ? -11.164 23.835 -47.379 1.00 14.77 423 HIS D CA 1
ATOM 14147 C C . HIS D 1 425 ? -11.684 23.963 -45.968 1.00 13.88 423 HIS D C 1
ATOM 14148 O O . HIS D 1 425 ? -11.908 25.084 -45.522 1.00 14.49 423 HIS D O 1
ATOM 14155 N N . PRO D 1 426 ? -11.986 22.861 -45.308 1.00 14.75 424 PRO D N 1
ATOM 14156 C CA . PRO D 1 426 ? -12.919 22.933 -44.152 1.00 15.26 424 PRO D CA 1
ATOM 14157 C C . PRO D 1 426 ? -12.293 23.592 -42.922 1.00 17.61 424 PRO D C 1
ATOM 14158 O O . PRO D 1 426 ? -13.055 24.101 -42.085 1.00 19.26 424 PRO D O 1
ATOM 14162 N N . ASN D 1 427 ? -10.974 23.643 -42.796 1.00 15.87 425 ASN D N 1
ATOM 14163 C CA . ASN D 1 427 ? -10.374 24.364 -41.689 1.00 17.41 425 ASN D CA 1
ATOM 14164 C C . ASN D 1 427 ? -10.109 25.824 -41.994 1.00 18.84 425 ASN D C 1
ATOM 14165 O O . ASN D 1 427 ? -9.465 26.499 -41.173 1.00 23.78 425 ASN D O 1
ATOM 14170 N N . MET D 1 428 ? -10.647 26.360 -43.099 1.00 16.35 426 MET D N 1
ATOM 14171 C CA . MET D 1 428 ? -10.614 27.800 -43.380 1.00 18.17 426 MET D CA 1
ATOM 14172 C C . MET D 1 428 ? -11.367 28.551 -42.305 1.00 19.89 426 MET D C 1
ATOM 14173 O O . MET D 1 428 ? -12.384 28.065 -41.814 1.00 20.77 426 MET D O 1
ATOM 14178 N N . LEU D 1 429 ? -10.853 29.722 -41.937 1.00 19.34 427 LEU D N 1
ATOM 14179 C CA . LEU D 1 429 ? -11.617 30.696 -41.135 1.00 18.00 427 LEU D CA 1
ATOM 14180 C C . LEU D 1 429 ? -12.577 31.500 -42.003 1.00 18.36 427 LEU D C 1
ATOM 14181 O O . LEU D 1 429 ? -12.299 31.780 -43.188 1.00 19.74 427 LEU D O 1
ATOM 14186 N N . LEU D 1 430 ? -13.719 31.894 -41.419 1.00 19.84 428 LEU D N 1
ATOM 14187 C CA . LEU D 1 430 ? -14.574 32.816 -42.153 1.00 19.71 428 LEU D CA 1
ATOM 14188 C C . LEU D 1 430 ? -13.879 34.154 -42.365 1.00 19.82 428 LEU D C 1
ATOM 14189 O O . LEU D 1 430 ? -14.161 34.837 -43.355 1.00 20.54 428 LEU D O 1
ATOM 14194 N N . GLU D 1 431 ? -12.943 34.536 -41.470 1.00 21.27 429 GLU D N 1
ATOM 14195 C CA . GLU D 1 431 ? -12.141 35.730 -41.734 1.00 22.01 429 GLU D CA 1
ATOM 14196 C C . GLU D 1 431 ? -11.323 35.570 -43.005 1.00 19.22 429 GLU D C 1
ATOM 14197 O O . GLU D 1 431 ? -11.128 36.539 -43.751 1.00 20.60 429 GLU D O 1
ATOM 14203 N N . GLU D 1 432 ? -10.821 34.349 -43.248 1.00 19.98 430 GLU D N 1
ATOM 14204 C CA . GLU D 1 432 ? -10.082 34.101 -44.476 1.00 21.42 430 GLU D CA 1
ATOM 14205 C C . GLU D 1 432 ? -10.998 34.145 -45.682 1.00 19.04 430 GLU D C 1
ATOM 14206 O O . GLU D 1 432 ? -10.664 34.760 -46.712 1.00 19.79 430 GLU D O 1
ATOM 14212 N N . GLN D 1 433 ? -12.190 33.554 -45.574 1.00 17.23 431 GLN D N 1
ATOM 14213 C CA . GLN D 1 433 ? -13.116 33.652 -46.696 1.00 17.86 431 GLN D CA 1
ATOM 14214 C C . GLN D 1 433 ? -13.549 35.094 -46.928 1.00 17.99 431 GLN D C 1
ATOM 14215 O O . GLN D 1 433 ? -13.635 35.539 -48.082 1.00 19.74 431 GLN D O 1
ATOM 14221 N N . ASN D 1 434 ? -13.718 35.880 -45.852 1.00 18.99 432 ASN D N 1
ATOM 14222 C CA . ASN D 1 434 ? -14.046 37.285 -46.054 1.00 19.80 432 ASN D CA 1
ATOM 14223 C C . ASN D 1 434 ? -12.949 38.024 -46.813 1.00 19.50 432 ASN D C 1
ATOM 14224 O O . ASN D 1 434 ? -13.240 38.938 -47.589 1.00 20.80 432 ASN D O 1
ATOM 14229 N N . PHE D 1 435 ? -11.674 37.703 -46.526 1.00 20.54 433 PHE D N 1
ATOM 14230 C CA . PHE D 1 435 ? -10.559 38.317 -47.246 1.00 17.32 433 PHE D CA 1
ATOM 14231 C C . PHE D 1 435 ? -10.651 38.014 -48.745 1.00 17.63 433 PHE D C 1
ATOM 14232 O O . PHE D 1 435 ? -10.485 38.924 -49.579 1.00 19.19 433 PHE D O 1
ATOM 14240 N N . VAL D 1 436 ? -10.985 36.763 -49.091 1.00 17.12 434 VAL D N 1
ATOM 14241 C CA . VAL D 1 436 ? -11.182 36.376 -50.499 1.00 16.62 434 VAL D CA 1
ATOM 14242 C C . VAL D 1 436 ? -12.338 37.162 -51.104 1.00 19.82 434 VAL D C 1
ATOM 14243 O O . VAL D 1 436 ? -12.222 37.714 -52.210 1.00 20.04 434 VAL D O 1
ATOM 14247 N N . LEU D 1 437 ? -13.468 37.179 -50.412 1.00 17.64 435 LEU D N 1
ATOM 14248 C CA . LEU D 1 437 ? -14.637 37.897 -50.929 1.00 19.65 435 LEU D CA 1
ATOM 14249 C C . LEU D 1 437 ? -14.326 39.376 -51.194 1.00 23.87 435 LEU D C 1
ATOM 14250 O O . LEU D 1 437 ? -14.756 39.931 -52.211 1.00 22.51 435 LEU D O 1
ATOM 14255 N N . GLU D 1 438 ? -13.616 40.045 -50.271 1.00 22.80 436 GLU D N 1
ATOM 14256 C CA . GLU D 1 438 ? -13.310 41.466 -50.475 1.00 22.84 436 GLU D CA 1
ATOM 14257 C C . GLU D 1 438 ? -12.400 41.666 -51.676 1.00 20.85 436 GLU D C 1
ATOM 14258 O O . GLU D 1 438 ? -12.531 42.636 -52.435 1.00 21.86 436 GLU D O 1
ATOM 14264 N N . GLY D 1 439 ? -11.418 40.791 -51.837 1.00 20.39 437 GLY D N 1
ATOM 14265 C CA . GLY D 1 439 ? -10.553 40.932 -52.985 1.00 20.27 437 GLY D CA 1
ATOM 14266 C C . GLY D 1 439 ? -11.306 40.722 -54.289 1.00 18.17 437 GLY D C 1
ATOM 14267 O O . GLY D 1 439 ? -11.093 41.458 -55.264 1.00 19.94 437 GLY D O 1
ATOM 14268 N N . LEU D 1 440 ? -12.192 39.712 -54.336 1.00 20.94 438 LEU D N 1
ATOM 14269 C CA . LEU D 1 440 ? -12.987 39.489 -55.551 1.00 20.81 438 LEU D CA 1
ATOM 14270 C C . LEU D 1 440 ? -13.906 40.661 -55.866 1.00 25.22 438 LEU D C 1
ATOM 14271 O O . LEU D 1 440 ? -14.109 41.007 -57.044 1.00 23.06 438 LEU D O 1
ATOM 14276 N N . ILE D 1 441 ? -14.552 41.233 -54.836 1.00 20.40 439 ILE D N 1
ATOM 14277 C CA . ILE D 1 441 ? -15.374 42.426 -55.060 1.00 22.14 439 ILE D CA 1
ATOM 14278 C C . ILE D 1 441 ? -14.507 43.573 -55.560 1.00 27.96 439 ILE D C 1
ATOM 14279 O O . ILE D 1 441 ? -14.837 44.233 -56.555 1.00 23.95 439 ILE D O 1
ATOM 14284 N N . ASN D 1 442 ? -13.358 43.797 -54.909 1.00 21.85 440 ASN D N 1
ATOM 14285 C CA . ASN D 1 442 ? -12.578 44.994 -55.235 1.00 27.18 440 ASN D CA 1
ATOM 14286 C C . ASN D 1 442 ? -11.961 44.899 -56.618 1.00 24.91 440 ASN D C 1
ATOM 14287 O O . ASN D 1 442 ? -11.924 45.894 -57.347 1.00 27.13 440 ASN D O 1
ATOM 14292 N N . VAL D 1 443 ? -11.500 43.698 -57.009 1.00 20.72 441 VAL D N 1
ATOM 14293 C CA . VAL D 1 443 ? -10.871 43.562 -58.311 1.00 19.82 441 VAL D CA 1
ATOM 14294 C C . VAL D 1 443 ? -11.891 43.678 -59.432 1.00 23.78 441 VAL D C 1
ATOM 14295 O O . VAL D 1 443 ? -11.516 43.909 -60.589 1.00 27.50 441 VAL D O 1
ATOM 14299 N N . ASN D 1 444 ? -13.179 43.580 -59.099 1.00 26.25 442 ASN D N 1
ATOM 14300 C CA . ASN D 1 444 ? -14.230 43.700 -60.094 1.00 22.35 442 ASN D CA 1
ATOM 14301 C C . ASN D 1 444 ? -15.020 45.007 -60.005 1.00 28.35 442 ASN D C 1
ATOM 14302 O O . ASN D 1 444 ? -16.098 45.095 -60.611 1.00 30.54 442 ASN D O 1
ATOM 14307 N N . LYS D 1 445 ? -14.525 46.025 -59.301 1.00 25.21 443 LYS D N 1
ATOM 14308 C CA . LYS D 1 445 ? -15.297 47.264 -59.311 1.00 26.53 443 LYS D CA 1
ATOM 14309 C C . LYS D 1 445 ? -15.270 47.800 -60.738 1.00 28.92 443 LYS D C 1
ATOM 14310 O O . LYS D 1 445 ? -16.197 48.535 -61.107 1.00 38.95 443 LYS D O 1
#

Solvent-accessible surface area: 66520 Å² total

B-factor: mean 25.27, std 11.96, range [8.6, 101.17]

Secondary structure (DSSP, 8-state):
-EEEE-SSHHHHHHHHHHHTT-SSS-EEEE---GGGHHHHHHHEETTEE-TT--IIIIIS---------B-S--GGGGS-HHHHHHHHHHHHHHHHHT--SS-HHHHHHHHHHHHHHT-SEEEEES-HHHHHHHHHHHTT--TT-EEEE-SSS-HHHHHHHHHTT-EEEE--B-SSSSSB-GGGTGGG--TTEEEE--B-GGGPPP-HHHHHHHHHHHT-EEEEE-TT-TT-TTTTTT-SEEEEE--------SS--EEEEES-HHHHHHHHHHHBTTBPTT-TT-BSSS---B-BPPHHHHHHHHHHGGGHHHHHHHHHHHHHHHHHHTHHHHHTTSEE-PPP-TT---SSEEEEETTTTHHHHHHHHHHHH-B--B-S-SS-GGGS-SHHHHHHTTT---HHHHHHHTTEEEE---TT--HHHHHHHHHHHHHHT-/-EEEE-SSHHHHHHHHHHHTTS--S-EEEE---GGGHHHHHHHEETTEE-S---IIIIIT----PPP--B-S--GGGGS-HHHHHHHHHHHHHHGGGT--SS-HHHHHHHHHHHHHHT-SEEEEES-HHHHHHHHHHHTT--TT-EEEE-SSS-HHHHHHHHHTT-EEEE--B-SSSSSB-GGGTGGG--TTEEEE--B-GGGPPP-HHHHHHHHHHHT-EEEEE-TT-TT-TTTTTT-SEEEEE--------SS--EEEEES-HHHHHHHHHHHBTTEETTEEEEESSS---B-BPPHHHHHHHHHHGGGHHHHHHHHHHHHHHHHHHSHHHHHTTSEE-----TT---SS-EEEETTTTHHHHHHHHHHHH-B--B-S-SS-GGGS-SHHHHHHTTT---HHHHHHHTTEEEPP--TT--HHHHHHHHHHHHHHT-/-EEEE-SSHHHHHHHHHHHTTS--S-EEEE--SGGGHHHHHHHEETTEE-TT--IIIIIT---------B-S--GGGGS-HHHHHHHHHHHHHHGGGT--SS-HHHHHHHHHHHHHHT-SEEEEES-HHHHHHHHHHHTT--TT-EEEE-SSS-HHHHHHHHHTT-EEEE--B-SSSSSB-GGGTGGG--TTEEEE--B-GGGPPP-HHHHHHHHHHTT-EEEEE-TT-TT-TTTTTT-SEEEEE--------SS--EEEEES-HHHHHHHHHHTBTTEETTEEEEESSS---B-BPPHHHHHHHHHHGGGHHHHHHHHHHHHHHHHHHHHHHHHTTSEE-PPP-SS---SSEEEEETTTTHHHHHHHHHHHH-B--B-S-SS-GGGS-SHHHHHHTTT---HHHHHHHTTEEEEP--TT--HHHHHHHHHHHHHHT-/-EEEE-SSHHHHHHHHHHHTT-SSS-EEEE---GGGHHHHHHHEETTEE-TT--IIIIIS---------B-S--GGGGS-HHHHHHHHHHHHHHGGGT--SS-HHHHHHHHHHHHHHT-SEEEEES-HHHHHHHHHHHTT--TT-EEEE-SSS-HHHHHHHHHTT-EEEE--B-SSSSSB-GGGTGGG--TTEEEE--B-GGGPPP-HHHHHHHHHHTT-EEEEE-TT-TT-TTTTTT-SEEEEE--------SS--EEEEES-HHHHHHHHHHHBTTBPTT-TT-BSSS---B-BPPHHHHHHHHHHGGGHHHHHHHHHHHHHHHHHHSHHHHHTTSEE-PPP-TT---SSEEEEE-TT-HHHHHHHHHHHH-B--B-S-SS-GGGS-SHHHHHHTTT---HHHHHHHTTEEEEP--TT--HHHHHHHHHHHHHHT-

Radius of gyration: 39.7 Å; Cα contacts (8 Å, |Δi|>4): 3864; chains: 4; bounding box: 99×100×114 Å

Sequence (1752 aa):
TLTTISGHSKDNLALLKCLQGETKEKEFEISNVLPNHHKMKEKLFRENKLKIDIDIEKDIFNYSRKNIQKIEFMPVNRLISQSEIDGIIGTLKEVLPTGQFTSGPFSKKLEEVIGDYLNKKYVIATSSGTDALMVSSLLSIGIQPGDEVIMPANSFAATENAVLAIGAKPVFVDIDHKSYCIDPLKIEEAITQKTKCILPVHLYGKQCDMKRIREIADVYQLRIIEDACQAIGSSNLGEYGDIIILSFNPYNFGVCGKAGAIVTNNENLAIRCNQYSYHGFEVDKKNKKVLDFGFNSKIDNLQAAIGLERIKFLSYNNLKRVVFLAQRYIRNLKELEDRELIKLPRMTEDNVWHLFPIRIINGRRDEVKNKLYQLYNIETDIYYPVLSHKHNTKLVKKNYMQDTLLNNTEQVHKEILHLPLHPNMLLEEQNFVLEGLINVNKTLTTISGHSKDNLALLKCLQGETKEKEFEISNVLPNHHKMKEKLFRENKLKIDIDIEKDIFNYSRKNIQKIEFMPVNRLISQSEIDGIIGTLKEVLPTGQFTSGPFSKKLEEVIGDYLNKKYVIATSSGTDALMVSLLSIGIQPGDEVIMPANSFAATENAVLAIGAKPVFVDIDHKSYCIDPLKIEEAITQKTKCILPVHLYGKQCDMKRIREIADVYQLRIIEDACQAIGSSNLGEYGDIIILSFNPYNFGVCGKAGAIVTNNENLAIRCNQYSYHGFEVDKKNKKVLDFGFNSKIDNLQAAIGLERIKFLSYNNLKRVFLAQRYIRNLKELEDRELIKLPRMTEDNVWHLFPIRIINGRRDEVKNKLYQLYNIETDIYYPVLSHKHNTKLVKKNYMQDTLLNNTEQVHKEILHLPLHPNMLLEEQNFVLEGLINVNKTLTTISGHSKDNLALLKCLQGETKEKEFEISNVLPNHHKMKEKLFRENKLKIDIDIEKDIFNYSRKNIQKIEFMPVNRLISQSEIDGIIGTLKEVLPTGQFTSGPFSKKLEEVIGDYLNKKYVIATSSGTDALMVSLLSIGIQPGDEVIMPANSFAATENAVLAIGAKPVFVDIDHKSYCIDPLKIEEAITQKTKCILPVHLYGKQCDMKRIREIADVYQLRIIEDACQAIGSSNLGEYGDIIILSFNPYNFGVCGKAGAIVTNNENLAIRCNQYSYHGFEVDKKNKKVLDFGFNSKIDNLQAAIGLERIKFLSYNNLKRVVFLAQRYIRNLKELEDRELIKLPRMTEDNVWHLFPIRIINGRRDEVKNKLYQLYNIETDIYYPVLSHKHNTKLVKKNYMQDTLLNTEQVHKEILHLPLHPNMLLEEQNFVLEGLINVNKTLTTISGHSKDNLALLKCLQGETKEKEFEISNVLPNHHKMKEKLFRENKLKIDIDIEKDIFNYSRKNIQKIEFMPVNRLISQSEIDGIIGTLKEVLPTGQFTSGPFSKKLEEVIGDYLNKKYVIATSSGTDALMVSLLSIGIQPGDEVIMPANSFAATENAVLAIGAKPVFVDIDHKSYCIDPLKIEEAITQKTKCILPVHLYGKQCDMKRIREIADVYQLRIIEDACQAIGSSNLGEYGDIIILSFNPYYNFGVCGKAGAIVTNNENLAIRCNQYSYHGFEVDKKNKKVVLDFGFNSKIDNLQAAIGLERIKFLSYNNLKRVVFLAQRYIRNLKELEDRELIKLPRMTEDNVWHLFPIRIINGRRDEVKNKLYQLYNIETDIYYPVLSHKHNTKLVKKNYMQDTLLNNTEQVHKEILHLPLHPNMLLEEQNFVLEGLINVNK

Organism: Bacillus cereus (NCBI:txid1396)